Protein 4QMG (pdb70)

InterPro domains:
  IPR002071 Thermonuclease active site [PS01284] (103-113)
  IPR002999 Tudor domain [PF00567] (680-797)
  IPR002999 Tudor domain [PS50304] (729-787)
  IPR002999 Tudor domain [SM00333] (728-785)
  IPR016071 Staphylococcal nuclease (SNase-like), OB-fold [PF00565] (51-166)
  IPR016071 Staphylococcal nuclease (SNase-like), OB-fold [PF00565] (220-327)
  IPR016071 Staphylococcal nuclease (SNase-like), OB-fold [PF00565] (368-495)
  IPR016071 Staphylococcal nuclease (SNase-like), OB-fold [PF00565] (553-659)
  IPR016071 Staphylococcal nuclease (SNase-like), OB-fold [PF00565] (847-894)
  IPR016071 Staphylococcal nuclease (SNase-like), OB-fold [PS50830] (18-166)
  IPR016071 Staphylococcal nuclease (SNase-like), OB-fold [PS50830] (193-328)
  IPR016071 Staphylococcal nuclease (SNase-like), OB-fold [PS50830] (341-496)
  IPR016071 Staphylococcal nuclease (SNase-like), OB-fold [PS50830] (525-660)
  IPR016071 Staphylococcal nuclease (SNase-like), OB-fold [SM00318] (18-166)
  IPR016071 Staphylococcal nuclease (SNase-like), OB-fold [SM00318] (193-328)
  IPR016071 Staphylococcal nuclease (SNase-like), OB-fold [SM00318] (341-496)
  IPR016071 Staphylococcal nuclease (SNase-like), OB-fold [SM00318] (525-660)
  IPR016685 RNA-induced silencing complex, nuclease component Tudor-SN [PIRSF017179] (17-906)
  IPR035437 SNase-like, OB-fold superfamily [G3DSA:2.40.50.90] (15-183)
  IPR035437 SNase-like, OB-fold superfamily [G3DSA:2.40.50.90] (184-339)

Sequence (1596 aa):
PTVQRGIIKVLSGCAIIVRGQPRGGPPPERQINLSNIRAGNLARRAAATQPDAKDTPDEPWAFPAREFLRKKLIGKEVCFTIENKTPQGREYGIYLGKDTNGENIAESLVAEGLATRREGRANNPEQNRLSECEEQAKAAKKGWSEGNGSHTIRDLKYTIENPRHFVDSHHQKPVNAIIEHHVRDGSVVRALLLPDYYLVTVLSGIKCPTFRRTPEPFAAEAKFFTESRLLQRDVQIILESCHNQNILGTILHPNGNITELLLKEGFARCVDWSIAVYTRGAEKLRAAERFAKERRLRIWRDYVAPTSDWNAPAEEWGNWPTVQRGIIKVLSGCAIIVRGQPRGGPPPERQINLSNIRAGNLARRAAATQPDAKDTPDEPWAFPAREFLRKKLIGKEVCFTIENKTPQGREYGIYLGKDTNGENIAESLVAEGLATRRNNPEQNRLSECEEQAKAAKKGWSEGNGSHTIRDLKYTIENPRHFVDSHHQKPVNAIIEHHVRDGSVVRALLLPDYYLVTVLSGIKCPTFRDGSETPEPFAAEAKFFTESRLLQRDVQIILESCHNQNILGTILHPNGNITELLLKEGFARCVDWSIAVYTRGAEKLRAAERFAKERRLRIWRDYVAPTPNSDWNAPAEEWGNWPTVQRGIIKVLSGCAIIVRGQPRGGPPPERQINLSNIRAGNLARRADTPDEPWAFPAREFLRKKLIGKEVCFTIENKTPQGREYGIYLGKDTNGENIAESLVAEGLATRREGRANNPEQNRLSECEEQAKAAKKGWSEGNGSHTIRDLKYTIENPRHFVDSHHQKPVNAIIEHHVRDGSVVRALLLPDYYLVTVLSGIKCPTFRREAETPEPFAAEAKFFTESRLLQRDVQIILESCHNQNILGTILHPNGNITELLLKEGFARCVDWSIAVYTRGAEKLRAAERFAKERRLRIWRDYVAPTADPNSDWNAPAEEWGNWPTVQRGIIKVLSGCAIIVRGQPRGGPPPERQINLSNIRAGNLARRAAATQPDAKDTPDEPWAFPAREFLRKKLIGKEVCFTIENKTPQGREYGIYLGKDTNGENIAESLVAEGLATRREGRANNPEQNRLSECEEQAKAAKKGWSEGNGSHTIRDLKYTIENPRHFVDSHHQKPVNAIIEHHVRDGSVVRALLLPDYYLVTVLSGIKCPTFRRETPEPFAAEAKFFTESRLLQRDVQIILESCHNQNILGTILHPNGNITELLLKEGFARCVDWSIAVYTRGAEKLRAAERFAKERRLRIWRDYVAPNSDWNAPAEEWGNWVPTVQRGIIKVLSGCAIIVRGQPRGGPPPERQINLSNIRAGNLARRAAATQPDAKDTPDEPWAFPAREFLRKKLIGKEVCFTIENKTPQGREYGIYLGKDTNGENIAESLVAEGLATRRNNPEQNRLSECEEQAKAAKKGWSEGNGSHTIRDLKYTIENPRHFVDSHHQKPVNAIIEHVRDGSVVRALLLPDYYLVTVLSGIKCPTFRRGSETPEPFAAEAKFFTESRLLQRDVQIILESCHNQNILGTILHPNGNITELLLKEGFARCVDWSIAVYTRGAEKLRAAERFAKERRLRIWRDYVAPTSDWNAPAEEWGNW

Structure (mmCIF, N/CA/C/O backbone):
data_4QMG
#
_entry.id   4QMG
#
_cell.length_a   121.830
_cell.length_b   65.715
_cell.length_c   135.841
_cell.angle_alpha   90.00
_cell.angle_beta   96.31
_cell.angle_gamma   90.00
#
_symmetry.space_group_name_H-M   'P 1 21 1'
#
loop_
_entity.id
_entity.type
_entity.pdbx_description
1 polymer 'Staphylococcal nuclease domain-containing protein 1'
2 polymer 'Protein LYRIC'
3 non-polymer 'SULFATE ION'
4 non-polymer 'CESIUM ION'
5 non-polymer GLYCEROL
6 water water
#
loop_
_atom_site.group_PDB
_atom_site.id
_atom_site.type_symbol
_atom_site.label_atom_id
_atom_site.label_alt_id
_atom_site.label_comp_id
_atom_site.label_asym_id
_atom_site.label_entity_id
_atom_site.label_seq_id
_atom_site.pdbx_PDB_ins_code
_atom_site.Cartn_x
_atom_site.Cartn_y
_atom_site.Cartn_z
_atom_site.occupancy
_atom_site.B_iso_or_equiv
_atom_site.auth_seq_id
_atom_site.auth_comp_id
_atom_site.auth_asym_id
_atom_site.auth_atom_id
_atom_site.pdbx_PDB_model_num
ATOM 1 N N . PRO A 1 3 ? -42.751 -42.256 -54.097 1.00 104.17 17 PRO A N 1
ATOM 2 C CA . PRO A 1 3 ? -41.297 -42.071 -54.145 1.00 100.49 17 PRO A CA 1
ATOM 3 C C . PRO A 1 3 ? -40.670 -42.717 -55.375 1.00 91.75 17 PRO A C 1
ATOM 4 O O . PRO A 1 3 ? -39.600 -43.314 -55.281 1.00 89.31 17 PRO A O 1
ATOM 8 N N . THR A 1 4 ? -41.333 -42.599 -56.518 1.00 86.37 18 THR A N 1
ATOM 9 C CA . THR A 1 4 ? -40.807 -43.157 -57.755 1.00 84.14 18 THR A CA 1
ATOM 10 C C . THR A 1 4 ? -39.903 -42.144 -58.461 1.00 85.45 18 THR A C 1
ATOM 11 O O . THR A 1 4 ? -40.368 -41.113 -58.931 1.00 91.33 18 THR A O 1
ATOM 15 N N . VAL A 1 5 ? -38.608 -42.423 -58.518 1.00 78.60 19 VAL A N 1
ATOM 16 C CA . VAL A 1 5 ? -37.677 -41.580 -59.265 1.00 79.25 19 VAL A CA 1
ATOM 17 C C . VAL A 1 5 ? -37.986 -41.648 -60.779 1.00 85.13 19 VAL A C 1
ATOM 18 O O . VAL A 1 5 ? -37.984 -42.743 -61.309 1.00 86.52 19 VAL A O 1
ATOM 22 N N . GLN A 1 6 ? -38.257 -40.530 -61.472 1.00 81.39 20 GLN A N 1
ATOM 23 C CA . GLN A 1 6 ? -38.475 -40.620 -62.910 1.00 78.71 20 GLN A CA 1
ATOM 24 C C . GLN A 1 6 ? -37.390 -39.679 -63.464 1.00 77.77 20 GLN A C 1
ATOM 25 O O . GLN A 1 6 ? -36.985 -38.735 -62.775 1.00 73.55 20 GLN A O 1
ATOM 31 N N . ARG A 1 7 ? -36.976 -39.855 -64.714 1.00 79.52 21 ARG A N 1
ATOM 32 C CA . ARG A 1 7 ? -36.001 -38.954 -65.328 1.00 81.11 21 ARG A CA 1
ATOM 33 C C . ARG A 1 7 ? -36.629 -37.864 -66.208 1.00 78.63 21 ARG A C 1
ATOM 34 O O . ARG A 1 7 ? -37.839 -37.867 -66.470 1.00 87.30 21 ARG A O 1
ATOM 42 N N . GLY A 1 8 ? -35.788 -36.928 -66.647 1.00 69.66 22 GLY A N 1
ATOM 43 C CA . GLY A 1 8 ? -36.219 -35.839 -67.509 1.00 69.45 22 GLY A CA 1
ATOM 44 C C . GLY A 1 8 ? -35.173 -34.779 -67.827 1.00 64.98 22 GLY A C 1
ATOM 45 O O . GLY A 1 8 ? -34.049 -34.830 -67.328 1.00 61.58 22 GLY A O 1
ATOM 46 N N . ILE A 1 9 ? -35.548 -33.814 -68.665 1.00 57.93 23 ILE A N 1
ATOM 47 C CA . ILE A 1 9 ? -34.648 -32.726 -69.060 1.00 44.74 23 ILE A CA 1
ATOM 48 C C . ILE A 1 9 ? -35.296 -31.354 -68.866 1.00 38.17 23 ILE A C 1
ATOM 49 O O . ILE A 1 9 ? -36.389 -31.100 -69.372 1.00 37.26 23 ILE A O 1
ATOM 54 N N . ILE A 1 10 ? -34.613 -30.476 -68.134 1.00 37.05 24 ILE A N 1
ATOM 55 C CA . ILE A 1 10 ? -35.126 -29.140 -67.832 1.00 35.07 24 ILE A CA 1
ATOM 56 C C . ILE A 1 10 ? -35.373 -28.318 -69.093 1.00 41.07 24 ILE A C 1
ATOM 57 O O . ILE A 1 10 ? -34.440 -28.009 -69.835 1.00 43.58 24 ILE A O 1
ATOM 62 N N . LYS A 1 11 ? -36.631 -27.961 -69.325 1.00 37.22 25 LYS A N 1
ATOM 63 C CA . LYS A 1 11 ? -36.992 -27.156 -70.485 1.00 37.10 25 LYS A CA 1
ATOM 64 C C . LYS A 1 11 ? -36.891 -25.667 -70.168 1.00 43.13 25 LYS A C 1
ATOM 65 O O . LYS A 1 11 ? -36.315 -24.900 -70.940 1.00 53.31 25 LYS A O 1
ATOM 79 N N . VAL A 1 13 ? -37.374 -22.556 -66.567 1.00 42.84 27 VAL A N 1
ATOM 80 C CA . VAL A 1 13 ? -37.674 -22.240 -65.176 1.00 29.56 27 VAL A CA 1
ATOM 81 C C . VAL A 1 13 ? -38.763 -21.173 -65.113 1.00 34.90 27 VAL A C 1
ATOM 82 O O . VAL A 1 13 ? -38.646 -20.120 -65.739 1.00 43.86 27 VAL A O 1
ATOM 86 N N . LEU A 1 14 ? -39.822 -21.451 -64.359 1.00 43.66 28 LEU A N 1
ATOM 87 C CA . LEU A 1 14 ? -40.976 -20.558 -64.300 1.00 46.67 28 LEU A CA 1
ATOM 88 C C . LEU A 1 14 ? -40.935 -19.623 -63.097 1.00 56.12 28 LEU A C 1
ATOM 89 O O . LEU A 1 14 ? -40.003 -19.665 -62.293 1.00 65.51 28 LEU A O 1
ATOM 94 N N . SER A 1 15 ? -41.957 -18.779 -62.987 1.00 62.76 29 SER A N 1
ATOM 95 C CA . SER A 1 15 ? -42.106 -17.885 -61.845 1.00 67.12 29 SER A CA 1
ATOM 96 C C . SER A 1 15 ? -42.327 -18.687 -60.568 1.00 66.97 29 SER A C 1
ATOM 97 O O . SER A 1 15 ? -42.907 -19.772 -60.601 1.00 65.03 29 SER A O 1
ATOM 100 N N . GLY A 1 16 ? -41.856 -18.154 -59.445 1.00 67.83 30 GLY A N 1
ATOM 101 C CA . GLY A 1 16 ? -41.941 -18.856 -58.178 1.00 71.45 30 GLY A CA 1
ATOM 102 C C . GLY A 1 16 ? -41.059 -20.090 -58.179 1.00 81.35 30 GLY A C 1
ATOM 103 O O . GLY A 1 16 ? -41.233 -20.991 -57.358 1.00 88.67 30 GLY A O 1
ATOM 104 N N . CYS A 1 17 ? -40.110 -20.115 -59.111 1.00 79.21 31 CYS A N 1
ATOM 105 C CA . CYS A 1 17 ? -39.197 -21.239 -59.298 1.00 69.30 31 CYS A CA 1
ATOM 106 C C . CYS A 1 17 ? -39.929 -22.561 -59.511 1.00 64.37 31 CYS A C 1
ATOM 107 O O . CYS A 1 17 ? -39.606 -23.570 -58.884 1.00 60.83 31 CYS A O 1
ATOM 110 N N . ALA A 1 18 ? -40.920 -22.543 -60.396 1.00 62.49 32 ALA A N 1
ATOM 111 C CA . ALA A 1 18 ? -41.540 -23.772 -60.873 1.00 50.55 32 ALA A CA 1
ATOM 112 C C . ALA A 1 18 ? -40.746 -24.270 -62.074 1.00 49.77 32 ALA A C 1
ATOM 113 O O . ALA A 1 18 ? -40.077 -23.484 -62.746 1.00 59.29 32 ALA A O 1
ATOM 115 N N . ILE A 1 19 ? -40.809 -25.569 -62.343 1.00 44.74 33 ILE A N 1
ATOM 116 C CA . ILE A 1 19 ? -39.968 -26.158 -63.380 1.00 44.11 33 ILE A CA 1
ATOM 117 C C . ILE A 1 19 ? -40.752 -26.986 -64.396 1.00 45.45 33 ILE A C 1
ATOM 118 O O . ILE A 1 19 ? -41.571 -27.827 -64.028 1.00 65.43 33 ILE A O 1
ATOM 123 N N . ILE A 1 20 ? -40.492 -26.740 -65.677 1.00 44.95 34 ILE A N 1
ATOM 124 C CA . ILE A 1 20 ? -41.048 -27.566 -66.742 1.00 49.44 34 ILE A CA 1
ATOM 125 C C . ILE A 1 20 ? -40.014 -28.584 -67.214 1.00 49.53 34 ILE A C 1
ATOM 126 O O . ILE A 1 20 ? -38.915 -28.220 -67.635 1.00 45.69 34 ILE A O 1
ATOM 131 N N . VAL A 1 21 ? -40.373 -29.861 -67.134 1.00 48.92 35 VAL A N 1
ATOM 132 C CA . VAL A 1 21 ? -39.471 -30.945 -67.502 1.00 46.40 35 VAL A CA 1
ATOM 133 C C . VAL A 1 21 ? -40.018 -31.706 -68.706 1.00 55.94 35 VAL A C 1
ATOM 134 O O . VAL A 1 21 ? -41.228 -31.897 -68.826 1.00 67.44 35 VAL A O 1
ATOM 138 N N . ARG A 1 22 ? -39.131 -32.135 -69.599 1.00 46.12 36 ARG A N 1
ATOM 139 C CA . ARG A 1 22 ? -39.560 -32.857 -70.789 1.00 45.83 36 ARG A CA 1
ATOM 140 C C . ARG A 1 22 ? -38.789 -34.154 -71.003 1.00 54.44 36 ARG A C 1
ATOM 141 O O . ARG A 1 22 ? -37.664 -34.311 -70.530 1.00 70.19 36 ARG A O 1
ATOM 149 N N . GLY A 1 23 ? -39.415 -35.085 -71.716 1.00 57.99 37 GLY A N 1
ATOM 150 C CA . GLY A 1 23 ? -38.737 -36.280 -72.177 1.00 64.59 37 GLY A CA 1
ATOM 151 C C . GLY A 1 23 ? -38.126 -35.995 -73.534 1.00 69.96 37 GLY A C 1
ATOM 152 O O . GLY A 1 23 ? -38.167 -34.859 -74.007 1.00 72.46 37 GLY A O 1
ATOM 153 N N . GLN A 1 24 ? -37.562 -37.015 -74.169 1.00 79.95 38 GLN A N 1
ATOM 154 C CA . GLN A 1 24 ? -36.934 -36.831 -75.472 1.00 92.43 38 GLN A CA 1
ATOM 155 C C . GLN A 1 24 ? -37.861 -37.272 -76.603 1.00 101.77 38 GLN A C 1
ATOM 156 O O . GLN A 1 24 ? -38.692 -38.160 -76.414 1.00 105.52 38 GLN A O 1
ATOM 162 N N . PRO A 1 25 ? -37.729 -36.634 -77.781 1.00 116.36 39 PRO A N 1
ATOM 163 C CA . PRO A 1 25 ? -38.578 -36.903 -78.947 1.00 117.46 39 PRO A CA 1
ATOM 164 C C . PRO A 1 25 ? -38.652 -38.377 -79.337 1.00 117.26 39 PRO A C 1
ATOM 165 O O . PRO A 1 25 ? -37.735 -38.900 -79.971 1.00 123.41 39 PRO A O 1
ATOM 169 N N . ARG A 1 26 ? -39.742 -39.032 -78.952 1.00 111.90 40 ARG A N 1
ATOM 170 C CA . ARG A 1 26 ? -40.007 -40.399 -79.378 1.00 113.72 40 ARG A CA 1
ATOM 171 C C . ARG A 1 26 ? -41.289 -40.426 -80.201 1.00 113.05 40 ARG A C 1
ATOM 172 O O . ARG A 1 26 ? -42.303 -40.984 -79.781 1.00 110.65 40 ARG A O 1
ATOM 180 N N . GLY A 1 27 ? -41.228 -39.814 -81.379 1.00 113.61 41 GLY A N 1
ATOM 181 C CA . GLY A 1 27 ? -42.389 -39.674 -82.237 1.00 110.48 41 GLY A CA 1
ATOM 182 C C . GLY A 1 27 ? -42.594 -38.225 -82.632 1.00 107.18 41 GLY A C 1
ATOM 183 O O . GLY A 1 27 ? -41.909 -37.711 -83.517 1.00 112.12 41 GLY A O 1
ATOM 184 N N . GLY A 1 28 ? -43.535 -37.562 -81.969 1.00 94.58 42 GLY A N 1
ATOM 185 C CA . GLY A 1 28 ? -43.808 -36.160 -82.226 1.00 79.00 42 GLY A CA 1
ATOM 186 C C . GLY A 1 28 ? -43.280 -35.263 -81.123 1.00 71.99 42 GLY A C 1
ATOM 187 O O . GLY A 1 28 ? -42.116 -35.369 -80.738 1.00 76.93 42 GLY A O 1
ATOM 188 N N . PRO A 1 29 ? -44.139 -34.371 -80.606 1.00 62.84 43 PRO A N 1
ATOM 189 C CA . PRO A 1 29 ? -43.772 -33.451 -79.523 1.00 58.50 43 PRO A CA 1
ATOM 190 C C . PRO A 1 29 ? -43.420 -34.188 -78.235 1.00 66.28 43 PRO A C 1
ATOM 191 O O . PRO A 1 29 ? -44.177 -35.059 -77.807 1.00 65.18 43 PRO A O 1
ATOM 195 N N . PRO A 1 30 ? -42.277 -33.843 -77.622 1.00 70.28 44 PRO A N 1
ATOM 196 C CA . PRO A 1 30 ? -41.886 -34.437 -76.341 1.00 64.19 44 PRO A CA 1
ATOM 197 C C . PRO A 1 30 ? -42.840 -34.034 -75.221 1.00 61.57 44 PRO A C 1
ATOM 198 O O . PRO A 1 30 ? -43.310 -32.896 -75.203 1.00 65.15 44 PRO A O 1
ATOM 202 N N . PRO A 1 31 ? -43.128 -34.962 -74.297 1.00 55.12 45 PRO A N 1
ATOM 203 C CA . PRO A 1 31 ? -44.060 -34.719 -73.190 1.00 53.06 45 PRO A CA 1
ATOM 204 C C . PRO A 1 31 ? -43.551 -33.642 -72.239 1.00 54.00 45 PRO A C 1
ATOM 205 O O . PRO A 1 31 ? -42.350 -33.571 -71.995 1.00 56.91 45 PRO A O 1
ATOM 209 N N . GLU A 1 32 ? -44.451 -32.816 -71.714 1.00 56.61 46 GLU A N 1
ATOM 210 C CA . GLU A 1 32 ? -44.061 -31.777 -70.767 1.00 45.96 46 GLU A CA 1
ATOM 211 C C . GLU A 1 32 ? -44.663 -32.012 -69.388 1.00 50.81 46 GLU A C 1
ATOM 212 O O . GLU A 1 32 ? -45.729 -32.611 -69.254 1.00 58.94 46 GLU A O 1
ATOM 218 N N . ARG A 1 33 ? -43.963 -31.529 -68.367 1.00 56.93 47 ARG A N 1
ATOM 219 C CA . ARG A 1 33 ? -44.382 -31.690 -66.981 1.00 60.29 47 ARG A CA 1
ATOM 220 C C . ARG A 1 33 ? -44.031 -30.462 -66.159 1.00 60.53 47 ARG A C 1
ATOM 221 O O . ARG A 1 33 ? -42.855 -30.154 -65.980 1.00 69.22 47 ARG A O 1
ATOM 229 N N . GLN A 1 34 ? -45.040 -29.757 -65.658 1.00 48.03 48 GLN A N 1
ATOM 230 C CA . GLN A 1 34 ? -44.776 -28.666 -64.730 1.00 34.21 48 GLN A CA 1
ATOM 231 C C . GLN A 1 34 ? -44.658 -29.209 -63.314 1.00 50.33 48 GLN A C 1
ATOM 232 O O . GLN A 1 34 ? -45.590 -29.819 -62.790 1.00 58.98 48 GLN A O 1
ATOM 238 N N . ILE A 1 35 ? -43.502 -28.987 -62.701 1.00 52.88 49 ILE A N 1
ATOM 239 C CA . ILE A 1 35 ? -43.250 -29.475 -61.355 1.00 39.94 49 ILE A CA 1
ATOM 240 C C . ILE A 1 35 ? -42.961 -28.331 -60.397 1.00 46.13 49 ILE A C 1
ATOM 241 O O . ILE A 1 35 ? -41.950 -27.640 -60.526 1.00 56.63 49 ILE A O 1
ATOM 246 N N . ASN A 1 36 ? -43.860 -28.129 -59.442 1.00 45.04 50 ASN A N 1
ATOM 247 C CA . ASN A 1 36 ? -43.627 -27.169 -58.375 1.00 50.08 50 ASN A CA 1
ATOM 248 C C . ASN A 1 36 ? -42.778 -27.803 -57.284 1.00 57.59 50 ASN A C 1
ATOM 249 O O . ASN A 1 36 ? -42.939 -28.983 -56.969 1.00 63.84 50 ASN A O 1
ATOM 254 N N . LEU A 1 37 ? -41.867 -27.023 -56.715 1.00 54.44 51 LEU A N 1
ATOM 255 C CA . LEU A 1 37 ? -40.977 -27.533 -55.682 1.00 51.70 51 LEU A CA 1
ATOM 256 C C . LEU A 1 37 ? -41.685 -27.594 -54.335 1.00 50.49 51 LEU A C 1
ATOM 257 O O . LEU A 1 37 ? -42.219 -26.593 -53.856 1.00 49.57 51 LEU A O 1
ATOM 262 N N . SER A 1 38 ? -41.687 -28.777 -53.732 1.00 41.93 52 SER A N 1
ATOM 263 C CA . SER A 1 38 ? -42.360 -28.986 -52.458 1.00 40.53 52 SER A CA 1
ATOM 264 C C . SER A 1 38 ? -41.626 -28.303 -51.309 1.00 39.67 52 SER A C 1
ATOM 265 O O . SER A 1 38 ? -40.416 -28.084 -51.375 1.00 57.24 52 SER A O 1
ATOM 268 N N . ASN A 1 39 ? -42.387 -27.950 -50.275 1.00 36.17 53 ASN A N 1
ATOM 269 C CA . ASN A 1 39 ? -41.859 -27.462 -48.998 1.00 47.31 53 ASN A CA 1
ATOM 270 C C . ASN A 1 39 ? -41.193 -26.083 -49.027 1.00 46.60 53 ASN A C 1
ATOM 271 O O . ASN A 1 39 ? -40.780 -25.580 -47.982 1.00 51.92 53 ASN A O 1
ATOM 276 N N . ILE A 1 40 ? -41.084 -25.467 -50.201 1.00 38.68 54 ILE A N 1
ATOM 277 C CA . ILE A 1 40 ? -40.478 -24.139 -50.284 1.00 41.99 54 ILE A CA 1
ATOM 278 C C . ILE A 1 40 ? -41.372 -23.140 -51.013 1.00 43.36 54 ILE A C 1
ATOM 279 O O . ILE A 1 40 ? -42.282 -23.523 -51.746 1.00 48.45 54 ILE A O 1
ATOM 284 N N . ARG A 1 41 ? -41.102 -21.855 -50.800 1.00 45.39 55 ARG A N 1
ATOM 285 C CA . ARG A 1 41 ? -41.839 -20.791 -51.473 1.00 54.04 55 ARG A CA 1
ATOM 286 C C . ARG A 1 41 ? -40.886 -19.705 -51.962 1.00 54.56 55 ARG A C 1
ATOM 287 O O . ARG A 1 41 ? -40.287 -18.984 -51.162 1.00 41.84 55 ARG A O 1
ATOM 295 N N . ALA A 1 42 ? -40.749 -19.595 -53.279 1.00 55.00 56 ALA A N 1
ATOM 296 C CA . ALA A 1 42 ? -39.903 -18.572 -53.880 1.00 50.05 56 ALA A CA 1
ATOM 297 C C . ALA A 1 42 ? -40.739 -17.375 -54.318 1.00 50.25 56 ALA A C 1
ATOM 298 O O . ALA A 1 42 ? -41.958 -17.479 -54.459 1.00 61.24 56 ALA A O 1
ATOM 300 N N . GLY A 1 43 ? -40.080 -16.241 -54.531 1.00 44.04 57 GLY A N 1
ATOM 301 C CA . GLY A 1 43 ? -40.762 -15.024 -54.934 1.00 43.14 57 GLY A CA 1
ATOM 302 C C . GLY A 1 43 ? -41.395 -15.130 -56.308 1.00 51.28 57 GLY A C 1
ATOM 303 O O . GLY A 1 43 ? -40.982 -15.946 -57.131 1.00 58.73 57 GLY A O 1
ATOM 304 N N . ASN A 1 44 ? -42.401 -14.298 -56.557 1.00 45.22 58 ASN A N 1
ATOM 305 C CA . ASN A 1 44 ? -43.100 -14.305 -57.837 1.00 46.23 58 ASN A CA 1
ATOM 306 C C . ASN A 1 44 ? -42.508 -13.313 -58.830 1.00 45.59 58 ASN A C 1
ATOM 307 O O . ASN A 1 44 ? -42.243 -12.160 -58.490 1.00 42.37 58 ASN A O 1
ATOM 312 N N . LEU A 1 45 ? -42.306 -13.771 -60.061 1.00 43.48 59 LEU A N 1
ATOM 313 C CA . LEU A 1 45 ? -41.786 -12.916 -61.119 1.00 44.69 59 LEU A CA 1
ATOM 314 C C . LEU A 1 45 ? -42.814 -11.879 -61.544 1.00 48.82 59 LEU A C 1
ATOM 315 O O . LEU A 1 45 ? -44.000 -12.001 -61.231 1.00 52.85 59 LEU A O 1
ATOM 320 N N . ALA A 1 46 ? -42.352 -10.857 -62.258 1.00 47.69 60 ALA A N 1
ATOM 321 C CA . ALA A 1 46 ? -43.244 -9.849 -62.811 1.00 39.91 60 ALA A CA 1
ATOM 322 C C . ALA A 1 46 ? -44.203 -10.497 -63.798 1.00 44.99 60 ALA A C 1
ATOM 323 O O . ALA A 1 46 ? -43.826 -11.408 -64.535 1.00 59.23 60 ALA A O 1
ATOM 325 N N . ARG A 1 47 ? -45.448 -10.037 -63.801 1.00 53.22 61 ARG A N 1
ATOM 326 C CA . ARG A 1 47 ? -46.439 -10.570 -64.723 1.00 61.31 61 ARG A CA 1
ATOM 327 C C . ARG A 1 47 ? -47.079 -9.435 -65.509 1.00 67.41 61 ARG A C 1
ATOM 328 O O . ARG A 1 47 ? -47.273 -8.334 -64.988 1.00 78.95 61 ARG A O 1
ATOM 336 N N . ARG A 1 48 ? -47.396 -9.702 -66.769 1.00 66.13 62 ARG A N 1
ATOM 337 C CA . ARG A 1 48 ? -48.153 -8.752 -67.567 1.00 74.14 62 ARG A CA 1
ATOM 338 C C . ARG A 1 48 ? -49.581 -9.260 -67.699 1.00 83.64 62 ARG A C 1
ATOM 339 O O . ARG A 1 48 ? -49.803 -10.429 -68.015 1.00 84.96 62 ARG A O 1
ATOM 347 N N . ALA A 1 49 ? -50.542 -8.380 -67.437 1.00 80.42 63 ALA A N 1
ATOM 348 C CA . ALA A 1 49 ? -51.952 -8.748 -67.450 1.00 83.90 63 ALA A CA 1
ATOM 349 C C . ALA A 1 49 ? -52.371 -9.317 -68.800 1.00 89.68 63 ALA A C 1
ATOM 350 O O . ALA A 1 49 ? -52.036 -8.767 -69.849 1.00 86.64 63 ALA A O 1
ATOM 352 N N . ALA A 1 50 ? -53.096 -10.430 -68.763 1.00 93.24 64 ALA A N 1
ATOM 353 C CA . ALA A 1 50 ? -53.573 -11.069 -69.980 1.00 91.35 64 ALA A CA 1
ATOM 354 C C . ALA A 1 50 ? -54.703 -10.260 -70.601 1.00 95.85 64 ALA A C 1
ATOM 355 O O . ALA A 1 50 ? -55.456 -9.588 -69.897 1.00 101.09 64 ALA A O 1
ATOM 357 N N . ALA A 1 51 ? -54.817 -10.327 -71.924 1.00 98.27 65 ALA A N 1
ATOM 358 C CA . ALA A 1 51 ? -55.901 -9.656 -72.632 1.00 97.28 65 ALA A CA 1
ATOM 359 C C . ALA A 1 51 ? -57.239 -10.294 -72.275 1.00 94.62 65 ALA A C 1
ATOM 360 O O . ALA A 1 51 ? -58.293 -9.674 -72.416 1.00 91.80 65 ALA A O 1
ATOM 362 N N . THR A 1 52 ? -57.182 -11.540 -71.814 1.00 103.97 66 THR A N 1
ATOM 363 C CA . THR A 1 52 ? -58.364 -12.257 -71.354 1.00 108.22 66 THR A CA 1
ATOM 364 C C . THR A 1 52 ? -58.974 -11.563 -70.140 1.00 116.51 66 THR A C 1
ATOM 365 O O . THR A 1 52 ? -60.195 -11.486 -70.004 1.00 124.02 66 THR A O 1
ATOM 369 N N . GLN A 1 53 ? -58.111 -11.058 -69.262 1.00 109.39 67 GLN A N 1
ATOM 370 C CA . GLN A 1 53 ? -58.546 -10.317 -68.083 1.00 100.31 67 GLN A CA 1
ATOM 371 C C . GLN A 1 53 ? -58.143 -8.850 -68.204 1.00 89.76 67 GLN A C 1
ATOM 372 O O . GLN A 1 53 ? -57.057 -8.461 -67.774 1.00 85.11 67 GLN A O 1
ATOM 378 N N . PRO A 1 54 ? -59.029 -8.031 -68.787 1.00 91.46 68 PRO A N 1
ATOM 379 C CA . PRO A 1 54 ? -58.752 -6.631 -69.129 1.00 92.55 68 PRO A CA 1
ATOM 380 C C . PRO A 1 54 ? -58.721 -5.684 -67.931 1.00 87.84 68 PRO A C 1
ATOM 381 O O . PRO A 1 54 ? -58.095 -4.627 -68.014 1.00 78.25 68 PRO A O 1
ATOM 385 N N . ASP A 1 55 ? -59.385 -6.050 -66.839 1.00 97.17 69 ASP A N 1
ATOM 386 C CA . ASP A 1 55 ? -59.399 -5.199 -65.653 1.00 100.15 69 ASP A CA 1
ATOM 387 C C . ASP A 1 55 ? -58.188 -5.453 -64.761 1.00 98.23 69 ASP A C 1
ATOM 388 O O . ASP A 1 55 ? -57.886 -4.656 -63.873 1.00 100.42 69 ASP A O 1
ATOM 393 N N . ALA A 1 56 ? -57.484 -6.550 -65.013 1.00 91.31 70 ALA A N 1
ATOM 394 C CA . ALA A 1 56 ? -56.264 -6.854 -64.276 1.00 91.61 70 ALA A CA 1
ATOM 395 C C . ALA A 1 56 ? -55.110 -6.005 -64.802 1.00 92.87 70 ALA A C 1
ATOM 396 O O . ALA A 1 56 ? -55.130 -5.561 -65.951 1.00 89.95 70 ALA A O 1
ATOM 398 N N . LYS A 1 57 ? -54.104 -5.784 -63.962 1.00 91.42 71 LYS A N 1
ATOM 399 C CA . LYS A 1 57 ? -52.982 -4.926 -64.327 1.00 90.72 71 LYS A CA 1
ATOM 400 C C . LYS A 1 57 ? -51.649 -5.624 -64.032 1.00 83.38 71 LYS A C 1
ATOM 401 O O . LYS A 1 57 ? -51.594 -6.567 -63.240 1.00 84.02 71 LYS A O 1
ATOM 407 N N . ASP A 1 58 ? -50.587 -5.167 -64.691 1.00 73.99 72 ASP A N 1
ATOM 408 C CA . ASP A 1 58 ? -49.246 -5.728 -64.538 1.00 65.26 72 ASP A CA 1
ATOM 409 C C . ASP A 1 58 ? -48.699 -5.563 -63.120 1.00 60.71 72 ASP A C 1
ATOM 410 O O . ASP A 1 58 ? -48.586 -4.440 -62.628 1.00 58.08 72 ASP A O 1
ATOM 415 N N . THR A 1 59 ? -48.346 -6.667 -62.465 1.00 56.77 73 THR A N 1
ATOM 416 C CA . THR A 1 59 ? -47.697 -6.570 -61.161 1.00 57.62 73 THR A CA 1
ATOM 417 C C . THR A 1 59 ? -46.199 -6.770 -61.355 1.00 54.82 73 THR A C 1
ATOM 418 O O . THR A 1 59 ? -45.784 -7.521 -62.238 1.00 62.35 73 THR A O 1
ATOM 422 N N . PRO A 1 60 ? -45.381 -6.098 -60.532 1.00 54.97 74 PRO A N 1
ATOM 423 C CA . PRO A 1 60 ? -43.921 -6.162 -60.654 1.00 56.13 74 PRO A CA 1
ATOM 424 C C . PRO A 1 60 ? -43.308 -7.420 -60.044 1.00 63.12 74 PRO A C 1
ATOM 425 O O . PRO A 1 60 ? -44.024 -8.346 -59.662 1.00 56.22 74 PRO A O 1
ATOM 429 N N . ASP A 1 61 ? -41.981 -7.439 -59.964 1.00 65.73 75 ASP A N 1
ATOM 430 C CA . ASP A 1 61 ? -41.254 -8.528 -59.324 1.00 59.55 75 ASP A CA 1
ATOM 431 C C . ASP A 1 61 ? -41.340 -8.437 -57.808 1.00 52.83 75 ASP A C 1
ATOM 432 O O . ASP A 1 61 ? -41.268 -7.347 -57.241 1.00 58.69 75 ASP A O 1
ATOM 437 N N . GLU A 1 62 ? -41.494 -9.582 -57.155 1.00 44.25 76 GLU A N 1
ATOM 438 C CA . GLU A 1 62 ? -41.269 -9.654 -55.720 1.00 44.36 76 GLU A CA 1
ATOM 439 C C . GLU A 1 62 ? -39.762 -9.654 -55.503 1.00 46.27 76 GLU A C 1
ATOM 440 O O . GLU A 1 62 ? -39.018 -10.114 -56.367 1.00 55.62 76 GLU A O 1
ATOM 446 N N . PRO A 1 63 ? -39.302 -9.110 -54.367 1.00 43.74 77 PRO A N 1
ATOM 447 C CA . PRO A 1 63 ? -37.864 -9.095 -54.078 1.00 41.68 77 PRO A CA 1
ATOM 448 C C . PRO A 1 63 ? -37.238 -10.487 -54.143 1.00 43.34 77 PRO A C 1
ATOM 449 O O . PRO A 1 63 ? -37.808 -11.440 -53.608 1.00 45.04 77 PRO A O 1
ATOM 453 N N . TRP A 1 64 ? -36.095 -10.586 -54.819 1.00 37.21 78 TRP A N 1
ATOM 454 C CA . TRP A 1 64 ? -35.336 -11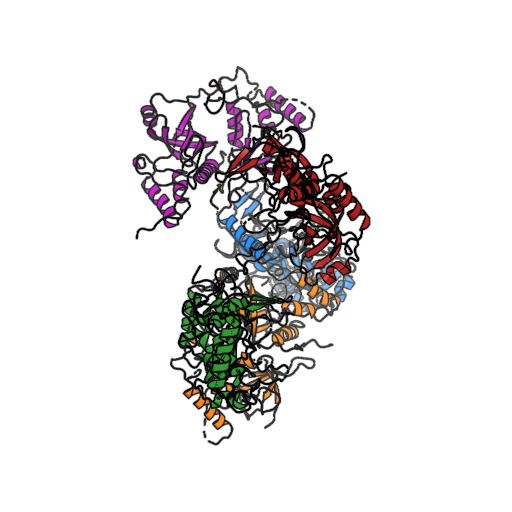.831 -54.955 1.00 40.87 78 TRP A CA 1
ATOM 455 C C . TRP A 1 64 ? -36.084 -12.914 -55.729 1.00 39.98 78 TRP A C 1
ATOM 456 O O . TRP A 1 64 ? -35.770 -14.098 -55.606 1.00 54.19 78 TRP A O 1
ATOM 467 N N . ALA A 1 65 ? -37.062 -12.511 -56.532 1.00 31.71 79 ALA A N 1
ATOM 468 C CA . ALA A 1 65 ? -37.779 -13.456 -57.380 1.00 34.97 79 ALA A CA 1
ATOM 469 C C . ALA A 1 65 ? -36.995 -13.720 -58.658 1.00 40.14 79 ALA A C 1
ATOM 470 O O . ALA A 1 65 ? -36.846 -14.866 -59.083 1.00 42.74 79 ALA A O 1
ATOM 472 N N . PHE A 1 66 ? -36.497 -12.649 -59.267 1.00 36.87 80 PHE A N 1
ATOM 473 C CA . PHE A 1 66 ? -35.702 -12.763 -60.485 1.00 37.29 80 PHE A CA 1
ATOM 474 C C . PHE A 1 66 ? -34.321 -13.386 -60.240 1.00 29.18 80 PHE A C 1
ATOM 475 O O . PHE A 1 66 ? -33.883 -14.215 -61.038 1.00 33.75 80 PHE A O 1
ATOM 483 N N . PRO A 1 67 ? -33.623 -12.991 -59.153 1.00 31.48 81 PRO A N 1
ATOM 484 C CA . PRO A 1 67 ? -32.385 -13.724 -58.859 1.00 27.24 81 PRO A CA 1
ATOM 485 C C . PRO A 1 67 ? -32.624 -15.213 -58.618 1.00 27.15 81 PRO A C 1
ATOM 486 O O . PRO A 1 67 ? -31.765 -16.033 -58.942 1.00 44.88 81 PRO A O 1
ATOM 490 N N . ALA A 1 68 ? -33.781 -15.550 -58.057 1.00 32.86 82 ALA A N 1
ATOM 491 C CA . ALA A 1 68 ? -34.139 -16.943 -57.820 1.00 40.46 82 ALA A CA 1
ATOM 492 C C . ALA A 1 68 ? -34.312 -17.692 -59.139 1.00 41.08 82 ALA A C 1
ATOM 493 O O . ALA A 1 68 ? -33.849 -18.824 -59.285 1.00 31.22 82 ALA A O 1
ATOM 495 N N . ARG A 1 69 ? -34.979 -17.053 -60.095 1.00 37.10 83 ARG A N 1
ATOM 496 C CA . ARG A 1 69 ? -35.179 -17.640 -61.415 1.00 40.12 83 ARG A CA 1
ATOM 497 C C . ARG A 1 69 ? -33.838 -17.788 -62.128 1.00 45.68 83 ARG A C 1
ATOM 498 O O . ARG A 1 69 ? -33.551 -18.825 -62.724 1.00 37.65 83 ARG A O 1
ATOM 506 N N . GLU A 1 70 ? -33.023 -16.740 -62.055 1.00 51.21 84 GLU A N 1
ATOM 507 C CA . GLU A 1 70 ? -31.719 -16.727 -62.709 1.00 47.24 84 GLU A CA 1
ATOM 508 C C . GLU A 1 70 ? -30.774 -17.763 -62.116 1.00 50.74 84 GLU A C 1
ATOM 509 O O . GLU A 1 70 ? -29.928 -18.317 -62.818 1.00 48.85 84 GLU A O 1
ATOM 515 N N . PHE A 1 71 ? -30.923 -18.015 -60.820 1.00 51.81 85 PHE A N 1
ATOM 516 C CA . PHE A 1 71 ? -30.121 -19.017 -60.131 1.00 42.43 85 PHE A CA 1
ATOM 517 C C . PHE A 1 71 ? -30.341 -20.394 -60.745 1.00 42.93 85 PHE A C 1
ATOM 518 O O . PHE A 1 71 ? -29.389 -21.077 -61.124 1.00 42.44 85 PHE A O 1
ATOM 526 N N . LEU A 1 72 ? -31.605 -20.789 -60.850 1.00 40.21 86 LEU A N 1
ATOM 527 C CA . LEU A 1 72 ? -31.959 -22.088 -61.405 1.00 41.58 86 LEU A CA 1
ATOM 528 C C . LEU A 1 72 ? -31.673 -22.154 -62.900 1.00 46.44 86 LEU A C 1
ATOM 529 O O . LEU A 1 72 ? -31.269 -23.195 -63.415 1.00 42.33 86 LEU A O 1
ATOM 534 N N . ARG A 1 73 ? -31.881 -21.037 -63.591 1.00 48.24 87 ARG A N 1
ATOM 535 C CA . ARG A 1 73 ? -31.674 -20.977 -65.034 1.00 39.42 87 ARG A CA 1
ATOM 536 C C . ARG A 1 73 ? -30.220 -21.265 -65.399 1.00 35.28 87 ARG A C 1
ATOM 537 O O . ARG A 1 73 ? -29.939 -21.942 -66.386 1.00 41.19 87 ARG A O 1
ATOM 545 N N . LYS A 1 74 ? -29.301 -20.751 -64.590 1.00 31.41 88 LYS A N 1
ATOM 546 C CA . LYS A 1 74 ? -27.876 -20.939 -64.830 1.00 35.61 88 LYS A CA 1
ATOM 547 C C . LYS A 1 74 ? -27.446 -22.373 -64.536 1.00 39.90 88 LYS A C 1
ATOM 548 O O . LYS A 1 74 ? -26.487 -22.875 -65.122 1.00 45.21 88 LYS A O 1
ATOM 554 N N . LYS A 1 75 ? -28.166 -23.031 -63.633 1.00 38.18 89 LYS A N 1
ATOM 555 C CA . LYS A 1 75 ? -27.756 -24.338 -63.133 1.00 40.09 89 LYS A CA 1
ATOM 556 C C . LYS A 1 75 ? -28.537 -25.505 -63.737 1.00 47.87 89 LYS A C 1
ATOM 557 O O . LYS A 1 75 ? -28.050 -26.635 -63.752 1.00 52.95 89 LYS A O 1
ATOM 563 N N . LEU A 1 76 ? -29.741 -25.238 -64.238 1.00 49.29 90 LEU A N 1
ATOM 564 C CA . LEU A 1 76 ? -30.631 -26.318 -64.662 1.00 42.99 90 LEU A CA 1
ATOM 565 C C . LEU A 1 76 ? -30.865 -26.411 -66.168 1.00 33.32 90 LEU A C 1
ATOM 566 O O . LEU A 1 76 ? -31.048 -27.507 -66.694 1.00 37.57 90 LEU A O 1
ATOM 571 N N . ILE A 1 77 ? -30.872 -25.271 -66.854 1.00 31.09 91 ILE A N 1
ATOM 572 C CA . ILE A 1 77 ? -31.245 -25.229 -68.269 1.00 37.38 91 ILE A CA 1
ATOM 573 C C . ILE A 1 77 ? -30.407 -26.164 -69.140 1.00 45.26 91 ILE A C 1
ATOM 574 O O . ILE A 1 77 ? -29.184 -26.037 -69.218 1.00 53.06 91 ILE A O 1
ATOM 579 N N . GLY A 1 78 ? -31.083 -27.112 -69.783 1.00 46.96 92 GLY A N 1
ATOM 580 C CA . GLY A 1 78 ? -30.434 -28.054 -70.677 1.00 42.56 92 GLY A CA 1
ATOM 581 C C . GLY A 1 78 ? -29.885 -29.277 -69.969 1.00 48.20 92 GLY A C 1
ATOM 582 O O . GLY A 1 78 ? -29.419 -30.218 -70.611 1.00 51.83 92 GLY A O 1
ATOM 583 N N . LYS A 1 79 ? -29.942 -29.267 -68.641 1.00 49.73 93 LYS A N 1
ATOM 584 C CA . LYS A 1 79 ? -29.378 -30.350 -67.843 1.00 49.25 93 LYS A CA 1
ATOM 585 C C . LYS A 1 79 ? -30.363 -31.494 -67.635 1.00 57.45 93 LYS A C 1
ATOM 586 O O . LYS A 1 79 ? -31.578 -31.290 -67.615 1.00 54.42 93 LYS A O 1
ATOM 592 N N . GLU A 1 80 ? -29.825 -32.699 -67.478 1.00 62.65 94 GLU A N 1
ATOM 593 C CA . GLU A 1 80 ? -30.629 -33.862 -67.131 1.00 56.79 94 GLU A CA 1
ATOM 594 C C . GLU A 1 80 ? -30.856 -33.909 -65.625 1.00 52.40 94 GLU A C 1
ATOM 595 O O . GLU A 1 80 ? -29.916 -33.768 -64.842 1.00 48.36 94 GLU A O 1
ATOM 601 N N . VAL A 1 81 ? -32.107 -34.098 -65.222 1.00 52.10 95 VAL A N 1
ATOM 602 C CA . VAL A 1 81 ? -32.447 -34.184 -63.808 1.00 48.17 95 VAL A CA 1
ATOM 603 C C . VAL A 1 81 ? -33.306 -35.408 -63.522 1.00 51.53 95 VAL A C 1
ATOM 604 O O . VAL A 1 81 ? -33.927 -35.970 -64.423 1.00 62.76 95 VAL A O 1
ATOM 608 N N . CYS A 1 82 ? -33.332 -35.820 -62.260 1.00 51.24 96 CYS A N 1
ATOM 609 C CA . CYS A 1 82 ? -34.274 -36.835 -61.815 1.00 58.36 96 CYS A CA 1
ATOM 610 C C . CYS A 1 82 ? -35.207 -36.204 -60.793 1.00 49.54 96 CYS A C 1
ATOM 611 O O . CYS A 1 82 ? -34.827 -35.263 -60.094 1.00 43.55 96 CYS A O 1
ATOM 614 N N . PHE A 1 83 ? -36.431 -36.710 -60.711 1.00 47.66 97 PHE A N 1
ATOM 615 C CA . PHE A 1 83 ? -37.426 -36.109 -59.836 1.00 47.68 97 PHE A CA 1
ATOM 616 C C . PHE A 1 83 ? -38.441 -37.120 -59.323 1.00 49.28 97 PHE A C 1
ATOM 617 O O . PHE A 1 83 ? -38.703 -38.139 -59.963 1.00 45.79 97 PHE A O 1
ATOM 625 N N . THR A 1 84 ? -39.005 -36.827 -58.157 1.00 45.21 98 THR A N 1
ATOM 626 C CA . THR A 1 84 ? -40.062 -37.643 -57.578 1.00 46.85 98 THR A CA 1
ATOM 627 C C . THR A 1 84 ? -41.254 -36.761 -57.230 1.00 47.53 98 THR A C 1
ATOM 628 O O . THR A 1 84 ? -41.086 -35.666 -56.694 1.00 40.42 98 THR A O 1
ATOM 632 N N . ILE A 1 85 ? -42.455 -37.235 -57.538 1.00 52.87 99 ILE A N 1
ATOM 633 C CA . ILE A 1 85 ? -43.663 -36.475 -57.244 1.00 55.36 99 ILE A CA 1
ATOM 634 C C . ILE A 1 85 ? -44.200 -36.826 -55.862 1.00 59.07 99 ILE A C 1
ATOM 635 O O . ILE A 1 85 ? -44.457 -37.991 -55.560 1.00 53.85 99 ILE A O 1
ATOM 640 N N . GLU A 1 86 ? -44.363 -35.806 -55.025 1.00 65.07 100 GLU A N 1
ATOM 641 C CA . GLU A 1 86 ? -44.827 -35.999 -53.658 1.00 70.30 100 GLU A CA 1
ATOM 642 C C . GLU A 1 86 ? -46.344 -35.867 -53.558 1.00 76.83 100 GLU A C 1
ATOM 643 O O . GLU A 1 86 ? -46.992 -36.606 -52.818 1.00 82.71 100 GLU A O 1
ATOM 649 N N . ASN A 1 87 ? -46.905 -34.922 -54.307 1.00 77.29 101 ASN A N 1
ATOM 650 C CA . ASN A 1 87 ? -48.339 -34.664 -54.260 1.00 74.33 101 ASN A CA 1
ATOM 651 C C . ASN A 1 87 ? -48.862 -34.159 -55.605 1.00 84.64 101 ASN A C 1
ATOM 652 O O . ASN A 1 87 ? -48.125 -33.557 -56.388 1.00 84.80 101 ASN A O 1
ATOM 657 N N . LYS A 1 88 ? -50.141 -34.416 -55.859 1.00 88.28 102 LYS A N 1
ATOM 658 C CA . LYS A 1 88 ? -50.794 -34.007 -57.095 1.00 84.29 102 LYS A CA 1
ATOM 659 C C . LYS A 1 88 ? -52.210 -33.514 -56.804 1.00 91.44 102 LYS A C 1
ATOM 660 O O . LYS A 1 88 ? -53.136 -34.315 -56.679 1.00 101.40 102 LYS A O 1
ATOM 666 N N . THR A 1 89 ? -52.366 -32.197 -56.684 1.00 96.47 103 THR A N 1
ATOM 667 C CA . THR A 1 89 ? -53.659 -31.586 -56.376 1.00 97.00 103 THR A CA 1
ATOM 668 C C . THR A 1 89 ? -54.718 -31.985 -57.403 1.00 103.83 103 THR A C 1
ATOM 669 O O . THR A 1 89 ? -54.393 -32.231 -58.564 1.00 109.87 103 THR A O 1
ATOM 673 N N . PRO A 1 90 ? -55.992 -32.057 -56.975 1.00 103.67 104 PRO A N 1
ATOM 674 C CA . PRO A 1 90 ? -57.086 -32.456 -57.871 1.00 99.92 104 PRO A CA 1
ATOM 675 C C . PRO A 1 90 ? -57.231 -31.563 -59.104 1.00 92.95 104 PRO A C 1
ATOM 676 O O . PRO A 1 90 ? -57.838 -31.988 -60.087 1.00 85.58 104 PRO A O 1
ATOM 680 N N . GLN A 1 91 ? -56.682 -30.352 -59.058 1.00 95.90 105 GLN A N 1
ATOM 681 C CA . GLN A 1 91 ? -56.725 -29.461 -60.212 1.00 100.14 105 GLN A CA 1
ATOM 682 C C . GLN A 1 91 ? -55.523 -29.668 -61.134 1.00 100.29 105 GLN A C 1
ATOM 683 O O . GLN A 1 91 ? -55.235 -28.830 -61.988 1.00 96.57 105 GLN A O 1
ATOM 689 N N . GLY A 1 92 ? -54.824 -30.785 -6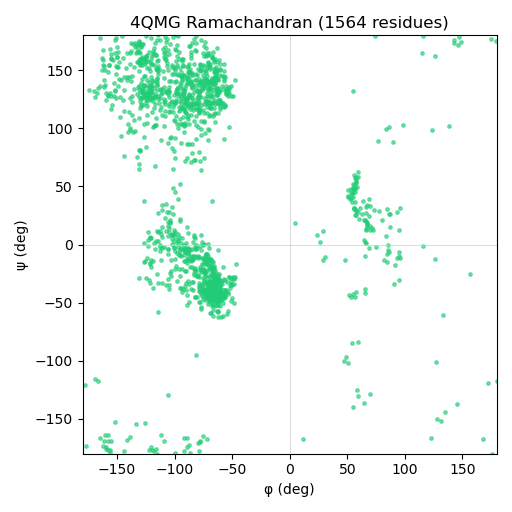0.952 1.00 97.42 106 GLY A N 1
ATOM 690 C CA . GLY A 1 92 ? -53.778 -31.190 -61.876 1.00 92.03 106 GLY A CA 1
ATOM 691 C C . GLY A 1 92 ? -52.366 -30.748 -61.540 1.00 76.80 106 GLY A C 1
ATOM 692 O O . GLY A 1 92 ? -51.407 -31.224 -62.149 1.00 66.57 106 GLY A O 1
ATOM 693 N N . ARG A 1 93 ? -52.226 -29.842 -60.578 1.00 68.01 107 ARG A N 1
ATOM 694 C CA . ARG A 1 93 ? -50.909 -29.327 -60.214 1.00 62.55 107 ARG A CA 1
ATOM 695 C C . ARG A 1 93 ? -50.079 -30.371 -59.474 1.00 62.99 107 ARG A C 1
ATOM 696 O O . ARG A 1 93 ? -50.543 -30.983 -58.513 1.00 65.67 107 ARG A O 1
ATOM 704 N N . GLU A 1 94 ? -48.845 -30.565 -59.928 1.00 63.97 108 GLU A N 1
ATOM 705 C CA . GLU A 1 94 ? -47.949 -31.537 -59.314 1.00 64.06 108 GLU A CA 1
ATOM 706 C C . GLU A 1 94 ? -46.901 -30.863 -58.434 1.00 59.78 108 GLU A C 1
ATOM 707 O O . GLU A 1 94 ? -46.375 -29.804 -58.774 1.00 48.84 108 GLU A O 1
ATOM 713 N N . TYR A 1 95 ? -46.609 -31.490 -57.299 1.00 60.51 109 TYR A N 1
ATOM 714 C CA . TYR A 1 95 ? -45.579 -31.009 -56.386 1.00 50.42 109 TYR A CA 1
ATOM 715 C C . TYR A 1 95 ? -44.575 -32.122 -56.109 1.00 54.89 109 TYR A C 1
ATOM 716 O O . TYR A 1 95 ? -44.960 -33.272 -55.897 1.00 55.18 109 TYR A O 1
ATOM 725 N N . GLY A 1 96 ? -43.289 -31.786 -56.112 1.00 55.99 110 GLY A N 1
ATOM 726 C CA . GLY A 1 96 ? -42.261 -32.788 -55.899 1.00 50.95 110 GLY A CA 1
ATOM 727 C C . GLY A 1 96 ? -40.872 -32.251 -55.616 1.00 46.43 110 GLY A C 1
ATOM 728 O O . GLY A 1 96 ? -40.696 -31.084 -55.264 1.00 36.67 110 GLY A O 1
ATOM 737 N N . ILE A 1 98 ? -36.741 -32.072 -57.057 1.00 50.84 112 ILE A N 1
ATOM 738 C CA . ILE A 1 98 ? -35.910 -32.156 -58.255 1.00 44.04 112 ILE A CA 1
ATOM 739 C C . ILE A 1 98 ? -34.430 -32.281 -57.902 1.00 36.59 112 ILE A C 1
ATOM 740 O O . ILE A 1 98 ? -33.906 -31.511 -57.097 1.00 37.94 112 ILE A O 1
ATOM 745 N N . TYR A 1 99 ? -33.761 -33.258 -58.509 1.00 41.00 113 TYR A N 1
ATOM 746 C CA . TYR A 1 99 ? -32.355 -33.519 -58.220 1.00 52.89 113 TYR A CA 1
ATOM 747 C C . TYR A 1 99 ? -31.480 -33.392 -59.464 1.00 50.46 113 TYR A C 1
ATOM 748 O O . TYR A 1 99 ? -31.844 -33.860 -60.542 1.00 45.81 113 TYR A O 1
ATOM 757 N N . LEU A 1 100 ? -30.319 -32.764 -59.303 1.00 50.68 114 LEU A N 1
ATOM 758 C CA . LEU A 1 100 ? -29.351 -32.644 -60.387 1.00 48.58 114 LEU A CA 1
ATOM 759 C C . LEU A 1 100 ? -28.524 -33.919 -60.524 1.00 53.95 114 LEU A C 1
ATOM 760 O O . LEU A 1 100 ? -27.704 -34.231 -59.660 1.00 65.45 114 LEU A O 1
ATOM 765 N N . GLY A 1 101 ? -28.744 -34.654 -61.609 1.00 56.11 115 GLY A N 1
ATOM 766 C CA . GLY A 1 101 ? -28.000 -35.875 -61.857 1.00 67.85 115 GLY A CA 1
ATOM 767 C C . GLY A 1 101 ? -28.869 -37.029 -62.317 1.00 75.88 115 GLY A C 1
ATOM 768 O O . GLY A 1 101 ? -29.842 -36.834 -63.046 1.00 76.52 115 GLY A O 1
ATOM 769 N N . LYS A 1 102 ? -28.514 -38.236 -61.888 1.00 86.30 116 LYS A N 1
ATOM 770 C CA . LYS A 1 102 ? -29.241 -39.435 -62.289 1.00 92.69 116 LYS A CA 1
ATOM 771 C C . LYS A 1 102 ? -29.812 -40.186 -61.088 1.00 92.87 116 LYS A C 1
ATOM 772 O O . LYS A 1 102 ? -30.647 -41.075 -61.246 1.00 97.02 116 LYS A O 1
ATOM 778 N N . ASP A 1 103 ? -29.358 -39.830 -59.891 1.00 82.61 117 ASP A N 1
ATOM 779 C CA . ASP A 1 103 ? -29.865 -40.454 -58.673 1.00 73.25 117 ASP A CA 1
ATOM 780 C C . ASP A 1 103 ? -30.396 -39.407 -57.699 1.00 71.35 117 ASP A C 1
ATOM 781 O O . ASP A 1 103 ? -30.071 -38.224 -57.805 1.00 68.14 117 ASP A O 1
ATOM 786 N N . THR A 1 104 ? -31.210 -39.851 -56.747 1.00 69.24 118 THR A N 1
ATOM 787 C CA . THR A 1 104 ? -31.902 -38.945 -55.836 1.00 61.83 118 THR A CA 1
ATOM 788 C C . THR A 1 104 ? -31.007 -38.402 -54.724 1.00 65.58 118 THR A C 1
ATOM 789 O O . THR A 1 104 ? -31.453 -37.612 -53.892 1.00 66.58 118 THR A O 1
ATOM 793 N N . ASN A 1 105 ? -29.747 -38.824 -54.706 1.00 75.03 119 ASN A N 1
ATOM 794 C CA . ASN A 1 105 ? -28.802 -38.322 -53.715 1.00 86.61 119 ASN A CA 1
ATOM 795 C C . ASN A 1 105 ? -27.944 -37.195 -54.276 1.00 83.80 119 ASN A C 1
ATOM 796 O O . ASN A 1 105 ? -26.990 -36.749 -53.638 1.00 73.00 119 ASN A O 1
ATOM 801 N N . GLY A 1 106 ? -28.298 -36.734 -55.472 1.00 86.29 120 GLY A N 1
ATOM 802 C CA . GLY A 1 106 ? -27.616 -35.613 -56.090 1.00 74.28 120 GLY A CA 1
ATOM 803 C C . GLY A 1 106 ? -28.012 -34.299 -55.445 1.00 69.37 120 GLY A C 1
ATOM 804 O O . GLY A 1 106 ? -28.590 -34.282 -54.358 1.00 67.63 120 GLY A O 1
ATOM 805 N N . GLU A 1 107 ? -27.707 -33.193 -56.115 1.00 63.97 121 GLU A N 1
ATOM 806 C CA . GLU A 1 107 ? -28.010 -31.875 -55.572 1.00 50.11 121 GLU A CA 1
ATOM 807 C C . GLU A 1 107 ? -29.512 -31.609 -55.538 1.00 55.61 121 GLU A C 1
ATOM 808 O O . GLU A 1 107 ? -30.173 -31.586 -56.576 1.00 53.55 121 GLU A O 1
ATOM 814 N N . ASN A 1 108 ? -30.041 -31.412 -54.335 1.00 51.21 122 ASN A N 1
ATOM 815 C CA . ASN A 1 108 ? -31.449 -31.081 -54.158 1.00 36.50 122 ASN A CA 1
ATOM 816 C C . ASN A 1 108 ? -31.699 -29.612 -54.480 1.00 36.52 122 ASN A C 1
ATOM 817 O O . ASN A 1 108 ? -31.185 -28.723 -53.800 1.00 48.10 122 ASN A O 1
ATOM 822 N N . ILE A 1 109 ? -32.491 -29.366 -55.520 1.00 38.42 123 ILE A N 1
ATOM 823 C CA . ILE A 1 109 ? -32.736 -28.013 -56.011 1.00 34.72 123 ILE A CA 1
ATOM 824 C C . ILE A 1 109 ? -33.393 -27.116 -54.964 1.00 38.77 123 ILE A C 1
ATOM 825 O O . ILE A 1 109 ? -32.994 -25.963 -54.786 1.00 42.15 123 ILE A O 1
ATOM 830 N N . ALA A 1 110 ? -34.392 -27.651 -54.268 1.00 37.09 124 ALA A N 1
ATOM 831 C CA . ALA A 1 110 ? -35.083 -26.905 -53.223 1.00 36.07 124 ALA A CA 1
ATOM 832 C C . ALA A 1 110 ? -34.115 -26.476 -52.126 1.00 40.95 124 ALA A C 1
ATOM 833 O O . ALA A 1 110 ? -34.179 -25.349 -51.635 1.00 38.37 124 ALA A O 1
ATOM 835 N N . GLU A 1 111 ? -33.214 -27.379 -51.751 1.00 38.53 125 GLU A N 1
ATOM 836 C CA . GLU A 1 111 ? -32.216 -27.086 -50.730 1.00 40.86 125 GLU A CA 1
ATOM 837 C C . GLU A 1 111 ? -31.249 -26.003 -51.196 1.00 44.78 125 GLU A C 1
ATOM 838 O O . GLU A 1 111 ? -30.865 -25.131 -50.418 1.00 34.78 125 GLU A O 1
ATOM 844 N N . SER A 1 112 ? -30.862 -26.064 -52.468 1.00 38.85 126 SER A N 1
ATOM 845 C CA . SER A 1 112 ? -29.942 -25.086 -53.042 1.00 26.18 126 SER A CA 1
ATOM 846 C C . SER A 1 112 ? -30.527 -23.678 -52.998 1.00 37.88 126 SER A C 1
ATOM 847 O O . SER A 1 112 ? -29.820 -22.714 -52.704 1.00 42.27 126 SER A O 1
ATOM 850 N N . LEU A 1 113 ? -31.819 -23.566 -53.290 1.00 28.46 127 LEU A N 1
ATOM 851 C CA . LEU A 1 113 ? -32.508 -22.281 -53.243 1.00 26.55 127 LEU A CA 1
ATOM 852 C C . LEU A 1 113 ? -32.527 -21.712 -51.829 1.00 37.40 127 LEU A C 1
ATOM 853 O O . LEU A 1 113 ? -32.142 -20.564 -51.605 1.00 40.77 127 LEU A O 1
ATOM 858 N N . VAL A 1 114 ? -32.977 -22.526 -50.879 1.00 35.26 128 VAL A N 1
ATOM 859 C CA . VAL A 1 114 ? -33.077 -22.109 -49.486 1.00 43.76 128 VAL A CA 1
ATOM 860 C C . VAL A 1 114 ? -31.703 -21.790 -48.898 1.00 40.67 128 VAL A C 1
ATOM 861 O O . VAL A 1 114 ? -31.562 -20.875 -48.085 1.00 33.96 128 VAL A O 1
ATOM 865 N N . ALA A 1 115 ? -30.689 -22.536 -49.327 1.00 41.28 129 ALA A N 1
ATOM 866 C CA . ALA A 1 115 ? -29.333 -22.350 -48.816 1.00 31.97 129 ALA A CA 1
ATOM 867 C C . ALA A 1 115 ? -28.742 -21.003 -49.226 1.00 29.90 129 ALA A C 1
ATOM 868 O O . ALA A 1 115 ? -27.810 -20.513 -48.590 1.00 37.72 129 ALA A O 1
ATOM 870 N N . GLU A 1 116 ? -29.282 -20.407 -50.285 1.00 31.68 130 GLU A N 1
ATOM 871 C CA . GLU A 1 116 ? -28.756 -19.139 -50.781 1.00 33.98 130 GLU A CA 1
ATOM 872 C C . GLU A 1 116 ? -29.730 -17.984 -50.560 1.00 36.09 130 GLU A C 1
ATOM 873 O O . GLU A 1 116 ? -29.574 -16.912 -51.145 1.00 53.76 130 GLU A O 1
ATOM 879 N N . GLY A 1 117 ? -30.730 -18.208 -49.713 1.00 39.97 131 GLY A N 1
ATOM 880 C CA . GLY A 1 117 ? -31.694 -17.176 -49.375 1.00 30.56 131 GLY A CA 1
ATOM 881 C C . GLY A 1 117 ? -32.529 -16.718 -50.556 1.00 37.80 131 GLY A C 1
ATOM 882 O O . GLY A 1 117 ? -32.845 -15.535 -50.683 1.00 31.52 131 GLY A O 1
ATOM 883 N N . LEU A 1 118 ? -32.888 -17.660 -51.422 1.00 42.26 132 LEU A N 1
ATOM 884 C CA . LEU A 1 118 ? -33.681 -17.353 -52.607 1.00 56.31 132 LEU A CA 1
ATOM 885 C C . LEU A 1 118 ? -35.068 -17.975 -52.519 1.00 54.26 132 LEU A C 1
ATOM 886 O O . LEU A 1 118 ? -35.899 -17.800 -53.411 1.00 50.66 132 LEU A O 1
ATOM 891 N N . ALA A 1 119 ? -35.305 -18.703 -51.434 1.00 46.86 133 ALA A N 1
ATOM 892 C CA . ALA A 1 119 ? -36.598 -19.323 -51.175 1.00 46.94 133 ALA A CA 1
ATOM 893 C C . ALA A 1 119 ? -36.708 -19.671 -49.697 1.00 55.86 133 ALA A C 1
ATOM 894 O O . ALA A 1 119 ? -35.733 -20.098 -49.079 1.00 55.80 133 ALA A O 1
ATOM 896 N N . THR A 1 120 ? -37.894 -19.485 -49.130 1.00 64.51 134 THR A N 1
ATOM 897 C CA . THR A 1 120 ? -38.097 -19.744 -47.711 1.00 61.27 134 THR A CA 1
ATOM 898 C C . THR A 1 120 ? -38.940 -20.991 -47.476 1.00 56.03 134 THR A C 1
ATOM 899 O O . THR A 1 120 ? -39.663 -21.445 -48.364 1.00 54.13 134 THR A O 1
ATOM 903 N N . ARG A 1 121 ? -38.833 -21.543 -46.272 1.00 57.49 135 ARG A N 1
ATOM 904 C CA . ARG A 1 121 ? -39.633 -22.693 -45.873 1.00 56.32 135 ARG A CA 1
ATOM 905 C C . ARG A 1 121 ? -41.109 -22.339 -45.775 1.00 52.59 135 ARG A C 1
ATOM 906 O O . ARG A 1 121 ? -41.467 -21.267 -45.287 1.00 55.50 135 ARG A O 1
ATOM 914 N N . ARG A 1 122 ? -41.966 -23.242 -46.239 1.00 58.52 136 ARG A N 1
ATOM 915 C CA . ARG A 1 122 ? -43.399 -23.087 -46.036 1.00 66.55 136 ARG A CA 1
ATOM 916 C C . ARG A 1 122 ? -43.745 -23.434 -44.594 1.00 75.23 136 ARG A C 1
ATOM 917 O O . ARG A 1 122 ? -43.253 -24.425 -44.052 1.00 57.03 136 ARG A O 1
ATOM 925 N N . GLU A 1 123 ? -44.584 -22.611 -43.974 1.00 94.71 137 GLU A N 1
ATOM 926 C CA . GLU A 1 123 ? -44.966 -22.819 -42.583 1.00 98.43 137 GLU A CA 1
ATOM 927 C C . GLU A 1 123 ? -45.763 -24.106 -42.409 1.00 87.20 137 GLU A C 1
ATOM 928 O O . GLU A 1 123 ? -46.933 -24.181 -42.784 1.00 80.91 137 GLU A O 1
ATOM 934 N N . GLY A 1 124 ? -45.118 -25.120 -41.842 1.00 85.02 138 GLY A N 1
ATOM 935 C CA . GLY A 1 124 ? -45.778 -26.379 -41.557 1.00 85.43 138 GLY A CA 1
ATOM 936 C C . GLY A 1 124 ? -46.345 -26.391 -40.151 1.00 83.50 138 GLY A C 1
ATOM 937 O O . GLY A 1 124 ? -45.718 -25.891 -39.217 1.00 84.51 138 GLY A O 1
ATOM 946 N N . ARG A 1 126 ? -47.391 -29.296 -38.666 1.00 52.19 140 ARG A N 1
ATOM 947 C CA . ARG A 1 126 ? -46.965 -30.548 -38.054 1.00 46.04 140 ARG A CA 1
ATOM 948 C C . ARG A 1 126 ? -45.465 -30.540 -37.787 1.00 46.72 140 ARG A C 1
ATOM 949 O O . ARG A 1 126 ? -44.818 -29.495 -37.858 1.00 56.37 140 ARG A O 1
ATOM 957 N N . ALA A 1 127 ? -44.916 -31.709 -37.475 1.00 53.05 141 ALA A N 1
ATOM 958 C CA . ALA A 1 127 ? -43.487 -31.835 -37.220 1.00 62.60 141 ALA A CA 1
ATOM 959 C C . ALA A 1 127 ? -42.732 -32.089 -38.518 1.00 65.49 141 ALA A C 1
ATOM 960 O O . ALA A 1 127 ? -43.253 -32.720 -39.437 1.00 78.26 141 ALA A O 1
ATOM 962 N N . ASN A 1 128 ? -41.501 -31.595 -38.584 1.00 59.61 142 ASN A N 1
ATOM 963 C CA . ASN A 1 128 ? -40.691 -31.726 -39.787 1.00 59.07 142 ASN A CA 1
ATOM 964 C C . ASN A 1 128 ? -40.274 -33.165 -40.070 1.00 57.80 142 ASN A C 1
ATOM 965 O O . ASN A 1 128 ? -39.790 -33.870 -39.185 1.00 54.56 142 ASN A O 1
ATOM 970 N N . ASN A 1 129 ? -40.474 -33.591 -41.312 1.00 52.83 143 ASN A N 1
ATOM 971 C CA . ASN A 1 129 ? -39.960 -34.869 -41.785 1.00 44.95 143 ASN A CA 1
ATOM 972 C C . ASN A 1 129 ? -38.443 -34.753 -41.976 1.00 47.40 143 ASN A C 1
ATOM 973 O O . ASN A 1 129 ? -37.892 -33.664 -41.808 1.00 47.92 143 ASN A O 1
ATOM 978 N N . PRO A 1 130 ? -37.756 -35.867 -42.296 1.00 54.25 144 PRO A N 1
ATOM 979 C CA . PRO A 1 130 ? -36.320 -35.755 -42.583 1.00 66.26 144 PRO A CA 1
ATOM 980 C C . PRO A 1 130 ? -35.969 -34.690 -43.626 1.00 71.14 144 PRO A C 1
ATOM 981 O O . PRO A 1 130 ? -34.951 -34.015 -43.483 1.00 68.93 144 PRO A O 1
ATOM 985 N N . GLU A 1 131 ? -36.807 -34.536 -44.647 1.00 70.69 145 GLU A N 1
ATOM 986 C CA . GLU A 1 131 ? -36.536 -33.582 -45.718 1.00 66.25 145 GLU A CA 1
ATOM 987 C C . GLU A 1 131 ? -36.744 -32.136 -45.272 1.00 61.97 145 GLU A C 1
ATOM 988 O O . GLU A 1 131 ? -35.967 -31.251 -45.630 1.00 68.49 145 GLU A O 1
ATOM 994 N N . GLN A 1 132 ? -37.793 -31.899 -44.491 1.00 57.32 146 GLN A N 1
ATOM 995 C CA . GLN A 1 132 ? -38.103 -30.553 -44.020 1.00 55.13 146 GLN A CA 1
ATOM 996 C C . GLN A 1 132 ? -37.087 -30.058 -42.994 1.00 53.47 146 GLN A C 1
ATOM 997 O O . GLN A 1 132 ? -36.948 -28.853 -42.780 1.00 57.79 146 GLN A O 1
ATOM 1003 N N . ASN A 1 133 ? -36.376 -30.989 -42.365 1.00 51.16 147 ASN A N 1
ATOM 1004 C CA . ASN A 1 133 ? -35.370 -30.632 -41.369 1.00 53.58 147 ASN A CA 1
ATOM 1005 C C . ASN A 1 133 ? -34.122 -29.995 -41.975 1.00 52.04 147 ASN A C 1
ATOM 1006 O O . ASN A 1 133 ? -33.578 -29.042 -41.420 1.00 51.70 147 ASN A O 1
ATOM 1011 N N . ARG A 1 134 ? -33.668 -30.521 -43.107 1.00 52.44 148 ARG A N 1
ATOM 1012 C CA . ARG A 1 134 ? -32.479 -29.984 -43.763 1.00 62.89 148 ARG A CA 1
ATOM 1013 C C . ARG A 1 134 ? -32.751 -28.623 -44.390 1.00 54.59 148 ARG A C 1
ATOM 1014 O O . ARG A 1 134 ? -31.858 -27.771 -44.438 1.00 57.47 148 ARG A O 1
ATOM 1022 N N . LEU A 1 135 ? -33.982 -28.415 -44.850 1.00 31.69 149 LEU A N 1
ATOM 1023 C CA . LEU A 1 135 ? -34.390 -27.111 -45.355 1.00 36.89 149 LEU A CA 1
ATOM 1024 C C . LEU A 1 135 ? -34.301 -26.064 -44.250 1.00 49.56 149 LEU A C 1
ATOM 1025 O O . LEU A 1 135 ? -34.055 -24.888 -44.515 1.00 50.13 149 LEU A O 1
ATOM 1030 N N . SER A 1 136 ? -34.504 -26.504 -43.011 1.00 53.25 150 SER A N 1
ATOM 1031 C CA . SER A 1 136 ? -34.354 -25.630 -41.854 1.00 51.37 150 SER A CA 1
ATOM 1032 C C . SER A 1 136 ? -32.886 -25.284 -41.631 1.00 41.77 150 SER A C 1
ATOM 1033 O O . SER A 1 136 ? -32.547 -24.133 -41.351 1.00 32.84 150 SER A O 1
ATOM 1036 N N . GLU A 1 137 ? -32.021 -26.286 -41.760 1.00 38.87 151 GLU A N 1
ATOM 1037 C CA . GLU A 1 137 ? -30.583 -26.082 -41.619 1.00 40.55 151 GLU A CA 1
ATOM 1038 C C . GLU A 1 137 ? -30.051 -25.158 -42.709 1.00 43.45 151 GLU A C 1
ATOM 1039 O O . GLU A 1 137 ? -29.251 -24.262 -42.437 1.00 49.25 151 GLU A O 1
ATOM 1045 N N . CYS A 1 138 ? -30.499 -25.385 -43.940 1.00 36.15 152 CYS A N 1
ATOM 1046 C CA . CYS A 1 138 ? -30.114 -24.542 -45.066 1.00 35.59 152 CYS A CA 1
ATOM 1047 C C . CYS A 1 138 ? -30.574 -23.106 -44.846 1.00 42.15 152 CYS A C 1
ATOM 1048 O O . CYS A 1 138 ? -29.861 -22.157 -45.174 1.00 48.76 152 CYS A O 1
ATOM 1051 N N . GLU A 1 139 ? -31.768 -22.957 -44.282 1.00 39.57 153 GLU A N 1
ATOM 1052 C CA . GLU A 1 139 ? -32.346 -21.640 -44.044 1.00 44.23 153 GLU A CA 1
ATOM 1053 C C . GLU A 1 139 ? -31.597 -20.887 -42.950 1.00 39.47 153 GLU A C 1
ATOM 1054 O O . GLU A 1 139 ? -31.362 -19.686 -43.067 1.00 34.63 153 GLU A O 1
ATOM 1060 N N . GLU A 1 140 ? -31.220 -21.595 -41.890 1.00 43.40 154 GLU A N 1
ATOM 1061 C CA . GLU A 1 140 ? -30.487 -20.978 -40.791 1.00 48.19 154 GLU A CA 1
ATOM 1062 C C . GLU A 1 140 ? -29.076 -20.594 -41.219 1.00 40.67 154 GLU A C 1
ATOM 1063 O O . GLU A 1 140 ? -28.563 -19.546 -40.827 1.00 48.50 154 GLU A O 1
ATOM 1069 N N . GLN A 1 141 ? -28.453 -21.445 -42.028 1.00 35.50 155 GLN A N 1
ATOM 1070 C CA . GLN A 1 141 ? -27.121 -21.164 -42.549 1.00 42.46 155 GLN A CA 1
ATOM 1071 C C . GLN A 1 141 ? -27.159 -19.940 -43.457 1.00 41.94 155 GLN A C 1
ATOM 1072 O O . GLN A 1 141 ? -26.214 -19.151 -43.495 1.00 36.63 155 GLN A O 1
ATOM 1078 N N . ALA A 1 142 ? -28.265 -19.784 -44.179 1.00 38.70 156 ALA A N 1
ATOM 1079 C CA . ALA A 1 142 ? -28.449 -18.645 -45.070 1.00 42.72 156 ALA A CA 1
ATOM 1080 C C . ALA A 1 142 ? -28.715 -17.363 -44.285 1.00 48.55 156 ALA A C 1
ATOM 1081 O O . ALA A 1 142 ? -28.229 -16.292 -44.651 1.00 39.19 156 ALA A O 1
ATOM 1083 N N . LYS A 1 143 ? -29.489 -17.474 -43.208 1.00 53.36 157 LYS A N 1
ATOM 1084 C CA . LYS A 1 143 ? -29.772 -16.321 -42.359 1.00 43.98 157 LYS A CA 1
ATOM 1085 C C . LYS A 1 143 ? -28.511 -15.858 -41.640 1.00 35.17 157 LYS A C 1
ATOM 1086 O O . LYS A 1 143 ? -28.279 -14.659 -41.483 1.00 41.96 157 LYS A O 1
ATOM 1092 N N . ALA A 1 144 ? -27.702 -16.817 -41.203 1.00 35.68 158 ALA A N 1
ATOM 1093 C CA . ALA A 1 144 ? -26.448 -16.515 -40.525 1.00 39.15 158 ALA A CA 1
ATOM 1094 C C . ALA A 1 144 ? -25.472 -15.824 -41.471 1.00 45.07 158 ALA A C 1
ATOM 1095 O O . ALA A 1 144 ? -24.798 -14.865 -41.092 1.00 48.43 158 ALA A O 1
ATOM 1097 N N . ALA A 1 145 ? -25.405 -16.313 -42.705 1.00 40.84 159 ALA A N 1
ATOM 1098 C CA . ALA A 1 145 ? -24.521 -15.740 -43.713 1.00 41.24 159 ALA A CA 1
ATOM 1099 C C . ALA A 1 145 ? -25.128 -14.481 -44.325 1.00 34.81 159 ALA A C 1
ATOM 1100 O O . ALA A 1 145 ? -24.457 -13.756 -45.060 1.00 34.12 159 ALA A O 1
ATOM 1102 N N . LYS A 1 146 ? -26.399 -14.239 -44.012 1.00 40.00 160 LYS A N 1
ATOM 1103 C CA . LYS A 1 146 ? -27.138 -13.081 -44.512 1.00 48.65 160 LYS A CA 1
ATOM 1104 C C . LYS A 1 146 ? -27.160 -13.056 -46.040 1.00 51.83 160 LYS A C 1
ATOM 1105 O O . LYS A 1 146 ? -26.796 -12.059 -46.664 1.00 44.33 160 LYS A O 1
ATOM 1111 N N . LYS A 1 147 ? -27.594 -14.167 -46.630 1.00 52.59 161 LYS A N 1
ATOM 1112 C CA . LYS A 1 147 ? -27.676 -14.297 -48.080 1.00 42.38 161 LYS A CA 1
ATOM 1113 C C . LYS A 1 147 ? -29.061 -13.938 -48.606 1.00 52.83 161 LYS A C 1
ATOM 1114 O O . LYS A 1 147 ? -30.070 -14.225 -47.962 1.00 55.15 161 LYS A O 1
ATOM 1120 N N . GLY A 1 148 ? -29.095 -13.318 -49.782 1.00 53.86 162 GLY A N 1
ATOM 1121 C CA . GLY A 1 148 ? -30.337 -13.035 -50.481 1.00 43.21 162 GLY A CA 1
ATOM 1122 C C . GLY A 1 148 ? -31.365 -12.258 -49.683 1.00 44.36 162 GLY A C 1
ATOM 1123 O O . GLY A 1 148 ? -31.139 -11.107 -49.312 1.00 45.02 162 GLY A O 1
ATOM 1132 N N . TRP A 1 150 ? -32.176 -12.603 -46.761 1.00 56.30 164 TRP A N 1
ATOM 1133 C CA . TRP A 1 150 ? -31.734 -12.405 -45.386 1.00 44.68 164 TRP A CA 1
ATOM 1134 C C . TRP A 1 150 ? -30.666 -11.321 -45.300 1.00 50.19 164 TRP A C 1
ATOM 1135 O O . TRP A 1 150 ? -30.061 -11.114 -44.248 1.00 39.71 164 TRP A O 1
ATOM 1146 N N . SER A 1 151 ? -30.437 -10.633 -46.414 1.00 67.41 165 SER A N 1
ATOM 1147 C CA . SER A 1 151 ? -29.523 -9.499 -46.431 1.00 77.33 165 SER A CA 1
ATOM 1148 C C . SER A 1 151 ? -30.176 -8.302 -45.753 1.00 79.35 165 SER A C 1
ATOM 1149 O O . SER A 1 151 ? -31.369 -8.326 -45.448 1.00 85.19 165 SER A O 1
ATOM 1152 N N . GLU A 1 152 ? -29.394 -7.256 -45.519 1.00 83.65 166 GLU A N 1
ATOM 1153 C CA . GLU A 1 152 ? -29.902 -6.067 -44.848 1.00 84.25 166 GLU A CA 1
ATOM 1154 C C . GLU A 1 152 ? -30.593 -5.127 -45.830 1.00 74.66 166 GLU A C 1
ATOM 1155 O O . GLU A 1 152 ? -29.960 -4.596 -46.742 1.00 77.21 166 GLU A O 1
ATOM 1161 N N . GLY A 1 153 ? -31.893 -4.928 -45.642 1.00 62.17 167 GLY A N 1
ATOM 1162 C CA . GLY A 1 153 ? -32.635 -3.980 -46.451 1.00 53.22 167 GLY A CA 1
ATOM 1163 C C . GLY A 1 153 ? -33.823 -4.560 -47.194 1.00 59.25 167 GLY A C 1
ATOM 1164 O O . GLY A 1 153 ? -34.262 -5.678 -46.920 1.00 54.10 167 GLY A O 1
ATOM 1165 N N . ASN A 1 154 ? -34.338 -3.785 -48.144 1.00 64.70 168 ASN A N 1
ATOM 1166 C CA . ASN A 1 154 ? -35.512 -4.167 -48.919 1.00 72.51 168 ASN A CA 1
ATOM 1167 C C . ASN A 1 154 ? -35.281 -5.388 -49.799 1.00 77.42 168 ASN A C 1
ATOM 1168 O O . ASN A 1 154 ? -36.039 -6.357 -49.750 1.00 75.89 168 ASN A O 1
ATOM 1173 N N . GLY A 1 155 ? -34.227 -5.329 -50.605 1.00 73.79 169 GLY A N 1
ATOM 1174 C CA . GLY A 1 155 ? -34.035 -6.292 -51.670 1.00 74.30 169 GLY A CA 1
ATOM 1175 C C . GLY A 1 155 ? -34.772 -5.779 -52.890 1.00 65.90 169 GLY A C 1
ATOM 1176 O O . GLY A 1 155 ? -35.021 -6.515 -53.845 1.00 64.33 169 GLY A O 1
ATOM 1177 N N . SER A 1 156 ? -35.125 -4.497 -52.845 1.00 59.60 170 SER A N 1
ATOM 1178 C CA . SER A 1 156 ? -35.859 -3.848 -53.924 1.00 64.88 170 SER A CA 1
ATOM 1179 C C . SER A 1 156 ? -34.967 -3.616 -55.138 1.00 60.20 170 SER A C 1
ATOM 1180 O O . SER A 1 156 ? -35.454 -3.342 -56.234 1.00 59.33 170 SER A O 1
ATOM 1183 N N . HIS A 1 157 ? -33.659 -3.727 -54.934 1.00 50.54 171 HIS A N 1
ATOM 1184 C CA . HIS A 1 157 ? -32.700 -3.583 -56.021 1.00 42.45 171 HIS A CA 1
ATOM 1185 C C . HIS A 1 157 ? -32.714 -4.815 -56.921 1.00 45.31 171 HIS A C 1
ATOM 1186 O O . HIS A 1 157 ? -32.151 -4.802 -58.016 1.00 50.20 171 HIS A O 1
ATOM 1193 N N . THR A 1 158 ? -33.359 -5.878 -56.449 1.00 37.46 172 THR A N 1
ATOM 1194 C CA . THR A 1 158 ? -33.487 -7.106 -57.224 1.00 43.75 172 THR A CA 1
ATOM 1195 C C . THR A 1 158 ? -34.773 -7.102 -58.045 1.00 45.59 172 THR A C 1
ATOM 1196 O O . THR A 1 158 ? -35.063 -8.056 -58.767 1.00 41.65 172 THR A O 1
ATOM 1200 N N . ILE A 1 159 ? -35.544 -6.026 -57.925 1.00 52.28 173 ILE A N 1
ATOM 1201 C CA . ILE A 1 159 ? -36.768 -5.873 -58.703 1.00 54.40 173 ILE A CA 1
ATOM 1202 C C . ILE A 1 159 ? -36.480 -5.147 -60.011 1.00 44.80 173 ILE A C 1
ATOM 1203 O O . ILE A 1 159 ? -36.109 -3.973 -60.011 1.00 46.91 173 ILE A O 1
ATOM 1208 N N . ARG A 1 160 ? -36.650 -5.852 -61.124 1.00 37.94 174 ARG A N 1
ATOM 1209 C CA . ARG A 1 160 ? -36.376 -5.286 -62.439 1.00 38.44 174 ARG A CA 1
ATOM 1210 C C . ARG A 1 160 ? -37.348 -4.171 -62.800 1.00 44.03 174 ARG A C 1
ATOM 1211 O O . ARG A 1 160 ? -38.547 -4.271 -62.539 1.00 41.92 174 ARG A O 1
ATOM 1219 N N . ASP A 1 161 ? -36.824 -3.108 -63.398 1.00 42.60 175 ASP A N 1
ATOM 1220 C CA . ASP A 1 161 ? -37.667 -2.093 -64.010 1.00 42.55 175 ASP A CA 1
ATOM 1221 C C . ASP A 1 161 ? -38.056 -2.578 -65.399 1.00 47.58 175 ASP A C 1
ATOM 1222 O O . ASP A 1 161 ? -37.553 -2.076 -66.405 1.00 53.48 175 ASP A O 1
ATOM 1227 N N . LEU A 1 162 ? -38.942 -3.568 -65.444 1.00 49.69 176 LEU A N 1
ATOM 1228 C CA . LEU A 1 162 ? -39.309 -4.217 -66.698 1.00 46.50 176 LEU A CA 1
ATOM 1229 C C . LEU A 1 162 ? -39.976 -3.253 -67.669 1.00 51.73 176 LEU A C 1
ATOM 1230 O O . LEU A 1 162 ? -40.870 -2.492 -67.299 1.00 66.44 176 LEU A O 1
ATOM 1235 N N . LYS A 1 163 ? -39.524 -3.296 -68.916 1.00 52.52 177 LYS A N 1
ATOM 1236 C CA . LYS A 1 163 ? -40.042 -2.429 -69.962 1.00 46.96 177 LYS A CA 1
ATOM 1237 C C . LYS A 1 163 ? -40.534 -3.274 -71.129 1.00 51.05 177 LYS A C 1
ATOM 1238 O O . LYS A 1 163 ? -39.742 -3.906 -71.827 1.00 66.86 177 LYS A O 1
ATOM 1244 N N . TYR A 1 164 ? -41.847 -3.290 -71.332 1.00 43.59 178 TYR A N 1
ATOM 1245 C CA . TYR A 1 164 ? -42.447 -4.135 -72.357 1.00 44.65 178 TYR A CA 1
ATOM 1246 C C . TYR A 1 164 ? -42.511 -3.434 -73.713 1.00 47.77 178 TYR A C 1
ATOM 1247 O O . TYR A 1 164 ? -42.887 -4.043 -74.715 1.00 49.14 178 TYR A O 1
ATOM 1256 N N . THR A 1 165 ? -42.148 -2.154 -73.738 1.00 46.43 179 THR A N 1
ATOM 1257 C CA . THR A 1 165 ? -42.093 -1.389 -74.983 1.00 56.14 179 THR A CA 1
ATOM 1258 C C . THR A 1 165 ? -40.843 -0.515 -75.036 1.00 62.60 179 THR A C 1
ATOM 1259 O O . THR A 1 165 ? -40.168 -0.316 -74.026 1.00 59.74 179 THR A O 1
ATOM 1263 N N . ILE A 1 166 ? -40.540 0.003 -76.223 1.00 66.09 180 ILE A N 1
ATOM 1264 C CA . ILE A 1 166 ? -39.422 0.922 -76.400 1.00 69.08 180 ILE A CA 1
ATOM 1265 C C . ILE A 1 166 ? -39.922 2.256 -76.945 1.00 79.40 180 ILE A C 1
ATOM 1266 O O . ILE A 1 166 ? -40.770 2.285 -77.839 1.00 75.41 180 ILE A O 1
ATOM 1271 N N . GLU A 1 167 ? -39.406 3.351 -76.391 1.00 83.74 181 GLU A N 1
ATOM 1272 C CA . GLU A 1 167 ? -39.782 4.697 -76.816 1.00 87.23 181 GLU A CA 1
ATOM 1273 C C . GLU A 1 167 ? -39.598 4.892 -78.319 1.00 81.31 181 GLU A C 1
ATOM 1274 O O . GLU A 1 167 ? -40.548 5.205 -79.041 1.00 80.97 181 GLU A O 1
ATOM 1280 N N . ASN A 1 168 ? -38.364 4.714 -78.779 1.00 75.40 182 ASN A N 1
ATOM 1281 C CA . ASN A 1 168 ? -38.042 4.847 -80.193 1.00 65.05 182 ASN A CA 1
ATOM 1282 C C . ASN A 1 168 ? -37.127 3.715 -80.645 1.00 61.43 182 ASN A C 1
ATOM 1283 O O . ASN A 1 168 ? -35.913 3.780 -80.455 1.00 66.73 182 ASN A O 1
ATOM 1288 N N . PRO A 1 169 ? -37.719 2.665 -81.235 1.00 50.74 183 PRO A N 1
ATOM 1289 C CA . PRO A 1 169 ? -37.009 1.456 -81.671 1.00 45.55 183 PRO A CA 1
ATOM 1290 C C . PRO A 1 169 ? -35.831 1.746 -82.595 1.00 53.51 183 PRO A C 1
ATOM 1291 O O . PRO A 1 169 ? -34.772 1.142 -82.434 1.00 57.76 183 PRO A O 1
ATOM 1295 N N . ARG A 1 170 ? -36.017 2.657 -83.545 1.00 61.37 184 ARG A N 1
ATOM 1296 C CA . ARG A 1 170 ? -34.968 2.977 -84.506 1.00 65.08 184 ARG A CA 1
ATOM 1297 C C . ARG A 1 170 ? -33.740 3.553 -83.809 1.00 63.91 184 ARG A C 1
ATOM 1298 O O . ARG A 1 170 ? -32.610 3.167 -84.108 1.00 64.03 184 ARG A O 1
ATOM 1306 N N . HIS A 1 171 ? -33.966 4.471 -82.874 1.00 62.05 185 HIS A N 1
ATOM 1307 C CA . HIS A 1 171 ? -32.871 5.081 -82.129 1.00 64.43 185 HIS A CA 1
ATOM 1308 C C . HIS A 1 171 ? -32.196 4.072 -81.209 1.00 61.42 185 HIS A C 1
ATOM 1309 O O . HIS A 1 171 ? -30.971 4.048 -81.098 1.00 63.40 185 HIS A O 1
ATOM 1316 N N . PHE A 1 172 ? -33.001 3.241 -80.553 1.00 51.28 186 PHE A N 1
ATOM 1317 C CA . PHE A 1 172 ? -32.481 2.249 -79.618 1.00 53.45 186 PHE A CA 1
ATOM 1318 C C . PHE A 1 172 ? -31.569 1.247 -80.318 1.00 56.41 186 PHE A C 1
ATOM 1319 O O . PHE A 1 172 ? -30.544 0.840 -79.771 1.00 62.40 186 PHE A O 1
ATOM 1327 N N . VAL A 1 173 ? -31.945 0.856 -81.531 1.00 52.75 187 VAL A N 1
ATOM 1328 C CA . VAL A 1 173 ? -31.155 -0.092 -82.306 1.00 45.66 187 VAL A CA 1
ATOM 1329 C C . VAL A 1 173 ? -29.900 0.570 -82.870 1.00 52.75 187 VAL A C 1
ATOM 1330 O O . VAL A 1 173 ? -28.806 0.006 -82.801 1.00 57.95 187 VAL A O 1
ATOM 1334 N N . ASP A 1 174 ? -30.060 1.771 -83.415 1.00 53.09 188 ASP A N 1
ATOM 1335 C CA . ASP A 1 174 ? -28.945 2.499 -84.013 1.00 54.12 188 ASP A CA 1
ATOM 1336 C C . ASP A 1 174 ? -27.907 2.922 -82.975 1.00 49.61 188 ASP A C 1
ATOM 1337 O O . ASP A 1 174 ? -26.727 3.067 -83.293 1.00 59.43 188 ASP A O 1
ATOM 1342 N N . SER A 1 175 ? -28.348 3.115 -81.736 1.00 53.92 189 SER A N 1
ATOM 1343 C CA . SER A 1 175 ? -27.458 3.571 -80.671 1.00 56.95 189 SER A CA 1
ATOM 1344 C C . SER A 1 175 ? -26.479 2.486 -80.233 1.00 61.33 189 SER A C 1
ATOM 1345 O O . SER A 1 175 ? -25.477 2.775 -79.579 1.00 72.27 189 SER A O 1
ATOM 1348 N N . HIS A 1 176 ? -26.771 1.240 -80.589 1.00 60.80 190 HIS A N 1
ATOM 1349 C CA . HIS A 1 176 ? -25.907 0.127 -80.219 1.00 53.18 190 HIS A CA 1
ATOM 1350 C C . HIS A 1 176 ? -24.867 -0.160 -81.298 1.00 55.89 190 HIS A C 1
ATOM 1351 O O . HIS A 1 176 ? -23.904 -0.886 -81.057 1.00 56.50 190 HIS A O 1
ATOM 1358 N N . HIS A 1 177 ? -25.075 0.415 -82.481 1.00 54.64 191 HIS A N 1
ATOM 1359 C CA . HIS A 1 177 ? -24.128 0.313 -83.592 1.00 54.41 191 HIS A CA 1
ATOM 1360 C C . HIS A 1 177 ? -23.763 -1.133 -83.922 1.00 51.95 191 HIS A C 1
ATOM 1361 O O . HIS A 1 177 ? -22.605 -1.441 -84.208 1.00 41.47 191 HIS A O 1
ATOM 1368 N N . GLN A 1 178 ? -24.764 -2.008 -83.866 1.00 53.22 192 GLN A N 1
ATOM 1369 C CA . GLN A 1 178 ? -24.613 -3.428 -84.186 1.00 43.03 192 GLN A CA 1
ATOM 1370 C C . GLN A 1 178 ? -23.601 -4.139 -83.289 1.00 42.87 192 GLN A C 1
ATOM 1371 O O . GLN A 1 178 ? -23.066 -5.185 -83.655 1.00 48.38 192 GLN A O 1
ATOM 1377 N N . LYS A 1 179 ? -23.342 -3.569 -82.116 1.00 43.81 193 LYS A N 1
ATOM 1378 C CA . LYS A 1 179 ? -22.555 -4.256 -81.100 1.00 51.22 193 LYS A CA 1
ATOM 1379 C C . LYS A 1 179 ? -23.454 -5.248 -80.374 1.00 59.60 193 LYS A C 1
ATOM 1380 O O . LYS A 1 179 ? -24.561 -4.894 -79.967 1.00 73.79 193 LYS A O 1
ATOM 1386 N N . PRO A 1 180 ? -22.985 -6.496 -80.220 1.00 48.41 194 PRO A N 1
ATOM 1387 C CA . PRO A 1 180 ? -23.760 -7.568 -79.584 1.00 48.86 194 PRO A CA 1
ATOM 1388 C C . PRO A 1 180 ? -24.292 -7.178 -78.207 1.00 54.21 194 PRO A C 1
ATOM 1389 O O . PRO A 1 180 ? -23.567 -6.593 -77.403 1.00 64.74 194 PRO A O 1
ATOM 1393 N N . VAL A 1 181 ? -25.556 -7.501 -77.951 1.00 50.55 195 VAL A N 1
ATOM 1394 C CA . VAL A 1 181 ? -26.198 -7.164 -76.688 1.00 39.68 195 VAL A CA 1
ATOM 1395 C C . VAL A 1 181 ? -26.478 -8.418 -75.868 1.00 33.64 195 VAL A C 1
ATOM 1396 O O . VAL A 1 181 ? -27.035 -9.389 -76.379 1.00 41.59 195 VAL A O 1
ATOM 1400 N N . ASN A 1 182 ? -26.082 -8.397 -74.599 1.00 31.18 196 ASN A N 1
ATOM 1401 C CA . ASN A 1 182 ? -26.388 -9.493 -73.688 1.00 28.01 196 ASN A CA 1
ATOM 1402 C C . ASN A 1 182 ? -27.893 -9.631 -73.504 1.00 32.15 196 ASN A C 1
ATOM 1403 O O . ASN A 1 182 ? -28.581 -8.654 -73.210 1.00 38.93 196 ASN A O 1
ATOM 1408 N N . ALA A 1 183 ? -28.404 -10.845 -73.682 1.00 35.58 197 ALA A N 1
ATOM 1409 C CA . ALA A 1 183 ? -29.842 -11.066 -73.619 1.00 41.92 197 ALA A CA 1
ATOM 1410 C C . ALA A 1 183 ? -30.200 -12.475 -73.163 1.00 42.95 197 ALA A C 1
ATOM 1411 O O . ALA A 1 183 ? -29.357 -13.373 -73.148 1.00 36.84 197 ALA A O 1
ATOM 1413 N N . ILE A 1 184 ? -31.462 -12.651 -72.785 1.00 28.12 198 ILE A N 1
ATOM 1414 C CA . ILE A 1 184 ? -31.997 -13.958 -72.429 1.00 28.51 198 ILE A CA 1
ATOM 1415 C C . ILE A 1 184 ? -33.225 -14.258 -73.283 1.00 28.19 198 ILE A C 1
ATOM 1416 O O . ILE A 1 184 ? -34.154 -13.454 -73.345 1.00 39.86 198 ILE A O 1
ATOM 1421 N N . ILE A 1 185 ? -33.226 -15.411 -73.945 1.00 28.14 199 ILE A N 1
ATOM 1422 C CA . ILE A 1 185 ? -34.369 -15.813 -74.756 1.00 32.89 199 ILE A CA 1
ATOM 1423 C C . ILE A 1 185 ? -35.469 -16.387 -73.869 1.00 47.44 199 ILE A C 1
ATOM 1424 O O . ILE A 1 185 ? -35.405 -17.543 -73.454 1.00 54.37 199 ILE A O 1
ATOM 1429 N N . GLU A 1 186 ? -36.481 -15.574 -73.586 1.00 46.62 200 GLU A N 1
ATOM 1430 C CA . GLU A 1 186 ? -37.526 -15.952 -72.640 1.00 39.86 200 GLU A CA 1
ATOM 1431 C C . GLU A 1 186 ? -38.592 -16.858 -73.250 1.00 37.77 200 GLU A C 1
ATOM 1432 O O . GLU A 1 186 ? -39.116 -17.747 -72.578 1.00 39.27 200 GLU A O 1
ATOM 1438 N N A HIS A 1 187 ? -38.918 -16.625 -74.516 0.57 37.38 201 HIS A N 1
ATOM 1439 N N B HIS A 1 187 ? -38.905 -16.634 -74.523 0.43 37.46 201 HIS A N 1
ATOM 1440 C CA A HIS A 1 187 ? -39.945 -17.410 -75.189 0.57 38.14 201 HIS A CA 1
ATOM 1441 C CA B HIS A 1 187 ? -39.967 -17.381 -75.190 0.43 38.77 201 HIS A CA 1
ATOM 1442 C C A HIS A 1 187 ? -39.624 -17.618 -76.663 0.57 35.42 201 HIS A C 1
ATOM 1443 C C B HIS A 1 187 ? -39.674 -17.580 -76.676 0.43 35.30 201 HIS A C 1
ATOM 1444 O O A HIS A 1 187 ? -38.840 -16.874 -77.252 0.57 28.84 201 HIS A O 1
ATOM 1445 O O B HIS A 1 187 ? -38.950 -16.793 -77.286 0.43 28.86 201 HIS A O 1
ATOM 1458 N N . VAL A 1 188 ? -40.238 -18.638 -77.250 1.00 36.51 202 VAL A N 1
ATOM 1459 C CA . VAL A 1 188 ? -40.081 -18.921 -78.671 1.00 34.56 202 VAL A CA 1
ATOM 1460 C C . VAL A 1 188 ? -41.452 -19.006 -79.337 1.00 36.98 202 VAL A C 1
ATOM 1461 O O . VAL A 1 188 ? -42.180 -19.981 -79.151 1.00 48.69 202 VAL A O 1
ATOM 1465 N N . ARG A 1 189 ? -41.811 -17.975 -80.097 1.00 45.36 203 ARG A N 1
ATOM 1466 C CA . ARG A 1 189 ? -43.095 -17.953 -80.792 1.00 39.76 203 ARG A CA 1
ATOM 1467 C C . ARG A 1 189 ? -43.101 -18.997 -81.904 1.00 46.59 203 ARG A C 1
ATOM 1468 O O . ARG A 1 189 ? -43.939 -19.899 -81.917 1.00 55.13 203 ARG A O 1
ATOM 1476 N N . ASP A 1 190 ? -42.166 -18.866 -82.838 1.00 51.02 204 ASP A N 1
ATOM 1477 C CA . ASP A 1 190 ? -41.858 -19.951 -83.761 1.00 52.21 204 ASP A CA 1
ATOM 1478 C C . ASP A 1 190 ? -40.350 -19.988 -83.985 1.00 44.52 204 ASP A C 1
ATOM 1479 O O . ASP A 1 190 ? -39.600 -19.320 -83.273 1.00 42.00 204 ASP A O 1
ATOM 1484 N N . GLY A 1 191 ? -39.916 -20.758 -84.976 1.00 33.66 205 GLY A N 1
ATOM 1485 C CA . GLY A 1 191 ? -38.502 -20.998 -85.205 1.00 29.07 205 GLY A CA 1
ATOM 1486 C C . GLY A 1 191 ? -37.618 -19.772 -85.363 1.00 36.79 205 GLY A C 1
ATOM 1487 O O . GLY A 1 191 ? -36.452 -19.797 -84.970 1.00 28.97 205 GLY A O 1
ATOM 1488 N N . SER A 1 192 ? -38.164 -18.699 -85.927 1.00 31.37 206 SER A N 1
ATOM 1489 C CA . SER A 1 192 ? -37.351 -17.530 -86.253 1.00 37.88 206 SER A CA 1
ATOM 1490 C C . SER A 1 192 ? -37.759 -16.258 -85.510 1.00 43.08 206 SER A C 1
ATOM 1491 O O . SER A 1 192 ? -37.165 -15.201 -85.722 1.00 45.67 206 SER A O 1
ATOM 1494 N N . VAL A 1 193 ? -38.766 -16.350 -84.648 1.00 29.55 207 VAL A N 1
ATOM 1495 C CA . VAL A 1 193 ? -39.155 -15.200 -83.835 1.00 29.64 207 VAL A CA 1
ATOM 1496 C C . VAL A 1 193 ? -39.223 -15.575 -82.357 1.00 32.71 207 VAL A C 1
ATOM 1497 O O . VAL A 1 193 ? -39.882 -16.542 -81.970 1.00 33.41 207 VAL A O 1
ATOM 1501 N N . VAL A 1 194 ? -38.515 -14.807 -81.535 1.00 39.77 208 VAL A N 1
ATOM 1502 C CA . VAL A 1 194 ? -38.421 -15.089 -80.110 1.00 29.22 208 VAL A CA 1
ATOM 1503 C C . VAL A 1 194 ? -38.715 -13.854 -79.268 1.00 31.97 208 VAL A C 1
ATOM 1504 O O . VAL A 1 194 ? -38.727 -12.731 -79.773 1.00 38.35 208 VAL A O 1
ATOM 1508 N N . ARG A 1 195 ? -38.958 -14.074 -77.981 1.00 29.19 209 ARG A N 1
ATOM 1509 C CA . ARG A 1 195 ? -39.072 -12.985 -77.020 1.00 35.11 209 ARG A CA 1
ATOM 1510 C C . ARG A 1 195 ? -37.803 -12.929 -76.183 1.00 30.54 209 ARG A C 1
ATOM 1511 O O . ARG A 1 195 ? -37.466 -13.888 -75.488 1.00 49.00 209 ARG A O 1
ATOM 1519 N N . ALA A 1 196 ? -37.094 -11.808 -76.256 1.00 31.79 210 ALA A N 1
ATOM 1520 C CA . ALA A 1 196 ? -35.808 -11.686 -75.583 1.00 36.34 210 ALA A CA 1
ATOM 1521 C C . ALA A 1 196 ? -35.827 -10.635 -74.480 1.00 35.72 210 ALA A C 1
ATOM 1522 O O . ALA A 1 196 ? -36.470 -9.593 -74.607 1.00 38.01 210 ALA A O 1
ATOM 1524 N N . LEU A 1 197 ? -35.118 -10.924 -73.394 1.00 35.44 211 LEU A N 1
ATOM 1525 C CA . LEU A 1 197 ? -34.929 -9.959 -72.321 1.00 28.69 211 LEU A CA 1
ATOM 1526 C C . LEU A 1 197 ? -33.565 -9.298 -72.473 1.00 33.61 211 LEU A C 1
ATOM 1527 O O . LEU A 1 197 ? -32.533 -9.938 -72.280 1.00 28.44 211 LEU A O 1
ATOM 1532 N N . LEU A 1 198 ? -33.564 -8.017 -72.825 1.00 40.55 212 LEU A N 1
ATOM 1533 C CA . LEU A 1 198 ? -32.323 -7.302 -73.101 1.00 40.62 212 LEU A CA 1
ATOM 1534 C C . LEU A 1 198 ? -31.680 -6.748 -71.835 1.00 47.24 212 LEU A C 1
ATOM 1535 O O . LEU A 1 198 ? -32.352 -6.165 -70.990 1.00 48.67 212 LEU A O 1
ATOM 1540 N N . LEU A 1 199 ? -30.371 -6.932 -71.717 1.00 47.36 213 LEU A N 1
ATOM 1541 C CA . LEU A 1 199 ? -29.610 -6.387 -70.601 1.00 45.74 213 LEU A CA 1
ATOM 1542 C C . LEU A 1 199 ? -28.854 -5.144 -71.069 1.00 46.35 213 LEU A C 1
ATOM 1543 O O . LEU A 1 199 ? -28.553 -5.020 -72.256 1.00 46.11 213 LEU A O 1
ATOM 1548 N N . PRO A 1 200 ? -28.529 -4.221 -70.146 1.00 44.67 214 PRO A N 1
ATOM 1549 C CA . PRO A 1 200 ? -28.724 -4.260 -68.693 1.00 40.21 214 PRO A CA 1
ATOM 1550 C C . PRO A 1 200 ? -29.975 -3.548 -68.170 1.00 48.82 214 PRO A C 1
ATOM 1551 O O . PRO A 1 200 ? -30.147 -3.483 -66.953 1.00 65.34 214 PRO A O 1
ATOM 1555 N N . ASP A 1 201 ? -30.825 -3.023 -69.047 1.00 50.48 215 ASP A N 1
ATOM 1556 C CA . ASP A 1 201 ? -31.977 -2.248 -68.587 1.00 53.18 215 ASP A CA 1
ATOM 1557 C C . ASP A 1 201 ? -33.299 -3.007 -68.694 1.00 47.43 215 ASP A C 1
ATOM 1558 O O . ASP A 1 201 ? -34.373 -2.410 -68.592 1.00 58.17 215 ASP A O 1
ATOM 1563 N N . TYR A 1 202 ? -33.207 -4.318 -68.898 1.00 33.82 216 TYR A N 1
ATOM 1564 C CA . TYR A 1 202 ? -34.360 -5.217 -68.841 1.00 39.42 216 TYR A CA 1
ATOM 1565 C C . TYR A 1 202 ? -35.483 -4.843 -69.808 1.00 43.39 216 TYR A C 1
ATOM 1566 O O . TYR A 1 202 ? -36.619 -4.607 -69.398 1.00 42.44 216 TYR A O 1
ATOM 1575 N N . TYR A 1 203 ? -35.151 -4.798 -71.095 1.00 48.15 217 TYR A N 1
ATOM 1576 C CA . TYR A 1 203 ? -36.148 -4.618 -72.144 1.00 41.73 217 TYR A CA 1
ATOM 1577 C C . TYR A 1 203 ? -36.670 -5.969 -72.620 1.00 42.12 217 TYR A C 1
ATOM 1578 O O . TYR A 1 203 ? -35.896 -6.816 -73.067 1.00 43.26 217 TYR A O 1
ATOM 1587 N N . LEU A 1 204 ? -37.979 -6.174 -72.522 1.00 33.83 218 LEU A N 1
ATOM 1588 C CA . LEU A 1 204 ? -38.591 -7.388 -73.048 1.00 33.00 218 LEU A CA 1
ATOM 1589 C C . LEU A 1 204 ? -39.116 -7.122 -74.454 1.00 44.22 218 LEU A C 1
ATOM 1590 O O . LEU A 1 204 ? -40.154 -6.485 -74.629 1.00 58.20 218 LEU A O 1
ATOM 1595 N N . VAL A 1 205 ? -38.391 -7.610 -75.455 1.00 39.93 219 VAL A N 1
ATOM 1596 C CA . VAL A 1 205 ? -38.703 -7.290 -76.843 1.00 41.50 219 VAL A CA 1
ATOM 1597 C C . VAL A 1 205 ? -38.926 -8.526 -77.708 1.00 39.01 219 VAL A C 1
ATOM 1598 O O . VAL A 1 205 ? -38.546 -9.639 -77.341 1.00 38.59 219 VAL A O 1
ATOM 1602 N N . THR A 1 206 ? -39.548 -8.312 -78.862 1.00 29.96 220 THR A N 1
ATOM 1603 C CA . THR A 1 206 ? -39.729 -9.364 -79.852 1.00 32.60 220 THR A CA 1
ATOM 1604 C C . THR A 1 206 ? -38.618 -9.290 -80.893 1.00 29.95 220 THR A C 1
ATOM 1605 O O . THR A 1 206 ? -38.419 -8.254 -81.526 1.00 33.81 220 THR A O 1
ATOM 1609 N N . VAL A 1 207 ? -37.891 -10.389 -81.063 1.00 29.76 221 VAL A N 1
ATOM 1610 C CA . VAL A 1 207 ? -36.789 -10.427 -82.015 1.00 29.74 221 VAL A CA 1
ATOM 1611 C C . VAL A 1 207 ? -37.054 -11.417 -83.143 1.00 38.40 221 VAL A C 1
ATOM 1612 O O . VAL A 1 207 ? -37.320 -12.595 -82.902 1.00 29.64 221 VAL A O 1
ATOM 1624 N N . LEU A 1 209 ? -35.425 -13.191 -86.575 1.00 34.18 223 LEU A N 1
ATOM 1625 C CA . LEU A 1 209 ? -34.156 -13.479 -87.229 1.00 38.81 223 LEU A CA 1
ATOM 1626 C C . LEU A 1 209 ? -34.093 -12.826 -88.605 1.00 51.43 223 LEU A C 1
ATOM 1627 O O . LEU A 1 209 ? -35.036 -12.914 -89.391 1.00 58.83 223 LEU A O 1
ATOM 1632 N N . SER A 1 210 ? -32.976 -12.165 -88.885 1.00 49.72 224 SER A N 1
ATOM 1633 C CA . SER A 1 210 ? -32.799 -11.458 -90.145 1.00 34.58 224 SER A CA 1
ATOM 1634 C C . SER A 1 210 ? -32.536 -12.411 -91.303 1.00 37.27 224 SER A C 1
ATOM 1635 O O . SER A 1 210 ? -31.770 -13.365 -91.173 1.00 44.63 224 SER A O 1
ATOM 1638 N N . GLY A 1 211 ? -33.182 -12.146 -92.433 1.00 32.45 225 GLY A N 1
ATOM 1639 C CA . GLY A 1 211 ? -32.896 -12.862 -93.662 1.00 30.35 225 GLY A CA 1
ATOM 1640 C C . GLY A 1 211 ? -33.606 -14.189 -93.842 1.00 33.15 225 GLY A C 1
ATOM 1641 O O . GLY A 1 211 ? -33.521 -14.793 -94.910 1.00 33.64 225 GLY A O 1
ATOM 1642 N N . ILE A 1 212 ? -34.297 -14.657 -92.807 1.00 32.78 226 ILE A N 1
ATOM 1643 C CA . ILE A 1 212 ? -34.993 -15.939 -92.894 1.00 41.79 226 ILE A CA 1
ATOM 1644 C C . ILE A 1 212 ? -36.422 -15.880 -92.363 1.00 44.55 226 ILE A C 1
ATOM 1645 O O . ILE A 1 212 ? -36.844 -14.884 -91.776 1.00 45.22 226 ILE A O 1
ATOM 1650 N N . LYS A 1 213 ? -37.159 -16.965 -92.582 1.00 48.98 227 LYS A N 1
ATOM 1651 C CA . LYS A 1 213 ? -38.506 -17.114 -92.045 1.00 46.41 227 LYS A CA 1
ATOM 1652 C C . LYS A 1 213 ? -38.838 -18.588 -91.854 1.00 42.48 227 LYS A C 1
ATOM 1653 O O . LYS A 1 213 ? -38.694 -19.393 -92.774 1.00 50.07 227 LYS A O 1
ATOM 1659 N N . CYS A 1 214 ? -39.278 -18.937 -90.650 1.00 35.94 228 CYS A N 1
ATOM 1660 C CA . CYS A 1 214 ? -39.708 -20.297 -90.358 1.00 36.34 228 CYS A CA 1
ATOM 1661 C C . CYS A 1 214 ? -41.212 -20.414 -90.569 1.00 36.93 228 CYS A C 1
ATOM 1662 O O . CYS A 1 214 ? -41.920 -19.407 -90.543 1.00 43.01 228 CYS A O 1
ATOM 1665 N N . PRO A 1 215 ? -41.706 -21.642 -90.801 1.00 35.83 229 PRO A N 1
ATOM 1666 C CA . PRO A 1 215 ? -43.156 -21.854 -90.846 1.00 38.02 229 PRO A CA 1
ATOM 1667 C C . PRO A 1 215 ? -43.803 -21.434 -89.533 1.00 42.63 229 PRO A C 1
ATOM 1668 O O . PRO A 1 215 ? -43.277 -21.745 -88.464 1.00 46.62 229 PRO A O 1
ATOM 1672 N N . THR A 1 216 ? -44.925 -20.731 -89.615 1.00 47.74 230 THR A N 1
ATOM 1673 C CA . THR A 1 216 ? -45.534 -20.161 -88.425 1.00 46.25 230 THR A CA 1
ATOM 1674 C C . THR A 1 216 ? -46.926 -20.710 -88.158 1.00 46.03 230 THR A C 1
ATOM 1675 O O . THR A 1 216 ? -47.425 -21.591 -88.864 1.00 41.35 230 THR A O 1
ATOM 1679 N N . PHE A 1 217 ? -47.532 -20.178 -87.105 1.00 50.31 231 PHE A N 1
ATOM 1680 C CA . PHE A 1 217 ? -48.906 -20.488 -86.738 1.00 53.44 231 PHE A CA 1
ATOM 1681 C C . PHE A 1 217 ? -49.746 -19.248 -87.021 1.00 73.32 231 PHE A C 1
ATOM 1682 O O . PHE A 1 217 ? -49.279 -18.135 -86.808 1.00 83.63 231 PHE A O 1
ATOM 1690 N N . ARG A 1 218 ? -50.978 -19.416 -87.485 1.00 80.33 232 ARG A N 1
ATOM 1691 C CA . ARG A 1 218 ? -51.885 -18.279 -87.568 1.00 97.86 232 ARG A CA 1
ATOM 1692 C C . ARG A 1 218 ? -53.305 -18.656 -87.126 1.00 110.35 232 ARG A C 1
ATOM 1693 O O . ARG A 1 218 ? -54.104 -19.183 -87.883 1.00 114.78 232 ARG A O 1
ATOM 1701 N N . ARG A 1 219 ? -53.601 -18.280 -85.886 1.00 118.45 233 ARG A N 1
ATOM 1702 C CA . ARG A 1 219 ? -54.816 -18.631 -85.160 1.00 123.13 233 ARG A CA 1
ATOM 1703 C C . ARG A 1 219 ? -55.027 -20.124 -85.308 1.00 126.54 233 ARG A C 1
ATOM 1704 O O . ARG A 1 219 ? -54.954 -20.852 -84.320 1.00 126.89 233 ARG A O 1
ATOM 1712 N N . THR A 1 226 ? -54.069 -25.020 -87.531 1.00 65.90 240 THR A N 1
ATOM 1713 C CA . THR A 1 226 ? -53.374 -23.737 -87.489 1.00 78.74 240 THR A CA 1
ATOM 1714 C C . THR A 1 226 ? -51.851 -23.755 -87.713 1.00 78.72 240 THR A C 1
ATOM 1715 O O . THR A 1 226 ? -51.292 -22.741 -88.135 1.00 71.98 240 THR A O 1
ATOM 1719 N N . PRO A 1 227 ? -51.163 -24.881 -87.431 1.00 69.31 241 PRO A N 1
ATOM 1720 C CA . PRO A 1 227 ? -49.739 -24.774 -87.759 1.00 63.45 241 PRO A CA 1
ATOM 1721 C C . PRO A 1 227 ? -49.462 -25.094 -89.222 1.00 57.51 241 PRO A C 1
ATOM 1722 O O . PRO A 1 227 ? -50.161 -25.912 -89.816 1.00 65.94 241 PRO A O 1
ATOM 1726 N N . GLU A 1 228 ? -48.451 -24.445 -89.789 1.00 47.90 242 GLU A N 1
ATOM 1727 C CA . GLU A 1 228 ? -47.996 -24.755 -91.138 1.00 50.84 242 GLU A CA 1
ATOM 1728 C C . GLU A 1 228 ? -47.082 -25.979 -91.091 1.00 57.40 242 GLU A C 1
ATOM 1729 O O . GLU A 1 228 ? -46.664 -26.389 -90.009 1.00 75.74 242 GLU A O 1
ATOM 1735 N N . PRO A 1 229 ? -46.793 -26.588 -92.256 1.00 55.57 243 PRO A N 1
ATOM 1736 C CA . PRO A 1 229 ? -45.849 -27.712 -92.282 1.00 61.34 243 PRO A CA 1
ATOM 1737 C C . PRO A 1 229 ? -44.503 -27.386 -91.635 1.00 66.82 243 PRO A C 1
ATOM 1738 O O . PRO A 1 229 ? -43.886 -26.377 -91.976 1.00 73.56 243 PRO A O 1
ATOM 1742 N N . PHE A 1 230 ? -44.079 -28.238 -90.703 1.00 65.20 244 PHE A N 1
ATOM 1743 C CA . PHE A 1 230 ? -42.801 -28.105 -90.000 1.00 51.64 244 PHE A CA 1
ATOM 1744 C C . PHE A 1 230 ? -42.702 -26.834 -89.159 1.00 48.31 244 PHE A C 1
ATOM 1745 O O . PHE A 1 230 ? -41.606 -26.336 -88.907 1.00 48.45 244 PHE A O 1
ATOM 1753 N N . ALA A 1 231 ? -43.844 -26.316 -88.719 1.00 42.20 245 ALA A N 1
ATOM 1754 C CA . ALA A 1 231 ? -43.856 -25.151 -87.842 1.00 46.99 245 ALA A CA 1
ATOM 1755 C C . ALA A 1 231 ? -43.530 -25.554 -86.408 1.00 54.09 245 ALA A C 1
ATOM 1756 O O . ALA A 1 231 ? -42.673 -24.951 -85.762 1.00 58.14 245 ALA A O 1
ATOM 1758 N N . ALA A 1 232 ? -44.218 -26.582 -85.921 1.00 49.90 246 ALA A N 1
ATOM 1759 C CA . ALA A 1 232 ? -44.026 -27.065 -84.558 1.00 46.31 246 ALA A CA 1
ATOM 1760 C C . ALA A 1 232 ? -42.639 -27.672 -84.370 1.00 45.31 246 ALA A C 1
ATOM 1761 O O . ALA A 1 232 ? -42.054 -27.584 -83.291 1.00 46.48 246 ALA A O 1
ATOM 1763 N N . GLU A 1 233 ? -42.119 -28.291 -85.426 1.00 47.11 247 GLU A N 1
ATOM 1764 C CA . GLU A 1 233 ? -40.790 -28.888 -85.385 1.00 46.54 247 GLU A CA 1
ATOM 1765 C C . GLU A 1 233 ? -39.708 -27.815 -85.326 1.00 52.89 247 GLU A C 1
ATOM 1766 O O . GLU A 1 233 ? -38.771 -27.909 -84.531 1.00 56.94 247 GLU A O 1
ATOM 1772 N N . ALA A 1 234 ? -39.844 -26.797 -86.171 1.00 49.62 248 ALA A N 1
ATOM 1773 C CA . ALA A 1 234 ? -38.882 -25.701 -86.220 1.00 50.09 248 ALA A CA 1
ATOM 1774 C C . ALA A 1 234 ? -38.867 -24.926 -84.908 1.00 48.18 248 ALA A C 1
ATOM 1775 O O . ALA A 1 234 ? -37.810 -24.499 -84.441 1.00 43.85 248 ALA A O 1
ATOM 1777 N N . LYS A 1 235 ? -40.045 -24.747 -84.320 1.00 41.02 249 LYS A N 1
ATOM 1778 C CA . LYS A 1 235 ? -40.166 -24.079 -83.030 1.00 35.34 249 LYS A CA 1
ATOM 1779 C C . LYS A 1 235 ? -39.417 -24.856 -81.956 1.00 43.74 249 LYS A C 1
ATOM 1780 O O . LYS A 1 235 ? -38.727 -24.272 -81.122 1.00 47.15 249 LYS A O 1
ATOM 1786 N N . PHE A 1 236 ? -39.552 -26.178 -81.988 1.00 40.43 250 PHE A N 1
ATOM 1787 C CA . PHE A 1 236 ? -38.859 -27.039 -81.039 1.00 41.13 250 PHE A CA 1
ATOM 1788 C C . PHE A 1 236 ? -37.355 -27.029 -81.285 1.00 48.06 250 PHE A C 1
ATOM 1789 O O . PHE A 1 236 ? -36.566 -27.131 -80.347 1.00 49.22 250 PHE A O 1
ATOM 1797 N N . PHE A 1 237 ? -36.967 -26.906 -82.551 1.00 46.94 251 PHE A N 1
ATOM 1798 C CA . PHE A 1 237 ? -35.557 -26.855 -82.922 1.00 42.23 251 PHE A CA 1
ATOM 1799 C C . PHE A 1 237 ? -34.876 -25.649 -82.286 1.00 47.12 251 PHE A C 1
ATOM 1800 O O . PHE A 1 237 ? -33.749 -25.743 -81.801 1.00 50.26 251 PHE A O 1
ATOM 1808 N N . THR A 1 238 ? -35.569 -24.515 -82.294 1.00 45.34 252 THR A N 1
ATOM 1809 C CA . THR A 1 238 ? -35.048 -23.295 -81.693 1.00 47.43 252 THR A CA 1
ATOM 1810 C C . THR A 1 238 ? -35.191 -23.345 -80.175 1.00 41.81 252 THR A C 1
ATOM 1811 O O . THR A 1 238 ? -34.298 -22.917 -79.443 1.00 40.77 252 THR A O 1
ATOM 1815 N N . GLU A 1 239 ? -36.317 -23.881 -79.711 1.00 48.31 253 GLU A N 1
ATOM 1816 C CA . GLU A 1 239 ? -36.601 -23.987 -78.283 1.00 35.02 253 GLU A CA 1
ATOM 1817 C C . GLU A 1 239 ? -35.591 -24.867 -77.554 1.00 33.01 253 GLU A C 1
ATOM 1818 O O . GLU A 1 239 ? -35.128 -24.524 -76.468 1.00 31.03 253 GLU A O 1
ATOM 1824 N N . SER A 1 240 ? -35.250 -26.000 -78.158 1.00 36.90 254 SER A N 1
ATOM 1825 C CA . SER A 1 240 ? -34.375 -26.976 -77.515 1.00 42.17 254 SER A CA 1
ATOM 1826 C C . SER A 1 240 ? -32.915 -26.532 -77.484 1.00 53.15 254 SER A C 1
ATOM 1827 O O . SER A 1 240 ? -32.055 -27.249 -76.973 1.00 62.01 254 SER A O 1
ATOM 1830 N N . ARG A 1 241 ? -32.636 -25.350 -78.024 1.00 47.15 255 ARG A N 1
ATOM 1831 C CA . ARG A 1 241 ? -31.267 -24.853 -78.088 1.00 44.62 255 ARG A CA 1
ATOM 1832 C C . ARG A 1 241 ? -31.095 -23.479 -77.447 1.00 45.44 255 ARG A C 1
ATOM 1833 O O . ARG A 1 241 ? -30.019 -23.159 -76.943 1.00 51.04 255 ARG A O 1
ATOM 1841 N N . LEU A 1 242 ? -32.149 -22.668 -77.459 1.00 30.55 256 LEU A N 1
ATOM 1842 C CA . LEU A 1 242 ? -32.008 -21.272 -77.058 1.00 33.82 256 LEU A CA 1
ATOM 1843 C C . LEU A 1 242 ? -32.960 -20.814 -75.953 1.00 38.07 256 LEU A C 1
ATOM 1844 O O . LEU A 1 242 ? -32.751 -19.752 -75.368 1.00 51.70 256 LEU A O 1
ATOM 1849 N N . LEU A 1 243 ? -33.995 -21.598 -75.664 1.00 36.37 257 LEU A N 1
ATOM 1850 C CA . LEU A 1 243 ? -34.978 -21.202 -74.654 1.00 44.10 257 LEU A CA 1
ATOM 1851 C C . LEU A 1 243 ? -34.341 -21.034 -73.274 1.00 45.88 257 LEU A C 1
ATOM 1852 O O . LEU A 1 243 ? -33.758 -21.972 -72.729 1.00 33.91 257 LEU A O 1
ATOM 1857 N N . GLN A 1 244 ? -34.469 -19.827 -72.727 1.00 45.46 258 GLN A N 1
ATOM 1858 C CA . GLN A 1 244 ? -33.866 -19.445 -71.449 1.00 44.90 258 GLN A CA 1
ATOM 1859 C C . GLN A 1 244 ? -32.354 -19.656 -71.434 1.00 36.94 258 GLN A C 1
ATOM 1860 O O . GLN A 1 244 ? -31.767 -19.935 -70.389 1.00 35.10 258 GLN A O 1
ATOM 1866 N N . ARG A 1 245 ? -31.730 -19.513 -72.599 1.00 38.55 259 ARG A N 1
ATOM 1867 C CA . ARG A 1 245 ? -30.277 -19.541 -72.694 1.00 31.70 259 ARG A CA 1
ATOM 1868 C C . ARG A 1 245 ? -29.705 -18.130 -72.705 1.00 30.07 259 ARG A C 1
ATOM 1869 O O . ARG A 1 245 ? -30.322 -17.206 -73.235 1.00 31.33 259 ARG A O 1
ATOM 1877 N N . ASP A 1 246 ? -28.527 -17.968 -72.113 1.00 33.63 260 ASP A N 1
ATOM 1878 C CA . ASP A 1 246 ? -27.790 -16.720 -72.240 1.00 38.68 260 ASP A CA 1
ATOM 1879 C C . ASP A 1 246 ? -27.245 -16.610 -73.656 1.00 35.97 260 ASP A C 1
ATOM 1880 O O . ASP A 1 246 ? -26.540 -17.502 -74.129 1.00 46.10 260 ASP A O 1
ATOM 1885 N N . VAL A 1 247 ? -27.587 -15.523 -74.335 1.00 34.34 261 VAL A N 1
ATOM 1886 C CA . VAL A 1 247 ? -27.130 -15.304 -75.700 1.00 37.64 261 VAL A CA 1
ATOM 1887 C C . VAL A 1 247 ? -26.677 -13.867 -75.895 1.00 39.07 261 VAL A C 1
ATOM 1888 O O . VAL A 1 247 ? -26.841 -13.026 -75.012 1.00 27.83 261 VAL A O 1
ATOM 1892 N N . GLN A 1 248 ? -26.100 -13.596 -77.059 1.00 40.27 262 GLN A N 1
ATOM 1893 C CA . GLN A 1 248 ? -25.821 -12.231 -77.475 1.00 37.03 262 GLN A CA 1
ATOM 1894 C C . GLN A 1 248 ? -26.602 -11.935 -78.747 1.00 28.24 262 GLN A C 1
ATOM 1895 O O . GLN A 1 248 ? -26.634 -12.751 -79.668 1.00 33.65 262 GLN A O 1
ATOM 1901 N N . ILE A 1 249 ? -27.244 -10.775 -78.791 1.00 31.89 263 ILE A N 1
ATOM 1902 C CA . ILE A 1 249 ? -28.065 -10.413 -79.936 1.00 36.70 263 ILE A CA 1
ATOM 1903 C C . ILE A 1 249 ? -27.549 -9.158 -80.623 1.00 40.73 263 ILE A C 1
ATOM 1904 O O . ILE A 1 249 ? -27.337 -8.128 -79.982 1.00 34.93 263 ILE A O 1
ATOM 1909 N N . ILE A 1 250 ? -27.339 -9.256 -81.931 1.00 33.49 264 ILE A N 1
ATOM 1910 C CA . ILE A 1 250 ? -26.995 -8.093 -82.733 1.00 42.13 264 ILE A CA 1
ATOM 1911 C C . ILE A 1 250 ? -28.270 -7.382 -83.164 1.00 42.43 264 ILE A C 1
ATOM 1912 O O . ILE A 1 250 ? -29.043 -7.913 -83.960 1.00 47.32 264 ILE A O 1
ATOM 1917 N N . LEU A 1 251 ? -28.499 -6.190 -82.625 1.00 42.52 265 LEU A N 1
ATOM 1918 C CA . LEU A 1 251 ? -29.659 -5.400 -83.016 1.00 38.81 265 LEU A CA 1
ATOM 1919 C C . LEU A 1 251 ? -29.396 -4.761 -84.374 1.00 41.68 265 LEU A C 1
ATOM 1920 O O . LEU A 1 251 ? -28.716 -3.740 -84.472 1.00 38.06 265 LEU A O 1
ATOM 1925 N N . GLU A 1 252 ? -29.939 -5.374 -85.421 1.00 39.17 266 GLU A N 1
ATOM 1926 C CA . GLU A 1 252 ? -29.620 -4.991 -86.790 1.00 47.38 266 GLU A CA 1
ATOM 1927 C C . GLU A 1 252 ? -30.617 -3.995 -87.375 1.00 54.00 266 GLU A C 1
ATOM 1928 O O . GLU A 1 252 ? -30.232 -3.086 -88.111 1.00 60.51 266 GLU A O 1
ATOM 1934 N N . SER A 1 253 ? -31.894 -4.166 -87.048 1.00 43.48 267 SER A N 1
ATOM 1935 C CA . SER A 1 253 ? -32.930 -3.248 -87.512 1.00 42.79 267 SER A CA 1
ATOM 1936 C C . SER A 1 253 ? -34.218 -3.422 -86.720 1.00 42.87 267 SER A C 1
ATOM 1937 O O . SER A 1 253 ? -34.231 -4.072 -85.674 1.00 41.68 267 SER A O 1
ATOM 1940 N N . CYS A 1 254 ? -35.300 -2.840 -87.228 1.00 45.37 268 CYS A N 1
ATOM 1941 C CA . CYS A 1 254 ? -36.595 -2.931 -86.568 1.00 56.03 268 CYS A CA 1
ATOM 1942 C C . CYS A 1 254 ? -37.741 -2.558 -87.501 1.00 51.15 268 CYS A C 1
ATOM 1943 O O . CYS A 1 254 ? -37.576 -1.755 -88.417 1.00 53.75 268 CYS A O 1
ATOM 1946 N N . HIS A 1 255 ? -38.901 -3.158 -87.260 1.00 50.75 269 HIS A N 1
ATOM 1947 C CA . HIS A 1 255 ? -40.139 -2.734 -87.899 1.00 57.11 269 HIS A CA 1
ATOM 1948 C C . HIS A 1 255 ? -41.200 -2.588 -86.819 1.00 54.16 269 HIS A C 1
ATOM 1949 O O . HIS A 1 255 ? -41.671 -3.585 -86.267 1.00 59.17 269 HIS A O 1
ATOM 1956 N N . ASN A 1 256 ? -41.564 -1.341 -86.527 1.00 62.75 270 ASN A N 1
ATOM 1957 C CA . ASN A 1 256 ? -42.381 -1.002 -85.364 1.00 59.70 270 ASN A CA 1
ATOM 1958 C C . ASN A 1 256 ? -41.694 -1.465 -84.083 1.00 60.15 270 ASN A C 1
ATOM 1959 O O . ASN A 1 256 ? -40.540 -1.116 -83.834 1.00 65.43 270 ASN A O 1
ATOM 1964 N N . GLN A 1 257 ? -42.395 -2.255 -83.278 1.00 62.14 271 GLN A N 1
ATOM 1965 C CA . GLN A 1 257 ? -41.833 -2.744 -82.024 1.00 61.89 271 GLN A CA 1
ATOM 1966 C C . GLN A 1 257 ? -40.999 -4.005 -82.227 1.00 60.60 271 GLN A C 1
ATOM 1967 O O . GLN A 1 257 ? -40.170 -4.352 -81.385 1.00 71.19 271 GLN A O 1
ATOM 1973 N N . ASN A 1 258 ? -41.219 -4.689 -83.345 1.00 50.56 272 ASN A N 1
ATOM 1974 C CA . ASN A 1 258 ? -40.440 -5.877 -83.671 1.00 44.15 272 ASN A CA 1
ATOM 1975 C C . ASN A 1 258 ? -39.011 -5.513 -84.056 1.00 45.40 272 ASN A C 1
ATOM 1976 O O . ASN A 1 258 ? -38.788 -4.601 -84.850 1.00 48.55 272 ASN A O 1
ATOM 1981 N N . ILE A 1 259 ? -38.047 -6.228 -83.485 1.00 36.75 273 ILE A N 1
ATOM 1982 C CA . ILE A 1 259 ? -36.638 -5.965 -83.756 1.00 33.93 273 ILE A CA 1
ATOM 1983 C C . ILE A 1 259 ? -36.017 -7.060 -84.616 1.00 38.75 273 ILE A C 1
ATOM 1984 O O . ILE A 1 259 ? -36.055 -8.237 -84.262 1.00 38.61 273 ILE A O 1
ATOM 1989 N N . LEU A 1 260 ? -35.448 -6.666 -85.750 1.00 40.45 274 LEU A N 1
ATOM 1990 C CA . LEU A 1 260 ? -34.736 -7.605 -86.608 1.00 41.36 274 LEU A CA 1
ATOM 1991 C C . LEU A 1 260 ? -33.301 -7.749 -86.126 1.00 40.10 274 LEU A C 1
ATOM 1992 O O . LEU A 1 260 ? -32.604 -6.753 -85.932 1.00 55.81 274 LEU A O 1
ATOM 1997 N N . GLY A 1 261 ? -32.858 -8.986 -85.930 1.00 35.01 275 GLY A N 1
ATOM 1998 C CA . GLY A 1 261 ? -31.520 -9.216 -85.423 1.00 31.00 275 GLY A CA 1
ATOM 1999 C C . GLY A 1 261 ? -30.962 -10.605 -85.651 1.00 35.87 275 GLY A C 1
ATOM 2000 O O . GLY A 1 261 ? -31.526 -11.408 -86.396 1.00 34.71 275 GLY A O 1
ATOM 2001 N N . THR A 1 262 ? -29.838 -10.878 -84.998 1.00 37.41 276 THR A N 1
ATOM 2002 C CA . THR A 1 262 ? -29.152 -12.158 -85.110 1.00 39.68 276 THR A CA 1
ATOM 2003 C C . THR A 1 262 ? -28.719 -12.638 -83.729 1.00 47.22 276 THR A C 1
ATOM 2004 O O . THR A 1 262 ? -28.165 -11.870 -82.942 1.00 50.51 276 THR A O 1
ATOM 2008 N N . ILE A 1 263 ? -28.978 -13.907 -83.435 1.00 42.21 277 ILE A N 1
ATOM 2009 C CA . ILE A 1 263 ? -28.671 -14.461 -82.122 1.00 35.33 277 ILE A CA 1
ATOM 2010 C C . ILE A 1 263 ? -27.350 -15.223 -82.135 1.00 38.14 277 ILE A C 1
ATOM 2011 O O . ILE A 1 263 ? -27.157 -16.141 -82.932 1.00 37.97 277 ILE A O 1
ATOM 2016 N N . LEU A 1 264 ? -26.443 -14.830 -81.246 1.00 28.17 278 LEU A N 1
ATOM 2017 C CA . LEU A 1 264 ? -25.122 -15.441 -81.170 1.00 41.21 278 LEU A CA 1
ATOM 2018 C C . LEU A 1 264 ? -24.996 -16.374 -79.970 1.00 41.75 278 LEU A C 1
ATOM 2019 O O . LEU A 1 264 ? -25.409 -16.037 -78.860 1.00 49.43 278 LEU A O 1
ATOM 2024 N N . HIS A 1 265 ? -24.419 -17.547 -80.204 1.00 41.40 279 HIS A N 1
ATOM 2025 C CA . HIS A 1 265 ? -24.211 -18.531 -79.149 1.00 40.16 279 HIS A CA 1
ATOM 2026 C C . HIS A 1 265 ? -23.001 -19.396 -79.491 1.00 49.17 279 HIS A C 1
ATOM 2027 O O . HIS A 1 265 ? -22.816 -19.769 -80.650 1.00 67.59 279 HIS A O 1
ATOM 2034 N N . PRO A 1 266 ? -22.167 -19.707 -78.484 1.00 51.82 280 PRO A N 1
ATOM 2035 C CA . PRO A 1 266 ? -20.942 -20.502 -78.647 1.00 43.85 280 PRO A CA 1
ATOM 2036 C C . PRO A 1 266 ? -21.133 -21.810 -79.417 1.00 42.56 280 PRO A C 1
ATOM 2037 O O . PRO A 1 266 ? -20.188 -22.284 -80.047 1.00 45.91 280 PRO A O 1
ATOM 2041 N N . ASN A 1 267 ? -22.333 -22.381 -79.369 1.00 43.17 281 ASN A N 1
ATOM 2042 C CA . ASN A 1 267 ? -22.597 -23.643 -80.051 1.00 35.68 281 ASN A CA 1
ATOM 2043 C C . ASN A 1 267 ? -22.982 -23.463 -81.517 1.00 47.37 281 ASN A C 1
ATOM 2044 O O . ASN A 1 267 ? -23.060 -24.438 -82.265 1.00 62.23 281 ASN A O 1
ATOM 2049 N N . GLY A 1 268 ? -23.225 -22.222 -81.929 1.00 43.89 282 GLY A N 1
ATOM 2050 C CA . GLY A 1 268 ? -23.493 -21.942 -83.328 1.00 51.83 282 GLY A CA 1
ATOM 2051 C C . GLY A 1 268 ? -24.538 -20.879 -83.612 1.00 51.98 282 GLY A C 1
ATOM 2052 O O . GLY A 1 268 ? -25.173 -20.346 -82.701 1.00 43.82 282 GLY A O 1
ATOM 2053 N N . ASN A 1 269 ? -24.704 -20.573 -84.896 1.00 46.24 283 ASN A N 1
ATOM 2054 C CA . ASN A 1 269 ? -25.694 -19.607 -85.355 1.00 45.03 283 ASN A CA 1
ATOM 2055 C C . ASN A 1 269 ? -27.008 -20.306 -85.685 1.00 49.60 283 ASN A C 1
ATOM 2056 O O . ASN A 1 269 ? -27.067 -21.128 -86.599 1.00 43.51 283 ASN A O 1
ATOM 2061 N N . ILE A 1 270 ? -28.060 -19.973 -84.943 1.00 49.51 284 ILE A N 1
ATOM 2062 C CA . ILE A 1 270 ? -29.354 -20.623 -85.120 1.00 49.17 284 ILE A CA 1
ATOM 2063 C C . ILE A 1 270 ? -29.957 -20.300 -86.489 1.00 39.17 284 ILE A C 1
ATOM 2064 O O . ILE A 1 270 ? -30.734 -21.083 -87.033 1.00 38.55 284 ILE A O 1
ATOM 2069 N N . THR A 1 271 ? -29.578 -19.156 -87.051 1.00 36.48 285 THR A N 1
ATOM 2070 C CA . THR A 1 271 ? -30.076 -18.742 -88.358 1.00 35.03 285 THR A CA 1
ATOM 2071 C C . THR A 1 271 ? -29.550 -19.662 -89.457 1.00 33.57 285 THR A C 1
ATOM 2072 O O . THR A 1 271 ? -30.305 -20.102 -90.324 1.00 40.72 285 THR A O 1
ATOM 2076 N N . GLU A 1 272 ? -28.254 -19.953 -89.412 1.00 35.91 286 GLU A N 1
ATOM 2077 C CA . GLU A 1 272 ? -27.647 -20.877 -90.364 1.00 33.92 286 GLU A CA 1
ATOM 2078 C C . GLU A 1 272 ? -28.146 -22.300 -90.137 1.00 40.07 286 GLU A C 1
ATOM 2079 O O . GLU A 1 272 ? -28.406 -23.035 -91.091 1.00 43.32 286 GLU A O 1
ATOM 2085 N N . LEU A 1 273 ? -28.276 -22.680 -88.869 1.00 35.15 287 LEU A N 1
ATOM 2086 C CA . LEU A 1 273 ? -28.714 -24.023 -88.504 1.00 28.12 287 LEU A CA 1
ATOM 2087 C C . LEU A 1 273 ? -30.124 -24.314 -89.008 1.00 39.70 287 LEU A C 1
ATOM 2088 O O . LEU A 1 273 ? -30.374 -25.372 -89.583 1.00 40.80 287 LEU A O 1
ATOM 2093 N N . LEU A 1 274 ? -31.038 -23.373 -88.789 1.00 37.95 288 LEU A N 1
ATOM 2094 C CA . LEU A 1 274 ? -32.414 -23.510 -89.260 1.00 39.21 288 LEU A CA 1
ATOM 2095 C C . LEU A 1 274 ? -32.471 -23.712 -90.771 1.00 48.42 288 LEU A C 1
ATOM 2096 O O . LEU A 1 274 ? -33.221 -24.555 -91.265 1.00 52.95 288 LEU A O 1
ATOM 2101 N N . LEU A 1 275 ? -31.672 -22.937 -91.496 1.00 44.74 289 LEU A N 1
ATOM 2102 C CA . LEU A 1 275 ? -31.615 -23.038 -92.950 1.00 44.84 289 LEU A CA 1
ATOM 2103 C C . LEU A 1 275 ? -31.047 -24.379 -93.397 1.00 50.75 289 LEU A C 1
ATOM 2104 O O . LEU A 1 275 ? -31.572 -25.011 -94.314 1.00 54.37 289 LEU A O 1
ATOM 2109 N N . LYS A 1 276 ? -29.972 -24.808 -92.744 1.00 48.61 290 LYS A N 1
ATOM 2110 C CA . LYS A 1 276 ? -29.284 -26.035 -93.123 1.00 39.18 290 LYS A CA 1
ATOM 2111 C C . LYS A 1 276 ? -30.122 -27.267 -92.799 1.00 37.03 290 LYS A C 1
ATOM 2112 O O . LYS A 1 276 ? -29.986 -28.307 -93.442 1.00 43.03 290 LYS A O 1
ATOM 2118 N N . GLU A 1 277 ? -30.988 -27.144 -91.799 1.00 39.18 291 GLU A N 1
ATOM 2119 C CA . GLU A 1 277 ? -31.878 -28.236 -91.426 1.00 44.70 291 GLU A CA 1
ATOM 2120 C C . GLU A 1 277 ? -33.123 -28.240 -92.301 1.00 51.38 291 GLU A C 1
ATOM 2121 O O . GLU A 1 277 ? -33.881 -29.207 -92.310 1.00 62.21 291 GLU A O 1
ATOM 2127 N N . GLY A 1 278 ? -33.326 -27.155 -93.040 1.00 50.94 292 GLY A N 1
ATOM 2128 C CA . GLY A 1 278 ? -34.494 -27.025 -93.889 1.00 40.03 292 GLY A CA 1
ATOM 2129 C C . GLY A 1 278 ? -35.719 -26.601 -93.102 1.00 36.84 292 GLY A C 1
ATOM 2130 O O . GLY A 1 278 ? -36.849 -26.806 -93.539 1.00 36.80 292 GLY A O 1
ATOM 2131 N N . PHE A 1 279 ? -35.491 -26.011 -91.934 1.00 38.97 293 PHE A N 1
ATOM 2132 C CA . PHE A 1 279 ? -36.581 -25.528 -91.094 1.00 38.52 293 PHE A CA 1
ATOM 2133 C C . PHE A 1 279 ? -36.933 -24.082 -91.423 1.00 35.94 293 PHE A C 1
ATOM 2134 O O . PHE A 1 279 ? -37.864 -23.517 -90.852 1.00 42.23 293 PHE A O 1
ATOM 2142 N N . ALA A 1 280 ? -36.181 -23.488 -92.343 1.00 37.48 294 ALA A N 1
ATOM 2143 C CA . ALA A 1 280 ? -36.406 -22.103 -92.733 1.00 36.45 294 ALA A CA 1
ATOM 2144 C C . ALA A 1 280 ? -35.880 -21.833 -94.136 1.00 44.30 294 ALA A C 1
ATOM 2145 O O . ALA A 1 280 ? -35.055 -22.583 -94.657 1.00 47.66 294 ALA A O 1
ATOM 2147 N N . ARG A 1 281 ? -36.366 -20.756 -94.744 1.00 39.10 295 ARG A N 1
ATOM 2148 C CA . ARG A 1 281 ? -35.897 -20.345 -96.059 1.00 43.74 295 ARG A CA 1
ATOM 2149 C C . ARG A 1 281 ? -35.409 -18.904 -96.019 1.00 41.13 295 ARG A C 1
ATOM 2150 O O . ARG A 1 281 ? -35.781 -18.140 -95.130 1.00 42.11 295 ARG A O 1
ATOM 2158 N N . CYS A 1 282 ? -34.568 -18.539 -96.981 1.00 46.09 296 CYS A N 1
ATOM 2159 C CA . CYS A 1 282 ? -34.088 -17.168 -97.086 1.00 36.31 296 CYS A CA 1
ATOM 2160 C C . CYS A 1 282 ? -35.191 -16.256 -97.605 1.00 34.15 296 CYS A C 1
ATOM 2161 O O . CYS A 1 282 ? -35.924 -16.618 -98.525 1.00 40.85 296 CYS A O 1
ATOM 2164 N N . VAL A 1 283 ? -35.312 -15.077 -97.005 1.00 30.73 297 VAL A N 1
ATOM 2165 C CA . VAL A 1 283 ? -36.262 -14.079 -97.479 1.00 42.34 297 VAL A CA 1
ATOM 2166 C C . VAL A 1 283 ? -35.511 -12.804 -97.845 1.00 31.16 297 VAL A C 1
ATOM 2167 O O . VAL A 1 283 ? -34.628 -12.362 -97.110 1.00 46.08 297 VAL A O 1
ATOM 2171 N N . ASP A 1 284 ? -35.866 -12.216 -98.982 1.00 36.05 298 ASP A N 1
ATOM 2172 C CA . ASP A 1 284 ? -35.085 -11.123 -99.552 1.00 44.74 298 ASP A CA 1
ATOM 2173 C C . ASP A 1 284 ? -35.440 -9.742 -99.006 1.00 48.41 298 ASP A C 1
ATOM 2174 O O . ASP A 1 284 ? -34.699 -8.784 -99.221 1.00 58.66 298 ASP A O 1
ATOM 2179 N N . TRP A 1 285 ? -36.562 -9.629 -98.303 1.00 43.56 299 TRP A N 1
ATOM 2180 C CA . TRP A 1 285 ? -36.987 -8.325 -97.802 1.00 31.93 299 TRP A CA 1
ATOM 2181 C C . TRP A 1 285 ? -36.127 -7.869 -96.627 1.00 37.46 299 TRP A C 1
ATOM 2182 O O . TRP A 1 285 ? -36.017 -6.673 -96.359 1.00 39.17 299 TRP A O 1
ATOM 2193 N N . SER A 1 286 ? -35.508 -8.820 -95.934 1.00 31.45 300 SER A N 1
ATOM 2194 C CA . SER A 1 286 ? -34.745 -8.502 -94.732 1.00 42.46 300 SER A CA 1
ATOM 2195 C C . SER A 1 286 ? -33.314 -9.032 -94.767 1.00 42.63 300 SER A C 1
ATOM 2196 O O . SER A 1 286 ? -32.564 -8.858 -93.809 1.00 45.13 300 SER A O 1
ATOM 2199 N N . ILE A 1 287 ? -32.933 -9.671 -95.867 1.00 40.11 301 ILE A N 1
ATOM 2200 C CA . ILE A 1 287 ? -31.617 -10.299 -95.956 1.00 48.67 301 ILE A CA 1
ATOM 2201 C C . ILE A 1 287 ? -30.489 -9.264 -95.993 1.00 51.48 301 ILE A C 1
ATOM 2202 O O . ILE A 1 287 ? -29.331 -9.582 -95.717 1.00 59.03 301 ILE A O 1
ATOM 2207 N N . ALA A 1 288 ? -30.832 -8.021 -96.315 1.00 43.92 302 ALA A N 1
ATOM 2208 C CA . ALA A 1 288 ? -29.839 -6.956 -96.396 1.00 38.13 302 ALA A CA 1
ATOM 2209 C C . ALA A 1 288 ? -29.366 -6.513 -95.014 1.00 46.85 302 ALA A C 1
ATOM 2210 O O . ALA A 1 288 ? -28.275 -5.961 -94.874 1.00 50.49 302 ALA A O 1
ATOM 2212 N N . VAL A 1 289 ? -30.184 -6.755 -93.995 1.00 40.54 303 VAL A N 1
ATOM 2213 C CA . VAL A 1 289 ? -29.852 -6.308 -92.648 1.00 50.91 303 VAL A CA 1
ATOM 2214 C C . VAL A 1 289 ? -29.077 -7.375 -91.877 1.00 49.04 303 VAL A C 1
ATOM 2215 O O . VAL A 1 289 ? -28.611 -7.129 -90.764 1.00 52.73 303 VAL A O 1
ATOM 2219 N N . TYR A 1 290 ? -28.936 -8.557 -92.471 1.00 43.49 304 TYR A N 1
ATOM 2220 C CA . TYR A 1 290 ? -28.119 -9.608 -91.873 1.00 37.62 304 TYR A CA 1
ATOM 2221 C C . TYR A 1 290 ? -26.645 -9.238 -92.003 1.00 43.06 304 TYR A C 1
ATOM 2222 O O . TYR A 1 290 ? -26.101 -9.188 -93.106 1.00 48.53 304 TYR A O 1
ATOM 2231 N N . THR A 1 291 ? -26.005 -8.982 -90.867 1.00 49.17 305 THR A N 1
ATOM 2232 C CA . THR A 1 291 ? -24.664 -8.407 -90.850 1.00 39.21 305 THR A CA 1
ATOM 2233 C C . THR A 1 291 ? -23.543 -9.444 -90.821 1.00 44.87 305 THR A C 1
ATOM 2234 O O . THR A 1 291 ? -22.366 -9.089 -90.884 1.00 53.82 305 THR A O 1
ATOM 2238 N N . ARG A 1 292 ? -23.901 -10.721 -90.730 1.00 44.49 306 ARG A N 1
ATOM 2239 C CA . ARG A 1 292 ? -22.899 -11.778 -90.631 1.00 44.60 306 ARG A CA 1
ATOM 2240 C C . ARG A 1 292 ? -22.679 -12.513 -91.953 1.00 50.19 306 ARG A C 1
ATOM 2241 O O . ARG A 1 292 ? -22.368 -13.704 -91.964 1.00 50.51 306 ARG A O 1
ATOM 2249 N N . GLY A 1 293 ? -22.835 -11.797 -93.062 1.00 51.74 307 GLY A N 1
ATOM 2250 C CA . GLY A 1 293 ? -22.602 -12.370 -94.376 1.00 43.80 307 GLY A CA 1
ATOM 2251 C C . GLY A 1 293 ? -23.797 -13.132 -94.916 1.00 40.57 307 GLY A C 1
ATOM 2252 O O . GLY A 1 293 ? -24.019 -14.289 -94.561 1.00 44.41 307 GLY A O 1
ATOM 2253 N N . ALA A 1 294 ? -24.561 -12.480 -95.787 1.00 43.33 308 ALA A N 1
ATOM 2254 C CA . ALA A 1 294 ? -25.777 -13.067 -96.342 1.00 41.02 308 ALA A CA 1
ATOM 2255 C C . ALA A 1 294 ? -25.486 -14.260 -97.249 1.00 46.36 308 ALA A C 1
ATOM 2256 O O . ALA A 1 294 ? -26.337 -15.131 -97.427 1.00 48.73 308 ALA A O 1
ATOM 2258 N N . GLU A 1 295 ? -24.285 -14.297 -97.817 1.00 52.19 309 GLU A N 1
ATOM 2259 C CA . GLU A 1 295 ? -23.913 -15.355 -98.752 1.00 60.41 309 GLU A CA 1
ATOM 2260 C C . GLU A 1 295 ? -23.854 -16.725 -98.078 1.00 59.42 309 GLU A C 1
ATOM 2261 O O . GLU A 1 295 ? -24.047 -17.752 -98.729 1.00 59.61 309 GLU A O 1
ATOM 2267 N N . LYS A 1 296 ? -23.588 -16.736 -96.776 1.00 56.17 310 LYS A N 1
ATOM 2268 C CA . LYS A 1 296 ? -23.536 -17.985 -96.024 1.00 47.51 310 LYS A CA 1
ATOM 2269 C C . LYS A 1 296 ? -24.937 -18.526 -95.762 1.00 45.19 310 LYS A C 1
ATOM 2270 O O . LYS A 1 296 ? -25.130 -19.736 -95.635 1.00 45.18 310 LYS A O 1
ATOM 2276 N N . LEU A 1 297 ? -25.910 -17.625 -95.679 1.00 38.83 311 LEU A N 1
ATOM 2277 C CA . LEU A 1 297 ? -27.303 -18.027 -95.526 1.00 36.31 311 LEU A CA 1
ATOM 2278 C C . LEU A 1 297 ? -27.789 -18.695 -96.806 1.00 39.83 311 LEU A C 1
ATOM 2279 O O . LEU A 1 297 ? -28.574 -19.642 -96.765 1.00 44.23 311 LEU A O 1
ATOM 2284 N N . ARG A 1 298 ? -27.311 -18.192 -97.940 1.00 37.54 312 ARG A N 1
ATOM 2285 C CA . ARG A 1 298 ? -27.632 -18.770 -99.238 1.00 39.62 312 ARG A CA 1
ATOM 2286 C C . ARG A 1 298 ? -27.074 -20.184 -99.348 1.00 40.36 312 ARG A C 1
ATOM 2287 O O . ARG A 1 298 ? -27.734 -21.084 -99.865 1.00 39.00 312 ARG A O 1
ATOM 2295 N N . ALA A 1 299 ? -25.852 -20.367 -98.856 1.00 43.52 313 ALA A N 1
ATOM 2296 C CA . ALA A 1 299 ? -25.182 -21.662 -98.911 1.00 43.57 313 ALA A CA 1
ATOM 2297 C C . ALA A 1 299 ? -25.870 -22.681 -98.010 1.00 46.47 313 ALA A C 1
ATOM 2298 O O . ALA A 1 299 ? -26.000 -23.852 -98.369 1.00 40.86 313 ALA A O 1
ATOM 2300 N N . ALA A 1 300 ? -26.307 -22.228 -96.840 1.00 43.77 314 ALA A N 1
ATOM 2301 C CA . ALA A 1 300 ? -26.997 -23.095 -95.893 1.00 42.64 314 ALA A CA 1
ATOM 2302 C C . ALA A 1 300 ? -28.343 -23.543 -96.450 1.00 44.15 314 ALA A C 1
ATOM 2303 O O . ALA A 1 300 ? -28.727 -24.705 -96.312 1.00 54.21 314 ALA A O 1
ATOM 2305 N N . GLU A 1 301 ? -29.055 -22.615 -97.082 1.00 41.48 315 GLU A N 1
ATOM 2306 C CA . GLU A 1 301 ? -30.344 -22.922 -97.690 1.00 38.67 315 GLU A CA 1
ATOM 2307 C C . GLU A 1 301 ? -30.169 -23.833 -98.899 1.00 49.12 315 GLU A C 1
ATOM 2308 O O . GLU A 1 301 ? -30.921 -24.791 -99.082 1.00 44.13 315 GLU A O 1
ATOM 2314 N N . ARG A 1 302 ? -29.172 -23.521 -99.723 1.00 56.78 316 ARG A N 1
ATOM 2315 C CA . ARG A 1 302 ? -28.865 -24.313 -100.908 1.00 60.14 316 ARG A CA 1
ATOM 2316 C C . ARG A 1 302 ? -28.500 -25.744 -100.525 1.00 61.73 316 ARG A C 1
ATOM 2317 O O . ARG A 1 302 ? -28.846 -26.692 -101.228 1.00 56.19 316 ARG A O 1
ATOM 2325 N N . PHE A 1 303 ? -27.808 -25.886 -99.398 1.00 61.22 317 PHE A N 1
ATOM 2326 C CA . PHE A 1 303 ? -27.440 -27.194 -98.866 1.00 55.39 317 PHE A CA 1
ATOM 2327 C C . PHE A 1 303 ? -28.677 -28.050 -98.608 1.00 63.04 317 PHE A C 1
ATOM 2328 O O . PHE A 1 303 ? -28.713 -29.229 -98.959 1.00 70.96 317 PHE A O 1
ATOM 2336 N N . ALA A 1 304 ? -29.690 -27.446 -97.995 1.00 52.40 318 ALA A N 1
ATOM 2337 C CA . ALA A 1 304 ? -30.904 -28.163 -97.623 1.00 49.49 318 ALA A CA 1
ATOM 2338 C C . ALA A 1 304 ? -31.786 -28.463 -98.832 1.00 53.47 318 ALA A C 1
ATOM 2339 O O . ALA A 1 304 ? -32.367 -29.545 -98.930 1.00 65.26 318 ALA A O 1
ATOM 2341 N N . LYS A 1 305 ? -31.887 -27.503 -99.747 1.00 52.93 319 LYS A N 1
ATOM 2342 C CA . LYS A 1 305 ? -32.723 -27.665 -100.935 1.00 52.41 319 LYS A CA 1
ATOM 2343 C C . LYS A 1 305 ? -32.235 -28.796 -101.836 1.00 50.43 319 LYS A C 1
ATOM 2344 O O . LYS A 1 305 ? -33.038 -29.545 -102.390 1.00 56.87 319 LYS A O 1
ATOM 2350 N N . GLU A 1 306 ? -30.919 -28.922 -101.969 1.00 49.06 320 GLU A N 1
ATOM 2351 C CA . GLU A 1 306 ? -30.327 -29.998 -102.757 1.00 61.48 320 GLU A CA 1
ATOM 2352 C C . GLU A 1 306 ? -30.676 -31.368 -102.181 1.00 77.20 320 GLU A C 1
ATOM 2353 O O . GLU A 1 306 ? -30.732 -32.361 -102.906 1.00 88.70 320 GLU A O 1
ATOM 2359 N N . ARG A 1 307 ? -30.912 -31.411 -100.873 1.00 77.08 321 ARG A N 1
ATOM 2360 C CA . ARG A 1 307 ? -31.203 -32.663 -100.185 1.00 72.42 321 ARG A CA 1
ATOM 2361 C C . ARG A 1 307 ? -32.683 -32.800 -99.837 1.00 63.91 321 ARG A C 1
ATOM 2362 O O . ARG A 1 307 ? -33.068 -33.697 -99.085 1.00 62.59 321 ARG A O 1
ATOM 2370 N N . ARG A 1 308 ? -33.498 -31.902 -100.387 1.00 53.77 322 ARG A N 1
ATOM 2371 C CA . ARG A 1 308 ? -34.954 -31.963 -100.252 1.00 66.32 322 ARG A CA 1
ATOM 2372 C C . ARG A 1 308 ? -35.422 -32.049 -98.798 1.00 71.06 322 ARG A C 1
ATOM 2373 O O . ARG A 1 308 ? -36.407 -32.723 -98.496 1.00 75.50 322 ARG A O 1
ATOM 2381 N N . LEU A 1 309 ? -34.719 -31.358 -97.906 1.00 67.61 323 LEU A N 1
ATOM 2382 C CA . LEU A 1 309 ? -34.979 -31.461 -96.472 1.00 57.46 323 LEU A CA 1
ATOM 2383 C C . LEU A 1 309 ? -36.209 -30.679 -96.017 1.00 57.36 323 LEU A C 1
ATOM 2384 O O . LEU A 1 309 ? -36.404 -29.527 -96.406 1.00 59.28 323 LEU A O 1
ATOM 2389 N N . ARG A 1 310 ? -37.023 -31.327 -95.185 1.00 59.72 324 ARG A N 1
ATOM 2390 C CA . ARG A 1 310 ? -38.180 -30.712 -94.527 1.00 57.91 324 ARG A CA 1
ATOM 2391 C C . ARG A 1 310 ? -39.074 -29.892 -95.456 1.00 56.21 324 ARG A C 1
ATOM 2392 O O . ARG A 1 310 ? -39.891 -30.448 -96.184 1.00 72.33 324 ARG A O 1
ATOM 2400 N N . ILE A 1 311 ? -38.920 -28.571 -95.424 1.00 45.86 325 ILE A N 1
ATOM 2401 C CA . ILE A 1 311 ? -39.768 -27.686 -96.221 1.00 44.80 325 ILE A CA 1
ATOM 2402 C C . ILE A 1 311 ? -39.506 -27.841 -97.715 1.00 54.05 325 ILE A C 1
ATOM 2403 O O . ILE A 1 311 ? -40.292 -27.379 -98.543 1.00 61.37 325 ILE A O 1
ATOM 2408 N N . TRP A 1 312 ? -38.401 -28.496 -98.054 1.00 47.56 326 TRP A N 1
ATOM 2409 C CA . TRP A 1 312 ? -38.031 -28.690 -99.449 1.00 60.10 326 TRP A CA 1
ATOM 2410 C C . TRP A 1 312 ? -38.316 -30.116 -99.909 1.00 71.21 326 TRP A C 1
ATOM 2411 O O . TRP A 1 312 ? -37.765 -30.574 -100.910 1.00 75.47 326 TRP A O 1
ATOM 2422 N N . ARG A 1 313 ? -39.181 -30.811 -99.177 1.00 74.66 327 ARG A N 1
ATOM 2423 C CA . ARG A 1 313 ? -39.531 -32.189 -99.506 1.00 79.29 327 ARG A CA 1
ATOM 2424 C C . ARG A 1 313 ? -40.238 -32.274 -100.856 1.00 88.47 327 ARG A C 1
ATOM 2425 O O . ARG A 1 313 ? -40.030 -33.218 -101.617 1.00 93.54 327 ARG A O 1
ATOM 2433 N N . ASP A 1 314 ? -41.067 -31.278 -101.149 1.00 81.85 328 ASP A N 1
ATOM 2434 C CA . ASP A 1 314 ? -41.827 -31.252 -102.390 1.00 71.15 328 ASP A CA 1
ATOM 2435 C C . ASP A 1 314 ? -41.226 -30.257 -103.371 1.00 68.17 328 ASP A C 1
ATOM 2436 O O . ASP A 1 314 ? -41.930 -29.697 -104.211 1.00 70.53 328 ASP A O 1
ATOM 2441 N N . TYR A 1 315 ? -39.921 -30.037 -103.258 1.00 59.76 329 TYR A N 1
ATOM 2442 C CA . TYR A 1 315 ? -39.235 -29.116 -104.152 1.00 48.06 329 TYR A CA 1
ATOM 2443 C C . TYR A 1 315 ? -38.950 -29.765 -105.500 1.00 53.29 329 TYR A C 1
ATOM 2444 O O . TYR A 1 315 ? -38.437 -30.882 -105.568 1.00 60.53 329 TYR A O 1
ATOM 2453 N N . VAL A 1 316 ? -39.285 -29.053 -106.571 1.00 54.62 330 VAL A N 1
ATOM 2454 C CA . VAL A 1 316 ? -39.047 -29.544 -107.921 1.00 61.77 330 VAL A CA 1
ATOM 2455 C C . VAL A 1 316 ? -37.916 -28.771 -108.591 1.00 66.16 330 VAL A C 1
ATOM 2456 O O . VAL A 1 316 ? -38.060 -27.589 -108.903 1.00 61.35 330 VAL A O 1
ATOM 2460 N N . ALA A 1 317 ? -36.790 -29.446 -108.802 1.00 74.97 331 ALA A N 1
ATOM 2461 C CA . ALA A 1 317 ? -35.635 -28.838 -109.454 1.00 68.87 331 ALA A CA 1
ATOM 2462 C C . ALA A 1 317 ? -35.953 -28.488 -110.906 1.00 71.29 331 ALA A C 1
ATOM 2463 O O . ALA A 1 317 ? -36.671 -29.226 -111.582 1.00 62.34 331 ALA A O 1
ATOM 2465 N N . PRO A 1 318 ? -35.419 -27.353 -111.387 1.00 77.05 332 PRO A N 1
ATOM 2466 C CA . PRO A 1 318 ? -35.688 -26.862 -112.745 1.00 81.16 332 PRO A CA 1
ATOM 2467 C C . PRO A 1 318 ? -35.203 -27.803 -113.846 1.00 84.01 332 PRO A C 1
ATOM 2468 O O . PRO A 1 318 ? -33.995 -27.989 -114.000 1.00 90.72 332 PRO A O 1
ATOM 2472 N N . THR A 1 319 ? -36.144 -28.378 -114.593 1.00 94.70 333 THR A N 1
ATOM 2473 C CA . THR A 1 319 ? -35.843 -29.181 -115.779 1.00 103.64 333 THR A CA 1
ATOM 2474 C C . THR A 1 319 ? -37.128 -29.571 -116.506 1.00 110.37 333 THR A C 1
ATOM 2475 O O . THR A 1 319 ? -37.475 -28.990 -117.535 1.00 109.03 333 THR A O 1
ATOM 2479 N N . SER B 2 28 ? -37.763 -38.080 -87.707 1.00 117.45 392 SER F N 1
ATOM 2480 C CA . SER B 2 28 ? -36.521 -37.490 -87.221 1.00 117.31 392 SER F CA 1
ATOM 2481 C C . SER B 2 28 ? -36.547 -35.968 -87.307 1.00 116.12 392 SER F C 1
ATOM 2482 O O . SER B 2 28 ? -35.534 -35.310 -87.076 1.00 118.86 392 SER F O 1
ATOM 2485 N N . ASP B 2 29 ? -37.710 -35.415 -87.631 1.00 102.45 393 ASP F N 1
ATOM 2486 C CA . ASP B 2 29 ? -37.851 -33.972 -87.795 1.00 94.14 393 ASP F CA 1
ATOM 2487 C C . ASP B 2 29 ? -38.028 -33.258 -86.459 1.00 83.52 393 ASP F C 1
ATOM 2488 O O . ASP B 2 29 ? -38.143 -32.033 -86.410 1.00 87.75 393 ASP F O 1
ATOM 2493 N N . TRP B 2 30 ? -38.040 -34.031 -85.378 1.00 71.85 394 TRP F N 1
ATOM 2494 C CA . TRP B 2 30 ? -38.001 -33.467 -84.036 1.00 61.29 394 TRP F CA 1
ATOM 2495 C C . TRP B 2 30 ? -36.580 -33.579 -83.500 1.00 69.63 394 TRP F C 1
ATOM 2496 O O . TRP B 2 30 ? -36.259 -34.482 -82.725 1.00 70.53 394 TRP F O 1
ATOM 2507 N N . ASN B 2 31 ? -35.733 -32.650 -83.929 1.00 75.97 395 ASN F N 1
ATOM 2508 C CA . ASN B 2 31 ? -34.303 -32.726 -83.670 1.00 75.91 395 ASN F CA 1
ATOM 2509 C C . ASN B 2 31 ? -33.881 -32.025 -82.383 1.00 69.75 395 ASN F C 1
ATOM 2510 O O . ASN B 2 31 ? -33.794 -30.798 -82.331 1.00 57.03 395 ASN F O 1
ATOM 2515 N N . ALA B 2 32 ? -33.622 -32.815 -81.347 1.00 68.54 396 ALA F N 1
ATOM 2516 C CA . ALA B 2 32 ? -33.036 -32.301 -80.118 1.00 61.22 396 ALA F CA 1
ATOM 2517 C C . ALA B 2 32 ? -31.517 -32.360 -80.233 1.00 59.05 396 ALA F C 1
ATOM 2518 O O . ALA B 2 32 ? -30.972 -33.334 -80.753 1.00 61.91 396 ALA F O 1
ATOM 2520 N N . PRO B 2 33 ? -30.826 -31.316 -79.752 1.00 58.21 397 PRO F N 1
ATOM 2521 C CA . PRO B 2 33 ? -29.372 -31.220 -79.921 1.00 66.94 397 PRO F CA 1
ATOM 2522 C C . PRO B 2 33 ? -28.609 -32.320 -79.187 1.00 70.93 397 PRO F C 1
ATOM 2523 O O . PRO B 2 33 ? -28.960 -32.669 -78.060 1.00 68.90 397 PRO F O 1
ATOM 2527 N N . ALA B 2 34 ? -27.580 -32.861 -79.834 1.00 62.14 398 ALA F N 1
ATOM 2528 C CA . ALA B 2 34 ? -26.716 -33.853 -79.206 1.00 56.66 398 ALA F CA 1
ATOM 2529 C C . ALA B 2 34 ? -25.940 -33.206 -78.066 1.00 56.37 398 ALA F C 1
ATOM 2530 O O . ALA B 2 34 ? -26.078 -33.594 -76.906 1.00 61.74 398 ALA F O 1
ATOM 2532 N N . GLU B 2 35 ? -25.125 -32.214 -78.407 1.00 50.92 399 GLU F N 1
ATOM 2533 C CA . GLU B 2 35 ? -24.451 -31.406 -77.402 1.00 56.12 399 GLU F CA 1
ATOM 2534 C C . GLU B 2 35 ? -25.481 -30.507 -76.726 1.00 57.95 399 GLU F C 1
ATOM 2535 O O . GLU B 2 35 ? -26.405 -30.013 -77.374 1.00 61.52 399 GLU F O 1
ATOM 2541 N N . GLU B 2 36 ? -25.342 -30.313 -75.420 1.00 59.32 400 GLU F N 1
ATOM 2542 C CA . GLU B 2 36 ? -26.281 -29.469 -74.696 1.00 61.04 400 GLU F CA 1
ATOM 2543 C C . GLU B 2 36 ? -25.880 -28.003 -74.811 1.00 65.20 400 GLU F C 1
ATOM 2544 O O . GLU B 2 36 ? -24.702 -27.659 -74.712 1.00 59.41 400 GLU F O 1
ATOM 2550 N N . TRP B 2 37 ? -26.867 -27.145 -75.041 1.00 58.95 401 TRP F N 1
ATOM 2551 C CA . TRP B 2 37 ? -26.627 -25.710 -75.098 1.00 51.33 401 TRP F CA 1
ATOM 2552 C C . TRP B 2 37 ? -26.895 -25.108 -73.726 1.00 53.09 401 TRP F C 1
ATOM 2553 O O . TRP B 2 37 ? -28.007 -24.664 -73.438 1.00 63.28 401 TRP F O 1
ATOM 2564 N N . GLY B 2 38 ? -25.872 -25.104 -72.878 1.00 50.17 402 GLY F N 1
ATOM 2565 C CA . GLY B 2 38 ? -26.021 -24.644 -71.510 1.00 47.54 402 GLY F CA 1
ATOM 2566 C C . GLY B 2 38 ? -25.539 -23.225 -71.286 1.00 58.60 402 GLY F C 1
ATOM 2567 O O . GLY B 2 38 ? -24.882 -22.635 -72.144 1.00 66.37 402 GLY F O 1
ATOM 2568 N N . ASN B 2 39 ? -25.872 -22.679 -70.122 1.00 70.76 403 ASN F N 1
ATOM 2569 C CA 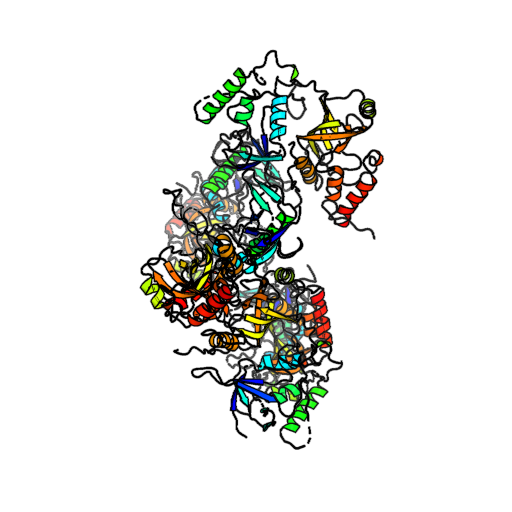. ASN B 2 39 ? -25.463 -21.329 -69.758 1.00 77.46 403 ASN F CA 1
ATOM 2570 C C . ASN B 2 39 ? -24.120 -21.320 -69.040 1.00 83.49 403 ASN F C 1
ATOM 2571 O O . ASN B 2 39 ? -23.628 -20.267 -68.635 1.00 84.80 403 ASN F O 1
ATOM 2576 N N . TRP B 2 40 ? -23.533 -22.501 -68.885 1.00 89.04 404 TRP F N 1
ATOM 2577 C CA . TRP B 2 40 ? -22.244 -22.630 -68.221 1.00 87.98 404 TRP F CA 1
ATOM 2578 C C . TRP B 2 40 ? -21.246 -23.370 -69.106 1.00 72.51 404 TRP F C 1
ATOM 2579 O O . TRP B 2 40 ? -20.341 -22.764 -69.679 1.00 67.22 404 TRP F O 1
ATOM 2590 N N . PRO C 1 3 ? 26.142 -5.325 -66.800 1.00 124.11 17 PRO B N 1
ATOM 2591 C CA . PRO C 1 3 ? 26.726 -4.141 -66.163 1.00 125.53 17 PRO B CA 1
ATOM 2592 C C . PRO C 1 3 ? 25.640 -3.127 -65.806 1.00 115.01 17 PRO B C 1
ATOM 2593 O O . PRO C 1 3 ? 25.793 -2.375 -64.852 1.00 117.55 17 PRO B O 1
ATOM 2597 N N . THR C 1 4 ? 24.565 -3.091 -66.591 1.00 91.92 18 THR B N 1
ATOM 2598 C CA . THR C 1 4 ? 23.545 -2.043 -66.463 1.00 80.19 18 THR B CA 1
ATOM 2599 C C . THR C 1 4 ? 22.456 -2.363 -65.440 1.00 70.00 18 THR B C 1
ATOM 2600 O O . THR C 1 4 ? 21.841 -3.433 -65.471 1.00 66.47 18 THR B O 1
ATOM 2604 N N . VAL C 1 5 ? 22.219 -1.402 -64.552 1.00 57.11 19 VAL B N 1
ATOM 2605 C CA . VAL C 1 5 ? 21.202 -1.516 -63.521 1.00 54.23 19 VAL B CA 1
ATOM 2606 C C . VAL C 1 5 ? 19.811 -1.190 -64.059 1.00 58.45 19 VAL B C 1
ATOM 2607 O O . VAL C 1 5 ? 19.624 -0.199 -64.766 1.00 65.87 19 VAL B O 1
ATOM 2611 N N . GLN C 1 6 ? 18.838 -2.031 -63.725 1.00 55.62 20 GLN B N 1
ATOM 2612 C CA . GLN C 1 6 ? 17.450 -1.775 -64.085 1.00 49.21 20 GLN B CA 1
ATOM 2613 C C . GLN C 1 6 ? 16.572 -1.808 -62.840 1.00 40.39 20 GLN B C 1
ATOM 2614 O O . GLN C 1 6 ? 16.974 -2.329 -61.800 1.00 45.64 20 GLN B O 1
ATOM 2620 N N . ARG C 1 7 ? 15.375 -1.244 -62.949 1.00 30.01 21 ARG B N 1
ATOM 2621 C CA . ARG C 1 7 ? 14.396 -1.323 -61.874 1.00 31.74 21 ARG B CA 1
ATOM 2622 C C . ARG C 1 7 ? 13.065 -1.826 -62.406 1.00 44.20 21 ARG B C 1
ATOM 2623 O O . ARG C 1 7 ? 12.754 -1.658 -63.584 1.00 47.09 21 ARG B O 1
ATOM 2631 N N . GLY C 1 8 ? 12.280 -2.438 -61.529 1.00 42.97 22 GLY B N 1
ATOM 2632 C CA . GLY C 1 8 ? 10.974 -2.941 -61.901 1.00 32.69 22 GLY B CA 1
ATOM 2633 C C . GLY C 1 8 ? 10.131 -3.248 -60.683 1.00 34.01 22 GLY B C 1
ATOM 2634 O O . GLY C 1 8 ? 10.583 -3.097 -59.547 1.00 41.16 22 GLY B O 1
ATOM 2635 N N . ILE C 1 9 ? 8.899 -3.679 -60.920 1.00 35.89 23 ILE B N 1
ATOM 2636 C CA . ILE C 1 9 ? 7.998 -4.043 -59.837 1.00 35.38 23 ILE B CA 1
ATOM 2637 C C . ILE C 1 9 ? 7.689 -5.533 -59.890 1.00 31.81 23 ILE B C 1
ATOM 2638 O O . ILE C 1 9 ? 7.256 -6.047 -60.922 1.00 42.84 23 ILE B O 1
ATOM 2643 N N . ILE C 1 10 ? 7.927 -6.221 -58.777 1.00 27.84 24 ILE B N 1
ATOM 2644 C CA . ILE C 1 10 ? 7.683 -7.656 -58.681 1.00 27.47 24 ILE B CA 1
ATOM 2645 C C . ILE C 1 10 ? 6.239 -8.006 -59.017 1.00 33.01 24 ILE B C 1
ATOM 2646 O O . ILE C 1 10 ? 5.310 -7.532 -58.364 1.00 34.80 24 ILE B O 1
ATOM 2651 N N . LYS C 1 11 ? 6.055 -8.833 -60.039 1.00 31.54 25 LYS B N 1
ATOM 2652 C CA . LYS C 1 11 ? 4.722 -9.294 -60.398 1.00 30.32 25 LYS B CA 1
ATOM 2653 C C . LYS C 1 11 ? 4.390 -10.580 -59.654 1.00 28.84 25 LYS B C 1
ATOM 2654 O O . LYS C 1 11 ? 3.321 -10.702 -59.055 1.00 26.71 25 LYS B O 1
ATOM 2668 N N . VAL C 1 13 ? 6.385 -14.572 -57.942 1.00 35.99 27 VAL B N 1
ATOM 2669 C CA . VAL C 1 13 ? 7.542 -15.413 -57.662 1.00 30.39 27 VAL B CA 1
ATOM 2670 C C . VAL C 1 13 ? 7.298 -16.826 -58.185 1.00 35.94 27 VAL B C 1
ATOM 2671 O O . VAL C 1 13 ? 6.297 -17.456 -57.847 1.00 41.00 27 VAL B O 1
ATOM 2675 N N . LEU C 1 14 ? 8.217 -17.320 -59.010 1.00 40.81 28 LEU B N 1
ATOM 2676 C CA . LEU C 1 14 ? 8.037 -18.609 -59.672 1.00 35.21 28 LEU B CA 1
ATOM 2677 C C . LEU C 1 14 ? 8.795 -19.743 -58.990 1.00 36.35 28 LEU B C 1
ATOM 2678 O O . LEU C 1 14 ? 9.469 -19.542 -57.979 1.00 38.53 28 LEU B O 1
ATOM 2683 N N . SER C 1 15 ? 8.673 -20.938 -59.562 1.00 45.84 29 SER B N 1
ATOM 2684 C CA . SER C 1 15 ? 9.396 -22.109 -59.083 1.00 42.77 29 SER B CA 1
ATOM 2685 C C . SER C 1 15 ? 10.895 -21.938 -59.295 1.00 48.18 29 SER B C 1
ATOM 2686 O O . SER C 1 15 ? 11.323 -21.248 -60.220 1.00 61.09 29 SER B O 1
ATOM 2689 N N . GLY C 1 16 ? 11.689 -22.566 -58.433 1.00 45.77 30 GLY B N 1
ATOM 2690 C CA . GLY C 1 16 ? 13.135 -22.456 -58.506 1.00 58.63 30 GLY B CA 1
ATOM 2691 C C . GLY C 1 16 ? 13.611 -21.051 -58.191 1.00 70.15 30 GLY B C 1
ATOM 2692 O O . GLY C 1 16 ? 14.751 -20.689 -58.488 1.00 68.69 30 GLY B O 1
ATOM 2693 N N . CYS C 1 17 ? 12.723 -20.266 -57.585 1.00 67.40 31 CYS B N 1
ATOM 2694 C CA . CYS C 1 17 ? 12.986 -18.870 -57.248 1.00 65.72 31 CYS B CA 1
ATOM 2695 C C . CYS C 1 17 ? 13.419 -18.047 -58.458 1.00 64.06 31 CYS B C 1
ATOM 2696 O O . CYS C 1 17 ? 14.446 -17.369 -58.433 1.00 66.83 31 CYS B O 1
ATOM 2699 N N . ALA C 1 18 ? 12.627 -18.126 -59.522 1.00 52.54 32 ALA B N 1
ATOM 2700 C CA . ALA C 1 18 ? 12.735 -17.189 -60.628 1.00 35.49 32 ALA B CA 1
ATOM 2701 C C . ALA C 1 18 ? 11.729 -16.074 -60.385 1.00 33.74 32 ALA B C 1
ATOM 2702 O O . ALA C 1 18 ? 10.673 -16.305 -59.796 1.00 38.81 32 ALA B O 1
ATOM 2704 N N . ILE C 1 19 ? 12.054 -14.868 -60.828 1.00 32.57 33 ILE B N 1
ATOM 2705 C CA . ILE C 1 19 ? 11.209 -13.716 -60.550 1.00 35.73 33 ILE B CA 1
ATOM 2706 C C . ILE C 1 19 ? 10.699 -13.076 -61.836 1.00 33.23 33 ILE B C 1
ATOM 2707 O O . ILE C 1 19 ? 11.416 -13.013 -62.833 1.00 31.96 33 ILE B O 1
ATOM 2712 N N . ILE C 1 20 ? 9.450 -12.621 -61.816 1.00 30.76 34 ILE B N 1
ATOM 2713 C CA . ILE C 1 20 ? 8.917 -11.826 -62.911 1.00 29.26 34 ILE B CA 1
ATOM 2714 C C . ILE C 1 20 ? 8.676 -10.394 -62.450 1.00 28.01 34 ILE B C 1
ATOM 2715 O O . ILE C 1 20 ? 7.895 -10.149 -61.529 1.00 26.84 34 ILE B O 1
ATOM 2720 N N . VAL C 1 21 ? 9.366 -9.453 -63.085 1.00 27.36 35 VAL B N 1
ATOM 2721 C CA . VAL C 1 21 ? 9.171 -8.041 -62.795 1.00 28.88 35 VAL B CA 1
ATOM 2722 C C . VAL C 1 21 ? 8.410 -7.382 -63.936 1.00 29.30 35 VAL B C 1
ATOM 2723 O O . VAL C 1 21 ? 8.449 -7.851 -65.075 1.00 38.44 35 VAL B O 1
ATOM 2727 N N . ARG C 1 22 ? 7.703 -6.303 -63.625 1.00 28.80 36 ARG B N 1
ATOM 2728 C CA . ARG C 1 22 ? 6.991 -5.551 -64.646 1.00 27.71 36 ARG B CA 1
ATOM 2729 C C . ARG C 1 22 ? 7.321 -4.072 -64.535 1.00 32.48 36 ARG B C 1
ATOM 2730 O O . ARG C 1 22 ? 7.730 -3.595 -63.477 1.00 37.64 36 ARG B O 1
ATOM 2738 N N . GLY C 1 23 ? 7.151 -3.350 -65.635 1.00 37.81 37 GLY B N 1
ATOM 2739 C CA . GLY C 1 23 ? 7.268 -1.907 -65.609 1.00 43.27 37 GLY B CA 1
ATOM 2740 C C . GLY C 1 23 ? 5.927 -1.320 -65.228 1.00 45.33 37 GLY B C 1
ATOM 2741 O O . GLY C 1 23 ? 4.972 -2.057 -64.979 1.00 44.74 37 GLY B O 1
ATOM 2742 N N . GLN C 1 24 ? 5.848 0.003 -65.171 1.00 56.93 38 GLN B N 1
ATOM 2743 C CA . GLN C 1 24 ? 4.577 0.664 -64.917 1.00 59.05 38 GLN B CA 1
ATOM 2744 C C . GLN C 1 24 ? 3.802 0.804 -66.222 1.00 51.18 38 GLN B C 1
ATOM 2745 O O . GLN C 1 24 ? 4.399 0.990 -67.282 1.00 47.71 38 GLN B O 1
ATOM 2751 N N . PRO C 1 25 ? 2.465 0.705 -66.151 1.00 61.09 39 PRO B N 1
ATOM 2752 C CA . PRO C 1 25 ? 1.640 0.798 -67.359 1.00 68.76 39 PRO B CA 1
ATOM 2753 C C . PRO C 1 25 ? 1.652 2.203 -67.950 1.00 75.93 39 PRO B C 1
ATOM 2754 O O . PRO C 1 25 ? 1.412 3.175 -67.233 1.00 81.83 39 PRO B O 1
ATOM 2758 N N . ARG C 1 26 ? 1.935 2.304 -69.244 1.00 74.44 40 ARG B N 1
ATOM 2759 C CA . ARG C 1 26 ? 1.924 3.591 -69.926 1.00 73.48 40 ARG B CA 1
ATOM 2760 C C . ARG C 1 26 ? 1.095 3.520 -71.202 1.00 69.51 40 ARG B C 1
ATOM 2761 O O . ARG C 1 26 ? 1.632 3.356 -72.297 1.00 64.56 40 ARG B O 1
ATOM 2769 N N . GLY C 1 27 ? -0.220 3.641 -71.050 1.00 65.85 41 GLY B N 1
ATOM 2770 C CA . GLY C 1 27 ? -1.126 3.617 -72.184 1.00 63.33 41 GLY B CA 1
ATOM 2771 C C . GLY C 1 27 ? -1.695 2.239 -72.462 1.00 61.28 41 GLY B C 1
ATOM 2772 O O . GLY C 1 27 ? -2.818 2.110 -72.948 1.00 65.75 41 GLY B O 1
ATOM 2773 N N . GLY C 1 28 ? -0.917 1.206 -72.155 1.00 54.89 42 GLY B N 1
ATOM 2774 C CA . GLY C 1 28 ? -1.343 -0.161 -72.394 1.00 48.90 42 GLY B CA 1
ATOM 2775 C C . GLY C 1 28 ? -0.713 -1.152 -71.436 1.00 52.77 42 GLY B C 1
ATOM 2776 O O . GLY C 1 28 ? -0.354 -0.793 -70.314 1.00 59.87 42 GLY B O 1
ATOM 2777 N N . PRO C 1 29 ? -0.577 -2.413 -71.876 1.00 43.50 43 PRO B N 1
ATOM 2778 C CA . PRO C 1 29 ? 0.025 -3.483 -71.072 1.00 38.37 43 PRO B CA 1
ATOM 2779 C C . PRO C 1 29 ? 1.472 -3.177 -70.700 1.00 50.75 43 PRO B C 1
ATOM 2780 O O . PRO C 1 29 ? 2.254 -2.795 -71.570 1.00 58.26 43 PRO B O 1
ATOM 2784 N N . PRO C 1 30 ? 1.823 -3.341 -69.416 1.00 53.29 44 PRO B N 1
ATOM 2785 C CA . PRO C 1 30 ? 3.196 -3.124 -68.949 1.00 43.80 44 PRO B CA 1
ATOM 2786 C C . PRO C 1 30 ? 4.130 -4.231 -69.422 1.00 38.07 44 PRO B C 1
ATOM 2787 O O . PRO C 1 30 ? 3.708 -5.384 -69.508 1.00 49.22 44 PRO B O 1
ATOM 2791 N N . PRO C 1 31 ? 5.389 -3.886 -69.726 1.00 36.10 45 PRO B N 1
ATOM 2792 C CA . PRO C 1 31 ? 6.366 -4.899 -70.135 1.00 36.20 45 PRO B CA 1
ATOM 2793 C C . PRO C 1 31 ? 6.712 -5.835 -68.982 1.00 41.63 45 PRO B C 1
ATOM 2794 O O . PRO C 1 31 ? 6.789 -5.391 -67.837 1.00 33.44 45 PRO B O 1
ATOM 2798 N N . GLU C 1 32 ? 6.906 -7.114 -69.283 1.00 38.07 46 GLU B N 1
ATOM 2799 C CA . GLU C 1 32 ? 7.252 -8.092 -68.259 1.00 32.10 46 GLU B CA 1
ATOM 2800 C C . GLU C 1 32 ? 8.599 -8.733 -68.565 1.00 32.83 46 GLU B C 1
ATOM 2801 O O . GLU C 1 32 ? 9.029 -8.775 -69.718 1.00 45.52 46 GLU B O 1
ATOM 2807 N N . ARG C 1 33 ? 9.263 -9.234 -67.529 1.00 33.29 47 ARG B N 1
ATOM 2808 C CA . ARG C 1 33 ? 10.610 -9.766 -67.680 1.00 29.29 47 ARG B CA 1
ATOM 2809 C C . ARG C 1 33 ? 10.931 -10.797 -66.604 1.00 39.08 47 ARG B C 1
ATOM 2810 O O . ARG C 1 33 ? 10.963 -10.477 -65.416 1.00 44.00 47 ARG B O 1
ATOM 2818 N N . GLN C 1 34 ? 11.167 -12.036 -67.025 1.00 35.10 48 GLN B N 1
ATOM 2819 C CA . GLN C 1 34 ? 11.526 -13.096 -66.091 1.00 31.91 48 GLN B CA 1
ATOM 2820 C C . GLN C 1 34 ? 13.024 -13.099 -65.811 1.00 34.08 48 GLN B C 1
ATOM 2821 O O . GLN C 1 34 ? 13.837 -13.245 -66.723 1.00 42.20 48 GLN B O 1
ATOM 2827 N N . ILE C 1 35 ? 13.380 -12.941 -64.541 1.00 32.45 49 ILE B N 1
ATOM 2828 C CA . ILE C 1 35 ? 14.778 -12.938 -64.134 1.00 28.11 49 ILE B CA 1
ATOM 2829 C C . ILE C 1 35 ? 15.102 -14.152 -63.277 1.00 32.57 49 ILE B C 1
ATOM 2830 O O . ILE C 1 35 ? 14.563 -14.310 -62.182 1.00 44.15 49 ILE B O 1
ATOM 2835 N N . ASN C 1 36 ? 15.979 -15.013 -63.781 1.00 35.67 50 ASN B N 1
ATOM 2836 C CA . ASN C 1 36 ? 16.437 -16.162 -63.014 1.00 31.58 50 ASN B CA 1
ATOM 2837 C C . ASN C 1 36 ? 17.643 -15.789 -62.161 1.00 42.12 50 ASN B C 1
ATOM 2838 O O . ASN C 1 36 ? 18.513 -15.037 -62.597 1.00 48.01 50 ASN B O 1
ATOM 2843 N N . LEU C 1 37 ? 17.687 -16.312 -60.941 1.00 35.18 51 LEU B N 1
ATOM 2844 C CA . LEU C 1 37 ? 18.737 -15.947 -59.998 1.00 34.83 51 LEU B CA 1
ATOM 2845 C C . LEU C 1 37 ? 20.051 -16.650 -60.319 1.00 34.79 51 LEU B C 1
ATOM 2846 O O . LEU C 1 37 ? 20.101 -17.872 -60.452 1.00 36.32 51 LEU B O 1
ATOM 2851 N N . SER C 1 38 ? 21.113 -15.862 -60.441 1.00 32.53 52 SER B N 1
ATOM 2852 C CA . SER C 1 38 ? 22.428 -16.386 -60.786 1.00 33.35 52 SER B CA 1
ATOM 2853 C C . SER C 1 38 ? 23.098 -17.088 -59.609 1.00 43.93 52 SER B C 1
ATOM 2854 O O . SER C 1 38 ? 22.795 -16.805 -58.449 1.00 38.76 52 SER B O 1
ATOM 2857 N N . ASN C 1 39 ? 23.992 -18.020 -59.931 1.00 52.26 53 ASN B N 1
ATOM 2858 C CA . ASN C 1 39 ? 24.899 -18.642 -58.966 1.00 47.94 53 ASN B CA 1
ATOM 2859 C C . ASN C 1 39 ? 24.246 -19.499 -57.881 1.00 48.14 53 ASN B C 1
ATOM 2860 O O . ASN C 1 39 ? 24.942 -20.024 -57.012 1.00 58.79 53 ASN B O 1
ATOM 2865 N N . ILE C 1 40 ? 22.925 -19.649 -57.917 1.00 43.61 54 ILE B N 1
ATOM 2866 C CA . ILE C 1 40 ? 22.241 -20.433 -56.889 1.00 43.35 54 ILE B CA 1
ATOM 2867 C C . ILE C 1 40 ? 21.234 -21.421 -57.469 1.00 42.48 54 ILE B C 1
ATOM 2868 O O . ILE C 1 40 ? 20.869 -21.336 -58.641 1.00 51.46 54 ILE B O 1
ATOM 2873 N N . ARG C 1 41 ? 20.789 -22.357 -56.635 1.00 41.45 55 ARG B N 1
ATOM 2874 C CA . ARG C 1 41 ? 19.777 -23.325 -57.042 1.00 40.72 55 ARG B CA 1
ATOM 2875 C C . ARG C 1 41 ? 18.748 -23.587 -55.948 1.00 40.61 55 ARG B C 1
ATOM 2876 O O . ARG C 1 41 ? 19.071 -24.139 -54.896 1.00 56.29 55 ARG B O 1
ATOM 2884 N N . ALA C 1 42 ? 17.505 -23.196 -56.207 1.00 35.31 56 ALA B N 1
ATOM 2885 C CA . ALA C 1 42 ? 16.407 -23.485 -55.294 1.00 34.76 56 ALA B CA 1
ATOM 2886 C C . ALA C 1 42 ? 15.667 -24.738 -55.746 1.00 41.27 56 ALA B C 1
ATOM 2887 O O . ALA C 1 42 ? 15.851 -25.204 -56.870 1.00 54.91 56 ALA B O 1
ATOM 2889 N N . GLY C 1 43 ? 14.833 -25.283 -54.866 1.00 30.28 57 GLY B N 1
ATOM 2890 C CA . GLY C 1 43 ? 14.077 -26.480 -55.180 1.00 30.63 57 GLY B CA 1
ATOM 2891 C C . GLY C 1 43 ? 12.978 -26.226 -56.193 1.00 31.47 57 GLY B C 1
ATOM 2892 O O . GLY C 1 43 ? 12.598 -25.081 -56.436 1.00 52.58 57 GLY B O 1
ATOM 2893 N N . ASN C 1 44 ? 12.466 -27.298 -56.789 1.00 28.49 58 ASN B N 1
ATOM 2894 C CA . ASN C 1 44 ? 11.393 -27.184 -57.770 1.00 37.41 58 ASN B CA 1
ATOM 2895 C C . ASN C 1 44 ? 10.017 -27.333 -57.135 1.00 34.53 58 ASN B C 1
ATOM 2896 O O . ASN C 1 44 ? 9.765 -28.283 -56.394 1.00 42.74 58 ASN B O 1
ATOM 2901 N N . LEU C 1 45 ? 9.131 -26.388 -57.429 1.00 34.17 59 LEU B N 1
ATOM 2902 C CA . LEU C 1 45 ? 7.761 -26.442 -56.933 1.00 32.51 59 LEU B CA 1
ATOM 2903 C C . LEU C 1 45 ? 6.994 -27.592 -57.567 1.00 36.73 59 LEU B C 1
ATOM 2904 O O . LEU C 1 45 ? 7.391 -28.118 -58.608 1.00 34.99 59 LEU B O 1
ATOM 2909 N N . ALA C 1 46 ? 5.891 -27.976 -56.935 1.00 36.60 60 ALA B N 1
ATOM 2910 C CA . ALA C 1 46 ? 5.008 -28.977 -57.509 1.00 32.39 60 ALA B CA 1
ATOM 2911 C C . ALA C 1 46 ? 4.400 -28.435 -58.795 1.00 35.84 60 ALA B C 1
ATOM 2912 O O . ALA C 1 46 ? 4.232 -27.226 -58.951 1.00 44.44 60 ALA B O 1
ATOM 2914 N N . ARG C 1 47 ? 4.076 -29.333 -59.716 1.00 36.38 61 ARG B N 1
ATOM 2915 C CA . ARG C 1 47 ? 3.569 -28.927 -61.017 1.00 25.46 61 ARG B CA 1
ATOM 2916 C C . ARG C 1 47 ? 2.394 -29.797 -61.436 1.00 25.29 61 ARG B C 1
ATOM 2917 O O . ARG C 1 47 ? 2.486 -31.023 -61.419 1.00 28.80 61 ARG B O 1
ATOM 2925 N N . ARG C 1 48 ? 1.286 -29.162 -61.804 1.00 24.19 62 ARG B N 1
ATOM 2926 C CA . ARG C 1 48 ? 0.137 -29.903 -62.304 1.00 34.07 62 ARG B CA 1
ATOM 2927 C C . ARG C 1 48 ? 0.228 -30.045 -63.818 1.00 34.14 62 ARG B C 1
ATOM 2928 O O . ARG C 1 48 ? 0.381 -29.055 -64.535 1.00 45.53 62 ARG B O 1
ATOM 2936 N N . ALA C 1 49 ? 0.141 -31.282 -64.296 1.00 38.90 63 ALA B N 1
ATOM 2937 C CA . ALA C 1 49 ? 0.244 -31.564 -65.723 1.00 48.93 63 ALA B CA 1
ATOM 2938 C C . ALA C 1 49 ? -0.925 -30.957 -66.492 1.00 52.39 63 ALA B C 1
ATOM 2939 O O . ALA C 1 49 ? -2.080 -31.320 -66.275 1.00 50.95 63 ALA B O 1
ATOM 2941 N N . ALA C 1 50 ? -0.614 -30.028 -67.390 1.00 56.10 64 ALA B N 1
ATOM 2942 C CA . ALA C 1 50 ? -1.637 -29.360 -68.184 1.00 67.13 64 ALA B CA 1
ATOM 2943 C C . ALA C 1 50 ? -1.751 -29.978 -69.572 1.00 61.91 64 ALA B C 1
ATOM 2944 O O . ALA C 1 50 ? -1.033 -30.922 -69.905 1.00 67.30 64 ALA B O 1
ATOM 2946 N N . ALA C 1 51 ? -2.660 -29.440 -70.378 1.00 54.94 65 ALA B N 1
ATOM 2947 C CA . ALA C 1 51 ? -2.844 -29.908 -71.745 1.00 55.29 65 ALA B CA 1
ATOM 2948 C C . ALA C 1 51 ? -2.148 -28.975 -72.728 1.00 58.75 65 ALA B C 1
ATOM 2949 O O . ALA C 1 51 ? -2.152 -29.216 -73.935 1.00 69.15 65 ALA B O 1
ATOM 2951 N N . THR C 1 52 ? -1.552 -27.909 -72.201 1.00 59.07 66 THR B N 1
ATOM 2952 C CA . THR C 1 52 ? -0.830 -26.944 -73.024 1.00 63.09 66 THR B CA 1
ATOM 2953 C C . THR C 1 52 ? 0.677 -27.185 -72.957 1.00 66.19 66 THR B C 1
ATOM 2954 O O . THR C 1 52 ? 1.454 -26.513 -73.636 1.00 65.43 66 THR B O 1
ATOM 2958 N N . GLN C 1 53 ? 1.080 -28.151 -72.138 1.00 70.26 67 GLN B N 1
ATOM 2959 C CA . GLN C 1 53 ? 2.492 -28.464 -71.944 1.00 61.58 67 GLN B CA 1
ATOM 2960 C C . GLN C 1 53 ? 2.735 -29.970 -71.929 1.00 61.16 67 GLN B C 1
ATOM 2961 O O . GLN C 1 53 ? 1.900 -30.732 -71.441 1.00 64.86 67 GLN B O 1
ATOM 2967 N N . PRO C 1 54 ? 3.883 -30.407 -72.469 1.00 54.71 68 PRO B N 1
ATOM 2968 C CA . PRO C 1 54 ? 4.287 -31.812 -72.364 1.00 44.63 68 PRO B CA 1
ATOM 2969 C C . PRO C 1 54 ? 4.862 -32.130 -70.983 1.00 42.32 68 PRO B C 1
ATOM 2970 O O . PRO C 1 54 ? 6.069 -32.334 -70.849 1.00 37.43 68 PRO B O 1
ATOM 2974 N N . ASP C 1 55 ? 4.000 -32.165 -69.971 1.00 42.35 69 ASP B N 1
ATOM 2975 C CA . ASP C 1 55 ? 4.431 -32.421 -68.600 1.00 43.62 69 ASP B CA 1
ATOM 2976 C C . ASP C 1 55 ? 4.206 -33.876 -68.200 1.00 39.84 69 ASP B C 1
ATOM 2977 O O . ASP C 1 55 ? 4.780 -34.351 -67.218 1.00 43.41 69 ASP B O 1
ATOM 2982 N N . ALA C 1 56 ? 3.346 -34.561 -68.952 1.00 34.89 70 ALA B N 1
ATOM 2983 C CA . ALA C 1 56 ? 3.090 -35.997 -68.799 1.00 30.76 70 ALA B CA 1
ATOM 2984 C C . ALA C 1 56 ? 2.444 -36.395 -67.468 1.00 36.34 70 ALA B C 1
ATOM 2985 O O . ALA C 1 56 ? 1.550 -37.241 -67.445 1.00 42.51 70 ALA B O 1
ATOM 2987 N N . LYS C 1 57 ? 2.889 -35.798 -66.367 1.00 34.53 71 LYS B N 1
ATOM 2988 C CA . LYS C 1 57 ? 2.440 -36.230 -65.048 1.00 30.72 71 LYS B CA 1
ATOM 2989 C C . LYS C 1 57 ? 2.603 -35.140 -63.990 1.00 33.05 71 LYS B C 1
ATOM 2990 O O . LYS C 1 57 ? 3.514 -34.316 -64.071 1.00 38.66 71 LYS B O 1
ATOM 2996 N N . ASP C 1 58 ? 1.708 -35.138 -63.005 1.00 33.97 72 ASP B N 1
ATOM 2997 C CA . ASP C 1 58 ? 1.839 -34.251 -61.855 1.00 29.70 72 ASP B CA 1
ATOM 2998 C C . ASP C 1 58 ? 3.101 -34.588 -61.072 1.00 27.05 72 ASP B C 1
ATOM 2999 O O . ASP C 1 58 ? 3.391 -35.758 -60.820 1.00 36.42 72 ASP B O 1
ATOM 3004 N N . THR C 1 59 ? 3.851 -33.560 -60.692 1.00 24.21 73 THR B N 1
ATOM 3005 C CA . THR C 1 59 ? 5.062 -33.748 -59.904 1.00 30.03 73 THR B CA 1
ATOM 3006 C C . THR C 1 59 ? 4.944 -33.005 -58.577 1.00 31.87 73 THR B C 1
ATOM 3007 O O . THR C 1 59 ? 4.346 -31.932 -58.517 1.00 23.91 73 THR B O 1
ATOM 3011 N N . PRO C 1 60 ? 5.502 -33.582 -57.503 1.00 33.62 74 PRO B N 1
ATOM 3012 C CA . PRO C 1 60 ? 5.392 -32.986 -56.169 1.00 31.64 74 PRO B CA 1
ATOM 3013 C C . PRO C 1 60 ? 6.482 -31.961 -55.878 1.00 35.90 74 PRO B C 1
ATOM 3014 O O . PRO C 1 60 ? 7.433 -31.831 -56.648 1.00 33.94 74 PRO B O 1
ATOM 3018 N N . ASP C 1 61 ? 6.332 -31.243 -54.770 1.00 45.19 75 ASP B N 1
ATOM 3019 C CA . ASP C 1 61 ? 7.358 -30.320 -54.305 1.00 39.01 75 ASP B CA 1
ATOM 3020 C C . ASP C 1 61 ? 8.658 -31.050 -54.007 1.00 32.91 75 ASP B C 1
ATOM 3021 O O . ASP C 1 61 ? 8.648 -32.196 -53.557 1.00 40.99 75 ASP B O 1
ATOM 3026 N N . GLU C 1 62 ? 9.776 -30.385 -54.265 1.00 31.81 76 GLU B N 1
ATOM 3027 C CA . GLU C 1 62 ? 11.044 -30.818 -53.703 1.00 25.90 76 GLU B CA 1
ATOM 3028 C C . GLU C 1 62 ? 11.114 -30.255 -52.291 1.00 31.70 76 GLU B C 1
ATOM 3029 O O . GLU C 1 62 ? 10.443 -29.266 -51.992 1.00 30.30 76 GLU B O 1
ATOM 3035 N N . PRO C 1 63 ? 11.894 -30.896 -51.409 1.00 30.44 77 PRO B N 1
ATOM 3036 C CA . PRO C 1 63 ? 12.067 -30.350 -50.060 1.00 30.50 77 PRO B CA 1
ATOM 3037 C C . PRO C 1 63 ? 12.512 -28.890 -50.080 1.00 29.04 77 PRO B C 1
ATOM 3038 O O . PRO C 1 63 ? 13.437 -28.544 -50.817 1.00 31.12 77 PRO B O 1
ATOM 3042 N N . TRP C 1 64 ? 11.820 -28.057 -49.305 1.00 27.55 78 TRP B N 1
ATOM 3043 C CA . TRP C 1 64 ? 12.155 -26.643 -49.115 1.00 26.21 78 TRP B CA 1
ATOM 3044 C C . TRP C 1 64 ? 11.923 -25.773 -50.349 1.00 27.78 78 TRP B C 1
ATOM 3045 O O . TRP C 1 64 ? 12.362 -24.625 -50.392 1.00 31.78 78 TRP B O 1
ATOM 3056 N N . ALA C 1 65 ? 11.221 -26.310 -51.341 1.00 32.40 79 ALA B N 1
ATOM 3057 C CA . ALA C 1 65 ? 10.889 -25.538 -52.533 1.00 29.44 79 ALA B CA 1
ATOM 3058 C C . ALA C 1 65 ? 9.803 -24.509 -52.228 1.00 33.31 79 ALA B C 1
ATOM 3059 O O . ALA C 1 65 ? 9.925 -23.338 -52.586 1.00 36.64 79 ALA B O 1
ATOM 3061 N N . PHE C 1 66 ? 8.743 -24.954 -51.560 1.00 23.82 80 PHE B N 1
ATOM 3062 C CA . PHE C 1 66 ? 7.634 -24.071 -51.207 1.00 23.87 80 PHE B CA 1
ATOM 3063 C C . PHE C 1 66 ? 7.995 -23.034 -50.131 1.00 32.20 80 PHE B C 1
ATOM 3064 O O . PHE C 1 66 ? 7.577 -21.881 -50.236 1.00 36.74 80 PHE B O 1
ATOM 3072 N N . PRO C 1 67 ? 8.753 -23.431 -49.086 1.00 30.63 81 PRO B N 1
ATOM 3073 C CA . PRO C 1 67 ? 9.210 -22.381 -48.168 1.00 27.68 81 PRO B CA 1
ATOM 3074 C C . PRO C 1 67 ? 10.073 -21.324 -48.856 1.00 29.42 81 PRO B C 1
ATOM 3075 O O . PRO C 1 67 ? 10.010 -20.151 -48.487 1.00 34.46 81 PRO B O 1
ATOM 3079 N N . ALA C 1 68 ? 10.865 -21.738 -49.840 1.00 30.30 82 ALA B N 1
ATOM 3080 C CA . ALA C 1 68 ? 11.688 -20.805 -50.602 1.00 23.80 82 ALA B CA 1
ATOM 3081 C C . ALA C 1 68 ? 10.812 -19.830 -51.380 1.00 23.87 82 ALA B C 1
ATOM 3082 O O . ALA C 1 68 ? 11.078 -18.628 -51.409 1.00 23.89 82 ALA B O 1
ATOM 3084 N N . ARG C 1 69 ? 9.765 -20.358 -52.006 1.00 23.90 83 ARG B N 1
ATOM 3085 C CA . ARG C 1 69 ? 8.816 -19.539 -52.750 1.00 26.33 83 ARG B CA 1
ATOM 3086 C C . ARG C 1 69 ? 8.120 -18.563 -51.807 1.00 29.34 83 ARG B C 1
ATOM 3087 O O . ARG C 1 69 ? 8.005 -17.373 -52.105 1.00 34.63 83 ARG B O 1
ATOM 3095 N N . GLU C 1 70 ? 7.662 -19.075 -50.669 1.00 30.05 84 GLU B N 1
ATOM 3096 C CA . GLU C 1 70 ? 6.948 -18.263 -49.690 1.00 33.24 84 GLU B CA 1
ATOM 3097 C C . GLU C 1 70 ? 7.841 -17.192 -49.077 1.00 31.64 84 GLU B C 1
ATOM 3098 O O . GLU C 1 70 ? 7.370 -16.117 -48.709 1.00 27.42 84 GLU B O 1
ATOM 3104 N N . PHE C 1 71 ? 9.129 -17.496 -48.970 1.00 37.42 85 PHE B N 1
ATOM 3105 C CA . PHE C 1 71 ? 10.102 -16.555 -48.433 1.00 23.91 85 PHE B CA 1
ATOM 3106 C C . PHE C 1 71 ? 10.192 -15.312 -49.310 1.00 28.48 85 PHE B C 1
ATOM 3107 O O . PHE C 1 71 ? 10.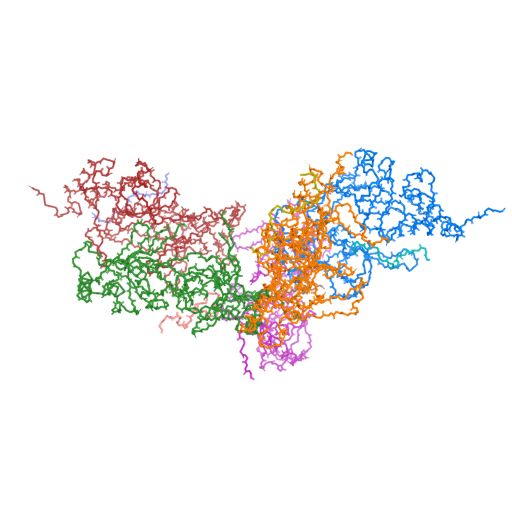177 -14.185 -48.814 1.00 34.67 85 PHE B O 1
ATOM 3115 N N . LEU C 1 72 ? 10.275 -15.526 -50.619 1.00 36.93 86 LEU B N 1
ATOM 3116 C CA . LEU C 1 72 ? 10.361 -14.424 -51.568 1.00 37.20 86 LEU B CA 1
ATOM 3117 C C . LEU C 1 72 ? 9.022 -13.711 -51.708 1.00 24.12 86 LEU B C 1
ATOM 3118 O O . LEU C 1 72 ? 8.969 -12.483 -51.766 1.00 24.16 86 LEU B O 1
ATOM 3123 N N . ARG C 1 73 ? 7.945 -14.488 -51.758 1.00 27.17 87 ARG B N 1
ATOM 3124 C CA . ARG C 1 73 ? 6.600 -13.934 -51.881 1.00 24.21 87 ARG B CA 1
ATOM 3125 C C . ARG C 1 73 ? 6.290 -12.997 -50.719 1.00 28.92 87 ARG B C 1
ATOM 3126 O O . ARG C 1 73 ? 5.583 -12.002 -50.878 1.00 36.64 87 ARG B O 1
ATOM 3134 N N . LYS C 1 74 ? 6.834 -13.321 -49.551 1.00 37.15 88 LYS B N 1
ATOM 3135 C CA . LYS C 1 74 ? 6.645 -12.508 -48.357 1.00 34.85 88 LYS B CA 1
ATOM 3136 C C . LYS C 1 74 ? 7.404 -11.187 -48.452 1.00 37.75 88 LYS B C 1
ATOM 3137 O O . LYS C 1 74 ? 6.910 -10.143 -48.026 1.00 32.95 88 LYS B O 1
ATOM 3143 N N . LYS C 1 75 ? 8.603 -11.240 -49.024 1.00 36.05 89 LYS B N 1
ATOM 3144 C CA . LYS C 1 75 ? 9.498 -10.088 -49.041 1.00 31.29 89 LYS B CA 1
ATOM 3145 C C . LYS C 1 75 ? 9.403 -9.247 -50.314 1.00 33.90 89 LYS B C 1
ATOM 3146 O O . LYS C 1 75 ? 9.677 -8.047 -50.285 1.00 34.02 89 LYS B O 1
ATOM 3152 N N . LEU C 1 76 ? 9.015 -9.868 -51.425 1.00 31.12 90 LEU B N 1
ATOM 3153 C CA . LEU C 1 76 ? 9.127 -9.213 -52.728 1.00 24.32 90 LEU B CA 1
ATOM 3154 C C . LEU C 1 76 ? 7.810 -8.729 -53.336 1.00 30.22 90 LEU B C 1
ATOM 3155 O O . LEU C 1 76 ? 7.803 -7.759 -54.091 1.00 36.65 90 LEU B O 1
ATOM 3160 N N . ILE C 1 77 ? 6.705 -9.398 -53.024 1.00 24.42 91 ILE B N 1
ATOM 3161 C CA . ILE C 1 77 ? 5.432 -9.091 -53.676 1.00 33.24 91 ILE B CA 1
ATOM 3162 C C . ILE C 1 77 ? 4.952 -7.666 -53.405 1.00 44.54 91 ILE B C 1
ATOM 3163 O O . ILE C 1 77 ? 4.809 -7.251 -52.254 1.00 37.34 91 ILE B O 1
ATOM 3168 N N . GLY C 1 78 ? 4.711 -6.923 -54.482 1.00 46.47 92 GLY B N 1
ATOM 3169 C CA . GLY C 1 78 ? 4.239 -5.555 -54.384 1.00 52.14 92 GLY B CA 1
ATOM 3170 C C . GLY C 1 78 ? 5.368 -4.568 -54.163 1.00 57.14 92 GLY B C 1
ATOM 3171 O O . GLY C 1 78 ? 5.134 -3.382 -53.935 1.00 64.97 92 GLY B O 1
ATOM 3172 N N . LYS C 1 79 ? 6.600 -5.061 -54.235 1.00 52.45 93 LYS B N 1
ATOM 3173 C CA . LYS C 1 79 ? 7.770 -4.228 -53.990 1.00 49.39 93 LYS B CA 1
ATOM 3174 C C . LYS C 1 79 ? 8.460 -3.810 -55.282 1.00 50.11 93 LYS B C 1
ATOM 3175 O O . LYS C 1 79 ? 8.389 -4.505 -56.296 1.00 44.57 93 LYS B O 1
ATOM 3181 N N . GLU C 1 80 ? 9.125 -2.662 -55.230 1.00 45.95 94 GLU B N 1
ATOM 3182 C CA . GLU C 1 80 ? 9.963 -2.204 -56.326 1.00 37.89 94 GLU B CA 1
ATOM 3183 C C . GLU C 1 80 ? 11.386 -2.693 -56.099 1.00 42.49 94 GLU B C 1
ATOM 3184 O O . GLU C 1 80 ? 11.978 -2.429 -55.052 1.00 56.66 94 GLU B O 1
ATOM 3190 N N . VAL C 1 81 ? 11.932 -3.418 -57.068 1.00 40.64 95 VAL B N 1
ATOM 3191 C CA . VAL C 1 81 ? 13.267 -3.978 -56.913 1.00 34.90 95 VAL B CA 1
ATOM 3192 C C . VAL C 1 81 ? 14.272 -3.399 -57.895 1.00 38.33 95 VAL B C 1
ATOM 3193 O O . VAL C 1 81 ? 13.933 -2.599 -58.767 1.00 42.31 95 VAL B O 1
ATOM 3197 N N . CYS C 1 82 ? 15.517 -3.827 -57.733 1.00 38.21 96 CYS B N 1
ATOM 3198 C CA . CYS C 1 82 ? 16.623 -3.386 -58.563 1.00 34.06 96 CYS B CA 1
ATOM 3199 C C . CYS C 1 82 ? 17.406 -4.606 -59.026 1.00 28.21 96 CYS B C 1
ATOM 3200 O O . CYS C 1 82 ? 17.673 -5.508 -58.232 1.00 35.15 96 CYS B O 1
ATOM 3203 N N . PHE C 1 83 ? 17.768 -4.651 -60.304 1.00 24.62 97 PHE B N 1
ATOM 3204 C CA . PHE C 1 83 ? 18.458 -5.828 -60.815 1.00 34.60 97 PHE B CA 1
ATOM 3205 C C . PHE C 1 83 ? 19.458 -5.548 -61.931 1.00 39.83 97 PHE B C 1
ATOM 3206 O O . PHE C 1 83 ? 19.372 -4.541 -62.634 1.00 40.94 97 PHE B O 1
ATOM 3214 N N . THR C 1 84 ? 20.410 -6.465 -62.074 1.00 24.56 98 THR B N 1
ATOM 3215 C CA . THR C 1 84 ? 21.367 -6.446 -63.171 1.00 47.22 98 THR B CA 1
ATOM 3216 C C . THR C 1 84 ? 21.375 -7.807 -63.857 1.00 51.61 98 THR B C 1
ATOM 3217 O O . THR C 1 84 ? 21.259 -8.836 -63.197 1.00 48.14 98 THR B O 1
ATOM 3221 N N . ILE C 1 85 ? 21.506 -7.811 -65.179 1.00 55.15 99 ILE B N 1
ATOM 3222 C CA . ILE C 1 85 ? 21.567 -9.057 -65.934 1.00 49.80 99 ILE B CA 1
ATOM 3223 C C . ILE C 1 85 ? 23.020 -9.452 -66.187 1.00 57.59 99 ILE B C 1
ATOM 3224 O O . ILE C 1 85 ? 23.814 -8.643 -66.667 1.00 60.46 99 ILE B O 1
ATOM 3229 N N . GLU C 1 86 ? 23.367 -10.694 -65.864 1.00 58.62 100 GLU B N 1
ATOM 3230 C CA . GLU C 1 86 ? 24.738 -11.159 -66.047 1.00 64.83 100 GLU B CA 1
ATOM 3231 C C . GLU C 1 86 ? 24.869 -12.085 -67.255 1.00 68.85 100 GLU B C 1
ATOM 3232 O O . GLU C 1 86 ? 25.857 -12.018 -67.990 1.00 70.46 100 GLU B O 1
ATOM 3238 N N . ASN C 1 87 ? 23.869 -12.932 -67.476 1.00 71.70 101 ASN B N 1
ATOM 3239 C CA . ASN C 1 87 ? 23.914 -13.865 -68.597 1.00 70.80 101 ASN B CA 1
ATOM 3240 C C . ASN C 1 87 ? 22.570 -14.005 -69.310 1.00 70.09 101 ASN B C 1
ATOM 3241 O O . ASN C 1 87 ? 21.515 -13.759 -68.727 1.00 74.97 101 ASN B O 1
ATOM 3246 N N . LYS C 1 88 ? 22.623 -14.396 -70.581 1.00 64.30 102 LYS B N 1
ATOM 3247 C CA . LYS C 1 88 ? 21.420 -14.626 -71.373 1.00 51.76 102 LYS B CA 1
ATOM 3248 C C . LYS C 1 88 ? 21.589 -15.850 -72.269 1.00 54.90 102 LYS B C 1
ATOM 3249 O O . LYS C 1 88 ? 22.273 -15.792 -73.290 1.00 75.73 102 LYS B O 1
ATOM 3255 N N . THR C 1 89 ? 20.964 -16.955 -71.872 1.00 50.70 103 THR B N 1
ATOM 3256 C CA . THR C 1 89 ? 21.024 -18.204 -72.626 1.00 55.02 103 THR B CA 1
ATOM 3257 C C . THR C 1 89 ? 20.440 -18.027 -74.027 1.00 75.56 103 THR B C 1
ATOM 3258 O O . THR C 1 89 ? 19.623 -17.132 -74.245 1.00 84.32 103 THR B O 1
ATOM 3262 N N . PRO C 1 90 ? 20.863 -18.873 -74.985 1.00 86.71 104 PRO B N 1
ATOM 3263 C CA . PRO C 1 90 ? 20.324 -18.803 -76.350 1.00 85.66 104 PRO B CA 1
ATOM 3264 C C . PRO C 1 90 ? 18.805 -18.947 -76.397 1.00 85.09 104 PRO B C 1
ATOM 3265 O O . PRO C 1 90 ? 18.165 -18.395 -77.293 1.00 87.22 104 PRO B O 1
ATOM 3269 N N . GLN C 1 91 ? 18.239 -19.676 -75.440 1.00 86.55 105 GLN B N 1
ATOM 3270 C CA . GLN C 1 91 ? 16.792 -19.836 -75.353 1.00 85.50 105 GLN B CA 1
ATOM 3271 C C . GLN C 1 91 ? 16.120 -18.514 -74.995 1.00 86.90 105 GLN B C 1
ATOM 3272 O O . GLN C 1 91 ? 14.953 -18.293 -75.320 1.00 92.36 105 GLN B O 1
ATOM 3278 N N . GLY C 1 92 ? 16.861 -17.640 -74.322 1.00 84.92 106 GLY B N 1
ATOM 3279 C CA . GLY C 1 92 ? 16.348 -16.336 -73.948 1.00 82.81 106 GLY B CA 1
ATOM 3280 C C . GLY C 1 92 ? 16.247 -16.138 -72.448 1.00 69.53 106 GLY B C 1
ATOM 3281 O O . GLY C 1 92 ? 15.843 -15.072 -71.983 1.00 75.65 106 GLY B O 1
ATOM 3282 N N . ARG C 1 93 ? 16.609 -17.167 -71.689 1.00 40.84 107 ARG B N 1
ATOM 3283 C CA . ARG C 1 93 ? 16.571 -17.089 -70.233 1.00 37.88 107 ARG B CA 1
ATOM 3284 C C . ARG C 1 93 ? 17.638 -16.143 -69.695 1.00 31.02 107 ARG B C 1
ATOM 3285 O O . ARG C 1 93 ? 18.834 -16.378 -69.867 1.00 41.34 107 ARG B O 1
ATOM 3293 N N . GLU C 1 94 ? 17.196 -15.075 -69.040 1.00 27.48 108 GLU B N 1
ATOM 3294 C CA . GLU C 1 94 ? 18.113 -14.100 -68.462 1.00 35.29 108 GLU B CA 1
ATOM 3295 C C . GLU C 1 94 ? 18.437 -14.437 -67.011 1.00 36.71 108 GLU B C 1
ATOM 3296 O O . GLU C 1 94 ? 17.544 -14.738 -66.218 1.00 40.59 108 GLU B O 1
ATOM 3302 N N . TYR C 1 95 ? 19.721 -14.389 -66.673 1.00 35.98 109 TYR B N 1
ATOM 3303 C CA . TYR C 1 95 ? 20.168 -14.630 -65.307 1.00 24.36 109 TYR B CA 1
ATOM 3304 C C . TYR C 1 95 ? 20.799 -13.372 -64.726 1.00 34.65 109 TYR B C 1
ATOM 3305 O O . TYR C 1 95 ? 21.521 -12.657 -65.419 1.00 40.67 109 TYR B O 1
ATOM 3314 N N . GLY C 1 96 ? 20.523 -13.101 -63.454 1.00 30.38 110 GLY B N 1
ATOM 3315 C CA . GLY C 1 96 ? 21.053 -11.912 -62.814 1.00 32.08 110 GLY B CA 1
ATOM 3316 C C . GLY C 1 96 ? 20.871 -11.853 -61.310 1.00 38.79 110 GLY B C 1
ATOM 3317 O O . GLY C 1 96 ? 20.534 -12.848 -60.667 1.00 29.50 110 GLY B O 1
ATOM 3326 N N . ILE C 1 98 ? 19.061 -9.831 -57.976 1.00 48.31 112 ILE B N 1
ATOM 3327 C CA . ILE C 1 98 ? 17.939 -8.992 -57.566 1.00 30.15 112 ILE B CA 1
ATOM 3328 C C . ILE C 1 98 ? 18.238 -8.286 -56.244 1.00 32.85 112 ILE B C 1
ATOM 3329 O O . ILE C 1 98 ? 18.774 -8.894 -55.317 1.00 40.62 112 ILE B O 1
ATOM 3334 N N . TYR C 1 99 ? 17.893 -7.005 -56.163 1.00 30.17 113 TYR B N 1
ATOM 3335 C CA . TYR C 1 99 ? 18.111 -6.232 -54.944 1.00 25.04 113 TYR B CA 1
ATOM 3336 C C . TYR C 1 99 ? 16.842 -5.524 -54.483 1.00 29.23 113 TYR B C 1
ATOM 3337 O O . TYR C 1 99 ? 16.144 -4.901 -55.284 1.00 29.89 113 TYR B O 1
ATOM 3346 N N . LEU C 1 100 ? 16.549 -5.623 -53.190 1.00 40.29 114 LEU B N 1
ATOM 3347 C CA . LEU C 1 100 ? 15.472 -4.842 -52.591 1.00 31.45 114 LEU B CA 1
ATOM 3348 C C . LEU C 1 100 ? 15.940 -3.409 -52.374 1.00 27.79 114 LEU B C 1
ATOM 3349 O O . LEU C 1 100 ? 16.915 -3.167 -51.662 1.00 52.83 114 LEU B O 1
ATOM 3354 N N . GLY C 1 101 ? 15.246 -2.462 -52.995 1.00 40.03 115 GLY B N 1
ATOM 3355 C CA . GLY C 1 101 ? 15.630 -1.066 -52.916 1.00 65.46 115 GLY B CA 1
ATOM 3356 C C . GLY C 1 101 ? 15.657 -0.424 -54.286 1.00 88.71 115 GLY B C 1
ATOM 3357 O O . GLY C 1 101 ? 14.934 -0.844 -55.190 1.00 91.16 115 GLY B O 1
ATOM 3358 N N . LYS C 1 102 ? 16.497 0.591 -54.452 1.00 108.04 116 LYS B N 1
ATOM 3359 C CA . LYS C 1 102 ? 16.559 1.299 -55.722 1.00 105.55 116 LYS B CA 1
ATOM 3360 C C . LYS C 1 102 ? 17.959 1.214 -56.334 1.00 94.93 116 LYS B C 1
ATOM 3361 O O . LYS C 1 102 ? 18.136 1.405 -57.538 1.00 108.11 116 LYS B O 1
ATOM 3367 N N . ASP C 1 103 ? 18.949 0.900 -55.505 1.00 63.77 117 ASP B N 1
ATOM 3368 C CA . ASP C 1 103 ? 20.308 0.696 -55.997 1.00 57.78 117 ASP B CA 1
ATOM 3369 C C . ASP C 1 103 ? 20.799 -0.714 -55.671 1.00 48.78 117 ASP B C 1
ATOM 3370 O O . ASP C 1 103 ? 20.096 -1.489 -55.023 1.00 41.44 117 ASP B O 1
ATOM 3375 N N . THR C 1 104 ? 22.008 -1.038 -56.118 1.00 47.72 118 THR B N 1
ATOM 3376 C CA . THR C 1 104 ? 22.554 -2.383 -55.956 1.00 44.86 118 THR B CA 1
ATOM 3377 C C . THR C 1 104 ? 23.182 -2.610 -54.584 1.00 56.46 118 THR B C 1
ATOM 3378 O O . THR C 1 104 ? 23.797 -3.649 -54.342 1.00 66.32 118 THR B O 1
ATOM 3382 N N . ASN C 1 105 ? 23.032 -1.639 -53.690 1.00 54.66 119 ASN B N 1
ATOM 3383 C CA . ASN C 1 105 ? 23.560 -1.769 -52.337 1.00 60.84 119 ASN B CA 1
ATOM 3384 C C . ASN C 1 105 ? 22.525 -2.354 -51.385 1.00 54.46 119 ASN B C 1
ATOM 3385 O O . ASN C 1 105 ? 22.813 -2.604 -50.215 1.00 50.13 119 ASN B O 1
ATOM 3390 N N . GLY C 1 106 ? 21.318 -2.575 -51.898 1.00 54.69 120 GLY B N 1
ATOM 3391 C CA . GLY C 1 106 ? 20.241 -3.133 -51.103 1.00 56.55 120 GLY B CA 1
ATOM 3392 C C . GLY C 1 106 ? 20.444 -4.601 -50.782 1.00 54.59 120 GLY B C 1
ATOM 3393 O O . GLY C 1 106 ? 21.529 -5.150 -50.981 1.00 51.47 120 GLY B O 1
ATOM 3394 N N . GLU C 1 107 ? 19.392 -5.240 -50.283 1.00 45.22 121 GLU B N 1
ATOM 3395 C CA . GLU C 1 107 ? 19.456 -6.647 -49.906 1.00 34.78 121 GLU B CA 1
ATOM 3396 C C . GLU C 1 107 ? 19.547 -7.557 -51.128 1.00 37.29 121 GLU B C 1
ATOM 3397 O O . GLU C 1 107 ? 18.681 -7.528 -52.002 1.00 44.03 121 GLU B O 1
ATOM 3403 N N . ASN C 1 108 ? 20.603 -8.363 -51.183 1.00 40.02 122 ASN B N 1
ATOM 3404 C CA . ASN C 1 108 ? 20.780 -9.324 -52.266 1.00 30.33 122 ASN B CA 1
ATOM 3405 C C . ASN C 1 108 ? 19.904 -10.550 -52.036 1.00 35.18 122 ASN B C 1
ATOM 3406 O O . ASN C 1 108 ? 20.117 -11.309 -51.090 1.00 41.43 122 ASN B O 1
ATOM 3411 N N . ILE C 1 109 ? 18.923 -10.735 -52.914 1.00 37.34 123 ILE B N 1
ATOM 3412 C CA . ILE C 1 109 ? 17.928 -11.794 -52.772 1.00 37.40 123 ILE B CA 1
ATOM 3413 C C . ILE C 1 109 ? 18.542 -13.193 -52.743 1.00 35.61 123 ILE B C 1
ATOM 3414 O O . ILE C 1 109 ? 18.181 -14.017 -51.902 1.00 31.30 123 ILE B O 1
ATOM 3419 N N . ALA C 1 110 ? 19.470 -13.453 -53.660 1.00 36.72 124 ALA B N 1
ATOM 3420 C CA . ALA C 1 110 ? 20.133 -14.751 -53.729 1.00 40.03 124 ALA B CA 1
ATOM 3421 C C . ALA C 1 110 ? 20.867 -15.060 -52.429 1.00 44.48 124 ALA B C 1
ATOM 3422 O O . ALA C 1 110 ? 20.830 -16.188 -51.940 1.00 34.84 124 ALA B O 1
ATOM 3424 N N . GLU C 1 111 ? 21.528 -14.048 -51.874 1.00 37.26 125 GLU B N 1
ATOM 3425 C CA . GLU C 1 111 ? 22.242 -14.199 -50.613 1.00 31.00 125 GLU B CA 1
ATOM 3426 C C . GLU C 1 111 ? 21.282 -14.529 -49.477 1.00 34.91 125 GLU B C 1
ATOM 3427 O O . GLU C 1 111 ? 21.577 -15.371 -48.631 1.00 27.39 125 GLU B O 1
ATOM 3433 N N . SER C 1 112 ? 20.131 -13.862 -49.468 1.00 31.71 126 SER B N 1
ATOM 3434 C CA . SER C 1 112 ? 19.124 -14.078 -48.436 1.00 23.70 126 SER B CA 1
ATOM 3435 C C . SER C 1 112 ? 18.578 -15.502 -48.474 1.00 27.22 126 SER B C 1
ATOM 3436 O O . SER C 1 112 ? 18.296 -16.094 -47.434 1.00 41.22 126 SER B O 1
ATOM 3439 N N . LEU C 1 113 ? 18.433 -16.046 -49.678 1.00 31.94 127 LEU B N 1
ATOM 3440 C CA . LEU C 1 113 ? 17.955 -17.414 -49.848 1.00 30.09 127 LEU B CA 1
ATOM 3441 C C . LEU C 1 113 ? 18.960 -18.424 -49.307 1.00 38.11 127 LEU B C 1
ATOM 3442 O O . LEU C 1 113 ? 18.602 -19.335 -48.561 1.00 51.33 127 LEU B O 1
ATOM 3447 N N . VAL C 1 114 ? 20.221 -18.253 -49.691 1.00 33.83 128 VAL B N 1
ATOM 3448 C CA . VAL C 1 114 ? 21.281 -19.165 -49.283 1.00 39.66 128 VAL B CA 1
ATOM 3449 C C . VAL C 1 114 ? 21.572 -19.039 -47.787 1.00 35.46 128 VAL B C 1
ATOM 3450 O O . VAL C 1 114 ? 21.907 -20.022 -47.124 1.00 35.66 128 VAL B O 1
ATOM 3454 N N . ALA C 1 115 ? 21.421 -17.830 -47.257 1.00 25.32 129 ALA B N 1
ATOM 3455 C CA . ALA C 1 115 ? 21.685 -17.573 -45.845 1.00 29.68 129 ALA B CA 1
ATOM 3456 C C . ALA C 1 115 ? 20.689 -18.281 -44.928 1.00 42.33 129 ALA B C 1
ATOM 3457 O O . ALA C 1 115 ? 20.961 -18.474 -43.743 1.00 47.17 129 ALA B O 1
ATOM 3459 N N . GLU C 1 116 ? 19.539 -18.665 -45.473 1.00 33.00 130 GLU B N 1
ATOM 3460 C CA . GLU C 1 116 ? 18.510 -19.319 -44.671 1.00 32.81 130 GLU B CA 1
ATOM 3461 C C . GLU C 1 116 ? 18.306 -20.775 -45.080 1.00 28.88 130 GLU B C 1
ATOM 3462 O O . GLU C 1 116 ? 17.338 -21.413 -44.669 1.00 35.75 130 GLU B O 1
ATOM 3468 N N . GLY C 1 117 ? 19.223 -21.294 -45.890 1.00 32.48 131 GLY B N 1
ATOM 3469 C CA . GLY C 1 117 ? 19.162 -22.678 -46.322 1.00 35.93 131 GLY B CA 1
ATOM 3470 C C . GLY C 1 117 ? 17.978 -22.979 -47.220 1.00 31.73 131 GLY B C 1
ATOM 3471 O O . GLY C 1 117 ? 17.434 -24.083 -47.196 1.00 31.00 131 GLY B O 1
ATOM 3472 N N . LEU C 1 118 ? 17.576 -21.993 -48.014 1.00 37.17 132 LEU B N 1
ATOM 3473 C CA . LEU C 1 118 ? 16.461 -22.158 -48.940 1.00 39.59 132 LEU B CA 1
ATOM 3474 C C . LEU C 1 118 ? 16.960 -22.347 -50.366 1.00 29.43 132 LEU B C 1
ATOM 3475 O O . LEU C 1 118 ? 16.206 -22.736 -51.258 1.00 31.81 132 LEU B O 1
ATOM 3480 N N . ALA C 1 119 ? 18.241 -22.064 -50.568 1.00 26.21 133 ALA B N 1
ATOM 3481 C CA . ALA C 1 119 ? 18.885 -22.269 -51.855 1.00 34.65 133 ALA B CA 1
ATOM 3482 C C . ALA C 1 119 ? 20.361 -22.564 -51.639 1.00 47.44 133 ALA B C 1
ATOM 3483 O O . ALA C 1 119 ? 20.973 -22.053 -50.702 1.00 37.00 133 ALA B O 1
ATOM 3485 N N . THR C 1 120 ? 20.930 -23.397 -52.501 1.00 51.01 134 THR B N 1
ATOM 3486 C CA . THR C 1 120 ? 22.346 -23.713 -52.407 1.00 38.79 134 THR B CA 1
ATOM 3487 C C . THR C 1 120 ? 23.118 -23.040 -53.531 1.00 45.87 134 THR B C 1
ATOM 3488 O O . THR C 1 120 ? 22.538 -22.610 -54.528 1.00 51.18 134 THR B O 1
ATOM 3492 N N . ARG C 1 121 ? 24.430 -22.947 -53.357 1.00 46.44 135 ARG B N 1
ATOM 3493 C CA . ARG C 1 121 ? 25.302 -22.383 -54.375 1.00 47.39 135 ARG B CA 1
ATOM 3494 C C . ARG C 1 121 ? 25.534 -23.422 -55.467 1.00 44.03 135 ARG B C 1
ATOM 3495 O O . ARG C 1 121 ? 25.495 -24.623 -55.198 1.00 45.53 135 ARG B O 1
ATOM 3503 N N . ARG C 1 122 ? 25.761 -22.963 -56.696 1.00 46.70 136 ARG B N 1
ATOM 3504 C CA . ARG C 1 122 ? 25.977 -23.864 -57.827 1.00 46.85 136 ARG B CA 1
ATOM 3505 C C . ARG C 1 122 ? 27.160 -24.799 -57.589 1.00 50.53 136 ARG B C 1
ATOM 3506 O O . ARG C 1 122 ? 28.264 -24.557 -58.075 1.00 54.91 136 ARG B O 1
ATOM 3514 N N . ASN C 1 128 ? 37.738 -17.215 -56.288 1.00 90.64 142 ASN B N 1
ATOM 3515 C CA . ASN C 1 128 ? 37.795 -15.998 -55.513 1.00 97.02 142 ASN B CA 1
ATOM 3516 C C . ASN C 1 128 ? 37.096 -14.957 -56.365 1.00 103.24 142 ASN B C 1
ATOM 3517 O O . ASN C 1 128 ? 37.692 -13.969 -56.780 1.00 104.77 142 ASN B O 1
ATOM 3522 N N . ASN C 1 129 ? 35.800 -15.186 -56.584 1.00 112.13 143 ASN B N 1
ATOM 3523 C CA . ASN C 1 129 ? 34.890 -14.170 -57.124 1.00 112.45 143 ASN B CA 1
ATOM 3524 C C . ASN C 1 129 ? 34.220 -13.488 -55.962 1.00 114.72 143 ASN B C 1
ATOM 3525 O O . ASN C 1 129 ? 33.578 -14.147 -55.149 1.00 119.83 143 ASN B O 1
ATOM 3530 N N . PRO C 1 130 ? 34.387 -12.167 -55.871 1.00 109.69 144 PRO B N 1
ATOM 3531 C CA . PRO C 1 130 ? 33.987 -11.344 -54.724 1.00 111.35 144 PRO B CA 1
ATOM 3532 C C . PRO C 1 130 ? 32.570 -11.580 -54.209 1.00 113.67 144 PRO B C 1
ATOM 3533 O O . PRO C 1 130 ? 32.330 -11.398 -53.015 1.00 107.80 144 PRO B O 1
ATOM 3537 N N . GLU C 1 131 ? 31.656 -11.971 -55.090 1.00 114.43 145 GLU B N 1
ATOM 3538 C CA . GLU C 1 131 ? 30.256 -12.095 -54.723 1.00 110.26 145 GLU B CA 1
ATOM 3539 C C . GLU C 1 131 ? 29.861 -13.539 -54.548 1.00 103.84 145 GLU B C 1
ATOM 3540 O O . GLU C 1 131 ? 28.909 -13.845 -53.817 1.00 110.34 145 GLU B O 1
ATOM 3546 N N . GLN C 1 132 ? 30.586 -14.440 -55.197 1.00 87.60 146 GLN B N 1
ATOM 3547 C CA . GLN C 1 132 ? 30.297 -15.839 -54.955 1.00 78.99 146 GLN B CA 1
ATOM 3548 C C . GLN C 1 132 ? 31.043 -16.347 -53.723 1.00 84.01 146 GLN B C 1
ATOM 3549 O O . GLN C 1 132 ? 30.822 -17.458 -53.300 1.00 88.88 146 GLN B O 1
ATOM 3555 N N . ASN C 1 133 ? 31.886 -15.553 -53.068 1.00 78.35 147 ASN B N 1
ATOM 3556 C CA . ASN C 1 133 ? 32.380 -16.088 -51.775 1.00 71.23 147 ASN B CA 1
ATOM 3557 C C . ASN C 1 133 ? 31.474 -15.565 -50.691 1.00 67.83 147 ASN B C 1
ATOM 3558 O O . ASN C 1 133 ? 31.448 -16.102 -49.596 1.00 72.98 147 ASN B O 1
ATOM 3563 N N . ARG C 1 134 ? 30.774 -14.479 -51.007 1.00 62.20 148 ARG B N 1
ATOM 3564 C CA . ARG C 1 134 ? 29.824 -13.963 -50.038 1.00 48.03 148 ARG B CA 1
ATOM 3565 C C . ARG C 1 134 ? 28.714 -14.987 -49.897 1.00 48.95 148 ARG B C 1
ATOM 3566 O O . ARG C 1 134 ? 28.202 -15.235 -48.808 1.00 54.36 148 ARG B O 1
ATOM 3574 N N . LEU C 1 135 ? 28.403 -15.633 -51.010 1.00 33.74 149 LEU B N 1
ATOM 3575 C CA . LEU C 1 135 ? 27.431 -16.716 -51.032 1.00 40.60 149 LEU B CA 1
ATOM 3576 C C . LEU C 1 135 ? 27.927 -17.910 -50.218 1.00 50.10 149 LEU B C 1
ATOM 3577 O O . LEU C 1 135 ? 27.137 -18.597 -49.569 1.00 67.59 149 LEU B O 1
ATOM 3582 N N . SER C 1 136 ? 29.234 -18.154 -50.254 1.00 40.66 150 SER B N 1
ATOM 3583 C CA . SER C 1 136 ? 29.821 -19.243 -49.481 1.00 38.93 150 SER B CA 1
ATOM 3584 C C . SER C 1 136 ? 29.752 -18.920 -47.995 1.00 38.99 150 SER B C 1
ATOM 3585 O O . SER C 1 136 ? 29.496 -19.798 -47.172 1.00 42.01 150 SER B O 1
ATOM 3588 N N . GLU C 1 137 ? 29.980 -17.654 -47.657 1.00 28.94 151 GLU B N 1
ATOM 3589 C CA . GLU C 1 137 ? 29.836 -17.195 -46.281 1.00 45.18 151 GLU B CA 1
ATOM 3590 C C . GLU C 1 137 ? 28.403 -17.406 -45.810 1.00 60.88 151 GLU B C 1
ATOM 3591 O O . GLU C 1 137 ? 28.166 -17.805 -44.671 1.00 74.38 151 GLU B O 1
ATOM 3597 N N . CYS C 1 138 ? 27.452 -17.143 -46.702 1.00 54.56 152 CYS B N 1
ATOM 3598 C CA . CYS C 1 138 ? 26.039 -17.330 -46.400 1.00 47.14 152 CYS B CA 1
ATOM 3599 C C . CYS C 1 138 ? 25.690 -18.807 -46.252 1.00 45.97 152 CYS B C 1
ATOM 3600 O O . CYS C 1 138 ? 24.950 -19.190 -45.345 1.00 53.52 152 CYS B O 1
ATOM 3603 N N . GLU C 1 139 ? 26.227 -19.631 -47.146 1.00 43.21 153 GLU B N 1
ATOM 3604 C CA . GLU C 1 139 ? 25.915 -21.056 -47.157 1.00 42.12 153 GLU B CA 1
ATOM 3605 C C . GLU C 1 139 ? 26.460 -21.760 -45.919 1.00 54.22 153 GLU B C 1
ATOM 3606 O O . GLU C 1 139 ? 25.759 -22.550 -45.289 1.00 62.95 153 GLU B O 1
ATOM 3612 N N . GLU C 1 140 ? 27.710 -21.467 -45.574 1.00 59.03 154 GLU B N 1
ATOM 3613 C CA . GLU C 1 140 ? 28.332 -22.052 -44.391 1.00 67.52 154 GLU B CA 1
ATOM 3614 C C . GLU C 1 140 ? 27.625 -21.587 -43.121 1.00 58.29 154 GLU B C 1
ATOM 3615 O O . GLU C 1 140 ? 27.454 -22.358 -42.176 1.00 65.08 154 GLU B O 1
ATOM 3621 N N . GLN C 1 141 ? 27.215 -20.322 -43.110 1.00 44.81 155 GLN B N 1
ATOM 3622 C CA . GLN C 1 141 ? 26.488 -19.752 -41.980 1.00 36.24 155 GLN B CA 1
ATOM 3623 C C . GLN C 1 141 ? 25.160 -20.474 -41.768 1.00 38.85 155 GLN B C 1
ATOM 3624 O O . GLN C 1 141 ? 24.698 -20.632 -40.638 1.00 46.25 155 GLN B O 1
ATOM 3630 N N . ALA C 1 142 ? 24.555 -20.916 -42.867 1.00 37.62 156 ALA B N 1
ATOM 3631 C CA . ALA C 1 142 ? 23.280 -21.622 -42.815 1.00 40.42 156 ALA B CA 1
ATOM 3632 C C . ALA C 1 142 ? 23.466 -23.080 -42.403 1.00 42.99 156 ALA B C 1
ATOM 3633 O O . ALA C 1 142 ? 22.627 -23.644 -41.700 1.00 36.96 156 ALA B O 1
ATOM 3635 N N . LYS C 1 143 ? 24.562 -23.687 -42.850 1.00 52.44 157 LYS B N 1
ATOM 3636 C CA . LYS C 1 143 ? 24.881 -25.062 -42.475 1.00 54.31 157 LYS B CA 1
ATOM 3637 C C . LYS C 1 143 ? 25.132 -25.170 -40.977 1.00 45.40 157 LYS B C 1
ATOM 3638 O O . LYS C 1 143 ? 24.628 -26.078 -40.315 1.00 37.64 157 LYS B O 1
ATOM 3644 N N . ALA C 1 144 ? 25.916 -24.235 -40.452 1.00 34.01 158 ALA B N 1
ATOM 3645 C CA . ALA C 1 144 ? 26.264 -24.223 -39.037 1.00 41.15 158 ALA B CA 1
ATOM 3646 C C . ALA C 1 144 ? 25.038 -23.963 -38.167 1.00 51.03 158 ALA B C 1
ATOM 3647 O O . ALA C 1 144 ? 24.960 -24.435 -37.032 1.00 55.91 158 ALA B O 1
ATOM 3649 N N . ALA C 1 145 ? 24.082 -23.214 -38.707 1.00 42.99 159 ALA B N 1
ATOM 3650 C CA . ALA C 1 145 ? 22.880 -22.855 -37.964 1.00 39.07 159 ALA B CA 1
ATOM 3651 C C . ALA C 1 145 ? 21.793 -23.917 -38.100 1.00 45.99 159 ALA B C 1
ATOM 3652 O O . ALA C 1 145 ? 20.734 -23.807 -37.481 1.00 52.92 159 ALA B O 1
ATOM 3654 N N . LYS C 1 146 ? 22.070 -24.938 -38.909 1.00 45.61 160 LYS B N 1
ATOM 3655 C CA . LYS C 1 146 ? 21.112 -26.006 -39.191 1.00 52.04 160 LYS B CA 1
ATOM 3656 C C . LYS C 1 146 ? 19.810 -25.439 -39.752 1.00 49.27 160 LYS B C 1
ATOM 3657 O O . LYS C 1 146 ? 18.721 -25.827 -39.330 1.00 59.51 160 LYS B O 1
ATOM 3663 N N . LYS C 1 147 ? 19.932 -24.517 -40.702 1.00 34.12 161 LYS B N 1
ATOM 3664 C CA . LYS C 1 147 ? 18.771 -23.857 -41.291 1.00 30.92 161 LYS B CA 1
ATOM 3665 C C . LYS C 1 147 ? 18.292 -24.541 -42.566 1.00 37.12 161 LYS B C 1
ATOM 3666 O O . LYS C 1 147 ? 19.099 -25.008 -43.371 1.00 40.20 161 LYS B O 1
ATOM 3672 N N . GLY C 1 148 ? 16.974 -24.581 -42.742 1.00 41.06 162 GLY B N 1
ATOM 3673 C CA . GLY C 1 148 ? 16.360 -25.081 -43.960 1.00 43.13 162 GLY B CA 1
ATOM 3674 C C . GLY C 1 148 ? 16.805 -26.468 -44.375 1.00 44.85 162 GLY B C 1
ATOM 3675 O O . GLY C 1 148 ? 16.625 -27.438 -43.639 1.00 41.23 162 GLY B O 1
ATOM 3684 N N . TRP C 1 150 ? 19.622 -27.599 -44.465 1.00 49.35 164 TRP B N 1
ATOM 3685 C CA . TRP C 1 150 ? 20.769 -28.038 -43.680 1.00 51.15 164 TRP B CA 1
ATOM 3686 C C . TRP C 1 150 ? 20.339 -28.599 -42.329 1.00 48.10 164 TRP B C 1
ATOM 3687 O O . TRP C 1 150 ? 21.144 -29.191 -41.610 1.00 43.46 164 TRP B O 1
ATOM 3698 N N . SER C 1 151 ? 19.068 -28.412 -41.988 1.00 48.82 165 SER B N 1
ATOM 3699 C CA . SER C 1 151 ? 18.514 -29.004 -40.776 1.00 39.49 165 SER B CA 1
ATOM 3700 C C . SER C 1 151 ? 18.428 -30.516 -40.940 1.00 43.89 165 SER B C 1
ATOM 3701 O O . SER C 1 151 ? 18.357 -31.022 -42.059 1.00 59.42 165 SER B O 1
ATOM 3704 N N . GLU C 1 152 ? 18.437 -31.235 -39.823 1.00 50.18 166 GLU B N 1
ATOM 3705 C CA . GLU C 1 152 ? 18.424 -32.691 -39.863 1.00 52.87 166 GLU B CA 1
ATOM 3706 C C . GLU C 1 152 ? 17.050 -33.224 -40.258 1.00 49.02 166 GLU B C 1
ATOM 3707 O O . GLU C 1 152 ? 16.020 -32.723 -39.806 1.00 59.58 166 GLU B O 1
ATOM 3713 N N . GLY C 1 153 ? 17.050 -34.247 -41.107 1.00 39.60 167 GLY B N 1
ATOM 3714 C CA . GLY C 1 153 ? 15.827 -34.769 -41.688 1.00 47.75 167 GLY B CA 1
ATOM 3715 C C . GLY C 1 153 ? 15.838 -34.536 -43.185 1.00 56.27 167 GLY B C 1
ATOM 3716 O O . GLY C 1 153 ? 16.639 -33.748 -43.687 1.00 59.58 167 GLY B O 1
ATOM 3717 N N . ASN C 1 154 ? 14.953 -35.217 -43.905 1.00 57.89 168 ASN B N 1
ATOM 3718 C CA . ASN C 1 154 ? 14.899 -35.084 -45.356 1.00 57.00 168 ASN B CA 1
ATOM 3719 C C . ASN C 1 154 ? 14.107 -33.857 -45.799 1.00 56.41 168 ASN B C 1
ATOM 3720 O O . ASN C 1 154 ? 14.289 -33.360 -46.910 1.00 64.84 168 ASN B O 1
ATOM 3725 N N . GLY C 1 155 ? 13.234 -33.370 -44.924 1.00 52.85 169 GLY B N 1
ATOM 3726 C CA . GLY C 1 155 ? 12.430 -32.198 -45.220 1.00 43.02 169 GLY B CA 1
ATOM 3727 C C . GLY C 1 155 ? 11.078 -32.553 -45.807 1.00 37.70 169 GLY B C 1
ATOM 3728 O O . GLY C 1 155 ? 10.490 -31.770 -46.553 1.00 44.07 169 GLY B O 1
ATOM 3729 N N . SER C 1 156 ? 10.584 -33.738 -45.460 1.00 42.03 170 SER B N 1
ATOM 3730 C CA . SER C 1 156 ? 9.318 -34.241 -45.985 1.00 42.61 170 SER B CA 1
ATOM 3731 C C . SER C 1 156 ? 8.135 -33.351 -45.613 1.00 43.57 170 SER B C 1
ATOM 3732 O O . SER C 1 156 ? 7.150 -33.278 -46.347 1.00 45.39 170 SER B O 1
ATOM 3735 N N . HIS C 1 157 ? 8.238 -32.677 -44.473 1.00 43.03 171 HIS B N 1
ATOM 3736 C CA . HIS C 1 157 ? 7.141 -31.858 -43.970 1.00 42.13 171 HIS B CA 1
ATOM 3737 C C . HIS C 1 157 ? 6.962 -30.574 -44.779 1.00 46.22 171 HIS B C 1
ATOM 3738 O O . HIS C 1 157 ? 5.919 -29.925 -44.699 1.00 55.85 171 HIS B O 1
ATOM 3745 N N . THR C 1 158 ? 7.978 -30.211 -45.555 1.00 23.76 172 THR B N 1
ATOM 3746 C CA . THR C 1 158 ? 7.909 -29.013 -46.384 1.00 23.77 172 THR B CA 1
ATOM 3747 C C . THR C 1 158 ? 7.265 -29.317 -47.731 1.00 27.49 172 THR B C 1
ATOM 3748 O O . THR C 1 158 ? 7.039 -28.416 -48.539 1.00 35.66 172 THR B O 1
ATOM 3752 N N . ILE C 1 159 ? 6.976 -30.592 -47.968 1.00 23.78 173 ILE B N 1
ATOM 3753 C CA . ILE C 1 159 ? 6.333 -31.012 -49.207 1.00 29.95 173 ILE B CA 1
ATOM 3754 C C . ILE C 1 159 ? 4.816 -30.963 -49.069 1.00 26.32 173 ILE B C 1
ATOM 3755 O O . ILE C 1 159 ? 4.223 -31.770 -48.353 1.00 32.87 173 ILE B O 1
ATOM 3760 N N . ARG C 1 160 ? 4.197 -30.010 -49.758 1.00 27.11 174 ARG B N 1
ATOM 3761 C CA . ARG C 1 160 ? 2.750 -29.839 -49.710 1.00 23.93 174 ARG B CA 1
ATOM 3762 C C . ARG C 1 160 ? 2.008 -31.058 -50.240 1.00 32.87 174 ARG B C 1
ATOM 3763 O O . ARG C 1 160 ? 2.318 -31.564 -51.319 1.00 34.15 174 ARG B O 1
ATOM 3771 N N . ASP C 1 161 ? 1.027 -31.526 -49.477 1.00 33.14 175 ASP B N 1
ATOM 3772 C CA . ASP C 1 161 ? 0.108 -32.539 -49.970 1.00 32.49 175 ASP B CA 1
ATOM 3773 C C . ASP C 1 161 ? -0.984 -31.843 -50.773 1.00 32.61 175 ASP B C 1
ATOM 3774 O O . ASP C 1 161 ? -2.123 -31.726 -50.322 1.00 33.37 175 ASP B O 1
ATOM 3779 N N . LEU C 1 162 ? -0.617 -31.370 -51.961 1.00 31.38 176 LEU B N 1
ATOM 3780 C CA . LEU C 1 162 ? -1.519 -30.582 -52.792 1.00 39.49 176 LEU B CA 1
ATOM 3781 C C . LEU C 1 162 ? -2.757 -31.360 -53.215 1.00 33.80 176 LEU B C 1
ATOM 3782 O O . LEU C 1 162 ? -2.671 -32.512 -53.639 1.00 42.03 176 LEU B O 1
ATOM 3787 N N . LYS C 1 163 ? -3.909 -30.711 -53.093 1.00 25.52 177 LYS B N 1
ATOM 3788 C CA . LYS C 1 163 ? -5.177 -31.305 -53.490 1.00 29.79 177 LYS B CA 1
ATOM 3789 C C . LYS C 1 163 ? -5.816 -30.475 -54.595 1.00 36.49 177 LYS B C 1
ATOM 3790 O O . LYS C 1 163 ? -6.413 -29.431 -54.335 1.00 47.93 177 LYS B O 1
ATOM 3796 N N . TYR C 1 164 ? -5.679 -30.943 -55.832 1.00 34.77 178 TYR B N 1
ATOM 3797 C CA . TYR C 1 164 ? -6.202 -30.225 -56.988 1.00 31.52 178 TYR B CA 1
ATOM 3798 C C . TYR C 1 164 ? -7.698 -30.461 -57.171 1.00 28.56 178 TYR B C 1
ATOM 3799 O O . TYR C 1 164 ? -8.317 -29.891 -58.069 1.00 35.29 178 TYR B O 1
ATOM 3808 N N . THR C 1 165 ? -8.275 -31.299 -56.315 1.00 27.84 179 THR B N 1
ATOM 3809 C CA . THR C 1 165 ? -9.677 -31.678 -56.450 1.00 35.99 179 THR B CA 1
ATOM 3810 C C . THR C 1 165 ? -10.373 -31.846 -55.101 1.00 47.45 179 THR B C 1
ATOM 3811 O O . THR C 1 165 ? -9.843 -32.485 -54.191 1.00 47.41 179 THR B O 1
ATOM 3815 N N . ILE C 1 166 ? -11.559 -31.257 -54.981 1.00 51.67 180 ILE B N 1
ATOM 3816 C CA . ILE C 1 166 ? -12.415 -31.476 -53.822 1.00 44.02 180 ILE B CA 1
ATOM 3817 C C . ILE C 1 166 ? -13.509 -32.482 -54.171 1.00 49.22 180 ILE B C 1
ATOM 3818 O O . ILE C 1 166 ? -14.298 -32.262 -55.091 1.00 59.13 180 ILE B O 1
ATOM 3823 N N . GLU C 1 167 ? -13.543 -33.588 -53.434 1.00 55.43 181 GLU B N 1
ATOM 3824 C CA . GLU C 1 167 ? -14.480 -34.675 -53.703 1.00 72.31 181 GLU B CA 1
ATOM 3825 C C . GLU C 1 167 ? -15.933 -34.242 -53.519 1.00 74.14 181 GLU B C 1
ATOM 3826 O O . GLU C 1 167 ? -16.807 -34.614 -54.303 1.00 66.29 181 GLU B O 1
ATOM 3832 N N . ASN C 1 168 ? -16.183 -33.451 -52.481 1.00 74.20 182 ASN B N 1
ATOM 3833 C CA . ASN C 1 168 ? -17.533 -32.995 -52.175 1.00 67.23 182 ASN B CA 1
ATOM 3834 C C . ASN C 1 168 ? -17.563 -31.486 -51.937 1.00 57.36 182 ASN B C 1
ATOM 3835 O O . ASN C 1 168 ? -17.553 -31.037 -50.791 1.00 55.58 182 ASN B O 1
ATOM 3840 N N . PRO C 1 169 ? -17.601 -30.702 -53.027 1.00 42.98 183 PRO B N 1
ATOM 3841 C CA . PRO C 1 169 ? -17.541 -29.235 -52.982 1.00 39.58 183 PRO B CA 1
ATOM 3842 C C . PRO C 1 169 ? -18.634 -28.599 -52.125 1.00 40.34 183 PRO B C 1
ATOM 3843 O O . PRO C 1 169 ? -18.343 -27.673 -51.370 1.00 48.04 183 PRO B O 1
ATOM 3847 N N . ARG C 1 170 ? -19.866 -29.085 -52.242 1.00 44.85 184 ARG B N 1
ATOM 3848 C CA . ARG C 1 170 ? -20.974 -28.519 -51.478 1.00 46.07 184 ARG B CA 1
ATOM 3849 C C . ARG C 1 170 ? -20.790 -28.749 -49.982 1.00 35.38 184 ARG B C 1
ATOM 3850 O O . ARG C 1 170 ? -21.114 -27.884 -49.170 1.00 34.31 184 ARG B O 1
ATOM 3858 N N . HIS C 1 171 ? -20.262 -29.915 -49.623 1.00 37.16 185 HIS B N 1
ATOM 3859 C CA . HIS C 1 171 ? -19.987 -30.228 -48.225 1.00 33.12 185 HIS B CA 1
ATOM 3860 C C . HIS C 1 171 ? -18.796 -29.426 -47.714 1.00 39.46 185 HIS B C 1
ATOM 3861 O O . HIS C 1 171 ? -18.799 -28.945 -46.581 1.00 44.56 185 HIS B O 1
ATOM 3868 N N . PHE C 1 172 ? -17.780 -29.287 -48.561 1.00 44.92 186 PHE B N 1
ATOM 3869 C CA . PHE C 1 172 ? -16.572 -28.545 -48.215 1.00 44.64 186 PHE B CA 1
ATOM 3870 C C . PHE C 1 172 ? -16.884 -27.085 -47.904 1.00 42.61 186 PHE B C 1
ATOM 3871 O O . PHE C 1 172 ? -16.402 -26.534 -46.914 1.00 45.83 186 PHE B O 1
ATOM 3879 N N . VAL C 1 173 ? -17.694 -26.466 -48.756 1.00 35.93 187 VAL B N 1
ATOM 3880 C CA . VAL C 1 173 ? -18.067 -25.067 -48.586 1.00 42.55 187 VAL B CA 1
ATOM 3881 C C . VAL C 1 173 ? -18.942 -24.867 -47.349 1.00 43.95 187 VAL B C 1
ATOM 3882 O O . VAL C 1 173 ? -18.739 -23.924 -46.582 1.00 39.47 187 VAL B O 1
ATOM 3886 N N . ASP C 1 174 ? -19.906 -25.762 -47.152 1.00 48.79 188 ASP B N 1
ATOM 3887 C CA . ASP C 1 174 ? -20.826 -25.662 -46.022 1.00 56.51 188 ASP B CA 1
ATOM 3888 C C . ASP C 1 174 ? -20.126 -25.875 -44.682 1.00 47.87 188 ASP B C 1
ATOM 3889 O O . ASP C 1 174 ? -20.509 -25.282 -43.674 1.00 41.41 188 ASP B O 1
ATOM 3894 N N . SER C 1 175 ? -19.100 -26.721 -44.678 1.00 41.51 189 SER B N 1
ATOM 3895 C CA . SER C 1 175 ? -18.376 -27.046 -43.452 1.00 43.29 189 SER B CA 1
ATOM 3896 C C . SER C 1 175 ? -17.652 -25.837 -42.864 1.00 49.30 189 SER B C 1
ATOM 3897 O O . SER C 1 175 ? -17.344 -25.809 -41.672 1.00 51.87 189 SER B O 1
ATOM 3900 N N . HIS C 1 176 ? -17.380 -24.840 -43.700 1.00 44.22 190 HIS B N 1
ATOM 3901 C CA . HIS C 1 176 ? -16.685 -23.640 -43.251 1.00 34.82 190 HIS B CA 1
ATOM 3902 C C . HIS C 1 176 ? -17.661 -22.585 -42.737 1.00 34.97 190 HIS B C 1
ATOM 3903 O O . HIS C 1 176 ? -17.252 -21.611 -42.104 1.00 41.20 190 HIS B O 1
ATOM 3910 N N . HIS C 1 177 ? -18.946 -22.794 -43.016 1.00 39.89 191 HIS B N 1
ATOM 3911 C CA . HIS C 1 177 ? -20.019 -21.924 -42.533 1.00 48.18 191 HIS B CA 1
ATOM 3912 C C . HIS C 1 177 ? -19.765 -20.446 -42.817 1.00 52.15 191 HIS B C 1
ATOM 3913 O O . HIS C 1 177 ? -20.020 -19.589 -41.969 1.00 46.61 191 HIS B O 1
ATOM 3920 N N . GLN C 1 178 ? -19.250 -20.169 -44.013 1.00 50.57 192 GLN B N 1
ATOM 3921 C CA . GLN C 1 178 ? -19.010 -18.807 -44.487 1.00 33.64 192 GLN B CA 1
ATOM 3922 C C . GLN C 1 178 ? -18.061 -18.029 -43.579 1.00 31.36 192 GLN B C 1
ATOM 3923 O O . GLN C 1 178 ? -18.132 -16.803 -43.494 1.00 33.15 192 GLN B O 1
ATOM 3929 N N . LYS C 1 179 ? -17.172 -18.751 -42.905 1.00 36.86 193 LYS B N 1
ATOM 3930 C CA . LYS C 1 179 ? -16.117 -18.125 -42.120 1.00 33.49 193 LYS B CA 1
ATOM 3931 C C . LYS C 1 179 ? -14.855 -18.020 -42.970 1.00 36.47 193 LYS B C 1
ATOM 3932 O O . LYS C 1 179 ? -14.510 -18.961 -43.686 1.00 37.38 193 LYS B O 1
ATOM 3938 N N . PRO C 1 180 ? -14.171 -16.866 -42.900 1.00 38.05 194 PRO B N 1
ATOM 3939 C CA . PRO C 1 180 ? -13.008 -16.548 -43.738 1.00 37.50 194 PRO B CA 1
ATOM 3940 C C . PRO C 1 180 ? -11.931 -17.629 -43.729 1.00 34.13 194 PRO B C 1
ATOM 3941 O O . PRO C 1 180 ? -11.603 -18.175 -42.676 1.00 28.31 194 PRO B O 1
ATOM 3945 N N . VAL C 1 181 ? -11.396 -17.930 -44.907 1.00 33.94 195 VAL B N 1
ATOM 3946 C CA . VAL C 1 181 ? -10.344 -18.928 -45.047 1.00 25.55 195 VAL B CA 1
ATOM 3947 C C . VAL C 1 181 ? -9.070 -18.290 -45.588 1.00 31.37 195 VAL B C 1
ATOM 3948 O O . VAL C 1 181 ? -9.095 -17.619 -46.619 1.00 43.14 195 VAL B O 1
ATOM 3952 N N . ASN C 1 182 ? -7.961 -18.494 -44.883 1.00 24.67 196 ASN B N 1
ATOM 3953 C CA . ASN C 1 182 ? -6.667 -17.999 -45.338 1.00 31.62 196 ASN B CA 1
ATOM 3954 C C . ASN C 1 182 ? -6.270 -18.637 -46.662 1.00 32.86 196 ASN B C 1
ATOM 3955 O O . ASN C 1 182 ? -6.324 -19.857 -46.815 1.00 38.53 196 ASN B O 1
ATOM 3960 N N . ALA C 1 183 ? -5.873 -17.808 -47.621 1.00 25.39 197 ALA B N 1
ATOM 3961 C CA . ALA C 1 183 ? -5.536 -18.306 -48.946 1.00 33.70 197 ALA B CA 1
ATOM 3962 C C . ALA C 1 183 ? -4.470 -17.463 -49.633 1.00 32.01 197 ALA B C 1
ATOM 3963 O O . ALA C 1 183 ? -4.165 -16.348 -49.209 1.00 24.59 197 ALA B O 1
ATOM 3965 N N . ILE C 1 184 ? -3.902 -18.018 -50.697 1.00 37.19 198 ILE B N 1
ATOM 3966 C CA . ILE C 1 184 ? -2.974 -17.291 -51.550 1.00 24.54 198 ILE B CA 1
ATOM 3967 C C . ILE C 1 184 ? -3.507 -17.276 -52.976 1.00 24.61 198 ILE B C 1
ATOM 3968 O O . ILE C 1 184 ? -3.817 -18.327 -53.536 1.00 36.34 198 ILE B O 1
ATOM 3973 N N . ILE C 1 185 ? -3.627 -16.089 -53.559 1.00 26.47 199 ILE B N 1
ATOM 3974 C CA . ILE C 1 185 ? -4.034 -15.981 -54.954 1.00 24.76 199 ILE B CA 1
ATOM 3975 C C . ILE C 1 185 ? -2.870 -16.381 -55.851 1.00 24.71 199 ILE B C 1
ATOM 3976 O O . ILE C 1 185 ? -1.913 -15.628 -56.010 1.00 41.44 199 ILE B O 1
ATOM 3981 N N . GLU C 1 186 ? -2.955 -17.570 -56.434 1.00 24.68 200 GLU B N 1
ATOM 3982 C CA . GLU C 1 186 ? -1.848 -18.112 -57.213 1.00 36.38 200 GLU B CA 1
ATOM 3983 C C . GLU C 1 186 ? -1.870 -17.663 -58.671 1.00 32.96 200 GLU B C 1
ATOM 3984 O O . GLU C 1 186 ? -0.820 -17.457 -59.278 1.00 28.96 200 GLU B O 1
ATOM 3990 N N A HIS C 1 187 ? -3.066 -17.531 -59.235 0.55 29.04 201 HIS B N 1
ATOM 3991 N N B HIS C 1 187 ? -3.071 -17.496 -59.219 0.45 29.04 201 HIS B N 1
ATOM 3992 C CA A HIS C 1 187 ? -3.207 -17.114 -60.625 0.55 24.89 201 HIS B CA 1
ATOM 3993 C CA B HIS C 1 187 ? -3.239 -17.168 -60.631 0.45 27.26 201 HIS B CA 1
ATOM 3994 C C A HIS C 1 187 ? -4.484 -16.312 -60.836 0.55 28.18 201 HIS B C 1
ATOM 3995 C C B HIS C 1 187 ? -4.514 -16.360 -60.871 0.45 28.11 201 HIS B C 1
ATOM 3996 O O A HIS C 1 187 ? -5.435 -16.419 -60.062 0.55 27.16 201 HIS B O 1
ATOM 3997 O O B HIS C 1 187 ? -5.495 -16.504 -60.142 0.45 27.35 201 HIS B O 1
ATOM 4010 N N . VAL C 1 188 ? -4.494 -15.506 -61.891 1.00 28.89 202 VAL B N 1
ATOM 4011 C CA . VAL C 1 188 ? -5.671 -14.727 -62.259 1.00 25.24 202 VAL B CA 1
ATOM 4012 C C . VAL C 1 188 ? -6.067 -15.028 -63.702 1.00 36.83 202 VAL B C 1
ATOM 4013 O O . VAL C 1 188 ? -5.371 -14.633 -64.635 1.00 51.74 202 VAL B O 1
ATOM 4017 N N . ARG C 1 189 ? -7.178 -15.736 -63.882 1.00 25.36 203 ARG B N 1
ATOM 4018 C CA . ARG C 1 189 ? -7.645 -16.079 -65.222 1.00 37.88 203 ARG B CA 1
ATOM 4019 C C . ARG C 1 189 ? -8.325 -14.880 -65.878 1.00 37.28 203 ARG B C 1
ATOM 4020 O O . ARG C 1 189 ? -8.018 -14.529 -67.017 1.00 47.80 203 ARG B O 1
ATOM 4028 N N . ASP C 1 190 ? -9.249 -14.256 -65.155 1.00 36.79 204 ASP B N 1
ATOM 4029 C CA . ASP C 1 190 ? -9.770 -12.952 -65.547 1.00 33.06 204 ASP B CA 1
ATOM 4030 C C . ASP C 1 190 ? -10.080 -12.144 -64.291 1.00 34.57 204 ASP B C 1
ATOM 4031 O O . ASP C 1 190 ? -9.884 -12.628 -63.177 1.00 29.58 204 ASP B O 1
ATOM 4036 N N . GLY C 1 191 ? -10.558 -10.917 -64.479 1.00 25.92 205 GLY B N 1
ATOM 4037 C CA . GLY C 1 191 ? -10.763 -9.984 -63.384 1.00 36.01 205 GLY B CA 1
ATOM 4038 C C . GLY C 1 191 ? -11.554 -10.498 -62.194 1.00 31.66 205 GLY B C 1
ATOM 4039 O O . GLY C 1 191 ? -11.308 -10.089 -61.060 1.00 25.82 205 GLY B O 1
ATOM 4040 N N . SER C 1 192 ? -12.498 -11.399 -62.446 1.00 25.90 206 SER B N 1
ATOM 4041 C CA . SER C 1 192 ? -13.359 -11.905 -61.382 1.00 26.54 206 SER B CA 1
ATOM 4042 C C . SER C 1 192 ? -13.174 -13.401 -61.133 1.00 29.58 206 SER B C 1
ATOM 4043 O O . SER C 1 192 ? -13.873 -13.987 -60.308 1.00 41.09 206 SER B O 1
ATOM 4046 N N . VAL C 1 193 ? -12.233 -14.016 -61.843 1.00 35.46 207 VAL B N 1
ATOM 4047 C CA . VAL C 1 193 ? -11.960 -15.441 -61.672 1.00 36.79 207 VAL B CA 1
ATOM 4048 C C . VAL C 1 193 ? -10.489 -15.684 -61.354 1.00 36.00 207 VAL B C 1
ATOM 4049 O O . VAL C 1 193 ? -9.609 -15.308 -62.127 1.00 44.85 207 VAL B O 1
ATOM 4053 N N . VAL C 1 194 ? -10.227 -16.313 -60.211 1.00 30.90 208 VAL B N 1
ATOM 4054 C CA . VAL C 1 194 ? -8.857 -16.545 -59.764 1.00 28.59 208 VAL B CA 1
ATOM 4055 C C . VAL C 1 194 ? -8.605 -17.992 -59.344 1.00 29.25 208 VAL B C 1
ATOM 4056 O O . VAL C 1 194 ? -9.538 -18.771 -59.147 1.00 25.11 208 VAL B O 1
ATOM 4060 N N . ARG C 1 195 ? -7.328 -18.338 -59.218 1.00 27.50 209 ARG B N 1
ATOM 4061 C CA . ARG C 1 195 ? -6.916 -19.620 -58.660 1.00 24.90 209 ARG B CA 1
ATOM 4062 C C . ARG C 1 195 ? -6.309 -19.386 -57.283 1.00 32.20 209 ARG B C 1
ATOM 4063 O O . ARG C 1 195 ? -5.331 -18.651 -57.147 1.00 33.23 209 ARG B O 1
ATOM 4071 N N . ALA C 1 196 ? -6.890 -20.005 -56.263 1.00 24.79 210 ALA B N 1
ATOM 4072 C CA . ALA C 1 196 ? -6.458 -19.760 -54.893 1.00 24.74 210 ALA B CA 1
ATOM 4073 C C . ALA C 1 196 ? -5.989 -21.030 -54.195 1.00 24.64 210 ALA B C 1
ATOM 4074 O O . ALA C 1 196 ? -6.623 -22.081 -54.296 1.00 32.38 210 ALA B O 1
ATOM 4076 N N . LEU C 1 197 ? -4.870 -20.922 -53.488 1.00 24.57 211 LEU B N 1
ATOM 4077 C CA . LEU C 1 197 ? -4.385 -22.012 -52.654 1.00 24.48 211 LEU B CA 1
ATOM 4078 C C . LEU C 1 197 ? -4.968 -21.867 -51.254 1.00 29.19 211 LEU B C 1
ATOM 4079 O O . LEU C 1 197 ? -4.651 -20.919 -50.539 1.00 24.49 211 LEU B O 1
ATOM 4084 N N . LEU C 1 198 ? -5.825 -22.806 -50.870 1.00 31.57 212 LEU B N 1
ATOM 4085 C CA . LEU C 1 198 ? -6.530 -22.722 -49.595 1.00 24.53 212 LEU B CA 1
ATOM 4086 C C . LEU C 1 198 ? -5.739 -23.353 -48.454 1.00 29.62 212 LEU B C 1
ATOM 4087 O O . LEU C 1 198 ? -5.320 -24.505 -48.537 1.00 29.53 212 LEU B O 1
ATOM 4092 N N . LEU C 1 199 ? -5.542 -22.585 -47.387 1.00 37.67 213 LEU B N 1
ATOM 4093 C CA . LEU C 1 199 ? -4.827 -23.061 -46.209 1.00 33.26 213 LEU B CA 1
ATOM 4094 C C . LEU C 1 199 ? -5.814 -23.636 -45.192 1.00 30.32 213 LEU B C 1
ATOM 4095 O O . LEU C 1 199 ? -6.977 -23.234 -45.165 1.00 27.36 213 LEU B O 1
ATOM 4100 N N . PRO C 1 200 ? -5.358 -24.572 -44.340 1.00 31.85 214 PRO B N 1
ATOM 4101 C CA . PRO C 1 200 ? -3.995 -25.099 -44.211 1.00 34.46 214 PRO B CA 1
ATOM 4102 C C . PRO C 1 200 ? -3.737 -26.420 -44.938 1.00 34.61 214 PRO B C 1
ATOM 4103 O O . PRO C 1 200 ? -2.625 -26.939 -44.847 1.00 35.89 214 PRO B O 1
ATOM 4107 N N . ASP C 1 201 ? -4.731 -26.956 -45.641 1.00 36.17 215 ASP B N 1
ATOM 4108 C CA . ASP C 1 201 ? -4.587 -28.273 -46.260 1.00 44.49 215 ASP B CA 1
ATOM 4109 C C . ASP C 1 201 ? -4.180 -28.203 -47.732 1.00 38.28 215 ASP B C 1
ATOM 4110 O O . ASP C 1 201 ? -4.143 -29.224 -48.421 1.00 43.02 215 ASP B O 1
ATOM 4115 N N . TYR C 1 202 ? -3.881 -26.994 -48.198 1.00 30.31 216 TYR B N 1
ATOM 4116 C CA . TYR C 1 202 ? -3.358 -26.764 -49.544 1.00 24.26 216 TYR B CA 1
ATOM 4117 C C . TYR C 1 202 ? -4.291 -27.255 -50.650 1.00 32.55 216 TYR B C 1
ATOM 4118 O O . TYR C 1 202 ? -3.913 -28.084 -51.480 1.00 24.27 216 TYR B O 1
ATOM 4127 N N . TYR C 1 203 ? -5.513 -26.732 -50.650 1.00 39.45 217 TYR B N 1
ATOM 4128 C CA . TYR C 1 203 ? -6.448 -26.949 -51.746 1.00 37.86 217 TYR B CA 1
ATOM 4129 C C . TYR C 1 203 ? -6.234 -25.903 -52.832 1.00 35.47 217 TYR B C 1
ATOM 4130 O O . TYR C 1 203 ? -6.373 -24.707 -52.579 1.00 45.21 217 TYR B O 1
ATOM 4139 N N . LEU C 1 204 ? -5.892 -26.347 -54.037 1.00 29.16 218 LEU B N 1
ATOM 4140 C CA . LEU C 1 204 ? -5.793 -25.433 -55.169 1.00 24.50 218 LEU B CA 1
ATOM 4141 C C . LEU C 1 204 ? -7.123 -25.403 -55.910 1.00 29.98 218 LEU B C 1
ATOM 4142 O O . LEU C 1 204 ? -7.457 -26.330 -56.647 1.00 34.93 218 LEU B O 1
ATOM 4147 N N . VAL C 1 205 ? -7.883 -24.333 -55.705 1.00 28.63 219 VAL B N 1
ATOM 4148 C CA . VAL C 1 205 ? -9.240 -24.252 -56.229 1.00 33.82 219 VAL B CA 1
ATOM 4149 C C . VAL C 1 205 ? -9.447 -23.048 -57.138 1.00 30.46 219 VAL B C 1
ATOM 4150 O O . VAL C 1 205 ? -8.632 -22.124 -57.165 1.00 24.83 219 VAL B O 1
ATOM 4154 N N . THR C 1 206 ? -10.549 -23.068 -57.880 1.00 29.01 220 THR B N 1
ATOM 4155 C CA . THR C 1 206 ? -10.948 -21.930 -58.696 1.00 29.63 220 THR B CA 1
ATOM 4156 C C . THR C 1 206 ? -12.026 -21.131 -57.976 1.00 25.12 220 THR B C 1
ATOM 4157 O O . THR C 1 206 ? -13.083 -21.663 -57.636 1.00 30.17 220 THR B O 1
ATOM 4161 N N . VAL C 1 207 ? -11.752 -19.854 -57.738 1.00 25.15 221 VAL B N 1
ATOM 4162 C CA . VAL C 1 207 ? -12.716 -18.979 -57.087 1.00 25.23 221 VAL B CA 1
ATOM 4163 C C . VAL C 1 207 ? -13.181 -17.884 -58.038 1.00 33.23 221 VAL B C 1
ATOM 4164 O O . VAL C 1 207 ? -12.366 -17.152 -58.600 1.00 25.36 221 VAL B O 1
ATOM 4176 N N . LEU C 1 209 ? -15.770 -14.491 -58.264 1.00 34.70 223 LEU B N 1
ATOM 4177 C CA . LEU C 1 209 ? -16.390 -13.519 -57.372 1.00 25.79 223 LEU B CA 1
ATOM 4178 C C . LEU C 1 209 ? -17.913 -13.521 -57.464 1.00 27.62 223 LEU B C 1
ATOM 4179 O O . LEU C 1 209 ? -18.484 -13.500 -58.554 1.00 36.69 223 LEU B O 1
ATOM 4184 N N . SER C 1 210 ? -18.559 -13.541 -56.304 1.00 29.66 224 SER B N 1
ATOM 4185 C CA . SER C 1 210 ? -20.014 -13.577 -56.224 1.00 26.02 224 SER B CA 1
ATOM 4186 C C . SER C 1 210 ? -20.652 -12.267 -56.669 1.00 26.17 224 SER B C 1
ATOM 4187 O O . SER C 1 210 ? -20.161 -11.184 -56.349 1.00 29.96 224 SER B O 1
ATOM 4190 N N . GLY C 1 211 ? -21.750 -12.375 -57.410 1.00 26.29 225 GLY B N 1
ATOM 4191 C CA . GLY C 1 211 ? -22.557 -11.220 -57.755 1.00 30.74 225 GLY B CA 1
ATOM 4192 C C . GLY C 1 211 ? -22.078 -10.397 -58.935 1.00 35.62 225 GLY B C 1
ATOM 4193 O O . GLY C 1 211 ? -22.818 -9.554 -59.440 1.00 37.24 225 GLY B O 1
ATOM 4194 N N . ILE C 1 212 ? -20.844 -10.626 -59.374 1.00 34.10 226 ILE B N 1
ATOM 4195 C CA . ILE C 1 212 ? -20.294 -9.863 -60.492 1.00 34.26 226 ILE B CA 1
ATOM 4196 C C . ILE C 1 212 ? -19.675 -10.753 -61.563 1.00 26.44 226 ILE B C 1
ATOM 4197 O O . ILE C 1 212 ? -19.544 -11.964 -61.387 1.00 33.24 226 ILE B O 1
ATOM 4202 N N . LYS C 1 213 ? -19.297 -10.132 -62.675 1.00 36.70 227 LYS B N 1
ATOM 4203 C CA . LYS C 1 213 ? -18.576 -10.818 -63.739 1.00 31.94 227 LYS B CA 1
ATOM 4204 C C . LYS C 1 213 ? -17.774 -9.826 -64.570 1.00 26.54 227 LYS B C 1
ATOM 4205 O O . LYS C 1 213 ? -18.295 -8.799 -65.004 1.00 39.86 227 LYS B O 1
ATOM 4211 N N . CYS C 1 214 ? -16.501 -10.139 -64.779 1.00 35.50 228 CYS B N 1
ATOM 4212 C CA . CYS C 1 214 ? -15.634 -9.321 -65.616 1.00 33.47 228 CYS B CA 1
ATOM 4213 C C . CYS C 1 214 ? -15.659 -9.846 -67.048 1.00 32.40 228 CYS B C 1
ATOM 4214 O O . CYS C 1 214 ? -16.039 -10.994 -67.277 1.00 40.62 228 CYS B O 1
ATOM 4217 N N . PRO C 1 215 ? -15.277 -9.000 -68.019 1.00 32.31 229 PRO B N 1
ATOM 4218 C CA . PRO C 1 215 ? -15.116 -9.478 -69.396 1.00 30.56 229 PRO B CA 1
ATOM 4219 C C . PRO C 1 215 ? -14.124 -10.634 -69.466 1.00 38.17 229 PRO B C 1
ATOM 4220 O O . PRO C 1 215 ? -13.108 -10.610 -68.771 1.00 40.24 229 PRO B O 1
ATOM 4224 N N . THR C 1 216 ? -14.419 -11.633 -70.290 1.00 46.01 230 THR B N 1
ATOM 4225 C CA . THR C 1 216 ? -13.631 -12.860 -70.303 1.00 50.36 230 THR B CA 1
ATOM 4226 C C . THR C 1 216 ? -12.851 -13.064 -71.597 1.00 54.67 230 THR B C 1
ATOM 4227 O O . THR C 1 216 ? -12.963 -12.280 -72.540 1.00 37.18 230 THR B O 1
ATOM 4231 N N . PHE C 1 217 ? -12.054 -14.128 -71.620 1.00 62.57 231 PHE B N 1
ATOM 4232 C CA . PHE C 1 217 ? -11.335 -14.548 -72.816 1.00 55.78 231 PHE B CA 1
ATOM 4233 C C . PHE C 1 217 ? -12.038 -15.769 -73.399 1.00 63.06 231 PHE B C 1
ATOM 4234 O O . PHE C 1 217 ? -12.500 -16.634 -72.655 1.00 65.21 231 PHE B O 1
ATOM 4242 N N . ARG C 1 218 ? -12.131 -15.842 -74.723 1.00 64.03 232 ARG B N 1
ATOM 4243 C CA . ARG C 1 218 ? -12.893 -16.913 -75.361 1.00 69.51 232 ARG B CA 1
ATOM 4244 C C . ARG C 1 218 ? -12.081 -17.699 -76.383 1.00 67.59 232 ARG B C 1
ATOM 4245 O O . ARG C 1 218 ? -10.947 -17.349 -76.696 1.00 72.69 232 ARG B O 1
ATOM 4253 N N . ASP C 1 222 ? -13.359 -21.641 -82.464 1.00 94.67 236 ASP B N 1
ATOM 4254 C CA . ASP C 1 222 ? -12.668 -20.359 -82.552 1.00 96.13 236 ASP B CA 1
ATOM 4255 C C . ASP C 1 222 ? -12.416 -19.760 -81.170 1.00 102.61 236 ASP B C 1
ATOM 4256 O O . ASP C 1 222 ? -12.165 -18.560 -81.042 1.00 106.87 236 ASP B O 1
ATOM 4258 N N . GLY C 1 223 ? -12.482 -20.600 -80.141 1.00 106.26 237 GLY B N 1
ATOM 4259 C CA . GLY C 1 223 ? -12.331 -20.145 -78.771 1.00 105.63 237 GLY B CA 1
ATOM 4260 C C . GLY C 1 223 ? -10.950 -20.367 -78.185 1.00 107.68 237 GLY B C 1
ATOM 4261 O O . GLY C 1 223 ? -10.765 -21.263 -77.373 1.00 103.13 237 GLY B O 1
ATOM 4262 N N . SER C 1 224 ? -9.978 -19.555 -78.593 1.00 118.10 238 SER B N 1
ATOM 4263 C CA . SER C 1 224 ? -8.626 -19.637 -78.042 1.00 118.28 238 SER B CA 1
ATOM 4264 C C . SER C 1 224 ? -8.099 -18.251 -77.667 1.00 117.82 238 SER B C 1
ATOM 4265 O O . SER C 1 224 ? -7.280 -17.686 -78.386 1.00 116.75 238 SER B O 1
ATOM 4268 N N . GLU C 1 225 ? -8.601 -17.718 -76.552 1.00 112.21 239 GLU B N 1
ATOM 4269 C CA . GLU C 1 225 ? -8.090 -16.508 -75.900 1.00 109.68 239 GLU B CA 1
ATOM 4270 C C . GLU C 1 225 ? -8.083 -15.261 -76.784 1.00 110.67 239 GLU B C 1
ATOM 4271 O O . GLU C 1 225 ? -7.059 -14.593 -76.929 1.00 106.10 239 GLU B O 1
ATOM 4277 N N . THR C 1 226 ? -9.244 -14.956 -77.358 1.00 102.05 240 THR B N 1
ATOM 4278 C CA . THR C 1 226 ? -9.510 -13.642 -77.940 1.00 93.43 240 THR B CA 1
ATOM 4279 C C . THR C 1 226 ? -10.363 -12.854 -76.946 1.00 76.49 240 THR B C 1
ATOM 4280 O O . THR C 1 226 ? -11.503 -13.228 -76.669 1.00 71.88 240 THR B O 1
ATOM 4284 N N . PRO C 1 227 ? -9.806 -11.770 -76.389 1.00 56.88 241 PRO B N 1
ATOM 4285 C CA . PRO C 1 227 ? -10.436 -11.060 -75.269 1.00 44.89 241 PRO B CA 1
ATOM 4286 C C . PRO C 1 227 ? -11.597 -10.144 -75.651 1.00 41.60 241 PRO B C 1
ATOM 4287 O O . PRO C 1 227 ? -11.536 -9.438 -76.657 1.00 56.24 241 PRO B O 1
ATOM 4291 N N . GLU C 1 228 ? -12.645 -10.164 -74.832 1.00 37.15 242 GLU B N 1
ATOM 4292 C CA . GLU C 1 228 ? -13.717 -9.179 -74.914 1.00 29.47 242 GLU B CA 1
ATOM 4293 C C . GLU C 1 228 ? -13.154 -7.814 -74.522 1.00 43.01 242 GLU B C 1
ATOM 4294 O O . GLU C 1 228 ? -12.054 -7.739 -73.974 1.00 59.19 242 GLU B O 1
ATOM 4300 N N . PRO C 1 229 ? -13.891 -6.727 -74.812 1.00 38.18 243 PRO B N 1
ATOM 4301 C CA . PRO C 1 229 ? -13.424 -5.409 -74.364 1.00 43.95 243 PRO B CA 1
ATOM 4302 C C . PRO C 1 229 ? -13.177 -5.347 -72.856 1.00 44.86 243 PRO B C 1
ATOM 4303 O O . PRO C 1 229 ? -14.015 -5.805 -72.082 1.00 48.98 243 PRO B O 1
ATOM 4307 N N . PHE C 1 230 ? -12.023 -4.803 -72.472 1.00 37.76 244 PHE B N 1
ATOM 4308 C CA . PHE C 1 230 ? -11.635 -4.603 -71.073 1.00 37.55 244 PHE B CA 1
ATOM 4309 C C . PHE C 1 230 ? -11.396 -5.902 -70.307 1.00 39.67 244 PHE B C 1
ATOM 4310 O O . PHE C 1 230 ? -11.328 -5.893 -69.080 1.00 30.18 244 PHE B O 1
ATOM 4318 N N . ALA C 1 231 ? -11.257 -7.013 -71.022 1.00 34.54 245 ALA B N 1
ATOM 4319 C CA . ALA C 1 231 ? -10.955 -8.287 -70.376 1.00 30.88 245 ALA B CA 1
ATOM 4320 C C . ALA C 1 231 ? -9.535 -8.280 -69.825 1.00 40.03 245 ALA B C 1
ATOM 4321 O O . ALA C 1 231 ? -9.300 -8.660 -68.678 1.00 37.48 245 ALA B O 1
ATOM 4323 N N . ALA C 1 232 ? -8.592 -7.839 -70.651 1.00 41.79 246 ALA B N 1
ATOM 4324 C CA . ALA C 1 232 ? -7.193 -7.763 -70.251 1.00 37.87 246 ALA B CA 1
ATOM 4325 C C . ALA C 1 232 ? -6.980 -6.672 -69.206 1.00 35.43 246 ALA B C 1
ATOM 4326 O O . ALA C 1 232 ? -6.187 -6.835 -68.278 1.00 40.82 246 ALA B O 1
ATOM 4328 N N . GLU C 1 233 ? -7.694 -5.562 -69.363 1.00 32.57 247 GLU B N 1
ATOM 4329 C CA . GLU C 1 233 ? -7.581 -4.436 -68.444 1.00 37.86 247 GLU B CA 1
ATOM 4330 C C . GLU C 1 233 ? -8.124 -4.784 -67.060 1.00 45.79 247 GLU B C 1
ATOM 4331 O O . GLU C 1 233 ? -7.527 -4.425 -66.044 1.00 47.86 247 GLU B O 1
ATOM 4337 N N . ALA C 1 234 ? -9.256 -5.481 -67.026 1.00 26.41 248 ALA B N 1
ATOM 4338 C CA . ALA C 1 234 ? -9.844 -5.916 -65.763 1.00 38.01 248 ALA B CA 1
ATOM 4339 C C . ALA C 1 234 ? -8.955 -6.953 -65.093 1.00 41.58 248 ALA B C 1
ATOM 4340 O O . ALA C 1 234 ? -8.810 -6.966 -63.870 1.00 49.30 248 ALA B O 1
ATOM 4342 N N . LYS C 1 235 ? -8.366 -7.824 -65.905 1.00 36.57 249 LYS B N 1
ATOM 4343 C CA . LYS C 1 235 ? -7.453 -8.844 -65.407 1.00 32.96 249 LYS B CA 1
ATOM 4344 C C . LYS C 1 235 ? -6.259 -8.205 -64.710 1.00 36.47 249 LYS B C 1
ATOM 4345 O O . LYS C 1 235 ? -5.864 -8.633 -63.627 1.00 30.48 249 LYS B O 1
ATOM 4351 N N . PHE C 1 236 ? -5.697 -7.173 -65.332 1.00 34.43 250 PHE B N 1
ATOM 4352 C CA . PHE C 1 236 ? -4.550 -6.472 -64.766 1.00 35.77 250 PHE B CA 1
ATOM 4353 C C . PHE C 1 236 ? -4.919 -5.751 -63.474 1.00 33.85 250 PHE B C 1
ATOM 4354 O O . PHE C 1 236 ? -4.092 -5.616 -62.571 1.00 28.12 250 PHE B O 1
ATOM 4362 N N . PHE C 1 237 ? -6.163 -5.288 -63.393 1.00 34.96 251 PHE B N 1
ATOM 4363 C CA . PHE C 1 237 ? -6.643 -4.568 -62.219 1.00 33.61 251 PHE B CA 1
ATOM 4364 C C . PHE C 1 237 ? -6.614 -5.458 -60.980 1.00 34.97 251 PHE B C 1
ATOM 4365 O O . PHE C 1 237 ? -6.099 -5.066 -59.933 1.00 31.93 251 PHE B O 1
ATOM 4373 N N . THR C 1 238 ? -7.174 -6.655 -61.108 1.00 37.03 252 THR B N 1
ATOM 4374 C CA . THR C 1 238 ? -7.171 -7.628 -60.022 1.00 35.24 252 THR B CA 1
ATOM 4375 C C . THR C 1 238 ? -5.755 -8.124 -59.755 1.00 41.15 252 THR B C 1
ATOM 4376 O O . THR C 1 238 ? -5.327 -8.241 -58.606 1.00 52.43 252 THR B O 1
ATOM 4380 N N . GLU C 1 239 ? -5.034 -8.395 -60.837 1.00 28.27 253 GLU B N 1
ATOM 4381 C CA . GLU C 1 239 ? -3.697 -8.975 -60.777 1.00 28.21 253 GLU B CA 1
ATOM 4382 C C . GLU C 1 239 ? -2.701 -8.099 -60.027 1.00 36.79 253 GLU B C 1
ATOM 4383 O O . GLU C 1 239 ? -1.970 -8.576 -59.161 1.00 48.13 253 GLU B O 1
ATOM 4389 N N . SER C 1 240 ? -2.680 -6.814 -60.361 1.00 34.46 254 SER B N 1
ATOM 4390 C CA . SER C 1 240 ? -1.724 -5.887 -59.769 1.00 33.22 254 SER B CA 1
ATOM 4391 C C . SER C 1 240 ? -2.041 -5.584 -58.306 1.00 31.22 254 SER B C 1
ATOM 4392 O O . SER C 1 240 ? -1.329 -4.820 -57.656 1.00 37.53 254 SER B O 1
ATOM 4395 N N . ARG C 1 241 ? -3.107 -6.190 -57.791 1.00 39.59 255 ARG B N 1
ATOM 4396 C CA . ARG C 1 241 ? -3.519 -5.973 -56.410 1.00 30.85 255 ARG B CA 1
ATOM 4397 C C . ARG C 1 241 ? -3.499 -7.252 -55.576 1.00 25.18 255 ARG B C 1
ATOM 4398 O O . ARG C 1 241 ? -3.143 -7.220 -54.400 1.00 43.69 255 ARG B O 1
ATOM 4406 N N . LEU C 1 242 ? -3.877 -8.374 -56.180 1.00 34.16 256 LEU B N 1
ATOM 4407 C CA . LEU C 1 242 ? -4.093 -9.595 -55.408 1.00 25.08 256 LEU B CA 1
ATOM 4408 C C . LEU C 1 242 ? -3.195 -10.778 -55.775 1.00 35.03 256 LEU B C 1
ATOM 4409 O O . LEU C 1 242 ? -3.130 -11.747 -55.022 1.00 24.90 256 LEU B O 1
ATOM 4414 N N . LEU C 1 243 ? -2.511 -10.714 -56.914 1.00 25.01 257 LEU B N 1
ATOM 4415 C CA . LEU C 1 243 ? -1.685 -11.840 -57.352 1.00 24.92 257 LEU B CA 1
ATOM 4416 C C . LEU C 1 243 ? -0.570 -12.149 -56.353 1.00 33.00 257 LEU B C 1
ATOM 4417 O O . LEU C 1 243 ? 0.236 -11.281 -56.018 1.00 40.27 257 LEU B O 1
ATOM 4422 N N . GLN C 1 244 ? -0.545 -13.397 -55.890 1.00 35.79 258 GLN B N 1
ATOM 4423 C CA . GLN C 1 244 ? 0.398 -13.867 -54.873 1.00 37.08 258 GLN B CA 1
ATOM 4424 C C . GLN C 1 244 ? 0.339 -13.027 -53.601 1.00 25.78 258 GLN B C 1
ATOM 4425 O O . GLN C 1 244 ? 1.338 -12.866 -52.902 1.00 29.91 258 GLN B O 1
ATOM 4431 N N . ARG C 1 245 ? -0.846 -12.501 -53.308 1.00 33.03 259 ARG B N 1
ATOM 4432 C CA . ARG C 1 245 ? -1.096 -11.808 -52.052 1.00 30.67 259 ARG B CA 1
ATOM 4433 C C . ARG C 1 245 ? -1.701 -12.758 -51.031 1.00 31.23 259 ARG B C 1
ATOM 4434 O O . ARG C 1 245 ? -2.376 -13.721 -51.393 1.00 32.22 259 ARG B O 1
ATOM 4442 N N . ASP C 1 246 ? -1.456 -12.486 -49.754 1.00 31.55 260 ASP B N 1
ATOM 4443 C CA . ASP C 1 246 ? -2.157 -13.189 -48.689 1.00 27.03 260 ASP B CA 1
ATOM 4444 C C . ASP C 1 246 ? -3.542 -12.582 -48.519 1.00 28.54 260 ASP B C 1
ATOM 4445 O O . ASP C 1 246 ? -3.678 -11.386 -48.264 1.00 39.98 260 ASP B O 1
ATOM 4450 N N . VAL C 1 247 ? -4.569 -13.408 -48.681 1.00 24.70 261 VAL B N 1
ATOM 4451 C CA . VAL C 1 247 ? -5.944 -12.943 -48.561 1.00 24.79 261 VAL B CA 1
ATOM 4452 C C . VAL C 1 247 ? -6.759 -13.852 -47.652 1.00 28.26 261 VAL B C 1
ATOM 4453 O O . VAL C 1 247 ? -6.279 -14.889 -47.195 1.00 25.07 261 VAL B O 1
ATOM 4457 N N . GLN C 1 248 ? -7.994 -13.444 -47.388 1.00 24.87 262 GLN B N 1
ATOM 4458 C CA . GLN C 1 248 ? -8.975 -14.322 -46.769 1.00 29.20 262 GLN B CA 1
ATOM 4459 C C . GLN C 1 248 ? -10.166 -14.450 -47.708 1.00 31.56 262 GLN B C 1
ATOM 4460 O O . GLN C 1 248 ? -10.658 -13.452 -48.236 1.00 35.73 262 GLN B O 1
ATOM 4466 N N . ILE C 1 249 ? -10.620 -15.678 -47.927 1.00 31.76 263 ILE B N 1
ATOM 4467 C CA . ILE C 1 249 ? -11.708 -15.919 -48.864 1.00 25.06 263 ILE B CA 1
ATOM 4468 C C . ILE C 1 249 ? -12.921 -16.540 -48.186 1.00 33.33 263 ILE B C 1
ATOM 4469 O O . ILE C 1 249 ? -12.823 -17.591 -47.552 1.00 39.70 263 ILE B O 1
ATOM 4474 N N . ILE C 1 250 ? -14.065 -15.880 -48.324 1.00 30.05 264 ILE B N 1
ATOM 4475 C CA . ILE C 1 250 ? -15.322 -16.420 -47.829 1.00 32.80 264 ILE B CA 1
ATOM 4476 C C . ILE C 1 250 ? -15.915 -17.384 -48.848 1.00 34.64 264 ILE B C 1
ATOM 4477 O O . ILE C 1 250 ? -16.415 -16.963 -49.889 1.00 40.15 264 ILE B O 1
ATOM 4482 N N . LEU C 1 251 ? -15.850 -18.677 -48.551 1.00 34.14 265 LEU B N 1
ATOM 4483 C CA . LEU C 1 251 ? -16.426 -19.686 -49.431 1.00 36.06 265 LEU B CA 1
ATOM 4484 C C . LEU C 1 251 ? -17.947 -19.659 -49.311 1.00 31.54 265 LEU B C 1
ATOM 4485 O O . LEU C 1 251 ? -18.521 -20.267 -48.409 1.00 38.32 265 LEU B O 1
ATOM 4490 N N . GLU C 1 252 ? -18.592 -18.948 -50.228 1.00 32.52 266 GLU B N 1
ATOM 4491 C CA . GLU C 1 252 ? -20.016 -18.653 -50.111 1.00 35.28 266 GLU B CA 1
ATOM 4492 C C . GLU C 1 252 ? -20.909 -19.716 -50.750 1.00 36.68 266 GLU B C 1
ATOM 4493 O O . GLU C 1 252 ? -21.921 -20.112 -50.172 1.00 37.10 266 GLU B O 1
ATOM 4499 N N . SER C 1 253 ? -20.536 -20.175 -51.939 1.00 40.98 267 SER B N 1
ATOM 4500 C CA . SER C 1 253 ? -21.282 -21.229 -52.619 1.00 40.80 267 SER B CA 1
ATOM 4501 C C . SER C 1 253 ? -20.386 -21.926 -53.632 1.00 36.55 267 SER B C 1
ATOM 4502 O O . SER C 1 253 ? -19.173 -21.711 -53.643 1.00 41.52 267 SER B O 1
ATOM 4505 N N . CYS C 1 254 ? -20.977 -22.759 -54.484 1.00 38.52 268 CYS B N 1
ATOM 4506 C CA . CYS C 1 254 ? -20.187 -23.488 -55.468 1.00 51.55 268 CYS B CA 1
ATOM 4507 C C . CYS C 1 254 ? -20.994 -24.068 -56.626 1.00 57.46 268 CYS B C 1
ATOM 4508 O O . CYS C 1 254 ? -22.222 -24.116 -56.600 1.00 57.04 268 CYS B O 1
ATOM 4511 N N . HIS C 1 255 ? -20.253 -24.502 -57.640 1.00 77.50 269 HIS B N 1
ATOM 4512 C CA . HIS C 1 255 ? -20.754 -25.242 -58.789 1.00 91.11 269 HIS B CA 1
ATOM 4513 C C . HIS C 1 255 ? -19.508 -25.820 -59.445 1.00 90.42 269 HIS B C 1
ATOM 4514 O O . HIS C 1 255 ? -18.511 -25.111 -59.545 1.00 99.27 269 HIS B O 1
ATOM 4521 N N . ASN C 1 256 ? -19.546 -27.087 -59.865 1.00 86.79 270 ASN B N 1
ATOM 4522 C CA . ASN C 1 256 ? -18.360 -27.762 -60.398 1.00 92.65 270 ASN B CA 1
ATOM 4523 C C . ASN C 1 256 ? -17.327 -27.855 -59.257 1.00 91.28 270 ASN B C 1
ATOM 4524 O O . ASN C 1 256 ? -17.675 -28.195 -58.124 1.00 87.21 270 ASN B O 1
ATOM 4529 N N . GLN C 1 257 ? -16.068 -27.566 -59.554 1.00 80.68 271 GLN B N 1
ATOM 4530 C CA . GLN C 1 257 ? -15.023 -27.437 -58.556 1.00 73.17 271 GLN B CA 1
ATOM 4531 C C . GLN C 1 257 ? -14.775 -25.948 -58.381 1.00 63.51 271 GLN B C 1
ATOM 4532 O O . GLN C 1 257 ? -13.826 -25.525 -57.718 1.00 77.48 271 GLN B O 1
ATOM 4538 N N . ASN C 1 258 ? -15.641 -25.160 -59.012 1.00 44.57 272 ASN B N 1
ATOM 4539 C CA . ASN C 1 258 ? -15.593 -23.710 -58.913 1.00 40.43 272 ASN B CA 1
ATOM 4540 C C . ASN C 1 258 ? -16.317 -23.233 -57.663 1.00 44.13 272 ASN B C 1
ATOM 4541 O O . ASN C 1 258 ? -17.490 -23.542 -57.454 1.00 43.05 272 ASN B O 1
ATOM 4546 N N . ILE C 1 259 ? -15.612 -22.479 -56.832 1.00 40.92 273 ILE B N 1
ATOM 4547 C CA . ILE C 1 259 ? -16.189 -21.981 -55.594 1.00 30.19 273 ILE B CA 1
ATOM 4548 C C . ILE C 1 259 ? -16.574 -20.512 -55.721 1.00 32.05 273 ILE B C 1
ATOM 4549 O O . ILE C 1 259 ? -15.743 -19.668 -56.055 1.00 41.98 273 ILE B O 1
ATOM 4554 N N . LEU C 1 260 ? -17.845 -20.219 -55.470 1.00 33.96 274 LEU B N 1
ATOM 4555 C CA . LEU C 1 260 ? -18.327 -18.845 -55.448 1.00 37.08 274 LEU B CA 1
ATOM 4556 C C . LEU C 1 260 ? -17.944 -18.198 -54.124 1.00 41.93 274 LEU B C 1
ATOM 4557 O O . LEU C 1 260 ? -18.304 -18.698 -53.059 1.00 54.87 274 LEU B O 1
ATOM 4562 N N . GLY C 1 261 ? -17.211 -17.091 -54.185 1.00 35.04 275 GLY B N 1
ATOM 4563 C CA . GLY C 1 261 ? -16.738 -16.464 -52.966 1.00 35.87 275 GLY B CA 1
ATOM 4564 C C . GLY C 1 261 ? -16.385 -14.993 -53.052 1.00 37.35 275 GLY B C 1
ATOM 4565 O O . GLY C 1 261 ? -16.553 -14.350 -54.089 1.00 38.89 275 GLY B O 1
ATOM 4566 N N . THR C 1 262 ? -15.891 -14.467 -51.936 1.00 30.16 276 THR B N 1
ATOM 4567 C CA . THR C 1 262 ? -15.483 -13.073 -51.836 1.00 26.36 276 THR B CA 1
ATOM 4568 C C . THR C 1 262 ? -14.086 -12.989 -51.231 1.00 26.97 276 THR B C 1
ATOM 4569 O O . THR C 1 262 ? -13.805 -13.615 -50.210 1.00 30.95 276 THR B O 1
ATOM 4573 N N . ILE C 1 263 ? -13.211 -12.220 -51.870 1.00 25.41 277 ILE B N 1
ATOM 4574 C CA . ILE C 1 263 ? -11.828 -12.098 -51.424 1.00 25.30 277 ILE B CA 1
ATOM 4575 C C . ILE C 1 263 ? -11.646 -10.890 -50.508 1.00 35.89 277 ILE B C 1
ATOM 4576 O O . ILE C 1 263 ? -12.001 -9.768 -50.869 1.00 49.16 277 ILE B O 1
ATOM 4581 N N . LEU C 1 264 ? -11.093 -11.127 -49.323 1.00 37.97 278 LEU B N 1
ATOM 4582 C CA . LEU C 1 264 ? -10.910 -10.070 -48.334 1.00 29.07 278 LEU B CA 1
ATOM 4583 C C . LEU C 1 264 ? -9.452 -9.636 -48.222 1.00 28.40 278 LEU B C 1
ATOM 4584 O O . LEU C 1 264 ? -8.550 -10.468 -48.126 1.00 35.41 278 LEU B O 1
ATOM 4589 N N . HIS C 1 265 ? -9.234 -8.326 -48.228 1.00 25.18 279 HIS B N 1
ATOM 4590 C CA . HIS C 1 265 ? -7.896 -7.762 -48.098 1.00 28.57 279 HIS B CA 1
ATOM 4591 C C . HIS C 1 265 ? -7.973 -6.418 -47.379 1.00 35.62 279 HIS B C 1
ATOM 4592 O O . HIS C 1 265 ? -8.924 -5.662 -47.582 1.00 39.32 279 HIS B O 1
ATOM 4599 N N . PRO C 1 266 ? -6.980 -6.125 -46.523 1.00 40.21 280 PRO B N 1
ATOM 4600 C CA . PRO C 1 266 ? -6.907 -4.862 -45.778 1.00 36.03 280 PRO B CA 1
ATOM 4601 C C . PRO C 1 266 ? -7.059 -3.613 -46.648 1.00 38.82 280 PRO B C 1
ATOM 4602 O O . PRO C 1 266 ? -7.627 -2.622 -46.191 1.00 51.48 280 PRO B O 1
ATOM 4606 N N . ASN C 1 267 ? -6.566 -3.662 -47.881 1.00 34.54 281 ASN B N 1
ATOM 4607 C CA . ASN C 1 267 ? -6.610 -2.494 -48.755 1.00 37.53 281 ASN B CA 1
ATOM 4608 C C . ASN C 1 267 ? -7.951 -2.316 -49.465 1.00 38.00 281 ASN B C 1
ATOM 4609 O O . ASN C 1 267 ? -8.198 -1.275 -50.073 1.00 48.56 281 ASN B O 1
ATOM 4614 N N . GLY C 1 268 ? -8.816 -3.324 -49.390 1.00 39.53 282 GLY B N 1
ATOM 4615 C CA . GLY C 1 268 ? -10.153 -3.194 -49.944 1.00 41.50 282 GLY B CA 1
ATOM 4616 C C . GLY C 1 268 ? -10.794 -4.462 -50.478 1.00 38.97 282 GLY B C 1
ATOM 4617 O O . GLY C 1 268 ? -10.170 -5.522 -50.534 1.00 41.25 282 GLY B O 1
ATOM 4618 N N . ASN C 1 269 ? -12.060 -4.338 -50.866 1.00 33.99 283 ASN B N 1
ATOM 4619 C CA . ASN C 1 269 ? -12.812 -5.432 -51.468 1.00 32.97 283 ASN B CA 1
ATOM 4620 C C . ASN C 1 269 ? -12.696 -5.365 -52.987 1.00 42.45 283 ASN B C 1
ATOM 4621 O O . ASN C 1 269 ? -13.139 -4.398 -53.607 1.00 46.15 283 ASN B O 1
ATOM 4626 N N . ILE C 1 270 ? -12.104 -6.396 -53.583 1.00 43.35 284 ILE B N 1
ATOM 4627 C CA . ILE C 1 270 ? -11.853 -6.401 -55.020 1.00 45.57 284 ILE B CA 1
ATOM 4628 C C . ILE C 1 270 ? -13.157 -6.431 -55.821 1.00 40.11 284 ILE B C 1
ATOM 4629 O O . ILE C 1 270 ? -13.219 -5.911 -56.933 1.00 27.49 284 ILE B O 1
ATOM 4634 N N . THR C 1 271 ? -14.203 -7.017 -55.244 1.00 39.83 285 THR B N 1
ATOM 4635 C CA . THR C 1 271 ? -15.497 -7.093 -55.913 1.00 37.81 285 THR B CA 1
ATOM 4636 C C . THR C 1 271 ? -16.101 -5.700 -56.077 1.00 46.24 285 THR B C 1
ATOM 4637 O O . THR C 1 271 ? -16.586 -5.347 -57.152 1.00 52.26 285 THR B O 1
ATOM 4641 N N . GLU C 1 272 ? -16.057 -4.912 -55.007 1.00 38.74 286 GLU B N 1
ATOM 4642 C CA . GLU C 1 272 ? -16.550 -3.539 -55.042 1.00 36.08 286 GLU B CA 1
ATOM 4643 C C . GLU C 1 272 ? -15.717 -2.660 -55.970 1.00 38.91 286 GLU B C 1
ATOM 4644 O O . GLU C 1 272 ? -16.258 -1.872 -56.744 1.00 41.86 286 GLU B O 1
ATOM 4650 N N . LEU C 1 273 ? -14.398 -2.802 -55.880 1.00 36.75 287 LEU B N 1
ATOM 4651 C CA . LEU C 1 273 ? -13.476 -1.968 -56.644 1.00 37.16 287 LEU B CA 1
ATOM 4652 C C . LEU C 1 273 ? -13.603 -2.189 -58.149 1.00 38.43 287 LEU B C 1
ATOM 4653 O O . LEU C 1 273 ? -13.472 -1.249 -58.932 1.00 35.76 287 LEU B O 1
ATOM 4658 N N . LEU C 1 274 ? -13.857 -3.431 -58.549 1.00 46.99 288 LEU B N 1
ATOM 4659 C CA . LEU C 1 274 ? -14.058 -3.751 -59.959 1.00 40.17 288 LEU B CA 1
ATOM 4660 C C . LEU C 1 274 ? -15.334 -3.103 -60.488 1.00 44.59 288 LEU B C 1
ATOM 4661 O O . LEU C 1 274 ? -15.387 -2.662 -61.636 1.00 40.15 288 LEU B O 1
ATOM 4666 N N . LEU C 1 275 ? -16.358 -3.047 -59.642 1.00 47.33 289 LEU B N 1
ATOM 4667 C CA . LEU C 1 275 ? -17.631 -2.439 -60.012 1.00 43.15 289 LEU B CA 1
ATOM 4668 C C . LEU C 1 275 ? -17.523 -0.922 -60.103 1.00 44.44 289 LEU B C 1
ATOM 4669 O O . LEU C 1 275 ? -18.013 -0.311 -61.052 1.00 51.26 289 LEU B O 1
ATOM 4674 N N . LYS C 1 276 ? -16.880 -0.323 -59.104 1.00 47.98 290 LYS B N 1
ATOM 4675 C CA . LYS C 1 276 ? -16.719 1.126 -59.039 1.00 51.69 290 LYS B CA 1
ATOM 4676 C C . LYS C 1 276 ? -15.908 1.655 -60.217 1.00 53.74 290 LYS B C 1
ATOM 4677 O O . LYS C 1 276 ? -16.186 2.733 -60.740 1.00 57.52 290 LYS B O 1
ATOM 4683 N N . GLU C 1 277 ? -14.905 0.887 -60.629 1.00 54.54 291 GLU B N 1
ATOM 4684 C CA . GLU C 1 277 ? -14.050 1.280 -61.741 1.00 52.56 291 GLU B CA 1
ATOM 4685 C C . GLU C 1 277 ? -14.724 1.019 -63.082 1.00 48.49 291 GLU B C 1
ATOM 4686 O O . GLU C 1 277 ? -14.453 1.706 -64.065 1.00 55.93 291 GLU B O 1
ATOM 4692 N N . GLY C 1 278 ? -15.605 0.026 -63.117 1.00 50.29 292 GLY B N 1
ATOM 4693 C CA . GLY C 1 278 ? -16.318 -0.312 -64.335 1.00 42.98 292 GLY B CA 1
ATOM 4694 C C . GLY C 1 278 ? -15.664 -1.443 -65.104 1.00 37.37 292 GLY B C 1
ATOM 4695 O O . GLY C 1 278 ? -15.729 -1.489 -66.331 1.00 35.87 292 GLY B O 1
ATOM 4696 N N . PHE C 1 279 ? -15.028 -2.357 -64.379 1.00 33.59 293 PHE B N 1
ATOM 4697 C CA . PHE C 1 279 ? -14.395 -3.517 -64.993 1.00 26.79 293 PHE B CA 1
ATOM 4698 C C . PHE C 1 279 ? -15.266 -4.759 -64.860 1.00 30.41 293 PHE B C 1
ATOM 4699 O O . PHE C 1 279 ? -14.871 -5.850 -65.267 1.00 33.66 293 PHE B O 1
ATOM 4707 N N . ALA C 1 280 ? -16.450 -4.589 -64.283 1.00 34.13 294 ALA B N 1
ATOM 4708 C CA . ALA C 1 280 ? -17.362 -5.707 -64.075 1.00 26.78 294 ALA B CA 1
ATOM 4709 C C . ALA C 1 280 ? -18.800 -5.228 -63.942 1.00 36.16 294 ALA B C 1
ATOM 4710 O O . ALA C 1 280 ? -19.054 -4.090 -63.551 1.00 37.16 294 ALA B O 1
ATOM 4712 N N . ARG C 1 281 ? -19.737 -6.108 -64.274 1.00 27.13 295 ARG B N 1
ATOM 4713 C CA . ARG C 1 281 ? -21.153 -5.808 -64.133 1.00 31.78 295 ARG B CA 1
ATOM 4714 C C . ARG C 1 281 ? -21.771 -6.713 -63.078 1.00 40.18 295 ARG B C 1
ATOM 4715 O O . ARG C 1 281 ? -21.322 -7.842 -62.880 1.00 34.61 295 ARG B O 1
ATOM 4723 N N . CYS C 1 282 ? -22.793 -6.213 -62.391 1.00 52.21 296 CYS B N 1
ATOM 4724 C CA . CYS C 1 282 ? -23.515 -7.031 -61.427 1.00 44.14 296 CYS B CA 1
ATOM 4725 C C . CYS C 1 282 ? -24.226 -8.168 -62.144 1.00 37.91 296 CYS B C 1
ATOM 4726 O O . CYS C 1 282 ? -24.724 -8.002 -63.257 1.00 43.62 296 CYS B O 1
ATOM 4729 N N . VAL C 1 283 ? -24.258 -9.326 -61.500 1.00 38.36 297 VAL B N 1
ATOM 4730 C CA . VAL C 1 283 ? -24.850 -10.514 -62.092 1.00 38.25 297 VAL B CA 1
ATOM 4731 C C . VAL C 1 283 ? -25.899 -11.091 -61.144 1.00 45.86 297 VAL B C 1
ATOM 4732 O O . VAL C 1 283 ? -25.630 -11.308 -59.962 1.00 67.19 297 VAL B O 1
ATOM 4736 N N . ASP C 1 284 ? -27.095 -11.335 -61.671 1.00 38.25 298 ASP B N 1
ATOM 4737 C CA . ASP C 1 284 ? -28.263 -11.602 -60.837 1.00 51.24 298 ASP B CA 1
ATOM 4738 C C . ASP C 1 284 ? -28.389 -13.039 -60.323 1.00 48.71 298 ASP B C 1
ATOM 4739 O O . ASP C 1 284 ? -29.060 -13.273 -59.318 1.00 41.92 298 ASP B O 1
ATOM 4744 N N . TRP C 1 285 ? -27.761 -14.000 -60.995 1.00 37.41 299 TRP B N 1
ATOM 4745 C CA . TRP C 1 285 ? -27.921 -15.394 -60.584 1.00 26.79 299 TRP B CA 1
ATOM 4746 C C . TRP C 1 285 ? -27.084 -15.713 -59.348 1.00 30.75 299 TRP B C 1
ATOM 4747 O O . TRP C 1 285 ? -27.382 -16.660 -58.621 1.00 26.57 299 TRP B O 1
ATOM 4758 N N . SER C 1 286 ? -26.046 -14.918 -59.103 1.00 35.00 300 SER B N 1
ATOM 4759 C CA . SER C 1 286 ? -25.130 -15.197 -58.002 1.00 39.85 300 SER B CA 1
ATOM 4760 C C . SER C 1 286 ? -25.038 -14.055 -56.992 1.00 45.83 300 SER B C 1
ATOM 4761 O O . SER C 1 286 ? -24.218 -14.100 -56.075 1.00 47.85 300 SER B O 1
ATOM 4764 N N . ILE C 1 287 ? -25.877 -13.038 -57.153 1.00 26.59 301 ILE B N 1
ATOM 4765 C CA . ILE C 1 287 ? -25.827 -11.876 -56.272 1.00 38.68 301 ILE B CA 1
ATOM 4766 C C . ILE C 1 287 ? -26.390 -12.201 -54.888 1.00 40.74 301 ILE B C 1
ATOM 4767 O O . ILE C 1 287 ? -26.186 -11.454 -53.931 1.00 38.30 301 ILE B O 1
ATOM 4772 N N . ALA C 1 288 ? -27.088 -13.328 -54.783 1.00 38.35 302 ALA B N 1
ATOM 4773 C CA . ALA C 1 288 ? -27.674 -13.746 -53.515 1.00 39.61 302 ALA B CA 1
ATOM 4774 C C . ALA C 1 288 ? -26.634 -14.383 -52.601 1.00 44.57 302 ALA B C 1
ATOM 4775 O O . ALA C 1 288 ? -26.666 -14.192 -51.386 1.00 57.57 302 ALA B O 1
ATOM 4777 N N . VAL C 1 289 ? -25.712 -15.138 -53.190 1.00 34.37 303 VAL B N 1
ATOM 4778 C CA . VAL C 1 289 ? -24.704 -15.853 -52.414 1.00 29.88 303 VAL B CA 1
ATOM 4779 C C . VAL C 1 289 ? -23.647 -14.898 -51.860 1.00 30.73 303 VAL B C 1
ATOM 4780 O O . VAL C 1 289 ? -22.820 -15.287 -51.036 1.00 40.99 303 VAL B O 1
ATOM 4784 N N . TYR C 1 290 ? -23.682 -13.649 -52.313 1.00 29.72 304 TYR B N 1
ATOM 4785 C CA . TYR C 1 290 ? -22.788 -12.616 -51.802 1.00 38.00 304 TYR B CA 1
ATOM 4786 C C . TYR C 1 290 ? -23.183 -12.245 -50.374 1.00 46.37 304 TYR B C 1
ATOM 4787 O O . TYR C 1 290 ? -24.314 -11.829 -50.125 1.00 63.89 304 TYR B O 1
ATOM 4796 N N . THR C 1 291 ? -22.248 -12.396 -49.441 1.00 37.54 305 THR B N 1
ATOM 4797 C CA . THR C 1 291 ? -22.557 -12.256 -48.020 1.00 34.68 305 THR B CA 1
ATOM 4798 C C . THR C 1 291 ? -22.042 -10.961 -47.396 1.00 40.84 305 THR B C 1
ATOM 4799 O O . THR C 1 291 ? -21.926 -10.866 -46.174 1.00 47.53 305 THR B O 1
ATOM 4803 N N . ARG C 1 292 ? -21.740 -9.964 -48.221 1.00 45.69 306 ARG B N 1
ATOM 4804 C CA . ARG C 1 292 ? -21.181 -8.716 -47.707 1.00 42.87 306 ARG B CA 1
ATOM 4805 C C . ARG C 1 292 ? -21.965 -7.482 -48.151 1.00 42.16 306 ARG B C 1
ATOM 4806 O O . ARG C 1 292 ? -21.382 -6.431 -48.414 1.00 45.92 306 ARG B O 1
ATOM 4814 N N . GLY C 1 293 ? -23.286 -7.611 -48.222 1.00 44.83 307 GLY B N 1
ATOM 4815 C CA . GLY C 1 293 ? -24.138 -6.498 -48.602 1.00 40.71 307 GLY B CA 1
ATOM 4816 C C . GLY C 1 293 ? -24.368 -6.431 -50.098 1.00 41.48 307 GLY B C 1
ATOM 4817 O O . GLY C 1 293 ? -23.637 -5.753 -50.819 1.00 45.16 307 GLY B O 1
ATOM 4818 N N . ALA C 1 294 ? -25.399 -7.131 -50.560 1.00 50.23 308 ALA B N 1
ATOM 4819 C CA . ALA C 1 294 ? -25.674 -7.264 -51.987 1.00 51.52 308 ALA B CA 1
ATOM 4820 C C . ALA C 1 294 ? -26.009 -5.935 -52.662 1.00 49.64 308 ALA B C 1
ATOM 4821 O O . ALA C 1 294 ? -25.695 -5.737 -53.835 1.00 61.63 308 ALA B O 1
ATOM 4823 N N . GLU C 1 295 ? -26.647 -5.027 -51.930 1.00 57.07 309 GLU B N 1
ATOM 4824 C CA . GLU C 1 295 ? -27.055 -3.753 -52.513 1.00 65.79 309 GLU B CA 1
ATOM 4825 C C . GLU C 1 295 ? -25.920 -2.734 -52.494 1.00 60.77 309 GLU B C 1
ATOM 4826 O O . GLU C 1 295 ? -26.020 -1.671 -53.107 1.00 73.62 309 GLU B O 1
ATOM 4832 N N . LYS C 1 296 ? -24.842 -3.061 -51.789 1.00 49.73 310 LYS B N 1
ATOM 4833 C CA . LYS C 1 296 ? -23.646 -2.231 -51.816 1.00 47.33 310 LYS B CA 1
ATOM 4834 C C . LYS C 1 296 ? -22.941 -2.426 -53.153 1.00 47.95 310 LYS B C 1
ATOM 4835 O O . LYS C 1 296 ? -22.247 -1.535 -53.643 1.00 46.14 310 LYS B O 1
ATOM 4841 N N . LEU C 1 297 ? -23.136 -3.604 -53.740 1.00 44.24 311 LEU B N 1
ATOM 4842 C CA . LEU C 1 297 ? -22.604 -3.907 -55.062 1.00 43.64 311 LEU B CA 1
ATOM 4843 C C . LEU C 1 297 ? -23.358 -3.133 -56.136 1.00 45.67 311 LEU B C 1
ATOM 4844 O O . LEU C 1 297 ? -22.759 -2.623 -57.083 1.00 50.34 311 LEU B O 1
ATOM 4849 N N . ARG C 1 298 ? -24.677 -3.056 -55.982 1.00 40.30 312 ARG B N 1
ATOM 4850 C CA . ARG C 1 298 ? -25.524 -2.327 -56.919 1.00 37.20 312 ARG B CA 1
ATOM 4851 C C . ARG C 1 298 ? -25.135 -0.855 -56.975 1.00 47.27 312 ARG B C 1
ATOM 4852 O O . ARG C 1 298 ? -25.087 -0.259 -58.050 1.00 65.25 312 ARG B O 1
ATOM 4860 N N . ALA C 1 299 ? -24.858 -0.278 -55.811 1.00 43.76 313 ALA B N 1
ATOM 4861 C CA . ALA C 1 299 ? -24.458 1.122 -55.722 1.00 51.07 313 ALA B CA 1
ATOM 4862 C C . ALA C 1 299 ? -23.108 1.349 -56.393 1.00 53.75 313 ALA B C 1
ATOM 4863 O O . ALA C 1 299 ? -22.902 2.359 -57.066 1.00 58.09 313 ALA B O 1
ATOM 4865 N N . ALA C 1 300 ? -22.194 0.402 -56.205 1.00 56.26 314 ALA B N 1
ATOM 4866 C CA . ALA C 1 300 ? -20.865 0.486 -56.801 1.00 49.50 314 ALA B CA 1
ATOM 4867 C C . ALA C 1 300 ? -20.943 0.420 -58.323 1.00 44.97 314 ALA B C 1
ATOM 4868 O O . ALA C 1 300 ? -20.255 1.166 -59.020 1.00 44.42 314 ALA B O 1
ATOM 4870 N N . GLU C 1 301 ? -21.780 -0.478 -58.831 1.00 42.28 315 GLU B N 1
ATOM 4871 C CA . GLU C 1 301 ? -21.995 -0.598 -60.268 1.00 45.58 315 GLU B CA 1
ATOM 4872 C C . GLU C 1 301 ? -22.689 0.645 -60.805 1.00 47.87 315 GLU B C 1
ATOM 4873 O O . GLU C 1 301 ? -22.356 1.143 -61.881 1.00 51.49 315 GLU B O 1
ATOM 4879 N N . ARG C 1 302 ? -23.657 1.137 -60.039 1.00 49.96 316 ARG B N 1
ATOM 4880 C CA . ARG C 1 302 ? -24.415 2.330 -60.395 1.00 57.31 316 ARG B CA 1
ATOM 4881 C C . ARG C 1 302 ? -23.497 3.542 -60.510 1.00 56.03 316 ARG B C 1
ATOM 4882 O O . ARG C 1 302 ? -23.713 4.422 -61.343 1.00 57.19 316 ARG B O 1
ATOM 4890 N N . PHE C 1 303 ? -22.472 3.570 -59.663 1.00 54.92 317 PHE B N 1
ATOM 4891 C CA . PHE C 1 303 ? -21.474 4.633 -59.672 1.00 61.92 317 PHE B CA 1
ATOM 4892 C C . PHE C 1 303 ? -20.794 4.731 -61.034 1.00 58.76 317 PHE B C 1
ATOM 4893 O O . PHE C 1 303 ? -20.709 5.809 -61.621 1.00 61.45 317 PHE B O 1
ATOM 4901 N N . ALA C 1 304 ? -20.315 3.595 -61.530 1.00 47.77 318 ALA B N 1
ATOM 4902 C CA . ALA C 1 304 ? -19.626 3.545 -62.813 1.00 44.10 318 ALA B CA 1
ATOM 4903 C C . ALA C 1 304 ? -20.606 3.677 -63.974 1.00 55.20 318 ALA B C 1
ATOM 4904 O O . ALA C 1 304 ? -20.264 4.208 -65.031 1.00 60.24 318 ALA B O 1
ATOM 4906 N N . LYS C 1 305 ? -21.824 3.190 -63.765 1.00 55.62 319 LYS B N 1
ATOM 4907 C CA . LYS C 1 305 ? -22.860 3.213 -64.792 1.00 58.18 319 LYS B CA 1
ATOM 4908 C C . LYS C 1 305 ? -23.279 4.640 -65.133 1.00 61.78 319 LYS B C 1
ATOM 4909 O O . LYS C 1 305 ? -23.501 4.970 -66.298 1.00 65.70 319 LYS B O 1
ATOM 4915 N N . GLU C 1 306 ? -23.379 5.483 -64.111 1.00 55.10 320 GLU B N 1
ATOM 4916 C CA . GLU C 1 306 ? -23.808 6.866 -64.293 1.00 57.95 320 GLU B CA 1
ATOM 4917 C C . GLU C 1 306 ? -22.650 7.774 -64.697 1.00 68.58 320 GLU B C 1
ATOM 4918 O O . GLU C 1 306 ? -22.823 8.984 -64.847 1.00 70.65 320 GLU B O 1
ATOM 4924 N N . ARG C 1 307 ? -21.471 7.188 -64.871 1.00 72.71 321 ARG B N 1
ATOM 4925 C CA . ARG C 1 307 ? -20.290 7.949 -65.263 1.00 62.88 321 ARG B CA 1
ATOM 4926 C C . ARG C 1 307 ? -19.700 7.436 -66.571 1.00 57.17 321 ARG B C 1
ATOM 4927 O O . ARG C 1 307 ? -18.637 7.890 -66.997 1.00 60.15 321 ARG B O 1
ATOM 4935 N N . ARG C 1 308 ? -20.399 6.491 -67.196 1.00 54.53 322 ARG B N 1
ATOM 4936 C CA . ARG C 1 308 ? -19.992 5.924 -68.480 1.00 58.87 322 ARG B CA 1
ATOM 4937 C C . ARG C 1 308 ? -18.556 5.400 -68.449 1.00 66.82 322 ARG B C 1
ATOM 4938 O O . ARG C 1 308 ? -17.784 5.638 -69.377 1.00 74.47 322 ARG B O 1
ATOM 4946 N N . LEU C 1 309 ? -18.203 4.688 -67.383 1.00 62.61 323 LEU B N 1
ATOM 4947 C CA . LEU C 1 309 ? -16.833 4.219 -67.196 1.00 54.43 323 LEU B CA 1
ATOM 4948 C C . LEU C 1 309 ? -16.570 2.867 -67.856 1.00 54.31 323 LEU B C 1
ATOM 4949 O O . LEU C 1 309 ? -17.309 1.905 -67.642 1.00 49.21 323 LEU B O 1
ATOM 4954 N N . ARG C 1 310 ? -15.504 2.816 -68.653 1.00 54.78 324 ARG B N 1
ATOM 4955 C CA . ARG C 1 310 ? -15.043 1.596 -69.317 1.00 51.22 324 ARG B CA 1
ATOM 4956 C C . ARG C 1 310 ? -16.144 0.834 -70.050 1.00 51.63 324 ARG B C 1
ATOM 4957 O O . ARG C 1 310 ? -16.479 1.154 -71.190 1.00 57.99 324 ARG B O 1
ATOM 4965 N N . ILE C 1 311 ? -16.701 -0.177 -69.390 1.00 42.60 325 ILE B N 1
ATOM 4966 C CA . ILE C 1 311 ? -17.720 -1.019 -70.007 1.00 40.37 325 ILE B CA 1
ATOM 4967 C C . ILE C 1 311 ? -19.033 -0.268 -70.195 1.00 45.88 325 ILE B C 1
ATOM 4968 O O . ILE C 1 311 ? -19.922 -0.731 -70.910 1.00 63.29 325 ILE B O 1
ATOM 4973 N N . TRP C 1 312 ? -19.153 0.890 -69.555 1.00 43.42 326 TRP B N 1
ATOM 4974 C CA . TRP C 1 312 ? -20.360 1.698 -69.672 1.00 50.59 326 TRP B CA 1
ATOM 4975 C C . TRP C 1 312 ? -20.167 2.880 -70.618 1.00 53.02 326 TRP B C 1
ATOM 4976 O O . TRP C 1 312 ? -21.035 3.743 -70.717 1.00 58.13 326 TRP B O 1
ATOM 4987 N N . ARG C 1 313 ? -19.034 2.917 -71.314 1.00 54.80 327 ARG B N 1
ATOM 4988 C CA . ARG C 1 313 ? -18.735 4.025 -72.220 1.00 61.42 327 ARG B CA 1
ATOM 4989 C C . ARG C 1 313 ? -19.746 4.137 -73.357 1.00 59.86 327 ARG B C 1
ATOM 4990 O O . ARG C 1 313 ? -20.072 5.239 -73.798 1.00 62.72 327 ARG B O 1
ATOM 4998 N N . ASP C 1 314 ? -20.239 2.997 -73.828 1.00 63.89 328 ASP B N 1
ATOM 4999 C CA . ASP C 1 314 ? -21.217 2.981 -74.909 1.00 69.96 328 ASP B CA 1
ATOM 5000 C C . ASP C 1 314 ? -22.608 2.630 -74.393 1.00 70.70 328 ASP B C 1
ATOM 5001 O O . ASP C 1 314 ? -23.428 2.075 -75.126 1.00 62.54 328 ASP B O 1
ATOM 5006 N N . TYR C 1 315 ? -22.871 2.955 -73.132 1.00 70.19 329 TYR B N 1
ATOM 5007 C CA . TYR C 1 315 ? -24.153 2.630 -72.516 1.00 62.75 329 TYR B CA 1
ATOM 5008 C C . TYR C 1 315 ? -25.286 3.473 -73.091 1.00 69.41 329 TYR B C 1
ATOM 5009 O O . TYR C 1 315 ? -25.241 4.703 -73.061 1.00 65.24 329 TYR B O 1
ATOM 5018 N N . VAL C 1 316 ? -26.306 2.794 -73.607 1.00 75.87 330 VAL B N 1
ATOM 5019 C CA . VAL C 1 316 ? -27.455 3.461 -74.207 1.00 71.56 330 VAL B CA 1
ATOM 5020 C C . VAL C 1 316 ? -28.528 3.768 -73.166 1.00 69.57 330 VAL B C 1
ATOM 5021 O O . VAL C 1 316 ? -29.207 2.865 -72.676 1.00 71.36 330 VAL B O 1
ATOM 5025 N N . ALA C 1 317 ? -28.672 5.048 -72.836 1.00 73.09 331 ALA B N 1
ATOM 5026 C CA . ALA C 1 317 ? -29.668 5.498 -71.868 1.00 84.58 331 ALA B CA 1
ATOM 5027 C C . ALA C 1 317 ? -31.088 5.230 -72.370 1.00 91.10 331 ALA B C 1
ATOM 5028 O O . ALA C 1 317 ? -31.317 5.175 -73.579 1.00 95.31 331 ALA B O 1
ATOM 5030 N N . PRO C 1 318 ? -32.043 5.049 -71.441 1.00 90.75 332 PRO B N 1
ATOM 5031 C CA . PRO C 1 318 ? -33.446 4.791 -71.789 1.00 91.18 332 PRO B CA 1
ATOM 5032 C C . PRO C 1 318 ? -34.077 5.865 -72.674 1.00 105.44 332 PRO B C 1
ATOM 5033 O O . PRO C 1 318 ? -34.639 6.833 -72.161 1.00 109.80 332 PRO B O 1
ATOM 5037 N N . THR C 1 319 ? -33.979 5.677 -73.987 1.00 118.30 333 THR B N 1
ATOM 5038 C CA . THR C 1 319 ? -34.627 6.549 -74.962 1.00 120.95 333 THR B CA 1
ATOM 5039 C C . THR C 1 319 ? -34.534 5.944 -76.359 1.00 123.10 333 THR B C 1
ATOM 5040 O O . THR C 1 319 ? -35.048 4.854 -76.609 1.00 123.00 333 THR B O 1
ATOM 5044 N N . PRO D 2 26 ? -8.515 9.285 -64.894 1.00 103.70 390 PRO G N 1
ATOM 5045 C CA . PRO D 2 26 ? -7.105 9.494 -65.237 1.00 110.61 390 PRO G CA 1
ATOM 5046 C C . PRO D 2 26 ? -6.783 9.182 -66.699 1.00 119.78 390 PRO G C 1
ATOM 5047 O O . PRO D 2 26 ? -5.608 9.159 -67.068 1.00 119.10 390 PRO G O 1
ATOM 5051 N N . ASN D 2 27 ? -7.816 8.954 -67.507 1.00 112.06 391 ASN G N 1
ATOM 5052 C CA . ASN D 2 27 ? -7.679 8.739 -68.948 1.00 108.46 391 ASN G CA 1
ATOM 5053 C C . ASN D 2 27 ? -6.839 7.516 -69.323 1.00 108.49 391 ASN G C 1
ATOM 5054 O O . ASN D 2 27 ? -6.181 7.504 -70.367 1.00 107.17 391 ASN G O 1
ATOM 5059 N N . SER D 2 28 ? -6.869 6.489 -68.479 1.00 108.50 392 SER G N 1
ATOM 5060 C CA . SER D 2 28 ? -6.170 5.242 -68.774 1.00 103.79 392 SER G CA 1
ATOM 5061 C C . SER D 2 28 ? -6.898 4.053 -68.154 1.00 90.58 392 SER G C 1
ATOM 5062 O O . SER D 2 28 ? -7.335 4.111 -67.004 1.00 80.28 392 SER G O 1
ATOM 5065 N N . ASP D 2 29 ? -7.017 2.973 -68.920 1.00 81.01 393 ASP G N 1
ATOM 5066 C CA . ASP D 2 29 ? -7.785 1.806 -68.496 1.00 67.48 393 ASP G CA 1
ATOM 5067 C C . ASP D 2 29 ? -6.910 0.736 -67.847 1.00 52.94 393 ASP G C 1
ATOM 5068 O O . ASP D 2 29 ? -7.413 -0.285 -67.377 1.00 64.99 393 ASP G O 1
ATOM 5073 N N . TRP D 2 30 ? -5.603 0.972 -67.827 1.00 40.51 394 TRP G N 1
ATOM 5074 C CA . TRP D 2 30 ? -4.669 0.060 -67.176 1.00 48.17 394 TRP G CA 1
ATOM 5075 C C . TRP D 2 30 ? -4.244 0.614 -65.830 1.00 55.49 394 TRP G C 1
ATOM 5076 O O . TRP D 2 30 ? -3.180 1.225 -65.708 1.00 51.33 394 TRP G O 1
ATOM 5087 N N . ASN D 2 31 ? -5.068 0.392 -64.812 1.00 55.11 395 ASN G N 1
ATOM 5088 C CA . ASN D 2 31 ? -4.807 1.002 -63.510 1.00 70.81 395 ASN G CA 1
ATOM 5089 C C . ASN D 2 31 ? -4.011 0.118 -62.558 1.00 64.32 395 ASN G C 1
ATOM 5090 O O . ASN D 2 31 ? -4.456 -0.965 -62.169 1.00 58.61 395 ASN G O 1
ATOM 5095 N N . ALA D 2 32 ? -2.831 0.599 -62.188 1.00 55.30 396 ALA G N 1
ATOM 5096 C CA . ALA D 2 32 ? -2.035 -0.003 -61.143 1.00 54.75 396 ALA G CA 1
ATOM 5097 C C . ALA D 2 32 ? -2.333 0.722 -59.838 1.00 55.97 396 ALA G C 1
ATOM 5098 O O . ALA D 2 32 ? -2.545 1.940 -59.837 1.00 54.23 396 ALA G O 1
ATOM 5100 N N . PRO D 2 33 ? -2.328 -0.017 -58.721 1.00 51.18 397 PRO G N 1
ATOM 5101 C CA . PRO D 2 33 ? -2.661 0.576 -57.424 1.00 44.70 397 PRO G CA 1
ATOM 5102 C C . PRO D 2 33 ? -1.647 1.624 -56.970 1.00 51.78 397 PRO G C 1
ATOM 5103 O O . PRO D 2 33 ? -0.440 1.401 -57.078 1.00 58.14 397 PRO G O 1
ATOM 5107 N N . ALA D 2 34 ? -2.141 2.754 -56.471 1.00 52.67 398 ALA G N 1
ATOM 5108 C CA . ALA D 2 34 ? -1.278 3.805 -55.943 1.00 50.62 398 ALA G CA 1
ATOM 5109 C C . ALA D 2 34 ? -0.512 3.290 -54.732 1.00 59.15 398 ALA G C 1
ATOM 5110 O O . ALA D 2 34 ? 0.718 3.315 -54.703 1.00 71.48 398 ALA G O 1
ATOM 5112 N N . GLU D 2 35 ? -1.252 2.821 -53.733 1.00 63.52 399 GLU G N 1
ATOM 5113 C CA . GLU D 2 35 ? -0.650 2.156 -52.586 1.00 67.15 399 GLU G CA 1
ATOM 5114 C C . GLU D 2 35 ? -0.346 0.708 -52.943 1.00 67.35 399 GLU G C 1
ATOM 5115 O O . GLU D 2 35 ? -1.122 0.062 -53.647 1.00 73.92 399 GLU G O 1
ATOM 5121 N N . GLU D 2 36 ? 0.785 0.201 -52.468 1.00 72.48 400 GLU G N 1
ATOM 5122 C CA . GLU D 2 36 ? 1.151 -1.183 -52.735 1.00 71.32 400 GLU G CA 1
ATOM 5123 C C . GLU D 2 36 ? 0.292 -2.128 -51.902 1.00 64.98 400 GLU G C 1
ATOM 5124 O O . GLU D 2 36 ? -0.042 -1.832 -50.753 1.00 69.94 400 GLU G O 1
ATOM 5130 N N . TRP D 2 37 ? -0.081 -3.257 -52.492 1.00 51.52 401 TRP G N 1
ATOM 5131 C CA . TRP D 2 37 ? -0.818 -4.281 -51.766 1.00 46.03 401 TRP G CA 1
ATOM 5132 C C . TRP D 2 37 ? 0.142 -5.394 -51.364 1.00 51.62 401 TRP G C 1
ATOM 5133 O O . TRP D 2 37 ? 0.032 -6.522 -51.837 1.00 58.33 401 TRP G O 1
ATOM 5144 N N . GLY D 2 38 ? 1.090 -5.062 -50.493 1.00 51.29 402 GLY G N 1
ATOM 5145 C CA . GLY D 2 38 ? 2.120 -6.000 -50.085 1.00 44.86 402 GLY G CA 1
ATOM 5146 C C . GLY D 2 38 ? 1.647 -7.003 -49.053 1.00 47.69 402 GLY G C 1
ATOM 5147 O O . GLY D 2 38 ? 0.480 -6.999 -48.659 1.00 48.74 402 GLY G O 1
ATOM 5148 N N . ASN D 2 39 ? 2.559 -7.864 -48.611 1.00 55.35 403 ASN G N 1
ATOM 5149 C CA . ASN D 2 39 ? 2.222 -8.903 -47.645 1.00 58.27 403 ASN G CA 1
ATOM 5150 C C . ASN D 2 39 ? 2.783 -8.639 -46.250 1.00 75.80 403 ASN G C 1
ATOM 5151 O O . ASN D 2 39 ? 2.767 -9.522 -45.392 1.00 78.50 403 ASN G O 1
ATOM 5156 N N . TRP D 2 40 ? 3.282 -7.427 -46.024 1.00 105.10 404 TRP G N 1
ATOM 5157 C CA . TRP D 2 40 ? 3.645 -7.009 -44.675 1.00 108.27 404 TRP G CA 1
ATOM 5158 C C . TRP D 2 40 ? 3.018 -5.662 -44.336 1.00 98.61 404 TRP G C 1
ATOM 5159 O O . TRP D 2 40 ? 2.223 -5.558 -43.402 1.00 92.76 404 TRP G O 1
ATOM 5170 N N . PRO E 1 3 ? -8.147 -1.526 6.309 1.00 93.30 17 PRO C N 1
ATOM 5171 C CA . PRO E 1 3 ? -7.139 -1.916 5.323 1.00 89.33 17 PRO C CA 1
ATOM 5172 C C . PRO E 1 3 ? -7.267 -3.381 4.920 1.00 81.27 17 PRO C C 1
ATOM 5173 O O . PRO E 1 3 ? -6.687 -4.251 5.569 1.00 75.07 17 PRO C O 1
ATOM 5177 N N . THR E 1 4 ? -8.023 -3.646 3.859 1.00 77.68 18 THR C N 1
ATOM 5178 C CA . THR E 1 4 ? -8.230 -5.012 3.396 1.00 82.33 18 THR C CA 1
ATOM 5179 C C . THR E 1 4 ? -6.982 -5.560 2.714 1.00 83.38 18 THR C C 1
ATOM 5180 O O . THR E 1 4 ? -6.480 -4.975 1.754 1.00 93.96 18 THR C O 1
ATOM 5184 N N . VAL E 1 5 ? -6.481 -6.684 3.217 1.00 69.25 19 VAL C N 1
ATOM 5185 C CA . VAL E 1 5 ? -5.338 -7.346 2.603 1.00 64.80 19 VAL C CA 1
ATOM 5186 C C . VAL E 1 5 ? -5.793 -8.158 1.392 1.00 65.45 19 VAL C C 1
ATOM 5187 O O . VAL E 1 5 ? -6.571 -9.104 1.516 1.00 62.94 19 VAL C O 1
ATOM 5191 N N . GLN E 1 6 ? -5.312 -7.770 0.215 1.00 70.09 20 GLN C N 1
ATOM 5192 C CA . GLN E 1 6 ? -5.724 -8.409 -1.029 1.00 65.99 20 GLN C CA 1
ATOM 5193 C C . GLN E 1 6 ? -4.556 -9.137 -1.683 1.00 58.47 20 GLN C C 1
ATOM 5194 O O . GLN E 1 6 ? -3.413 -8.700 -1.585 1.00 66.60 20 GLN C O 1
ATOM 5200 N N . ARG E 1 7 ? -4.853 -10.245 -2.353 1.00 55.50 21 ARG C N 1
ATOM 5201 C CA . ARG E 1 7 ? -3.822 -11.094 -2.942 1.00 58.53 21 ARG C CA 1
ATOM 5202 C C . ARG E 1 7 ? -3.750 -10.922 -4.457 1.00 49.21 21 ARG C C 1
ATOM 5203 O O . ARG E 1 7 ? -4.673 -10.387 -5.071 1.00 53.66 21 ARG C O 1
ATOM 5211 N N . GLY E 1 8 ? -2.653 -11.376 -5.058 1.00 50.53 22 GLY C N 1
ATOM 5212 C CA . GLY E 1 8 ? -2.488 -11.274 -6.497 1.00 48.05 22 GLY C CA 1
ATOM 5213 C C . GLY E 1 8 ? -1.145 -11.749 -7.023 1.00 44.95 22 GLY C C 1
ATOM 5214 O O . GLY E 1 8 ? -0.283 -12.186 -6.261 1.00 47.08 22 GLY C O 1
ATOM 5215 N N . ILE E 1 9 ? -0.974 -11.660 -8.339 1.00 42.81 23 ILE C N 1
ATOM 5216 C CA . ILE E 1 9 ? 0.262 -12.074 -8.995 1.00 38.85 23 ILE C CA 1
ATOM 5217 C C . ILE E 1 9 ? 0.912 -10.900 -9.723 1.00 34.81 23 ILE C C 1
ATOM 5218 O O . ILE E 1 9 ? 0.233 -10.129 -10.400 1.00 36.50 23 ILE C O 1
ATOM 5223 N N . ILE E 1 10 ? 2.227 -10.770 -9.583 1.00 33.37 24 ILE C N 1
ATOM 5224 C CA . ILE E 1 10 ? 2.958 -9.682 -10.222 1.00 33.45 24 ILE C CA 1
ATOM 5225 C C . ILE E 1 10 ? 3.049 -9.881 -11.731 1.00 39.84 24 ILE C C 1
ATOM 5226 O O . ILE E 1 10 ? 3.631 -10.858 -12.204 1.00 50.86 24 ILE C O 1
ATOM 5231 N N . LYS E 1 11 ? 2.473 -8.949 -12.483 1.00 34.18 25 LYS C N 1
ATOM 5232 C CA . LYS E 1 11 ? 2.501 -9.021 -13.938 1.00 39.09 25 LYS C CA 1
ATOM 5233 C C . LYS E 1 11 ? 3.795 -8.428 -14.485 1.00 35.82 25 LYS C C 1
ATOM 5234 O O . LYS E 1 11 ? 4.448 -9.029 -15.338 1.00 39.12 25 LYS C O 1
ATOM 5248 N N . VAL E 1 13 ? 7.053 -5.037 -13.568 1.00 46.63 27 VAL C N 1
ATOM 5249 C CA . VAL E 1 13 ? 7.570 -3.943 -12.755 1.00 32.36 27 VAL C CA 1
ATOM 5250 C C . VAL E 1 13 ? 7.768 -2.698 -13.618 1.00 34.92 27 VAL C C 1
ATOM 5251 O O . VAL E 1 13 ? 8.371 -2.766 -14.689 1.00 43.07 27 VAL C O 1
ATOM 5255 N N . LEU E 1 14 ? 7.257 -1.564 -13.149 1.00 34.07 28 LEU C N 1
ATOM 5256 C CA . LEU E 1 14 ? 7.294 -0.328 -13.925 1.00 37.03 28 LEU C CA 1
ATOM 5257 C C . LEU E 1 14 ? 8.358 0.647 -13.432 1.00 55.86 28 LEU C C 1
ATOM 5258 O O . LEU E 1 14 ? 8.991 0.427 -12.398 1.00 53.07 28 LEU C O 1
ATOM 5263 N N . SER E 1 15 ? 8.543 1.727 -14.187 1.00 68.48 29 SER C N 1
ATOM 5264 C CA . SER E 1 15 ? 9.466 2.792 -13.810 1.00 75.92 29 SER C CA 1
ATOM 5265 C C . SER E 1 15 ? 9.021 3.449 -12.509 1.00 83.56 29 SER C C 1
ATOM 5266 O O . SER E 1 15 ? 7.829 3.498 -12.206 1.00 88.76 29 SER C O 1
ATOM 5269 N N . GLY E 1 16 ? 9.983 3.948 -11.739 1.00 85.90 30 GLY C N 1
ATOM 5270 C CA . GLY E 1 16 ? 9.693 4.510 -10.433 1.00 83.82 30 GLY C CA 1
ATOM 5271 C C . GLY E 1 16 ? 9.322 3.415 -9.453 1.00 83.11 30 GLY C C 1
ATOM 5272 O O . GLY E 1 16 ? 8.796 3.683 -8.372 1.00 79.53 30 GLY C O 1
ATOM 5273 N N . CYS E 1 17 ? 9.606 2.176 -9.848 1.00 81.00 31 CYS C N 1
ATOM 5274 C CA . CYS E 1 17 ? 9.299 0.987 -9.059 1.00 74.09 31 CYS C CA 1
ATOM 5275 C C . CYS E 1 17 ? 7.827 0.901 -8.665 1.00 76.49 31 CYS C C 1
ATOM 5276 O O . CYS E 1 17 ? 7.496 0.601 -7.518 1.00 82.57 31 CYS C O 1
ATOM 5279 N N . ALA E 1 18 ? 6.950 1.171 -9.626 1.00 71.87 32 ALA C N 1
ATOM 5280 C CA . ALA E 1 18 ? 5.531 0.888 -9.466 1.00 53.20 32 ALA C CA 1
ATOM 5281 C C . ALA E 1 18 ? 5.275 -0.529 -9.961 1.00 49.26 32 ALA C C 1
ATOM 5282 O O . ALA E 1 18 ? 6.010 -1.033 -10.809 1.00 53.74 32 ALA C O 1
ATOM 5284 N N . ILE E 1 19 ? 4.246 -1.176 -9.429 1.00 44.47 33 ILE C N 1
ATOM 5285 C CA . ILE E 1 19 ? 4.000 -2.577 -9.748 1.00 47.61 33 ILE C CA 1
ATOM 5286 C C . ILE E 1 19 ? 2.574 -2.811 -10.248 1.00 49.32 33 ILE C C 1
ATOM 5287 O O . ILE E 1 19 ? 1.614 -2.264 -9.703 1.00 59.62 33 ILE C O 1
ATOM 5292 N N . ILE E 1 20 ? 2.450 -3.613 -11.302 1.00 33.53 34 ILE C N 1
ATOM 5293 C CA . ILE E 1 20 ? 1.146 -4.049 -11.787 1.00 33.92 34 ILE C CA 1
ATOM 5294 C C . ILE E 1 20 ? 0.838 -5.456 -11.284 1.00 32.18 34 ILE C C 1
ATOM 5295 O O . ILE E 1 20 ? 1.601 -6.391 -11.526 1.00 36.84 34 ILE C O 1
ATOM 5300 N N . VAL E 1 21 ? -0.278 -5.598 -10.576 1.00 36.24 35 VAL C N 1
ATOM 5301 C CA . VAL E 1 21 ? -0.702 -6.897 -10.070 1.00 37.14 35 VAL C CA 1
ATOM 5302 C C . VAL E 1 21 ? -1.954 -7.373 -10.792 1.00 40.28 35 VAL C C 1
ATOM 5303 O O . VAL E 1 21 ? -2.905 -6.612 -10.967 1.00 55.83 35 VAL C O 1
ATOM 5307 N N . ARG E 1 22 ? -1.951 -8.634 -11.212 1.00 36.07 36 ARG C N 1
ATOM 5308 C CA . ARG E 1 22 ? -3.113 -9.211 -11.874 1.00 39.06 36 ARG C CA 1
ATOM 5309 C C . ARG E 1 22 ? -3.736 -10.315 -11.031 1.00 47.15 36 ARG C C 1
ATOM 5310 O O . ARG E 1 22 ? -3.086 -10.885 -10.154 1.00 43.76 36 ARG C O 1
ATOM 5318 N N . GLY E 1 23 ? -5.003 -10.608 -11.300 1.00 51.02 37 GLY C N 1
ATOM 5319 C CA . GLY E 1 23 ? -5.652 -11.762 -10.712 1.00 43.39 37 GLY C CA 1
ATOM 5320 C C . GLY E 1 23 ? -5.399 -12.960 -11.603 1.00 55.56 37 GLY C C 1
ATOM 5321 O O . GLY E 1 23 ? -4.627 -12.875 -12.559 1.00 62.12 37 GLY C O 1
ATOM 5322 N N . GLN E 1 24 ? -6.042 -14.080 -11.298 1.00 60.44 38 GLN C N 1
ATOM 5323 C CA . GLN E 1 24 ? -5.915 -15.267 -12.131 1.00 59.71 38 GLN C CA 1
ATOM 5324 C C . GLN E 1 24 ? -7.118 -15.374 -13.062 1.00 66.97 38 GLN C C 1
ATOM 5325 O O . GLN E 1 24 ? -8.258 -15.219 -12.624 1.00 72.61 38 GLN C O 1
ATOM 5331 N N . PRO E 1 25 ? -6.869 -15.624 -14.357 1.00 78.08 39 PRO C N 1
ATOM 5332 C CA . PRO E 1 25 ? -7.959 -15.743 -15.331 1.00 81.65 39 PRO C CA 1
ATOM 5333 C C . PRO E 1 25 ? -8.829 -16.968 -15.073 1.00 82.69 39 PRO C C 1
ATOM 5334 O O . PRO E 1 25 ? -8.382 -18.101 -15.255 1.00 99.61 39 PRO C O 1
ATOM 5338 N N . ARG E 1 26 ? -10.062 -16.734 -14.639 1.00 64.67 40 ARG C N 1
ATOM 5339 C CA . ARG E 1 26 ? -10.987 -17.818 -14.336 1.00 72.85 40 ARG C CA 1
ATOM 5340 C C . ARG E 1 26 ? -12.333 -17.562 -15.004 1.00 81.15 40 ARG C C 1
ATOM 5341 O O . ARG E 1 26 ? -13.332 -17.293 -14.337 1.00 78.16 40 ARG C O 1
ATOM 5349 N N . GLY E 1 27 ? -12.343 -17.648 -16.330 1.00 81.57 41 GLY C N 1
ATOM 5350 C CA . GLY E 1 27 ? -13.529 -17.366 -17.116 1.00 77.86 41 GLY C CA 1
ATOM 5351 C C . GLY E 1 27 ? -13.197 -16.469 -18.292 1.00 86.21 41 GLY C C 1
ATOM 5352 O O . GLY E 1 27 ? -13.386 -16.845 -19.448 1.00 91.50 41 GLY C O 1
ATOM 5353 N N . GLY E 1 28 ? -12.695 -15.276 -17.989 1.00 87.03 42 GLY C N 1
ATOM 5354 C CA . GLY E 1 28 ? -12.281 -14.334 -19.013 1.00 81.02 42 GLY C CA 1
ATOM 5355 C C . GLY E 1 28 ? -10.923 -13.739 -18.696 1.00 73.28 42 GLY C C 1
ATOM 5356 O O . GLY E 1 28 ? -10.121 -14.360 -17.997 1.00 70.42 42 GLY C O 1
ATOM 5357 N N . PRO E 1 29 ? -10.655 -12.528 -19.207 1.00 60.50 43 PRO C N 1
ATOM 5358 C CA . PRO E 1 29 ? -9.388 -11.839 -18.940 1.00 61.95 43 PRO C CA 1
ATOM 5359 C C . PRO E 1 29 ? -9.234 -11.477 -17.465 1.00 74.29 43 PRO C C 1
ATOM 5360 O O . PRO E 1 29 ? -10.199 -11.031 -16.844 1.00 83.47 43 PRO C O 1
ATOM 5364 N N . PRO E 1 30 ? -8.030 -11.673 -16.909 1.00 66.48 44 PRO C N 1
ATOM 5365 C CA . PRO E 1 30 ? -7.764 -11.379 -15.497 1.00 54.06 44 PRO C CA 1
ATOM 5366 C C . PRO E 1 30 ? -7.709 -9.881 -15.216 1.00 57.09 44 PRO C C 1
ATOM 5367 O O . PRO E 1 30 ? -7.182 -9.125 -16.033 1.00 60.80 44 PRO C O 1
ATOM 5371 N N . PRO E 1 31 ? -8.256 -9.454 -14.068 1.00 54.71 45 PRO C N 1
ATOM 5372 C CA . PRO E 1 31 ? -8.238 -8.045 -13.663 1.00 57.06 45 PRO C CA 1
ATOM 5373 C C . PRO E 1 31 ? -6.819 -7.542 -13.414 1.00 58.89 45 PRO C C 1
ATOM 5374 O O . PRO E 1 31 ? -5.979 -8.302 -12.934 1.00 47.50 45 PRO C O 1
ATOM 5378 N N . GLU E 1 32 ? -6.559 -6.281 -13.742 1.00 55.11 46 GLU C N 1
ATOM 5379 C CA . GLU E 1 32 ? -5.250 -5.684 -13.502 1.00 53.63 46 GLU C CA 1
ATOM 5380 C C . GLU E 1 32 ? -5.356 -4.499 -12.553 1.00 66.13 46 GLU C C 1
ATOM 5381 O O . GLU E 1 32 ? -6.450 -3.997 -12.296 1.00 75.56 46 GLU C O 1
ATOM 5387 N N . ARG E 1 33 ? -4.211 -4.051 -12.046 1.00 61.64 47 ARG C N 1
ATOM 5388 C CA . ARG E 1 33 ? -4.175 -2.959 -11.082 1.00 51.52 47 ARG C CA 1
ATOM 5389 C C . ARG E 1 33 ? -2.747 -2.471 -10.874 1.00 46.68 47 ARG C C 1
ATOM 5390 O O . ARG E 1 33 ? -1.850 -3.261 -10.581 1.00 45.55 47 ARG C O 1
ATOM 5398 N N . GLN E 1 34 ? -2.541 -1.167 -11.027 1.00 38.00 48 GLN C N 1
ATOM 5399 C CA . GLN E 1 34 ? -1.225 -0.577 -10.814 1.00 37.21 48 GLN C CA 1
ATOM 5400 C C . GLN E 1 34 ? -1.096 -0.030 -9.398 1.00 39.84 48 GLN C C 1
ATOM 5401 O O . GLN E 1 34 ? -1.807 0.899 -9.014 1.00 39.11 48 GLN C O 1
ATOM 5407 N N . ILE E 1 35 ? -0.186 -0.614 -8.626 1.00 40.72 49 ILE C N 1
ATOM 5408 C CA . ILE E 1 35 ? 0.048 -0.179 -7.255 1.00 38.87 49 ILE C CA 1
ATOM 5409 C C . ILE E 1 35 ? 1.390 0.527 -7.123 1.00 41.36 49 ILE C C 1
ATOM 5410 O O . ILE E 1 35 ? 2.435 -0.041 -7.442 1.00 43.23 49 ILE C O 1
ATOM 5415 N N . ASN E 1 36 ? 1.356 1.769 -6.654 1.00 41.28 50 ASN C N 1
ATOM 5416 C CA . ASN E 1 36 ? 2.578 2.509 -6.381 1.00 40.88 50 ASN C CA 1
ATOM 5417 C C . ASN E 1 36 ? 3.002 2.316 -4.930 1.00 48.24 50 ASN C C 1
ATOM 5418 O O . ASN E 1 36 ? 2.160 2.176 -4.043 1.00 54.29 50 ASN C O 1
ATOM 5423 N N . LEU E 1 37 ? 4.308 2.297 -4.692 1.00 45.41 51 LEU C N 1
ATOM 5424 C CA . LEU E 1 37 ? 4.825 2.051 -3.353 1.00 42.04 51 LEU C CA 1
ATOM 5425 C C . LEU E 1 37 ? 4.845 3.325 -2.518 1.00 45.73 51 LEU C C 1
ATOM 5426 O O . LEU E 1 37 ? 5.482 4.312 -2.883 1.00 49.86 51 LEU C O 1
ATOM 5431 N N . SER E 1 38 ? 4.139 3.290 -1.393 1.00 46.84 52 SER C N 1
ATOM 5432 C CA . SER E 1 38 ? 4.036 4.445 -0.511 1.00 46.58 52 SER C CA 1
ATOM 5433 C C . SER E 1 38 ? 5.344 4.727 0.218 1.00 44.12 52 SER C C 1
ATOM 5434 O O . SER E 1 38 ? 6.185 3.840 0.375 1.00 47.38 52 SER C O 1
ATOM 5437 N N . ASN E 1 39 ? 5.506 5.979 0.636 1.00 40.76 53 ASN C N 1
ATOM 5438 C CA . ASN E 1 39 ? 6.577 6.396 1.539 1.00 44.46 53 ASN C CA 1
ATOM 5439 C C . ASN E 1 39 ? 7.995 6.255 0.989 1.00 41.94 53 ASN C C 1
ATOM 5440 O O . ASN E 1 39 ? 8.962 6.500 1.709 1.00 34.73 53 ASN C O 1
ATOM 5445 N N . ILE E 1 40 ? 8.128 5.856 -0.273 1.00 48.91 54 ILE C N 1
ATOM 5446 C CA . ILE E 1 40 ? 9.446 5.772 -0.899 1.00 40.85 54 ILE C CA 1
ATOM 5447 C C . ILE E 1 40 ? 9.449 6.406 -2.285 1.00 44.27 54 ILE C C 1
ATOM 5448 O O . ILE E 1 40 ? 8.394 6.657 -2.868 1.00 39.64 54 ILE C O 1
ATOM 5453 N N . ARG E 1 41 ? 10.645 6.668 -2.801 1.00 50.98 55 ARG C N 1
ATOM 5454 C CA . ARG E 1 41 ? 10.809 7.110 -4.181 1.00 52.32 55 ARG C CA 1
ATOM 5455 C C . ARG E 1 41 ? 12.000 6.422 -4.835 1.00 51.14 55 ARG C C 1
ATOM 5456 O O . ARG E 1 41 ? 13.114 6.453 -4.310 1.00 45.94 55 ARG C O 1
ATOM 5464 N N . ALA E 1 42 ? 11.756 5.799 -5.982 1.00 57.85 56 ALA C N 1
ATOM 5465 C CA . ALA E 1 42 ? 12.827 5.205 -6.767 1.00 48.81 56 ALA C CA 1
ATOM 5466 C C . ALA E 1 42 ? 13.070 6.039 -8.018 1.00 48.35 56 ALA C C 1
ATOM 5467 O O . ALA E 1 42 ? 12.198 6.795 -8.446 1.00 60.60 56 ALA C O 1
ATOM 5469 N N . GLY E 1 43 ? 14.258 5.902 -8.598 1.00 43.79 57 GLY C N 1
ATOM 5470 C CA . GLY E 1 43 ? 14.619 6.658 -9.783 1.00 43.05 57 GLY C CA 1
ATOM 5471 C C . GLY E 1 43 ? 13.745 6.331 -10.978 1.00 47.67 57 GLY C C 1
ATOM 5472 O O . GLY E 1 43 ? 13.142 5.260 -11.045 1.00 57.29 57 GLY C O 1
ATOM 5473 N N . ASN E 1 44 ? 13.674 7.261 -11.923 1.00 48.92 58 ASN C N 1
ATOM 5474 C CA . ASN E 1 44 ? 12.885 7.062 -13.132 1.00 49.95 58 ASN C CA 1
ATOM 5475 C C . ASN E 1 44 ? 13.689 6.379 -14.230 1.00 48.19 58 ASN C C 1
ATOM 5476 O O . ASN E 1 44 ? 14.861 6.690 -14.440 1.00 43.36 58 ASN C O 1
ATOM 5481 N N . LEU E 1 45 ? 13.052 5.444 -14.928 1.00 47.26 59 LEU C N 1
ATOM 5482 C CA . LEU E 1 45 ? 13.693 4.763 -16.045 1.00 37.34 59 LEU C CA 1
ATOM 5483 C C . LEU E 1 45 ? 13.814 5.694 -17.244 1.00 38.22 59 LEU C C 1
ATOM 5484 O O . LEU E 1 45 ? 13.132 6.716 -17.320 1.00 46.26 59 LEU C O 1
ATOM 5489 N N . ALA E 1 46 ? 14.691 5.338 -18.176 1.00 41.80 60 ALA C N 1
ATOM 5490 C CA . ALA E 1 46 ? 14.866 6.113 -19.397 1.00 44.80 60 ALA C CA 1
ATOM 5491 C C . ALA E 1 46 ? 13.611 6.041 -20.254 1.00 47.74 60 ALA C C 1
ATOM 5492 O O . ALA E 1 46 ? 13.113 4.954 -20.545 1.00 58.36 60 ALA C O 1
ATOM 5494 N N . ARG E 1 47 ? 13.100 7.197 -20.662 1.00 56.01 61 ARG C N 1
ATOM 5495 C CA . ARG E 1 47 ? 11.940 7.223 -21.540 1.00 71.46 61 ARG C CA 1
ATOM 5496 C C . ARG E 1 47 ? 12.342 7.918 -22.837 1.00 77.46 61 ARG C C 1
ATOM 5497 O O . ARG E 1 47 ? 13.079 8.901 -22.823 1.00 82.67 61 ARG C O 1
ATOM 5505 N N . ARG E 1 48 ? 11.842 7.399 -23.952 1.00 81.37 62 ARG C N 1
ATOM 5506 C CA . ARG E 1 48 ? 12.110 7.942 -25.275 1.00 93.65 62 ARG C CA 1
ATOM 5507 C C . ARG E 1 48 ? 10.866 8.655 -25.803 1.00 95.13 62 ARG C C 1
ATOM 5508 O O . ARG E 1 48 ? 9.751 8.357 -25.391 1.00 93.63 62 ARG C O 1
ATOM 5516 N N . ALA E 1 49 ? 11.057 9.594 -26.720 1.00 102.34 63 ALA C N 1
ATOM 5517 C CA . ALA E 1 49 ? 9.938 10.319 -27.312 1.00 94.06 63 ALA C CA 1
ATOM 5518 C C . ALA E 1 49 ? 9.790 10.018 -28.807 1.00 97.21 63 ALA C C 1
ATOM 5519 O O . ALA E 1 49 ? 9.888 8.865 -29.235 1.00 94.63 63 ALA C O 1
ATOM 5521 N N . ASP E 1 58 ? 14.737 12.372 -25.792 1.00 60.13 72 ASP C N 1
ATOM 5522 C CA . ASP E 1 58 ? 15.140 11.123 -25.157 1.00 65.96 72 ASP C CA 1
ATOM 5523 C C . ASP E 1 58 ? 15.773 11.380 -23.796 1.00 75.85 72 ASP C C 1
ATOM 5524 O O . ASP E 1 58 ? 16.884 11.904 -23.709 1.00 77.00 72 ASP C O 1
ATOM 5529 N N . THR E 1 59 ? 15.065 11.007 -22.736 1.00 77.16 73 THR C N 1
ATOM 5530 C CA . THR E 1 59 ? 15.588 11.143 -21.382 1.00 65.11 73 THR C CA 1
ATOM 5531 C C . THR E 1 59 ? 16.222 9.834 -20.928 1.00 57.56 73 THR C C 1
ATOM 5532 O O . THR E 1 59 ? 15.650 8.763 -21.128 1.00 58.03 73 THR C O 1
ATOM 5536 N N . PRO E 1 60 ? 17.415 9.916 -20.323 1.00 54.35 74 PRO C N 1
ATOM 5537 C CA . PRO E 1 60 ? 18.152 8.731 -19.876 1.00 52.89 74 PRO C CA 1
ATOM 5538 C C . PRO E 1 60 ? 17.703 8.225 -18.509 1.00 46.87 74 PRO C C 1
ATOM 5539 O O . PRO E 1 60 ? 16.848 8.836 -17.868 1.00 45.68 74 PRO C O 1
ATOM 5543 N N . ASP E 1 61 ? 18.282 7.109 -18.078 1.00 49.66 75 ASP C N 1
ATOM 5544 C CA . ASP E 1 61 ? 18.041 6.578 -16.743 1.00 46.30 75 ASP C CA 1
ATOM 5545 C C . ASP E 1 61 ? 18.655 7.470 -15.676 1.00 41.90 75 ASP C C 1
ATOM 5546 O O . ASP E 1 61 ? 19.795 7.911 -15.810 1.00 51.53 75 ASP C O 1
ATOM 5551 N N . GLU E 1 62 ? 17.898 7.738 -14.619 1.00 38.68 76 GLU C N 1
ATOM 5552 C CA . GLU E 1 62 ? 18.489 8.302 -13.416 1.00 38.59 76 GLU C CA 1
ATOM 5553 C C . GLU E 1 62 ? 19.352 7.215 -12.790 1.00 49.08 76 GLU C C 1
ATOM 5554 O O . GLU E 1 62 ? 19.098 6.030 -13.006 1.00 51.10 76 GLU C O 1
ATOM 5560 N N . PRO E 1 63 ? 20.390 7.607 -12.038 1.00 53.54 77 PRO C N 1
ATOM 5561 C CA . PRO E 1 63 ? 21.242 6.607 -11.387 1.00 46.60 77 PRO C CA 1
ATOM 5562 C C . PRO E 1 63 ? 20.448 5.648 -10.501 1.00 35.69 77 PRO C C 1
ATOM 5563 O O . PRO E 1 63 ? 19.551 6.084 -9.778 1.00 34.14 77 PRO C O 1
ATOM 5567 N N . TRP E 1 64 ? 20.767 4.358 -10.600 1.00 34.90 78 TRP C N 1
ATOM 5568 C CA . TRP E 1 64 ? 20.169 3.306 -9.775 1.00 40.51 78 TRP C CA 1
ATOM 5569 C C . TRP E 1 64 ? 18.679 3.091 -10.033 1.00 37.52 78 TRP C C 1
ATOM 5570 O O . TRP E 1 64 ? 18.007 2.404 -9.266 1.00 47.35 78 TRP C O 1
ATOM 5581 N N . ALA E 1 65 ? 18.168 3.665 -11.118 1.00 32.87 79 ALA C N 1
ATOM 5582 C CA . ALA E 1 65 ? 16.769 3.476 -11.485 1.00 34.42 79 ALA C CA 1
ATOM 5583 C C . ALA E 1 65 ? 16.551 2.091 -12.083 1.00 39.42 79 ALA C C 1
ATOM 5584 O O . ALA E 1 65 ? 15.616 1.382 -11.711 1.00 43.28 79 ALA C O 1
ATOM 5586 N N . PHE E 1 66 ? 17.421 1.712 -13.014 1.00 33.61 80 PHE C N 1
ATOM 5587 C CA . PHE E 1 66 ? 17.340 0.402 -13.653 1.00 31.89 80 PHE C CA 1
ATOM 5588 C C . PHE E 1 66 ? 17.732 -0.752 -12.718 1.00 28.76 80 PHE C C 1
ATOM 5589 O O . PHE E 1 66 ? 17.083 -1.799 -12.743 1.00 33.79 80 PHE C O 1
ATOM 5597 N N . PRO E 1 67 ? 18.795 -0.584 -11.901 1.00 34.12 81 PRO C N 1
ATOM 5598 C CA . PRO E 1 67 ? 19.047 -1.635 -10.907 1.00 39.48 81 PRO C CA 1
ATOM 5599 C C . PRO E 1 67 ? 17.875 -1.852 -9.948 1.00 31.85 81 PRO C C 1
ATOM 5600 O O . PRO E 1 67 ? 17.668 -2.972 -9.480 1.00 31.12 81 PRO C O 1
ATOM 5604 N N . ALA E 1 68 ? 17.124 -0.793 -9.665 1.00 36.64 82 ALA C N 1
ATOM 5605 C CA . ALA E 1 68 ? 15.949 -0.899 -8.806 1.00 33.39 82 ALA C CA 1
ATOM 5606 C C . ALA E 1 68 ? 14.857 -1.716 -9.490 1.00 37.48 82 ALA C C 1
ATOM 5607 O O . ALA E 1 68 ? 14.223 -2.566 -8.865 1.00 35.36 82 ALA C O 1
ATOM 5609 N N . ARG E 1 69 ? 14.645 -1.447 -10.776 1.00 30.82 83 ARG C N 1
ATOM 5610 C CA . ARG E 1 69 ? 13.701 -2.211 -11.585 1.00 28.53 83 ARG C CA 1
ATOM 5611 C C . ARG E 1 69 ? 14.107 -3.680 -11.599 1.00 35.59 83 ARG C C 1
ATOM 5612 O O . ARG E 1 69 ? 13.280 -4.567 -11.391 1.00 39.21 83 ARG C O 1
ATOM 5620 N N . GLU E 1 70 ? 15.392 -3.923 -11.840 1.00 30.31 84 GLU C N 1
ATOM 5621 C CA . GLU E 1 70 ? 15.922 -5.278 -11.930 1.00 35.37 84 GLU C CA 1
ATOM 5622 C C . GLU E 1 70 ? 15.784 -6.034 -10.616 1.00 35.82 84 GLU C C 1
ATOM 5623 O O . GLU E 1 70 ? 15.479 -7.227 -10.607 1.00 41.25 84 GLU C O 1
ATOM 5629 N N . PHE E 1 71 ? 16.016 -5.332 -9.511 1.00 38.40 85 PHE C N 1
ATOM 5630 C CA . PHE E 1 71 ? 15.902 -5.919 -8.181 1.00 34.13 85 PHE C CA 1
ATOM 5631 C C . PHE E 1 71 ? 14.495 -6.453 -7.943 1.00 36.55 85 PHE C C 1
ATOM 5632 O O . PHE E 1 71 ? 14.318 -7.575 -7.467 1.00 46.40 85 PHE C O 1
ATOM 5640 N N . LEU E 1 72 ? 13.497 -5.646 -8.287 1.00 28.37 86 LEU C N 1
ATOM 5641 C CA . LEU E 1 72 ? 12.105 -6.049 -8.136 1.00 37.67 86 LEU C CA 1
ATOM 5642 C C . LEU E 1 72 ? 11.726 -7.114 -9.158 1.00 51.28 86 LEU C C 1
ATOM 5643 O O . LEU E 1 72 ? 10.997 -8.053 -8.845 1.00 53.77 86 LEU C O 1
ATOM 5648 N N . ARG E 1 73 ? 12.231 -6.966 -10.379 1.00 41.67 87 ARG C N 1
ATOM 5649 C CA . ARG E 1 73 ? 11.915 -7.895 -11.458 1.00 37.01 87 ARG C CA 1
ATOM 5650 C C . ARG E 1 73 ? 12.446 -9.297 -11.163 1.00 37.47 87 ARG C C 1
ATOM 5651 O O . ARG E 1 73 ? 11.892 -10.292 -11.627 1.00 49.92 87 ARG C O 1
ATOM 5659 N N . LYS E 1 74 ? 13.519 -9.366 -10.383 1.00 35.24 88 LYS C N 1
ATOM 5660 C CA . LYS E 1 74 ? 14.130 -10.642 -10.032 1.00 37.46 88 LYS C CA 1
ATOM 5661 C C . LYS E 1 74 ? 13.340 -11.365 -8.944 1.00 39.18 88 LYS C C 1
ATOM 5662 O O . LYS E 1 74 ? 13.247 -12.592 -8.946 1.00 44.78 88 LYS C O 1
ATOM 5668 N N . LYS E 1 75 ? 12.762 -10.598 -8.025 1.00 43.76 89 LYS C N 1
ATOM 5669 C CA . LYS E 1 75 ? 12.125 -11.166 -6.840 1.00 41.04 89 LYS C CA 1
ATOM 5670 C C . LYS E 1 75 ? 10.604 -11.276 -6.947 1.00 42.86 89 LYS C C 1
ATOM 5671 O O . LYS E 1 75 ? 9.988 -12.067 -6.233 1.00 44.91 89 LYS C O 1
ATOM 5677 N N . LEU E 1 76 ? 9.999 -10.490 -7.833 1.00 45.49 90 LEU C N 1
ATOM 5678 C CA . LEU E 1 76 ? 8.541 -10.368 -7.858 1.00 36.78 90 LEU C CA 1
ATOM 5679 C C . LEU E 1 76 ? 7.848 -11.046 -9.038 1.00 38.07 90 LEU C C 1
ATOM 5680 O O . LEU E 1 76 ? 6.741 -11.559 -8.887 1.00 46.24 90 LEU C O 1
ATOM 5685 N N . ILE E 1 77 ? 8.485 -11.039 -10.205 1.00 31.38 91 ILE C N 1
ATOM 5686 C CA . ILE E 1 77 ? 7.834 -11.495 -11.434 1.00 34.28 91 ILE C CA 1
ATOM 5687 C C . ILE E 1 77 ? 7.311 -12.929 -11.348 1.00 28.95 91 ILE C C 1
ATOM 5688 O O . ILE E 1 77 ? 8.075 -13.874 -11.153 1.00 34.57 91 ILE C O 1
ATOM 5693 N N . GLY E 1 78 ? 5.996 -13.071 -11.489 1.00 35.46 92 GLY C N 1
ATOM 5694 C CA . GLY E 1 78 ? 5.352 -14.372 -11.464 1.00 41.95 92 GLY C CA 1
ATOM 5695 C C . GLY E 1 78 ? 5.030 -14.856 -10.064 1.00 41.75 92 GLY C C 1
ATOM 5696 O O . GLY E 1 78 ? 4.404 -15.901 -9.889 1.00 44.22 92 GLY C O 1
ATOM 5697 N N . LYS E 1 79 ? 5.452 -14.090 -9.063 1.00 42.37 93 LYS C N 1
ATOM 5698 C CA . LYS E 1 79 ? 5.285 -14.487 -7.668 1.00 40.18 93 LYS C CA 1
ATOM 5699 C C . LYS E 1 79 ? 3.922 -14.093 -7.107 1.00 37.69 93 LYS C C 1
ATOM 5700 O O . LYS E 1 79 ? 3.349 -13.072 -7.488 1.00 32.77 93 LYS C O 1
ATOM 5706 N N . GLU E 1 80 ? 3.413 -14.915 -6.195 1.00 41.06 94 GLU C N 1
ATOM 5707 C CA . GLU E 1 80 ? 2.180 -14.607 -5.485 1.00 43.80 94 GLU C CA 1
ATOM 5708 C C . GLU E 1 80 ? 2.457 -13.610 -4.366 1.00 40.69 94 GLU C C 1
ATOM 5709 O O . GLU E 1 80 ? 3.338 -13.827 -3.534 1.00 36.85 94 GLU C O 1
ATOM 5715 N N . VAL E 1 81 ? 1.709 -12.512 -4.354 1.00 43.08 95 VAL C N 1
ATOM 5716 C CA . VAL E 1 81 ? 1.884 -11.485 -3.336 1.00 39.09 95 VAL C CA 1
ATOM 5717 C C . VAL E 1 81 ? 0.561 -11.109 -2.682 1.00 32.51 95 VAL C C 1
ATOM 5718 O O . VAL E 1 81 ? -0.509 -11.515 -3.136 1.00 43.15 95 VAL C O 1
ATOM 5722 N N . CYS E 1 82 ? 0.647 -10.335 -1.607 1.00 34.38 96 CYS C N 1
ATOM 5723 C CA . CYS E 1 82 ? -0.529 -9.722 -1.005 1.00 46.10 96 CYS C CA 1
ATOM 5724 C C . CYS E 1 82 ? -0.234 -8.246 -0.776 1.00 44.86 96 CYS C C 1
ATOM 5725 O O . CYS E 1 82 ? 0.929 -7.849 -0.694 1.00 41.09 96 CYS C O 1
ATOM 5728 N N . PHE E 1 83 ? -1.279 -7.430 -0.679 1.00 41.57 97 PHE C N 1
ATOM 5729 C CA . PHE E 1 83 ? -1.084 -5.988 -0.593 1.00 42.16 97 PHE C CA 1
ATOM 5730 C C . PHE E 1 83 ? -2.233 -5.256 0.094 1.00 53.44 97 PHE C C 1
ATOM 5731 O O . PHE E 1 83 ? -3.328 -5.796 0.252 1.00 56.12 97 PHE C O 1
ATOM 5739 N N . THR E 1 84 ? -1.964 -4.018 0.501 1.00 50.82 98 THR C N 1
ATOM 5740 C CA . THR E 1 84 ? -2.985 -3.138 1.059 1.00 45.77 98 THR C CA 1
ATOM 5741 C C . THR E 1 84 ? -2.919 -1.776 0.378 1.00 48.58 98 THR C C 1
ATOM 5742 O O . THR E 1 84 ? -1.849 -1.337 -0.040 1.00 49.42 98 THR C O 1
ATOM 5746 N N . ILE E 1 85 ? -4.063 -1.110 0.264 1.00 49.58 99 ILE C N 1
ATOM 5747 C CA . ILE E 1 85 ? -4.111 0.213 -0.347 1.00 48.63 99 ILE C CA 1
ATOM 5748 C C . ILE E 1 85 ? -4.285 1.291 0.715 1.00 56.95 99 ILE C C 1
ATOM 5749 O O . ILE E 1 85 ? -5.319 1.362 1.378 1.00 59.06 99 ILE C O 1
ATOM 5754 N N . GLU E 1 86 ? -3.263 2.125 0.877 1.00 65.06 100 GLU C N 1
ATOM 5755 C CA . GLU E 1 86 ? -3.291 3.180 1.883 1.00 79.41 100 GLU C CA 1
ATOM 5756 C C . GLU E 1 86 ? -3.868 4.475 1.323 1.00 79.28 100 GLU C C 1
ATOM 5757 O O . GLU E 1 86 ? -4.606 5.182 2.007 1.00 86.26 100 GLU C O 1
ATOM 5763 N N . ASN E 1 87 ? -3.525 4.781 0.077 1.00 71.81 101 ASN C N 1
ATOM 5764 C CA . ASN E 1 87 ? -3.960 6.024 -0.546 1.00 70.79 101 ASN C CA 1
ATOM 5765 C C . ASN E 1 87 ? -4.572 5.802 -1.925 1.00 85.80 101 ASN C C 1
ATOM 5766 O O . ASN E 1 87 ? -4.267 4.823 -2.607 1.00 96.40 101 ASN C O 1
ATOM 5771 N N . LYS E 1 88 ? -5.441 6.725 -2.320 1.00 82.96 102 LYS C N 1
ATOM 5772 C CA . LYS E 1 88 ? -6.092 6.689 -3.621 1.00 80.01 102 LYS C CA 1
ATOM 5773 C C . LYS E 1 88 ? -6.310 8.126 -4.086 1.00 79.64 102 LYS C C 1
ATOM 5774 O O . LYS E 1 88 ? -7.302 8.762 -3.728 1.00 97.71 102 LYS C O 1
ATOM 5780 N N . THR E 1 89 ? -5.357 8.641 -4.858 1.00 70.55 103 THR C N 1
ATOM 5781 C CA . THR E 1 89 ? -5.413 10.017 -5.340 1.00 78.95 103 THR C CA 1
ATOM 5782 C C . THR E 1 89 ? -6.655 10.231 -6.201 1.00 97.74 103 THR C C 1
ATOM 5783 O O . THR E 1 89 ? -7.128 9.298 -6.849 1.00 100.34 103 THR C O 1
ATOM 5787 N N . PRO E 1 90 ? -7.194 11.463 -6.211 1.00 118.09 104 PRO C N 1
ATOM 5788 C CA . PRO E 1 90 ? -8.399 11.768 -6.997 1.00 126.91 104 PRO C CA 1
ATOM 5789 C C . PRO E 1 90 ? -8.187 11.700 -8.512 1.00 131.03 104 PRO C C 1
ATOM 5790 O O . PRO E 1 90 ? -8.755 12.508 -9.248 1.00 132.20 104 PRO C O 1
ATOM 5794 N N . GLN E 1 91 ? -7.377 10.748 -8.964 1.00 126.32 105 GLN C N 1
ATOM 5795 C CA . GLN E 1 91 ? -7.174 10.501 -10.386 1.00 120.14 105 GLN C CA 1
ATOM 5796 C C . GLN E 1 91 ? -7.336 9.015 -10.680 1.00 114.15 105 GLN C C 1
ATOM 5797 O O . GLN E 1 91 ? -7.725 8.625 -11.781 1.00 122.51 105 GLN C O 1
ATOM 5803 N N . GLY E 1 92 ? -7.035 8.191 -9.682 1.00 101.02 106 GLY C N 1
ATOM 5804 C CA . GLY E 1 92 ? -7.096 6.750 -9.831 1.00 91.60 106 GLY C CA 1
ATOM 5805 C C . GLY E 1 92 ? -5.791 6.093 -9.426 1.00 74.81 106 GLY C C 1
ATOM 5806 O O . GLY E 1 92 ? -5.720 4.875 -9.261 1.00 65.18 106 GLY C O 1
ATOM 5807 N N . ARG E 1 93 ? -4.757 6.911 -9.263 1.00 68.86 107 ARG C N 1
ATOM 5808 C CA . ARG E 1 93 ? -3.429 6.424 -8.911 1.00 65.67 107 ARG C CA 1
ATOM 5809 C C . ARG E 1 93 ? -3.402 5.892 -7.479 1.00 62.23 107 ARG C C 1
ATOM 5810 O O . ARG E 1 93 ? -3.518 6.656 -6.520 1.00 66.20 107 ARG C O 1
ATOM 5818 N N . GLU E 1 94 ? -3.248 4.579 -7.341 1.00 46.99 108 GLU C N 1
ATOM 5819 C CA . GLU E 1 94 ? -3.314 3.936 -6.034 1.00 45.85 108 GLU C CA 1
ATOM 5820 C C . GLU E 1 94 ? -1.932 3.687 -5.431 1.00 58.29 108 GLU C C 1
ATOM 5821 O O . GLU E 1 94 ? -1.022 3.205 -6.107 1.00 62.74 108 GLU C O 1
ATOM 5827 N N . TYR E 1 95 ? -1.791 4.020 -4.152 1.00 49.53 109 TYR C N 1
ATOM 5828 C CA . TYR E 1 95 ? -0.557 3.779 -3.412 1.00 36.62 109 TYR C CA 1
ATOM 5829 C C . TYR E 1 95 ? -0.795 2.747 -2.316 1.00 43.10 109 TYR C C 1
ATOM 5830 O O . TYR E 1 95 ? -1.908 2.627 -1.803 1.00 62.16 109 TYR C O 1
ATOM 5839 N N . GLY E 1 96 ? 0.244 1.999 -1.958 1.00 44.69 110 GLY C N 1
ATOM 5840 C CA . GLY E 1 96 ? 0.112 0.992 -0.921 1.00 38.52 110 GLY C CA 1
ATOM 5841 C C . GLY E 1 96 ? 1.371 0.203 -0.615 1.00 35.14 110 GLY C C 1
ATOM 5842 O O . GLY E 1 96 ? 2.473 0.587 -1.009 1.00 40.07 110 GLY C O 1
ATOM 5851 N N . ILE E 1 98 ? 3.319 -3.718 -0.571 1.00 44.60 112 ILE C N 1
ATOM 5852 C CA . ILE E 1 98 ? 3.324 -5.022 -1.227 1.00 35.10 112 ILE C CA 1
ATOM 5853 C C . ILE E 1 98 ? 4.184 -6.018 -0.452 1.00 33.74 112 ILE C C 1
ATOM 5854 O O . ILE E 1 98 ? 5.315 -5.712 -0.076 1.00 43.11 112 ILE C O 1
ATOM 5859 N N . TYR E 1 99 ? 3.640 -7.208 -0.211 1.00 28.42 113 TYR C N 1
ATOM 5860 C CA . TYR E 1 99 ? 4.345 -8.230 0.557 1.00 34.95 113 TYR C CA 1
ATOM 5861 C C . TYR E 1 99 ? 4.493 -9.535 -0.219 1.00 47.97 113 TYR C C 1
ATOM 5862 O O . TYR E 1 99 ? 3.546 -10.005 -0.849 1.00 42.44 113 TYR C O 1
ATOM 5871 N N . LEU E 1 100 ? 5.686 -10.120 -0.164 1.00 43.54 114 LEU C N 1
ATOM 5872 C CA . LEU E 1 100 ? 5.934 -11.416 -0.784 1.00 37.04 114 LEU C CA 1
ATOM 5873 C C . LEU E 1 100 ? 5.401 -12.546 0.088 1.00 42.70 114 LEU C C 1
ATOM 5874 O O . LEU E 1 100 ? 5.885 -12.763 1.198 1.00 58.57 114 LEU C O 1
ATOM 5879 N N . GLY E 1 101 ? 4.403 -13.262 -0.417 1.00 52.35 115 GLY C N 1
ATOM 5880 C CA . GLY E 1 101 ? 3.839 -14.386 0.306 1.00 60.91 115 GLY C CA 1
ATOM 5881 C C . GLY E 1 101 ? 2.331 -14.323 0.447 1.00 64.12 115 GLY C C 1
ATOM 5882 O O . GLY E 1 101 ? 1.638 -13.767 -0.405 1.00 59.20 115 GLY C O 1
ATOM 5883 N N . LYS E 1 102 ? 1.824 -14.897 1.533 1.00 69.72 116 LYS C N 1
ATOM 5884 C CA . LYS E 1 102 ? 0.387 -14.973 1.763 1.00 65.37 116 LYS C CA 1
ATOM 5885 C C . LYS E 1 102 ? -0.070 -13.967 2.815 1.00 62.65 116 LYS C C 1
ATOM 5886 O O . LYS E 1 102 ? -1.170 -13.420 2.728 1.00 65.10 116 LYS C O 1
ATOM 5892 N N . ASP E 1 103 ? 0.780 -13.728 3.810 1.00 68.21 117 ASP C N 1
ATOM 5893 C CA . ASP E 1 103 ? 0.442 -12.832 4.911 1.00 74.38 117 ASP C CA 1
ATOM 5894 C C . ASP E 1 103 ? 1.221 -11.522 4.840 1.00 71.81 117 ASP C C 1
ATOM 5895 O O . ASP E 1 103 ? 2.206 -11.413 4.110 1.00 78.26 117 ASP C O 1
ATOM 5900 N N . THR E 1 104 ? 0.776 -10.532 5.610 1.00 67.81 118 THR C N 1
ATOM 5901 C CA . THR E 1 104 ? 1.405 -9.215 5.610 1.00 62.03 118 THR C CA 1
ATOM 5902 C C . THR E 1 104 ? 2.622 -9.160 6.529 1.00 54.90 118 THR C C 1
ATOM 5903 O O . THR E 1 104 ? 3.176 -8.087 6.775 1.00 43.61 118 THR C O 1
ATOM 5907 N N . ASN E 1 105 ? 3.031 -10.316 7.040 1.00 55.16 119 ASN C N 1
ATOM 5908 C CA . ASN E 1 105 ? 4.248 -10.406 7.838 1.00 74.09 119 ASN C CA 1
ATOM 5909 C C . ASN E 1 105 ? 5.407 -10.933 7.003 1.00 77.01 119 ASN C C 1
ATOM 5910 O O . ASN E 1 105 ? 6.496 -11.188 7.519 1.00 70.61 119 ASN C O 1
ATOM 5915 N N . GLY E 1 106 ? 5.161 -11.088 5.707 1.00 74.55 120 GLY C N 1
ATOM 5916 C CA . GLY E 1 106 ? 6.197 -11.488 4.775 1.00 68.92 120 GLY C CA 1
ATOM 5917 C C . GLY E 1 106 ? 7.097 -10.318 4.431 1.00 61.51 120 GLY C C 1
ATOM 5918 O O . GLY E 1 106 ? 7.023 -9.261 5.059 1.00 65.13 120 GLY C O 1
ATOM 5919 N N . GLU E 1 107 ? 7.945 -10.506 3.427 1.00 47.96 121 GLU C N 1
ATOM 5920 C CA . GLU E 1 107 ? 8.903 -9.480 3.030 1.00 48.07 121 GLU C CA 1
ATOM 5921 C C . GLU E 1 107 ? 8.217 -8.228 2.489 1.00 49.31 121 GLU C C 1
ATOM 5922 O O . GLU E 1 107 ? 7.471 -8.290 1.513 1.00 49.63 121 GLU C O 1
ATOM 5928 N N . ASN E 1 108 ? 8.471 -7.094 3.135 1.00 51.48 122 ASN C N 1
ATOM 5929 C CA . ASN E 1 108 ? 7.954 -5.813 2.668 1.00 49.40 122 ASN C CA 1
ATOM 5930 C C . ASN E 1 108 ? 8.790 -5.291 1.505 1.00 47.18 122 ASN C C 1
ATOM 5931 O O . ASN E 1 108 ? 9.983 -5.027 1.656 1.00 48.36 122 ASN C O 1
ATOM 5936 N N . ILE E 1 109 ? 8.154 -5.144 0.347 1.00 36.05 123 ILE C N 1
ATOM 5937 C CA . ILE E 1 109 ? 8.845 -4.752 -0.877 1.00 35.59 123 ILE C CA 1
ATOM 5938 C C . ILE E 1 109 ? 9.494 -3.372 -0.769 1.00 37.29 123 ILE C C 1
ATOM 5939 O O . ILE E 1 109 ? 10.627 -3.175 -1.213 1.00 34.48 123 ILE C O 1
ATOM 5944 N N . ALA E 1 110 ? 8.780 -2.426 -0.167 1.00 42.58 124 ALA C N 1
ATOM 5945 C CA . ALA E 1 110 ? 9.298 -1.073 0.003 1.00 35.93 124 ALA C CA 1
ATOM 5946 C C . ALA E 1 110 ? 10.526 -1.061 0.907 1.00 37.65 124 ALA C C 1
ATOM 5947 O O . ALA E 1 110 ? 11.510 -0.377 0.623 1.00 31.60 124 ALA C O 1
ATOM 5949 N N . GLU E 1 111 ? 10.464 -1.825 1.994 1.00 44.40 125 GLU C N 1
ATOM 5950 C CA . GLU E 1 111 ? 11.573 -1.912 2.938 1.00 38.71 125 GLU C CA 1
ATOM 5951 C C . GLU E 1 111 ? 12.801 -2.546 2.293 1.00 44.36 125 GLU C C 1
ATOM 5952 O O . GLU E 1 111 ? 13.931 -2.127 2.546 1.00 31.91 125 GLU C O 1
ATOM 5958 N N . SER E 1 112 ? 12.571 -3.554 1.458 1.00 50.41 126 SER C N 1
ATOM 5959 C CA . SER E 1 112 ? 13.653 -4.242 0.762 1.00 32.17 126 SER C CA 1
ATOM 5960 C C . SER E 1 112 ? 14.402 -3.294 -0.166 1.00 38.91 126 SER C C 1
ATOM 5961 O O . SER E 1 112 ? 15.627 -3.349 -0.267 1.00 37.72 126 SER C O 1
ATOM 5964 N N . LEU E 1 113 ? 13.655 -2.424 -0.840 1.00 30.68 127 LEU C N 1
ATOM 5965 C CA . LEU E 1 113 ? 14.242 -1.447 -1.749 1.00 29.28 127 LEU C CA 1
ATOM 5966 C C . LEU E 1 113 ? 15.128 -0.453 -1.004 1.00 42.40 127 LEU C C 1
ATOM 5967 O O . LEU E 1 113 ? 16.269 -0.208 -1.396 1.00 45.31 127 LEU C O 1
ATOM 5972 N N . VAL E 1 114 ? 14.591 0.112 0.072 1.00 44.72 128 VAL C N 1
ATOM 5973 C CA . VAL E 1 114 ? 15.304 1.108 0.863 1.00 41.10 128 VAL C CA 1
ATOM 5974 C C . VAL E 1 114 ? 16.538 0.507 1.536 1.00 38.95 128 VAL C C 1
ATOM 5975 O O . VAL E 1 114 ? 17.568 1.169 1.676 1.00 29.51 128 VAL C O 1
ATOM 5979 N N . ALA E 1 115 ? 16.435 -0.758 1.930 1.00 32.46 129 ALA C N 1
ATOM 5980 C CA . ALA E 1 115 ? 17.519 -1.436 2.634 1.00 30.31 129 ALA C CA 1
ATOM 5981 C C . ALA E 1 115 ? 18.765 -1.611 1.769 1.00 40.66 129 ALA C C 1
ATOM 5982 O O . ALA E 1 115 ? 19.862 -1.818 2.289 1.00 51.05 129 ALA C O 1
ATOM 5984 N N . GLU E 1 116 ? 18.600 -1.527 0.452 1.00 40.06 130 GLU C N 1
ATOM 5985 C CA . GLU E 1 116 ? 19.711 -1.768 -0.463 1.00 34.05 130 GLU C CA 1
ATOM 5986 C C . GLU E 1 116 ? 20.112 -0.516 -1.239 1.00 36.26 130 GLU C C 1
ATOM 5987 O O . GLU E 1 116 ? 20.893 -0.589 -2.186 1.00 38.29 130 GLU C O 1
ATOM 5993 N N . GLY E 1 117 ? 19.577 0.631 -0.833 1.00 38.95 131 GLY C N 1
ATOM 5994 C CA . GLY E 1 117 ? 19.918 1.893 -1.465 1.00 41.49 131 GLY C CA 1
ATOM 5995 C C . GLY E 1 117 ? 19.383 2.018 -2.878 1.00 48.30 131 GLY C C 1
ATOM 5996 O O . GLY E 1 117 ? 20.053 2.552 -3.763 1.00 40.78 131 GLY C O 1
ATOM 5997 N N . LEU E 1 118 ? 18.169 1.522 -3.090 1.00 40.80 132 LEU C N 1
ATOM 5998 C CA . LEU E 1 118 ? 17.519 1.611 -4.391 1.00 42.90 132 LEU C CA 1
ATOM 5999 C C . LEU E 1 118 ? 16.333 2.562 -4.335 1.00 43.09 132 LEU C C 1
ATOM 6000 O O . LEU E 1 118 ? 15.679 2.819 -5.346 1.00 43.67 132 LEU C O 1
ATOM 6005 N N . ALA E 1 119 ? 16.066 3.083 -3.142 1.00 47.21 133 ALA C N 1
ATOM 6006 C CA . ALA E 1 119 ? 14.977 4.028 -2.939 1.00 42.20 133 ALA C CA 1
ATOM 6007 C C . ALA E 1 119 ? 15.163 4.806 -1.643 1.00 58.38 133 ALA C C 1
ATOM 6008 O O . ALA E 1 119 ? 15.511 4.235 -0.609 1.00 62.80 133 ALA C O 1
ATOM 6010 N N . THR E 1 120 ? 14.940 6.114 -1.707 1.00 64.69 134 THR C N 1
ATOM 6011 C CA . THR E 1 120 ? 14.915 6.944 -0.510 1.00 58.80 134 THR C CA 1
ATOM 6012 C C . THR E 1 120 ? 13.515 6.937 0.082 1.00 56.01 134 THR C C 1
ATOM 6013 O O . THR E 1 120 ? 12.528 6.883 -0.652 1.00 58.55 134 THR C O 1
ATOM 6017 N N . ARG E 1 121 ? 13.423 6.987 1.405 1.00 60.32 135 ARG C N 1
ATOM 6018 C CA . ARG E 1 121 ? 12.120 7.053 2.048 1.00 60.58 135 ARG C CA 1
ATOM 6019 C C . ARG E 1 121 ? 11.540 8.452 1.874 1.00 54.52 135 ARG C C 1
ATOM 6020 O O . ARG E 1 121 ? 12.270 9.444 1.891 1.00 48.24 135 ARG C O 1
ATOM 6028 N N . ARG E 1 122 ? 10.229 8.525 1.678 1.00 61.20 136 ARG C N 1
ATOM 6029 C CA . ARG E 1 122 ? 9.557 9.807 1.515 1.00 71.17 136 ARG C CA 1
ATOM 6030 C C . ARG E 1 122 ? 8.898 10.230 2.820 1.00 89.17 136 ARG C C 1
ATOM 6031 O O . ARG E 1 122 ? 7.751 9.875 3.092 1.00 97.89 136 ARG C O 1
ATOM 6039 N N . GLU E 1 123 ? 9.632 10.987 3.628 1.00 93.26 137 GLU C N 1
ATOM 6040 C CA . GLU E 1 123 ? 9.118 11.457 4.906 1.00 95.04 137 GLU C CA 1
ATOM 6041 C C . GLU E 1 123 ? 8.158 12.622 4.698 1.00 90.49 137 GLU C C 1
ATOM 6042 O O . GLU E 1 123 ? 8.577 13.776 4.608 1.00 102.45 137 GLU C O 1
ATOM 6048 N N . GLY E 1 124 ? 6.869 12.312 4.617 1.00 73.85 138 GLY C N 1
ATOM 6049 C CA . GLY E 1 124 ? 5.854 13.325 4.400 1.00 67.82 138 GLY C CA 1
ATOM 6050 C C . GLY E 1 124 ? 5.467 14.044 5.677 1.00 70.55 138 GLY C C 1
ATOM 6051 O O . GLY E 1 124 ? 6.208 14.028 6.660 1.00 70.08 138 GLY C O 1
ATOM 6060 N N . ARG E 1 126 ? 3.018 13.191 7.408 1.00 92.61 140 ARG C N 1
ATOM 6061 C CA . ARG E 1 126 ? 2.446 12.164 8.262 1.00 93.82 140 ARG C CA 1
ATOM 6062 C C . ARG E 1 126 ? 3.392 11.831 9.411 1.00 90.04 140 ARG C C 1
ATOM 6063 O O . ARG E 1 126 ? 4.587 11.626 9.200 1.00 90.26 140 ARG C O 1
ATOM 6071 N N . ALA E 1 127 ? 2.847 11.792 10.626 1.00 84.46 141 ALA C N 1
ATOM 6072 C CA . ALA E 1 127 ? 3.651 11.620 11.835 1.00 75.19 141 ALA C CA 1
ATOM 6073 C C . ALA E 1 127 ? 4.373 10.278 11.856 1.00 59.45 141 ALA C C 1
ATOM 6074 O O . ALA E 1 127 ? 4.093 9.401 11.041 1.00 68.38 141 ALA C O 1
ATOM 6076 N N . ASN E 1 128 ? 5.298 10.131 12.799 1.00 52.26 142 ASN C N 1
ATOM 6077 C CA . ASN E 1 128 ? 6.168 8.960 12.872 1.00 64.33 142 ASN C CA 1
ATOM 6078 C C . ASN E 1 128 ? 5.419 7.648 12.990 1.00 70.51 142 ASN C C 1
ATOM 6079 O O . ASN E 1 128 ? 4.646 7.446 13.922 1.00 70.68 142 ASN C O 1
ATOM 6084 N N . ASN E 1 129 ? 5.657 6.748 12.046 1.00 82.20 143 ASN C N 1
ATOM 6085 C CA . ASN E 1 129 ? 4.950 5.479 12.048 1.00 90.13 143 ASN C CA 1
ATOM 6086 C C . ASN E 1 129 ? 5.868 4.332 12.424 1.00 87.70 143 ASN C C 1
ATOM 6087 O O . ASN E 1 129 ? 7.082 4.494 12.424 1.00 84.19 143 ASN C O 1
ATOM 6092 N N . PRO E 1 130 ? 5.292 3.172 12.771 1.00 85.14 144 PRO C N 1
ATOM 6093 C CA . PRO E 1 130 ? 6.134 1.979 12.859 1.00 79.87 144 PRO C CA 1
ATOM 6094 C C . PRO E 1 130 ? 6.661 1.630 11.470 1.00 73.59 144 PRO C C 1
ATOM 6095 O O . PRO E 1 130 ? 7.791 1.164 11.338 1.00 71.72 144 PRO C O 1
ATOM 6099 N N . GLU E 1 131 ? 5.853 1.890 10.445 1.00 67.98 145 GLU C N 1
ATOM 6100 C CA . GLU E 1 131 ? 6.266 1.659 9.063 1.00 65.14 145 GLU C CA 1
ATOM 6101 C C . GLU E 1 131 ? 7.355 2.637 8.631 1.00 56.73 145 GLU C C 1
ATOM 6102 O O . GLU E 1 131 ? 8.350 2.239 8.024 1.00 58.99 145 GLU C O 1
ATOM 6108 N N . GLN E 1 132 ? 7.159 3.914 8.942 1.00 51.25 146 GLN C N 1
ATOM 6109 C CA . GLN E 1 132 ? 8.113 4.951 8.562 1.00 46.46 146 GLN C CA 1
ATOM 6110 C C . GLN E 1 132 ? 9.426 4.797 9.322 1.00 56.38 146 GLN C C 1
ATOM 6111 O O . GLN E 1 132 ? 10.498 5.090 8.791 1.00 59.11 146 GLN C O 1
ATOM 6117 N N . ASN E 1 133 ? 9.338 4.338 10.566 1.00 58.79 147 ASN C N 1
ATOM 6118 C CA . ASN E 1 133 ? 10.528 4.123 11.378 1.00 58.08 147 ASN C CA 1
ATOM 6119 C C . ASN E 1 133 ? 11.335 2.935 10.870 1.00 49.75 147 ASN C C 1
ATOM 6120 O O . ASN E 1 133 ? 12.565 2.969 10.868 1.00 48.00 147 ASN C O 1
ATOM 6125 N N . ARG E 1 134 ? 10.638 1.886 10.441 1.00 44.97 148 ARG C N 1
ATOM 6126 C CA . ARG E 1 134 ? 11.298 0.727 9.849 1.00 47.61 148 ARG C CA 1
ATOM 6127 C C . ARG E 1 134 ? 12.001 1.125 8.558 1.00 47.64 148 ARG C C 1
ATOM 6128 O O . ARG E 1 134 ? 13.115 0.681 8.283 1.00 51.74 148 ARG C O 1
ATOM 6136 N N . LEU E 1 135 ? 11.341 1.971 7.773 1.00 34.83 149 LEU C N 1
ATOM 6137 C CA . LEU E 1 135 ? 11.939 2.509 6.558 1.00 37.52 149 LEU C CA 1
ATOM 6138 C C . LEU E 1 135 ? 13.117 3.409 6.890 1.00 42.84 149 LEU C C 1
ATOM 6139 O O . LEU E 1 135 ? 14.089 3.482 6.135 1.00 48.35 149 LEU C O 1
ATOM 6144 N N . SER E 1 136 ? 13.022 4.100 8.020 1.00 46.99 150 SER C N 1
ATOM 6145 C CA . SER E 1 136 ? 14.119 4.935 8.472 1.00 53.83 150 SER C CA 1
ATOM 6146 C C . SER E 1 136 ? 15.321 4.034 8.722 1.00 51.21 150 SER C C 1
ATOM 6147 O O . SER E 1 136 ? 16.363 4.207 8.099 1.00 65.04 150 SER C O 1
ATOM 6150 N N . GLU E 1 137 ? 15.147 3.048 9.602 1.00 47.98 151 GLU C N 1
ATOM 6151 C CA . GLU E 1 137 ? 16.204 2.091 9.949 1.00 55.39 151 GLU C CA 1
ATOM 6152 C C . GLU E 1 137 ? 16.869 1.473 8.720 1.00 58.33 151 GLU C C 1
ATOM 6153 O O . GLU E 1 137 ? 18.097 1.390 8.646 1.00 47.73 151 GLU C O 1
ATOM 6159 N N . CYS E 1 138 ? 16.054 1.045 7.761 1.00 53.64 152 CYS C N 1
ATOM 6160 C CA . CYS E 1 138 ? 16.566 0.439 6.537 1.00 46.34 152 CYS C CA 1
ATOM 6161 C C . CYS E 1 138 ? 17.471 1.401 5.772 1.00 48.24 152 CYS C C 1
ATOM 6162 O O . CYS E 1 138 ? 18.487 0.991 5.213 1.00 53.95 152 CYS C O 1
ATOM 6165 N N . GLU E 1 139 ? 17.104 2.679 5.759 1.00 38.40 153 GLU C N 1
ATOM 6166 C CA . GLU E 1 139 ? 17.891 3.679 5.046 1.00 43.72 153 GLU C CA 1
ATOM 6167 C C . GLU E 1 139 ? 19.212 3.981 5.756 1.00 55.51 153 GLU C C 1
ATOM 6168 O O . GLU E 1 139 ? 20.247 4.087 5.108 1.00 62.22 153 GLU C O 1
ATOM 6174 N N . GLU E 1 140 ? 19.180 4.120 7.079 1.00 62.82 154 GLU C N 1
ATOM 6175 C CA . GLU E 1 140 ? 20.406 4.341 7.843 1.00 60.36 154 GLU C CA 1
ATOM 6176 C C . GLU E 1 140 ? 21.337 3.139 7.750 1.00 50.78 154 GLU C C 1
ATOM 6177 O O . GLU E 1 140 ? 22.556 3.307 7.691 1.00 48.66 154 GLU C O 1
ATOM 6183 N N . GLN E 1 141 ? 20.770 1.936 7.713 1.00 54.82 155 GLN C N 1
ATOM 6184 C CA . GLN E 1 141 ? 21.584 0.736 7.570 1.00 56.60 155 GLN C CA 1
ATOM 6185 C C . GLN E 1 141 ? 22.183 0.669 6.168 1.00 57.13 155 GLN C C 1
ATOM 6186 O O . GLN E 1 141 ? 23.297 0.178 5.979 1.00 46.02 155 GLN C O 1
ATOM 6192 N N . ALA E 1 142 ? 21.437 1.172 5.189 1.00 57.45 156 ALA C N 1
ATOM 6193 C CA . ALA E 1 142 ? 21.912 1.217 3.812 1.00 53.75 156 ALA C CA 1
ATOM 6194 C C . ALA E 1 142 ? 23.005 2.269 3.649 1.00 54.26 156 ALA C C 1
ATOM 6195 O O . ALA E 1 142 ? 23.978 2.057 2.925 1.00 54.24 156 ALA C O 1
ATOM 6197 N N . LYS E 1 143 ? 22.839 3.402 4.326 1.00 49.69 157 LYS C N 1
ATOM 6198 C CA . LYS E 1 143 ? 23.842 4.461 4.296 1.00 48.81 157 LYS C CA 1
ATOM 6199 C C . LYS E 1 143 ? 25.121 4.016 4.995 1.00 52.30 157 LYS C C 1
ATOM 6200 O O . LYS E 1 143 ? 26.224 4.370 4.579 1.00 55.79 157 LYS C O 1
ATOM 6206 N N . ALA E 1 144 ? 24.962 3.237 6.060 1.00 56.66 158 ALA C N 1
ATOM 6207 C CA . ALA E 1 144 ? 26.099 2.746 6.829 1.00 56.12 158 ALA C CA 1
ATOM 6208 C C . ALA E 1 144 ? 26.892 1.715 6.034 1.00 53.06 158 ALA C C 1
ATOM 6209 O O . ALA E 1 144 ? 28.113 1.626 6.159 1.00 56.18 158 ALA C O 1
ATOM 6211 N N . ALA E 1 145 ? 26.189 0.939 5.215 1.00 52.90 159 ALA C N 1
ATOM 6212 C CA . ALA E 1 145 ? 26.828 -0.082 4.394 1.00 49.26 159 ALA C CA 1
ATOM 6213 C C . ALA E 1 145 ? 27.273 0.493 3.055 1.00 49.64 159 ALA C C 1
ATOM 6214 O O . ALA E 1 145 ? 27.967 -0.174 2.285 1.00 62.45 159 ALA C O 1
ATOM 6216 N N . LYS E 1 146 ? 26.869 1.734 2.793 1.00 55.77 160 LYS C N 1
ATOM 6217 C CA . LYS E 1 146 ? 27.169 2.423 1.539 1.00 68.41 160 LYS C CA 1
ATOM 6218 C C . LYS E 1 146 ? 26.672 1.630 0.332 1.00 64.69 160 LYS C C 1
ATOM 6219 O O . LYS E 1 146 ? 27.402 1.429 -0.638 1.00 60.05 160 LYS C O 1
ATOM 6225 N N . LYS E 1 147 ? 25.424 1.179 0.407 1.00 60.76 161 LYS C N 1
ATOM 6226 C CA . LYS E 1 147 ? 24.810 0.428 -0.681 1.00 47.06 161 LYS C CA 1
ATOM 6227 C C . LYS E 1 147 ? 24.150 1.353 -1.695 1.00 48.71 161 LYS C C 1
ATOM 6228 O O . LYS E 1 147 ? 23.664 2.428 -1.339 1.00 42.46 161 LYS C O 1
ATOM 6234 N N . GLY E 1 148 ? 24.136 0.921 -2.953 1.00 52.09 162 GLY C N 1
ATOM 6235 C CA . GLY E 1 148 ? 23.423 1.611 -4.014 1.00 40.22 162 GLY C CA 1
ATOM 6236 C C . GLY E 1 148 ? 23.711 3.094 -4.146 1.00 44.32 162 GLY C C 1
ATOM 6237 O O . GLY E 1 148 ? 24.838 3.499 -4.433 1.00 44.99 162 GLY C O 1
ATOM 6246 N N . TRP E 1 150 ? 23.977 5.231 -1.972 1.00 62.76 164 TRP C N 1
ATOM 6247 C CA . TRP E 1 150 ? 24.760 5.757 -0.860 1.00 56.43 164 TRP C CA 1
ATOM 6248 C C . TRP E 1 150 ? 26.243 5.449 -1.035 1.00 66.82 164 TRP C C 1
ATOM 6249 O O . TRP E 1 150 ? 27.085 6.011 -0.337 1.00 72.45 164 TRP C O 1
ATOM 6260 N N . SER E 1 151 ? 26.564 4.551 -1.962 1.00 77.07 165 SER C N 1
ATOM 6261 C CA . SER E 1 151 ? 27.959 4.318 -2.331 1.00 85.53 165 SER C CA 1
ATOM 6262 C C . SER E 1 151 ? 28.555 5.597 -2.898 1.00 93.63 165 SER C C 1
ATOM 6263 O O . SER E 1 151 ? 27.815 6.466 -3.353 1.00 101.78 165 SER C O 1
ATOM 6266 N N . GLU E 1 152 ? 29.882 5.721 -2.886 1.00 98.56 166 GLU C N 1
ATOM 6267 C CA . GLU E 1 152 ? 30.499 6.944 -3.395 1.00 98.84 166 GLU C CA 1
ATOM 6268 C C . GLU E 1 152 ? 30.707 6.869 -4.904 1.00 96.85 166 GLU C C 1
ATOM 6269 O O . GLU E 1 152 ? 31.153 5.861 -5.457 1.00 99.30 166 GLU C O 1
ATOM 6275 N N . GLY E 1 153 ? 30.408 7.987 -5.548 1.00 89.55 167 GLY C N 1
ATOM 6276 C CA . GLY E 1 153 ? 30.360 8.080 -6.989 1.00 76.75 167 GLY C CA 1
ATOM 6277 C C . GLY E 1 153 ? 29.010 8.643 -7.373 1.00 75.03 167 GLY C C 1
ATOM 6278 O O . GLY E 1 153 ? 28.083 8.650 -6.566 1.00 71.71 167 GLY C O 1
ATOM 6279 N N . ASN E 1 154 ? 28.906 9.134 -8.599 1.00 78.76 168 ASN C N 1
ATOM 6280 C CA . ASN E 1 154 ? 27.650 9.654 -9.103 1.00 78.30 168 ASN C CA 1
ATOM 6281 C C . ASN E 1 154 ? 26.673 8.530 -9.421 1.00 84.27 168 ASN C C 1
ATOM 6282 O O . ASN E 1 154 ? 25.456 8.722 -9.403 1.00 91.03 168 ASN C O 1
ATOM 6287 N N . GLY E 1 155 ? 27.219 7.352 -9.706 1.00 76.41 169 GLY C N 1
ATOM 6288 C CA . GLY E 1 155 ? 26.415 6.200 -10.062 1.00 72.03 169 GLY C CA 1
ATOM 6289 C C . GLY E 1 155 ? 26.080 6.191 -11.540 1.00 71.30 169 GLY C C 1
ATOM 6290 O O . GLY E 1 155 ? 25.032 5.690 -11.945 1.00 76.98 169 GLY C O 1
ATOM 6291 N N . SER E 1 156 ? 26.977 6.749 -12.348 1.00 67.61 170 SER C N 1
ATOM 6292 C CA . SER E 1 156 ? 26.772 6.828 -13.790 1.00 60.80 170 SER C CA 1
ATOM 6293 C C . SER E 1 156 ? 26.821 5.451 -14.442 1.00 54.26 170 SER C C 1
ATOM 6294 O O . SER E 1 156 ? 26.231 5.235 -15.500 1.00 60.95 170 SER C O 1
ATOM 6297 N N . HIS E 1 157 ? 27.521 4.521 -13.801 1.00 39.04 171 HIS C N 1
ATOM 6298 C CA . HIS E 1 157 ? 27.677 3.172 -14.334 1.00 39.52 171 HIS C CA 1
ATOM 6299 C C . HIS E 1 157 ? 26.365 2.391 -14.304 1.00 50.09 171 HIS C C 1
ATOM 6300 O O . HIS E 1 157 ? 26.248 1.335 -14.926 1.00 54.96 171 HIS C O 1
ATOM 6307 N N . THR E 1 158 ? 25.382 2.912 -13.575 1.00 42.85 172 THR C N 1
ATOM 6308 C CA . THR E 1 158 ? 24.071 2.279 -13.492 1.00 41.80 172 THR C CA 1
ATOM 6309 C C . THR E 1 158 ? 23.150 2.789 -14.596 1.00 46.82 172 THR C C 1
ATOM 6310 O O . THR E 1 158 ? 22.116 2.187 -14.883 1.00 43.43 172 THR C O 1
ATOM 6314 N N . ILE E 1 159 ? 23.530 3.906 -15.207 1.00 49.72 173 ILE C N 1
ATOM 6315 C CA . ILE E 1 159 ? 22.799 4.442 -16.349 1.00 49.01 173 ILE C CA 1
ATOM 6316 C C . ILE E 1 159 ? 23.166 3.659 -17.602 1.00 50.88 173 ILE C C 1
ATOM 6317 O O . ILE E 1 159 ? 24.304 3.722 -18.067 1.00 56.10 173 ILE C O 1
ATOM 6322 N N . ARG E 1 160 ? 22.207 2.917 -18.148 1.00 49.60 174 ARG C N 1
ATOM 6323 C CA . ARG E 1 160 ? 22.491 2.068 -19.298 1.00 47.99 174 ARG C CA 1
ATOM 6324 C C . ARG E 1 160 ? 22.378 2.840 -20.609 1.00 44.05 174 ARG C C 1
ATOM 6325 O O . ARG E 1 160 ? 21.487 3.671 -20.786 1.00 42.61 174 ARG C O 1
ATOM 6333 N N . ASP E 1 161 ? 23.306 2.562 -21.519 1.00 48.04 175 ASP C N 1
ATOM 6334 C CA . ASP E 1 161 ? 23.340 3.216 -22.820 1.00 48.61 175 ASP C CA 1
ATOM 6335 C C . ASP E 1 161 ? 22.309 2.595 -23.755 1.00 45.98 175 ASP C C 1
ATOM 6336 O O . ASP E 1 161 ? 22.644 1.766 -24.602 1.00 42.88 175 ASP C O 1
ATOM 6341 N N . LEU E 1 162 ? 21.053 2.999 -23.594 1.00 43.81 176 LEU C N 1
ATOM 6342 C CA . LEU E 1 162 ? 19.960 2.429 -24.373 1.00 41.63 176 LEU C CA 1
ATOM 6343 C C . LEU E 1 162 ? 20.049 2.789 -25.851 1.00 45.34 176 LEU C C 1
ATOM 6344 O O . LEU E 1 162 ? 20.068 3.964 -26.220 1.00 46.45 176 LEU C O 1
ATOM 6349 N N . LYS E 1 163 ? 20.104 1.760 -26.690 1.00 38.20 177 LYS C N 1
ATOM 6350 C CA . LYS E 1 163 ? 20.100 1.935 -28.134 1.00 37.37 177 LYS C CA 1
ATOM 6351 C C . LYS E 1 163 ? 18.784 1.413 -28.696 1.00 44.96 177 LYS C C 1
ATOM 6352 O O . LYS E 1 163 ? 18.526 0.209 -28.675 1.00 38.17 177 LYS C O 1
ATOM 6358 N N . TYR E 1 164 ? 17.950 2.321 -29.190 1.00 49.51 178 TYR C N 1
ATOM 6359 C CA . TYR E 1 164 ? 16.620 1.951 -29.659 1.00 50.69 178 TYR C CA 1
ATOM 6360 C C . TYR E 1 164 ? 16.634 1.451 -31.099 1.00 49.06 178 TYR C C 1
ATOM 6361 O O . TYR E 1 164 ? 15.635 0.923 -31.589 1.00 54.84 178 TYR C O 1
ATOM 6370 N N . THR E 1 165 ? 17.765 1.620 -31.777 1.00 36.90 179 THR C N 1
ATOM 6371 C CA . THR E 1 165 ? 17.902 1.152 -33.152 1.00 48.75 179 THR C CA 1
ATOM 6372 C C . THR E 1 165 ? 19.233 0.447 -33.382 1.00 48.42 179 THR C C 1
ATOM 6373 O O . THR E 1 165 ? 20.220 0.718 -32.698 1.00 50.27 179 THR C O 1
ATOM 6377 N N . ILE E 1 166 ? 19.243 -0.466 -34.348 1.00 51.81 180 ILE C N 1
ATOM 6378 C CA . ILE E 1 166 ? 20.466 -1.120 -34.794 1.00 58.92 180 ILE C CA 1
ATOM 6379 C C . ILE E 1 166 ? 20.765 -0.651 -36.215 1.00 65.30 180 ILE C C 1
ATOM 6380 O O . ILE E 1 166 ? 19.890 -0.689 -37.083 1.00 69.97 180 ILE C O 1
ATOM 6385 N N . GLU E 1 167 ? 21.994 -0.207 -36.455 1.00 62.39 181 GLU C N 1
ATOM 6386 C CA . GLU E 1 167 ? 22.335 0.382 -37.747 1.00 70.19 181 GLU C CA 1
ATOM 6387 C C . GLU E 1 167 ? 22.291 -0.651 -38.872 1.00 72.09 181 GLU C C 1
ATOM 6388 O O . GLU E 1 167 ? 21.644 -0.428 -39.894 1.00 71.99 181 GLU C O 1
ATOM 6394 N N . ASN E 1 168 ? 22.961 -1.783 -38.686 1.00 65.93 182 ASN C N 1
ATOM 6395 C CA . ASN E 1 168 ? 22.856 -2.872 -39.648 1.00 61.99 182 ASN C CA 1
ATOM 6396 C C . ASN E 1 168 ? 22.469 -4.182 -38.969 1.00 52.81 182 ASN C C 1
ATOM 6397 O O . ASN E 1 168 ? 23.336 -4.931 -38.511 1.00 50.73 182 ASN C O 1
ATOM 6402 N N . PRO E 1 169 ? 21.156 -4.458 -38.908 1.00 42.22 183 PRO C N 1
ATOM 6403 C CA . PRO E 1 169 ? 20.576 -5.638 -38.257 1.00 34.60 183 PRO C CA 1
ATOM 6404 C C . PRO E 1 169 ? 21.173 -6.956 -38.738 1.00 38.43 183 PRO C C 1
ATOM 6405 O O . PRO E 1 169 ? 21.413 -7.844 -37.920 1.00 51.04 183 PRO C O 1
ATOM 6409 N N . ARG E 1 170 ? 21.411 -7.078 -40.041 1.00 41.87 184 ARG C N 1
ATOM 6410 C CA . ARG E 1 170 ? 21.876 -8.341 -40.597 1.00 50.37 184 ARG C CA 1
ATOM 6411 C C . ARG E 1 170 ? 23.252 -8.707 -40.043 1.00 54.28 184 ARG C C 1
ATOM 6412 O O . ARG E 1 170 ? 23.456 -9.834 -39.595 1.00 56.99 184 ARG C O 1
ATOM 6420 N N . HIS E 1 171 ? 24.184 -7.756 -40.048 1.00 56.63 185 HIS C N 1
ATOM 6421 C CA . HIS E 1 171 ? 25.507 -8.009 -39.480 1.00 58.13 185 HIS C CA 1
ATOM 6422 C C . HIS E 1 171 ? 25.395 -8.313 -37.992 1.00 63.15 185 HIS C C 1
ATOM 6423 O O . HIS E 1 171 ? 26.104 -9.173 -37.475 1.00 59.97 185 HIS C O 1
ATOM 6430 N N . PHE E 1 172 ? 24.497 -7.607 -37.311 1.00 56.77 186 PHE C N 1
ATOM 6431 C CA . PHE E 1 172 ? 24.263 -7.826 -35.886 1.00 54.79 186 PHE C CA 1
ATOM 6432 C C . PHE E 1 172 ? 23.777 -9.248 -35.623 1.00 47.67 186 PHE C C 1
ATOM 6433 O O . PHE E 1 172 ? 24.277 -9.929 -34.727 1.00 52.15 186 PHE C O 1
ATOM 6441 N N . VAL E 1 173 ? 22.800 -9.688 -36.410 1.00 40.74 187 VAL C N 1
ATOM 6442 C CA . VAL E 1 173 ? 22.248 -11.029 -36.268 1.00 47.07 187 VAL C CA 1
ATOM 6443 C C . VAL E 1 173 ? 23.277 -12.096 -36.638 1.00 54.14 187 VAL C C 1
ATOM 6444 O O . VAL E 1 173 ? 23.445 -13.080 -35.917 1.00 48.39 187 VAL C O 1
ATOM 6448 N N . ASP E 1 174 ? 23.972 -11.893 -37.754 1.00 58.67 188 ASP C N 1
ATOM 6449 C CA . ASP E 1 174 ? 24.944 -12.876 -38.224 1.00 67.61 188 ASP C CA 1
ATOM 6450 C C . ASP E 1 174 ? 26.177 -12.982 -37.327 1.00 57.39 188 ASP C C 1
ATOM 6451 O O . ASP E 1 174 ? 26.741 -14.065 -37.178 1.00 45.72 188 ASP C O 1
ATOM 6456 N N . SER E 1 175 ? 26.594 -11.867 -36.734 1.00 54.20 189 SER C N 1
ATOM 6457 C CA . SER E 1 175 ? 27.809 -11.850 -35.921 1.00 53.47 189 SER C CA 1
ATOM 6458 C C . SER E 1 175 ? 27.666 -12.639 -34.620 1.00 61.13 189 SER C C 1
ATOM 6459 O O . SER E 1 175 ? 28.664 -13.030 -34.014 1.00 65.70 189 SER C O 1
ATOM 6462 N N . HIS E 1 176 ? 26.429 -12.865 -34.188 1.00 57.40 190 HIS C N 1
ATOM 6463 C CA . HIS E 1 176 ? 26.183 -13.657 -32.988 1.00 41.82 190 HIS C CA 1
ATOM 6464 C C . HIS E 1 176 ? 26.163 -15.146 -33.320 1.00 37.95 190 HIS C C 1
ATOM 6465 O O . HIS E 1 176 ? 26.208 -15.990 -32.424 1.00 44.46 190 HIS C O 1
ATOM 6472 N N . HIS E 1 177 ? 26.093 -15.450 -34.614 1.00 38.49 191 HIS C N 1
ATOM 6473 C CA . HIS E 1 177 ? 26.192 -16.819 -35.123 1.00 39.41 191 HIS C CA 1
ATOM 6474 C C . HIS E 1 177 ? 25.197 -17.781 -34.479 1.00 49.54 191 HIS C C 1
ATOM 6475 O O . HIS E 1 177 ? 25.551 -18.907 -34.129 1.00 54.65 191 HIS C O 1
ATOM 6482 N N . GLN E 1 178 ? 23.957 -17.321 -34.326 1.00 51.15 192 GLN C N 1
ATOM 6483 C CA . GLN E 1 178 ? 22.864 -18.132 -33.787 1.00 52.70 192 GLN C CA 1
ATOM 6484 C C . GLN E 1 178 ? 23.172 -18.701 -32.402 1.00 50.30 192 GLN C C 1
ATOM 6485 O O . GLN E 1 178 ? 22.625 -19.733 -32.011 1.00 50.33 192 GLN C O 1
ATOM 6491 N N . LYS E 1 179 ? 24.049 -18.026 -31.667 1.00 42.06 193 LYS C N 1
ATOM 6492 C CA . LYS E 1 179 ? 24.339 -18.401 -30.290 1.00 41.76 193 LYS C CA 1
ATOM 6493 C C . LYS E 1 179 ? 23.423 -17.622 -29.354 1.00 39.08 193 LYS C C 1
ATOM 6494 O O . LYS E 1 179 ? 23.277 -16.408 -29.499 1.00 43.21 193 LYS C O 1
ATOM 6500 N N . PRO E 1 180 ? 22.796 -18.324 -28.396 1.00 34.95 194 PRO C N 1
ATOM 6501 C CA . PRO E 1 180 ? 21.789 -17.760 -27.488 1.00 36.93 194 PRO C CA 1
ATOM 6502 C C . PRO E 1 180 ? 22.240 -16.477 -26.794 1.00 42.84 194 PRO C C 1
ATOM 6503 O O . PRO E 1 180 ? 23.312 -16.435 -26.191 1.00 39.81 194 PRO C O 1
ATOM 6507 N N . VAL E 1 181 ? 21.415 -15.441 -26.891 1.00 43.00 195 VAL C N 1
ATOM 6508 C CA . VAL E 1 181 ? 21.715 -14.149 -26.290 1.00 32.37 195 VAL C CA 1
ATOM 6509 C C . VAL E 1 181 ? 20.862 -13.916 -25.048 1.00 35.04 195 VAL C C 1
ATOM 6510 O O . VAL E 1 181 ? 19.644 -14.089 -25.086 1.00 36.70 195 VAL C O 1
ATOM 6514 N N . ASN E 1 182 ? 21.504 -13.534 -23.947 1.00 32.43 196 ASN C N 1
ATOM 6515 C CA . ASN E 1 182 ? 20.781 -13.167 -22.735 1.00 28.40 196 ASN C CA 1
ATOM 6516 C C . ASN E 1 182 ? 19.900 -11.953 -22.990 1.00 26.44 196 ASN C C 1
ATOM 6517 O O . ASN E 1 182 ? 20.356 -10.959 -23.556 1.00 27.69 196 ASN C O 1
ATOM 6522 N N . ALA E 1 183 ? 18.639 -12.031 -22.579 1.00 23.75 197 ALA C N 1
ATOM 6523 C CA . ALA E 1 183 ? 17.703 -10.949 -22.853 1.00 34.51 197 ALA C CA 1
ATOM 6524 C C . ALA E 1 183 ? 16.549 -10.889 -21.859 1.00 28.47 197 ALA C C 1
ATOM 6525 O O . ALA E 1 183 ? 16.236 -11.871 -21.185 1.00 23.85 197 ALA C O 1
ATOM 6527 N N . ILE E 1 184 ? 15.922 -9.719 -21.780 1.00 23.81 198 ILE C N 1
ATOM 6528 C CA . ILE E 1 184 ? 14.730 -9.523 -20.967 1.00 23.86 198 ILE C CA 1
ATOM 6529 C C . ILE E 1 184 ? 13.547 -9.165 -21.859 1.00 32.92 198 ILE C C 1
ATOM 6530 O O . ILE E 1 184 ? 13.635 -8.245 -22.672 1.00 38.90 198 ILE C O 1
ATOM 6535 N N . ILE E 1 185 ? 12.445 -9.892 -21.713 1.00 38.86 199 ILE C N 1
ATOM 6536 C CA . ILE E 1 185 ? 11.231 -9.579 -22.459 1.00 41.97 199 ILE C CA 1
ATOM 6537 C C . ILE E 1 185 ? 10.530 -8.383 -21.825 1.00 38.44 199 ILE C C 1
ATOM 6538 O O . ILE E 1 185 ? 9.925 -8.504 -20.763 1.00 35.72 199 ILE C O 1
ATOM 6543 N N . GLU E 1 186 ? 10.609 -7.229 -22.478 1.00 23.94 200 GLU C N 1
ATOM 6544 C CA . GLU E 1 186 ? 10.085 -5.997 -21.897 1.00 30.74 200 GLU C CA 1
ATOM 6545 C C . GLU E 1 186 ? 8.605 -5.767 -22.203 1.00 32.37 200 GLU C C 1
ATOM 6546 O O . GLU E 1 186 ? 7.873 -5.228 -21.373 1.00 35.11 200 GLU C O 1
ATOM 6552 N N A HIS E 1 187 ? 8.175 -6.163 -23.396 0.56 31.09 201 HIS C N 1
ATOM 6553 N N B HIS E 1 187 ? 8.170 -6.186 -23.388 0.44 30.93 201 HIS C N 1
ATOM 6554 C CA A HIS E 1 187 ? 6.782 -5.995 -23.797 0.56 26.35 201 HIS C CA 1
ATOM 6555 C CA B HIS E 1 187 ? 6.790 -5.971 -23.816 0.44 27.53 201 HIS C CA 1
ATOM 6556 C C A HIS E 1 187 ? 6.322 -7.131 -24.702 0.56 31.04 201 HIS C C 1
ATOM 6557 C C B HIS E 1 187 ? 6.316 -7.073 -24.763 0.44 31.06 201 HIS C C 1
ATOM 6558 O O A HIS E 1 187 ? 7.135 -7.823 -25.314 0.56 33.03 201 HIS C O 1
ATOM 6559 O O B HIS E 1 187 ? 7.120 -7.692 -25.460 0.44 34.02 201 HIS C O 1
ATOM 6572 N N . VAL E 1 188 ? 5.009 -7.317 -24.779 1.00 37.17 202 VAL C N 1
ATOM 6573 C CA . VAL E 1 188 ? 4.422 -8.318 -25.661 1.00 30.29 202 VAL C CA 1
ATOM 6574 C C . VAL E 1 188 ? 3.351 -7.677 -26.543 1.00 34.08 202 VAL C C 1
ATOM 6575 O O . VAL E 1 188 ? 2.256 -7.370 -26.076 1.00 36.61 202 VAL C O 1
ATOM 6579 N N . ARG E 1 189 ? 3.676 -7.464 -27.814 1.00 38.61 203 ARG C N 1
ATOM 6580 C CA . ARG E 1 189 ? 2.736 -6.850 -28.748 1.00 35.70 203 ARG C CA 1
ATOM 6581 C C . ARG E 1 189 ? 1.621 -7.826 -29.107 1.00 38.96 203 ARG C C 1
ATOM 6582 O O . ARG E 1 189 ? 0.449 -7.453 -29.165 1.00 43.32 203 ARG C O 1
ATOM 6590 N N . ASP E 1 190 ? 1.997 -9.076 -29.354 1.00 35.41 204 ASP C N 1
ATOM 6591 C CA . ASP E 1 190 ? 1.036 -10.164 -29.479 1.00 37.22 204 ASP C CA 1
ATOM 6592 C C . ASP E 1 190 ? 1.744 -11.479 -29.174 1.00 39.82 204 ASP C C 1
ATOM 6593 O O . ASP E 1 190 ? 2.928 -11.483 -28.835 1.00 36.84 204 ASP C O 1
ATOM 6598 N N . GLY E 1 191 ? 1.023 -12.588 -29.302 1.00 24.28 205 GLY C N 1
ATOM 6599 C CA . GLY E 1 191 ? 1.554 -13.895 -28.956 1.00 26.22 205 GLY C CA 1
ATOM 6600 C C . GLY E 1 191 ? 2.877 -14.266 -29.603 1.00 29.03 205 GLY C C 1
ATOM 6601 O O . GLY E 1 191 ? 3.650 -15.037 -29.037 1.00 28.35 205 GLY C O 1
ATOM 6602 N N . SER E 1 192 ? 3.146 -13.711 -30.782 1.00 40.78 206 SER C N 1
ATOM 6603 C CA . SER E 1 192 ? 4.337 -14.082 -31.542 1.00 31.19 206 SER C CA 1
ATOM 6604 C C . SER E 1 192 ? 5.380 -12.970 -31.634 1.00 24.05 206 SER C C 1
ATOM 6605 O O . SER E 1 192 ? 6.515 -13.217 -32.037 1.00 32.47 206 SER C O 1
ATOM 6608 N N . VAL E 1 193 ? 4.998 -11.750 -31.268 1.00 26.10 207 VAL C N 1
ATOM 6609 C CA . VAL E 1 193 ? 5.909 -10.611 -31.368 1.00 27.21 207 VAL C CA 1
ATOM 6610 C C . VAL E 1 193 ? 6.132 -9.946 -30.013 1.00 30.69 207 VAL C C 1
ATOM 6611 O O . VAL E 1 193 ? 5.181 -9.529 -29.352 1.00 39.30 207 VAL C O 1
ATOM 6615 N N . VAL E 1 194 ? 7.394 -9.847 -29.609 1.00 34.82 208 VAL C N 1
ATOM 6616 C CA . VAL E 1 194 ? 7.742 -9.257 -28.321 1.00 31.46 208 VAL C CA 1
ATOM 6617 C C . VAL E 1 194 ? 8.805 -8.170 -28.448 1.00 33.35 208 VAL C C 1
ATOM 6618 O O . VAL E 1 194 ? 9.539 -8.111 -29.434 1.00 32.58 208 VAL C O 1
ATOM 6622 N N . ARG E 1 195 ? 8.872 -7.306 -27.440 1.00 46.15 209 ARG C N 1
ATOM 6623 C CA . ARG E 1 195 ? 9.955 -6.338 -27.319 1.00 37.77 209 ARG C CA 1
ATOM 6624 C C . ARG E 1 195 ? 10.966 -6.867 -26.310 1.00 28.76 209 ARG C C 1
ATOM 6625 O O . ARG E 1 195 ? 10.597 -7.250 -25.200 1.00 42.94 209 ARG C O 1
ATOM 6633 N N . ALA E 1 196 ? 12.237 -6.895 -26.694 1.00 23.82 210 ALA C N 1
ATOM 6634 C CA . ALA E 1 196 ? 13.256 -7.513 -25.855 1.00 23.80 210 ALA C CA 1
ATOM 6635 C C . ALA E 1 196 ? 14.480 -6.628 -25.655 1.00 29.34 210 ALA C C 1
ATOM 6636 O O . ALA E 1 196 ? 14.977 -6.008 -26.596 1.00 34.66 210 ALA C O 1
ATOM 6638 N N . LEU E 1 197 ? 14.960 -6.578 -24.417 1.00 33.97 211 LEU C N 1
ATOM 6639 C CA . LEU E 1 197 ? 16.202 -5.890 -24.096 1.00 23.71 211 LEU C CA 1
ATOM 6640 C C . LEU E 1 197 ? 17.363 -6.872 -24.181 1.00 32.88 211 LEU C C 1
ATOM 6641 O O . LEU E 1 197 ? 17.416 -7.844 -23.431 1.00 38.65 211 LEU C O 1
ATOM 6646 N N . LEU E 1 198 ? 18.289 -6.619 -25.100 1.00 40.40 212 LEU C N 1
ATOM 6647 C CA . LEU E 1 198 ? 19.395 -7.540 -25.348 1.00 39.67 212 LEU C CA 1
ATOM 6648 C C . LEU E 1 198 ? 20.628 -7.187 -24.520 1.00 36.07 212 LEU C C 1
ATOM 6649 O O . LEU E 1 198 ? 21.073 -6.042 -24.512 1.00 38.18 212 LEU C O 1
ATOM 6654 N N . LEU E 1 199 ? 21.180 -8.181 -23.833 1.00 32.21 213 LEU C N 1
ATOM 6655 C CA . LEU E 1 199 ? 22.344 -7.974 -22.977 1.00 28.05 213 LEU C CA 1
ATOM 6656 C C . LEU E 1 199 ? 23.630 -8.383 -23.697 1.00 31.49 213 LEU C C 1
ATOM 6657 O O . LEU E 1 199 ? 23.602 -9.259 -24.561 1.00 35.38 213 LEU C O 1
ATOM 6662 N N . PRO E 1 200 ? 24.770 -7.767 -23.332 1.00 35.89 214 PRO C N 1
ATOM 6663 C CA . PRO E 1 200 ? 24.955 -6.784 -22.259 1.00 37.00 214 PRO C CA 1
ATOM 6664 C C . PRO E 1 200 ? 25.007 -5.325 -22.717 1.00 46.29 214 PRO C C 1
ATOM 6665 O O . PRO E 1 200 ? 25.363 -4.463 -21.912 1.00 55.57 214 PRO C O 1
ATOM 6669 N N . ASP E 1 201 ? 24.666 -5.047 -23.971 1.00 46.75 215 ASP C N 1
ATOM 6670 C CA . ASP E 1 201 ? 24.790 -3.689 -24.497 1.00 47.77 215 ASP C CA 1
ATOM 6671 C C . ASP E 1 201 ? 23.451 -2.958 -24.573 1.00 42.64 215 ASP C C 1
ATOM 6672 O O . ASP E 1 201 ? 23.376 -1.839 -25.084 1.00 55.47 215 ASP C O 1
ATOM 6677 N N . TYR E 1 202 ? 22.405 -3.603 -24.067 1.00 36.73 216 TYR C N 1
ATOM 6678 C CA . TYR E 1 202 ? 21.084 -2.991 -23.919 1.00 45.45 216 TYR C CA 1
ATOM 6679 C C . TYR E 1 202 ? 20.480 -2.500 -25.236 1.00 39.27 216 TYR C C 1
ATOM 6680 O O . TYR E 1 202 ? 20.229 -1.308 -25.410 1.00 42.26 216 TYR C O 1
ATOM 6689 N N . TYR E 1 203 ? 20.249 -3.433 -26.156 1.00 37.22 217 TYR C N 1
ATOM 6690 C CA . TYR E 1 203 ? 19.506 -3.150 -27.380 1.00 36.17 217 TYR C CA 1
ATOM 6691 C C . TYR E 1 203 ? 18.024 -3.445 -27.179 1.00 36.00 217 TYR C C 1
ATOM 6692 O O . TYR E 1 203 ? 17.650 -4.579 -26.881 1.00 41.01 217 TYR C O 1
ATOM 6701 N N . LEU E 1 204 ? 17.179 -2.433 -27.342 1.00 35.81 218 LEU C N 1
ATOM 6702 C CA . LEU E 1 204 ? 15.737 -2.642 -27.261 1.00 36.71 218 LEU C CA 1
ATOM 6703 C C . LEU E 1 204 ? 15.177 -2.923 -28.651 1.00 39.19 218 LEU C C 1
ATOM 6704 O O . LEU E 1 204 ? 14.906 -2.000 -29.420 1.00 45.79 218 LEU C O 1
ATOM 6709 N N . VAL E 1 205 ? 15.010 -4.202 -28.970 1.00 36.31 219 VAL C N 1
ATOM 6710 C CA . VAL E 1 205 ? 14.622 -4.609 -30.315 1.00 33.64 219 VAL C CA 1
ATOM 6711 C C . VAL E 1 205 ? 13.297 -5.362 -30.347 1.00 36.09 219 VAL C C 1
ATOM 6712 O O . VAL E 1 2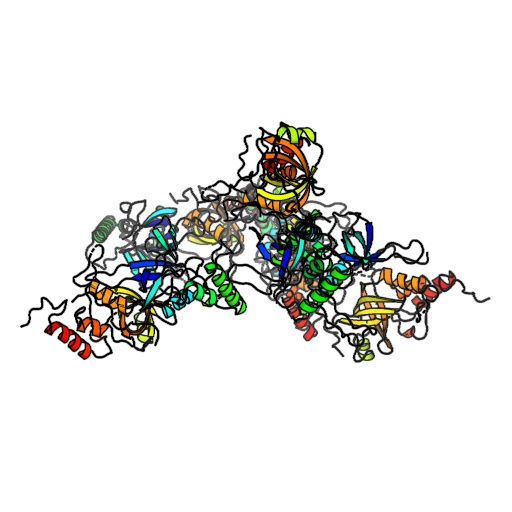05 ? 12.825 -5.860 -29.326 1.00 43.02 219 VAL C O 1
ATOM 6716 N N . THR E 1 206 ? 12.706 -5.439 -31.535 1.00 37.30 220 THR C N 1
ATOM 6717 C CA . THR E 1 206 ? 11.478 -6.194 -31.740 1.00 27.64 220 THR C CA 1
ATOM 6718 C C . THR E 1 206 ? 11.803 -7.597 -32.239 1.00 29.78 220 THR C C 1
ATOM 6719 O O . THR E 1 206 ? 12.575 -7.765 -33.183 1.00 36.69 220 THR C O 1
ATOM 6723 N N . VAL E 1 207 ? 11.217 -8.602 -31.598 1.00 30.63 221 VAL C N 1
ATOM 6724 C CA . VAL E 1 207 ? 11.486 -9.990 -31.951 1.00 23.81 221 VAL C CA 1
ATOM 6725 C C . VAL E 1 207 ? 10.201 -10.743 -32.278 1.00 27.45 221 VAL C C 1
ATOM 6726 O O . VAL E 1 207 ? 9.292 -10.826 -31.452 1.00 29.44 221 VAL C O 1
ATOM 6738 N N . LEU E 1 209 ? 8.613 -14.463 -33.486 1.00 30.04 223 LEU C N 1
ATOM 6739 C CA . LEU E 1 209 ? 8.959 -15.879 -33.441 1.00 30.17 223 LEU C CA 1
ATOM 6740 C C . LEU E 1 209 ? 9.038 -16.505 -34.828 1.00 34.00 223 LEU C C 1
ATOM 6741 O O . LEU E 1 209 ? 8.132 -16.355 -35.648 1.00 51.03 223 LEU C O 1
ATOM 6746 N N . SER E 1 210 ? 10.135 -17.210 -35.075 1.00 32.80 224 SER C N 1
ATOM 6747 C CA . SER E 1 210 ? 10.372 -17.858 -36.357 1.00 26.48 224 SER C CA 1
ATOM 6748 C C . SER E 1 210 ? 9.447 -19.047 -36.579 1.00 29.52 224 SER C C 1
ATOM 6749 O O . SER E 1 210 ? 9.180 -19.818 -35.658 1.00 36.63 224 SER C O 1
ATOM 6752 N N . GLY E 1 211 ? 8.958 -19.187 -37.807 1.00 23.84 225 GLY C N 1
ATOM 6753 C CA . GLY E 1 211 ? 8.201 -20.361 -38.199 1.00 23.86 225 GLY C CA 1
ATOM 6754 C C . GLY E 1 211 ? 6.720 -20.349 -37.868 1.00 23.91 225 GLY C C 1
ATOM 6755 O O . GLY E 1 211 ? 5.965 -21.168 -38.389 1.00 30.76 225 GLY C O 1
ATOM 6756 N N . ILE E 1 212 ? 6.296 -19.436 -37.000 1.00 23.94 226 ILE C N 1
ATOM 6757 C CA . ILE E 1 212 ? 4.896 -19.396 -36.583 1.00 29.72 226 ILE C CA 1
ATOM 6758 C C . ILE E 1 212 ? 4.289 -18.001 -36.667 1.00 24.03 226 ILE C C 1
ATOM 6759 O O . ILE E 1 212 ? 4.985 -17.017 -36.918 1.00 32.79 226 ILE C O 1
ATOM 6764 N N . LYS E 1 213 ? 2.980 -17.933 -36.449 1.00 24.09 227 LYS C N 1
ATOM 6765 C CA . LYS E 1 213 ? 2.265 -16.666 -36.391 1.00 24.13 227 LYS C CA 1
ATOM 6766 C C . LYS E 1 213 ? 1.033 -16.784 -35.501 1.00 34.61 227 LYS C C 1
ATOM 6767 O O . LYS E 1 213 ? 0.258 -17.733 -35.620 1.00 40.29 227 LYS C O 1
ATOM 6773 N N . CYS E 1 214 ? 0.866 -15.821 -34.601 1.00 35.27 228 CYS C N 1
ATOM 6774 C CA . CYS E 1 214 ? -0.319 -15.755 -33.756 1.00 42.58 228 CYS C CA 1
ATOM 6775 C C . CYS E 1 214 ? -1.308 -14.755 -34.342 1.00 31.61 228 CYS C C 1
ATOM 6776 O O . CYS E 1 214 ? -0.916 -13.884 -35.118 1.00 41.39 228 CYS C O 1
ATOM 6779 N N . PRO E 1 215 ? -2.598 -14.889 -33.993 1.00 29.63 229 PRO C N 1
ATOM 6780 C CA . PRO E 1 215 ? -3.575 -13.861 -34.366 1.00 28.77 229 PRO C CA 1
ATOM 6781 C C . PRO E 1 215 ? -3.150 -12.496 -33.832 1.00 33.34 229 PRO C C 1
ATOM 6782 O O . PRO E 1 215 ? -2.606 -12.419 -32.731 1.00 37.58 229 PRO C O 1
ATOM 6786 N N . THR E 1 216 ? -3.385 -11.441 -34.603 1.00 37.34 230 THR C N 1
ATOM 6787 C CA . THR E 1 216 ? -2.837 -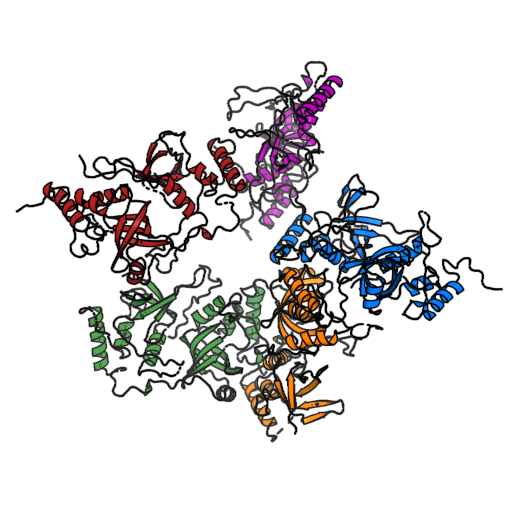10.131 -34.269 1.00 44.33 230 THR C CA 1
ATOM 6788 C C . THR E 1 216 ? -3.900 -9.063 -34.035 1.00 40.73 230 THR C C 1
ATOM 6789 O O . THR E 1 216 ? -5.100 -9.338 -34.061 1.00 42.21 230 THR C O 1
ATOM 6793 N N . PHE E 1 217 ? -3.435 -7.839 -33.802 1.00 42.94 231 PHE C N 1
ATOM 6794 C CA . PHE E 1 217 ? -4.308 -6.683 -33.649 1.00 49.77 231 PHE C CA 1
ATOM 6795 C C . PHE E 1 217 ? -4.119 -5.737 -34.825 1.00 55.60 231 PHE C C 1
ATOM 6796 O O . PHE E 1 217 ? -2.985 -5.427 -35.199 1.00 58.45 231 PHE C O 1
ATOM 6804 N N . ARG E 1 218 ? -5.220 -5.276 -35.409 1.00 67.10 232 ARG C N 1
ATOM 6805 C CA . ARG E 1 218 ? -5.131 -4.369 -36.551 1.00 87.96 232 ARG C CA 1
ATOM 6806 C C . ARG E 1 218 ? -5.562 -2.945 -36.204 1.00 105.60 232 ARG C C 1
ATOM 6807 O O . ARG E 1 218 ? -6.582 -2.726 -35.548 1.00 112.62 232 ARG C O 1
ATOM 6815 N N . ARG E 1 219 ? -4.769 -1.983 -36.665 1.00 110.72 233 ARG C N 1
ATOM 6816 C CA . ARG E 1 219 ? -4.958 -0.571 -36.351 1.00 118.04 233 ARG C CA 1
ATOM 6817 C C . ARG E 1 219 ? -6.239 0.022 -36.922 1.00 124.12 233 ARG C C 1
ATOM 6818 O O . ARG E 1 219 ? -6.369 0.160 -38.130 1.00 123.82 233 ARG C O 1
ATOM 6826 N N . GLU E 1 220 ? -7.176 0.370 -36.047 1.00 129.07 234 GLU C N 1
ATOM 6827 C CA . GLU E 1 220 ? -8.385 1.070 -36.451 1.00 123.54 234 GLU C CA 1
ATOM 6828 C C . GLU E 1 220 ? -8.674 2.223 -35.495 1.00 118.72 234 GLU C C 1
ATOM 6829 O O . GLU E 1 220 ? -9.255 2.024 -34.423 1.00 118.68 234 GLU C O 1
ATOM 6831 N N . ALA E 1 221 ? -8.271 3.428 -35.889 1.00 109.20 235 ALA C N 1
ATOM 6832 C CA . ALA E 1 221 ? -8.447 4.610 -35.050 1.00 97.42 235 ALA C CA 1
ATOM 6833 C C . ALA E 1 221 ? -8.773 5.843 -35.887 1.00 87.85 235 ALA C C 1
ATOM 6834 O O . ALA E 1 221 ? -9.357 5.741 -36.967 1.00 81.74 235 ALA C O 1
ATOM 6836 N N . GLU E 1 225 ? -8.122 -0.066 -32.185 1.00 88.34 239 GLU C N 1
ATOM 6837 C CA . GLU E 1 225 ? -7.705 -1.342 -32.754 1.00 86.23 239 GLU C CA 1
ATOM 6838 C C . GLU E 1 225 ? -8.865 -2.328 -32.824 1.00 91.04 239 GLU C C 1
ATOM 6839 O O . GLU E 1 225 ? -9.986 -2.015 -32.420 1.00 90.70 239 GLU C O 1
ATOM 6841 N N . THR E 1 226 ? -8.584 -3.514 -33.352 1.00 95.76 240 THR C N 1
ATOM 6842 C CA . THR E 1 226 ? -9.530 -4.622 -33.330 1.00 90.38 240 THR C CA 1
ATOM 6843 C C . THR E 1 226 ? -8.758 -5.932 -33.490 1.00 87.70 240 THR C C 1
ATOM 6844 O O . THR E 1 226 ? -7.921 -6.073 -34.385 1.00 92.15 240 THR C O 1
ATOM 6848 N N . PRO E 1 227 ? -9.005 -6.887 -32.584 1.00 76.12 241 PRO C N 1
ATOM 6849 C CA . PRO E 1 227 ? -8.237 -8.133 -32.602 1.00 72.47 241 PRO C CA 1
ATOM 6850 C C . PRO E 1 227 ? -8.807 -9.173 -33.555 1.00 66.02 241 PRO C C 1
ATOM 6851 O O . PRO E 1 227 ? -9.968 -9.087 -33.956 1.00 68.19 241 PRO C O 1
ATOM 6855 N N . GLU E 1 228 ? -7.977 -10.142 -33.920 1.00 61.10 242 GLU C N 1
ATOM 6856 C CA . GLU E 1 228 ? -8.446 -11.335 -34.603 1.00 54.39 242 GLU C CA 1
ATOM 6857 C C . GLU E 1 228 ? -8.894 -12.317 -33.526 1.00 48.76 242 GLU C C 1
ATOM 6858 O O . GLU E 1 228 ? -8.593 -12.110 -32.351 1.00 55.13 242 GLU C O 1
ATOM 6864 N N . PRO E 1 229 ? -9.640 -13.366 -33.907 1.00 40.37 243 PRO C N 1
ATOM 6865 C CA . PRO E 1 229 ? -9.994 -14.388 -32.915 1.00 35.22 243 PRO C CA 1
ATOM 6866 C C . PRO E 1 229 ? -8.772 -14.955 -32.192 1.00 40.38 243 PRO C C 1
ATOM 6867 O O . PRO E 1 229 ? -7.786 -15.302 -32.841 1.00 42.51 243 PRO C O 1
ATOM 6871 N N . PHE E 1 230 ? -8.850 -15.016 -30.864 1.00 46.21 244 PHE C N 1
ATOM 6872 C CA . PHE E 1 230 ? -7.793 -15.559 -30.006 1.00 32.52 244 PHE C CA 1
ATOM 6873 C C . PHE E 1 230 ? -6.508 -14.734 -30.021 1.00 36.25 244 PHE C C 1
ATOM 6874 O O . PHE E 1 230 ? -5.447 -15.234 -29.655 1.00 47.11 244 PHE C O 1
ATOM 6882 N N . ALA E 1 231 ? -6.601 -13.473 -30.432 1.00 29.78 245 ALA C N 1
ATOM 6883 C CA . ALA E 1 231 ? -5.437 -12.593 -30.423 1.00 31.14 245 ALA C CA 1
ATOM 6884 C C . ALA E 1 231 ? -5.030 -12.254 -28.993 1.00 43.68 245 ALA C C 1
ATOM 6885 O O . ALA E 1 231 ? -3.906 -12.536 -28.574 1.00 45.10 245 ALA C O 1
ATOM 6887 N N . ALA E 1 232 ? -5.953 -11.652 -28.250 1.00 50.52 246 ALA C N 1
ATOM 6888 C CA . ALA E 1 232 ? -5.709 -11.279 -26.861 1.00 36.04 246 ALA C CA 1
ATOM 6889 C C . ALA E 1 232 ? -5.417 -12.505 -26.001 1.00 32.06 246 ALA C C 1
ATOM 6890 O O . ALA E 1 232 ? -4.576 -12.458 -25.102 1.00 34.35 246 ALA C O 1
ATOM 6892 N N . GLU E 1 233 ? -6.118 -13.599 -26.284 1.00 30.14 247 GLU C N 1
ATOM 6893 C CA . GLU E 1 233 ? -5.899 -14.859 -25.580 1.00 38.05 247 GLU C CA 1
ATOM 6894 C C . GLU E 1 233 ? -4.469 -15.359 -25.770 1.00 49.15 247 GLU C C 1
ATOM 6895 O O . GLU E 1 233 ? -3.818 -15.776 -24.813 1.00 55.48 247 GLU C O 1
ATOM 6901 N N . ALA E 1 234 ? -3.987 -15.311 -27.009 1.00 47.70 248 ALA C N 1
ATOM 6902 C CA . ALA E 1 234 ? -2.632 -15.755 -27.319 1.00 38.40 248 ALA C CA 1
ATOM 6903 C C . ALA E 1 234 ? -1.598 -14.806 -26.731 1.00 36.99 248 ALA C C 1
ATOM 6904 O O . ALA E 1 234 ? -0.516 -15.228 -26.323 1.00 29.89 248 ALA C O 1
ATOM 6906 N N . LYS E 1 235 ? -1.937 -13.521 -26.693 1.00 31.13 249 LYS C N 1
ATOM 6907 C CA . LYS E 1 235 ? -1.050 -12.517 -26.122 1.00 31.02 249 LYS C CA 1
ATOM 6908 C C . LYS E 1 235 ? -0.835 -12.774 -24.635 1.00 41.25 249 LYS C C 1
ATOM 6909 O O . LYS E 1 235 ? 0.292 -12.717 -24.147 1.00 51.49 249 LYS C O 1
ATOM 6915 N N . PHE E 1 236 ? -1.920 -13.067 -23.924 1.00 35.75 250 PHE C N 1
ATOM 6916 C CA . PHE E 1 236 ? -1.845 -13.355 -22.496 1.00 33.55 250 PHE C CA 1
ATOM 6917 C C . PHE E 1 236 ? -1.032 -14.616 -22.222 1.00 35.60 250 PHE C C 1
ATOM 6918 O O . PHE E 1 236 ? -0.284 -14.680 -21.245 1.00 34.50 250 PHE C O 1
ATOM 6926 N N . PHE E 1 237 ? -1.188 -15.613 -23.088 1.00 32.58 251 PHE C N 1
ATOM 6927 C CA . PHE E 1 237 ? -0.496 -16.889 -22.943 1.00 24.52 251 PHE C CA 1
ATOM 6928 C C . PHE E 1 237 ? 1.018 -16.700 -22.901 1.00 45.19 251 PHE C C 1
ATOM 6929 O O . PHE E 1 237 ? 1.709 -17.322 -22.093 1.00 50.00 251 PHE C O 1
ATOM 6937 N N . THR E 1 238 ? 1.525 -15.837 -23.774 1.00 41.59 252 THR C N 1
ATOM 6938 C CA . THR E 1 238 ? 2.950 -15.532 -23.810 1.00 42.70 252 THR C CA 1
ATOM 6939 C C . THR E 1 238 ? 3.308 -14.546 -22.703 1.00 40.64 252 THR C C 1
ATOM 6940 O O . THR E 1 238 ? 4.350 -14.669 -22.057 1.00 34.85 252 THR C O 1
ATOM 6944 N N . GLU E 1 239 ? 2.426 -13.574 -22.488 1.00 36.91 253 GLU C N 1
ATOM 6945 C CA . GLU E 1 239 ? 2.636 -12.529 -21.492 1.00 37.99 253 GLU C CA 1
ATOM 6946 C C . GLU E 1 239 ? 2.775 -13.103 -20.085 1.00 34.13 253 GLU C C 1
ATOM 6947 O O . GLU E 1 239 ? 3.683 -12.737 -19.342 1.00 34.23 253 GLU C O 1
ATOM 6953 N N . SER E 1 240 ? 1.878 -14.015 -19.728 1.00 30.53 254 SER C N 1
ATOM 6954 C CA . SER E 1 240 ? 1.853 -14.573 -18.380 1.00 30.76 254 SER C CA 1
ATOM 6955 C C . SER E 1 240 ? 3.015 -15.529 -18.120 1.00 33.93 254 SER C C 1
ATOM 6956 O O . SER E 1 240 ? 3.220 -15.968 -16.988 1.00 43.40 254 SER C O 1
ATOM 6959 N N . ARG E 1 241 ? 3.774 -15.848 -19.163 1.00 34.07 255 ARG C N 1
ATOM 6960 C CA . ARG E 1 241 ? 4.878 -16.793 -19.034 1.00 28.35 255 ARG C CA 1
ATOM 6961 C C . ARG E 1 241 ? 6.248 -16.165 -19.284 1.00 30.78 255 ARG C C 1
ATOM 6962 O O . ARG E 1 241 ? 7.256 -16.662 -18.784 1.00 39.51 255 ARG C O 1
ATOM 6970 N N . LEU E 1 242 ? 6.291 -15.079 -20.050 1.00 29.01 256 LEU C N 1
ATOM 6971 C CA . LEU E 1 242 ? 7.576 -14.536 -20.483 1.00 24.21 256 LEU C CA 1
ATOM 6972 C C . LEU E 1 242 ? 7.798 -13.053 -20.182 1.00 31.16 256 LEU C C 1
ATOM 6973 O O . LEU E 1 242 ? 8.930 -12.580 -20.254 1.00 41.24 256 LEU C O 1
ATOM 6978 N N . LEU E 1 243 ? 6.738 -12.321 -19.852 1.00 24.23 257 LEU C N 1
ATOM 6979 C CA . LEU E 1 243 ? 6.869 -10.882 -19.621 1.00 33.46 257 LEU C CA 1
ATOM 6980 C C . LEU E 1 243 ? 7.807 -10.573 -18.455 1.00 39.13 257 LEU C C 1
ATOM 6981 O O . LEU E 1 243 ? 7.590 -11.025 -17.330 1.00 40.86 257 LEU C O 1
ATOM 6986 N N . GLN E 1 244 ? 8.849 -9.800 -18.751 1.00 30.41 258 GLN C N 1
ATOM 6987 C CA . GLN E 1 244 ? 9.888 -9.430 -17.789 1.00 34.72 258 GLN C CA 1
ATOM 6988 C C . GLN E 1 244 ? 10.572 -10.648 -17.172 1.00 30.73 258 GLN C C 1
ATOM 6989 O O . GLN E 1 244 ? 11.055 -10.596 -16.041 1.00 30.17 258 GLN C O 1
ATOM 6995 N N . ARG E 1 245 ? 10.616 -11.738 -17.931 1.00 36.67 259 ARG C N 1
ATOM 6996 C CA . ARG E 1 245 ? 11.382 -12.916 -17.545 1.00 32.79 259 ARG C CA 1
ATOM 6997 C C . ARG E 1 245 ? 12.785 -12.861 -18.135 1.00 27.04 259 ARG C C 1
ATOM 6998 O O . ARG E 1 245 ? 12.982 -12.348 -19.236 1.00 38.36 259 ARG C O 1
ATOM 7006 N N . ASP E 1 246 ? 13.758 -13.385 -17.398 1.00 32.70 260 ASP C N 1
ATOM 7007 C CA . ASP E 1 246 ? 15.090 -13.589 -17.949 1.00 24.99 260 ASP C CA 1
ATOM 7008 C C . ASP E 1 246 ? 15.024 -14.713 -18.971 1.00 24.23 260 ASP C C 1
ATOM 7009 O O . ASP E 1 246 ? 14.650 -15.838 -18.640 1.00 31.66 260 ASP C O 1
ATOM 7014 N N . VAL E 1 247 ? 15.371 -14.408 -20.216 1.00 23.96 261 VAL C N 1
ATOM 7015 C CA . VAL E 1 247 ? 15.311 -15.404 -21.277 1.00 23.94 261 VAL C CA 1
ATOM 7016 C C . VAL E 1 247 ? 16.586 -15.423 -22.105 1.00 32.68 261 VAL C C 1
ATOM 7017 O O . VAL E 1 247 ? 17.450 -14.558 -21.962 1.00 32.38 261 VAL C O 1
ATOM 7021 N N . GLN E 1 248 ? 16.694 -16.424 -22.969 1.00 31.52 262 GLN C N 1
ATOM 7022 C CA . GLN E 1 248 ? 17.744 -16.460 -23.974 1.00 38.90 262 GLN C CA 1
ATOM 7023 C C . GLN E 1 248 ? 17.110 -16.488 -25.358 1.00 42.69 262 GLN C C 1
ATOM 7024 O O . GLN E 1 248 ? 16.204 -17.278 -25.618 1.00 31.43 262 GLN C O 1
ATOM 7030 N N . ILE E 1 249 ? 17.582 -15.616 -26.240 1.00 42.09 263 ILE C N 1
ATOM 7031 C CA . ILE E 1 249 ? 17.015 -15.510 -27.576 1.00 30.76 263 ILE C CA 1
ATOM 7032 C C . ILE E 1 249 ? 18.035 -15.868 -28.648 1.00 36.69 263 ILE C C 1
ATOM 7033 O O . ILE E 1 249 ? 19.141 -15.327 -28.672 1.00 41.78 263 ILE C O 1
ATOM 7038 N N . ILE E 1 250 ? 17.661 -16.789 -29.529 1.00 31.60 264 ILE C N 1
ATOM 7039 C CA . ILE E 1 250 ? 18.494 -17.118 -30.677 1.00 30.61 264 ILE C CA 1
ATOM 7040 C C . ILE E 1 250 ? 18.163 -16.187 -31.836 1.00 23.63 264 ILE C C 1
ATOM 7041 O O . ILE E 1 250 ? 17.137 -16.345 -32.493 1.00 46.37 264 ILE C O 1
ATOM 7046 N N . LEU E 1 251 ? 19.028 -15.208 -32.073 1.00 29.03 265 LEU C N 1
ATOM 7047 C CA . LEU E 1 251 ? 18.844 -14.285 -33.186 1.00 33.70 265 LEU C CA 1
ATOM 7048 C C . LEU E 1 251 ? 19.098 -15.018 -34.500 1.00 30.32 265 LEU C C 1
ATOM 7049 O O . LEU E 1 251 ? 20.245 -15.212 -34.903 1.00 37.74 265 LEU C O 1
ATOM 7054 N N . GLU E 1 252 ? 18.020 -15.425 -35.161 1.00 26.30 266 GLU C N 1
ATOM 7055 C CA . GLU E 1 252 ? 18.113 -16.330 -36.302 1.00 38.93 266 GLU C CA 1
ATOM 7056 C C . GLU E 1 252 ? 18.137 -15.614 -37.649 1.00 38.49 266 GLU C C 1
ATOM 7057 O O . GLU E 1 252 ? 18.842 -16.031 -38.567 1.00 34.67 266 GLU C O 1
ATOM 7063 N N . SER E 1 253 ? 17.366 -14.541 -37.767 1.00 29.33 267 SER C N 1
ATOM 7064 C CA . SER E 1 253 ? 17.324 -13.779 -39.006 1.00 35.62 267 SER C CA 1
ATOM 7065 C C . SER E 1 253 ? 16.806 -12.374 -38.757 1.00 41.53 267 SER C C 1
ATOM 7066 O O . SER E 1 253 ? 16.551 -11.987 -37.617 1.00 50.44 267 SER C O 1
ATOM 7069 N N . CYS E 1 254 ? 16.651 -11.611 -39.831 1.00 46.73 268 CYS C N 1
ATOM 7070 C CA . CYS E 1 254 ? 16.119 -10.265 -39.712 1.00 51.65 268 CYS C CA 1
ATOM 7071 C C . CYS E 1 254 ? 15.126 -9.951 -40.821 1.00 51.30 268 CYS C C 1
ATOM 7072 O O . CYS E 1 254 ? 15.299 -10.345 -41.972 1.00 54.06 268 CYS C O 1
ATOM 7075 N N . HIS E 1 255 ? 14.072 -9.243 -40.444 1.00 56.97 269 HIS C N 1
ATOM 7076 C CA . HIS E 1 255 ? 13.072 -8.742 -41.370 1.00 54.84 269 HIS C CA 1
ATOM 7077 C C . HIS E 1 255 ? 12.810 -7.298 -40.968 1.00 63.64 269 HIS C C 1
ATOM 7078 O O . HIS E 1 255 ? 12.196 -7.071 -39.934 1.00 79.47 269 HIS C O 1
ATOM 7085 N N . ASN E 1 256 ? 13.288 -6.343 -41.773 1.00 62.58 270 ASN C N 1
ATOM 7086 C CA . ASN E 1 256 ? 13.264 -4.902 -41.468 1.00 74.21 270 ASN C CA 1
ATOM 7087 C C . ASN E 1 256 ? 14.232 -4.573 -40.333 1.00 79.31 270 ASN C C 1
ATOM 7088 O O . ASN E 1 256 ? 15.417 -4.925 -40.365 1.00 80.50 270 ASN C O 1
ATOM 7093 N N . GLN E 1 257 ? 13.706 -3.877 -39.332 1.00 90.76 271 GLN C N 1
ATOM 7094 C CA . GLN E 1 257 ? 14.415 -3.662 -38.077 1.00 90.83 271 GLN C CA 1
ATOM 7095 C C . GLN E 1 257 ? 13.993 -4.724 -37.071 1.00 80.63 271 GLN C C 1
ATOM 7096 O O . GLN E 1 257 ? 14.445 -4.731 -35.922 1.00 87.12 271 GLN C O 1
ATOM 7102 N N . ASN E 1 258 ? 13.117 -5.620 -37.515 1.00 60.40 272 ASN C N 1
ATOM 7103 C CA . ASN E 1 258 ? 12.636 -6.708 -36.672 1.00 52.40 272 ASN C CA 1
ATOM 7104 C C . ASN E 1 258 ? 13.550 -7.922 -36.770 1.00 49.64 272 ASN C C 1
ATOM 7105 O O . ASN E 1 258 ? 14.145 -8.185 -37.816 1.00 41.58 272 ASN C O 1
ATOM 7110 N N . ILE E 1 259 ? 13.652 -8.664 -35.674 1.00 40.24 273 ILE C N 1
ATOM 7111 C CA . ILE E 1 259 ? 14.507 -9.840 -35.625 1.00 30.05 273 ILE C CA 1
ATOM 7112 C C . ILE E 1 259 ? 13.689 -11.118 -35.483 1.00 29.67 273 ILE C C 1
ATOM 7113 O O . ILE E 1 259 ? 12.918 -11.271 -34.537 1.00 38.70 273 ILE C O 1
ATOM 7118 N N . LEU E 1 260 ? 13.851 -12.027 -36.439 1.00 28.68 274 LEU C N 1
ATOM 7119 C CA . LEU E 1 260 ? 13.242 -13.347 -36.350 1.00 23.73 274 LEU C CA 1
ATOM 7120 C C . LEU E 1 260 ? 14.093 -14.236 -35.456 1.00 29.22 274 LEU C C 1
ATOM 7121 O O . LEU E 1 260 ? 15.294 -14.382 -35.682 1.00 40.07 274 LEU C O 1
ATOM 7126 N N . GLY E 1 261 ? 13.477 -14.828 -34.438 1.00 32.23 275 GLY C N 1
ATOM 7127 C CA . GLY E 1 261 ? 14.227 -15.645 -33.504 1.00 32.48 275 GLY C CA 1
ATOM 7128 C C . GLY E 1 261 ? 13.420 -16.642 -32.698 1.00 26.33 275 GLY C C 1
ATOM 7129 O O . GLY E 1 261 ? 12.223 -16.827 -32.916 1.00 23.78 275 GLY C O 1
ATOM 7130 N N . THR E 1 262 ? 14.101 -17.291 -31.759 1.00 31.56 276 THR C N 1
ATOM 7131 C CA . THR E 1 262 ? 13.477 -18.256 -30.867 1.00 29.54 276 THR C CA 1
ATOM 7132 C C . THR E 1 262 ? 13.801 -17.908 -29.419 1.00 33.69 276 THR C C 1
ATOM 7133 O O . THR E 1 262 ? 14.961 -17.685 -29.072 1.00 40.22 276 THR C O 1
ATOM 7137 N N . ILE E 1 263 ? 12.773 -17.854 -28.580 1.00 29.95 277 ILE C N 1
ATOM 7138 C CA . ILE E 1 263 ? 12.960 -17.538 -27.170 1.00 31.72 277 ILE C CA 1
ATOM 7139 C C . ILE E 1 263 ? 13.160 -18.814 -26.357 1.00 36.85 277 ILE C C 1
ATOM 7140 O O . ILE E 1 263 ? 12.358 -19.745 -26.438 1.00 42.67 277 ILE C O 1
ATOM 7145 N N . LEU E 1 264 ? 14.238 -18.854 -25.581 1.00 30.85 278 LEU C N 1
ATOM 7146 C CA . LEU E 1 264 ? 14.559 -20.031 -24.782 1.00 33.53 278 LEU C CA 1
ATOM 7147 C C . LEU E 1 264 ? 14.319 -19.786 -23.297 1.00 35.04 278 LEU C C 1
ATOM 7148 O O . LEU E 1 264 ? 14.757 -18.778 -22.741 1.00 33.60 278 LEU C O 1
ATOM 7153 N N . HIS E 1 265 ? 13.619 -20.720 -22.661 1.00 35.51 279 HIS C N 1
ATOM 7154 C CA . HIS E 1 265 ? 13.309 -20.624 -21.241 1.00 35.57 279 HIS C CA 1
ATOM 7155 C C . HIS E 1 265 ? 13.288 -22.021 -20.626 1.00 38.04 279 HIS C C 1
ATOM 7156 O O . HIS E 1 265 ? 12.829 -22.969 -21.263 1.00 44.89 279 HIS C O 1
ATOM 7163 N N . PRO E 1 266 ? 13.801 -22.154 -19.390 1.00 47.91 280 PRO C N 1
ATOM 7164 C CA . PRO E 1 266 ? 13.856 -23.432 -18.669 1.00 43.90 280 PRO C CA 1
ATOM 7165 C C . PRO E 1 266 ? 12.529 -24.192 -18.642 1.00 34.97 280 PRO C C 1
ATOM 7166 O O . PRO E 1 266 ? 12.534 -25.422 -18.687 1.00 35.38 280 PRO C O 1
ATOM 7170 N N . ASN E 1 267 ? 11.415 -23.472 -18.572 1.00 24.40 281 ASN C N 1
ATOM 7171 C CA . ASN E 1 267 ? 10.104 -24.109 -18.513 1.00 26.97 281 ASN C CA 1
ATOM 7172 C C . ASN E 1 267 ? 9.635 -24.644 -19.865 1.00 43.38 281 ASN C C 1
ATOM 7173 O O . ASN E 1 267 ? 8.719 -25.463 -19.928 1.00 57.52 281 ASN C O 1
ATOM 7178 N N . GLY E 1 268 ? 10.258 -24.182 -20.945 1.00 43.96 282 GLY C N 1
ATOM 7179 C CA . GLY E 1 268 ? 9.938 -24.699 -22.263 1.00 55.31 282 GLY C CA 1
ATOM 7180 C C . GLY E 1 268 ? 10.037 -23.709 -23.408 1.00 53.62 282 GLY C C 1
ATOM 7181 O O . GLY E 1 268 ? 10.347 -22.532 -23.213 1.00 40.22 282 GLY C O 1
ATOM 7182 N N . ASN E 1 269 ? 9.771 -24.204 -24.613 1.00 50.43 283 ASN C N 1
ATOM 7183 C CA . ASN E 1 269 ? 9.807 -23.395 -25.826 1.00 39.48 283 ASN C CA 1
ATOM 7184 C C . ASN E 1 269 ? 8.437 -22.787 -26.111 1.00 31.92 283 ASN C C 1
ATOM 7185 O O . ASN E 1 269 ? 7.481 -23.507 -26.398 1.00 31.95 283 ASN C O 1
ATOM 7190 N N . ILE E 1 270 ? 8.350 -21.462 -26.038 1.00 26.43 284 ILE C N 1
ATOM 7191 C CA . ILE E 1 270 ? 7.078 -20.768 -26.213 1.00 31.98 284 ILE C CA 1
ATOM 7192 C C . ILE E 1 270 ? 6.538 -20.935 -27.635 1.00 40.70 284 ILE C C 1
ATOM 7193 O O . ILE E 1 270 ? 5.330 -20.868 -27.858 1.00 38.77 284 ILE C O 1
ATOM 7198 N N . THR E 1 271 ? 7.434 -21.172 -28.589 1.00 38.72 285 THR C N 1
ATOM 7199 C CA . THR E 1 271 ? 7.032 -21.394 -29.973 1.00 36.10 285 THR C CA 1
ATOM 7200 C C . THR E 1 271 ? 6.294 -22.724 -30.100 1.00 32.89 285 THR C C 1
ATOM 7201 O O . THR E 1 271 ? 5.284 -22.821 -30.797 1.00 29.50 285 THR C O 1
ATOM 7205 N N . GLU E 1 272 ? 6.799 -23.744 -29.411 1.00 36.33 286 GLU C N 1
ATOM 7206 C CA . GLU E 1 272 ? 6.148 -25.050 -29.383 1.00 30.16 286 GLU C CA 1
ATOM 7207 C C . GLU E 1 272 ? 4.818 -24.997 -28.640 1.00 32.57 286 GLU C C 1
ATOM 7208 O O . GLU E 1 272 ? 3.838 -25.612 -29.059 1.00 39.17 286 GLU C O 1
ATOM 7214 N N . LEU E 1 273 ? 4.796 -24.263 -27.532 1.00 36.19 287 LEU C N 1
ATOM 7215 C CA . LEU E 1 273 ? 3.619 -24.208 -26.671 1.00 33.60 287 LEU C CA 1
ATOM 7216 C C . LEU E 1 273 ? 2.448 -23.503 -27.344 1.00 36.61 287 LEU C C 1
ATOM 7217 O O . LEU E 1 273 ? 1.318 -23.986 -27.289 1.00 47.75 287 LEU C O 1
ATOM 7222 N N . LEU E 1 274 ? 2.720 -22.364 -27.975 1.00 32.21 288 LEU C N 1
ATOM 7223 C CA . LEU E 1 274 ? 1.693 -21.631 -28.710 1.00 29.29 288 LEU C CA 1
ATOM 7224 C C . LEU E 1 274 ? 1.035 -22.514 -29.764 1.00 32.29 288 LEU C C 1
ATOM 7225 O O . LEU E 1 274 ? -0.177 -22.457 -29.969 1.00 34.34 288 LEU C O 1
ATOM 7230 N N . LEU E 1 275 ? 1.846 -23.338 -30.422 1.00 33.69 289 LEU C N 1
ATOM 7231 C CA . LEU E 1 275 ? 1.355 -24.240 -31.455 1.00 31.90 289 LEU C CA 1
ATOM 7232 C C . LEU E 1 275 ? 0.447 -25.325 -30.885 1.00 36.73 289 LEU C C 1
ATOM 7233 O O . LEU E 1 275 ? -0.702 -25.464 -31.304 1.00 35.78 289 LEU C O 1
ATOM 7238 N N . LYS E 1 276 ? 0.963 -26.088 -29.925 1.00 44.16 290 LYS C N 1
ATOM 7239 C CA . LYS E 1 276 ? 0.230 -27.226 -29.375 1.00 51.52 290 LYS C CA 1
ATOM 7240 C C . LYS E 1 276 ? -0.952 -26.815 -28.499 1.00 50.23 290 LYS C C 1
ATOM 7241 O O . LYS E 1 276 ? -1.762 -27.658 -28.110 1.00 55.31 290 LYS C O 1
ATOM 7247 N N . GLU E 1 277 ? -1.058 -25.523 -28.206 1.00 43.72 291 GLU C N 1
ATOM 7248 C CA . GLU E 1 277 ? -2.215 -25.002 -27.489 1.00 38.66 291 GLU C CA 1
ATOM 7249 C C . GLU E 1 277 ? -3.229 -24.411 -28.463 1.00 38.78 291 GLU C C 1
ATOM 7250 O O . GLU E 1 277 ? -4.336 -24.037 -28.076 1.00 55.76 291 GLU C O 1
ATOM 7256 N N . GLY E 1 278 ? -2.841 -24.332 -29.732 1.00 43.42 292 GLY C N 1
ATOM 7257 C CA . GLY E 1 278 ? -3.717 -23.813 -30.764 1.00 29.19 292 GLY C CA 1
ATOM 7258 C C . GLY E 1 278 ? -3.806 -22.300 -30.764 1.00 28.65 292 GLY C C 1
ATOM 7259 O O . GLY E 1 278 ? -4.823 -21.731 -31.158 1.00 24.54 292 GLY C O 1
ATOM 7260 N N . PHE E 1 279 ? -2.741 -21.645 -30.315 1.00 34.71 293 PHE C N 1
ATOM 7261 C CA . PHE E 1 279 ? -2.690 -20.187 -30.312 1.00 39.80 293 PHE C CA 1
ATOM 7262 C C . PHE E 1 279 ? -1.903 -19.660 -31.505 1.00 38.35 293 PHE C C 1
ATOM 7263 O O . PHE E 1 279 ? -1.839 -18.452 -31.731 1.00 39.34 293 PHE C O 1
ATOM 7271 N N . ALA E 1 280 ? -1.302 -20.569 -32.263 1.00 34.16 294 ALA C N 1
ATOM 7272 C CA . ALA E 1 280 ? -0.489 -20.183 -33.407 1.00 31.02 294 ALA C CA 1
ATOM 7273 C C . ALA E 1 280 ? -0.510 -21.252 -34.490 1.00 38.17 294 ALA C C 1
ATOM 7274 O O . ALA E 1 280 ? -0.711 -22.433 -34.209 1.00 38.35 294 ALA C O 1
ATOM 7276 N N . ARG E 1 281 ? -0.307 -20.825 -35.732 1.00 33.52 295 ARG C N 1
ATOM 7277 C CA . ARG E 1 281 ? -0.203 -21.750 -36.851 1.00 40.12 295 ARG C CA 1
ATOM 7278 C C . ARG E 1 281 ? 1.197 -21.691 -37.444 1.00 37.90 295 ARG C C 1
ATOM 7279 O O . ARG E 1 281 ? 1.860 -20.654 -37.384 1.00 36.63 295 ARG C O 1
ATOM 7287 N N . CYS E 1 282 ? 1.651 -22.807 -38.003 1.00 37.37 296 CYS C N 1
ATOM 7288 C CA . CYS E 1 282 ? 2.943 -22.838 -38.674 1.00 30.22 296 CYS C CA 1
ATOM 7289 C C . CYS E 1 282 ? 2.922 -21.921 -39.886 1.00 31.00 296 CYS C C 1
ATOM 7290 O O . CYS E 1 282 ? 1.898 -21.775 -40.553 1.00 31.31 296 CYS C O 1
ATOM 7293 N N . VAL E 1 283 ? 4.060 -21.296 -40.159 1.00 31.25 297 VAL C N 1
ATOM 7294 C CA . VAL E 1 283 ? 4.185 -20.390 -41.288 1.00 24.00 297 VAL C CA 1
ATOM 7295 C C . VAL E 1 283 ? 5.410 -20.809 -42.103 1.00 32.11 297 VAL C C 1
ATOM 7296 O O . VAL E 1 283 ? 6.480 -21.069 -41.549 1.00 49.28 297 VAL C O 1
ATOM 7300 N N . ASP E 1 284 ? 5.239 -20.908 -43.416 1.00 34.68 298 ASP C N 1
ATOM 7301 C CA . ASP E 1 284 ? 6.245 -21.545 -44.259 1.00 38.98 298 ASP C CA 1
ATOM 7302 C C . ASP E 1 284 ? 7.295 -20.588 -44.816 1.00 35.35 298 ASP C C 1
ATOM 7303 O O . ASP E 1 284 ? 8.330 -21.031 -45.311 1.00 41.78 298 ASP C O 1
ATOM 7308 N N . TRP E 1 285 ? 7.046 -19.284 -44.740 1.00 28.96 299 TRP C N 1
ATOM 7309 C CA . TRP E 1 285 ? 8.002 -18.335 -45.302 1.00 23.90 299 TRP C CA 1
ATOM 7310 C C . TRP E 1 285 ? 9.204 -18.151 -44.382 1.00 28.92 299 TRP C C 1
ATOM 7311 O O . TRP E 1 285 ? 10.270 -17.729 -44.827 1.00 35.95 299 TRP C O 1
ATOM 7322 N N . SER E 1 286 ? 9.039 -18.481 -43.104 1.00 25.71 300 SER C N 1
ATOM 7323 C CA . SER E 1 286 ? 10.106 -18.270 -42.130 1.00 29.80 300 SER C CA 1
ATOM 7324 C C . SER E 1 286 ? 10.510 -19.544 -41.393 1.00 23.77 300 SER C C 1
ATOM 7325 O O . SER E 1 286 ? 11.420 -19.520 -40.568 1.00 36.11 300 SER C O 1
ATOM 7328 N N . ILE E 1 287 ? 9.845 -20.655 -41.692 1.00 23.79 301 ILE C N 1
ATOM 7329 C CA . ILE E 1 287 ? 10.092 -21.902 -40.969 1.00 37.56 301 ILE C CA 1
ATOM 7330 C C . ILE E 1 287 ? 11.493 -22.457 -41.238 1.00 43.12 301 ILE C C 1
ATOM 7331 O O . ILE E 1 287 ? 11.978 -23.322 -40.508 1.00 37.29 301 ILE C O 1
ATOM 7336 N N . ALA E 1 288 ? 12.146 -21.948 -42.277 1.00 41.09 302 ALA C N 1
ATOM 7337 C CA . ALA E 1 288 ? 13.492 -22.390 -42.620 1.00 40.75 302 ALA C CA 1
ATOM 7338 C C . ALA E 1 288 ? 14.536 -21.775 -41.693 1.00 42.73 302 ALA C C 1
ATOM 7339 O O . ALA E 1 288 ? 15.627 -22.322 -41.527 1.00 40.39 302 ALA C O 1
ATOM 7341 N N . VAL E 1 289 ? 14.202 -20.638 -41.088 1.00 45.46 303 VAL C N 1
ATOM 7342 C CA . VAL E 1 289 ? 15.146 -19.946 -40.217 1.00 48.19 303 VAL C CA 1
ATOM 7343 C C . VAL E 1 289 ? 15.039 -20.451 -38.777 1.00 34.36 303 VAL C C 1
ATOM 7344 O O . VAL E 1 289 ? 15.806 -20.038 -37.907 1.00 36.53 303 VAL C O 1
ATOM 7348 N N . TYR E 1 290 ? 14.094 -21.356 -38.537 1.00 34.27 304 TYR C N 1
ATOM 7349 C CA . TYR E 1 290 ? 13.940 -21.981 -37.226 1.00 29.94 304 TYR C CA 1
ATOM 7350 C C . TYR E 1 290 ? 15.052 -23.004 -36.998 1.00 28.66 304 TYR C C 1
ATOM 7351 O O . TYR E 1 290 ? 15.108 -24.034 -37.670 1.00 41.28 304 TYR C O 1
ATOM 7360 N N . THR E 1 291 ? 15.930 -22.715 -36.043 1.00 36.65 305 THR C N 1
ATOM 7361 C CA . THR E 1 291 ? 17.150 -23.495 -35.854 1.00 37.26 305 THR C CA 1
ATOM 7362 C C . THR E 1 291 ? 16.995 -24.696 -34.923 1.00 34.30 305 THR C C 1
ATOM 7363 O O . THR E 1 291 ? 17.936 -25.469 -34.747 1.00 37.12 305 THR C O 1
ATOM 7367 N N . ARG E 1 292 ? 15.817 -24.859 -34.330 1.00 40.87 306 ARG C N 1
ATOM 7368 C CA . ARG E 1 292 ? 15.630 -25.896 -33.319 1.00 38.05 306 ARG C CA 1
ATOM 7369 C C . ARG E 1 292 ? 14.716 -27.035 -33.766 1.00 41.41 306 ARG C C 1
ATOM 7370 O O . ARG E 1 292 ? 13.986 -27.607 -32.955 1.00 51.48 306 ARG C O 1
ATOM 7378 N N . GLY E 1 293 ? 14.765 -27.369 -35.051 1.00 42.11 307 GLY C N 1
ATOM 7379 C CA . GLY E 1 293 ? 14.001 -28.488 -35.575 1.00 41.19 307 GLY C CA 1
ATOM 7380 C C . GLY E 1 293 ? 12.581 -28.126 -35.963 1.00 39.90 307 GLY C C 1
ATOM 7381 O O . GLY E 1 293 ? 11.698 -28.029 -35.111 1.00 39.73 307 GLY C O 1
ATOM 7382 N N . ALA E 1 294 ? 12.360 -27.936 -37.260 1.00 43.34 308 ALA C N 1
ATOM 7383 C CA . ALA E 1 294 ? 11.051 -27.540 -37.768 1.00 39.66 308 ALA C CA 1
ATOM 7384 C C . ALA E 1 294 ? 10.016 -28.651 -37.613 1.00 43.70 308 ALA C C 1
ATOM 7385 O O . ALA E 1 294 ? 8.822 -28.380 -37.489 1.00 48.24 308 ALA C O 1
ATOM 7387 N N . GLU E 1 295 ? 10.477 -29.899 -37.619 1.00 44.23 309 GLU C N 1
ATOM 7388 C CA . GLU E 1 295 ? 9.580 -31.047 -37.522 1.00 42.68 309 GLU C CA 1
ATOM 7389 C C . GLU E 1 295 ? 8.851 -31.084 -36.181 1.00 47.15 309 GLU C C 1
ATOM 7390 O O . GLU E 1 295 ? 7.731 -31.586 -36.090 1.00 44.71 309 GLU C O 1
ATOM 7396 N N . LYS E 1 296 ? 9.490 -30.550 -35.145 1.00 53.23 310 LYS C N 1
ATOM 7397 C CA . LYS E 1 296 ? 8.857 -30.445 -33.835 1.00 53.22 310 LYS C CA 1
ATOM 7398 C C . LYS E 1 296 ? 7.676 -29.486 -33.896 1.00 46.41 310 LYS C C 1
ATOM 7399 O O . LYS E 1 296 ? 6.637 -29.724 -33.279 1.00 41.77 310 LYS C O 1
ATOM 7405 N N . LEU E 1 297 ? 7.845 -28.401 -34.646 1.00 44.81 311 LEU C N 1
ATOM 7406 C CA . LEU E 1 297 ? 6.793 -27.406 -34.811 1.00 30.85 311 LEU C CA 1
ATOM 7407 C C . LEU E 1 297 ? 5.604 -27.994 -35.558 1.00 32.29 311 LEU C C 1
ATOM 7408 O O . LEU E 1 297 ? 4.451 -27.734 -35.211 1.00 32.75 311 LEU C O 1
ATOM 7413 N N . ARG E 1 298 ? 5.896 -28.784 -36.588 1.00 37.39 312 ARG C N 1
ATOM 7414 C CA . ARG E 1 298 ? 4.861 -29.455 -37.366 1.00 43.33 312 ARG C CA 1
ATOM 7415 C C . ARG E 1 298 ? 4.040 -30.386 -36.484 1.00 43.72 312 ARG C C 1
ATOM 7416 O O . ARG E 1 298 ? 2.810 -30.364 -36.519 1.00 33.93 312 ARG C O 1
ATOM 7424 N N . ALA E 1 299 ? 4.734 -31.201 -35.694 1.00 35.12 313 ALA C N 1
ATOM 7425 C CA . ALA E 1 299 ? 4.084 -32.147 -34.797 1.00 36.22 313 ALA C CA 1
ATOM 7426 C C . ALA E 1 299 ? 3.229 -31.421 -33.769 1.00 42.63 313 ALA C C 1
ATOM 7427 O O . ALA E 1 299 ? 2.138 -31.876 -33.420 1.00 55.00 313 ALA C O 1
ATOM 7429 N N . ALA E 1 300 ? 3.731 -30.287 -33.293 1.00 37.76 314 ALA C N 1
ATOM 7430 C CA . ALA E 1 300 ? 3.012 -29.484 -32.314 1.00 42.13 314 ALA C CA 1
ATOM 7431 C C . ALA E 1 300 ? 1.739 -28.905 -32.911 1.00 43.16 314 ALA C C 1
ATOM 7432 O O . ALA E 1 300 ? 0.725 -28.769 -32.229 1.00 47.54 314 ALA C O 1
ATOM 7434 N N . GLU E 1 301 ? 1.798 -28.571 -34.193 1.00 32.67 315 GLU C N 1
ATOM 7435 C CA . GLU E 1 301 ? 0.655 -27.984 -34.872 1.00 30.02 315 GLU C CA 1
ATOM 7436 C C . GLU E 1 301 ? -0.415 -29.035 -35.157 1.00 31.76 315 GLU C C 1
ATOM 7437 O O . GLU E 1 301 ? -1.606 -28.756 -35.037 1.00 33.37 315 GLU C O 1
ATOM 7443 N N . ARG E 1 302 ? 0.014 -30.240 -35.529 1.00 34.29 316 ARG C N 1
ATOM 7444 C CA . ARG E 1 302 ? -0.915 -31.339 -35.793 1.00 46.42 316 ARG C CA 1
ATOM 7445 C C . ARG E 1 302 ? -1.737 -31.670 -34.553 1.00 47.91 316 ARG C C 1
ATOM 7446 O O . ARG E 1 302 ? -2.932 -31.954 -34.642 1.00 43.45 316 ARG C O 1
ATOM 7454 N N . PHE E 1 303 ? -1.072 -31.638 -33.403 1.00 33.59 317 PHE C N 1
ATOM 7455 C CA . PHE E 1 303 ? -1.694 -31.910 -32.113 1.00 40.93 317 PHE C CA 1
ATOM 7456 C C . PHE E 1 303 ? -2.926 -31.034 -31.886 1.00 42.40 317 PHE C C 1
ATOM 7457 O O . PHE E 1 303 ? -4.024 -31.543 -31.664 1.00 47.59 317 PHE C O 1
ATOM 7465 N N . ALA E 1 304 ? -2.740 -29.719 -31.949 1.00 38.64 318 ALA C N 1
ATOM 7466 C CA . ALA E 1 304 ? -3.848 -28.784 -31.778 1.00 46.31 318 ALA C CA 1
ATOM 7467 C C . ALA E 1 304 ? -4.843 -28.907 -32.928 1.00 60.52 318 ALA C C 1
ATOM 7468 O O . ALA E 1 304 ? -6.044 -28.706 -32.748 1.00 67.24 318 ALA C O 1
ATOM 7470 N N . LYS E 1 305 ? -4.328 -29.241 -34.107 1.00 65.71 319 LYS C N 1
ATOM 7471 C CA . LYS E 1 305 ? -5.154 -29.439 -35.293 1.00 60.76 319 LYS C CA 1
ATOM 7472 C C . LYS E 1 305 ? -6.135 -30.590 -35.102 1.00 48.14 319 LYS C C 1
ATOM 7473 O O . LYS E 1 305 ? -7.348 -30.413 -35.217 1.00 34.24 319 LYS C O 1
ATOM 7479 N N . GLU E 1 306 ? -5.593 -31.767 -34.803 1.00 44.34 320 GLU C N 1
ATOM 7480 C CA . GLU E 1 306 ? -6.387 -32.985 -34.668 1.00 52.03 320 GLU C CA 1
ATOM 7481 C C . GLU E 1 306 ? -7.411 -32.903 -33.540 1.00 59.88 320 GLU C C 1
ATOM 7482 O O . GLU E 1 306 ? -8.436 -33.583 -33.575 1.00 73.65 320 GLU C O 1
ATOM 7488 N N . ARG E 1 307 ? -7.135 -32.070 -32.542 1.00 58.35 321 ARG C N 1
ATOM 7489 C CA . ARG E 1 307 ? -8.022 -31.952 -31.391 1.00 50.64 321 ARG C CA 1
ATOM 7490 C C . ARG E 1 307 ? -8.823 -30.655 -31.440 1.00 54.47 321 ARG C C 1
ATOM 7491 O O . ARG E 1 307 ? -9.398 -30.233 -30.436 1.00 61.40 321 ARG C O 1
ATOM 7499 N N . ARG E 1 308 ? -8.850 -30.038 -32.619 1.00 54.20 322 ARG C N 1
ATOM 7500 C CA . ARG E 1 308 ? -9.689 -28.871 -32.897 1.00 61.97 322 ARG C CA 1
ATOM 7501 C C . ARG E 1 308 ? -9.542 -27.760 -31.861 1.00 55.40 322 ARG C C 1
ATOM 7502 O O . ARG E 1 308 ? -10.537 -27.215 -31.386 1.00 56.76 322 ARG C O 1
ATOM 7510 N N . LEU E 1 309 ? -8.303 -27.422 -31.519 1.00 46.14 323 LEU C N 1
ATOM 7511 C CA . LEU E 1 309 ? -8.053 -26.475 -30.438 1.00 40.81 323 LEU C CA 1
ATOM 7512 C C . LEU E 1 309 ? -8.030 -25.015 -30.887 1.00 49.63 323 LEU C C 1
ATOM 7513 O O . LEU E 1 309 ? -7.209 -24.614 -31.713 1.00 55.52 323 LEU C O 1
ATOM 7518 N N . ARG E 1 310 ? -8.956 -24.239 -30.332 1.00 52.74 324 ARG C N 1
ATOM 7519 C CA . ARG E 1 310 ? -8.943 -22.778 -30.402 1.00 59.02 324 ARG C CA 1
ATOM 7520 C C . ARG E 1 310 ? -8.980 -22.204 -31.822 1.00 60.64 324 ARG C C 1
ATOM 7521 O O . ARG E 1 310 ? -10.049 -21.841 -32.301 1.00 69.52 324 ARG C O 1
ATOM 7529 N N . ILE E 1 311 ? -7.838 -22.099 -32.495 1.00 55.77 325 ILE C N 1
ATOM 7530 C CA . ILE E 1 311 ? -7.855 -21.567 -33.858 1.00 47.74 325 ILE C CA 1
ATOM 7531 C C . ILE E 1 311 ? -8.239 -22.657 -34.851 1.00 46.98 325 ILE C C 1
ATOM 7532 O O . ILE E 1 311 ? -8.667 -22.368 -35.968 1.00 50.20 325 ILE C O 1
ATOM 7537 N N . TRP E 1 312 ? -8.089 -23.910 -34.434 1.00 45.28 326 TRP C N 1
ATOM 7538 C CA . TRP E 1 312 ? -8.520 -25.038 -35.246 1.00 47.40 326 TRP C CA 1
ATOM 7539 C C . TRP E 1 312 ? -9.923 -25.469 -34.829 1.00 62.06 326 TRP C C 1
ATOM 7540 O O . TRP E 1 312 ? -10.333 -26.603 -35.073 1.00 56.52 326 TRP C O 1
ATOM 7551 N N . ARG E 1 313 ? -10.650 -24.549 -34.197 1.00 81.34 327 ARG C N 1
ATOM 7552 C CA . ARG E 1 313 ? -12.012 -24.808 -33.738 1.00 89.20 327 ARG C CA 1
ATOM 7553 C C . ARG E 1 313 ? -12.942 -25.161 -34.897 1.00 88.76 327 ARG C C 1
ATOM 7554 O O . ARG E 1 313 ? -13.697 -26.129 -34.821 1.00 72.25 327 ARG C O 1
ATOM 7562 N N . ASP E 1 314 ? -12.869 -24.385 -35.973 1.00 88.66 328 ASP C N 1
ATOM 7563 C CA . ASP E 1 314 ? -13.723 -24.583 -37.132 1.00 83.02 328 ASP C CA 1
ATOM 7564 C C . ASP E 1 314 ? -12.903 -25.159 -38.274 1.00 77.52 328 ASP C C 1
ATOM 7565 O O . ASP E 1 314 ? -13.122 -24.833 -39.441 1.00 69.41 328 ASP C O 1
ATOM 7570 N N . TYR E 1 315 ? -11.942 -26.008 -37.925 1.00 72.83 329 TYR C N 1
ATOM 7571 C CA . TYR E 1 315 ? -11.094 -26.644 -38.921 1.00 59.64 329 TYR C CA 1
ATOM 7572 C C . TYR E 1 315 ? -11.815 -27.808 -39.588 1.00 64.57 329 TYR C C 1
ATOM 7573 O O . TYR E 1 315 ? -12.390 -28.666 -38.917 1.00 57.91 329 TYR C O 1
ATOM 7582 N N . VAL E 1 316 ? -11.774 -27.829 -40.915 1.00 70.78 330 VAL C N 1
ATOM 7583 C CA . VAL E 1 316 ? -12.440 -28.864 -41.692 1.00 66.15 330 VAL C CA 1
ATOM 7584 C C . VAL E 1 316 ? -11.450 -29.938 -42.129 1.00 68.38 330 VAL C C 1
ATOM 7585 O O . VAL E 1 316 ? -10.630 -29.712 -43.019 1.00 74.16 330 VAL C O 1
ATOM 7589 N N . ALA E 1 317 ? -11.529 -31.104 -41.496 1.00 68.73 331 ALA C N 1
ATOM 7590 C CA . ALA E 1 317 ? -10.635 -32.210 -41.818 1.00 70.84 331 ALA C CA 1
ATOM 7591 C C . ALA E 1 317 ? -11.079 -32.926 -43.088 1.00 72.25 331 ALA C C 1
ATOM 7592 O O . ALA E 1 317 ? -12.270 -33.168 -43.285 1.00 80.11 331 ALA C O 1
ATOM 7594 N N . PRO E 1 318 ? -10.115 -33.268 -43.956 1.00 71.93 332 PRO C N 1
ATOM 7595 C CA . PRO E 1 318 ? -10.400 -33.942 -45.227 1.00 76.85 332 PRO C CA 1
ATOM 7596 C C . PRO E 1 318 ? -10.658 -35.438 -45.065 1.00 91.40 332 PRO C C 1
ATOM 7597 O O . PRO E 1 318 ? -9.987 -36.099 -44.272 1.00 98.12 332 PRO C O 1
ATOM 7601 N N . THR E 1 319 ? -11.629 -35.957 -45.811 1.00 99.04 333 THR C N 1
ATOM 7602 C CA . THR E 1 319 ? -11.923 -37.387 -45.821 1.00 101.24 333 THR C CA 1
ATOM 7603 C C . THR E 1 319 ? -12.700 -37.768 -47.076 1.00 100.72 333 THR C C 1
ATOM 7604 O O . THR E 1 319 ? -13.577 -37.028 -47.523 1.00 98.91 333 THR C O 1
ATOM 7608 N N . ALA F 2 24 ? -12.775 -22.278 -13.927 1.00 81.91 388 ALA H N 1
ATOM 7609 C CA . ALA F 2 24 ? -12.016 -23.302 -13.220 1.00 86.31 388 ALA H CA 1
ATOM 7610 C C . ALA F 2 24 ? -11.475 -24.350 -14.187 1.00 89.76 388 ALA H C 1
ATOM 7611 O O . ALA F 2 24 ? -10.852 -25.328 -13.775 1.00 86.82 388 ALA H O 1
ATOM 7613 N N . ASP F 2 25 ? -11.716 -24.135 -15.476 1.00 99.44 389 ASP H N 1
ATOM 7614 C CA . ASP F 2 25 ? -11.272 -25.066 -16.507 1.00 102.90 389 ASP H CA 1
ATOM 7615 C C . ASP F 2 25 ? -9.806 -24.834 -16.862 1.00 107.53 389 ASP H C 1
ATOM 7616 O O . ASP F 2 25 ? -9.430 -23.735 -17.271 1.00 110.06 389 ASP H O 1
ATOM 7621 N N . PRO F 2 26 ? -8.972 -25.873 -16.702 1.00 109.46 390 PRO H N 1
ATOM 7622 C CA . PRO F 2 26 ? -7.540 -25.798 -17.016 1.00 104.23 390 PRO H CA 1
ATOM 7623 C C . PRO F 2 26 ? -7.295 -25.560 -18.501 1.00 110.45 390 PRO H C 1
ATOM 7624 O O . PRO F 2 26 ? -6.315 -24.910 -18.876 1.00 106.91 390 PRO H O 1
ATOM 7628 N N . ASN F 2 27 ? -8.184 -26.091 -19.335 1.00 112.51 391 ASN H N 1
ATOM 7629 C CA . ASN F 2 27 ? -8.053 -25.966 -20.782 1.00 110.24 391 ASN H CA 1
ATOM 7630 C C . ASN F 2 27 ? -8.881 -24.817 -21.349 1.00 103.71 391 ASN H C 1
ATOM 7631 O O . ASN F 2 27 ? -9.479 -24.941 -22.418 1.00 100.75 391 ASN H O 1
ATOM 7636 N N . SER F 2 28 ? -8.914 -23.698 -20.631 1.00 93.99 392 SER H N 1
ATOM 7637 C CA . SER F 2 28 ? -9.689 -22.542 -21.064 1.00 91.47 392 SER H CA 1
ATOM 7638 C C . SER F 2 28 ? -8.883 -21.670 -22.022 1.00 87.00 392 SER H C 1
ATOM 7639 O O . SER F 2 28 ? -7.660 -21.787 -22.104 1.00 88.24 392 SER H O 1
ATOM 7642 N N . ASP F 2 29 ? -9.578 -20.797 -22.746 1.00 73.92 393 ASP H N 1
ATOM 7643 C CA . ASP F 2 29 ? -8.936 -19.926 -23.726 1.00 68.14 393 ASP H CA 1
ATOM 7644 C C . ASP F 2 29 ? -8.028 -18.895 -23.060 1.00 65.76 393 ASP H C 1
ATOM 7645 O O . ASP F 2 29 ? -7.150 -18.318 -23.704 1.00 70.50 393 ASP H O 1
ATOM 7650 N N . TRP F 2 30 ? -8.248 -18.662 -21.771 1.00 60.95 394 TRP H N 1
ATOM 7651 C CA . TRP F 2 30 ? -7.360 -17.811 -20.989 1.00 53.24 394 TRP H CA 1
ATOM 7652 C C . TRP F 2 30 ? -6.468 -18.687 -20.120 1.00 48.59 394 TRP H C 1
ATOM 7653 O O . TRP F 2 30 ? -6.830 -19.057 -19.003 1.00 52.23 394 TRP H O 1
ATOM 7664 N N . ASN F 2 31 ? -5.295 -19.012 -20.653 1.00 53.40 395 ASN H N 1
ATOM 7665 C CA . ASN F 2 31 ? -4.430 -20.029 -20.071 1.00 44.74 395 ASN H CA 1
ATOM 7666 C C . ASN F 2 31 ? -3.234 -19.447 -19.323 1.00 51.91 395 ASN H C 1
ATOM 7667 O O . ASN F 2 31 ? -2.178 -19.211 -19.910 1.00 49.56 395 ASN H O 1
ATOM 7672 N N . ALA F 2 32 ? -3.405 -19.223 -18.024 1.00 55.94 396 ALA H N 1
ATOM 7673 C CA . ALA F 2 32 ? -2.287 -18.857 -17.165 1.00 44.34 396 ALA H CA 1
ATOM 7674 C C . ALA F 2 32 ? -1.519 -20.118 -16.792 1.00 35.14 396 ALA H C 1
ATOM 7675 O O . ALA F 2 32 ? -2.113 -21.186 -16.644 1.00 51.32 396 ALA H O 1
ATOM 7677 N N . PRO F 2 33 ? -0.192 -20.006 -16.646 1.00 24.83 397 PRO H N 1
ATOM 7678 C CA . PRO F 2 33 ? 0.598 -21.197 -16.324 1.00 38.45 397 PRO H CA 1
ATOM 7679 C C . PRO F 2 33 ? 0.387 -21.660 -14.885 1.00 59.09 397 PRO H C 1
ATOM 7680 O O . PRO F 2 33 ? 0.507 -20.861 -13.955 1.00 56.62 397 PRO H O 1
ATOM 7684 N N . ALA F 2 34 ? 0.058 -22.937 -14.713 1.00 65.52 398 ALA H N 1
ATOM 7685 C CA . ALA F 2 34 ? -0.048 -23.519 -13.382 1.00 65.56 398 ALA H CA 1
ATOM 7686 C C . ALA F 2 34 ? 1.310 -23.456 -12.702 1.00 61.24 398 ALA H C 1
ATOM 7687 O O . ALA F 2 34 ? 1.430 -22.996 -11.566 1.00 63.50 398 ALA H O 1
ATOM 7689 N N . GLU F 2 35 ? 2.332 -23.910 -13.421 1.00 65.32 399 GLU H N 1
ATOM 7690 C CA . GLU F 2 35 ? 3.705 -23.824 -12.949 1.00 51.43 399 GLU H CA 1
ATOM 7691 C C . GLU F 2 35 ? 4.163 -22.368 -12.981 1.00 45.04 399 GLU H C 1
ATOM 7692 O O . GLU F 2 35 ? 3.620 -21.547 -13.723 1.00 43.96 399 GLU H O 1
ATOM 7698 N N . GLU F 2 36 ? 5.163 -22.052 -12.168 1.00 57.46 400 GLU H N 1
ATOM 7699 C CA . GLU F 2 36 ? 5.632 -20.682 -12.022 1.00 65.29 400 GLU H CA 1
ATOM 7700 C C . GLU F 2 36 ? 6.805 -20.377 -12.948 1.00 74.89 400 GLU H C 1
ATOM 7701 O O . GLU F 2 36 ? 7.863 -21.000 -12.852 1.00 85.31 400 GLU H O 1
ATOM 7707 N N . TRP F 2 37 ? 6.611 -19.418 -13.848 1.00 71.71 401 TRP H N 1
ATOM 7708 C CA . TRP F 2 37 ? 7.677 -18.981 -14.741 1.00 67.97 401 TRP H CA 1
ATOM 7709 C C . TRP F 2 37 ? 8.441 -17.822 -14.110 1.00 65.18 401 TRP H C 1
ATOM 7710 O O . TRP F 2 37 ? 8.319 -16.675 -14.541 1.00 62.20 401 TRP H O 1
ATOM 7721 N N . GLY F 2 38 ? 9.224 -18.132 -13.081 1.00 61.85 402 GLY H N 1
ATOM 7722 C CA . GLY F 2 38 ? 9.954 -17.118 -12.342 1.00 59.66 402 GLY H CA 1
ATOM 7723 C C . GLY F 2 38 ? 11.405 -17.001 -12.762 1.00 57.15 402 GLY H C 1
ATOM 7724 O O . GLY F 2 38 ? 11.929 -17.860 -13.472 1.00 60.09 402 GLY H O 1
ATOM 7725 N N . ASN F 2 39 ? 12.058 -15.934 -12.313 1.00 58.72 403 ASN H N 1
ATOM 7726 C CA . ASN F 2 39 ? 13.444 -15.669 -12.681 1.00 65.67 403 ASN H CA 1
ATOM 7727 C C . ASN F 2 39 ? 14.444 -16.333 -11.739 1.00 78.87 403 ASN H C 1
ATOM 7728 O O . ASN F 2 39 ? 15.640 -16.380 -12.027 1.00 84.41 403 ASN H O 1
ATOM 7733 N N . TRP F 2 40 ? 13.952 -16.845 -10.615 1.00 79.63 404 TRP H N 1
ATOM 7734 C CA . TRP F 2 40 ? 14.796 -17.585 -9.683 1.00 79.87 404 TRP H CA 1
ATOM 7735 C C . TRP F 2 40 ? 14.815 -19.072 -10.024 1.00 77.98 404 TRP H C 1
ATOM 7736 O O . TRP F 2 40 ? 15.831 -19.745 -9.850 1.00 75.65 404 TRP H O 1
ATOM 7747 N N . PRO G 1 3 ? -57.101 -14.400 0.062 1.00 96.70 17 PRO D N 1
ATOM 7748 C CA . PRO G 1 3 ? -57.239 -14.899 1.435 1.00 99.42 17 PRO D CA 1
ATOM 7749 C C . PRO G 1 3 ? -57.426 -13.774 2.450 1.00 103.99 17 PRO D C 1
ATOM 7750 O O . PRO G 1 3 ? -58.487 -13.151 2.486 1.00 107.63 17 PRO D O 1
ATOM 7754 N N . THR G 1 4 ? -56.405 -13.521 3.263 1.00 89.01 18 THR D N 1
ATOM 7755 C CA . THR G 1 4 ? -56.479 -12.486 4.288 1.00 72.84 18 THR D CA 1
ATOM 7756 C C . THR G 1 4 ? -55.993 -11.139 3.762 1.00 63.43 18 THR D C 1
ATOM 7757 O O . THR G 1 4 ? -54.853 -11.013 3.313 1.00 66.04 18 THR D O 1
ATOM 7761 N N . VAL G 1 5 ? -56.862 -10.136 3.823 1.00 57.57 19 VAL D N 1
ATOM 7762 C CA . VAL G 1 5 ? -56.525 -8.800 3.345 1.00 58.48 19 VAL D CA 1
ATOM 7763 C C . VAL G 1 5 ? -55.867 -7.964 4.437 1.00 52.93 19 VAL D C 1
ATOM 7764 O O . VAL G 1 5 ? -56.459 -7.720 5.488 1.00 54.25 19 VAL D O 1
ATOM 7768 N N . GLN G 1 6 ? -54.637 -7.530 4.181 1.00 53.02 20 GLN D N 1
ATOM 7769 C CA . GLN G 1 6 ? -53.940 -6.628 5.087 1.00 49.99 20 GLN D CA 1
ATOM 7770 C C . GLN G 1 6 ? -53.860 -5.239 4.463 1.00 51.81 20 GLN D C 1
ATOM 7771 O O . GLN G 1 6 ? -54.171 -5.065 3.285 1.00 45.33 20 GLN D O 1
ATOM 7777 N N . ARG G 1 7 ? -53.445 -4.253 5.251 1.00 45.28 21 ARG D N 1
ATOM 7778 C CA . ARG G 1 7 ? -53.299 -2.892 4.749 1.00 42.20 21 ARG D CA 1
ATOM 7779 C C . ARG G 1 7 ? -52.043 -2.236 5.308 1.00 45.15 21 ARG D C 1
ATOM 7780 O O . ARG G 1 7 ? -51.675 -2.469 6.457 1.00 47.98 21 ARG D O 1
ATOM 7788 N N . GLY G 1 8 ? -51.387 -1.415 4.494 1.00 46.09 22 GLY D N 1
ATOM 7789 C CA . GLY G 1 8 ? -50.171 -0.747 4.917 1.00 44.35 22 GLY D CA 1
ATOM 7790 C C . GLY G 1 8 ? -49.870 0.526 4.149 1.00 40.99 22 GLY D C 1
ATOM 7791 O O . GLY G 1 8 ? -50.636 0.936 3.277 1.00 40.42 22 GLY D O 1
ATOM 7792 N N . ILE G 1 9 ? -48.747 1.152 4.482 1.00 43.02 23 ILE D N 1
ATOM 7793 C CA . ILE G 1 9 ? -48.305 2.366 3.805 1.00 44.86 23 ILE D CA 1
ATOM 7794 C C . ILE G 1 9 ? -47.007 2.112 3.050 1.00 44.56 23 ILE D C 1
ATOM 7795 O O . ILE G 1 9 ? -46.038 1.615 3.622 1.00 48.05 23 ILE D O 1
ATOM 7800 N N . ILE G 1 10 ? -46.993 2.453 1.765 1.00 41.75 24 ILE D N 1
ATOM 7801 C CA . ILE G 1 10 ? -45.810 2.264 0.932 1.00 40.62 24 ILE D CA 1
ATOM 7802 C C . ILE G 1 10 ? -44.614 3.046 1.460 1.00 41.93 24 ILE D C 1
ATOM 7803 O O . ILE G 1 10 ? -44.652 4.273 1.547 1.00 47.85 24 ILE D O 1
ATOM 7808 N N . LYS G 1 11 ? -43.553 2.329 1.816 1.00 43.30 25 LYS D N 1
ATOM 7809 C CA . LYS G 1 11 ? -42.319 2.968 2.253 1.00 39.58 25 LYS D CA 1
ATOM 7810 C C . LYS G 1 11 ? -41.436 3.280 1.052 1.00 34.83 25 LYS D C 1
ATOM 7811 O O . LYS G 1 11 ? -40.958 4.404 0.898 1.00 38.54 25 LYS D O 1
ATOM 7825 N N . VAL G 1 13 ? -40.211 1.608 -3.249 1.00 43.73 27 VAL D N 1
ATOM 7826 C CA . VAL G 1 13 ? -40.299 0.630 -4.329 1.00 42.55 27 VAL D CA 1
ATOM 7827 C C . VAL G 1 13 ? -38.907 0.094 -4.653 1.00 38.41 27 VAL D C 1
ATOM 7828 O O . VAL G 1 13 ? -37.960 0.866 -4.806 1.00 44.14 27 VAL D O 1
ATOM 7832 N N . LEU G 1 14 ? -38.782 -1.226 -4.755 1.00 38.30 28 LEU D N 1
ATOM 7833 C CA . LEU G 1 14 ? -37.479 -1.854 -4.953 1.00 38.84 28 LEU D CA 1
ATOM 7834 C C . LEU G 1 14 ? -37.279 -2.379 -6.372 1.00 41.55 28 LEU D C 1
ATOM 7835 O O . LEU G 1 14 ? -38.178 -2.305 -7.211 1.00 45.51 28 LEU D O 1
ATOM 7840 N N . SER G 1 15 ? -36.086 -2.911 -6.624 1.00 56.96 29 SER D N 1
ATOM 7841 C CA . SER G 1 15 ? -35.769 -3.539 -7.900 1.00 63.59 29 SER D CA 1
ATOM 7842 C C . SER G 1 15 ? -36.632 -4.777 -8.110 1.00 67.49 29 SER D C 1
ATOM 7843 O O . SER G 1 15 ? -36.998 -5.457 -7.151 1.00 68.93 29 SER D O 1
ATOM 7846 N N . GLY G 1 16 ? -36.961 -5.063 -9.365 1.00 70.23 30 GLY D N 1
ATOM 7847 C CA . GLY G 1 16 ? -37.853 -6.162 -9.682 1.00 70.76 30 GLY D CA 1
ATOM 7848 C C . GLY G 1 16 ? -39.277 -5.825 -9.285 1.00 63.52 30 GLY D C 1
ATOM 7849 O O . GLY G 1 16 ? -40.148 -6.695 -9.249 1.00 59.61 30 GLY D O 1
ATOM 7850 N N . CYS G 1 17 ? -39.499 -4.546 -8.990 1.00 60.01 31 CYS D N 1
ATOM 7851 C CA . CYS G 1 17 ? -40.796 -4.032 -8.563 1.00 62.37 31 CYS D CA 1
ATOM 7852 C C . CYS G 1 17 ? -41.350 -4.769 -7.347 1.00 64.15 31 CYS D C 1
ATOM 7853 O O . CYS G 1 17 ? -42.541 -5.070 -7.277 1.00 70.75 31 CYS D O 1
ATOM 7856 N N . ALA G 1 18 ? -40.470 -5.064 -6.397 1.00 59.66 32 ALA D N 1
ATOM 7857 C CA . ALA G 1 18 ? -40.900 -5.476 -5.071 1.00 50.57 32 ALA D CA 1
ATOM 7858 C C . ALA G 1 18 ? -41.094 -4.212 -4.250 1.00 45.83 32 ALA D C 1
ATOM 7859 O O . ALA G 1 18 ? -40.409 -3.216 -4.472 1.00 54.56 32 ALA D O 1
ATOM 7861 N N . ILE G 1 19 ? -42.035 -4.235 -3.317 1.00 33.15 33 ILE D N 1
ATOM 7862 C CA . ILE G 1 19 ? -42.305 -3.045 -2.522 1.00 44.93 33 ILE D CA 1
ATOM 7863 C C . ILE G 1 19 ? -42.217 -3.333 -1.031 1.00 42.61 33 ILE D C 1
ATOM 7864 O O . ILE G 1 19 ? -42.360 -4.474 -0.592 1.00 44.90 33 ILE D O 1
ATOM 7869 N N . ILE G 1 20 ? -41.980 -2.280 -0.259 1.00 33.13 34 ILE D N 1
ATOM 7870 C CA . ILE G 1 20 ? -41.961 -2.381 1.190 1.00 30.11 34 ILE D CA 1
ATOM 7871 C C . ILE G 1 20 ? -43.052 -1.501 1.784 1.00 30.04 34 ILE D C 1
ATOM 7872 O O . ILE G 1 20 ? -43.038 -0.284 1.604 1.00 39.05 34 ILE D O 1
ATOM 7877 N N . VAL G 1 21 ? -44.006 -2.116 2.473 1.00 30.49 35 VAL D N 1
ATOM 7878 C CA . VAL G 1 21 ? -44.994 -1.350 3.222 1.00 42.38 35 VAL D CA 1
ATOM 7879 C C . VAL G 1 21 ? -44.608 -1.256 4.686 1.00 45.62 35 VAL D C 1
ATOM 7880 O O . VAL G 1 21 ? -43.891 -2.109 5.212 1.00 47.68 35 VAL D O 1
ATOM 7884 N N . ARG G 1 22 ? -45.086 -0.205 5.338 1.00 45.86 36 ARG D N 1
ATOM 7885 C CA . ARG G 1 22 ? -44.923 -0.064 6.773 1.00 38.06 36 ARG D CA 1
ATOM 7886 C C . ARG G 1 22 ? -46.278 0.177 7.416 1.00 37.66 36 ARG D C 1
ATOM 7887 O O . ARG G 1 22 ? -47.227 0.587 6.747 1.00 41.32 36 ARG D O 1
ATOM 7895 N N . GLY G 1 23 ? -46.369 -0.091 8.712 1.00 43.43 37 GLY D N 1
ATOM 7896 C CA . GLY G 1 23 ? -47.558 0.245 9.467 1.00 43.63 37 GLY D CA 1
ATOM 7897 C C . GLY G 1 23 ? -47.385 1.624 10.069 1.00 48.34 37 GLY D C 1
ATOM 7898 O O . GLY G 1 23 ? -46.370 2.281 9.841 1.00 37.86 37 GLY D O 1
ATOM 7899 N N . GLN G 1 24 ? -48.375 2.069 10.834 1.00 60.68 38 GLN D N 1
ATOM 7900 C CA . GLN G 1 24 ? -48.276 3.345 11.528 1.00 61.73 38 GLN D CA 1
ATOM 7901 C C . GLN G 1 24 ? -47.409 3.181 12.774 1.00 55.18 38 GLN D C 1
ATOM 7902 O O . GLN G 1 24 ? -47.463 2.144 13.434 1.00 49.20 38 GLN D O 1
ATOM 7908 N N . PRO G 1 25 ? -46.590 4.197 13.089 1.00 57.72 39 PRO D N 1
ATOM 7909 C CA . PRO G 1 25 ? -45.741 4.152 14.285 1.00 57.87 39 PRO D CA 1
ATOM 7910 C C . PRO G 1 25 ? -46.554 4.258 15.570 1.00 63.97 39 PRO D C 1
ATOM 7911 O O . PRO G 1 25 ? -47.463 5.085 15.653 1.00 53.76 39 PRO D O 1
ATOM 7915 N N . ARG G 1 26 ? -46.229 3.430 16.557 1.00 72.76 40 ARG D N 1
ATOM 7916 C CA . ARG G 1 26 ? -46.940 3.447 17.831 1.00 77.29 40 ARG D CA 1
ATOM 7917 C C . ARG G 1 26 ? -45.970 3.485 19.008 1.00 74.11 40 ARG D C 1
ATOM 7918 O O . ARG G 1 26 ? -45.905 2.546 19.801 1.00 75.37 40 ARG D O 1
ATOM 7926 N N . GLY G 1 27 ? -45.219 4.576 19.114 1.00 64.34 41 GLY D N 1
ATOM 7927 C CA . GLY G 1 27 ? -44.278 4.751 20.204 1.00 61.07 41 GLY D CA 1
ATOM 7928 C C . GLY G 1 27 ? -42.871 4.312 19.851 1.00 65.16 41 GLY D C 1
ATOM 7929 O O . GLY G 1 27 ? -41.937 4.505 20.630 1.00 72.36 41 GLY D O 1
ATOM 7930 N N . GLY G 1 28 ? -42.716 3.718 18.672 1.00 58.84 42 GLY D N 1
ATOM 7931 C CA . GLY G 1 28 ? -41.419 3.249 18.223 1.00 51.77 42 GLY D CA 1
ATOM 7932 C C . GLY G 1 28 ? -41.362 3.041 16.723 1.00 58.93 42 GLY D C 1
ATOM 7933 O O . GLY G 1 28 ? -42.219 3.540 15.992 1.00 73.38 42 GLY D O 1
ATOM 7934 N N . PRO G 1 29 ? -40.344 2.305 16.254 1.00 52.40 43 PRO D N 1
ATOM 7935 C CA . PRO G 1 29 ? -40.181 1.999 14.828 1.00 53.66 43 PRO D CA 1
ATOM 7936 C C . PRO G 1 29 ? -41.370 1.222 14.276 1.00 55.71 43 PRO D C 1
ATOM 7937 O O . PRO G 1 29 ? -41.703 0.163 14.808 1.00 54.90 43 PRO D O 1
ATOM 7941 N N . PRO G 1 30 ? -42.007 1.745 13.218 1.00 54.58 44 PRO D N 1
ATOM 7942 C CA . PRO G 1 30 ? -43.157 1.077 12.603 1.00 42.52 44 PRO D CA 1
ATOM 7943 C C . PRO G 1 30 ? -42.768 -0.264 11.994 1.00 42.54 44 PRO D C 1
ATOM 7944 O O . PRO G 1 30 ? -41.628 -0.422 11.555 1.00 46.19 44 PRO D O 1
ATOM 7948 N N . PRO G 1 31 ? -43.704 -1.223 11.973 1.00 35.69 45 PRO D N 1
ATOM 7949 C CA . PRO G 1 31 ? -43.448 -2.536 11.373 1.00 34.02 45 PRO D CA 1
ATOM 7950 C C . PRO G 1 31 ? -43.175 -2.401 9.883 1.00 41.34 45 PRO D C 1
ATOM 7951 O O . PRO G 1 31 ? -43.700 -1.484 9.258 1.00 44.79 45 PRO D O 1
ATOM 7955 N N . GLU G 1 32 ? -42.362 -3.290 9.326 1.00 37.77 46 GLU D N 1
ATOM 7956 C CA . GLU G 1 32 ? -42.088 -3.257 7.895 1.00 35.57 46 GLU D CA 1
ATOM 7957 C C . GLU G 1 32 ? -42.260 -4.639 7.281 1.00 42.67 46 GLU D C 1
ATOM 7958 O O . GLU G 1 32 ? -42.180 -5.653 7.974 1.00 53.52 46 GLU D O 1
ATOM 7964 N N . ARG G 1 33 ? -42.499 -4.670 5.975 1.00 45.46 47 ARG D N 1
ATOM 7965 C CA . ARG G 1 33 ? -42.821 -5.912 5.289 1.00 42.65 47 ARG D CA 1
ATOM 7966 C C . ARG G 1 33 ? -42.570 -5.789 3.791 1.00 48.59 47 ARG D C 1
ATOM 7967 O O . ARG G 1 33 ? -43.104 -4.892 3.138 1.00 64.16 47 ARG D O 1
ATOM 7975 N N . GLN G 1 34 ? -41.752 -6.684 3.248 1.00 38.43 48 GLN D N 1
ATOM 7976 C CA . GLN G 1 34 ? -41.495 -6.690 1.814 1.00 32.17 48 GLN D CA 1
ATOM 7977 C C . GLN G 1 34 ? -42.467 -7.613 1.093 1.00 38.91 48 GLN D C 1
ATOM 7978 O O . GLN G 1 34 ? -42.656 -8.765 1.486 1.00 40.71 48 GLN D O 1
ATOM 7984 N N . ILE G 1 35 ? -43.084 -7.095 0.037 1.00 42.28 49 ILE D N 1
ATOM 7985 C CA . ILE G 1 35 ? -44.034 -7.863 -0.755 1.00 36.30 49 ILE D CA 1
ATOM 7986 C C . ILE G 1 35 ? -43.595 -7.924 -2.211 1.00 35.64 49 ILE D C 1
ATOM 7987 O O . ILE G 1 35 ? -43.348 -6.893 -2.836 1.00 41.92 49 ILE D O 1
ATOM 7992 N N . ASN G 1 36 ? -43.492 -9.135 -2.746 1.00 41.53 50 ASN D N 1
ATOM 7993 C CA . ASN G 1 36 ? -43.172 -9.315 -4.155 1.00 42.59 50 ASN D CA 1
ATOM 7994 C C . ASN G 1 36 ? -44.432 -9.572 -4.970 1.00 48.49 50 ASN D C 1
ATOM 7995 O O . ASN G 1 36 ? -45.336 -10.281 -4.527 1.00 60.81 50 ASN D O 1
ATOM 8000 N N . LEU G 1 37 ? -44.490 -8.986 -6.160 1.00 48.88 51 LEU D N 1
ATOM 8001 C CA . LEU G 1 37 ? -45.658 -9.120 -7.021 1.00 43.87 51 LEU D CA 1
ATOM 8002 C C . LEU G 1 37 ? -45.729 -10.504 -7.656 1.00 38.13 51 LEU D C 1
ATOM 8003 O O . LEU G 1 37 ? -44.814 -10.922 -8.365 1.00 36.13 51 LEU D O 1
ATOM 8008 N N . SER G 1 38 ? -46.826 -11.208 -7.393 1.00 39.69 52 SER D N 1
ATOM 8009 C CA . SER G 1 38 ? -47.022 -12.552 -7.921 1.00 49.25 52 SER D CA 1
ATOM 8010 C C . SER G 1 38 ? -47.363 -12.536 -9.406 1.00 54.74 52 SER D C 1
ATOM 8011 O O . SER G 1 38 ? -47.743 -11.501 -9.956 1.00 46.56 52 SER D O 1
ATOM 8014 N N . ASN G 1 39 ? -47.198 -13.693 -10.044 1.00 59.63 53 ASN D N 1
ATOM 8015 C CA . ASN G 1 39 ? -47.612 -13.926 -11.429 1.00 49.84 53 ASN D CA 1
ATOM 8016 C C . ASN G 1 39 ? -46.872 -13.104 -12.486 1.00 51.98 53 ASN D C 1
ATOM 8017 O O . ASN G 1 39 ? -47.020 -13.360 -13.680 1.00 58.23 53 ASN D O 1
ATOM 8022 N N . ILE G 1 40 ? -46.081 -12.123 -12.060 1.00 46.60 54 ILE D N 1
ATOM 8023 C CA . ILE G 1 40 ? -45.370 -11.271 -13.009 1.00 45.76 54 ILE D CA 1
ATOM 8024 C C . ILE G 1 40 ? -43.879 -11.166 -12.706 1.00 54.05 54 ILE D C 1
ATOM 8025 O O . ILE G 1 40 ? -43.410 -11.627 -11.665 1.00 53.72 54 ILE D O 1
ATOM 8030 N N . ARG G 1 41 ? -43.143 -10.558 -13.631 1.00 52.81 55 ARG D N 1
ATOM 8031 C CA . ARG G 1 41 ? -41.726 -10.277 -13.433 1.00 53.03 55 ARG D CA 1
ATOM 8032 C C . ARG G 1 41 ? -41.304 -8.996 -14.145 1.00 51.89 55 ARG D C 1
ATOM 8033 O O . ARG G 1 41 ? -41.533 -8.835 -15.344 1.00 45.95 55 ARG D O 1
ATOM 8041 N N . ALA G 1 42 ? -40.682 -8.090 -13.399 1.00 54.53 56 ALA D N 1
ATOM 8042 C CA . ALA G 1 42 ? -40.133 -6.869 -13.974 1.00 48.42 56 ALA D CA 1
ATOM 8043 C C . ALA G 1 42 ? -38.613 -6.961 -14.049 1.00 50.54 56 ALA D C 1
ATOM 8044 O O . ALA G 1 42 ? -38.008 -7.851 -13.450 1.00 52.63 56 ALA D O 1
ATOM 8046 N N . GLY G 1 43 ? -38.000 -6.041 -14.785 1.00 56.37 57 GLY D N 1
ATOM 8047 C CA . GLY G 1 43 ? -36.560 -6.045 -14.966 1.00 60.04 57 GLY D CA 1
ATOM 8048 C C . GLY G 1 43 ? -35.796 -5.678 -13.708 1.00 52.96 57 GLY D C 1
ATOM 8049 O O . GLY G 1 43 ? -36.315 -4.985 -12.834 1.00 55.83 57 GLY D O 1
ATOM 8050 N N . ASN G 1 44 ? -34.553 -6.141 -13.621 1.00 54.76 58 ASN D N 1
ATOM 8051 C CA . ASN G 1 44 ? -33.703 -5.848 -12.474 1.00 56.60 58 ASN D CA 1
ATOM 8052 C C . ASN G 1 44 ? -32.967 -4.523 -12.637 1.00 52.68 58 ASN D C 1
ATOM 8053 O O . ASN G 1 44 ? -32.449 -4.218 -13.711 1.00 51.50 58 ASN D O 1
ATOM 8058 N N . LEU G 1 45 ? -32.925 -3.741 -11.564 1.00 50.12 59 LEU D N 1
ATOM 8059 C CA . LEU G 1 45 ? -32.244 -2.452 -11.584 1.00 46.11 59 LEU D CA 1
ATOM 8060 C C . LEU G 1 45 ? -30.732 -2.625 -11.601 1.00 44.96 59 LEU D C 1
ATOM 8061 O O . LEU G 1 45 ? -30.219 -3.726 -11.401 1.00 51.55 59 LEU D O 1
ATOM 8066 N N . ALA G 1 46 ? -30.022 -1.529 -11.843 1.00 40.64 60 ALA D N 1
ATOM 8067 C CA . ALA G 1 46 ? -28.571 -1.533 -11.753 1.00 40.10 60 ALA D CA 1
ATOM 8068 C C . ALA G 1 46 ? -28.152 -1.746 -10.306 1.00 54.74 60 ALA D C 1
ATOM 8069 O O . ALA G 1 46 ? -28.789 -1.227 -9.390 1.00 63.97 60 ALA D O 1
ATOM 8071 N N . ARG G 1 47 ? -27.091 -2.514 -10.093 1.00 49.00 61 ARG D N 1
ATOM 8072 C CA . ARG G 1 47 ? -26.567 -2.677 -8.745 1.00 54.19 61 ARG D CA 1
ATOM 8073 C C . ARG G 1 47 ? -25.061 -2.456 -8.710 1.00 55.42 61 ARG D C 1
ATOM 8074 O O . ARG G 1 47 ? -24.301 -3.071 -9.460 1.00 49.37 61 ARG D O 1
ATOM 8082 N N . ARG G 1 48 ? -24.648 -1.567 -7.816 1.00 61.11 62 ARG D N 1
ATOM 8083 C CA . ARG G 1 48 ? -23.250 -1.214 -7.632 1.00 56.61 62 ARG D CA 1
ATOM 8084 C C . ARG G 1 48 ? -22.462 -2.384 -7.053 1.00 61.17 62 ARG D C 1
ATOM 8085 O O . ARG G 1 48 ? -22.974 -3.129 -6.218 1.00 54.52 62 ARG D O 1
ATOM 8093 N N . ALA G 1 49 ? -21.220 -2.544 -7.499 1.00 73.22 63 ALA D N 1
ATOM 8094 C CA . ALA G 1 49 ? -20.365 -3.619 -7.007 1.00 71.74 63 ALA D CA 1
ATOM 8095 C C . ALA G 1 49 ? -20.050 -3.427 -5.528 1.00 70.93 63 ALA D C 1
ATOM 8096 O O . ALA G 1 49 ? -19.965 -2.298 -5.043 1.00 61.06 63 ALA D O 1
ATOM 8098 N N . ALA G 1 50 ? -19.883 -4.535 -4.816 1.00 71.63 64 ALA D N 1
ATOM 8099 C CA . ALA G 1 50 ? -19.573 -4.486 -3.394 1.00 67.53 64 ALA D CA 1
ATOM 8100 C C . ALA G 1 50 ? -18.128 -4.062 -3.166 1.00 78.16 64 ALA D C 1
ATOM 8101 O O . ALA G 1 50 ? -17.268 -4.269 -4.022 1.00 81.47 64 ALA D O 1
ATOM 8103 N N . ALA G 1 51 ? -17.866 -3.468 -2.006 1.00 85.59 65 ALA D N 1
ATOM 8104 C CA . ALA G 1 51 ? -16.507 -3.106 -1.625 1.00 88.34 65 ALA D CA 1
ATOM 8105 C C . ALA G 1 51 ? -15.736 -4.354 -1.214 1.00 87.13 65 ALA D C 1
ATOM 8106 O O . ALA G 1 51 ? -14.513 -4.326 -1.074 1.00 84.88 65 ALA D O 1
ATOM 8108 N N . THR G 1 52 ? -16.469 -5.447 -1.021 1.00 96.21 66 THR D N 1
ATOM 8109 C CA . THR G 1 52 ? -15.880 -6.737 -0.688 1.00 103.44 66 THR D CA 1
ATOM 8110 C C . THR G 1 52 ? -14.945 -7.204 -1.800 1.00 110.21 66 THR D C 1
ATOM 8111 O O . THR G 1 52 ? -13.864 -7.732 -1.536 1.00 116.16 66 THR D O 1
ATOM 8115 N N . GLN G 1 53 ? -15.371 -7.003 -3.043 1.00 107.29 67 GLN D N 1
ATOM 8116 C CA . GLN G 1 53 ? -14.556 -7.349 -4.203 1.00 102.96 67 GLN D CA 1
ATOM 8117 C C . GLN G 1 53 ? -14.370 -6.131 -5.103 1.00 103.19 67 GLN D C 1
ATOM 8118 O O . GLN G 1 53 ? -15.287 -5.746 -5.828 1.00 97.60 67 GLN D O 1
ATOM 8124 N N . PRO G 1 54 ? -13.176 -5.521 -5.059 1.00 102.00 68 PRO D N 1
ATOM 8125 C CA . PRO G 1 54 ? -12.881 -4.307 -5.827 1.00 98.80 68 PRO D CA 1
ATOM 8126 C C . PRO G 1 54 ? -12.707 -4.576 -7.319 1.00 95.78 68 PRO D C 1
ATOM 8127 O O . PRO G 1 54 ? -12.734 -3.640 -8.119 1.00 85.02 68 PRO D O 1
ATOM 8131 N N . ASP G 1 55 ? -12.525 -5.841 -7.684 1.00 99.87 69 ASP D N 1
ATOM 8132 C CA . ASP G 1 55 ? -12.374 -6.213 -9.086 1.00 102.58 69 ASP D CA 1
ATOM 8133 C C . ASP G 1 55 ? -13.726 -6.541 -9.710 1.00 98.00 69 ASP D C 1
ATOM 8134 O O . ASP G 1 55 ? -13.825 -6.773 -10.915 1.00 82.37 69 ASP D O 1
ATOM 8139 N N . ALA G 1 56 ? -14.765 -6.560 -8.881 1.00 103.43 70 ALA D N 1
ATOM 8140 C CA . ALA G 1 56 ? -16.122 -6.782 -9.363 1.00 97.55 70 ALA D CA 1
ATOM 8141 C C . ALA G 1 56 ? -16.624 -5.548 -10.102 1.00 89.05 70 ALA D C 1
ATOM 8142 O O . ALA G 1 56 ? -16.254 -4.421 -9.769 1.00 82.10 70 ALA D O 1
ATOM 8144 N N . LYS G 1 57 ? -17.466 -5.764 -11.107 1.00 85.86 71 LYS D N 1
ATOM 8145 C CA . LYS G 1 57 ? -17.983 -4.664 -11.913 1.00 84.16 71 LYS D CA 1
ATOM 8146 C C . LYS G 1 57 ? -19.441 -4.352 -11.592 1.00 80.46 71 LYS D C 1
ATOM 8147 O O . LYS G 1 57 ? -20.206 -5.232 -11.196 1.00 73.71 71 LYS D O 1
ATOM 8153 N N . ASP G 1 58 ? -19.815 -3.089 -11.770 1.00 73.85 72 ASP D N 1
ATOM 8154 C CA . ASP G 1 58 ? -21.187 -2.651 -11.548 1.00 64.60 72 ASP D CA 1
ATOM 8155 C C . ASP G 1 58 ? -22.116 -3.214 -12.618 1.00 68.36 72 ASP D C 1
ATOM 8156 O O . ASP G 1 58 ? -21.856 -3.070 -13.813 1.00 69.76 72 ASP D O 1
ATOM 8161 N N . THR G 1 59 ? -23.197 -3.857 -12.188 1.00 62.59 73 THR D N 1
ATOM 8162 C CA . THR G 1 59 ? -24.193 -4.374 -13.118 1.00 58.95 73 THR D CA 1
ATOM 8163 C C . THR G 1 59 ? -25.185 -3.276 -13.487 1.00 52.26 73 THR D C 1
ATOM 8164 O O . THR G 1 59 ? -25.640 -2.531 -12.620 1.00 42.49 73 THR D O 1
ATOM 8168 N N . PRO G 1 60 ? -25.515 -3.166 -14.783 1.00 60.24 74 PRO D N 1
ATOM 8169 C CA . PRO G 1 60 ? -26.391 -2.104 -15.287 1.00 54.70 74 PRO D CA 1
ATOM 8170 C C . PRO G 1 60 ? -27.875 -2.454 -15.219 1.00 44.59 74 PRO D C 1
ATOM 8171 O O . PRO G 1 60 ? -28.231 -3.597 -14.933 1.00 51.52 74 PRO D O 1
ATOM 8175 N N . ASP G 1 61 ? -28.725 -1.465 -15.480 1.00 51.41 75 ASP D N 1
ATOM 8176 C CA . ASP G 1 61 ? -30.162 -1.689 -15.579 1.00 48.60 75 ASP D CA 1
ATOM 8177 C C . ASP G 1 61 ? -30.491 -2.643 -16.718 1.00 50.11 75 ASP D C 1
ATOM 8178 O O . ASP G 1 61 ? -29.866 -2.594 -17.777 1.00 56.23 75 ASP D O 1
ATOM 8183 N N . GLU G 1 62 ? -31.470 -3.511 -16.496 1.00 49.16 76 GLU D N 1
ATOM 8184 C CA . GLU G 1 62 ? -32.078 -4.242 -17.596 1.00 45.08 76 GLU D CA 1
ATOM 8185 C C . GLU G 1 62 ? -33.029 -3.284 -18.300 1.00 49.64 76 GLU D C 1
ATOM 8186 O O . GLU G 1 62 ? -33.518 -2.341 -17.680 1.00 46.79 76 GLU D O 1
ATOM 8192 N N . PRO G 1 63 ? -33.270 -3.499 -19.602 1.00 58.76 77 PRO D N 1
ATOM 8193 C CA . PRO G 1 63 ? -34.231 -2.655 -20.319 1.00 52.21 77 PRO D CA 1
ATOM 8194 C C . PRO G 1 63 ? -35.604 -2.642 -19.648 1.00 41.41 77 PRO D C 1
ATOM 8195 O O . PRO G 1 63 ? -36.131 -3.705 -19.317 1.00 43.66 77 PRO D O 1
ATOM 8199 N N . TRP G 1 64 ? -36.143 -1.443 -19.435 1.00 35.07 78 TRP D N 1
ATOM 8200 C CA . TRP G 1 64 ? -37.461 -1.237 -18.830 1.00 37.85 78 TRP D CA 1
ATOM 8201 C C . TRP G 1 64 ? -37.528 -1.684 -17.371 1.00 42.97 78 TRP D C 1
ATOM 8202 O O . TRP G 1 64 ? -38.596 -2.035 -16.869 1.00 40.20 78 TRP D O 1
ATOM 8213 N N . ALA G 1 65 ? -36.387 -1.658 -16.691 1.00 33.69 79 ALA D N 1
ATOM 8214 C CA . ALA G 1 65 ? -36.351 -1.937 -15.261 1.00 38.71 79 ALA D CA 1
ATOM 8215 C C . ALA G 1 65 ? -36.600 -0.657 -14.475 1.00 42.70 79 ALA D C 1
ATOM 8216 O O . ALA G 1 65 ? -37.440 -0.619 -13.576 1.00 46.75 79 ALA D O 1
ATOM 8218 N N . PHE G 1 66 ? -35.864 0.391 -14.829 1.00 39.96 80 PHE D N 1
ATOM 8219 C CA . PHE G 1 66 ? -35.989 1.684 -14.165 1.00 35.20 80 PHE D CA 1
ATOM 8220 C C . PHE G 1 66 ? -37.321 2.395 -14.445 1.00 38.46 80 PHE D C 1
ATOM 8221 O O . PHE G 1 66 ? -37.903 2.972 -13.525 1.00 38.17 80 PHE D O 1
ATOM 8229 N N . PRO G 1 67 ? -37.807 2.378 -15.706 1.00 43.92 81 PRO D N 1
ATOM 8230 C CA . PRO G 1 67 ? -39.142 2.955 -15.908 1.00 38.78 81 PRO D CA 1
ATOM 8231 C C . PRO G 1 67 ? -40.226 2.233 -15.110 1.00 28.07 81 PRO D C 1
ATOM 8232 O O . PRO G 1 67 ? -41.194 2.863 -14.686 1.00 28.20 81 PRO D O 1
ATOM 8236 N N . ALA G 1 68 ? -40.057 0.930 -14.911 1.00 32.25 82 ALA D N 1
ATOM 8237 C CA . ALA G 1 68 ? -40.995 0.152 -14.112 1.00 28.15 82 ALA D CA 1
ATOM 8238 C C . ALA G 1 68 ? -40.945 0.589 -12.651 1.00 39.79 82 ALA D C 1
ATOM 8239 O O . ALA G 1 68 ? -41.971 0.637 -11.972 1.00 45.47 82 ALA D O 1
ATOM 8241 N N . ARG G 1 69 ? -39.744 0.908 -12.177 1.00 44.00 83 ARG D N 1
ATOM 8242 C CA . ARG G 1 69 ? -39.558 1.405 -10.818 1.00 35.40 83 ARG D CA 1
ATOM 8243 C C . ARG G 1 69 ? -40.222 2.769 -10.676 1.00 34.97 83 ARG D C 1
ATOM 8244 O O . ARG G 1 69 ? -40.954 3.019 -9.719 1.00 37.52 83 ARG D O 1
ATOM 8252 N N . GLU G 1 70 ? -39.958 3.644 -11.641 1.00 29.59 84 GLU D N 1
ATOM 8253 C CA . GLU G 1 70 ? -40.493 5.000 -11.623 1.00 33.21 84 GLU D CA 1
ATOM 8254 C C . GLU G 1 70 ? -42.011 5.012 -11.748 1.00 40.89 84 GLU D C 1
ATOM 8255 O O . GLU G 1 70 ? -42.677 5.895 -11.211 1.00 47.90 84 GLU D O 1
ATOM 8261 N N . PHE G 1 71 ? -42.550 4.028 -12.460 1.00 42.95 85 PHE D N 1
ATOM 8262 C CA . PHE G 1 71 ? -43.991 3.909 -12.642 1.00 37.15 85 PHE D CA 1
ATOM 8263 C C . PHE G 1 71 ? -44.683 3.635 -11.311 1.00 34.23 85 PHE D C 1
ATOM 8264 O O . PHE G 1 71 ? -45.677 4.278 -10.971 1.00 35.96 85 PHE D O 1
ATOM 8272 N N . LEU G 1 72 ? -44.144 2.684 -10.556 1.00 30.85 86 LEU D N 1
ATOM 8273 C CA . LEU G 1 72 ? -44.701 2.335 -9.255 1.00 33.89 86 LEU D CA 1
ATOM 8274 C C . LEU G 1 72 ? -44.408 3.407 -8.212 1.00 39.57 86 LEU D C 1
ATOM 8275 O O . LEU G 1 72 ? -45.223 3.661 -7.326 1.00 40.51 86 LEU D O 1
ATOM 8280 N N . ARG G 1 73 ? -43.240 4.032 -8.319 1.00 35.37 87 ARG D N 1
ATOM 8281 C CA . ARG G 1 73 ? -42.843 5.074 -7.379 1.00 32.18 87 ARG D CA 1
ATOM 8282 C C . ARG G 1 73 ? -43.733 6.300 -7.523 1.00 32.83 87 ARG D C 1
ATOM 8283 O O . ARG G 1 73 ? -44.029 6.991 -6.549 1.00 51.43 87 ARG D O 1
ATOM 8291 N N . LYS G 1 74 ? -44.159 6.556 -8.752 1.00 35.48 88 LYS D N 1
ATOM 8292 C CA . LYS G 1 74 ? -45.000 7.701 -9.054 1.00 41.92 88 LYS D CA 1
ATOM 8293 C C . LYS G 1 74 ? -46.413 7.480 -8.513 1.00 44.61 88 LYS D C 1
ATOM 8294 O O . LYS G 1 74 ? -47.069 8.416 -8.061 1.00 43.25 88 LYS D O 1
ATOM 8300 N N . LYS G 1 75 ? -46.861 6.228 -8.535 1.00 40.01 89 LYS D N 1
ATOM 8301 C CA . LYS G 1 75 ? -48.225 5.884 -8.138 1.00 41.52 89 LYS D CA 1
ATOM 8302 C C . LYS G 1 75 ? -48.387 5.534 -6.657 1.00 41.28 89 LYS D C 1
ATOM 8303 O O . LYS G 1 75 ? -49.414 5.846 -6.054 1.00 42.22 89 LYS D O 1
ATOM 8309 N N . LEU G 1 76 ? -47.382 4.886 -6.074 1.00 36.35 90 LEU D N 1
ATOM 8310 C CA . LEU G 1 76 ? -47.549 4.261 -4.762 1.00 35.26 90 LEU D CA 1
ATOM 8311 C C . LEU G 1 76 ? -46.937 5.017 -3.583 1.00 39.56 90 LEU D C 1
ATOM 8312 O O . LEU G 1 76 ? -47.408 4.880 -2.455 1.00 44.15 90 LEU D O 1
ATOM 8317 N N . ILE G 1 77 ? -45.893 5.800 -3.832 1.00 39.57 91 ILE D N 1
ATOM 8318 C CA . ILE G 1 77 ? -45.180 6.469 -2.745 1.00 44.68 91 ILE D CA 1
ATOM 8319 C C . ILE G 1 77 ? -46.078 7.423 -1.959 1.00 47.28 91 ILE D C 1
ATOM 8320 O O . ILE G 1 77 ? -46.663 8.351 -2.519 1.00 40.86 91 ILE D O 1
ATOM 8325 N N . GLY G 1 78 ? -46.185 7.173 -0.657 1.00 55.86 92 GLY D N 1
ATOM 8326 C CA . GLY G 1 78 ? -46.996 7.996 0.221 1.00 63.36 92 GLY D CA 1
ATOM 8327 C C . GLY G 1 78 ? -48.451 7.571 0.242 1.00 63.05 92 GLY D C 1
ATOM 8328 O O . GLY G 1 78 ? -49.270 8.164 0.945 1.00 63.05 92 GLY D O 1
ATOM 8329 N N . LYS G 1 79 ? -48.774 6.539 -0.531 1.00 64.32 93 LYS D N 1
ATOM 8330 C CA . LYS G 1 79 ? -50.150 6.068 -0.642 1.00 47.97 93 LYS D CA 1
ATOM 8331 C C . LYS G 1 79 ? -50.427 4.877 0.269 1.00 43.73 93 LYS D C 1
ATOM 8332 O O . LYS G 1 79 ? -49.553 4.042 0.507 1.00 44.42 93 LYS D O 1
ATOM 8338 N N . GLU G 1 80 ? -51.653 4.810 0.774 1.00 39.35 94 GLU D N 1
ATOM 8339 C CA . GLU G 1 80 ? -52.099 3.674 1.569 1.00 41.51 94 GLU D CA 1
ATOM 8340 C C . GLU G 1 80 ? -52.641 2.585 0.652 1.00 46.51 94 GLU D C 1
ATOM 8341 O O . GLU G 1 80 ? -53.568 2.819 -0.122 1.00 67.56 94 GLU D O 1
ATOM 8347 N N . VAL G 1 81 ? -52.051 1.397 0.734 1.00 39.19 95 VAL D N 1
ATOM 8348 C CA . VAL G 1 81 ? -52.467 0.283 -0.109 1.00 41.91 95 VAL D CA 1
ATOM 8349 C C . VAL G 1 81 ? -52.923 -0.905 0.727 1.00 42.25 95 VAL D C 1
ATOM 8350 O O . VAL G 1 81 ? -52.590 -1.010 1.907 1.00 51.16 95 VAL D O 1
ATOM 8354 N N . CYS G 1 82 ? -53.692 -1.795 0.110 1.00 38.34 96 CYS D N 1
ATOM 8355 C CA . CYS G 1 82 ? -54.054 -3.056 0.742 1.00 42.94 96 CYS D CA 1
ATOM 8356 C C . CYS G 1 82 ? -53.439 -4.200 -0.054 1.00 36.67 96 CYS D C 1
ATOM 8357 O O . CYS G 1 82 ? -53.124 -4.042 -1.234 1.00 37.26 96 CYS D O 1
ATOM 8360 N N . PHE G 1 83 ? -53.266 -5.350 0.588 1.00 34.99 97 PHE D N 1
ATOM 8361 C CA . PHE G 1 83 ? -52.570 -6.460 -0.048 1.00 34.40 97 PHE D CA 1
ATOM 8362 C C . PHE G 1 83 ? -52.939 -7.813 0.548 1.00 49.15 97 PHE D C 1
ATOM 8363 O O . PHE G 1 83 ? -53.347 -7.907 1.706 1.00 57.41 97 PHE D O 1
ATOM 8371 N N . THR G 1 84 ? -52.789 -8.858 -0.260 1.00 43.07 98 THR D N 1
ATOM 8372 C CA . THR G 1 84 ? -52.999 -10.227 0.192 1.00 50.53 98 THR D CA 1
ATOM 8373 C C . THR G 1 84 ? -51.783 -11.076 -0.148 1.00 55.31 98 THR D C 1
ATOM 8374 O O . THR G 1 84 ? -51.304 -11.057 -1.281 1.00 53.52 98 THR D O 1
ATOM 8378 N N . ILE G 1 85 ? -51.281 -11.816 0.834 1.00 60.03 99 ILE D N 1
ATOM 8379 C CA . ILE G 1 85 ? -50.131 -12.684 0.611 1.00 57.89 99 ILE D CA 1
ATOM 8380 C C . ILE G 1 85 ? -50.572 -14.037 0.061 1.00 63.93 99 ILE D C 1
ATOM 8381 O O . ILE G 1 85 ? -51.353 -14.749 0.693 1.00 70.00 99 ILE D O 1
ATOM 8386 N N . GLU G 1 86 ? -50.072 -14.377 -1.123 1.00 68.47 100 GLU D N 1
ATOM 8387 C CA . GLU G 1 86 ? -50.451 -15.612 -1.804 1.00 78.00 100 GLU D CA 1
ATOM 8388 C C . GLU G 1 86 ? -49.538 -16.770 -1.408 1.00 70.66 100 GLU D C 1
ATOM 8389 O O . GLU G 1 86 ? -50.007 -17.832 -1.001 1.00 69.95 100 GLU D O 1
ATOM 8395 N N . ASN G 1 87 ? -48.233 -16.554 -1.532 1.00 70.38 101 ASN D N 1
ATOM 8396 C CA . ASN G 1 87 ? -47.251 -17.609 -1.325 1.00 75.65 101 ASN D CA 1
ATOM 8397 C C . ASN G 1 87 ? -46.023 -17.079 -0.606 1.00 80.52 101 ASN D C 1
ATOM 8398 O O . ASN G 1 87 ? -45.610 -15.937 -0.813 1.00 79.87 101 ASN D O 1
ATOM 8403 N N . LYS G 1 88 ? -45.448 -17.913 0.248 1.00 81.07 102 LYS D N 1
ATOM 8404 C CA . LYS G 1 88 ? -44.228 -17.552 0.944 1.00 78.35 102 LYS D CA 1
ATOM 8405 C C . LYS G 1 88 ? -43.161 -18.602 0.684 1.00 78.34 102 LYS D C 1
ATOM 8406 O O . LYS G 1 88 ? -43.336 -19.775 1.013 1.00 74.75 102 LYS D O 1
ATOM 8412 N N . THR G 1 89 ? -42.061 -18.169 0.077 1.00 88.42 103 THR D N 1
ATOM 8413 C CA . THR G 1 89 ? -40.948 -19.055 -0.235 1.00 89.11 103 THR D CA 1
ATOM 8414 C C . THR G 1 89 ? -40.429 -19.735 1.028 1.00 102.70 103 THR D C 1
ATOM 8415 O O . THR G 1 89 ? -40.597 -19.209 2.128 1.00 107.21 103 THR D O 1
ATOM 8419 N N . PRO G 1 90 ? -39.787 -20.907 0.880 1.00 107.41 104 PRO D N 1
ATOM 8420 C CA . PRO G 1 90 ? -39.165 -21.567 2.035 1.00 105.67 104 PRO D CA 1
ATOM 8421 C C . PRO G 1 90 ? -38.055 -20.713 2.640 1.00 107.41 104 PRO D C 1
ATOM 8422 O O . PRO G 1 90 ? -37.473 -21.078 3.665 1.00 101.45 104 PRO D O 1
ATOM 8426 N N . GLN G 1 91 ? -37.761 -19.592 1.989 1.00 105.41 105 GLN D N 1
ATOM 8427 C CA . GLN G 1 91 ? -36.691 -18.700 2.404 1.00 102.38 105 GLN D CA 1
ATOM 8428 C C . GLN G 1 91 ? -37.199 -17.418 3.073 1.00 104.49 105 GLN D C 1
ATOM 8429 O O . GLN G 1 91 ? -36.425 -16.490 3.307 1.00 99.71 105 GLN D O 1
ATOM 8435 N N . GLY G 1 92 ? -38.502 -17.341 3.330 1.00 108.02 106 GLY D N 1
ATOM 8436 C CA . GLY G 1 92 ? -39.068 -16.207 4.039 1.00 105.31 106 GLY D CA 1
ATOM 8437 C C . GLY G 1 92 ? -39.623 -15.103 3.161 1.00 96.72 106 GLY D C 1
ATOM 8438 O O . GLY G 1 92 ? -40.268 -14.194 3.668 1.00 96.67 106 GLY D O 1
ATOM 8439 N N . ARG G 1 93 ? -39.368 -15.166 1.856 1.00 82.02 107 ARG D N 1
ATOM 8440 C CA . ARG G 1 93 ? -39.855 -14.139 0.937 1.00 64.52 107 ARG D CA 1
ATOM 8441 C C . ARG G 1 93 ? -41.331 -14.345 0.606 1.00 52.11 107 ARG D C 1
ATOM 8442 O O . ARG G 1 93 ? -41.750 -15.447 0.253 1.00 62.49 107 ARG D O 1
ATOM 8450 N N . GLU G 1 94 ? -42.113 -13.275 0.720 1.00 39.68 108 GLU D N 1
ATOM 8451 C CA . GLU G 1 94 ? -43.558 -13.352 0.528 1.00 45.21 108 GLU D CA 1
ATOM 8452 C C . GLU G 1 94 ? -44.008 -12.759 -0.806 1.00 51.69 108 GLU D C 1
ATOM 8453 O O . GLU G 1 94 ? -43.614 -11.650 -1.171 1.00 54.57 108 GLU D O 1
ATOM 8459 N N . TYR G 1 95 ? -44.841 -13.506 -1.523 1.00 47.27 109 TYR D N 1
ATOM 8460 C CA . TYR G 1 95 ? -45.424 -13.038 -2.776 1.00 42.67 109 TYR D CA 1
ATOM 8461 C C . TYR G 1 95 ? -46.918 -12.787 -2.604 1.00 42.26 109 TYR D C 1
ATOM 8462 O O . TYR G 1 95 ? -47.575 -13.453 -1.805 1.00 50.15 109 TYR D O 1
ATOM 8471 N N . GLY G 1 96 ? -47.456 -11.828 -3.352 1.00 40.26 110 GLY D N 1
ATOM 8472 C CA . GLY G 1 96 ? -48.870 -11.517 -3.256 1.00 33.63 110 GLY D CA 1
ATOM 8473 C C . GLY G 1 96 ? -49.360 -10.433 -4.197 1.00 43.60 110 GLY D C 1
ATOM 8474 O O . GLY G 1 96 ? -48.626 -9.965 -5.068 1.00 49.35 110 GLY D O 1
ATOM 8483 N N . ILE G 1 98 ? -51.237 -6.582 -4.804 1.00 51.08 112 ILE D N 1
ATOM 8484 C CA . ILE G 1 98 ? -51.287 -5.259 -4.189 1.00 44.50 112 ILE D CA 1
ATOM 8485 C C . ILE G 1 98 ? -52.303 -4.363 -4.885 1.00 51.40 112 ILE D C 1
ATOM 8486 O O . ILE G 1 98 ? -52.331 -4.274 -6.112 1.00 54.39 112 ILE D O 1
ATOM 8491 N N . TYR G 1 99 ? -53.134 -3.698 -4.091 1.00 52.29 113 TYR D N 1
ATOM 8492 C CA . TYR G 1 99 ? -54.214 -2.884 -4.627 1.00 43.71 113 TYR D CA 1
ATOM 8493 C C . TYR G 1 99 ? -54.112 -1.435 -4.164 1.00 34.33 113 TYR D C 1
ATOM 8494 O O . TYR G 1 99 ? -53.915 -1.163 -2.980 1.00 42.54 113 TYR D O 1
ATOM 8503 N N . LEU G 1 100 ? -54.242 -0.508 -5.108 1.00 34.20 114 LEU D N 1
ATOM 8504 C CA . LEU G 1 100 ? -54.215 0.914 -4.793 1.00 41.40 114 LEU D CA 1
ATOM 8505 C C . LEU G 1 100 ? -55.606 1.382 -4.380 1.00 66.53 114 LEU D C 1
ATOM 8506 O O . LEU G 1 100 ? -56.391 1.853 -5.202 1.00 87.49 114 LEU D O 1
ATOM 8511 N N . GLY G 1 101 ? -55.898 1.237 -3.092 1.00 65.24 115 GLY D N 1
ATOM 8512 C CA . GLY G 1 101 ? -57.198 1.568 -2.541 1.00 68.46 115 GLY D CA 1
ATOM 8513 C C . GLY G 1 101 ? -57.285 1.007 -1.138 1.00 81.73 115 GLY D C 1
ATOM 8514 O O . GLY G 1 101 ? -56.271 0.598 -0.573 1.00 94.64 115 GLY D O 1
ATOM 8515 N N . LYS G 1 102 ? -58.484 0.975 -0.568 1.00 82.25 116 LYS D N 1
ATOM 8516 C CA . LYS G 1 102 ? -58.639 0.446 0.781 1.00 85.05 116 LYS D CA 1
ATOM 8517 C C . LYS G 1 102 ? -59.297 -0.932 0.790 1.00 81.44 116 LYS D C 1
ATOM 8518 O O . LYS G 1 102 ? -59.344 -1.593 1.826 1.00 78.66 116 LYS D O 1
ATOM 8524 N N . ASP G 1 103 ? -59.783 -1.373 -0.366 1.00 69.15 117 ASP D N 1
ATOM 8525 C CA . ASP G 1 103 ? -60.287 -2.737 -0.496 1.00 63.72 117 ASP D CA 1
ATOM 8526 C C . ASP G 1 103 ? -59.648 -3.436 -1.693 1.00 52.93 117 ASP D C 1
ATOM 8527 O O . ASP G 1 103 ? -58.939 -2.812 -2.482 1.00 48.34 117 ASP D O 1
ATOM 8532 N N . THR G 1 104 ? -59.914 -4.731 -1.828 1.00 62.00 118 THR D N 1
ATOM 8533 C CA . THR G 1 104 ? -59.260 -5.553 -2.843 1.00 69.77 118 THR D CA 1
ATOM 8534 C C . THR G 1 104 ? -59.832 -5.355 -4.247 1.00 74.65 118 THR D C 1
ATOM 8535 O O . THR G 1 104 ? -59.484 -6.089 -5.173 1.00 73.28 118 THR D O 1
ATOM 8539 N N . ASN G 1 105 ? -60.708 -4.368 -4.404 1.00 75.58 119 ASN D N 1
ATOM 8540 C CA . ASN G 1 105 ? -61.283 -4.065 -5.709 1.00 69.22 119 ASN D CA 1
ATOM 8541 C C . ASN G 1 105 ? -60.735 -2.766 -6.286 1.00 65.13 119 ASN D C 1
ATOM 8542 O O . ASN G 1 105 ? -61.367 -2.134 -7.132 1.00 65.27 119 ASN D O 1
ATOM 8547 N N . GLY G 1 106 ? -59.555 -2.372 -5.819 1.00 59.19 120 GLY D N 1
ATOM 8548 C CA . GLY G 1 106 ? -58.894 -1.184 -6.325 1.00 58.44 120 GLY D CA 1
ATOM 8549 C C . GLY G 1 106 ? -58.009 -1.509 -7.513 1.00 52.91 120 GLY D C 1
ATOM 8550 O O . GLY G 1 106 ? -58.102 -2.594 -8.087 1.00 54.10 120 GLY D O 1
ATOM 8551 N N . GLU G 1 107 ? -57.149 -0.566 -7.883 1.00 38.56 121 GLU D N 1
ATOM 8552 C CA . GLU G 1 107 ? -56.230 -0.769 -8.996 1.00 30.21 121 GLU D CA 1
ATOM 8553 C C . GLU G 1 107 ? -55.178 -1.821 -8.659 1.00 40.35 121 GLU D C 1
ATOM 8554 O O . GLU G 1 107 ? -54.386 -1.645 -7.734 1.00 38.98 121 GLU D O 1
ATOM 8560 N N . ASN G 1 108 ? -55.180 -2.916 -9.412 1.00 40.97 122 ASN D N 1
ATOM 8561 C CA . ASN G 1 108 ? -54.190 -3.969 -9.230 1.00 39.20 122 ASN D CA 1
ATOM 8562 C C . ASN G 1 108 ? -52.845 -3.533 -9.803 1.00 38.85 122 ASN D C 1
ATOM 8563 O O . ASN G 1 108 ? -52.713 -3.319 -11.008 1.00 47.31 122 ASN D O 1
ATOM 8568 N N . ILE G 1 109 ? -51.854 -3.405 -8.926 1.00 37.66 123 ILE D N 1
ATOM 8569 C CA . ILE G 1 109 ? -50.532 -2.921 -9.307 1.00 42.51 123 ILE D CA 1
ATOM 8570 C C . ILE G 1 109 ? -49.861 -3.820 -10.344 1.00 43.96 123 ILE D C 1
ATOM 8571 O O . ILE G 1 109 ? -49.268 -3.332 -11.309 1.00 42.65 123 ILE D O 1
ATOM 8576 N N . ALA G 1 110 ? -49.968 -5.130 -10.148 1.00 42.83 124 ALA D N 1
ATOM 8577 C CA . ALA G 1 110 ? -49.398 -6.090 -11.086 1.00 43.00 124 ALA D CA 1
ATOM 8578 C C . ALA G 1 110 ? -50.024 -5.942 -12.470 1.00 47.25 124 ALA D C 1
ATOM 8579 O O . ALA G 1 110 ? -49.335 -6.027 -13.485 1.00 45.10 124 ALA D O 1
ATOM 8581 N N . GLU G 1 111 ? -51.333 -5.711 -12.501 1.00 44.39 125 GLU D N 1
ATOM 8582 C CA . GLU G 1 111 ? -52.055 -5.559 -13.760 1.00 44.92 125 GLU D CA 1
ATOM 8583 C C . GLU G 1 111 ? -51.666 -4.276 -14.487 1.00 49.44 125 GLU D C 1
ATOM 8584 O O . GLU G 1 111 ? -51.647 -4.234 -15.717 1.00 52.87 125 GLU D O 1
ATOM 8590 N N . SER G 1 112 ? -51.357 -3.233 -13.724 1.00 43.77 126 SER D N 1
ATOM 8591 C CA . SER G 1 112 ? -50.997 -1.943 -14.304 1.00 38.56 126 SER D CA 1
ATOM 8592 C C . SER G 1 112 ? -49.636 -1.991 -14.993 1.00 43.91 126 SER D C 1
ATOM 8593 O O . SER G 1 112 ? -49.457 -1.409 -16.063 1.00 45.60 126 SER D O 1
ATOM 8596 N N . LEU G 1 113 ? -48.683 -2.685 -14.378 1.00 41.98 127 LEU D N 1
ATOM 8597 C CA . LEU G 1 113 ? -47.345 -2.822 -14.947 1.00 42.07 127 LEU D CA 1
ATOM 8598 C C . LEU G 1 113 ? -47.374 -3.561 -16.280 1.00 41.03 127 LEU D C 1
ATOM 8599 O O . LEU G 1 113 ? -46.758 -3.130 -17.255 1.00 47.70 127 LEU D O 1
ATOM 8604 N N . VAL G 1 114 ? -48.095 -4.676 -16.310 1.00 40.25 128 VAL D N 1
ATOM 8605 C CA . VAL G 1 114 ? -48.189 -5.504 -17.506 1.00 47.02 128 VAL D CA 1
ATOM 8606 C C . VAL G 1 114 ? -48.916 -4.767 -18.630 1.00 48.11 128 VAL D C 1
ATOM 8607 O O . VAL G 1 114 ? -48.570 -4.906 -19.803 1.00 48.32 128 VAL D O 1
ATOM 8611 N N . ALA G 1 115 ? -49.910 -3.967 -18.260 1.00 47.07 129 ALA D N 1
ATOM 8612 C CA . ALA G 1 115 ? -50.706 -3.228 -19.234 1.00 36.29 129 ALA D CA 1
ATOM 8613 C C . ALA G 1 115 ? -49.910 -2.105 -19.893 1.00 35.52 129 ALA D C 1
ATOM 8614 O O . ALA G 1 115 ? -50.345 -1.534 -20.894 1.00 48.45 129 ALA D O 1
ATOM 8616 N N . GLU G 1 116 ? -48.748 -1.788 -19.332 1.00 40.02 130 GLU D N 1
ATOM 8617 C CA . GLU G 1 116 ? -47.912 -0.722 -19.873 1.00 41.80 130 GLU D CA 1
ATOM 8618 C C . GLU G 1 116 ? -46.582 -1.256 -20.397 1.00 45.65 130 GLU D C 1
ATOM 8619 O O . GLU G 1 116 ? -45.668 -0.485 -20.693 1.00 44.54 130 GLU D O 1
ATOM 8625 N N . GLY G 1 117 ? -46.482 -2.576 -20.512 1.00 42.67 131 GLY D N 1
ATOM 8626 C CA . GLY G 1 117 ? -45.283 -3.210 -21.031 1.00 45.10 131 GLY D CA 1
ATOM 8627 C C . GLY G 1 117 ? -44.084 -3.039 -20.119 1.00 55.53 131 GLY D C 1
ATOM 8628 O O . GLY G 1 117 ? -42.949 -2.928 -20.582 1.00 50.08 131 GLY D O 1
ATOM 8629 N N . LEU G 1 118 ? -44.339 -3.019 -18.815 1.00 51.07 132 LEU D N 1
ATOM 8630 C CA . LEU G 1 118 ? -43.280 -2.842 -17.829 1.00 40.11 132 LEU D CA 1
ATOM 8631 C C . LEU G 1 118 ? -43.015 -4.133 -17.062 1.00 42.58 132 LEU D C 1
ATOM 8632 O O . LEU G 1 118 ? -42.122 -4.191 -16.217 1.00 43.70 132 LEU D O 1
ATOM 8637 N N . ALA G 1 119 ? -43.796 -5.165 -17.367 1.00 45.56 133 ALA D N 1
ATOM 8638 C CA . ALA G 1 119 ? -43.634 -6.471 -16.739 1.00 43.03 133 ALA D CA 1
ATOM 8639 C C . ALA G 1 119 ? -44.316 -7.561 -17.561 1.00 47.66 133 ALA D C 1
ATOM 8640 O O . ALA G 1 119 ? -45.272 -7.296 -18.289 1.00 44.94 133 ALA D O 1
ATOM 8642 N N . THR G 1 120 ? -43.816 -8.787 -17.442 1.00 48.27 134 THR D N 1
ATOM 8643 C CA . THR G 1 120 ? -44.420 -9.935 -18.113 1.00 54.13 134 THR D CA 1
ATOM 8644 C C . THR G 1 120 ? -44.989 -10.942 -17.131 1.00 47.25 134 THR D C 1
ATOM 8645 O O . THR G 1 120 ? -44.528 -11.047 -15.997 1.00 49.65 134 THR D O 1
ATOM 8649 N N . ARG G 1 121 ? -45.987 -11.690 -17.584 1.00 45.81 135 ARG D N 1
ATOM 8650 C CA . ARG G 1 121 ? -46.504 -12.815 -16.824 1.00 39.99 135 ARG D CA 1
ATOM 8651 C C . ARG G 1 121 ? -45.442 -13.901 -16.736 1.00 56.62 135 ARG D C 1
ATOM 8652 O O . ARG G 1 121 ? -44.820 -14.246 -17.740 1.00 73.10 135 ARG D O 1
ATOM 8660 N N . ARG G 1 122 ? -45.225 -14.428 -15.535 1.00 68.97 136 ARG D N 1
ATOM 8661 C CA . ARG G 1 122 ? -44.339 -15.573 -15.369 1.00 82.61 136 ARG D CA 1
ATOM 8662 C C . ARG G 1 122 ? -44.943 -16.773 -16.085 1.00 88.82 136 ARG D C 1
ATOM 8663 O O . ARG G 1 122 ? -46.142 -16.801 -16.352 1.00 83.87 136 ARG D O 1
ATOM 8671 N N . GLU G 1 123 ? -44.119 -17.763 -16.405 1.00 105.20 137 GLU D N 1
ATOM 8672 C CA . GLU G 1 123 ? -44.625 -18.949 -17.080 1.00 108.12 137 GLU D CA 1
ATOM 8673 C C . GLU G 1 123 ? -45.049 -19.980 -16.040 1.00 102.61 137 GLU D C 1
ATOM 8674 O O . GLU G 1 123 ? -44.352 -20.201 -15.049 1.00 107.21 137 GLU D O 1
ATOM 8680 N N . GLY G 1 124 ? -46.194 -20.609 -16.280 1.00 87.93 138 GLY D N 1
ATOM 8681 C CA . GLY G 1 124 ? -46.788 -21.525 -15.326 1.00 84.80 138 GLY D CA 1
ATOM 8682 C C . GLY G 1 124 ? -48.193 -21.068 -14.999 1.00 94.37 138 GLY D C 1
ATOM 8683 O O . GLY G 1 124 ? -48.694 -21.286 -13.895 1.00 93.09 138 GLY D O 1
ATOM 8692 N N . ARG G 1 126 ? -52.221 -20.929 -15.168 1.00 101.15 140 ARG D N 1
ATOM 8693 C CA . ARG G 1 126 ? -53.366 -21.814 -15.317 1.00 96.43 140 ARG D CA 1
ATOM 8694 C C . ARG G 1 126 ? -54.499 -21.051 -15.999 1.00 89.01 140 ARG D C 1
ATOM 8695 O O . ARG G 1 126 ? -54.899 -19.985 -15.535 1.00 87.09 140 ARG D O 1
ATOM 8703 N N . ALA G 1 127 ? -55.016 -21.600 -17.095 1.00 92.33 141 ALA D N 1
ATOM 8704 C CA . ALA G 1 127 ? -55.924 -20.864 -17.970 1.00 90.00 141 ALA D CA 1
ATOM 8705 C C . ALA G 1 127 ? -57.341 -20.705 -17.421 1.00 95.64 141 ALA D C 1
ATOM 8706 O O . ALA G 1 127 ? -58.189 -20.101 -18.076 1.00 92.70 141 ALA D O 1
ATOM 8708 N N . ASN G 1 128 ? -57.603 -21.239 -16.232 1.00 104.67 142 ASN D N 1
ATOM 8709 C CA . ASN G 1 128 ? -58.921 -21.091 -15.626 1.00 110.93 142 ASN D CA 1
ATOM 8710 C C . ASN G 1 128 ? -58.879 -20.250 -14.354 1.00 107.99 142 ASN D C 1
ATOM 8711 O O . ASN G 1 128 ? -59.716 -20.407 -13.464 1.00 105.57 142 ASN D O 1
ATOM 8716 N N . ASN G 1 129 ? -57.900 -19.354 -14.282 1.00 100.42 143 ASN D N 1
ATOM 8717 C CA . ASN G 1 129 ? -57.788 -18.421 -13.171 1.00 89.06 143 ASN D CA 1
ATOM 8718 C C . ASN G 1 129 ? -58.156 -17.016 -13.640 1.00 79.65 143 ASN D C 1
ATOM 8719 O O . ASN G 1 129 ? -57.462 -16.442 -14.480 1.00 84.58 143 ASN D O 1
ATOM 8724 N N . PRO G 1 130 ? -59.257 -16.464 -13.106 1.00 68.57 144 PRO D N 1
ATOM 8725 C CA . PRO G 1 130 ? -59.735 -15.121 -13.453 1.00 67.02 144 PRO D CA 1
ATOM 8726 C C . PRO G 1 130 ? -58.651 -14.080 -13.226 1.00 74.34 144 PRO D C 1
ATOM 8727 O O . PRO G 1 130 ? -58.478 -13.170 -14.045 1.00 76.25 144 PRO D O 1
ATOM 8731 N N . GLU G 1 131 ? -57.934 -14.241 -12.117 1.00 79.56 145 GLU D N 1
ATOM 8732 C CA . GLU G 1 131 ? -56.782 -13.415 -11.780 1.00 87.76 145 GLU D CA 1
ATOM 8733 C C . GLU G 1 131 ? -55.788 -13.349 -12.943 1.00 83.28 145 GLU D C 1
ATOM 8734 O O . GLU G 1 131 ? -55.309 -12.281 -13.322 1.00 75.95 145 GLU D O 1
ATOM 8740 N N . GLN G 1 132 ? -55.467 -14.520 -13.483 1.00 80.04 146 GLN D N 1
ATOM 8741 C CA . GLN G 1 132 ? -54.367 -14.682 -14.426 1.00 73.26 146 GLN D CA 1
ATOM 8742 C C . GLN G 1 132 ? -54.808 -14.416 -15.855 1.00 77.04 146 GLN D C 1
ATOM 8743 O O . GLN G 1 132 ? -53.985 -14.152 -16.731 1.00 81.45 146 GLN D O 1
ATOM 8749 N N . ASN G 1 133 ? -56.116 -14.485 -16.081 1.00 69.74 147 ASN D N 1
ATOM 8750 C CA . ASN G 1 133 ? -56.687 -14.159 -17.380 1.00 68.66 147 ASN D CA 1
ATOM 8751 C C . ASN G 1 133 ? -56.677 -12.655 -17.622 1.00 73.46 147 ASN D C 1
ATOM 8752 O O . ASN G 1 133 ? -56.541 -12.201 -18.758 1.00 83.28 147 ASN D O 1
ATOM 8757 N N . ARG G 1 134 ? -56.820 -11.885 -16.547 1.00 63.24 148 ARG D N 1
ATOM 8758 C CA . ARG G 1 134 ? -56.790 -10.429 -16.641 1.00 55.89 148 ARG D CA 1
ATOM 8759 C C . ARG G 1 134 ? -55.408 -9.938 -17.055 1.00 61.30 148 ARG D C 1
ATOM 8760 O O . ARG G 1 134 ? -55.284 -8.994 -17.836 1.00 64.82 148 ARG D O 1
ATOM 8768 N N . LEU G 1 135 ? -54.373 -10.586 -16.530 1.00 55.61 149 LEU D N 1
ATOM 8769 C CA . LEU G 1 135 ? -52.997 -10.229 -16.854 1.00 57.54 149 LEU D CA 1
ATOM 8770 C C . LEU G 1 135 ? -52.689 -10.486 -18.325 1.00 56.23 149 LEU D C 1
ATOM 8771 O O . LEU G 1 135 ? -51.965 -9.719 -18.960 1.00 58.09 149 LEU D O 1
ATOM 8776 N N . SER G 1 136 ? -53.243 -11.569 -18.861 1.00 55.28 150 SER D N 1
ATOM 8777 C CA . SER G 1 136 ? -53.054 -11.907 -20.266 1.00 55.46 150 SER D CA 1
ATOM 8778 C C . SER G 1 136 ? -53.684 -10.846 -21.160 1.00 57.90 150 SER D C 1
ATOM 8779 O O . SER G 1 136 ? -53.101 -10.451 -22.167 1.00 67.36 150 SER D O 1
ATOM 8782 N N . GLU G 1 137 ? -54.874 -10.387 -20.780 1.00 53.24 151 GLU D N 1
ATOM 8783 C CA . GLU G 1 137 ? -55.556 -9.322 -21.508 1.00 47.97 151 GLU D CA 1
ATOM 8784 C C . GLU G 1 137 ? -54.733 -8.038 -21.485 1.00 55.80 151 GLU D C 1
ATOM 8785 O O . GLU G 1 137 ? -54.606 -7.353 -22.501 1.00 53.56 151 GLU D O 1
ATOM 8791 N N . CYS G 1 138 ? -54.179 -7.720 -20.318 1.00 58.30 152 CYS D N 1
ATOM 8792 C CA . CYS G 1 138 ? -53.314 -6.556 -20.164 1.00 53.25 152 CYS D CA 1
ATOM 8793 C C . CYS G 1 138 ? -52.071 -6.691 -21.035 1.00 51.74 152 CYS D C 1
ATOM 8794 O O . CYS G 1 138 ? -51.691 -5.757 -21.742 1.00 50.60 152 CYS D O 1
ATOM 8797 N N . GLU G 1 139 ? -51.444 -7.863 -20.973 1.00 44.93 153 GLU D N 1
ATOM 8798 C CA . GLU G 1 139 ? -50.266 -8.154 -21.781 1.00 42.21 153 GLU D CA 1
ATOM 8799 C C . GLU G 1 139 ? -50.614 -8.102 -23.262 1.00 48.15 153 GLU D C 1
ATOM 8800 O O . GLU G 1 139 ? -49.837 -7.602 -24.076 1.00 43.53 153 GLU D O 1
ATOM 8806 N N . GLU G 1 140 ? -51.793 -8.618 -23.597 1.00 49.95 154 GLU D N 1
ATOM 8807 C CA . GLU G 1 140 ? -52.277 -8.623 -24.971 1.00 51.55 154 GLU D CA 1
ATOM 8808 C C . GLU G 1 140 ? -52.443 -7.199 -25.490 1.00 48.24 154 GLU D C 1
ATOM 8809 O O . GLU G 1 140 ? -52.037 -6.881 -26.607 1.00 51.11 154 GLU D O 1
ATOM 8815 N N . GLN G 1 141 ? -53.045 -6.346 -24.668 1.00 42.82 155 GLN D N 1
ATOM 8816 C CA . GLN G 1 141 ? -53.313 -4.966 -25.056 1.00 51.34 155 GLN D CA 1
ATOM 8817 C C . GLN G 1 141 ? -52.035 -4.133 -25.008 1.00 50.30 155 GLN D C 1
ATOM 8818 O O . GLN G 1 141 ? -51.966 -3.050 -25.588 1.00 61.83 155 GLN D O 1
ATOM 8824 N N . ALA G 1 142 ? -51.024 -4.649 -24.317 1.00 44.21 156 ALA D N 1
ATOM 8825 C CA . ALA G 1 142 ? -49.725 -3.991 -24.256 1.00 44.77 156 ALA D CA 1
ATOM 8826 C C . ALA G 1 142 ? -48.950 -4.215 -25.551 1.00 46.53 156 ALA D C 1
ATOM 8827 O O . ALA G 1 142 ? -48.323 -3.295 -26.076 1.00 48.40 156 ALA D O 1
ATOM 8829 N N . LYS G 1 143 ? -48.998 -5.444 -26.059 1.00 49.51 157 LYS D N 1
ATOM 8830 C CA . LYS G 1 143 ? -48.333 -5.780 -27.314 1.00 47.05 157 LYS D CA 1
ATOM 8831 C C . LYS G 1 143 ? -48.967 -5.039 -28.485 1.00 39.88 157 LYS D C 1
ATOM 8832 O O . LYS G 1 143 ? -48.267 -4.533 -29.363 1.00 34.89 157 LYS D O 1
ATOM 8838 N N . ALA G 1 144 ? -50.295 -4.983 -28.491 1.00 36.68 158 ALA D N 1
ATOM 8839 C CA . ALA G 1 144 ? -51.040 -4.362 -29.581 1.00 34.56 158 ALA D CA 1
ATOM 8840 C C . ALA G 1 144 ? -50.787 -2.860 -29.653 1.00 45.96 158 ALA D C 1
ATOM 8841 O O . ALA G 1 144 ? -50.774 -2.275 -30.736 1.00 57.37 158 ALA D O 1
ATOM 8843 N N . ALA G 1 145 ? -50.588 -2.240 -28.495 1.00 47.53 159 ALA D N 1
ATOM 8844 C CA . ALA G 1 145 ? -50.309 -0.811 -28.433 1.00 42.00 159 ALA D CA 1
ATOM 8845 C C . ALA G 1 145 ? -48.807 -0.553 -28.476 1.00 42.92 159 ALA D C 1
ATOM 8846 O O . ALA G 1 145 ? -48.369 0.597 -28.518 1.00 43.88 159 ALA D O 1
ATOM 8848 N N . LYS G 1 146 ? -48.033 -1.636 -28.466 1.00 47.60 160 LYS D N 1
ATOM 8849 C CA . LYS G 1 146 ? -46.573 -1.572 -28.494 1.00 57.81 160 LYS D CA 1
ATOM 8850 C C . LYS G 1 146 ? -46.020 -0.708 -27.364 1.00 60.69 160 LYS D C 1
ATOM 8851 O O . LYS G 1 146 ? -45.177 0.161 -27.589 1.00 68.68 160 LYS D O 1
ATOM 8857 N N . LYS G 1 147 ? -46.500 -0.954 -26.149 1.00 51.17 161 LYS D N 1
ATOM 8858 C CA . LYS G 1 147 ? -46.063 -0.195 -24.983 1.00 40.34 161 LYS D CA 1
ATOM 8859 C C . LYS G 1 147 ? -44.841 -0.821 -24.321 1.00 41.51 161 LYS D C 1
ATOM 8860 O O . LYS G 1 147 ? -44.717 -2.044 -24.255 1.00 47.53 161 LYS D O 1
ATOM 8866 N N . GLY G 1 148 ? -43.948 0.032 -23.828 1.00 36.72 162 GLY D N 1
ATOM 8867 C CA . GLY G 1 148 ? -42.788 -0.407 -23.074 1.00 41.98 162 GLY D CA 1
ATOM 8868 C C . GLY G 1 148 ? -41.891 -1.387 -23.804 1.00 48.45 162 GLY D C 1
ATOM 8869 O O . GLY G 1 148 ? -41.315 -1.068 -24.842 1.00 58.37 162 GLY D O 1
ATOM 8878 N N . TRP G 1 150 ? -42.634 -3.888 -25.467 1.00 47.19 164 TRP D N 1
ATOM 8879 C CA . TRP G 1 150 ? -43.203 -4.371 -26.718 1.00 45.63 164 TRP D CA 1
ATOM 8880 C C . TRP G 1 150 ? -43.023 -3.342 -27.830 1.00 49.65 164 TRP D C 1
ATOM 8881 O O . TRP G 1 150 ? -43.468 -3.549 -28.959 1.00 42.06 164 TRP D O 1
ATOM 8892 N N . SER G 1 151 ? -42.367 -2.233 -27.502 1.00 53.79 165 SER D N 1
ATOM 8893 C CA . SER G 1 151 ? -42.061 -1.207 -28.490 1.00 62.28 165 SER D CA 1
ATOM 8894 C C . SER G 1 151 ? -40.905 -1.656 -29.376 1.00 72.55 165 SER D C 1
ATOM 8895 O O . SER G 1 151 ? -40.190 -2.602 -29.044 1.00 78.71 165 SER D O 1
ATOM 8898 N N . GLU G 1 152 ? -40.724 -0.975 -30.503 1.00 77.08 166 GLU D N 1
ATOM 8899 C CA . GLU G 1 152 ? -39.680 -1.337 -31.454 1.00 81.30 1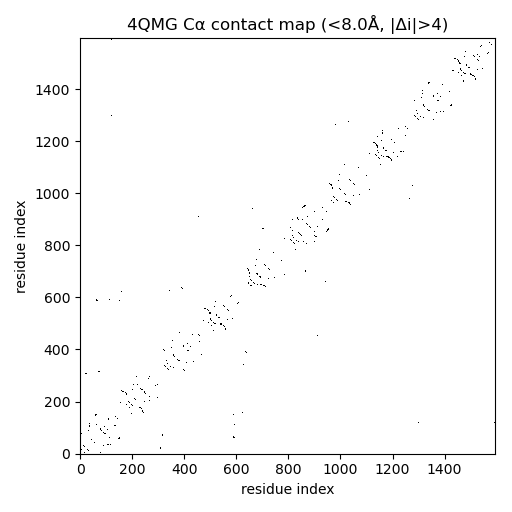66 GLU D CA 1
ATOM 8900 C C . GLU G 1 152 ? -38.285 -1.066 -30.897 1.00 77.08 166 GLU D C 1
ATOM 8901 O O . GLU G 1 152 ? -37.987 0.044 -30.457 1.00 83.01 166 GLU D O 1
ATOM 8907 N N . GLY G 1 153 ? -37.435 -2.087 -30.925 1.00 66.44 167 GLY D N 1
ATOM 8908 C CA . GLY G 1 153 ? -36.061 -1.945 -30.481 1.00 64.49 167 GLY D CA 1
ATOM 8909 C C . GLY G 1 153 ? -35.734 -2.781 -29.259 1.00 70.09 167 GLY D C 1
ATOM 8910 O O . GLY G 1 153 ? -36.590 -3.487 -28.727 1.00 73.41 167 GLY D O 1
ATOM 8911 N N . ASN G 1 154 ? -34.484 -2.699 -28.816 1.00 72.73 168 ASN D N 1
ATOM 8912 C CA . ASN G 1 154 ? -34.036 -3.432 -27.639 1.00 70.72 168 ASN D CA 1
ATOM 8913 C C . ASN G 1 154 ? -34.433 -2.731 -26.343 1.00 72.69 168 ASN D C 1
ATOM 8914 O O . ASN G 1 154 ? -34.606 -3.373 -25.306 1.00 78.56 168 ASN D O 1
ATOM 8919 N N . GLY G 1 155 ? -34.577 -1.412 -26.410 1.00 64.62 169 GLY D N 1
ATOM 8920 C CA . GLY G 1 155 ? -34.955 -0.624 -25.251 1.00 61.25 169 GLY D CA 1
ATOM 8921 C C . GLY G 1 155 ? -33.757 -0.199 -24.425 1.00 60.15 169 GLY D C 1
ATOM 8922 O O . GLY G 1 155 ? -33.873 0.042 -23.224 1.00 62.49 169 GLY D O 1
ATOM 8923 N N . SER G 1 156 ? -32.603 -0.096 -25.076 1.00 60.05 170 SER D N 1
ATOM 8924 C CA . SER G 1 156 ? -31.363 0.260 -24.395 1.00 56.91 170 SER D CA 1
ATOM 8925 C C . SER G 1 156 ? -31.343 1.724 -23.962 1.00 59.41 170 SER D C 1
ATOM 8926 O O . SER G 1 156 ? -30.456 2.148 -23.221 1.00 67.13 170 SER D O 1
ATOM 8929 N N . HIS G 1 157 ? -32.323 2.494 -24.425 1.00 53.41 171 HIS D N 1
ATOM 8930 C CA . HIS G 1 157 ? -32.419 3.904 -24.066 1.00 50.20 171 HIS D CA 1
ATOM 8931 C C . HIS G 1 157 ? -33.019 4.078 -22.674 1.00 51.07 171 HIS D C 1
ATOM 8932 O O . HIS G 1 157 ? -33.000 5.174 -22.113 1.00 49.41 171 HIS D O 1
ATOM 8939 N N . THR G 1 158 ? -33.553 2.993 -22.121 1.00 47.19 172 THR D N 1
ATOM 8940 C CA . THR G 1 158 ? -34.120 3.018 -20.778 1.00 44.95 172 THR D CA 1
ATOM 8941 C C . THR G 1 158 ? -33.070 2.628 -19.744 1.00 43.58 172 THR D C 1
ATOM 8942 O O . THR G 1 158 ? -33.296 2.743 -18.540 1.00 39.39 172 THR D O 1
ATOM 8946 N N . ILE G 1 159 ? -31.921 2.163 -20.225 1.00 43.92 173 ILE D N 1
ATOM 8947 C CA . ILE G 1 159 ? -30.811 1.810 -19.350 1.00 41.92 173 ILE D CA 1
ATOM 8948 C C . ILE G 1 159 ? -30.042 3.057 -18.931 1.00 39.06 173 ILE D C 1
ATOM 8949 O O . ILE G 1 159 ? -29.477 3.758 -19.770 1.00 34.13 173 ILE D O 1
ATOM 8954 N N . ARG G 1 160 ? -30.028 3.329 -17.631 1.00 45.84 174 ARG D N 1
ATOM 8955 C CA . ARG G 1 160 ? -29.319 4.488 -17.103 1.00 43.50 174 ARG D CA 1
ATOM 8956 C C . ARG G 1 160 ? -27.813 4.270 -17.107 1.00 45.59 174 ARG D C 1
ATOM 8957 O O . ARG G 1 160 ? -27.331 3.211 -16.706 1.00 42.61 174 ARG D O 1
ATOM 8965 N N . ASP G 1 161 ? -27.070 5.274 -17.556 1.00 48.13 175 ASP D N 1
ATOM 8966 C CA . ASP G 1 161 ? -25.629 5.268 -17.359 1.00 50.17 175 ASP D CA 1
ATOM 8967 C C . ASP G 1 161 ? -25.347 5.836 -15.976 1.00 50.79 175 ASP D C 1
ATOM 8968 O O . ASP G 1 161 ? -24.985 7.005 -15.832 1.00 46.00 175 ASP D O 1
ATOM 8973 N N . LEU G 1 162 ? -25.535 4.999 -14.960 1.00 52.36 176 LEU D N 1
ATOM 8974 C CA . LEU G 1 162 ? -25.383 5.418 -13.572 1.00 49.50 176 LEU D CA 1
ATOM 8975 C C . LEU G 1 162 ? -23.953 5.836 -13.256 1.00 58.95 176 LEU D C 1
ATOM 8976 O O . LEU G 1 162 ? -23.001 5.119 -13.561 1.00 62.21 176 LEU D O 1
ATOM 8981 N N . LYS G 1 163 ? -23.817 7.005 -12.642 1.00 55.52 177 LYS D N 1
ATOM 8982 C CA . LYS G 1 163 ? -22.512 7.529 -12.268 1.00 47.37 177 LYS D CA 1
ATOM 8983 C C . LYS G 1 163 ? -22.425 7.688 -10.754 1.00 46.29 177 LYS D C 1
ATOM 8984 O O . LYS G 1 163 ? -22.968 8.635 -10.186 1.00 38.61 177 LYS D O 1
ATOM 8990 N N . TYR G 1 164 ? -21.742 6.749 -10.106 1.00 47.86 178 TYR D N 1
ATOM 8991 C CA . TYR G 1 164 ? -21.631 6.741 -8.652 1.00 40.32 178 TYR D CA 1
ATOM 8992 C C . TYR G 1 164 ? -20.536 7.681 -8.155 1.00 41.86 178 TYR D C 1
ATOM 8993 O O . TYR G 1 164 ? -20.239 7.718 -6.961 1.00 44.24 178 TYR D O 1
ATOM 9002 N N . THR G 1 165 ? -19.939 8.440 -9.068 1.00 48.03 179 THR D N 1
ATOM 9003 C CA . THR G 1 165 ? -18.801 9.282 -8.723 1.00 51.43 179 THR D CA 1
ATOM 9004 C C . THR G 1 165 ? -18.699 10.520 -9.613 1.00 48.18 179 THR D C 1
ATOM 9005 O O . THR G 1 165 ? -18.814 10.431 -10.835 1.00 58.11 179 THR D O 1
ATOM 9009 N N . ILE G 1 166 ? -18.495 11.674 -8.984 1.00 49.30 180 ILE D N 1
ATOM 9010 C CA . ILE G 1 166 ? -18.242 12.918 -9.702 1.00 55.89 180 ILE D CA 1
ATOM 9011 C C . ILE G 1 166 ? -16.739 13.186 -9.745 1.00 61.86 180 ILE D C 1
ATOM 9012 O O . ILE G 1 166 ? -16.054 13.056 -8.731 1.00 67.19 180 ILE D O 1
ATOM 9017 N N . GLU G 1 167 ? -16.226 13.554 -10.916 1.00 60.92 181 GLU D N 1
ATOM 9018 C CA . GLU G 1 167 ? -14.790 13.768 -11.072 1.00 71.76 181 GLU D CA 1
ATOM 9019 C C . GLU G 1 167 ? -14.337 15.058 -10.395 1.00 76.41 181 GLU D C 1
ATOM 9020 O O . GLU G 1 167 ? -13.332 15.074 -9.682 1.00 72.12 181 GLU D O 1
ATOM 9026 N N . ASN G 1 168 ? -15.077 16.137 -10.622 1.00 75.27 182 ASN D N 1
ATOM 9027 C CA . ASN G 1 168 ? -14.769 17.415 -9.994 1.00 71.86 182 ASN D CA 1
ATOM 9028 C C . ASN G 1 168 ? -16.006 18.012 -9.331 1.00 72.33 182 ASN D C 1
ATOM 9029 O O . ASN G 1 168 ? -16.660 18.884 -9.904 1.00 72.66 182 ASN D O 1
ATOM 9034 N N . PRO G 1 169 ? -16.328 17.537 -8.115 1.00 65.30 183 PRO D N 1
ATOM 9035 C CA . PRO G 1 169 ? -17.514 17.938 -7.349 1.00 53.05 183 PRO D CA 1
ATOM 9036 C C . PRO G 1 169 ? -17.644 19.450 -7.205 1.00 52.42 183 PRO D C 1
ATOM 9037 O O . PRO G 1 169 ? -18.754 19.978 -7.201 1.00 52.27 183 PRO D O 1
ATOM 9041 N N . ARG G 1 170 ? -16.510 20.131 -7.092 1.00 54.19 184 ARG D N 1
ATOM 9042 C CA . ARG G 1 170 ? -16.492 21.581 -6.961 1.00 54.44 184 ARG D CA 1
ATOM 9043 C C . ARG G 1 170 ? -16.938 22.245 -8.259 1.00 56.00 184 ARG D C 1
ATOM 9044 O O . ARG G 1 170 ? -17.650 23.249 -8.242 1.00 50.18 184 ARG D O 1
ATOM 9052 N N . HIS G 1 171 ? -16.522 21.671 -9.383 1.00 53.32 185 HIS D N 1
ATOM 9053 C CA . HIS G 1 171 ? -16.899 22.188 -10.693 1.00 55.53 185 HIS D CA 1
ATOM 9054 C C . HIS G 1 171 ? -18.339 21.820 -11.034 1.00 49.66 185 HIS D C 1
ATOM 9055 O O . HIS G 1 171 ? -19.054 22.594 -11.670 1.00 43.49 185 HIS D O 1
ATOM 9062 N N . PHE G 1 172 ? -18.758 20.634 -10.603 1.00 50.07 186 PHE D N 1
ATOM 9063 C CA . PHE G 1 172 ? -20.111 20.152 -10.858 1.00 51.88 186 PHE D CA 1
ATOM 9064 C C . PHE G 1 172 ? -21.156 21.018 -10.161 1.00 50.22 186 PHE D C 1
ATOM 9065 O O . PHE G 1 172 ? -22.189 21.349 -10.744 1.00 50.25 186 PHE D O 1
ATOM 9073 N N . VAL G 1 173 ? -20.880 21.382 -8.914 1.00 39.96 187 VAL D N 1
ATOM 9074 C CA . VAL G 1 173 ? -21.805 22.193 -8.130 1.00 41.18 187 VAL D CA 1
ATOM 9075 C C . VAL G 1 173 ? -21.865 23.626 -8.654 1.00 35.79 187 VAL D C 1
ATOM 9076 O O . VAL G 1 173 ? -22.945 24.207 -8.773 1.00 45.76 187 VAL D O 1
ATOM 9080 N N . ASP G 1 174 ? -20.703 24.187 -8.976 1.00 40.72 188 ASP D N 1
ATOM 9081 C CA . ASP G 1 174 ? -20.625 25.559 -9.472 1.00 57.66 188 ASP D CA 1
ATOM 9082 C C . ASP G 1 174 ? -21.345 25.730 -10.806 1.00 53.62 188 ASP D C 1
ATOM 9083 O O . ASP G 1 174 ? -21.950 26.770 -11.065 1.00 49.44 188 ASP D O 1
ATOM 9088 N N . SER G 1 175 ? -21.283 24.701 -11.644 1.00 49.34 189 SER D N 1
ATOM 9089 C CA . SER G 1 175 ? -21.847 24.768 -12.988 1.00 53.47 189 SER D CA 1
ATOM 9090 C C . SER G 1 175 ? -23.374 24.836 -12.989 1.00 56.49 189 SER D C 1
ATOM 9091 O O . SER G 1 175 ? -23.986 25.133 -14.015 1.00 50.11 189 SER D O 1
ATOM 9094 N N . HIS G 1 176 ? -23.986 24.564 -11.840 1.00 46.46 190 HIS D N 1
ATOM 9095 C CA . HIS G 1 176 ? -25.440 24.615 -11.727 1.00 34.42 190 HIS D CA 1
ATOM 9096 C C . HIS G 1 176 ? -25.917 25.953 -11.165 1.00 35.64 190 HIS D C 1
ATOM 9097 O O . HIS G 1 176 ? -27.116 26.233 -11.153 1.00 47.62 190 HIS D O 1
ATOM 9104 N N . HIS G 1 177 ? -24.969 26.766 -10.702 1.00 31.29 191 HIS D N 1
ATOM 9105 C CA . HIS G 1 177 ? -25.241 28.127 -10.233 1.00 30.97 191 HIS D CA 1
ATOM 9106 C C . HIS G 1 177 ? -26.360 28.210 -9.197 1.00 41.68 191 HIS D C 1
ATOM 9107 O O . HIS G 1 177 ? -27.168 29.141 -9.224 1.00 47.14 191 HIS D O 1
ATOM 9114 N N . GLN G 1 178 ? -26.400 27.233 -8.294 1.00 35.96 192 GLN D N 1
ATOM 9115 C CA . GLN G 1 178 ? -27.394 27.183 -7.222 1.00 41.31 192 GLN D CA 1
ATOM 9116 C C . GLN G 1 178 ? -28.822 27.239 -7.759 1.00 49.37 192 GLN D C 1
ATOM 9117 O O . GLN G 1 178 ? -29.722 27.770 -7.107 1.00 44.18 192 GLN D O 1
ATOM 9123 N N . LYS G 1 179 ? -29.019 26.691 -8.953 1.00 53.29 193 LYS D N 1
ATOM 9124 C CA . LYS G 1 179 ? -30.347 26.591 -9.542 1.00 48.04 193 LYS D CA 1
ATOM 9125 C C . LYS G 1 179 ? -30.909 25.199 -9.279 1.00 37.99 193 LYS D C 1
ATOM 9126 O O . LYS G 1 179 ? -30.195 24.207 -9.424 1.00 44.06 193 LYS D O 1
ATOM 9132 N N . PRO G 1 180 ? -32.190 25.128 -8.880 1.00 35.46 194 PRO D N 1
ATOM 9133 C CA . PRO G 1 180 ? -32.857 23.886 -8.469 1.00 39.18 194 PRO D CA 1
ATOM 9134 C C . PRO G 1 180 ? -32.668 22.739 -9.456 1.00 41.69 194 PRO D C 1
ATOM 9135 O O . PRO G 1 180 ? -32.914 22.897 -10.652 1.00 43.09 194 PRO D O 1
ATOM 9139 N N . VAL G 1 181 ? -32.224 21.595 -8.946 1.00 39.16 195 VAL D N 1
ATOM 9140 C CA . VAL G 1 181 ? -31.991 20.419 -9.771 1.00 29.29 195 VAL D CA 1
ATOM 9141 C C . VAL G 1 181 ? -32.981 19.313 -9.425 1.00 39.63 195 VAL D C 1
ATOM 9142 O O . VAL G 1 181 ? -33.116 18.931 -8.261 1.00 54.52 195 VAL D O 1
ATOM 9146 N N . ASN G 1 182 ? -33.678 18.810 -10.438 1.00 33.87 196 ASN D N 1
ATOM 9147 C CA . ASN G 1 182 ? -34.621 17.714 -10.252 1.00 35.30 196 ASN D CA 1
ATOM 9148 C C . ASN G 1 182 ? -33.907 16.453 -9.787 1.00 35.30 196 ASN D C 1
ATOM 9149 O O . ASN G 1 182 ? -32.923 16.029 -10.393 1.00 33.84 196 ASN D O 1
ATOM 9154 N N . ALA G 1 183 ? -34.400 15.856 -8.707 1.00 38.30 197 ALA D N 1
ATOM 9155 C CA . ALA G 1 183 ? -33.739 14.693 -8.131 1.00 36.45 197 ALA D CA 1
ATOM 9156 C C . ALA G 1 183 ? -34.714 13.744 -7.448 1.00 36.39 197 ALA D C 1
ATOM 9157 O O . ALA G 1 183 ? -35.888 14.063 -7.257 1.00 40.82 197 ALA D O 1
ATOM 9159 N N . ILE G 1 184 ? -34.210 12.568 -7.089 1.00 34.16 198 ILE D N 1
ATOM 9160 C CA . ILE G 1 184 ? -34.980 11.581 -6.344 1.00 36.28 198 ILE D CA 1
ATOM 9161 C C . ILE G 1 184 ? -34.211 11.144 -5.102 1.00 42.15 198 ILE D C 1
ATOM 9162 O O . ILE G 1 184 ? -33.098 10.628 -5.206 1.00 36.52 198 ILE D O 1
ATOM 9167 N N . ILE G 1 185 ? -34.800 11.356 -3.930 1.00 39.85 199 ILE D N 1
ATOM 9168 C CA . ILE G 1 185 ? -34.199 10.878 -2.691 1.00 32.61 199 ILE D CA 1
ATOM 9169 C C . ILE G 1 185 ? -34.281 9.357 -2.650 1.00 32.35 199 ILE D C 1
ATOM 9170 O O . ILE G 1 185 ? -35.364 8.793 -2.526 1.00 35.23 199 ILE D O 1
ATOM 9175 N N . GLU G 1 186 ? -33.136 8.694 -2.760 1.00 27.63 200 GLU D N 1
ATOM 9176 C CA . GLU G 1 186 ? -33.116 7.240 -2.872 1.00 36.08 200 GLU D CA 1
ATOM 9177 C C . GLU G 1 186 ? -32.989 6.545 -1.521 1.00 36.74 200 GLU D C 1
ATOM 9178 O O . GLU G 1 186 ? -33.620 5.516 -1.282 1.00 43.06 200 GLU D O 1
ATOM 9184 N N A HIS G 1 187 ? -32.157 7.104 -0.649 0.53 36.82 201 HIS D N 1
ATOM 9185 N N B HIS G 1 187 ? -32.180 7.117 -0.635 0.47 36.62 201 HIS D N 1
ATOM 9186 C CA A HIS G 1 187 ? -31.942 6.540 0.677 0.53 34.19 201 HIS D CA 1
ATOM 9187 C CA B HIS G 1 187 ? -31.948 6.523 0.677 0.47 34.41 201 HIS D CA 1
ATOM 9188 C C A HIS G 1 187 ? -31.729 7.643 1.704 0.53 36.88 201 HIS D C 1
ATOM 9189 C C B HIS G 1 187 ? -31.639 7.595 1.718 0.47 36.86 201 HIS D C 1
ATOM 9190 O O A HIS G 1 187 ? -31.283 8.740 1.366 0.53 39.54 201 HIS D O 1
ATOM 9191 O O B HIS G 1 187 ? -31.042 8.624 1.404 0.47 40.02 201 HIS D O 1
ATOM 9204 N N . VAL G 1 188 ? -32.051 7.348 2.958 1.00 35.02 202 VAL D N 1
ATOM 9205 C CA . VAL G 1 188 ? -31.815 8.289 4.044 1.00 31.90 202 VAL D CA 1
ATOM 9206 C C . VAL G 1 188 ? -30.888 7.672 5.085 1.00 30.71 202 VAL D C 1
ATOM 9207 O O . VAL G 1 188 ? -31.282 6.763 5.812 1.00 34.56 202 VAL D O 1
ATOM 9211 N N . ARG G 1 189 ? -29.653 8.161 5.145 1.00 27.58 203 ARG D N 1
ATOM 9212 C CA . ARG G 1 189 ? -28.693 7.677 6.130 1.00 32.64 203 ARG D CA 1
ATOM 9213 C C . ARG G 1 189 ? -29.085 8.160 7.522 1.00 44.17 203 ARG D C 1
ATOM 9214 O O . ARG G 1 189 ? -29.176 7.372 8.464 1.00 41.60 203 ARG D O 1
ATOM 9222 N N . ASP G 1 190 ? -29.313 9.462 7.640 1.00 37.65 204 ASP D N 1
ATOM 9223 C CA . ASP G 1 190 ? -29.885 10.040 8.848 1.00 39.60 204 ASP D CA 1
ATOM 9224 C C . ASP G 1 190 ? -30.649 11.308 8.482 1.00 32.73 204 ASP D C 1
ATOM 9225 O O . ASP G 1 190 ? -30.642 11.727 7.324 1.00 45.16 204 ASP D O 1
ATOM 9230 N N . GLY G 1 191 ? -31.301 11.911 9.472 1.00 27.92 205 GLY D N 1
ATOM 9231 C CA . GLY G 1 191 ? -32.217 13.019 9.255 1.00 35.50 205 GLY D CA 1
ATOM 9232 C C . GLY G 1 191 ? -31.754 14.154 8.359 1.00 27.89 205 GLY D C 1
ATOM 9233 O O . GLY G 1 191 ? -32.574 14.822 7.730 1.00 44.10 205 GLY D O 1
ATOM 9234 N N . SER G 1 192 ? -30.445 14.373 8.291 1.00 31.95 206 SER D N 1
ATOM 9235 C CA . SER G 1 192 ? -29.906 15.484 7.515 1.00 27.63 206 SER D CA 1
ATOM 9236 C C . SER G 1 192 ? -28.950 15.025 6.417 1.00 31.72 206 SER D C 1
ATOM 9237 O O . SER G 1 192 ? -28.335 15.847 5.740 1.00 32.56 206 SER D O 1
ATOM 9240 N N . VAL G 1 193 ? -28.824 13.712 6.243 1.00 39.82 207 VAL D N 1
ATOM 9241 C CA . VAL G 1 193 ? -27.956 13.159 5.207 1.00 34.33 207 VAL D CA 1
ATOM 9242 C C . VAL G 1 193 ? -28.704 12.140 4.354 1.00 39.81 207 VAL D C 1
ATOM 9243 O O . VAL G 1 193 ? -29.181 11.123 4.861 1.00 41.01 207 VAL D O 1
ATOM 9247 N N . VAL G 1 194 ? -28.804 12.415 3.057 1.00 40.35 208 VAL D N 1
ATOM 9248 C CA . VAL G 1 194 ? -29.547 11.548 2.148 1.00 37.07 208 VAL D CA 1
ATOM 9249 C C . VAL G 1 194 ? -28.739 11.157 0.914 1.00 31.99 208 VAL D C 1
ATOM 9250 O O . VAL G 1 194 ? -27.755 11.810 0.566 1.00 36.52 208 VAL D O 1
ATOM 9254 N N . ARG G 1 195 ? -29.166 10.079 0.264 1.00 29.63 209 ARG D N 1
ATOM 9255 C CA . ARG G 1 195 ? -28.617 9.676 -1.026 1.00 33.41 209 ARG D CA 1
ATOM 9256 C C . ARG G 1 195 ? -29.597 10.069 -2.124 1.00 36.57 209 ARG D C 1
ATOM 9257 O O . ARG G 1 195 ? -30.758 9.661 -2.100 1.00 50.36 209 ARG D O 1
ATOM 9265 N N . ALA G 1 196 ? -29.134 10.862 -3.083 1.00 40.62 210 ALA D N 1
ATOM 9266 C CA . ALA G 1 196 ? -30.023 11.387 -4.112 1.00 27.26 210 ALA D CA 1
ATOM 9267 C C . ALA G 1 196 ? -29.557 11.043 -5.522 1.00 34.53 210 ALA D C 1
ATOM 9268 O O . ALA G 1 196 ? -28.362 11.044 -5.813 1.00 31.85 210 ALA D O 1
ATOM 9270 N N . LEU G 1 197 ? -30.519 10.745 -6.390 1.00 34.80 211 LEU D N 1
ATOM 9271 C CA . LEU G 1 197 ? -30.246 10.537 -7.806 1.00 29.39 211 LEU D CA 1
ATOM 9272 C C . LEU G 1 197 ? -30.506 11.832 -8.564 1.00 27.23 211 LEU D C 1
ATOM 9273 O O . LEU G 1 197 ? -31.641 12.299 -8.630 1.00 33.64 211 LEU D O 1
ATOM 9278 N N . LEU G 1 198 ? -29.454 12.413 -9.131 1.00 35.34 212 LEU D N 1
ATOM 9279 C CA . LEU G 1 198 ? -29.566 13.710 -9.791 1.00 45.95 212 LEU D CA 1
ATOM 9280 C C . LEU G 1 198 ? -29.901 13.589 -11.274 1.00 50.03 212 LEU D C 1
ATOM 9281 O O . LEU G 1 198 ? -29.206 12.907 -12.026 1.00 46.81 212 LEU D O 1
ATOM 9286 N N . LEU G 1 199 ? -30.970 14.262 -11.687 1.00 48.78 213 LEU D N 1
ATOM 9287 C CA . LEU G 1 199 ? -31.352 14.325 -13.092 1.00 34.42 213 LEU D CA 1
ATOM 9288 C C . LEU G 1 199 ? -30.644 15.503 -13.761 1.00 37.02 213 LEU D C 1
ATOM 9289 O O . LEU G 1 199 ? -30.312 16.481 -13.092 1.00 33.68 213 LEU D O 1
ATOM 9294 N N . PRO G 1 200 ? -30.419 15.426 -15.084 1.00 42.25 214 PRO D N 1
ATOM 9295 C CA . PRO G 1 200 ? -30.813 14.360 -16.011 1.00 33.36 214 PRO D CA 1
ATOM 9296 C C . PRO G 1 200 ? -29.750 13.288 -16.260 1.00 34.20 214 PRO D C 1
ATOM 9297 O O . PRO G 1 200 ? -30.063 12.269 -16.873 1.00 46.04 214 PRO D O 1
ATOM 9301 N N . ASP G 1 201 ? -28.522 13.509 -15.799 1.00 48.76 215 ASP D N 1
ATOM 9302 C CA . ASP G 1 201 ? -27.420 12.606 -16.129 1.00 55.08 215 ASP D CA 1
ATOM 9303 C C . ASP G 1 201 ? -27.274 11.443 -15.148 1.00 49.34 215 ASP D C 1
ATOM 9304 O O . ASP G 1 201 ? -26.288 10.705 -15.197 1.00 60.46 215 ASP D O 1
ATOM 9309 N N . TYR G 1 202 ? -28.257 11.290 -14.265 1.00 40.45 216 TYR D N 1
ATOM 9310 C CA . TYR G 1 202 ? -28.328 10.161 -13.336 1.00 37.56 216 TYR D CA 1
ATOM 9311 C C . TYR G 1 202 ? -27.090 10.016 -12.453 1.00 34.55 216 TYR D C 1
ATOM 9312 O O . TYR G 1 202 ? -26.437 8.972 -12.446 1.00 33.56 216 TYR D O 1
ATOM 9321 N N . TYR G 1 203 ? -26.776 11.071 -11.708 1.00 40.22 217 TYR D N 1
ATOM 9322 C CA . TYR G 1 203 ? -25.717 11.020 -10.706 1.00 37.40 217 TYR D CA 1
ATOM 9323 C C . TYR G 1 203 ? -26.272 10.551 -9.367 1.00 37.72 217 TYR D C 1
ATOM 9324 O O . TYR G 1 203 ? -27.237 11.120 -8.858 1.00 47.25 217 TYR D O 1
ATOM 9333 N N . LEU G 1 204 ? -25.663 9.517 -8.797 1.00 35.77 218 LEU D N 1
ATOM 9334 C CA . LEU G 1 204 ? -26.038 9.061 -7.463 1.00 37.29 218 LEU D CA 1
ATOM 9335 C C . LEU G 1 204 ? -25.090 9.665 -6.433 1.00 38.61 218 LEU D C 1
ATOM 9336 O O . LEU G 1 204 ? -23.969 9.189 -6.254 1.00 44.48 218 LEU D O 1
ATOM 9341 N N . VAL G 1 205 ? -25.544 10.719 -5.762 1.00 26.76 219 VAL D N 1
ATOM 9342 C CA . VAL G 1 205 ? -24.685 11.478 -4.860 1.00 38.67 219 VAL D CA 1
ATOM 9343 C C . VAL G 1 205 ? -25.163 11.452 -3.412 1.00 45.85 219 VAL D C 1
ATOM 9344 O O . VAL G 1 205 ? -26.274 11.010 -3.117 1.00 54.98 219 VAL D O 1
ATOM 9348 N N . THR G 1 206 ? -24.306 11.930 -2.515 1.00 29.61 220 THR D N 1
ATOM 9349 C CA . THR G 1 206 ? -24.663 12.095 -1.112 1.00 36.26 220 THR D CA 1
ATOM 9350 C C . THR G 1 206 ? -24.890 13.570 -0.806 1.00 37.13 220 THR D C 1
ATOM 9351 O O . THR G 1 206 ? -23.998 14.396 -0.997 1.00 46.74 220 THR D O 1
ATOM 9355 N N . VAL G 1 207 ? -26.090 13.897 -0.339 1.00 36.18 221 VAL D N 1
ATOM 9356 C CA . VAL G 1 207 ? -26.432 15.276 -0.019 1.00 33.22 221 VAL D CA 1
ATOM 9357 C C . VAL G 1 207 ? -26.694 15.441 1.471 1.00 36.44 221 VAL D C 1
ATOM 9358 O O . VAL G 1 207 ? -27.578 14.791 2.029 1.00 44.37 221 VAL D O 1
ATOM 9370 N N . LEU G 1 209 ? -27.739 18.194 4.450 1.00 27.27 223 LEU D N 1
ATOM 9371 C CA . LEU G 1 209 ? -28.416 19.475 4.605 1.00 33.64 223 LEU D CA 1
ATOM 9372 C C . LEU G 1 209 ? -27.492 20.540 5.185 1.00 35.47 223 LEU D C 1
ATOM 9373 O O . LEU G 1 209 ? -26.882 20.346 6.237 1.00 53.13 223 LEU D O 1
ATOM 9378 N N . SER G 1 210 ? -27.394 21.665 4.486 1.00 34.57 224 SER D N 1
ATOM 9379 C CA . SER G 1 210 ? -26.528 22.757 4.903 1.00 42.55 224 SER D CA 1
ATOM 9380 C C . SER G 1 210 ? -27.144 23.556 6.045 1.00 41.40 224 SER D C 1
ATOM 9381 O O . SER G 1 210 ? -28.352 23.793 6.070 1.00 36.77 224 SER D O 1
ATOM 9384 N N . GLY G 1 211 ? -26.305 23.964 6.991 1.00 39.00 225 GLY D N 1
ATOM 9385 C CA . GLY G 1 211 ? -26.742 24.812 8.083 1.00 36.87 225 GLY D CA 1
ATOM 9386 C C . GLY G 1 211 ? -27.202 24.066 9.321 1.00 37.23 225 GLY D C 1
ATOM 9387 O O . GLY G 1 211 ? -27.300 24.653 10.398 1.00 33.31 225 GLY D O 1
ATOM 9388 N N . ILE G 1 212 ? -27.495 22.776 9.175 1.00 32.66 226 ILE D N 1
ATOM 9389 C CA . ILE G 1 212 ? -27.987 21.983 10.299 1.00 38.53 226 ILE D CA 1
ATOM 9390 C C . ILE G 1 212 ? -27.245 20.661 10.461 1.00 41.03 226 ILE D C 1
ATOM 9391 O O . ILE G 1 212 ? -26.399 20.300 9.642 1.00 35.35 226 ILE D O 1
ATOM 9396 N N . LYS G 1 213 ? -27.578 19.943 11.531 1.00 38.06 227 LYS D N 1
ATOM 9397 C CA . LYS G 1 213 ? -27.011 18.626 11.792 1.00 37.46 227 LYS D CA 1
ATOM 9398 C C . LYS G 1 213 ? -27.949 17.798 12.661 1.00 37.36 227 LYS D C 1
ATOM 9399 O O . LYS G 1 213 ? -28.389 18.244 13.721 1.00 45.96 227 LYS D O 1
ATOM 9405 N N . CYS G 1 214 ? -28.256 16.591 12.201 1.00 39.26 228 CYS D N 1
ATOM 9406 C CA . CYS G 1 214 ? -29.093 15.668 12.956 1.00 38.16 228 CYS D CA 1
ATOM 9407 C C . CYS G 1 214 ? -28.225 14.694 13.744 1.00 34.49 228 CYS D C 1
ATOM 9408 O O . CYS G 1 214 ? -27.050 14.514 13.420 1.00 40.50 228 CYS D O 1
ATOM 9411 N N . PRO G 1 215 ? -28.793 14.076 14.794 1.00 38.44 229 PRO D N 1
ATOM 9412 C CA . PRO G 1 215 ? -28.082 12.997 15.487 1.00 37.96 229 PRO D CA 1
ATOM 9413 C C . PRO G 1 215 ? -27.696 11.890 14.513 1.00 36.05 229 PRO D C 1
ATOM 9414 O O . PRO G 1 215 ? -28.456 11.606 13.587 1.00 38.63 229 PRO D O 1
ATOM 9418 N N . THR G 1 216 ? -26.533 11.281 14.710 1.00 30.75 230 THR D N 1
ATOM 9419 C CA . THR G 1 216 ? -26.033 10.307 13.748 1.00 52.02 230 THR D CA 1
ATOM 9420 C C . THR G 1 216 ? -25.821 8.928 14.359 1.00 53.89 230 THR D C 1
ATOM 9421 O O . THR G 1 216 ? -26.163 8.683 15.516 1.00 49.19 230 THR D O 1
ATOM 9425 N N . PHE G 1 217 ? -25.254 8.031 13.559 1.00 58.93 231 PHE D N 1
ATOM 9426 C CA . PHE G 1 217 ? -24.979 6.666 13.983 1.00 58.26 231 PHE D CA 1
ATOM 9427 C C . PHE G 1 217 ? -23.476 6.412 14.012 1.00 69.45 231 PHE D C 1
ATOM 9428 O O . PHE G 1 217 ? -22.753 6.822 13.104 1.00 77.07 231 PHE D O 1
ATOM 9436 N N . ARG G 1 218 ? -23.007 5.742 15.059 1.00 74.31 232 ARG D N 1
ATOM 9437 C CA . ARG G 1 218 ? -21.618 5.304 15.119 1.00 75.59 232 ARG D CA 1
ATOM 9438 C C . ARG G 1 218 ? -21.530 3.859 14.641 1.00 88.28 232 ARG D C 1
ATOM 9439 O O . ARG G 1 218 ? -22.131 2.967 15.240 1.00 94.40 232 ARG D O 1
ATOM 9441 N N . ARG G 1 219 ? -20.785 3.642 13.560 1.00 93.68 233 ARG D N 1
ATOM 9442 C CA . ARG G 1 219 ? -20.713 2.338 12.901 1.00 101.39 233 ARG D CA 1
ATOM 9443 C C . ARG G 1 219 ? -20.313 1.213 13.853 1.00 114.56 233 ARG D C 1
ATOM 9444 O O . ARG G 1 219 ? -19.322 1.323 14.576 1.00 123.59 233 ARG D O 1
ATOM 9446 N N . GLU G 1 220 ? -21.098 0.138 13.835 1.00 117.94 234 GLU D N 1
ATOM 9447 C CA . GLU G 1 220 ? -20.895 -1.022 14.703 1.00 115.83 234 GLU D CA 1
ATOM 9448 C C . GLU G 1 220 ? -20.859 -0.621 16.176 1.00 106.76 234 GLU D C 1
ATOM 9449 O O . GLU G 1 220 ? -21.430 -1.299 17.032 1.00 103.59 234 GLU D O 1
ATOM 9455 N N . THR G 1 226 ? -24.788 1.860 16.243 1.00 83.11 240 THR D N 1
ATOM 9456 C CA . THR G 1 226 ? -24.907 2.545 17.525 1.00 91.46 240 THR D CA 1
ATOM 9457 C C . THR G 1 226 ? -25.412 3.972 17.324 1.00 87.64 240 THR D C 1
ATOM 9458 O O . THR G 1 226 ? -24.649 4.858 16.937 1.00 84.01 240 THR D O 1
ATOM 9462 N N . PRO G 1 227 ? -26.709 4.192 17.585 1.00 72.15 241 PRO D N 1
ATOM 9463 C CA . PRO G 1 227 ? -27.363 5.483 17.350 1.00 67.86 241 PRO D CA 1
ATOM 9464 C C . PRO G 1 227 ? -27.231 6.471 18.507 1.00 60.67 241 PRO D C 1
ATOM 9465 O O . PRO G 1 227 ? -27.317 6.083 19.673 1.00 64.26 241 PRO D O 1
ATOM 9469 N N . GLU G 1 228 ? -27.021 7.740 18.173 1.00 56.45 242 GLU D N 1
ATOM 9470 C CA . GLU G 1 228 ? -27.091 8.818 19.151 1.00 49.51 242 GLU D CA 1
ATOM 9471 C C . GLU G 1 228 ? -28.552 9.027 19.545 1.00 50.36 242 GLU D C 1
ATOM 9472 O O . GLU G 1 228 ? -29.448 8.525 18.867 1.00 64.41 242 GLU D O 1
ATOM 9478 N N . PRO G 1 229 ? -28.802 9.747 20.652 1.00 48.59 243 PRO D N 1
ATOM 9479 C CA . PRO G 1 229 ? -30.191 10.060 21.010 1.00 49.26 243 PRO D CA 1
ATOM 9480 C C . PRO G 1 229 ? -30.945 10.772 19.887 1.00 47.04 243 PRO D C 1
ATOM 9481 O O . PRO G 1 229 ? -30.432 11.746 19.334 1.00 41.55 243 PRO D O 1
ATOM 9485 N N . PHE G 1 230 ? -32.132 10.261 19.559 1.00 46.67 244 PHE D N 1
ATOM 9486 C CA . PHE G 1 230 ? -33.018 10.813 18.528 1.00 43.02 244 PHE D CA 1
ATOM 9487 C C . PHE G 1 230 ? -32.492 10.647 17.102 1.00 45.37 244 PHE D C 1
ATOM 9488 O O . PHE G 1 230 ? -32.979 11.302 16.181 1.00 47.40 244 PHE D O 1
ATOM 9496 N N . ALA G 1 231 ? -31.514 9.767 16.913 1.00 41.16 245 ALA D N 1
ATOM 9497 C CA . ALA G 1 231 ? -30.976 9.518 15.579 1.00 37.73 245 ALA D CA 1
ATOM 9498 C C . ALA G 1 231 ? -31.979 8.760 14.715 1.00 41.45 245 ALA D C 1
ATOM 9499 O O . ALA G 1 231 ? -32.202 9.109 13.556 1.00 51.32 245 ALA D O 1
ATOM 9501 N N . ALA G 1 232 ? -32.582 7.723 15.286 1.00 44.04 246 ALA D N 1
ATOM 9502 C CA . ALA G 1 232 ? -33.549 6.905 14.564 1.00 35.31 246 ALA D CA 1
ATOM 9503 C C . ALA G 1 232 ? -34.848 7.666 14.324 1.00 34.81 246 ALA D C 1
ATOM 9504 O O . ALA G 1 232 ? -35.529 7.451 13.322 1.00 45.73 246 ALA D O 1
ATOM 9506 N N . GLU G 1 233 ? -35.183 8.558 15.250 1.00 34.69 247 GLU D N 1
ATOM 9507 C CA . GLU G 1 233 ? -36.415 9.332 15.163 1.00 37.48 247 GLU D CA 1
ATOM 9508 C C . GLU G 1 233 ? -36.306 10.434 14.114 1.00 38.96 247 GLU D C 1
ATOM 9509 O O . GLU G 1 233 ? -37.271 10.730 13.410 1.00 49.31 247 GLU D O 1
ATOM 9515 N N . ALA G 1 234 ? -35.127 11.039 14.017 1.00 35.58 248 ALA D N 1
ATOM 9516 C CA . ALA G 1 234 ? -34.883 12.081 13.027 1.00 35.75 248 ALA D CA 1
ATOM 9517 C C . ALA G 1 234 ? -34.825 11.486 11.625 1.00 43.22 248 ALA D C 1
ATOM 9518 O O . ALA G 1 234 ? -35.316 12.081 10.666 1.00 42.25 248 ALA D O 1
ATOM 9520 N N . LYS G 1 235 ? -34.220 10.307 11.517 1.00 39.05 249 LYS D N 1
ATOM 9521 C CA . LYS G 1 235 ? -34.124 9.603 10.244 1.00 39.29 249 LYS D CA 1
ATOM 9522 C C . LYS G 1 235 ? -35.505 9.224 9.723 1.00 41.21 249 LYS D C 1
ATOM 9523 O O . LYS G 1 235 ? -35.779 9.334 8.527 1.00 36.02 249 LYS D O 1
ATOM 9529 N N . PHE G 1 236 ? -36.375 8.782 10.626 1.00 42.04 250 PHE D N 1
ATOM 9530 C CA . PHE G 1 236 ? -37.732 8.412 10.248 1.00 42.17 250 PHE D CA 1
ATOM 9531 C C . PHE G 1 236 ? -38.542 9.643 9.861 1.00 42.55 250 PHE D C 1
ATOM 9532 O O . PHE G 1 236 ? -39.435 9.569 9.017 1.00 43.02 250 PHE D O 1
ATOM 9540 N N . PHE G 1 237 ? -38.227 10.772 10.488 1.00 40.17 251 PHE D N 1
ATOM 9541 C CA . PHE G 1 237 ? -38.890 12.034 10.181 1.00 40.29 251 PHE D CA 1
ATOM 9542 C C . PHE G 1 237 ? -38.620 12.437 8.735 1.00 42.65 251 PHE D C 1
ATOM 9543 O O . PHE G 1 237 ? -39.489 12.987 8.059 1.00 34.57 251 PHE D O 1
ATOM 9551 N N . THR G 1 238 ? -37.408 12.152 8.268 1.00 28.55 252 THR D N 1
ATOM 9552 C CA . THR G 1 238 ? -37.004 12.491 6.909 1.00 35.78 252 THR D CA 1
ATOM 9553 C C . THR G 1 238 ? -37.464 11.424 5.918 1.00 38.33 252 THR D C 1
ATOM 9554 O O . THR G 1 238 ? -37.898 11.741 4.809 1.00 44.15 252 THR D O 1
ATOM 9558 N N . GLU G 1 239 ? -37.373 10.162 6.327 1.00 29.95 253 GLU D N 1
ATOM 9559 C CA . GLU G 1 239 ? -37.792 9.045 5.484 1.00 30.81 253 GLU D CA 1
ATOM 9560 C C . GLU G 1 239 ? -39.279 9.105 5.151 1.00 34.74 253 GLU D C 1
ATOM 9561 O O . GLU G 1 239 ? -39.674 8.939 4.000 1.00 34.15 253 GLU D O 1
ATOM 9567 N N . SER G 1 240 ? -40.101 9.352 6.165 1.00 41.97 254 SER D N 1
ATOM 9568 C CA . SER G 1 240 ? -41.549 9.332 5.994 1.00 35.58 254 SER D CA 1
ATOM 9569 C C . SER G 1 240 ? -42.064 10.510 5.168 1.00 37.64 254 SER D C 1
ATOM 9570 O O . SER G 1 240 ? -43.259 10.600 4.887 1.00 47.17 254 SER D O 1
ATOM 9573 N N . ARG G 1 241 ? -41.164 11.404 4.772 1.00 44.01 255 ARG D N 1
ATOM 9574 C CA . ARG G 1 241 ? -41.557 12.597 4.033 1.00 38.98 255 ARG D CA 1
ATOM 9575 C C . ARG G 1 241 ? -40.884 12.717 2.668 1.00 45.11 255 ARG D C 1
ATOM 9576 O O . ARG G 1 241 ? -41.479 13.240 1.727 1.00 52.79 255 ARG D O 1
ATOM 9584 N N . LEU G 1 242 ? -39.650 12.236 2.553 1.00 40.89 256 LEU D N 1
ATOM 9585 C CA . LEU G 1 242 ? -38.877 12.470 1.336 1.00 32.48 256 LEU D CA 1
ATOM 9586 C C . LEU G 1 242 ? -38.365 11.209 0.641 1.00 36.28 256 LEU D C 1
ATOM 9587 O O . LEU G 1 242 ? -37.894 11.283 -0.492 1.00 38.97 256 LEU D O 1
ATOM 9592 N N . LEU G 1 243 ? -38.450 10.060 1.305 1.00 33.89 257 LEU D N 1
ATOM 9593 C CA . LEU G 1 243 ? -37.914 8.826 0.731 1.00 35.97 257 LEU D CA 1
ATOM 9594 C C . LEU G 1 243 ? -38.625 8.445 -0.565 1.00 36.62 257 LEU D C 1
ATOM 9595 O O . LEU G 1 243 ? -39.842 8.261 -0.589 1.00 33.72 257 LEU D O 1
ATOM 9600 N N . GLN G 1 244 ? -37.840 8.335 -1.635 1.00 32.00 258 GLN D N 1
ATOM 9601 C CA . GLN G 1 244 ? -38.336 8.059 -2.984 1.00 28.21 258 GLN D CA 1
ATOM 9602 C C . GLN G 1 244 ? -39.357 9.096 -3.445 1.00 33.34 258 GLN D C 1
ATOM 9603 O O . GLN G 1 244 ? -40.242 8.798 -4.247 1.00 33.15 258 GLN D O 1
ATOM 9609 N N . ARG G 1 245 ? -39.216 10.316 -2.938 1.00 28.33 259 ARG D N 1
ATOM 9610 C CA . ARG G 1 245 ? -40.025 11.440 -3.394 1.00 36.34 259 ARG D CA 1
ATOM 9611 C C . ARG G 1 245 ? -39.301 12.226 -4.478 1.00 37.81 259 ARG D C 1
ATOM 9612 O O . ARG G 1 245 ? -38.078 12.362 -4.445 1.00 45.80 259 ARG D O 1
ATOM 9620 N N . ASP G 1 246 ? -40.059 12.742 -5.440 1.00 28.39 260 ASP D N 1
ATOM 9621 C CA . ASP G 1 246 ? -39.508 13.683 -6.406 1.00 34.95 260 ASP D CA 1
ATOM 9622 C C . ASP G 1 246 ? -39.278 15.019 -5.715 1.00 37.13 260 ASP D C 1
ATOM 9623 O O . ASP G 1 246 ? -40.207 15.606 -5.159 1.00 37.05 260 ASP D O 1
ATOM 9628 N N . VAL G 1 247 ? -38.036 15.490 -5.734 1.00 28.18 261 VAL D N 1
ATOM 9629 C CA . VAL G 1 247 ? -37.688 16.740 -5.070 1.00 35.71 261 VAL D CA 1
ATOM 9630 C C . VAL G 1 247 ? -36.823 17.622 -5.958 1.00 30.09 261 VAL D C 1
ATOM 9631 O O . VAL G 1 247 ? -36.353 17.193 -7.012 1.00 28.00 261 VAL D O 1
ATOM 9635 N N . GLN G 1 248 ? -36.623 18.861 -5.521 1.00 35.57 262 GLN D N 1
ATOM 9636 C CA . GLN G 1 248 ? -35.655 19.751 -6.147 1.00 40.34 262 GLN D CA 1
ATOM 9637 C C . GLN G 1 248 ? -34.560 20.096 -5.146 1.00 45.30 262 GLN D C 1
ATOM 9638 O O . GLN G 1 248 ? -34.833 20.638 -4.076 1.00 47.99 262 GLN D O 1
ATOM 9644 N N . ILE G 1 249 ? -33.320 19.773 -5.493 1.00 39.54 263 ILE D N 1
ATOM 9645 C CA . ILE G 1 249 ? -32.197 20.019 -4.599 1.00 34.53 263 ILE D CA 1
ATOM 9646 C C . ILE G 1 249 ? -31.342 21.181 -5.087 1.00 35.12 263 ILE D C 1
ATOM 9647 O O . ILE G 1 249 ? -30.978 21.246 -6.261 1.00 40.57 263 ILE D O 1
ATOM 9652 N N . ILE G 1 250 ? -31.033 22.101 -4.181 1.00 41.69 264 ILE D N 1
ATOM 9653 C CA . ILE G 1 250 ? -30.141 23.208 -4.493 1.00 49.28 264 ILE D CA 1
ATOM 9654 C C . ILE G 1 250 ? -28.708 22.851 -4.117 1.00 46.47 264 ILE D C 1
ATOM 9655 O O . ILE G 1 250 ? -28.352 22.850 -2.940 1.00 47.76 264 ILE D O 1
ATOM 9660 N N . LEU G 1 251 ? -27.894 22.534 -5.118 1.00 46.50 265 LEU D N 1
ATOM 9661 C CA . LEU G 1 251 ? -26.488 22.227 -4.887 1.00 43.02 265 LEU D CA 1
ATOM 9662 C C . LEU G 1 251 ? -25.747 23.495 -4.481 1.00 39.43 265 LEU D C 1
ATOM 9663 O O . LEU G 1 251 ? -25.368 24.305 -5.326 1.00 44.97 265 LEU D O 1
ATOM 9668 N N . GLU G 1 252 ? -25.546 23.661 -3.179 1.00 43.81 266 GLU D N 1
ATOM 9669 C CA . GLU G 1 252 ? -25.023 24.910 -2.639 1.00 44.96 266 GLU D CA 1
ATOM 9670 C C . GLU G 1 252 ? -23.503 24.894 -2.482 1.00 37.05 266 GLU D C 1
ATOM 9671 O O . GLU G 1 252 ? -22.834 25.884 -2.778 1.00 35.16 266 GLU D O 1
ATOM 9677 N N . SER G 1 253 ? -22.962 23.772 -2.017 1.00 30.51 267 SER D N 1
ATOM 9678 C CA . SER G 1 253 ? -21.515 23.606 -1.911 1.00 34.61 267 SER D CA 1
ATOM 9679 C C . SER G 1 253 ? -21.146 22.129 -1.889 1.00 40.18 267 SER D C 1
ATOM 9680 O O . SER G 1 253 ? -21.961 21.276 -2.241 1.00 40.63 267 SER D O 1
ATOM 9683 N N . CYS G 1 254 ? -19.920 21.831 -1.471 1.00 38.57 268 CYS D N 1
ATOM 9684 C CA . CYS G 1 254 ? -19.451 20.451 -1.439 1.00 47.76 268 CYS D CA 1
ATOM 9685 C C . CYS G 1 254 ? -18.209 20.262 -0.573 1.00 49.31 268 CYS D C 1
ATOM 9686 O O . CYS G 1 254 ? -17.494 21.215 -0.261 1.00 49.18 268 CYS D O 1
ATOM 9689 N N . HIS G 1 255 ? -17.974 19.013 -0.187 1.00 51.59 269 HIS D N 1
ATOM 9690 C CA . HIS G 1 255 ? -16.751 18.607 0.491 1.00 62.95 269 HIS D CA 1
ATOM 9691 C C . HIS G 1 255 ? -16.537 17.129 0.198 1.00 74.87 269 HIS D C 1
ATOM 9692 O O . HIS G 1 255 ? -17.387 16.302 0.531 1.00 81.43 269 HIS D O 1
ATOM 9699 N N . ASN G 1 256 ? -15.405 16.811 -0.429 1.00 78.16 270 ASN D N 1
ATOM 9700 C CA . ASN G 1 256 ? -15.155 15.483 -0.988 1.00 86.34 270 ASN D CA 1
ATOM 9701 C C . ASN G 1 256 ? -16.218 15.139 -2.029 1.00 86.81 270 ASN D C 1
ATOM 9702 O O . ASN G 1 256 ? -16.501 15.939 -2.922 1.00 80.55 270 ASN D O 1
ATOM 9707 N N . GLN G 1 257 ? -16.805 13.953 -1.912 1.00 84.73 271 GLN D N 1
ATOM 9708 C CA . GLN G 1 257 ? -17.875 13.542 -2.815 1.00 75.62 271 GLN D CA 1
ATOM 9709 C C . GLN G 1 257 ? -19.233 13.993 -2.289 1.00 68.66 271 GLN D C 1
ATOM 9710 O O . GLN G 1 257 ? -20.251 13.856 -2.969 1.00 75.85 271 GLN D O 1
ATOM 9716 N N . ASN G 1 258 ? -19.241 14.530 -1.073 1.00 56.91 272 ASN D N 1
ATOM 9717 C CA . ASN G 1 258 ? -20.472 14.996 -0.448 1.00 49.69 272 ASN D CA 1
ATOM 9718 C C . ASN G 1 258 ? -20.889 16.367 -0.965 1.00 49.03 272 ASN D C 1
ATOM 9719 O O . ASN G 1 258 ? -20.049 17.171 -1.367 1.00 59.99 272 ASN D O 1
ATOM 9724 N N . ILE G 1 259 ? -22.192 16.626 -0.951 1.00 42.09 273 ILE D N 1
ATOM 9725 C CA . ILE G 1 259 ? -22.729 17.888 -1.444 1.00 38.94 273 ILE D CA 1
ATOM 9726 C C . ILE G 1 259 ? -23.571 18.591 -0.384 1.00 38.30 273 ILE D C 1
ATOM 9727 O O . ILE G 1 259 ? -24.515 18.012 0.155 1.00 49.20 273 ILE D O 1
ATOM 9732 N N . LEU G 1 260 ? -23.220 19.837 -0.083 1.00 31.27 274 LEU D N 1
ATOM 9733 C CA . LEU G 1 260 ? -24.026 20.657 0.813 1.00 35.89 274 LEU D CA 1
ATOM 9734 C C . LEU G 1 260 ? -25.203 21.234 0.038 1.00 40.23 274 LEU D C 1
ATOM 9735 O O . LEU G 1 260 ? -25.012 21.941 -0.951 1.00 48.64 274 LEU D O 1
ATOM 9740 N N . GLY G 1 261 ? -26.419 20.933 0.479 1.00 38.80 275 GLY D N 1
ATOM 9741 C CA . GLY G 1 261 ? -27.591 21.365 -0.258 1.00 45.86 275 GLY D CA 1
ATOM 9742 C C . GLY G 1 261 ? -28.847 21.609 0.553 1.00 48.72 275 GLY D C 1
ATOM 9743 O O . GLY G 1 261 ? -28.879 21.410 1.768 1.00 41.08 275 GLY D O 1
ATOM 9744 N N . THR G 1 262 ? -29.890 22.053 -0.142 1.00 47.47 276 THR D N 1
ATOM 9745 C CA . THR G 1 262 ? -31.195 22.280 0.460 1.00 39.97 276 THR D CA 1
ATOM 9746 C C . THR G 1 262 ? -32.276 21.609 -0.379 1.00 41.53 276 THR D C 1
ATOM 9747 O O . THR G 1 262 ? -32.479 21.959 -1.542 1.00 41.00 276 THR D O 1
ATOM 9751 N N . ILE G 1 263 ? -32.962 20.640 0.214 1.00 41.61 277 ILE D N 1
ATOM 9752 C CA . ILE G 1 263 ? -34.003 19.899 -0.487 1.00 32.37 277 ILE D CA 1
ATOM 9753 C C . ILE G 1 263 ? -35.309 20.687 -0.506 1.00 37.24 277 ILE D C 1
ATOM 9754 O O . ILE G 1 263 ? -35.742 21.210 0.521 1.00 38.37 277 ILE D O 1
ATOM 9759 N N . LEU G 1 264 ? -35.929 20.776 -1.678 1.00 33.03 278 LEU D N 1
ATOM 9760 C CA . LEU G 1 264 ? -37.182 21.508 -1.821 1.00 28.23 278 LEU D CA 1
ATOM 9761 C C . LEU G 1 264 ? -38.334 20.586 -2.203 1.00 34.27 278 LEU D C 1
ATOM 9762 O O . LEU G 1 264 ? -38.215 19.760 -3.108 1.00 37.03 278 LEU D O 1
ATOM 9767 N N . HIS G 1 265 ? -39.450 20.739 -1.498 1.00 34.41 279 HIS D N 1
ATOM 9768 C CA . HIS G 1 265 ? -40.658 19.970 -1.766 1.00 32.92 279 HIS D CA 1
ATOM 9769 C C . HIS G 1 265 ? -41.873 20.863 -1.531 1.00 36.40 279 HIS D C 1
ATOM 9770 O O . HIS G 1 265 ? -41.850 21.710 -0.638 1.00 36.10 279 HIS D O 1
ATOM 9777 N N . PRO G 1 266 ? -42.929 20.692 -2.345 1.00 45.00 280 PRO D N 1
ATOM 9778 C CA . PRO G 1 266 ? -44.160 21.483 -2.225 1.00 40.63 280 PRO D CA 1
ATOM 9779 C C . PRO G 1 266 ? -44.749 21.526 -0.813 1.00 37.79 280 PRO D C 1
ATOM 9780 O O . PRO G 1 266 ? -45.394 22.512 -0.458 1.00 40.05 280 PRO D O 1
ATOM 9784 N N . ASN G 1 267 ? -44.525 20.481 -0.022 1.00 43.43 281 ASN D N 1
ATOM 9785 C CA . ASN G 1 267 ? -45.080 20.419 1.328 1.00 44.16 281 ASN D CA 1
ATOM 9786 C C . ASN G 1 267 ? -44.236 21.147 2.372 1.00 44.43 281 ASN D C 1
ATOM 9787 O O . ASN G 1 267 ? -44.693 21.373 3.493 1.00 49.04 281 ASN D O 1
ATOM 9792 N N . GLY G 1 268 ? -43.009 21.510 2.012 1.00 36.64 282 GLY D N 1
ATOM 9793 C CA . GLY G 1 268 ? -42.179 22.299 2.906 1.00 42.07 282 GLY D CA 1
ATOM 9794 C C . GLY G 1 268 ? -40.689 22.023 2.855 1.00 43.67 282 GLY D C 1
ATOM 9795 O O . GLY G 1 268 ? -40.233 21.081 2.206 1.00 39.27 282 GLY D O 1
ATOM 9796 N N . ASN G 1 269 ? -39.930 22.864 3.550 1.00 45.80 283 ASN D N 1
ATOM 9797 C CA . ASN G 1 269 ? -38.484 22.713 3.656 1.00 38.29 283 ASN D CA 1
ATOM 9798 C C . ASN G 1 269 ? -38.128 21.785 4.813 1.00 39.63 283 ASN D C 1
ATOM 9799 O O . ASN G 1 269 ? -38.399 22.097 5.973 1.00 41.26 283 ASN D O 1
ATOM 9804 N N . ILE G 1 270 ? -37.517 20.649 4.491 1.00 32.87 284 ILE D N 1
ATOM 9805 C CA . ILE G 1 270 ? -37.182 19.647 5.497 1.00 36.57 284 ILE D CA 1
ATOM 9806 C C . ILE G 1 270 ? -36.143 20.178 6.487 1.00 41.16 284 ILE D C 1
ATOM 9807 O O . ILE G 1 270 ? -36.085 19.738 7.635 1.00 43.54 284 ILE D O 1
ATOM 9812 N N . THR G 1 271 ? -35.340 21.141 6.044 1.00 37.50 285 THR D N 1
ATOM 9813 C CA . THR G 1 271 ? -34.313 21.738 6.891 1.00 34.94 285 THR D CA 1
ATOM 9814 C C . THR G 1 271 ? -34.939 22.534 8.034 1.00 37.73 285 THR D C 1
ATOM 9815 O O . THR G 1 271 ? -34.501 22.439 9.182 1.00 50.78 285 THR D O 1
ATOM 9819 N N . GLU G 1 272 ? -35.969 23.312 7.716 1.00 39.69 286 GLU D N 1
ATOM 9820 C CA . GLU G 1 272 ? -36.670 24.104 8.722 1.00 43.82 286 GLU D CA 1
ATOM 9821 C C . GLU G 1 272 ? -37.478 23.220 9.666 1.00 39.55 286 GLU D C 1
ATOM 9822 O O . GLU G 1 272 ? -37.521 23.461 10.872 1.00 47.81 286 GLU D O 1
ATOM 9828 N N . LEU G 1 273 ? -38.119 22.198 9.106 1.00 38.20 287 LEU D N 1
ATOM 9829 C CA . LEU G 1 273 ? -38.981 21.309 9.877 1.00 39.81 287 LEU D CA 1
ATOM 9830 C C . LEU G 1 273 ? -38.207 20.527 10.934 1.00 41.73 287 LEU D C 1
ATOM 9831 O O . LEU G 1 273 ? -38.680 20.362 12.058 1.00 49.65 287 LEU D O 1
ATOM 9836 N N . LEU G 1 274 ? -37.022 20.048 10.569 1.00 34.55 288 LEU D N 1
ATOM 9837 C CA . LEU G 1 274 ? -36.172 19.309 11.498 1.00 33.19 288 LEU D CA 1
ATOM 9838 C C . LEU G 1 274 ? -35.805 20.156 12.711 1.00 36.92 288 LEU D C 1
ATOM 9839 O O . LEU G 1 274 ? -35.814 19.674 13.843 1.00 43.52 288 LEU D O 1
ATOM 9844 N N . LEU G 1 275 ? -35.484 21.422 12.464 1.00 35.98 289 LEU D N 1
ATOM 9845 C CA . LEU G 1 275 ? -35.120 22.347 13.531 1.00 29.94 289 LEU D CA 1
ATOM 9846 C C . LEU G 1 275 ? -36.309 22.672 14.425 1.00 38.21 289 LEU D C 1
ATOM 9847 O O . LEU G 1 275 ? -36.201 22.649 15.651 1.00 40.18 289 LEU D O 1
ATOM 9852 N N . LYS G 1 276 ? -37.443 22.974 13.800 1.00 38.99 290 LYS D N 1
ATOM 9853 C CA . LYS G 1 276 ? -38.634 23.389 14.530 1.00 48.03 290 LYS D CA 1
ATOM 9854 C C . LYS G 1 276 ? -39.238 22.216 15.305 1.00 46.77 290 LYS D C 1
ATOM 9855 O O . LYS G 1 276 ? -39.998 22.408 16.255 1.00 49.09 290 LYS D O 1
ATOM 9861 N N . GLU G 1 277 ? -38.881 21.001 14.904 1.00 39.19 291 GLU D N 1
ATOM 9862 C CA . GLU G 1 277 ? -39.316 19.804 15.616 1.00 44.13 291 GLU D CA 1
ATOM 9863 C C . GLU G 1 277 ? -38.258 19.340 16.612 1.00 43.93 291 GLU D C 1
ATOM 9864 O O . GLU G 1 277 ? -38.482 18.403 17.377 1.00 47.34 291 GLU D O 1
ATOM 9870 N N . GLY G 1 278 ? -37.105 19.999 16.596 1.00 39.11 292 GLY D N 1
ATOM 9871 C CA . GLY G 1 278 ? -36.031 19.675 17.517 1.00 39.30 292 GLY D CA 1
ATOM 9872 C C . GLY G 1 278 ? -35.323 18.374 17.190 1.00 44.41 292 GLY D C 1
ATOM 9873 O O . GLY G 1 278 ? -34.823 17.692 18.083 1.00 43.05 292 GLY D O 1
ATOM 9874 N N . PHE G 1 279 ? -35.286 18.025 15.908 1.00 34.61 293 PHE D N 1
ATOM 9875 C CA . PHE G 1 279 ? -34.559 16.842 15.460 1.00 28.53 293 PHE D CA 1
ATOM 9876 C C . PHE G 1 279 ? -33.176 17.222 14.954 1.00 33.28 293 PHE D C 1
ATOM 9877 O O . PHE G 1 279 ? -32.394 16.362 14.554 1.00 28.24 293 PHE D O 1
ATOM 9885 N N . ALA G 1 280 ? -32.885 18.518 14.966 1.00 28.28 294 ALA D N 1
ATOM 9886 C CA . ALA G 1 280 ? -31.621 19.015 14.442 1.00 28.10 294 ALA D CA 1
ATOM 9887 C C . ALA G 1 280 ? -31.228 20.330 15.099 1.00 28.07 294 ALA D C 1
ATOM 9888 O O . ALA G 1 280 ? -32.070 21.041 15.646 1.00 39.93 294 ALA D O 1
ATOM 9890 N N . ARG G 1 281 ? -29.939 20.646 15.040 1.00 36.38 295 ARG D N 1
ATOM 9891 C CA . ARG G 1 281 ? -29.430 21.897 15.583 1.00 43.47 295 ARG D CA 1
ATOM 9892 C C . ARG G 1 281 ? -28.735 22.701 14.492 1.00 47.60 295 ARG D C 1
ATOM 9893 O O . ARG G 1 281 ? -28.176 22.131 13.554 1.00 42.45 295 ARG D O 1
ATOM 9901 N N . CYS G 1 282 ? -28.781 24.024 14.611 1.00 47.20 296 CYS D N 1
ATOM 9902 C CA . CYS G 1 282 ? -28.083 24.886 13.668 1.00 36.68 296 CYS D CA 1
ATOM 9903 C C . CYS G 1 282 ? -26.581 24.667 13.774 1.00 35.65 296 CYS D C 1
ATOM 9904 O O . CYS G 1 282 ? -26.050 24.429 14.859 1.00 37.19 296 CYS D O 1
ATOM 9907 N N . VAL G 1 283 ? -25.907 24.743 12.636 1.00 39.40 297 VAL D N 1
ATOM 9908 C CA . VAL G 1 283 ? -24.474 24.508 12.571 1.00 32.14 297 VAL D CA 1
ATOM 9909 C C . VAL G 1 283 ? -23.795 25.706 11.910 1.00 41.67 297 VAL D C 1
ATOM 9910 O O . VAL G 1 283 ? -24.212 26.158 10.844 1.00 61.87 297 VAL D O 1
ATOM 9914 N N . ASP G 1 284 ? -22.754 26.223 12.555 1.00 37.71 298 ASP D N 1
ATOM 9915 C CA . ASP G 1 284 ? -22.176 27.504 12.160 1.00 44.15 298 ASP D CA 1
ATOM 9916 C C . ASP G 1 284 ? -21.182 27.432 10.999 1.00 37.92 298 ASP D C 1
ATOM 9917 O O . ASP G 1 284 ? -20.986 28.424 10.298 1.00 35.44 298 ASP D O 1
ATOM 9922 N N . TRP G 1 285 ? -20.554 26.279 10.786 1.00 26.68 299 TRP D N 1
ATOM 9923 C CA . TRP G 1 285 ? -19.532 26.195 9.746 1.00 33.34 299 TRP D CA 1
ATOM 9924 C C . TRP G 1 285 ? -20.145 26.152 8.349 1.00 37.42 299 TRP D C 1
ATOM 9925 O O . TRP G 1 285 ? -19.478 26.474 7.366 1.00 40.34 299 TRP D O 1
ATOM 9936 N N . SER G 1 286 ? -21.415 25.768 8.259 1.00 42.55 300 SER D N 1
ATOM 9937 C CA . SER G 1 286 ? -22.079 25.660 6.963 1.00 44.35 300 SER D CA 1
ATOM 9938 C C . SER G 1 286 ? -23.337 26.520 6.877 1.00 37.56 300 SER D C 1
ATOM 9939 O O . SER G 1 286 ? -24.109 26.402 5.927 1.00 40.92 300 SER D O 1
ATOM 9942 N N . ILE G 1 287 ? -23.536 27.388 7.864 1.00 31.80 301 ILE D N 1
ATOM 9943 C CA . ILE G 1 287 ? -24.730 28.227 7.916 1.00 32.31 301 ILE D CA 1
ATOM 9944 C C . ILE G 1 287 ? -24.744 29.252 6.778 1.00 52.77 301 ILE D C 1
ATOM 9945 O O . ILE G 1 287 ? -25.803 29.743 6.386 1.00 56.67 301 ILE D O 1
ATOM 9950 N N . ALA G 1 288 ? -23.567 29.559 6.240 1.00 49.71 302 ALA D N 1
ATOM 9951 C CA . ALA G 1 288 ? -23.451 30.514 5.144 1.00 47.84 302 ALA D CA 1
ATOM 9952 C C . ALA G 1 288 ? -23.793 29.861 3.810 1.00 52.86 302 ALA D C 1
ATOM 9953 O O . ALA G 1 288 ? -24.239 30.525 2.875 1.00 46.97 302 ALA D O 1
ATOM 9955 N N . VAL G 1 289 ? -23.575 28.553 3.738 1.00 48.31 303 VAL D N 1
ATOM 9956 C CA . VAL G 1 289 ? -23.845 27.778 2.533 1.00 38.79 303 VAL D CA 1
ATOM 9957 C C . VAL G 1 289 ? -25.341 27.772 2.213 1.00 38.50 303 VAL D C 1
ATOM 9958 O O . VAL G 1 289 ? -25.740 27.732 1.047 1.00 39.48 303 VAL D O 1
ATOM 9962 N N . TYR G 1 290 ? -26.158 27.828 3.259 1.00 37.02 304 TYR D N 1
ATOM 9963 C CA . TYR G 1 290 ? -27.611 27.874 3.123 1.00 35.50 304 TYR D CA 1
ATOM 9964 C C . TYR G 1 290 ? -28.045 29.132 2.371 1.00 33.91 304 TYR D C 1
ATOM 9965 O O . TYR G 1 290 ? -27.594 30.234 2.681 1.00 33.83 304 TYR D O 1
ATOM 9974 N N . THR G 1 291 ? -28.922 28.963 1.385 1.00 39.74 305 THR D N 1
ATOM 9975 C CA . THR G 1 291 ? -29.290 30.060 0.493 1.00 38.01 305 THR D CA 1
ATOM 9976 C C . THR G 1 291 ? -30.740 30.518 0.642 1.00 49.56 305 THR D C 1
ATOM 9977 O O . THR G 1 291 ? -31.173 31.444 -0.043 1.00 48.08 305 THR D O 1
ATOM 9981 N N . ARG G 1 292 ? -31.486 29.877 1.536 1.00 48.55 306 ARG D N 1
ATOM 9982 C CA . ARG G 1 292 ? -32.909 30.170 1.680 1.00 42.33 306 ARG D CA 1
ATOM 9983 C C . ARG G 1 292 ? -33.215 31.016 2.916 1.00 39.12 306 ARG D C 1
ATOM 9984 O O . ARG G 1 292 ? -34.346 31.028 3.401 1.00 41.54 306 ARG D O 1
ATOM 9992 N N . GLY G 1 293 ? -32.208 31.721 3.420 1.00 36.22 307 GLY D N 1
ATOM 9993 C CA . GLY G 1 293 ? -32.389 32.583 4.576 1.00 48.29 307 GLY D CA 1
ATOM 9994 C C . GLY G 1 293 ? -31.943 31.936 5.874 1.00 54.45 307 GLY D C 1
ATOM 9995 O O . GLY G 1 293 ? -32.647 31.096 6.434 1.00 54.00 307 GLY D O 1
ATOM 9996 N N . ALA G 1 294 ? -30.771 32.339 6.356 1.00 47.78 308 ALA D N 1
ATOM 9997 C CA . ALA G 1 294 ? -30.191 31.756 7.562 1.00 42.14 308 ALA D CA 1
ATOM 9998 C C . ALA G 1 294 ? -30.978 32.125 8.816 1.00 47.07 308 ALA D C 1
ATOM 9999 O O . ALA G 1 294 ? -31.039 31.346 9.767 1.00 50.55 308 ALA D O 1
ATOM 10001 N N . GLU G 1 295 ? -31.578 33.312 8.815 1.00 52.36 309 GLU D N 1
ATOM 10002 C CA . GLU G 1 295 ? -32.369 33.768 9.953 1.00 50.73 309 GLU D CA 1
ATOM 10003 C C . GLU G 1 295 ? -33.580 32.869 10.181 1.00 49.44 309 GLU D C 1
ATOM 10004 O O . GLU G 1 295 ? -34.041 32.709 11.311 1.00 61.97 309 GLU D O 1
ATOM 10010 N N . LYS G 1 296 ? -34.089 32.285 9.101 1.00 48.14 310 LYS D N 1
ATOM 10011 C CA . LYS G 1 296 ? -35.223 31.372 9.186 1.00 42.63 310 LYS D CA 1
ATOM 10012 C C . LYS G 1 296 ? -34.854 30.101 9.944 1.00 45.76 310 LYS D C 1
ATOM 10013 O O . LYS G 1 296 ? -35.696 29.497 10.608 1.00 50.52 310 LYS D O 1
ATOM 10019 N N . LEU G 1 297 ? -33.590 29.701 9.843 1.00 38.08 311 LEU D N 1
ATOM 10020 C CA . LEU G 1 297 ? -33.113 28.505 10.528 1.00 45.03 311 LEU D CA 1
ATOM 10021 C C . LEU G 1 297 ? -32.918 28.767 12.018 1.00 48.63 311 LEU D C 1
ATOM 10022 O O . LEU G 1 297 ? -33.192 27.900 12.849 1.00 53.42 311 LEU D O 1
ATOM 10027 N N . ARG G 1 298 ? -32.444 29.964 12.349 1.00 39.58 312 ARG D N 1
ATOM 10028 C CA . ARG G 1 298 ? -32.268 30.361 13.742 1.00 46.23 312 ARG D CA 1
ATOM 10029 C C . ARG G 1 298 ? -33.609 30.409 14.464 1.00 53.25 312 ARG D C 1
ATOM 10030 O O . ARG G 1 298 ? -33.732 29.943 15.597 1.00 59.23 312 ARG D O 1
ATOM 10038 N N . ALA G 1 299 ? -34.610 30.975 13.797 1.00 47.31 313 ALA D N 1
ATOM 10039 C CA . ALA G 1 299 ? -35.946 31.102 14.367 1.00 42.03 313 ALA D CA 1
ATOM 10040 C C . ALA G 1 299 ? -36.575 29.734 14.608 1.00 42.18 313 ALA D C 1
ATOM 10041 O O . ALA G 1 299 ? -37.258 29.522 15.610 1.00 53.83 313 ALA D O 1
ATOM 10043 N N . ALA G 1 300 ? -36.338 28.810 13.683 1.00 38.18 314 ALA D N 1
ATOM 10044 C CA . ALA G 1 300 ? -36.866 27.457 13.802 1.00 42.55 314 ALA D CA 1
ATOM 10045 C C . ALA G 1 300 ? -36.208 26.713 14.960 1.00 48.69 314 ALA D C 1
ATOM 10046 O O . ALA G 1 300 ? -36.879 26.024 15.729 1.00 35.52 314 ALA D O 1
ATOM 10048 N N . GLU G 1 301 ? -34.892 26.858 15.080 1.00 54.16 315 GLU D N 1
ATOM 10049 C CA . GLU G 1 301 ? -34.141 26.192 16.137 1.00 50.57 315 GLU D CA 1
ATOM 10050 C C . GLU G 1 301 ? -34.458 26.794 17.502 1.00 50.30 315 GLU D C 1
ATOM 10051 O O . GLU G 1 301 ? -34.453 26.097 18.516 1.00 50.00 315 GLU D O 1
ATOM 10057 N N . ARG G 1 302 ? -34.730 28.095 17.517 1.00 49.18 316 ARG D N 1
ATOM 10058 C CA . ARG G 1 302 ? -35.075 28.794 18.749 1.00 53.24 316 ARG D CA 1
ATOM 10059 C C . ARG G 1 302 ? -36.457 28.361 19.223 1.00 56.69 316 ARG D C 1
ATOM 10060 O O . ARG G 1 302 ? -36.701 28.220 20.422 1.00 49.99 316 ARG D O 1
ATOM 10068 N N . PHE G 1 303 ? -37.350 28.153 18.260 1.00 57.15 317 PHE D N 1
ATOM 10069 C CA . PHE G 1 303 ? -38.709 27.690 18.517 1.00 55.07 317 PHE D CA 1
ATOM 10070 C C . PHE G 1 303 ? -38.716 26.391 19.319 1.00 54.46 317 PHE D C 1
ATOM 10071 O O . PHE G 1 303 ? -39.553 26.199 20.200 1.00 68.56 317 PHE D O 1
ATOM 10079 N N . ALA G 1 304 ? -37.778 25.504 19.003 1.00 43.46 318 ALA D N 1
ATOM 10080 C CA . ALA G 1 304 ? -37.698 24.205 19.660 1.00 45.26 318 ALA D CA 1
ATOM 10081 C C . ALA G 1 304 ? -36.914 24.281 20.966 1.00 44.69 318 ALA D C 1
ATOM 10082 O O . ALA G 1 304 ? -37.196 23.545 21.910 1.00 56.15 318 ALA D O 1
ATOM 10084 N N . LYS G 1 305 ? -35.926 25.169 21.012 1.00 45.51 319 LYS D N 1
ATOM 10085 C CA . LYS G 1 305 ? -35.121 25.347 22.215 1.00 52.36 319 LYS D CA 1
ATOM 10086 C C . LYS G 1 305 ? -35.962 25.915 23.353 1.00 51.80 319 LYS D C 1
ATOM 10087 O O . LYS G 1 305 ? -35.865 25.465 24.495 1.00 44.04 319 LYS D O 1
ATOM 10093 N N . GLU G 1 306 ? -36.793 26.900 23.029 1.00 55.39 320 GLU D N 1
ATOM 10094 C CA . GLU G 1 306 ? -37.632 27.563 24.022 1.00 54.91 320 GLU D CA 1
ATOM 10095 C C . GLU G 1 306 ? -38.719 26.638 24.562 1.00 54.72 320 GLU D C 1
ATOM 10096 O O . GLU G 1 306 ? -39.321 26.915 25.600 1.00 52.06 320 GLU D O 1
ATOM 10102 N N . ARG G 1 307 ? -38.967 25.540 23.856 1.00 46.67 321 ARG D N 1
ATOM 10103 C CA . ARG G 1 307 ? -39.982 24.579 24.270 1.00 34.54 321 ARG D CA 1
ATOM 10104 C C . ARG G 1 307 ? -39.359 23.264 24.725 1.00 40.68 321 ARG D C 1
ATOM 10105 O O . ARG G 1 307 ? -40.070 22.297 25.000 1.00 58.14 321 ARG D O 1
ATOM 10113 N N . ARG G 1 308 ? -38.030 23.245 24.804 1.00 41.93 322 ARG D N 1
ATOM 10114 C CA . ARG G 1 308 ? -37.279 22.073 25.252 1.00 54.52 322 ARG D CA 1
ATOM 10115 C C . ARG G 1 308 ? -37.650 20.818 24.466 1.00 54.96 322 ARG D C 1
ATOM 10116 O O . ARG G 1 308 ? -37.901 19.764 25.049 1.00 72.10 322 ARG D O 1
ATOM 10124 N N . LEU G 1 309 ? -37.680 20.936 23.143 1.00 50.61 323 LEU D N 1
ATOM 10125 C CA . LEU G 1 309 ? -38.132 19.839 22.294 1.00 52.46 323 LEU D CA 1
ATOM 10126 C C . LEU G 1 309 ? -37.037 18.822 21.982 1.00 43.44 323 LEU D C 1
ATOM 10127 O O . LEU G 1 309 ? -35.994 19.162 21.425 1.00 40.49 323 LEU D O 1
ATOM 10132 N N . ARG G 1 310 ? -37.298 17.574 22.362 1.00 39.81 324 ARG D N 1
ATOM 10133 C CA . ARG G 1 310 ? -36.498 16.417 21.960 1.00 46.21 324 ARG D CA 1
ATOM 10134 C C . ARG G 1 310 ? -35.003 16.537 22.252 1.00 50.50 324 ARG D C 1
ATOM 10135 O O . ARG G 1 310 ? -34.542 16.043 23.273 1.00 67.33 324 ARG D O 1
ATOM 10143 N N . ILE G 1 311 ? -34.233 17.168 21.372 1.00 44.26 325 ILE D N 1
ATOM 10144 C CA . ILE G 1 311 ? -32.806 17.316 21.649 1.00 37.79 325 ILE D CA 1
ATOM 10145 C C . ILE G 1 311 ? -32.564 18.511 22.564 1.00 48.57 325 ILE D C 1
ATOM 10146 O O . ILE G 1 311 ? -31.429 18.791 22.951 1.00 56.49 325 ILE D O 1
ATOM 10151 N N . TRP G 1 312 ? -33.640 19.207 22.912 1.00 43.72 326 TRP D N 1
ATOM 10152 C CA . TRP G 1 312 ? -33.554 20.353 23.807 1.00 53.56 326 TRP D CA 1
ATOM 10153 C C . TRP G 1 312 ? -34.217 20.058 25.151 1.00 64.27 326 TRP D C 1
ATOM 10154 O O . TRP G 1 312 ? -34.375 20.955 25.977 1.00 74.33 326 TRP D O 1
ATOM 10165 N N . ARG G 1 313 ? -34.592 18.799 25.370 1.00 67.84 327 ARG D N 1
ATOM 10166 C CA . ARG G 1 313 ? -35.280 18.398 26.597 1.00 66.15 327 ARG D CA 1
ATOM 10167 C C . ARG G 1 313 ? -34.411 18.624 27.834 1.00 62.78 327 ARG D C 1
ATOM 10168 O O . ARG G 1 313 ? -34.919 18.882 28.923 1.00 58.14 327 ARG D O 1
ATOM 10176 N N . ASP G 1 314 ? -33.099 18.514 27.658 1.00 61.74 328 ASP D N 1
ATOM 10177 C CA . ASP G 1 314 ? -32.160 18.668 28.760 1.00 62.34 328 ASP D CA 1
ATOM 10178 C C . ASP G 1 314 ? -31.338 19.940 28.600 1.00 57.23 328 ASP D C 1
ATOM 10179 O O . ASP G 1 314 ? -30.191 20.006 29.039 1.00 56.74 328 ASP D O 1
ATOM 10184 N N . TYR G 1 315 ? -31.927 20.944 27.959 1.00 54.96 329 TYR D N 1
ATOM 10185 C CA . TYR G 1 315 ? -31.246 22.216 27.748 1.00 53.90 329 TYR D CA 1
ATOM 10186 C C . TYR G 1 315 ? -31.265 23.065 29.014 1.00 58.54 329 TYR D C 1
ATOM 10187 O O . TYR G 1 315 ? -32.276 23.133 29.713 1.00 57.46 329 TYR D O 1
ATOM 10196 N N . VAL G 1 316 ? -30.138 23.708 29.301 1.00 62.64 330 VAL D N 1
ATOM 10197 C CA . VAL G 1 316 ? -30.014 24.549 30.485 1.00 65.64 330 VAL D CA 1
ATOM 10198 C C . VAL G 1 316 ? -29.947 26.023 30.101 1.00 68.75 330 VAL D C 1
ATOM 10199 O O . VAL G 1 316 ? -28.908 26.514 29.659 1.00 75.70 330 VAL D O 1
ATOM 10203 N N . ALA G 1 317 ? -31.063 26.725 30.269 1.00 71.55 331 ALA D N 1
ATOM 10204 C CA . ALA G 1 317 ? -31.140 28.140 29.926 1.00 70.94 331 ALA D CA 1
ATOM 10205 C C . ALA G 1 317 ? -30.427 29.001 30.964 1.00 79.73 331 ALA D C 1
ATOM 10206 O O . ALA G 1 317 ? -30.427 28.675 32.151 1.00 87.16 331 ALA D O 1
ATOM 10208 N N . PRO G 1 318 ? -29.808 30.104 30.514 1.00 77.03 332 PRO D N 1
ATOM 10209 C CA . PRO G 1 318 ? -29.131 31.050 31.408 1.00 82.52 332 PRO D CA 1
ATOM 10210 C C . PRO G 1 318 ? -30.081 31.667 32.431 1.00 84.51 332 PRO D C 1
ATOM 10211 O O . PRO G 1 318 ? -29.736 32.685 33.031 1.00 85.14 332 PRO D O 1
ATOM 10215 N N . ASN H 2 27 ? -47.923 13.373 23.137 1.00 106.10 391 ASN I N 1
ATOM 10216 C CA . ASN H 2 27 ? -47.713 12.141 22.385 1.00 111.20 391 ASN I CA 1
ATOM 10217 C C . ASN H 2 27 ? -46.232 11.929 22.045 1.00 119.17 391 ASN I C 1
ATOM 10218 O O . ASN H 2 27 ? -45.353 12.319 22.818 1.00 116.76 391 ASN I O 1
ATOM 10223 N N . SER H 2 28 ? -45.961 11.346 20.879 1.00 119.20 392 SER I N 1
ATOM 10224 C CA . SER H 2 28 ? -44.691 10.652 20.648 1.00 107.20 392 SER I CA 1
ATOM 10225 C C . SER H 2 28 ? -43.612 11.378 19.841 1.00 93.80 392 SER I C 1
ATOM 10226 O O . SER H 2 28 ? -43.801 12.496 19.359 1.00 92.36 392 SER I O 1
ATOM 10229 N N . ASP H 2 29 ? -42.475 10.694 19.708 1.00 76.79 393 ASP I N 1
ATOM 10230 C CA . ASP H 2 29 ? -41.295 11.203 19.012 1.00 61.94 393 ASP I CA 1
ATOM 10231 C C . ASP H 2 29 ? -41.137 10.602 17.616 1.00 52.25 393 ASP I C 1
ATOM 10232 O O . ASP H 2 29 ? -40.177 10.908 16.906 1.00 50.06 393 ASP I O 1
ATOM 10237 N N . TRP H 2 30 ? -42.064 9.731 17.235 1.00 51.57 394 TRP I N 1
ATOM 10238 C CA . TRP H 2 30 ? -42.043 9.137 15.903 1.00 53.15 394 TRP I CA 1
ATOM 10239 C C . TRP H 2 30 ? -43.127 9.764 15.038 1.00 53.21 394 TRP I C 1
ATOM 10240 O O . TRP H 2 30 ? -44.249 9.263 14.963 1.00 55.63 394 TRP I O 1
ATOM 10251 N N . ASN H 2 31 ? -42.777 10.867 14.385 1.00 56.07 395 ASN I N 1
ATOM 10252 C CA . ASN H 2 31 ? -43.750 11.661 13.647 1.00 66.06 395 ASN I CA 1
ATOM 10253 C C . ASN H 2 31 ? -43.822 11.327 12.163 1.00 67.86 395 ASN I C 1
ATOM 10254 O O . ASN H 2 31 ? -42.913 11.647 11.396 1.00 74.04 395 ASN I O 1
ATOM 10259 N N . ALA H 2 32 ? -44.911 10.677 11.770 1.00 59.94 396 ALA I N 1
ATOM 10260 C CA . ALA H 2 32 ? -45.245 10.523 10.363 1.00 49.73 396 ALA I CA 1
ATOM 10261 C C . ALA H 2 32 ? -46.116 11.704 9.958 1.00 54.11 396 ALA I C 1
ATOM 10262 O O . ALA H 2 32 ? -46.945 12.159 10.746 1.00 73.01 396 ALA I O 1
ATOM 10264 N N . PRO H 2 33 ? -45.928 12.214 8.733 1.00 51.72 397 PRO I N 1
ATOM 10265 C CA . PRO H 2 33 ? -46.659 13.411 8.304 1.00 54.36 397 PRO I CA 1
ATOM 10266 C C . PRO H 2 33 ? -48.167 13.185 8.223 1.00 58.48 397 PRO I C 1
ATOM 10267 O O . PRO H 2 33 ? -48.609 12.109 7.819 1.00 64.69 397 PRO I O 1
ATOM 10271 N N . ALA H 2 34 ? -48.944 14.189 8.617 1.00 58.55 398 ALA I N 1
ATOM 10272 C CA . ALA H 2 34 ? -50.394 14.127 8.486 1.00 70.56 398 ALA I CA 1
ATOM 10273 C C . ALA H 2 34 ? -50.766 14.146 7.009 1.00 75.70 398 ALA I C 1
ATOM 10274 O O . ALA H 2 34 ? -51.503 13.285 6.525 1.00 79.92 398 ALA I O 1
ATOM 10276 N N . GLU H 2 35 ? -50.248 15.143 6.302 1.00 71.48 399 GLU I N 1
ATOM 10277 C CA . GLU H 2 35 ? -50.359 15.202 4.851 1.00 64.25 399 GLU I CA 1
ATOM 10278 C C . GLU H 2 35 ? -49.481 14.125 4.231 1.00 59.81 399 GLU I C 1
ATOM 10279 O O . GLU H 2 35 ? -48.372 13.888 4.703 1.00 64.87 399 GLU I O 1
ATOM 10285 N N . GLU H 2 36 ? -49.965 13.464 3.185 1.00 60.74 400 GLU I N 1
ATOM 10286 C CA . GLU H 2 36 ? -49.106 12.542 2.457 1.00 62.96 400 GLU I CA 1
ATOM 10287 C C . GLU H 2 36 ? -48.203 13.348 1.530 1.00 56.89 400 GLU I C 1
ATOM 10288 O O . GLU H 2 36 ? -48.671 14.208 0.783 1.00 60.77 400 GLU I O 1
ATOM 10294 N N . TRP H 2 37 ? -46.902 13.092 1.604 1.00 46.25 401 TRP I N 1
ATOM 10295 C CA . TRP H 2 37 ? -45.953 13.769 0.732 1.00 43.07 401 TRP I CA 1
ATOM 10296 C C . TRP H 2 37 ? -45.793 12.972 -0.554 1.00 46.94 401 TRP I C 1
ATOM 10297 O O . TRP H 2 37 ? -44.784 12.298 -0.757 1.00 65.31 401 TRP I O 1
ATOM 10308 N N . GLY H 2 38 ? -46.799 13.048 -1.417 1.00 42.77 402 GLY I N 1
ATOM 10309 C CA . GLY H 2 38 ? -46.810 12.264 -2.636 1.00 54.73 402 GLY I CA 1
ATOM 10310 C C . GLY H 2 38 ? -46.056 12.909 -3.781 1.00 50.17 402 GLY I C 1
ATOM 10311 O O . GLY H 2 38 ? -45.604 14.052 -3.682 1.00 51.75 402 GLY I O 1
ATOM 10312 N N . ASN H 2 39 ? -45.920 12.164 -4.873 1.00 52.78 403 ASN I N 1
ATOM 10313 C CA . ASN H 2 39 ? -45.275 12.664 -6.079 1.00 62.77 403 ASN I CA 1
ATOM 10314 C C . ASN H 2 39 ? -46.314 13.200 -7.058 1.00 84.61 403 ASN I C 1
ATOM 10315 O O . ASN H 2 39 ? -46.053 13.322 -8.258 1.00 86.90 403 ASN I O 1
ATOM 10320 N N . TRP H 2 40 ? -47.493 13.518 -6.529 1.00 117.38 404 TRP I N 1
ATOM 10321 C CA . TRP H 2 40 ? -48.620 13.963 -7.340 1.00 119.59 404 TRP I CA 1
ATOM 10322 C C . TRP H 2 40 ? -49.384 15.105 -6.699 1.00 118.50 404 TRP I C 1
ATOM 10323 O O . TRP H 2 40 ? -49.242 15.366 -5.506 1.00 121.54 404 TRP I O 1
ATOM 10334 N N . VAL H 2 41 ? -50.210 15.771 -7.500 1.00 111.89 405 VAL I N 1
ATOM 10335 C CA . VAL H 2 41 ? -51.080 16.827 -7.000 1.00 98.20 405 VAL I CA 1
ATOM 10336 C C . VAL H 2 41 ? -52.199 17.121 -7.991 1.00 78.25 405 VAL I C 1
ATOM 10337 O O . VAL H 2 41 ? -53.378 17.075 -7.644 1.00 68.35 405 VAL I O 1
ATOM 10341 N N . PRO I 1 3 ? -60.679 -10.238 -35.066 1.00 115.73 17 PRO E N 1
ATOM 10342 C CA . PRO I 1 3 ? -61.222 -11.321 -35.867 1.00 116.11 17 PRO E CA 1
ATOM 10343 C C . PRO I 1 3 ? -60.091 -12.135 -36.484 1.00 117.92 17 PRO E C 1
ATOM 10344 O O . PRO I 1 3 ? -60.274 -12.728 -37.547 1.00 120.78 17 PRO E O 1
ATOM 10348 N N . THR I 1 4 ? -58.961 -12.161 -35.792 1.00 112.87 18 THR E N 1
ATOM 10349 C CA . THR I 1 4 ? -57.776 -12.866 -36.196 1.00 110.13 18 THR E CA 1
ATOM 10350 C C . THR I 1 4 ? -58.010 -14.332 -36.517 1.00 111.33 18 THR E C 1
ATOM 10351 O O . THR I 1 4 ? -58.706 -15.037 -35.783 1.00 112.70 18 THR E O 1
ATOM 10355 N N . VAL I 1 5 ? -57.458 -14.785 -37.635 1.00 101.56 19 VAL E N 1
ATOM 10356 C CA . VAL I 1 5 ? -57.477 -16.202 -37.935 1.00 94.74 19 VAL E CA 1
ATOM 10357 C C . VAL I 1 5 ? -56.259 -16.841 -37.277 1.00 97.25 19 VAL E C 1
ATOM 10358 O O . VAL I 1 5 ? -55.128 -16.377 -37.434 1.00 94.88 19 VAL E O 1
ATOM 10362 N N . GLN I 1 6 ? -56.507 -17.884 -36.496 1.00 94.64 20 GLN E N 1
ATOM 10363 C CA . GLN I 1 6 ? -55.440 -18.608 -35.826 1.00 88.34 20 GLN E CA 1
ATOM 10364 C C . GLN I 1 6 ? -55.487 -20.056 -36.283 1.00 74.36 20 GLN E C 1
ATOM 10365 O O . GLN I 1 6 ? -56.532 -20.539 -36.714 1.00 74.44 20 GLN E O 1
ATOM 10371 N N . ARG I 1 7 ? -54.354 -20.744 -36.208 1.00 67.70 21 ARG E N 1
ATOM 10372 C CA . ARG I 1 7 ? -54.276 -22.107 -36.717 1.00 74.34 21 ARG E CA 1
ATOM 10373 C C . ARG I 1 7 ? -53.718 -23.073 -35.683 1.00 69.99 21 ARG E C 1
ATOM 10374 O O . ARG I 1 7 ? -53.004 -22.675 -34.761 1.00 67.11 21 ARG E O 1
ATOM 10382 N N . GLY I 1 8 ? -54.045 -24.350 -35.849 1.00 67.26 22 GLY E N 1
ATOM 10383 C CA . GLY I 1 8 ? -53.558 -25.385 -34.960 1.00 66.10 22 GLY E CA 1
ATOM 10384 C C . GLY I 1 8 ? -54.005 -26.767 -35.391 1.00 62.42 22 GLY E C 1
ATOM 10385 O O . GLY I 1 8 ? -54.598 -26.937 -36.457 1.00 59.45 22 GLY E O 1
ATOM 10386 N N . ILE I 1 9 ? -53.715 -27.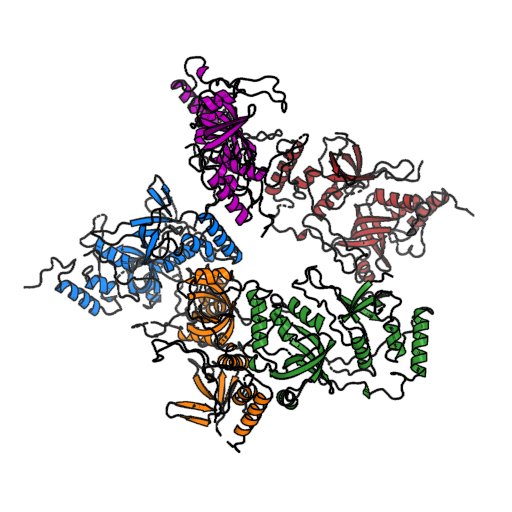758 -34.556 1.00 59.57 23 ILE E N 1
ATOM 10387 C CA . ILE I 1 9 ? -54.093 -29.136 -34.836 1.00 50.60 23 ILE E CA 1
ATOM 10388 C C . ILE I 1 9 ? -55.096 -29.631 -33.800 1.00 53.62 23 ILE E C 1
ATOM 10389 O O . ILE I 1 9 ? -54.942 -29.373 -32.606 1.00 57.79 23 ILE E O 1
ATOM 10394 N N . ILE I 1 10 ? -56.127 -30.333 -34.261 1.00 48.48 24 ILE E N 1
ATOM 10395 C CA . ILE I 1 10 ? -57.131 -30.890 -33.362 1.00 48.75 24 ILE E CA 1
ATOM 10396 C C . ILE I 1 10 ? -56.516 -31.953 -32.461 1.00 46.71 24 ILE E C 1
ATOM 10397 O O . ILE I 1 10 ? -56.106 -33.016 -32.930 1.00 40.45 24 ILE E O 1
ATOM 10402 N N . LYS I 1 11 ? -56.448 -31.660 -31.167 1.00 42.79 25 LYS E N 1
ATOM 10403 C CA . LYS I 1 11 ? -55.900 -32.604 -30.203 1.00 36.90 25 LYS E CA 1
ATOM 10404 C C . LYS I 1 11 ? -56.924 -33.681 -29.865 1.00 32.93 25 LYS E C 1
ATOM 10405 O O . LYS I 1 11 ? -56.623 -34.873 -29.916 1.00 31.69 25 LYS E O 1
ATOM 10419 N N . VAL I 1 13 ? -61.626 -34.328 -29.383 1.00 37.88 27 VAL E N 1
ATOM 10420 C CA . VAL I 1 13 ? -62.996 -33.832 -29.448 1.00 37.64 27 VAL E CA 1
ATOM 10421 C C . VAL I 1 13 ? -63.714 -34.117 -28.131 1.00 40.51 27 VAL E C 1
ATOM 10422 O O . VAL I 1 13 ? -63.621 -35.221 -27.593 1.00 42.70 27 VAL E O 1
ATOM 10426 N N . LEU I 1 14 ? -64.425 -33.120 -27.613 1.00 39.86 28 LEU E N 1
ATOM 10427 C CA . LEU I 1 14 ? -65.068 -33.236 -26.308 1.00 39.91 28 LEU E CA 1
ATOM 10428 C C . LEU I 1 14 ? -66.584 -33.377 -26.398 1.00 49.18 28 LEU E C 1
ATOM 10429 O O . LEU I 1 14 ? -67.171 -33.275 -27.476 1.00 44.27 28 LEU E O 1
ATOM 10434 N N . SER I 1 15 ? -67.207 -33.611 -25.245 1.00 58.89 29 SER E N 1
ATOM 10435 C CA . SER I 1 15 ? -68.660 -33.669 -25.136 1.00 61.88 29 SER E CA 1
ATOM 10436 C C . SER I 1 15 ? -69.285 -32.340 -25.543 1.00 55.69 29 SER E C 1
ATOM 10437 O O . SER I 1 15 ? -68.670 -31.284 -25.392 1.00 57.91 29 SER E O 1
ATOM 10440 N N . GLY I 1 16 ? -70.507 -32.397 -26.063 1.00 48.20 30 GLY E N 1
ATOM 10441 C CA . GLY I 1 16 ? -71.187 -31.205 -26.534 1.00 66.34 30 GLY E CA 1
ATOM 10442 C C . GLY I 1 16 ? -70.499 -30.623 -27.752 1.00 79.72 30 GLY E C 1
ATOM 10443 O O . GLY I 1 16 ? -70.703 -29.457 -28.096 1.00 78.28 30 GLY E O 1
ATOM 10444 N N . CYS I 1 17 ? -69.681 -31.450 -28.399 1.00 81.04 31 CYS E N 1
ATOM 10445 C CA . CYS I 1 17 ? -68.913 -31.061 -29.577 1.00 76.04 31 CYS E CA 1
ATOM 10446 C C . CYS I 1 17 ? -68.012 -29.857 -29.314 1.00 75.20 31 CYS E C 1
ATOM 10447 O O . CYS I 1 17 ? -67.999 -28.895 -30.082 1.00 73.51 31 CYS E O 1
ATOM 10450 N N . ALA I 1 18 ? -67.265 -29.920 -28.216 1.00 76.28 32 ALA E N 1
ATOM 10451 C CA . ALA I 1 18 ? -66.222 -28.942 -27.940 1.00 65.16 32 ALA E CA 1
ATOM 10452 C C . ALA I 1 18 ? -64.902 -29.468 -28.488 1.00 57.39 32 ALA E C 1
ATOM 10453 O O . ALA I 1 18 ? -64.721 -30.678 -28.625 1.00 57.60 32 ALA E O 1
ATOM 10455 N N . ILE I 1 19 ? -63.983 -28.564 -28.805 1.00 55.79 33 ILE E N 1
ATOM 10456 C CA . ILE I 1 19 ? -62.737 -28.953 -29.456 1.00 49.12 33 ILE E CA 1
ATOM 10457 C C . ILE I 1 19 ? -61.510 -28.359 -28.767 1.00 55.14 33 ILE E C 1
ATOM 10458 O O . ILE I 1 19 ? -61.485 -27.175 -28.433 1.00 63.04 33 ILE E O 1
ATOM 10463 N N . ILE I 1 20 ? -60.497 -29.194 -28.551 1.00 51.34 34 ILE E N 1
ATOM 10464 C CA . ILE I 1 20 ? -59.210 -28.725 -28.054 1.00 52.55 34 ILE E CA 1
ATOM 10465 C C . ILE I 1 20 ? -58.201 -28.625 -29.195 1.00 57.40 34 ILE E C 1
ATOM 10466 O O . ILE I 1 20 ? -57.878 -29.621 -29.844 1.00 53.59 34 ILE E O 1
ATOM 10471 N N . VAL I 1 21 ? -57.711 -27.413 -29.436 1.00 57.25 35 VAL E N 1
ATOM 10472 C CA . VAL I 1 21 ? -56.743 -27.167 -30.499 1.00 48.34 35 VAL E CA 1
ATOM 10473 C C . VAL I 1 21 ? -55.356 -26.894 -29.923 1.00 50.50 35 VAL E C 1
ATOM 10474 O O . VAL I 1 21 ? -55.208 -26.095 -28.998 1.00 54.41 35 VAL E O 1
ATOM 10478 N N . ARG I 1 22 ? -54.345 -27.565 -30.466 1.00 46.54 36 ARG E N 1
ATOM 10479 C CA . ARG I 1 22 ? -52.971 -27.346 -30.032 1.00 47.62 36 ARG E CA 1
ATOM 10480 C C . ARG I 1 22 ? -52.117 -26.777 -31.158 1.00 55.25 36 ARG E C 1
ATOM 10481 O O . ARG I 1 22 ? -52.490 -26.845 -32.329 1.00 62.68 36 ARG E O 1
ATOM 10489 N N . GLY I 1 23 ? -50.970 -26.216 -30.794 1.00 56.67 37 GLY E N 1
ATOM 10490 C CA . GLY I 1 23 ? -50.015 -25.724 -31.769 1.00 65.00 37 GLY E CA 1
ATOM 10491 C C . GLY I 1 23 ? -48.763 -26.577 -31.761 1.00 77.44 37 GLY E C 1
ATOM 10492 O O . GLY I 1 23 ? -48.764 -27.686 -31.226 1.00 70.96 37 GLY E O 1
ATOM 10493 N N . GLN I 1 24 ? -47.690 -26.064 -32.354 1.00 83.05 38 GLN E N 1
ATOM 10494 C CA . GLN I 1 24 ? -46.417 -26.773 -32.359 1.00 76.92 38 GLN E CA 1
ATOM 10495 C C . GLN I 1 24 ? -45.677 -26.560 -31.045 1.00 77.08 38 GLN E C 1
ATOM 10496 O O . GLN I 1 24 ? -45.779 -25.494 -30.438 1.00 69.60 38 GLN E O 1
ATOM 10502 N N . PRO I 1 25 ? -44.933 -27.579 -30.596 1.00 93.60 39 PRO E N 1
ATOM 10503 C CA . PRO I 1 25 ? -44.056 -27.398 -29.437 1.00 98.05 39 PRO E CA 1
ATOM 10504 C C . PRO I 1 25 ? -42.829 -26.566 -29.800 1.00 106.05 39 PRO E C 1
ATOM 10505 O O . PRO I 1 25 ? -42.122 -26.897 -30.752 1.00 100.30 39 PRO E O 1
ATOM 10509 N N . ARG I 1 26 ? -42.590 -25.491 -29.057 1.00 114.78 40 ARG E N 1
ATOM 10510 C CA . ARG I 1 26 ? -41.443 -24.628 -29.311 1.00 119.06 40 ARG E CA 1
ATOM 10511 C C . ARG I 1 26 ? -40.304 -24.951 -28.352 1.00 118.52 40 ARG E C 1
ATOM 10512 O O . ARG I 1 26 ? -39.687 -24.054 -27.779 1.00 122.48 40 ARG E O 1
ATOM 10514 N N . GLY I 1 27 ? -40.032 -26.240 -28.182 1.00 112.84 41 GLY E N 1
ATOM 10515 C CA . GLY I 1 27 ? -39.028 -26.687 -27.236 1.00 109.32 41 GLY E CA 1
ATOM 10516 C C . GLY I 1 27 ? -39.662 -27.064 -25.912 1.00 108.91 41 GLY E C 1
ATOM 10517 O O . GLY I 1 27 ? -39.019 -27.657 -25.047 1.00 112.57 41 GLY E O 1
ATOM 10518 N N . GLY I 1 28 ? -40.935 -26.713 -25.760 1.00 105.07 42 GLY E N 1
ATOM 10519 C CA . GLY I 1 28 ? -41.678 -27.021 -24.552 1.00 94.60 42 GLY E CA 1
ATOM 10520 C C . GLY I 1 28 ? -43.092 -27.472 -24.858 1.00 87.04 42 GLY E C 1
ATOM 10521 O O . GLY I 1 28 ? -43.408 -27.791 -26.005 1.00 81.84 42 GLY E O 1
ATOM 10522 N N . PRO I 1 29 ? -43.954 -27.505 -23.830 1.00 75.84 43 PRO E N 1
ATOM 10523 C CA . PRO I 1 29 ? -45.359 -27.905 -23.977 1.00 73.31 43 PRO E CA 1
ATOM 10524 C C . PRO I 1 29 ? -46.111 -27.019 -24.964 1.00 70.54 43 PRO E C 1
ATOM 10525 O O . PRO I 1 29 ? -46.169 -25.805 -24.766 1.00 74.66 43 PRO E O 1
ATOM 10529 N N . PRO I 1 30 ? -46.681 -27.619 -26.018 1.00 61.91 44 PRO E N 1
ATOM 10530 C CA . PRO I 1 30 ? -47.439 -26.857 -27.015 1.00 60.29 44 PRO E CA 1
ATOM 10531 C C . PRO I 1 30 ? -48.694 -26.238 -26.414 1.00 64.49 44 PRO E C 1
ATOM 10532 O O . PRO I 1 30 ? -49.330 -26.862 -25.564 1.00 67.59 44 PRO E O 1
ATOM 10536 N N . PRO I 1 31 ? -49.041 -25.016 -26.843 1.00 64.38 45 PRO E N 1
ATOM 10537 C CA . PRO I 1 31 ? -50.226 -24.309 -26.344 1.00 65.27 45 PRO E CA 1
ATOM 10538 C C . PRO I 1 31 ? -51.509 -25.099 -26.585 1.00 66.70 45 PRO E C 1
ATOM 10539 O O . PRO I 1 31 ? -51.622 -25.782 -27.602 1.00 62.17 45 PRO E O 1
ATOM 10543 N N . GLU I 1 32 ? -52.454 -25.010 -25.657 1.00 63.69 46 GLU E N 1
ATOM 10544 C CA . GLU I 1 32 ? -53.738 -25.685 -25.810 1.00 64.99 46 GLU E CA 1
ATOM 10545 C C . GLU I 1 32 ? -54.896 -24.728 -25.568 1.00 55.99 46 GLU E C 1
ATOM 10546 O O . GLU I 1 32 ? -54.851 -23.897 -24.661 1.00 57.89 46 GLU E O 1
ATOM 10552 N N . ARG I 1 33 ? -55.931 -24.846 -26.393 1.00 60.41 47 ARG E N 1
ATOM 10553 C CA . ARG I 1 33 ? -57.111 -23.996 -26.281 1.00 57.34 47 ARG E CA 1
ATOM 10554 C C . ARG I 1 33 ? -58.387 -24.812 -26.449 1.00 54.03 47 ARG E C 1
ATOM 10555 O O . ARG I 1 33 ? -58.573 -25.472 -27.471 1.00 69.93 47 ARG E O 1
ATOM 10563 N N . GLN I 1 34 ? -59.264 -24.771 -25.452 1.00 46.03 48 GLN E N 1
ATOM 10564 C CA . GLN I 1 34 ? -60.583 -25.369 -25.607 1.00 38.77 48 GLN E CA 1
ATOM 10565 C C . GLN I 1 34 ? -61.493 -24.399 -26.345 1.00 50.88 48 GLN E C 1
ATOM 10566 O O . GLN I 1 34 ? -61.707 -23.272 -25.899 1.00 63.44 48 GLN E O 1
ATOM 10572 N N . ILE I 1 35 ? -62.023 -24.840 -27.480 1.00 51.19 49 ILE E N 1
ATOM 10573 C CA . ILE I 1 35 ? -62.871 -23.989 -28.302 1.00 42.26 49 ILE E CA 1
ATOM 10574 C C . ILE I 1 35 ? -64.284 -24.544 -28.415 1.00 51.50 49 ILE E C 1
ATOM 10575 O O . ILE I 1 35 ? -64.530 -25.496 -29.156 1.00 64.06 49 ILE E O 1
ATOM 10580 N N . ASN I 1 36 ? -65.209 -23.949 -27.671 1.00 51.48 50 ASN E N 1
ATOM 10581 C CA . ASN I 1 36 ? -66.617 -24.292 -27.797 1.00 47.03 50 ASN E CA 1
ATOM 10582 C C . ASN I 1 36 ? -67.197 -23.671 -29.061 1.00 52.54 50 ASN E C 1
ATOM 10583 O O . ASN I 1 36 ? -66.978 -22.491 -29.337 1.00 59.13 50 ASN E O 1
ATOM 10588 N N . LEU I 1 37 ? -67.927 -24.469 -29.831 1.00 56.44 51 LEU E N 1
ATOM 10589 C CA . LEU I 1 37 ? -68.492 -24.000 -31.090 1.00 55.77 51 LEU E CA 1
ATOM 10590 C C . LEU I 1 37 ? -69.618 -23.000 -30.853 1.00 57.95 51 LEU E C 1
ATOM 10591 O O . LEU I 1 37 ? -70.494 -23.221 -30.017 1.00 60.28 51 LEU E O 1
ATOM 10596 N N . SER I 1 38 ? -69.585 -21.900 -31.598 1.00 61.35 52 SER E N 1
ATOM 10597 C CA . SER I 1 38 ? -70.550 -20.822 -31.418 1.00 56.02 52 SER E CA 1
ATOM 10598 C C . SER I 1 38 ? -71.902 -21.126 -32.050 1.00 58.40 52 SER E C 1
ATOM 10599 O O . SER I 1 38 ? -71.992 -21.852 -33.041 1.00 68.80 52 SER E O 1
ATOM 10602 N N . ASN I 1 39 ? -72.948 -20.571 -31.442 1.00 66.86 53 ASN E N 1
ATOM 10603 C CA . ASN I 1 39 ? -74.300 -20.556 -32.000 1.00 62.97 53 ASN E CA 1
ATOM 10604 C C . ASN I 1 39 ? -74.982 -21.916 -32.138 1.00 48.51 53 ASN E C 1
ATOM 10605 O O . ASN I 1 39 ? -76.111 -21.989 -32.620 1.00 49.97 53 ASN E O 1
ATOM 10610 N N . ILE I 1 40 ? -74.320 -22.989 -31.716 1.00 50.17 54 ILE E N 1
ATOM 10611 C CA . ILE I 1 40 ? -74.926 -24.314 -31.823 1.00 57.73 54 ILE E CA 1
ATOM 10612 C C . ILE I 1 40 ? -74.957 -25.059 -30.490 1.00 58.21 54 ILE E C 1
ATOM 10613 O O . ILE I 1 40 ? -74.203 -24.746 -29.569 1.00 59.62 54 ILE E O 1
ATOM 10618 N N . ARG I 1 41 ? -75.843 -26.047 -30.403 1.00 59.02 55 ARG E N 1
ATOM 10619 C CA . ARG I 1 41 ? -75.989 -26.860 -29.201 1.00 49.69 55 ARG E CA 1
ATOM 10620 C C . ARG I 1 41 ? -75.955 -28.346 -29.540 1.00 48.30 55 ARG E C 1
ATOM 10621 O O . ARG I 1 41 ? -76.785 -28.836 -30.306 1.00 49.97 55 ARG E O 1
ATOM 10629 N N . ALA I 1 42 ? -74.994 -29.060 -28.965 1.00 56.47 56 ALA E N 1
ATOM 10630 C CA . ALA I 1 42 ? -74.873 -30.495 -29.189 1.00 57.25 56 ALA E CA 1
ATOM 10631 C C . ALA I 1 42 ? -75.248 -31.276 -27.934 1.00 54.17 56 ALA E C 1
ATOM 10632 O O . ALA I 1 42 ? -75.262 -30.728 -26.832 1.00 55.65 56 ALA E O 1
ATOM 10634 N N . GLY I 1 43 ? -75.551 -32.559 -28.110 1.00 48.12 57 GLY E N 1
ATOM 10635 C CA . GLY I 1 43 ? -75.935 -33.412 -27.001 1.00 47.80 57 GLY E CA 1
ATOM 10636 C C . GLY I 1 43 ? -74.806 -33.638 -26.014 1.00 46.12 57 GLY E C 1
ATOM 10637 O O . GLY I 1 43 ? -73.632 -33.479 -26.349 1.00 39.93 57 GLY E O 1
ATOM 10638 N N . ASN I 1 44 ? -75.164 -34.011 -24.790 1.00 36.91 58 ASN E N 1
ATOM 10639 C CA . ASN I 1 44 ? -74.177 -34.262 -23.749 1.00 47.41 58 ASN E CA 1
ATOM 10640 C C . ASN I 1 44 ? -73.759 -35.726 -23.692 1.00 37.43 58 ASN E C 1
ATOM 10641 O O . ASN I 1 44 ? -74.601 -36.619 -23.588 1.00 31.74 58 ASN E O 1
ATOM 10646 N N . LEU I 1 45 ? -72.454 -35.965 -23.764 1.00 31.43 59 LEU E N 1
ATOM 10647 C CA . LEU I 1 45 ? -71.919 -37.314 -23.636 1.00 31.35 59 LEU E CA 1
ATOM 10648 C C . LEU I 1 45 ? -72.115 -37.840 -22.225 1.00 41.28 59 LEU E C 1
ATOM 10649 O O . LEU I 1 45 ? -72.328 -37.069 -21.289 1.00 56.17 59 LEU E O 1
ATOM 10654 N N . ALA I 1 46 ? -72.040 -39.157 -22.080 1.00 31.46 60 ALA E N 1
ATOM 10655 C CA . ALA I 1 46 ? -72.101 -39.778 -20.768 1.00 31.56 60 ALA E CA 1
ATOM 10656 C C . ALA I 1 46 ? -70.914 -39.325 -19.927 1.00 35.79 60 ALA E C 1
ATOM 10657 O O . ALA I 1 46 ? -69.814 -39.134 -20.445 1.00 44.04 60 ALA E O 1
ATOM 10659 N N . ARG I 1 47 ? -71.144 -39.142 -18.633 1.00 37.32 61 ARG E N 1
ATOM 10660 C CA . ARG I 1 47 ? -70.088 -38.698 -17.732 1.00 41.10 61 ARG E CA 1
ATOM 10661 C C . ARG I 1 47 ? -70.004 -39.590 -16.502 1.00 40.59 61 ARG E C 1
ATOM 10662 O O . ARG I 1 47 ? -70.987 -39.765 -15.781 1.00 45.79 61 ARG E O 1
ATOM 10670 N N . ARG I 1 48 ? -68.826 -40.159 -16.269 1.00 37.39 62 ARG E N 1
ATOM 10671 C CA . ARG I 1 48 ? -68.605 -40.978 -15.087 1.00 38.47 62 ARG E CA 1
ATOM 10672 C C . ARG I 1 48 ? -68.238 -40.092 -13.904 1.00 40.75 62 ARG E C 1
ATOM 10673 O O . ARG I 1 48 ? -67.308 -39.289 -13.985 1.00 40.92 62 ARG E O 1
ATOM 10681 N N . ALA I 1 49 ? -68.977 -40.240 -12.810 1.00 36.68 63 ALA E N 1
ATOM 10682 C CA . ALA I 1 49 ? -68.761 -39.422 -11.623 1.00 34.90 63 ALA E CA 1
ATOM 10683 C C . ALA I 1 49 ? -67.435 -39.754 -10.948 1.00 44.59 63 ALA E C 1
ATOM 10684 O O . ALA I 1 49 ? -67.192 -40.898 -10.564 1.00 60.31 63 ALA E O 1
ATOM 10686 N N . ALA I 1 50 ? -66.580 -38.746 -10.809 1.00 37.01 64 ALA E N 1
ATOM 10687 C CA . ALA I 1 50 ? -65.292 -38.920 -10.148 1.00 47.07 64 ALA E CA 1
ATOM 10688 C C . ALA I 1 50 ? -65.276 -38.211 -8.798 1.00 55.16 64 ALA E C 1
ATOM 10689 O O . ALA I 1 50 ? -66.313 -37.765 -8.309 1.00 71.00 64 ALA E O 1
ATOM 10691 N N . ALA I 1 51 ? -64.093 -38.112 -8.200 1.00 50.80 65 ALA E N 1
ATOM 10692 C CA . ALA I 1 51 ? -63.937 -37.432 -6.920 1.00 54.69 65 ALA E CA 1
ATOM 10693 C C . ALA I 1 51 ? -63.260 -36.081 -7.109 1.00 62.35 65 ALA E C 1
ATOM 10694 O O . ALA I 1 51 ? -63.104 -35.314 -6.159 1.00 70.01 65 ALA E O 1
ATOM 10696 N N . THR I 1 52 ? -62.859 -35.797 -8.344 1.00 65.72 66 THR E N 1
ATOM 10697 C CA . THR I 1 52 ? -62.183 -34.547 -8.664 1.00 57.16 66 THR E CA 1
ATOM 10698 C C . THR I 1 52 ? -63.183 -33.415 -8.881 1.00 60.13 66 THR E C 1
ATOM 10699 O O . THR I 1 52 ? -62.834 -32.239 -8.776 1.00 61.09 66 THR E O 1
ATOM 10703 N N . GLN I 1 53 ? -64.427 -33.777 -9.182 1.00 66.06 67 GLN E N 1
ATOM 10704 C CA . GLN I 1 53 ? -65.485 -32.797 -9.409 1.00 65.24 67 GLN E CA 1
ATOM 10705 C C . GLN I 1 53 ? -66.817 -33.280 -8.834 1.00 58.41 67 GLN E C 1
ATOM 10706 O O . GLN I 1 53 ? -67.050 -34.484 -8.732 1.00 58.66 67 GLN E O 1
ATOM 10712 N N . PRO I 1 54 ? -67.695 -32.338 -8.449 1.00 59.39 68 PRO E N 1
ATOM 10713 C CA . PRO I 1 54 ? -68.996 -32.698 -7.873 1.00 56.46 68 PRO E CA 1
ATOM 10714 C C . PRO I 1 54 ? -69.992 -33.207 -8.914 1.00 49.37 68 PRO E C 1
ATOM 10715 O O . PRO I 1 54 ? -70.923 -32.490 -9.280 1.00 53.71 68 PRO E O 1
ATOM 10719 N N . ASP I 1 55 ? -69.798 -34.439 -9.375 1.00 44.65 69 ASP E N 1
ATOM 10720 C CA . ASP I 1 55 ? -70.678 -35.031 -10.376 1.00 44.41 69 ASP E CA 1
ATOM 10721 C C . ASP I 1 55 ? -71.823 -35.800 -9.726 1.00 45.12 69 ASP E C 1
ATOM 10722 O O . ASP I 1 55 ? -72.856 -36.036 -10.356 1.00 43.66 69 ASP E O 1
ATOM 10727 N N . ALA I 1 56 ? -71.612 -36.209 -8.476 1.00 55.23 70 ALA E N 1
ATOM 10728 C CA . ALA I 1 56 ? -72.623 -36.878 -7.649 1.00 47.85 70 ALA E CA 1
ATOM 10729 C C . ALA I 1 56 ? -73.054 -38.252 -8.165 1.00 44.97 70 ALA E C 1
ATOM 10730 O O . ALA I 1 56 ? -73.275 -39.171 -7.376 1.00 46.52 70 ALA E O 1
ATOM 10732 N N . LYS I 1 57 ? -73.166 -38.395 -9.480 1.00 47.78 71 LYS E N 1
ATOM 10733 C CA . LYS I 1 57 ? -73.785 -39.577 -10.063 1.00 44.45 71 LYS E CA 1
ATOM 10734 C C . LYS I 1 57 ? -73.392 -39.744 -11.528 1.00 46.13 71 LYS E C 1
ATOM 10735 O O . LYS I 1 57 ? -73.132 -38.761 -12.222 1.00 48.27 71 LYS E O 1
ATOM 10741 N N . ASP I 1 58 ? -73.340 -40.988 -11.993 1.00 53.28 72 ASP E N 1
ATOM 10742 C CA . ASP I 1 58 ? -73.056 -41.259 -13.398 1.00 42.40 72 ASP E CA 1
ATOM 10743 C C . ASP I 1 58 ? -74.235 -40.850 -14.272 1.00 41.53 72 ASP E C 1
ATOM 10744 O O . ASP I 1 58 ? -75.388 -41.137 -13.950 1.00 43.39 72 ASP E O 1
ATOM 10749 N N . THR I 1 59 ? -73.937 -40.174 -15.375 1.00 32.25 73 THR E N 1
ATOM 10750 C CA . THR I 1 59 ? -74.964 -39.765 -16.324 1.00 39.66 73 THR E CA 1
ATOM 10751 C C . THR I 1 59 ? -74.753 -40.458 -17.663 1.00 45.14 73 THR E C 1
ATOM 10752 O O . THR I 1 59 ? -73.619 -40.616 -18.109 1.00 41.74 73 THR E O 1
ATOM 10756 N N . PRO I 1 60 ? -75.850 -40.884 -18.305 1.00 45.44 74 PRO E N 1
ATOM 10757 C CA . PRO I 1 60 ? -75.768 -41.572 -19.596 1.00 51.43 74 PRO E CA 1
ATOM 10758 C C . PRO I 1 60 ? -75.619 -40.605 -20.765 1.00 57.25 74 PRO E C 1
ATOM 10759 O O . PRO I 1 60 ? -75.589 -39.390 -20.566 1.00 57.23 74 PRO E O 1
ATOM 10763 N N . ASP I 1 61 ? -75.521 -41.150 -21.972 1.00 47.59 75 ASP E N 1
ATOM 10764 C CA . ASP I 1 61 ? -75.491 -40.337 -23.180 1.00 35.93 75 ASP E CA 1
ATOM 10765 C C . ASP I 1 61 ? -76.865 -39.751 -23.469 1.00 34.18 75 ASP E C 1
ATOM 10766 O O . ASP I 1 61 ? -77.885 -40.405 -23.254 1.00 40.16 75 ASP E O 1
ATOM 10771 N N . GLU I 1 62 ? -76.889 -38.514 -23.950 1.00 35.72 76 GLU E N 1
ATOM 10772 C CA . GLU I 1 62 ? -78.097 -37.971 -24.553 1.00 44.87 76 GLU E CA 1
ATOM 10773 C C . GLU I 1 62 ? -78.200 -38.550 -25.958 1.00 47.12 76 GLU E C 1
ATOM 10774 O O . GLU I 1 62 ? -77.187 -38.947 -26.535 1.00 44.07 76 GLU E O 1
ATOM 10780 N N . PRO I 1 63 ? -79.421 -38.628 -26.506 1.00 43.62 77 PRO E N 1
ATOM 10781 C CA . PRO I 1 63 ? -79.572 -39.107 -27.884 1.00 39.18 77 PRO E CA 1
ATOM 10782 C C . PRO I 1 63 ? -78.725 -38.310 -28.874 1.00 45.10 77 PRO E C 1
ATOM 10783 O O . PRO I 1 63 ? -78.711 -37.079 -28.817 1.00 50.73 77 PRO E O 1
ATOM 10787 N N . TRP I 1 64 ? -78.009 -39.025 -29.740 1.00 44.40 78 TRP E N 1
ATOM 10788 C CA . TRP I 1 64 ? -77.192 -38.437 -30.804 1.00 35.92 78 TRP E CA 1
ATOM 10789 C C . TRP I 1 64 ? -76.001 -37.630 -30.291 1.00 31.56 78 TRP E C 1
ATOM 10790 O O . TRP I 1 64 ? -75.376 -36.891 -31.051 1.00 37.13 78 TRP E O 1
ATOM 10801 N N . ALA I 1 65 ? -75.679 -37.782 -29.011 1.00 35.04 79 ALA E N 1
ATOM 10802 C CA . ALA I 1 65 ? -74.519 -37.108 -28.441 1.00 37.61 79 ALA E CA 1
ATOM 10803 C C . ALA I 1 65 ? -73.233 -37.804 -28.871 1.00 37.46 79 ALA E C 1
ATOM 10804 O O . ALA I 1 65 ? -72.259 -37.154 -29.248 1.00 36.81 79 ALA E O 1
ATOM 10806 N N . PHE I 1 66 ? -73.240 -39.132 -28.813 1.00 31.22 80 PHE E N 1
ATOM 10807 C CA . PHE I 1 66 ? -72.075 -39.924 -29.198 1.00 38.00 80 PHE E CA 1
ATOM 10808 C C . PHE I 1 66 ? -71.834 -39.955 -30.715 1.00 36.08 80 PHE E C 1
ATOM 10809 O O . PHE I 1 66 ? -70.686 -39.855 -31.148 1.00 30.73 80 PHE E O 1
ATOM 10817 N N . PRO I 1 67 ? -72.900 -40.103 -31.531 1.00 35.40 81 PRO E N 1
ATOM 10818 C CA . PRO I 1 67 ? -72.653 -39.955 -32.971 1.00 30.91 81 PRO E CA 1
ATOM 10819 C C . PRO I 1 67 ? -72.113 -38.574 -33.336 1.00 42.93 81 PRO E C 1
ATOM 10820 O O . PRO I 1 67 ? -71.359 -38.445 -34.301 1.00 43.46 81 PRO E O 1
ATOM 10824 N N . ALA I 1 68 ? -72.497 -37.560 -32.566 1.00 40.38 82 ALA E N 1
ATOM 10825 C CA . ALA I 1 68 ? -72.012 -36.203 -32.788 1.00 37.00 82 ALA E CA 1
ATOM 10826 C C . ALA I 1 68 ? -70.505 -36.117 -32.568 1.00 38.17 82 ALA E C 1
ATOM 10827 O O . ALA I 1 68 ? -69.797 -35.454 -33.326 1.00 44.21 82 ALA E O 1
ATOM 10829 N N . ARG I 1 69 ? -70.016 -36.792 -31.532 1.00 31.07 83 ARG E N 1
ATOM 10830 C CA . ARG I 1 69 ? -68.588 -36.791 -31.243 1.00 33.34 83 ARG E CA 1
ATOM 10831 C C . ARG I 1 69 ? -67.826 -37.589 -32.293 1.00 30.32 83 ARG E C 1
ATOM 10832 O O . ARG I 1 69 ? -66.775 -37.160 -32.769 1.00 34.13 83 ARG E O 1
ATOM 10840 N N . GLU I 1 70 ? -68.363 -38.754 -32.646 1.00 37.33 84 GLU E N 1
ATOM 10841 C CA . GLU I 1 70 ? -67.734 -39.627 -33.631 1.00 41.98 84 GLU E CA 1
ATOM 10842 C C . GLU I 1 70 ? -67.633 -38.943 -34.988 1.00 38.08 84 GLU E C 1
ATOM 10843 O O . GLU I 1 70 ? -66.668 -39.143 -35.723 1.00 42.50 84 GLU E O 1
ATOM 10849 N N . PHE I 1 71 ? -68.638 -38.135 -35.307 1.00 39.15 85 PHE E N 1
ATOM 10850 C CA . PHE I 1 71 ? -68.640 -37.337 -36.527 1.00 30.26 85 PHE E CA 1
ATOM 10851 C C . PHE I 1 71 ? -67.445 -36.391 -36.552 1.00 38.13 85 PHE E C 1
ATOM 10852 O O . PHE I 1 71 ? -66.733 -36.294 -37.551 1.00 41.68 85 PHE E O 1
ATOM 10860 N N . LEU I 1 72 ? -67.230 -35.700 -35.437 1.00 40.68 86 LEU E N 1
ATOM 10861 C CA . LEU I 1 72 ? -66.119 -34.765 -35.308 1.00 39.46 86 LEU E CA 1
ATOM 10862 C C . LEU I 1 72 ? -64.785 -35.491 -35.185 1.00 38.61 86 LEU E C 1
ATOM 10863 O O . LEU I 1 72 ? -63.782 -35.058 -35.751 1.00 38.37 86 LEU E O 1
ATOM 10868 N N . ARG I 1 73 ? -64.779 -36.592 -34.442 1.00 36.72 87 ARG E N 1
ATOM 10869 C CA . ARG I 1 73 ? -63.561 -37.367 -34.234 1.00 39.34 87 ARG E CA 1
ATOM 10870 C C . ARG I 1 73 ? -63.056 -37.945 -35.553 1.00 33.79 87 ARG E C 1
ATOM 10871 O O . ARG I 1 73 ? -61.851 -38.033 -35.786 1.00 33.26 87 ARG E O 1
ATOM 10879 N N . LYS I 1 74 ? -63.991 -38.328 -36.414 1.00 32.37 88 LYS E N 1
ATOM 10880 C CA . LYS I 1 74 ? -63.660 -38.918 -37.705 1.00 37.83 88 LYS E CA 1
ATOM 10881 C C . LYS I 1 74 ? -63.071 -37.888 -38.665 1.00 37.36 88 LYS E C 1
ATOM 10882 O O . LYS I 1 74 ? -62.171 -38.197 -39.444 1.00 47.53 88 LYS E O 1
ATOM 10888 N N . LYS I 1 75 ? -63.575 -36.660 -38.596 1.00 33.93 89 LYS E N 1
ATOM 10889 C CA . LYS I 1 75 ? -63.216 -35.631 -39.567 1.00 40.59 89 LYS E CA 1
ATOM 10890 C C . LYS I 1 75 ? -62.092 -34.700 -39.110 1.00 43.65 89 LYS E C 1
ATOM 10891 O O . LYS I 1 75 ? -61.441 -34.065 -39.939 1.00 51.63 89 LYS E O 1
ATOM 10897 N N . LEU I 1 76 ? -61.856 -34.617 -37.804 1.00 44.19 90 LEU E N 1
ATOM 10898 C CA . LEU I 1 76 ? -60.956 -33.591 -37.280 1.00 37.13 90 LEU E CA 1
ATOM 10899 C C . LEU I 1 76 ? -59.666 -34.109 -36.645 1.00 38.05 90 LEU E C 1
ATOM 10900 O O . LEU I 1 76 ? -58.632 -33.446 -36.727 1.00 45.04 90 LEU E O 1
ATOM 10905 N N . ILE I 1 77 ? -59.724 -35.275 -36.009 1.00 32.12 91 ILE E N 1
ATOM 10906 C CA . ILE I 1 77 ? -58.579 -35.789 -35.256 1.00 37.21 91 ILE E CA 1
ATOM 10907 C C . ILE I 1 77 ? -57.328 -35.936 -36.119 1.00 45.07 91 ILE E C 1
ATOM 10908 O O . ILE I 1 77 ? -57.317 -36.678 -37.101 1.00 54.04 91 ILE E O 1
ATOM 10913 N N . GLY I 1 78 ? -56.278 -35.212 -35.743 1.00 49.27 92 GLY E N 1
ATOM 10914 C CA . GLY I 1 78 ? -55.032 -35.221 -36.486 1.00 53.80 92 GLY E CA 1
ATOM 10915 C C . GLY I 1 78 ? -55.002 -34.138 -37.546 1.00 54.42 92 GLY E C 1
ATOM 10916 O O . GLY I 1 78 ? -53.950 -33.569 -37.837 1.00 49.40 92 GLY E O 1
ATOM 10917 N N . LYS I 1 79 ? -56.165 -33.856 -38.125 1.00 67.69 93 LYS E N 1
ATOM 10918 C CA . LYS I 1 79 ? -56.287 -32.834 -39.157 1.00 60.26 93 LYS E CA 1
ATOM 10919 C C . LYS I 1 79 ? -55.997 -31.446 -38.597 1.00 53.93 93 LYS E C 1
ATOM 10920 O O . LYS I 1 79 ? -56.262 -31.170 -37.426 1.00 62.56 93 LYS E O 1
ATOM 10926 N N . GLU I 1 80 ? -55.450 -30.577 -39.440 1.00 51.90 94 GLU E N 1
ATOM 10927 C CA . GLU I 1 80 ? -55.154 -29.207 -39.040 1.00 48.57 94 GLU E CA 1
ATOM 10928 C C . GLU I 1 80 ? -56.296 -28.277 -39.432 1.00 48.75 94 GLU E C 1
ATOM 10929 O O . GLU I 1 80 ? -56.865 -28.403 -40.517 1.00 41.56 94 GLU E O 1
ATOM 10935 N N . VAL I 1 81 ? -56.628 -27.346 -38.545 1.00 54.35 95 VAL E N 1
ATOM 10936 C CA . VAL I 1 81 ? -57.723 -26.415 -38.787 1.00 55.24 95 VAL E CA 1
ATOM 10937 C C . VAL I 1 81 ? -57.298 -24.964 -38.596 1.00 56.44 95 VAL E C 1
ATOM 10938 O O . VAL I 1 81 ? -56.188 -24.681 -38.144 1.00 59.97 95 VAL E O 1
ATOM 10942 N N . CYS I 1 82 ? -58.194 -24.051 -38.954 1.00 56.81 96 CYS E N 1
ATOM 10943 C CA . CYS I 1 82 ? -58.043 -22.643 -38.617 1.00 61.58 96 CYS E CA 1
ATOM 10944 C C . CYS I 1 82 ? -59.291 -22.212 -37.859 1.00 52.68 96 CYS E C 1
ATOM 10945 O O . CYS I 1 82 ? -60.363 -22.787 -38.052 1.00 48.15 96 CYS E O 1
ATOM 10948 N N . PHE I 1 83 ? -59.162 -21.214 -36.992 1.00 51.71 97 PHE E N 1
ATOM 10949 C CA . PHE I 1 83 ? -60.289 -20.827 -36.152 1.00 59.91 97 PHE E CA 1
ATOM 10950 C C . PHE I 1 83 ? -60.302 -19.349 -35.778 1.00 67.05 97 PHE E C 1
ATOM 10951 O O . PHE I 1 83 ? -59.287 -18.658 -35.869 1.00 66.38 97 PHE E O 1
ATOM 10959 N N . THR I 1 84 ? -61.474 -18.882 -35.360 1.00 68.44 98 THR E N 1
ATOM 10960 C CA . THR I 1 84 ? -61.646 -17.525 -34.859 1.00 68.29 98 THR E CA 1
ATOM 10961 C C . THR I 1 84 ? -62.279 -17.571 -33.473 1.00 77.27 98 THR E C 1
ATOM 10962 O O . THR I 1 84 ? -62.959 -18.537 -33.128 1.00 78.89 98 THR E O 1
ATOM 10966 N N . ILE I 1 85 ? -62.052 -16.530 -32.681 1.00 79.88 99 ILE E N 1
ATOM 10967 C CA . ILE I 1 85 ? -62.630 -16.452 -31.344 1.00 70.23 99 ILE E CA 1
ATOM 10968 C C . ILE I 1 85 ? -63.601 -15.281 -31.243 1.00 71.84 99 ILE E C 1
ATOM 10969 O O . ILE I 1 85 ? -63.190 -14.122 -31.240 1.00 79.71 99 ILE E O 1
ATOM 10974 N N . GLU I 1 86 ? -64.891 -15.590 -31.163 1.00 71.13 100 GLU E N 1
ATOM 10975 C CA . GLU I 1 86 ? -65.913 -14.556 -31.054 1.00 73.47 100 GLU E CA 1
ATOM 10976 C C . GLU I 1 86 ? -66.030 -14.046 -29.623 1.00 84.50 100 GLU E C 1
ATOM 10977 O O . GLU I 1 86 ? -66.098 -12.840 -29.387 1.00 88.96 100 GLU E O 1
ATOM 10983 N N . ASN I 1 87 ? -66.048 -14.972 -28.670 1.00 87.64 101 ASN E N 1
ATOM 10984 C CA . ASN I 1 87 ? -66.183 -14.617 -27.265 1.00 81.64 101 ASN E CA 1
ATOM 10985 C C . ASN I 1 87 ? -65.169 -15.324 -26.377 1.00 87.71 101 ASN E C 1
ATOM 10986 O O . ASN I 1 87 ? -65.009 -16.543 -26.448 1.00 93.22 101 ASN E O 1
ATOM 10991 N N . LYS I 1 88 ? -64.473 -14.550 -25.552 1.00 90.29 102 LYS E N 1
ATOM 10992 C CA . LYS I 1 88 ? -63.759 -15.118 -24.417 1.00 90.98 102 LYS E CA 1
ATOM 10993 C C . LYS I 1 88 ? -64.207 -14.390 -23.161 1.00 101.72 102 LYS E C 1
ATOM 10994 O O . LYS I 1 88 ? -64.496 -13.185 -23.190 1.00 114.19 102 LYS E O 1
ATOM 11000 N N . THR I 1 89 ? -64.268 -15.135 -22.063 1.00 108.30 103 THR E N 1
ATOM 11001 C CA . THR I 1 89 ? -64.858 -14.654 -20.827 1.00 113.20 103 THR E CA 1
ATOM 11002 C C . THR I 1 89 ? -64.004 -15.175 -19.658 1.00 111.13 103 THR E C 1
ATOM 11003 O O . THR I 1 89 ? -63.175 -16.059 -19.869 1.00 104.20 103 THR E O 1
ATOM 11007 N N . PRO I 1 90 ? -64.162 -14.605 -18.441 1.00 117.58 104 PRO E N 1
ATOM 11008 C CA . PRO I 1 90 ? -63.221 -14.877 -17.339 1.00 116.69 104 PRO E CA 1
ATOM 11009 C C . PRO I 1 90 ? -62.960 -16.346 -16.997 1.00 115.21 104 PRO E C 1
ATOM 11010 O O . PRO I 1 90 ? -61.875 -16.662 -16.502 1.00 108.56 104 PRO E O 1
ATOM 11014 N N . GLN I 1 91 ? -63.926 -17.221 -17.249 1.00 111.25 105 GLN E N 1
ATOM 11015 C CA . GLN I 1 91 ? -63.782 -18.638 -16.931 1.00 107.42 105 GLN E CA 1
ATOM 11016 C C . GLN I 1 91 ? -62.660 -19.260 -17.765 1.00 106.67 105 GLN E C 1
ATOM 11017 O O . GLN I 1 91 ? -62.096 -20.293 -17.400 1.00 99.61 105 GLN E O 1
ATOM 11023 N N . GLY I 1 92 ? -62.380 -18.650 -18.913 1.00 106.78 106 GLY E N 1
ATOM 11024 C CA . GLY I 1 92 ? -61.412 -19.181 -19.852 1.00 99.26 106 GLY E CA 1
ATOM 11025 C C . GLY I 1 92 ? -62.127 -20.002 -20.899 1.00 100.00 106 GLY E C 1
ATOM 11026 O O . GLY I 1 92 ? -61.497 -20.734 -21.656 1.00 105.49 106 GLY E O 1
ATOM 11027 N N . ARG I 1 93 ? -63.450 -19.871 -20.934 1.00 91.98 107 ARG E N 1
ATOM 11028 C CA . ARG I 1 93 ? -64.282 -20.606 -21.877 1.00 86.77 107 ARG E CA 1
ATOM 11029 C C . ARG I 1 93 ? -64.427 -19.852 -23.193 1.00 79.17 107 ARG E C 1
ATOM 11030 O O . ARG I 1 93 ? -65.385 -19.104 -23.389 1.00 71.31 107 ARG E O 1
ATOM 11038 N N . GLU I 1 94 ? -63.472 -20.056 -24.094 1.00 75.71 108 GLU E N 1
ATOM 11039 C CA . GLU I 1 94 ? -63.494 -19.399 -25.394 1.00 77.60 108 GLU E CA 1
ATOM 11040 C C . GLU I 1 94 ? -64.573 -19.974 -26.306 1.00 68.75 108 GLU E C 1
ATOM 11041 O O . GLU I 1 94 ? -64.783 -21.186 -26.353 1.00 67.74 108 GLU E O 1
ATOM 11047 N N . TYR I 1 95 ? -65.255 -19.090 -27.027 1.00 61.81 109 TYR E N 1
ATOM 11048 C CA . TYR I 1 95 ? -66.211 -19.496 -28.048 1.00 56.06 109 TYR E CA 1
ATOM 11049 C C . TYR I 1 95 ? -65.749 -18.993 -29.409 1.00 65.71 109 TYR E C 1
ATOM 11050 O O . TYR I 1 95 ? -65.017 -18.007 -29.495 1.00 78.51 109 TYR E O 1
ATOM 11059 N N . GLY I 1 96 ? -66.171 -19.670 -30.470 1.00 64.21 110 GLY E N 1
ATOM 11060 C CA . GLY I 1 96 ? -65.789 -19.271 -31.811 1.00 68.67 110 GLY E CA 1
ATOM 11061 C C . GLY I 1 96 ? -66.209 -20.254 -32.883 1.00 63.31 110 GLY E C 1
ATOM 11062 O O . GLY I 1 96 ? -67.120 -21.059 -32.685 1.00 60.74 110 GLY E O 1
ATOM 11071 N N . ILE I 1 98 ? -64.704 -22.971 -36.121 1.00 68.12 112 ILE E N 1
ATOM 11072 C CA . ILE I 1 98 ? -63.568 -23.741 -36.612 1.00 57.92 112 ILE E CA 1
ATOM 11073 C C . ILE I 1 98 ? -63.789 -24.173 -38.058 1.00 52.04 112 ILE E C 1
ATOM 11074 O O . ILE I 1 98 ? -64.870 -24.639 -38.418 1.00 53.48 112 ILE E O 1
ATOM 11079 N N . TYR I 1 99 ? -62.761 -24.010 -38.885 1.00 51.73 113 TYR E N 1
ATOM 11080 C CA . TYR I 1 99 ? -62.848 -24.378 -40.292 1.00 48.18 113 TYR E CA 1
ATOM 11081 C C . TYR I 1 99 ? -61.858 -25.486 -40.631 1.00 48.19 113 TYR E C 1
ATOM 11082 O O . TYR I 1 99 ? -60.675 -25.394 -40.304 1.00 39.34 113 TYR E O 1
ATOM 11091 N N . LEU I 1 100 ? -62.351 -26.534 -41.283 1.00 52.63 114 LEU E N 1
ATOM 11092 C CA . LEU I 1 100 ? -61.506 -27.659 -41.666 1.00 48.33 114 LEU E CA 1
ATOM 11093 C C . LEU I 1 100 ? -60.742 -27.353 -42.947 1.00 54.22 114 LEU E C 1
ATOM 11094 O O . LEU I 1 100 ? -61.298 -27.410 -44.044 1.00 71.57 114 LEU E O 1
ATOM 11099 N N . GLY I 1 101 ? -59.463 -27.027 -42.799 1.00 50.98 115 GLY E N 1
ATOM 11100 C CA . GLY I 1 101 ? -58.622 -26.702 -43.934 1.00 64.88 115 GLY E CA 1
ATOM 11101 C C . GLY I 1 101 ? -57.606 -25.631 -43.595 1.00 81.29 115 GLY E C 1
ATOM 11102 O O . GLY I 1 101 ? -56.991 -25.660 -42.529 1.00 83.08 115 GLY E O 1
ATOM 11103 N N . LYS I 1 102 ? -57.433 -24.678 -44.504 1.00 86.97 116 LYS E N 1
ATOM 11104 C CA . LYS I 1 102 ? -56.468 -23.606 -44.306 1.00 88.69 116 LYS E CA 1
ATOM 11105 C C . LYS I 1 102 ? -57.139 -22.237 -44.349 1.00 84.40 116 LYS E C 1
ATOM 11106 O O . LYS I 1 102 ? -56.562 -21.246 -43.919 1.00 85.27 116 LYS E O 1
ATOM 11112 N N . ASP I 1 103 ? -58.358 -22.183 -44.872 1.00 82.31 117 ASP E N 1
ATOM 11113 C CA . ASP I 1 103 ? -59.052 -20.908 -45.018 1.00 86.88 117 ASP E CA 1
ATOM 11114 C C . ASP I 1 103 ? -60.339 -20.863 -44.202 1.00 78.41 117 ASP E C 1
ATOM 11115 O O . ASP I 1 103 ? -60.833 -21.894 -43.746 1.00 67.28 117 ASP E O 1
ATOM 11120 N N . THR I 1 104 ? -60.878 -19.660 -44.024 1.00 81.17 118 THR E N 1
ATOM 11121 C CA . THR I 1 104 ? -62.162 -19.488 -43.355 1.00 76.25 118 THR E CA 1
ATOM 11122 C C . THR I 1 104 ? -63.299 -19.851 -44.302 1.00 78.42 118 THR E C 1
ATOM 11123 O O . THR I 1 104 ? -64.467 -19.858 -43.916 1.00 74.94 118 THR E O 1
ATOM 11127 N N . ASN I 1 105 ? -62.946 -20.144 -45.550 1.00 91.15 119 ASN E N 1
ATOM 11128 C CA . ASN I 1 105 ? -63.914 -20.600 -46.537 1.00 99.35 119 ASN E CA 1
ATOM 11129 C C . ASN I 1 105 ? -63.846 -22.112 -46.716 1.00 99.57 119 ASN E C 1
ATOM 11130 O O . ASN I 1 105 ? -64.405 -22.664 -47.663 1.00 94.35 119 ASN E O 1
ATOM 11135 N N . GLY I 1 106 ? -63.151 -22.774 -45.796 1.00 94.30 120 GLY E N 1
ATOM 11136 C CA . GLY I 1 106 ? -63.130 -24.224 -45.754 1.00 83.32 120 GLY E CA 1
ATOM 11137 C C . GLY I 1 106 ? -64.412 -24.730 -45.123 1.00 76.95 120 GLY E C 1
ATOM 11138 O O . GLY I 1 106 ? -65.349 -23.960 -44.914 1.00 81.78 120 GLY E O 1
ATOM 11139 N N . GLU I 1 107 ? -64.462 -26.021 -44.814 1.00 64.76 121 GLU E N 1
ATOM 11140 C CA . GLU I 1 107 ? -65.663 -26.598 -44.223 1.00 59.01 121 GLU E CA 1
ATOM 11141 C C . GLU I 1 107 ? -65.897 -26.074 -42.809 1.00 55.07 121 GLU E C 1
ATOM 11142 O O . GLU I 1 107 ? -65.042 -26.213 -41.935 1.00 55.99 121 GLU E O 1
ATOM 11148 N N . ASN I 1 108 ? -67.060 -25.468 -42.597 1.00 55.60 122 ASN E N 1
ATOM 11149 C CA . ASN I 1 108 ? -67.444 -24.988 -41.276 1.00 62.59 122 ASN E CA 1
ATOM 11150 C C . ASN I 1 108 ? -68.002 -26.135 -40.441 1.00 57.95 122 ASN E C 1
ATOM 11151 O O . ASN I 1 108 ? -69.027 -26.722 -40.787 1.00 52.82 122 ASN E O 1
ATOM 11156 N N . ILE I 1 109 ? -67.318 -26.448 -39.345 1.00 53.29 123 ILE E N 1
ATOM 11157 C CA . ILE I 1 109 ? -67.690 -27.573 -38.493 1.00 50.58 123 ILE E CA 1
ATOM 11158 C C . ILE I 1 109 ? -69.084 -27.404 -37.896 1.00 50.23 123 ILE E C 1
ATOM 11159 O O . ILE I 1 109 ? -69.870 -28.352 -37.855 1.00 48.70 123 ILE E O 1
ATOM 11164 N N . ALA I 1 110 ? -69.385 -26.192 -37.441 1.00 47.18 124 ALA E N 1
ATOM 11165 C CA . ALA I 1 110 ? -70.690 -25.891 -36.865 1.00 48.80 124 ALA E CA 1
ATOM 11166 C C . ALA I 1 110 ? -71.804 -26.164 -37.870 1.00 50.60 124 ALA E C 1
ATOM 11167 O O . ALA I 1 110 ? -72.812 -26.784 -37.537 1.00 51.95 124 ALA E O 1
ATOM 11169 N N . GLU I 1 111 ? -71.607 -25.708 -39.103 1.00 57.22 125 GLU E N 1
ATOM 11170 C CA . GLU I 1 111 ? -72.591 -25.903 -40.160 1.00 56.08 125 GLU E CA 1
ATOM 11171 C C . GLU I 1 111 ? -72.741 -27.377 -40.522 1.00 51.67 125 GLU E C 1
ATOM 11172 O O . GLU I 1 111 ? -73.838 -27.837 -40.837 1.00 53.97 125 GLU E O 1
ATOM 11178 N N . SER I 1 112 ? -71.635 -28.114 -40.473 1.00 46.19 126 SER E N 1
ATOM 11179 C CA . SER I 1 112 ? -71.650 -29.540 -40.779 1.00 30.84 126 SER E CA 1
ATOM 11180 C C . SER I 1 112 ? -72.447 -30.324 -39.740 1.00 41.73 126 SER E C 1
ATOM 11181 O O . SER I 1 112 ? -73.234 -31.203 -40.087 1.00 49.87 126 SER E O 1
ATOM 11184 N N . LEU I 1 113 ? -72.236 -29.999 -38.468 1.00 37.80 127 LEU E N 1
ATOM 11185 C CA . LEU I 1 113 ? -72.954 -30.650 -37.375 1.00 38.67 127 LEU E CA 1
ATOM 11186 C C . LEU I 1 113 ? -74.461 -30.459 -37.490 1.00 42.22 127 LEU E C 1
ATOM 11187 O O . LEU I 1 113 ? -75.232 -31.406 -37.332 1.00 46.10 127 LEU E O 1
ATOM 11192 N N . VAL I 1 114 ? -74.871 -29.226 -37.762 1.00 46.89 128 VAL E N 1
ATOM 11193 C CA . VAL I 1 114 ? -76.284 -28.890 -37.871 1.00 45.40 128 VAL E CA 1
ATOM 11194 C C . VAL I 1 114 ? -76.907 -29.539 -39.106 1.00 42.20 128 VAL E C 1
ATOM 11195 O O . VAL I 1 114 ? -78.065 -29.960 -39.082 1.00 33.50 128 VAL E O 1
ATOM 11199 N N . ALA I 1 115 ? -76.124 -29.635 -40.176 1.00 47.56 129 ALA E N 1
ATOM 11200 C CA . ALA I 1 115 ? -76.607 -30.176 -41.442 1.00 43.00 129 ALA E CA 1
ATOM 11201 C C . ALA I 1 115 ? -76.969 -31.657 -41.348 1.00 43.86 129 ALA E C 1
ATOM 11202 O O . ALA I 1 115 ? -77.841 -32.134 -42.074 1.00 47.42 129 ALA E O 1
ATOM 11204 N N . GLU I 1 116 ? -76.300 -32.382 -40.457 1.00 37.54 130 GLU E N 1
ATOM 11205 C CA . GLU I 1 116 ? -76.527 -33.819 -40.337 1.00 36.96 130 GLU E CA 1
ATOM 11206 C C . GLU I 1 116 ? -77.432 -34.157 -39.157 1.00 34.78 130 GLU E C 1
ATOM 11207 O O . GLU I 1 116 ? -77.598 -35.325 -38.806 1.00 31.74 130 GLU E O 1
ATOM 11213 N N . GLY I 1 117 ? -78.019 -33.131 -38.549 1.00 37.31 131 GLY E N 1
ATOM 11214 C CA . GLY I 1 117 ? -78.917 -33.325 -37.426 1.00 39.85 131 GLY E CA 1
ATOM 11215 C C . GLY I 1 117 ? -78.198 -33.798 -36.178 1.00 44.54 131 GLY E C 1
ATOM 11216 O O . GLY I 1 117 ? -78.745 -34.565 -35.386 1.00 44.61 131 GLY E O 1
ATOM 11217 N N . LEU I 1 118 ? -76.963 -33.341 -36.006 1.00 40.87 132 LEU E N 1
ATOM 11218 C CA . LEU I 1 118 ? -76.171 -33.693 -34.834 1.00 43.36 132 LEU E CA 1
ATOM 11219 C C . LEU I 1 118 ? -76.078 -32.515 -33.872 1.00 52.75 132 LEU E C 1
ATOM 11220 O O . LEU I 1 118 ? -75.512 -32.631 -32.785 1.00 58.66 132 LEU E O 1
ATOM 11225 N N . ALA I 1 119 ? -76.643 -31.384 -34.283 1.00 53.92 133 ALA E N 1
ATOM 11226 C CA . ALA I 1 119 ? -76.653 -30.177 -33.465 1.00 43.24 133 ALA E CA 1
ATOM 11227 C C . ALA I 1 119 ? -77.707 -29.194 -33.965 1.00 53.64 133 ALA E C 1
ATOM 11228 O O . ALA I 1 119 ? -78.087 -29.221 -35.136 1.00 51.83 133 ALA E O 1
ATOM 11230 N N . THR I 1 120 ? -78.182 -28.334 -33.070 1.00 57.92 134 THR E N 1
ATOM 11231 C CA . THR I 1 120 ? -79.141 -27.297 -33.434 1.00 54.09 134 THR E CA 1
ATOM 11232 C C . THR I 1 120 ? -78.620 -25.919 -33.050 1.00 62.73 134 THR E C 1
ATOM 11233 O O . THR I 1 120 ? -77.749 -25.791 -32.187 1.00 44.74 134 THR E O 1
ATOM 11237 N N . ARG I 1 121 ? -79.148 -24.892 -33.706 1.00 81.82 135 ARG E N 1
ATOM 11238 C CA . ARG I 1 121 ? -78.795 -23.517 -33.378 1.00 85.58 135 ARG E CA 1
ATOM 11239 C C . ARG I 1 121 ? -79.355 -23.131 -32.020 1.00 76.44 135 ARG E C 1
ATOM 11240 O O . ARG I 1 121 ? -80.382 -23.665 -31.606 1.00 79.16 135 ARG E O 1
ATOM 11248 N N . ARG I 1 122 ? -78.680 -22.212 -31.333 1.00 73.35 136 ARG E N 1
ATOM 11249 C CA . ARG I 1 122 ? -79.146 -21.729 -30.036 1.00 70.46 136 ARG E CA 1
ATOM 11250 C C . ARG I 1 122 ? -80.528 -21.088 -30.142 1.00 75.45 136 ARG E C 1
ATOM 11251 O O . ARG I 1 122 ? -81.062 -20.567 -29.159 1.00 74.65 136 ARG E O 1
ATOM 11259 N N . ASN I 1 128 ? -80.622 -11.612 -37.080 1.00 124.57 142 ASN E N 1
ATOM 11260 C CA . ASN I 1 128 ? -79.468 -12.500 -37.117 1.00 126.60 142 ASN E CA 1
ATOM 11261 C C . ASN I 1 128 ? -78.418 -12.039 -38.128 1.00 134.21 142 ASN E C 1
ATOM 11262 O O . ASN I 1 128 ? -78.632 -11.078 -38.867 1.00 132.43 142 ASN E O 1
ATOM 11267 N N . ASN I 1 129 ? -77.285 -12.734 -38.150 1.00 148.52 143 ASN E N 1
ATOM 11268 C CA . ASN I 1 129 ? -76.156 -12.365 -39.000 1.00 151.94 143 ASN E CA 1
ATOM 11269 C C . ASN I 1 129 ? -75.869 -13.447 -40.052 1.00 154.58 143 ASN E C 1
ATOM 11270 O O . ASN I 1 129 ? -76.347 -14.573 -39.912 1.00 157.95 143 ASN E O 1
ATOM 11275 N N . PRO I 1 130 ? -75.101 -13.111 -41.112 1.00 146.36 144 PRO E N 1
ATOM 11276 C CA . PRO I 1 130 ? -74.830 -14.030 -42.230 1.00 140.76 144 PRO E CA 1
ATOM 11277 C C . PRO I 1 130 ? -74.416 -15.462 -41.866 1.00 132.17 144 PRO E C 1
ATOM 11278 O O . PRO I 1 130 ? -74.483 -16.326 -42.738 1.00 131.28 144 PRO E O 1
ATOM 11282 N N . GLU I 1 131 ? -74.000 -15.717 -40.630 1.00 120.95 145 GLU E N 1
ATOM 11283 C CA . GLU I 1 131 ? -73.652 -17.080 -40.236 1.00 113.06 145 GLU E CA 1
ATOM 11284 C C . GLU I 1 131 ? -74.806 -17.765 -39.507 1.00 104.34 145 GLU E C 1
ATOM 11285 O O . GLU I 1 131 ? -74.979 -18.980 -39.612 1.00 103.83 145 GLU E O 1
ATOM 11291 N N . GLN I 1 132 ? -75.600 -16.986 -38.778 1.00 98.53 146 GLN E N 1
ATOM 11292 C CA . GLN I 1 132 ? -76.795 -17.515 -38.128 1.00 97.10 146 GLN E CA 1
ATOM 11293 C C . GLN I 1 132 ? -77.851 -17.815 -39.188 1.00 96.23 146 GLN E C 1
ATOM 11294 O O . GLN I 1 132 ? -78.747 -18.634 -38.980 1.00 93.68 146 GLN E O 1
ATOM 11300 N N . ASN I 1 133 ? -77.729 -17.146 -40.330 1.00 96.36 147 ASN E N 1
ATOM 11301 C CA . ASN I 1 133 ? -78.609 -17.385 -41.465 1.00 99.92 147 ASN E CA 1
ATOM 11302 C C . ASN I 1 133 ? -78.365 -18.756 -42.085 1.00 94.04 147 ASN E C 1
ATOM 11303 O O . ASN I 1 133 ? -79.306 -19.505 -42.349 1.00 86.28 147 ASN E O 1
ATOM 11308 N N . ARG I 1 134 ? -77.094 -19.077 -42.312 1.00 90.70 148 ARG E N 1
ATOM 11309 C CA . ARG I 1 134 ? -76.717 -20.335 -42.949 1.00 83.98 148 ARG E CA 1
ATOM 11310 C C . ARG I 1 134 ? -76.962 -21.534 -42.040 1.00 81.04 148 ARG E C 1
ATOM 11311 O O . ARG I 1 134 ? -77.295 -22.620 -42.513 1.00 89.33 148 ARG E O 1
ATOM 11319 N N . LEU I 1 135 ? -76.792 -21.338 -40.737 1.00 68.19 149 LEU E N 1
ATOM 11320 C CA . LEU I 1 135 ? -77.084 -22.391 -39.770 1.00 59.24 149 LEU E CA 1
ATOM 11321 C C . LEU I 1 135 ? -78.569 -22.736 -39.794 1.00 62.59 149 LEU E C 1
ATOM 11322 O O . LEU I 1 135 ? -78.956 -23.880 -39.553 1.00 67.78 149 LEU E O 1
ATOM 11327 N N . SER I 1 136 ? -79.392 -21.737 -40.095 1.00 65.47 150 SER E N 1
ATOM 11328 C CA . SER I 1 136 ? -80.838 -21.914 -40.127 1.00 69.27 150 SER E CA 1
ATOM 11329 C C . SER I 1 136 ? -81.282 -22.750 -41.324 1.00 57.12 150 SER E C 1
ATOM 11330 O O . SER I 1 136 ? -82.195 -23.568 -41.211 1.00 55.78 150 SER E O 1
ATOM 11333 N N . GLU I 1 137 ? -80.640 -22.547 -42.471 1.00 57.69 151 GLU E N 1
ATOM 11334 C CA . GLU I 1 137 ? -80.973 -23.326 -43.659 1.00 77.75 151 GLU E CA 1
ATOM 11335 C C . GLU I 1 137 ? -80.322 -24.703 -43.585 1.00 76.21 151 GLU E C 1
ATOM 11336 O O . GLU I 1 137 ? -80.814 -25.663 -44.177 1.00 76.89 151 GLU E O 1
ATOM 11342 N N . CYS I 1 138 ? -79.217 -24.795 -42.850 1.00 69.54 152 CYS E N 1
ATOM 11343 C CA . CYS I 1 138 ? -78.581 -26.082 -42.593 1.00 55.48 152 CYS E CA 1
ATOM 11344 C C . CYS I 1 138 ? -79.482 -26.962 -41.738 1.00 54.93 152 CYS E C 1
ATOM 11345 O O . CYS I 1 138 ? -79.609 -28.163 -41.988 1.00 53.89 152 CYS E O 1
ATOM 11348 N N . GLU I 1 139 ? -80.111 -26.364 -40.731 1.00 57.85 153 GLU E N 1
ATOM 11349 C CA . GLU I 1 139 ? -81.002 -27.120 -39.863 1.00 62.47 153 GLU E CA 1
ATOM 11350 C C . GLU I 1 139 ? -82.221 -27.591 -40.643 1.00 64.72 153 GLU E C 1
ATOM 11351 O O . GLU I 1 139 ? -82.533 -28.779 -40.656 1.00 66.77 153 GLU E O 1
ATOM 11357 N N . GLU I 1 140 ? -82.884 -26.653 -41.314 1.00 64.38 154 GLU E N 1
ATOM 11358 C CA . GLU I 1 140 ? -84.065 -26.958 -42.117 1.00 68.36 154 GLU E CA 1
ATOM 11359 C C . GLU I 1 140 ? -83.761 -28.020 -43.168 1.00 70.29 154 GLU E C 1
ATOM 11360 O O . GLU I 1 140 ? -84.632 -28.805 -43.540 1.00 72.91 154 GLU E O 1
ATOM 11362 N N . GLN I 1 141 ? -82.517 -28.040 -43.638 1.00 62.33 155 GLN E N 1
ATOM 11363 C CA . GLN I 1 141 ? -82.061 -29.078 -44.552 1.00 51.38 155 GLN E CA 1
ATOM 11364 C C . GLN I 1 141 ? -82.100 -30.437 -43.858 1.00 46.29 155 GLN E C 1
ATOM 11365 O O . GLN I 1 141 ? -82.470 -31.444 -44.461 1.00 54.62 155 GLN E O 1
ATOM 11371 N N . ALA I 1 142 ? -81.728 -30.449 -42.581 1.00 44.51 156 ALA E N 1
ATOM 11372 C CA . ALA I 1 142 ? -81.649 -31.684 -41.808 1.00 46.17 156 ALA E CA 1
ATOM 11373 C C . ALA I 1 142 ? -83.024 -32.212 -41.397 1.00 49.72 156 ALA E C 1
ATOM 11374 O O . ALA I 1 142 ? -83.249 -33.422 -41.404 1.00 50.39 156 ALA E O 1
ATOM 11376 N N . LYS I 1 143 ? -83.936 -31.313 -41.032 1.00 48.80 157 LYS E N 1
ATOM 11377 C CA . LYS I 1 143 ? -85.281 -31.726 -40.630 1.00 56.81 157 LYS E CA 1
ATOM 11378 C C . LYS I 1 143 ? -86.033 -32.355 -41.795 1.00 56.67 157 LYS E C 1
ATOM 11379 O O . LYS I 1 143 ? -86.748 -33.342 -41.623 1.00 51.88 157 LYS E O 1
ATOM 11385 N N . ALA I 1 144 ? -85.870 -31.774 -42.979 1.00 52.29 158 ALA E N 1
ATOM 11386 C CA . ALA I 1 144 ? -86.518 -32.284 -44.180 1.00 51.98 158 ALA E CA 1
ATOM 11387 C C . ALA I 1 144 ? -86.029 -33.691 -44.497 1.00 54.52 158 ALA E C 1
ATOM 11388 O O . ALA I 1 144 ? -86.826 -34.598 -44.736 1.00 54.54 158 ALA E O 1
ATOM 11390 N N . ALA I 1 145 ? -84.711 -33.867 -44.484 1.00 39.98 159 ALA E N 1
ATOM 11391 C CA . ALA I 1 145 ? -84.104 -35.165 -44.750 1.00 41.90 159 ALA E CA 1
ATOM 11392 C C . ALA I 1 145 ? -84.286 -36.113 -43.569 1.00 52.95 159 ALA E C 1
ATOM 11393 O O . ALA I 1 145 ? -84.035 -37.314 -43.685 1.00 60.59 159 ALA E O 1
ATOM 11395 N N . LYS I 1 146 ? -84.720 -35.557 -42.439 1.00 48.04 160 LYS E N 1
ATOM 11396 C CA . LYS I 1 146 ? -84.926 -36.311 -41.204 1.00 48.77 160 LYS E CA 1
ATOM 11397 C C . LYS I 1 146 ? -83.643 -37.002 -40.749 1.00 51.40 160 LYS E C 1
ATOM 11398 O O . LYS I 1 146 ? -83.639 -38.195 -40.444 1.00 50.19 160 LYS E O 1
ATOM 11404 N N . LYS I 1 147 ? -82.556 -36.236 -40.706 1.00 49.15 161 LYS E N 1
ATOM 11405 C CA . LYS I 1 147 ? -81.264 -36.748 -40.266 1.00 43.27 161 LYS E CA 1
ATOM 11406 C C . LYS I 1 147 ? -81.090 -36.622 -38.757 1.00 52.70 161 LYS E C 1
ATOM 11407 O O . LYS I 1 147 ? -81.515 -35.635 -38.156 1.00 68.79 161 LYS E O 1
ATOM 11413 N N . GLY I 1 148 ? -80.454 -37.623 -38.156 1.00 50.65 162 GLY E N 1
ATOM 11414 C CA . GLY I 1 148 ? -80.088 -37.579 -36.751 1.00 58.25 162 GLY E CA 1
ATOM 11415 C C . GLY I 1 148 ? -81.243 -37.367 -35.793 1.00 58.18 162 GLY E C 1
ATOM 11416 O O . GLY I 1 148 ? -82.149 -38.194 -35.702 1.00 61.50 162 GLY E O 1
ATOM 11425 N N . TRP I 1 150 ? -83.643 -35.568 -36.002 1.00 51.05 164 TRP E N 1
ATOM 11426 C CA . TRP I 1 150 ? -84.896 -35.295 -36.694 1.00 55.93 164 TRP E CA 1
ATOM 11427 C C . TRP I 1 150 ? -85.512 -36.581 -37.234 1.00 50.94 164 TRP E C 1
ATOM 11428 O O . TRP I 1 150 ? -86.455 -36.548 -38.026 1.00 64.36 164 TRP E O 1
ATOM 11439 N N . SER I 1 151 ? -84.974 -37.714 -36.794 1.00 43.87 165 SER E N 1
ATOM 11440 C CA . SER I 1 151 ? -85.469 -39.018 -37.221 1.00 56.08 165 SER E CA 1
ATOM 11441 C C . SER I 1 151 ? -86.708 -39.418 -36.432 1.00 60.35 165 SER E C 1
ATOM 11442 O O . SER I 1 151 ? -87.104 -38.735 -35.488 1.00 71.64 165 SER E O 1
ATOM 11445 N N . GLU I 1 152 ? -87.320 -40.529 -36.827 1.00 67.87 166 GLU E N 1
ATOM 11446 C CA . GLU I 1 152 ? -88.423 -41.091 -36.065 1.00 76.52 166 GLU E CA 1
ATOM 11447 C C . GLU I 1 152 ? -87.891 -41.707 -34.778 1.00 84.19 166 GLU E C 1
ATOM 11448 O O . GLU I 1 152 ? -86.692 -41.957 -34.655 1.00 89.32 166 GLU E O 1
ATOM 11454 N N . GLY I 1 153 ? -88.780 -41.943 -33.820 1.00 80.49 167 GLY E N 1
ATOM 11455 C CA . GLY I 1 153 ? -88.394 -42.571 -32.570 1.00 72.63 167 GLY E CA 1
ATOM 11456 C C . GLY I 1 153 ? -87.616 -41.655 -31.645 1.00 65.49 167 GLY E C 1
ATOM 11457 O O . GLY I 1 153 ? -87.340 -40.502 -31.979 1.00 62.12 167 GLY E O 1
ATOM 11458 N N . ASN I 1 154 ? -87.256 -42.179 -30.478 1.00 57.62 168 ASN E N 1
ATOM 11459 C CA . ASN I 1 154 ? -86.557 -41.403 -29.461 1.00 53.11 168 ASN E CA 1
ATOM 11460 C C . ASN I 1 154 ? -85.052 -41.324 -29.702 1.00 59.32 168 ASN E C 1
ATOM 11461 O O . ASN I 1 154 ? -84.351 -40.557 -29.042 1.00 62.75 168 ASN E O 1
ATOM 11466 N N . GLY I 1 155 ? -84.560 -42.120 -30.647 1.00 52.27 169 GLY E N 1
ATOM 11467 C CA . GLY I 1 155 ? -83.144 -42.144 -30.965 1.00 48.64 169 GLY E CA 1
ATOM 11468 C C . GLY I 1 155 ? -82.308 -42.740 -29.849 1.00 49.78 169 GLY E C 1
ATOM 11469 O O . GLY I 1 155 ? -81.115 -42.456 -29.732 1.00 46.06 169 GLY E O 1
ATOM 11470 N N . SER I 1 156 ? -82.937 -43.580 -29.033 1.00 51.67 170 SER E N 1
ATOM 11471 C CA . SER I 1 156 ? -82.274 -44.176 -27.878 1.00 42.80 170 SER E CA 1
ATOM 11472 C C . SER I 1 156 ? -81.268 -45.251 -28.279 1.00 38.57 170 SER E C 1
ATOM 11473 O O . SER I 1 156 ? -80.511 -45.745 -27.442 1.00 49.07 170 SER E O 1
ATOM 11476 N N . HIS I 1 157 ? -81.259 -45.611 -29.558 1.00 38.07 171 HIS E N 1
ATOM 11477 C CA . HIS I 1 157 ? -80.321 -46.608 -30.059 1.00 42.05 171 HIS E CA 1
ATOM 11478 C C . HIS I 1 157 ? -78.924 -46.013 -30.202 1.00 41.32 171 HIS E C 1
ATOM 11479 O O . HIS I 1 157 ? -77.948 -46.736 -30.407 1.00 38.17 171 HIS E O 1
ATOM 11486 N N . THR I 1 158 ? -78.837 -44.691 -30.090 1.00 46.60 172 THR E N 1
ATOM 11487 C CA . THR I 1 158 ? -77.563 -43.989 -30.193 1.00 48.84 172 THR E CA 1
ATOM 11488 C C . THR I 1 158 ? -76.897 -43.845 -28.828 1.00 45.78 172 THR E C 1
ATOM 11489 O O . THR I 1 158 ? -75.776 -43.347 -28.724 1.00 44.03 172 THR E O 1
ATOM 11493 N N . ILE I 1 159 ? -77.594 -44.282 -27.784 1.00 49.82 173 ILE E N 1
ATOM 11494 C CA . ILE I 1 159 ? -77.086 -44.172 -26.422 1.00 41.31 173 ILE E CA 1
ATOM 11495 C C . ILE I 1 159 ? -76.265 -45.399 -26.035 1.00 38.52 173 ILE E C 1
ATOM 11496 O O . ILE I 1 159 ? -76.772 -46.521 -26.029 1.00 40.83 173 ILE E O 1
ATOM 11501 N N . ARG I 1 160 ? -74.996 -45.175 -25.709 1.00 39.73 174 ARG E N 1
ATOM 11502 C CA . ARG I 1 160 ? -74.086 -46.262 -25.366 1.00 31.51 174 ARG E CA 1
ATOM 11503 C C . ARG I 1 160 ? -74.415 -46.901 -24.023 1.00 39.24 174 ARG E C 1
ATOM 11504 O O . ARG I 1 160 ? -74.655 -46.208 -23.034 1.00 31.77 174 ARG E O 1
ATOM 11512 N N . ASP I 1 161 ? -74.416 -48.229 -23.995 1.00 34.03 175 ASP E N 1
ATOM 11513 C CA . ASP I 1 161 ? -74.513 -48.963 -22.742 1.00 32.38 175 ASP E CA 1
ATOM 11514 C C . ASP I 1 161 ? -73.112 -49.126 -22.161 1.00 31.65 175 ASP E C 1
ATOM 11515 O O . ASP I 1 161 ? -72.548 -50.221 -22.167 1.00 35.76 175 ASP E O 1
ATOM 11520 N N . LEU I 1 162 ? -72.553 -48.021 -21.675 1.00 31.60 176 LEU E N 1
ATOM 11521 C CA . LEU I 1 162 ? -71.188 -48.005 -21.161 1.00 42.72 176 LEU E CA 1
ATOM 11522 C C . LEU I 1 162 ? -71.003 -48.922 -19.960 1.00 41.62 176 LEU E C 1
ATOM 11523 O O . LEU I 1 162 ? -71.779 -48.884 -19.005 1.00 40.03 176 LEU E O 1
ATOM 11528 N N . LYS I 1 163 ? -69.964 -49.747 -20.022 1.00 37.97 177 LYS E N 1
ATOM 11529 C CA . LYS I 1 163 ? -69.625 -50.649 -18.932 1.00 36.15 177 LYS E CA 1
ATOM 11530 C C . LYS I 1 163 ? -68.265 -50.264 -18.364 1.00 41.06 177 LYS E C 1
ATOM 11531 O O . LYS I 1 163 ? -67.227 -50.565 -18.954 1.00 49.41 177 LYS E O 1
ATOM 11537 N N . TYR I 1 164 ? -68.278 -49.590 -17.219 1.00 43.74 178 TYR E N 1
ATOM 11538 C CA . TYR I 1 164 ? -67.056 -49.051 -16.635 1.00 43.04 178 TYR E CA 1
ATOM 11539 C C . TYR I 1 164 ? -66.249 -50.110 -15.889 1.00 31.35 178 TYR E C 1
ATOM 11540 O O . TYR I 1 164 ? -65.099 -49.875 -15.519 1.00 31.24 178 TYR E O 1
ATOM 11549 N N . THR I 1 165 ? -66.854 -51.272 -15.666 1.00 31.48 179 THR E N 1
ATOM 11550 C CA . THR I 1 165 ? -66.164 -52.375 -15.007 1.00 31.49 179 THR E CA 1
ATOM 11551 C C . THR I 1 165 ? -66.369 -53.683 -15.759 1.00 55.57 179 THR E C 1
ATOM 11552 O O . THR I 1 165 ? -67.331 -53.835 -16.512 1.00 55.33 179 THR E O 1
ATOM 11556 N N . ILE I 1 166 ? -65.453 -54.623 -15.553 1.00 59.27 180 ILE E N 1
ATOM 11557 C CA . ILE I 1 166 ? -65.585 -55.965 -16.107 1.00 62.96 180 ILE E CA 1
ATOM 11558 C C . ILE I 1 166 ? -65.616 -56.977 -14.968 1.00 60.18 180 ILE E C 1
ATOM 11559 O O . ILE I 1 166 ? -64.724 -56.988 -14.119 1.00 61.03 180 ILE E O 1
ATOM 11564 N N . GLU I 1 167 ? -66.645 -57.819 -14.948 1.00 63.78 181 GLU E N 1
ATOM 11565 C CA . GLU I 1 167 ? -66.830 -58.774 -13.859 1.00 83.37 181 GLU E CA 1
ATOM 11566 C C . GLU I 1 167 ? -65.681 -59.772 -13.763 1.00 83.11 181 GLU E C 1
ATOM 11567 O O . GLU I 1 167 ? -65.096 -59.955 -12.695 1.00 73.04 181 GLU E O 1
ATOM 11573 N N . ASN I 1 168 ? -65.360 -60.416 -14.880 1.00 82.20 182 ASN E N 1
ATOM 11574 C CA . ASN I 1 168 ? -64.284 -61.399 -14.906 1.00 73.31 182 ASN E CA 1
ATOM 11575 C C . ASN I 1 168 ? -63.241 -61.060 -15.967 1.00 60.42 182 ASN E C 1
ATOM 11576 O O . ASN I 1 168 ? -63.296 -61.580 -17.082 1.00 61.15 182 ASN E O 1
ATOM 11581 N N . PRO I 1 169 ? -62.289 -60.179 -15.620 1.00 43.86 183 PRO E N 1
ATOM 11582 C CA . PRO I 1 169 ? -61.239 -59.711 -16.534 1.00 44.65 183 PRO E CA 1
ATOM 11583 C C . PRO I 1 169 ? -60.405 -60.843 -17.130 1.00 54.89 183 PRO E C 1
ATOM 11584 O O . PRO I 1 169 ? -60.148 -60.833 -18.333 1.00 58.91 183 PRO E O 1
ATOM 11588 N N . ARG I 1 170 ? -59.992 -61.799 -16.303 1.00 57.17 184 ARG E N 1
ATOM 11589 C CA . ARG I 1 170 ? -59.181 -62.916 -16.780 1.00 53.11 184 ARG E CA 1
ATOM 11590 C C . ARG I 1 170 ? -59.950 -63.766 -17.786 1.00 50.69 184 ARG E C 1
ATOM 11591 O O . ARG I 1 170 ? -59.375 -64.269 -18.751 1.00 57.83 184 ARG E O 1
ATOM 11599 N N . HIS I 1 171 ? -61.250 -63.920 -17.561 1.00 44.32 185 HIS E N 1
ATOM 11600 C CA . HIS I 1 171 ? -62.099 -64.644 -18.499 1.00 55.57 185 HIS E CA 1
ATOM 11601 C C . HIS I 1 171 ? -62.366 -63.802 -19.742 1.00 57.44 185 HIS E C 1
ATOM 11602 O O . HIS I 1 171 ? -62.392 -64.318 -20.859 1.00 52.05 185 HIS E O 1
ATOM 11609 N N . PHE I 1 172 ? -62.565 -62.504 -19.533 1.00 56.10 186 PHE E N 1
ATOM 11610 C CA . PHE I 1 172 ? -62.816 -61.568 -20.623 1.00 48.80 186 PHE E CA 1
ATOM 11611 C C . PHE I 1 172 ? -61.648 -61.534 -21.601 1.00 48.47 186 PHE E C 1
ATOM 11612 O O . PHE I 1 172 ? -61.840 -61.564 -22.817 1.00 52.98 186 PHE E O 1
ATOM 11620 N N . VAL I 1 173 ? -60.436 -61.476 -21.058 1.00 47.25 187 VAL E N 1
ATOM 11621 C CA . VAL I 1 173 ? -59.228 -61.407 -21.871 1.00 49.41 187 VAL E CA 1
ATOM 11622 C C . VAL I 1 173 ? -58.974 -62.717 -22.616 1.00 51.77 187 VAL E C 1
ATOM 11623 O O . VAL I 1 173 ? -58.665 -62.710 -23.808 1.00 49.92 187 VAL E O 1
ATOM 11627 N N . ASP I 1 174 ? -59.116 -63.837 -21.913 1.00 53.81 188 ASP E N 1
ATOM 11628 C CA . ASP I 1 174 ? -58.903 -65.151 -22.516 1.00 60.42 188 ASP E CA 1
ATOM 11629 C C . ASP I 1 174 ? -59.905 -65.440 -23.631 1.00 57.73 188 ASP E C 1
ATOM 11630 O O . ASP I 1 174 ? -59.575 -66.101 -24.617 1.00 52.13 188 ASP E O 1
ATOM 11635 N N . SER I 1 175 ? -61.125 -64.936 -23.472 1.00 54.72 189 SER E N 1
ATOM 11636 C CA . SER I 1 175 ? -62.206 -65.212 -24.415 1.00 54.70 189 SER E CA 1
ATOM 11637 C C . SER I 1 175 ? -61.959 -64.612 -25.798 1.00 56.82 189 SER E C 1
ATOM 11638 O O . SER I 1 175 ? -62.587 -65.018 -26.776 1.00 61.23 189 SER E O 1
ATOM 11641 N N . HIS I 1 176 ? -61.049 -63.647 -25.879 1.00 58.15 190 HIS E N 1
ATOM 11642 C CA . HIS I 1 176 ? -60.722 -63.022 -27.155 1.00 51.82 190 HIS E CA 1
ATOM 11643 C C . HIS I 1 176 ? -59.502 -63.678 -27.795 1.00 48.19 190 HIS E C 1
ATOM 11644 O O . HIS I 1 176 ? -59.171 -63.396 -28.947 1.00 49.36 190 HIS E O 1
ATOM 11651 N N . HIS I 1 177 ? -58.845 -64.552 -27.034 1.00 49.05 191 HIS E N 1
ATOM 11652 C CA . HIS I 1 177 ? -57.725 -65.360 -27.521 1.00 52.50 191 HIS E CA 1
ATOM 11653 C C . HIS I 1 177 ? -56.649 -64.543 -28.232 1.00 52.38 191 HIS E C 1
ATOM 11654 O O . HIS I 1 177 ? -56.125 -64.960 -29.267 1.00 46.81 191 HIS E O 1
ATOM 11661 N N . GLN I 1 178 ? -56.337 -63.379 -27.669 1.00 54.58 192 GLN E N 1
ATOM 11662 C CA . GLN I 1 178 ? -55.299 -62.491 -28.191 1.00 53.18 192 GLN E CA 1
ATOM 11663 C C . GLN I 1 178 ? -55.540 -62.080 -29.643 1.00 49.12 192 GLN E C 1
ATOM 11664 O O . GLN I 1 178 ? -54.599 -61.758 -30.368 1.00 52.63 192 GLN E O 1
ATOM 11670 N N . LYS I 1 179 ? -56.800 -62.096 -30.062 1.00 49.83 193 LYS E N 1
ATOM 11671 C CA . LYS I 1 179 ? -57.168 -61.569 -31.369 1.00 56.77 193 LYS E CA 1
ATOM 11672 C C . LYS I 1 179 ? -57.524 -60.094 -31.226 1.00 55.35 193 LYS E C 1
ATOM 11673 O O . LYS I 1 179 ? -58.240 -59.718 -30.297 1.00 61.69 193 LYS E O 1
ATOM 11679 N N . PRO I 1 180 ? -57.013 -59.255 -32.142 1.00 46.20 194 PRO E N 1
ATOM 11680 C CA . PRO I 1 180 ? -57.187 -57.798 -32.124 1.00 46.43 194 PRO E CA 1
ATOM 11681 C C . PRO I 1 180 ? -58.627 -57.350 -31.886 1.00 43.71 194 PRO E C 1
ATOM 11682 O O . PRO I 1 180 ? -59.565 -57.967 -32.390 1.00 45.96 194 PRO E O 1
ATOM 11686 N N . VAL I 1 181 ? -58.785 -56.282 -31.111 1.00 45.42 195 VAL E N 1
ATOM 11687 C CA . VAL I 1 181 ? -60.098 -55.739 -30.792 1.00 29.38 195 VAL E CA 1
ATOM 11688 C C . VAL I 1 181 ? -60.173 -54.265 -31.178 1.00 40.42 195 VAL E C 1
ATOM 11689 O O . VAL I 1 181 ? -59.342 -53.464 -30.749 1.00 56.93 195 VAL E O 1
ATOM 11693 N N . ASN I 1 182 ? -61.161 -53.914 -31.995 1.00 33.91 196 ASN E N 1
ATOM 11694 C CA . ASN I 1 182 ? -61.372 -52.525 -32.386 1.00 29.39 196 ASN E CA 1
ATOM 11695 C C . ASN I 1 182 ? -61.675 -51.656 -31.174 1.00 37.36 196 ASN E C 1
ATOM 11696 O O . ASN I 1 182 ? -62.497 -52.019 -30.333 1.00 41.83 196 ASN E O 1
ATOM 11701 N N . ALA I 1 183 ? -61.009 -50.510 -31.082 1.00 29.43 197 ALA E N 1
ATOM 11702 C CA . ALA I 1 183 ? -61.170 -49.646 -29.920 1.00 39.35 197 ALA E CA 1
ATOM 11703 C C . ALA I 1 183 ? -60.836 -48.189 -30.216 1.00 35.70 197 ALA E C 1
ATOM 11704 O O . ALA I 1 183 ? -60.278 -47.862 -31.263 1.00 29.33 197 ALA E O 1
ATOM 11706 N N . ILE I 1 184 ? -61.193 -47.321 -29.275 1.00 42.19 198 ILE E N 1
ATOM 11707 C CA . ILE I 1 184 ? -60.855 -45.907 -29.347 1.00 41.57 198 ILE E CA 1
ATOM 11708 C C . ILE I 1 184 ? -60.053 -45.502 -28.116 1.00 47.85 198 ILE E C 1
ATOM 11709 O O . ILE I 1 184 ? -60.469 -45.762 -26.987 1.00 52.06 198 ILE E O 1
ATOM 11714 N N . ILE I 1 185 ? -58.903 -44.873 -28.330 1.00 38.64 199 ILE E N 1
ATOM 11715 C CA . ILE I 1 185 ? -58.121 -44.344 -27.220 1.00 36.66 199 ILE E CA 1
ATOM 11716 C C . ILE I 1 185 ? -58.785 -43.079 -26.689 1.00 37.37 199 ILE E C 1
ATOM 11717 O O . ILE I 1 185 ? -58.728 -42.029 -27.324 1.00 41.24 199 ILE E O 1
ATOM 11722 N N . GLU I 1 186 ? -59.417 -43.182 -25.526 1.00 36.14 200 GLU E N 1
ATOM 11723 C CA . GLU I 1 186 ? -60.171 -42.061 -24.977 1.00 40.67 200 GLU E CA 1
ATOM 11724 C C . GLU I 1 186 ? -59.298 -41.109 -24.164 1.00 38.42 200 GLU E C 1
ATOM 11725 O O . GLU I 1 186 ? -59.490 -39.894 -24.211 1.00 41.26 200 GLU E O 1
ATOM 11731 N N . HIS I 1 187 ? -58.346 -41.660 -23.418 1.00 29.61 201 HIS E N 1
ATOM 11732 C CA . HIS I 1 187 ? -57.455 -40.842 -22.601 1.00 41.39 201 HIS E CA 1
ATOM 11733 C C . HIS I 1 187 ? -56.045 -41.415 -22.546 1.00 37.85 201 HIS E C 1
ATOM 11734 O O . HIS I 1 187 ? -55.829 -42.594 -22.824 1.00 33.58 201 HIS E O 1
ATOM 11741 N N . VAL I 1 188 ? -55.089 -40.566 -22.183 1.00 33.55 202 VAL E N 1
ATOM 11742 C CA . VAL I 1 188 ? -53.713 -40.996 -21.978 1.00 34.17 202 VAL E CA 1
ATOM 11743 C C . VAL I 1 188 ? -53.232 -40.567 -20.594 1.00 43.89 202 VAL E C 1
ATOM 11744 O O . VAL I 1 188 ? -52.943 -39.392 -20.368 1.00 44.04 202 VAL E O 1
ATOM 11748 N N . ARG I 1 189 ? -53.168 -41.521 -19.670 1.00 49.54 203 ARG E N 1
ATOM 11749 C CA . ARG I 1 189 ? -52.667 -41.261 -18.323 1.00 47.16 203 ARG E CA 1
ATOM 11750 C C . ARG I 1 189 ? -51.209 -40.825 -18.388 1.00 38.74 203 ARG E C 1
ATOM 11751 O O . ARG I 1 189 ? -50.858 -39.715 -17.987 1.00 40.54 203 ARG E O 1
ATOM 11759 N N . ASP I 1 190 ? -50.367 -41.719 -18.891 1.00 39.34 204 ASP E N 1
ATOM 11760 C CA . ASP I 1 190 ? -48.989 -41.387 -19.219 1.00 41.14 204 ASP E CA 1
ATOM 11761 C C . ASP I 1 190 ? -48.603 -42.155 -20.479 1.00 38.84 204 ASP E C 1
ATOM 11762 O O . ASP I 1 190 ? -49.433 -42.864 -21.048 1.00 39.66 204 ASP E O 1
ATOM 11767 N N . GLY I 1 191 ? -47.351 -42.018 -20.904 1.00 30.41 205 GLY E N 1
ATOM 11768 C CA . GLY I 1 191 ? -46.890 -42.570 -22.167 1.00 30.81 205 GLY E CA 1
ATOM 11769 C C . GLY I 1 191 ? -47.226 -44.023 -22.464 1.00 35.77 205 GLY E C 1
ATOM 11770 O O . GLY I 1 191 ? -47.373 -44.401 -23.626 1.00 29.60 205 GLY E O 1
ATOM 11771 N N . SER I 1 192 ? -47.357 -44.839 -21.422 1.00 32.36 206 SER E N 1
ATOM 11772 C CA . SER I 1 192 ? -47.569 -46.271 -21.611 1.00 28.63 206 SER E CA 1
ATOM 11773 C C . SER I 1 192 ? -48.911 -46.763 -21.071 1.00 32.45 206 SER E C 1
ATOM 11774 O O . SER I 1 192 ? -49.249 -47.937 -21.218 1.00 35.42 206 SER E O 1
ATOM 11777 N N . VAL I 1 193 ? -49.673 -45.871 -20.445 1.00 28.93 207 VAL E N 1
ATOM 11778 C CA . VAL I 1 193 ? -50.983 -46.236 -19.911 1.00 36.55 207 VAL E CA 1
ATOM 11779 C C . VAL I 1 193 ? -52.078 -45.365 -20.513 1.00 29.17 207 VAL E C 1
ATOM 11780 O O . VAL I 1 193 ? -51.995 -44.137 -20.478 1.00 42.57 207 VAL E O 1
ATOM 11784 N N . VAL I 1 194 ? -53.103 -46.007 -21.066 1.00 29.25 208 VAL E N 1
ATOM 11785 C CA . VAL I 1 194 ? -54.195 -45.289 -21.712 1.00 31.60 208 VAL E CA 1
ATOM 11786 C C . VAL I 1 194 ? -55.563 -45.780 -21.249 1.00 36.20 208 VAL E C 1
ATOM 11787 O O . VAL I 1 194 ? -55.681 -46.819 -20.599 1.00 29.59 208 VAL E O 1
ATOM 11791 N N . ARG I 1 195 ? -56.593 -45.011 -21.589 1.00 29.58 209 ARG E N 1
ATOM 11792 C CA . ARG I 1 195 ? -57.976 -45.427 -21.392 1.00 32.30 209 ARG E CA 1
ATOM 11793 C C . ARG I 1 195 ? -58.596 -45.724 -22.752 1.00 41.07 209 ARG E C 1
ATOM 11794 O O . ARG I 1 195 ? -58.577 -44.878 -23.645 1.00 34.96 209 ARG E O 1
ATOM 11802 N N . ALA I 1 196 ? -59.138 -46.926 -22.912 1.00 41.87 210 ALA E N 1
ATOM 11803 C CA . ALA I 1 196 ? -59.639 -47.353 -24.212 1.00 37.21 210 ALA E CA 1
ATOM 11804 C C . ALA I 1 196 ? -61.111 -47.745 -24.175 1.00 35.82 210 ALA E C 1
ATOM 11805 O O . ALA I 1 196 ? -61.576 -48.377 -23.226 1.00 30.08 210 ALA E O 1
ATOM 11807 N N . LEU I 1 197 ? -61.837 -47.363 -25.221 1.00 35.30 211 LEU E N 1
ATOM 11808 C CA . LEU I 1 197 ? -63.228 -47.764 -25.384 1.00 30.10 211 LEU E CA 1
ATOM 11809 C C . LEU I 1 197 ? -63.313 -48.957 -26.329 1.00 38.94 211 LEU E C 1
ATOM 11810 O O . LEU I 1 197 ? -63.179 -48.808 -27.542 1.00 36.30 211 LEU E O 1
ATOM 11815 N N . LEU I 1 198 ? -63.533 -50.139 -25.765 1.00 47.65 212 LEU E N 1
ATOM 11816 C CA . LEU I 1 198 ? -63.553 -51.372 -26.547 1.00 39.59 212 LEU E CA 1
ATOM 11817 C C . LEU I 1 198 ? -64.863 -51.536 -27.312 1.00 37.36 212 LEU E C 1
ATOM 11818 O O . LEU I 1 198 ? -65.945 -51.381 -26.749 1.00 41.80 212 LEU E O 1
ATOM 11823 N N . LEU I 1 199 ? -64.755 -51.853 -28.598 1.00 39.27 213 LEU E N 1
ATOM 11824 C CA . LEU I 1 199 ? -65.925 -52.028 -29.452 1.00 36.56 213 LEU E CA 1
ATOM 11825 C C . LEU I 1 199 ? -66.237 -53.512 -29.646 1.00 33.87 213 LEU E C 1
ATOM 11826 O O . LEU I 1 199 ? -65.332 -54.346 -29.593 1.00 30.08 213 LEU E O 1
ATOM 11831 N N . PRO I 1 200 ? -67.515 -53.851 -29.886 1.00 34.72 214 PRO E N 1
ATOM 11832 C CA . PRO I 1 200 ? -68.667 -52.956 -30.045 1.00 32.92 214 PRO E CA 1
ATOM 11833 C C . PRO I 1 200 ? -69.514 -52.758 -28.787 1.00 42.49 214 PRO E C 1
ATOM 11834 O O . PRO I 1 200 ? -70.525 -52.061 -28.857 1.00 60.59 214 PRO E O 1
ATOM 11838 N N . ASP I 1 201 ? -69.118 -53.353 -27.666 1.00 45.01 215 ASP E N 1
ATOM 11839 C CA . ASP I 1 201 ? -69.960 -53.337 -26.469 1.00 37.84 215 ASP E CA 1
ATOM 11840 C C . ASP I 1 201 ? -69.637 -52.192 -25.510 1.00 40.16 215 ASP E C 1
ATOM 11841 O O . ASP I 1 201 ? -70.190 -52.123 -24.413 1.00 50.14 215 ASP E O 1
ATOM 11846 N N . TYR I 1 202 ? -68.740 -51.306 -25.932 1.00 45.22 216 TYR E N 1
ATOM 11847 C CA . TYR I 1 202 ? -68.410 -50.092 -25.185 1.00 41.09 216 TYR E CA 1
ATOM 11848 C C . TYR I 1 202 ? -67.919 -50.353 -23.761 1.00 43.35 216 TYR E C 1
ATOM 11849 O O . TYR I 1 202 ? -68.471 -49.824 -22.796 1.00 30.99 216 TYR E O 1
ATOM 11858 N N . TYR I 1 203 ? -66.879 -51.172 -23.640 1.00 45.44 217 TYR E N 1
ATOM 11859 C CA . TYR I 1 203 ? -66.170 -51.326 -22.375 1.00 39.94 217 TYR E CA 1
ATOM 11860 C C . TYR I 1 203 ? -65.128 -50.223 -22.240 1.00 40.71 217 TYR E C 1
ATOM 11861 O O . TYR I 1 203 ? -64.214 -50.128 -23.059 1.00 42.23 217 TYR E O 1
ATOM 11870 N N . LEU I 1 204 ? -65.262 -49.386 -21.217 1.00 42.73 218 LEU E N 1
ATOM 11871 C CA . LEU I 1 204 ? -64.246 -48.375 -20.953 1.00 37.79 218 LEU E CA 1
ATOM 11872 C C . LEU I 1 204 ? -63.215 -48.934 -19.983 1.00 37.93 218 LEU E C 1
ATOM 11873 O O . LEU I 1 204 ? -63.452 -49.004 -18.778 1.00 43.19 218 LEU E O 1
ATOM 11878 N N . VAL I 1 205 ? -62.070 -49.339 -20.521 1.00 39.05 219 VAL E N 1
ATOM 11879 C CA . VAL I 1 205 ? -61.050 -50.014 -19.730 1.00 42.51 219 VAL E CA 1
ATOM 11880 C C . VAL I 1 205 ? -59.737 -49.243 -19.692 1.00 40.30 219 VAL E C 1
ATOM 11881 O O . VAL I 1 205 ? -59.501 -48.345 -20.501 1.00 47.95 219 VAL E O 1
ATOM 11885 N N . THR I 1 206 ? -58.887 -49.604 -18.737 1.00 40.70 220 THR E N 1
ATOM 11886 C CA . THR I 1 206 ? -57.531 -49.082 -18.677 1.00 30.01 220 THR E CA 1
ATOM 11887 C C . THR I 1 206 ? -56.588 -50.101 -19.302 1.00 29.88 220 THR E C 1
ATOM 11888 O O . THR I 1 206 ? -56.642 -51.287 -18.975 1.00 29.94 220 THR E O 1
ATOM 11892 N N . VAL I 1 207 ? -55.734 -49.643 -20.210 1.00 29.69 221 VAL E N 1
ATOM 11893 C CA . VAL I 1 207 ? -54.807 -50.541 -20.886 1.00 29.54 221 VAL E CA 1
ATOM 11894 C C . VAL I 1 207 ? -53.361 -50.109 -20.682 1.00 29.40 221 VAL E C 1
ATOM 11895 O O . VAL I 1 207 ? -52.985 -48.985 -21.011 1.00 38.18 221 VAL E O 1
ATOM 11907 N N . LEU I 1 209 ? -49.380 -50.872 -21.633 1.00 28.92 223 LEU E N 1
ATOM 11908 C CA . LEU I 1 209 ? -48.571 -51.509 -22.663 1.00 28.76 223 LEU E CA 1
ATOM 11909 C C . LEU I 1 209 ? -47.686 -52.598 -22.068 1.00 43.26 223 LEU E C 1
ATOM 11910 O O . LEU I 1 209 ? -46.996 -52.382 -21.071 1.00 44.34 223 LEU E O 1
ATOM 11915 N N . SER I 1 210 ? -47.715 -53.772 -22.689 1.00 44.88 224 SER E N 1
ATOM 11916 C CA . SER I 1 210 ? -46.963 -54.921 -22.204 1.00 28.74 224 SER E CA 1
ATOM 11917 C C . SER I 1 210 ? -45.459 -54.750 -22.378 1.00 37.97 224 SER E C 1
ATOM 11918 O O . SER I 1 210 ? -44.996 -54.220 -23.389 1.00 45.14 224 SER E O 1
ATOM 11921 N N . GLY I 1 211 ? -44.704 -55.201 -21.382 1.00 28.62 225 GLY E N 1
ATOM 11922 C CA . GLY I 1 211 ? -43.260 -55.288 -21.490 1.00 28.48 225 GLY E CA 1
ATOM 11923 C C . GLY I 1 211 ? -42.487 -53.986 -21.402 1.00 35.08 225 GLY E C 1
ATOM 11924 O O . GLY I 1 211 ? -41.258 -53.995 -21.457 1.00 33.04 225 GLY E O 1
ATOM 11925 N N . ILE I 1 212 ? -43.190 -52.863 -21.280 1.00 28.41 226 ILE E N 1
ATOM 11926 C CA . ILE I 1 212 ? -42.519 -51.570 -21.163 1.00 33.18 226 ILE E CA 1
ATOM 11927 C C . ILE I 1 212 ? -43.104 -50.706 -20.055 1.00 32.27 226 ILE E C 1
ATOM 11928 O O . ILE I 1 212 ? -44.122 -51.048 -19.451 1.00 37.15 226 ILE E O 1
ATOM 11933 N N . LYS I 1 213 ? -42.449 -49.578 -19.800 1.00 29.04 227 LYS E N 1
ATOM 11934 C CA . LYS I 1 213 ? -42.922 -48.617 -18.814 1.00 35.17 227 LYS E CA 1
ATOM 11935 C C . LYS I 1 213 ? -42.346 -47.232 -19.086 1.00 34.67 227 LYS E C 1
ATOM 11936 O O . LYS I 1 213 ? -41.134 -47.068 -19.228 1.00 42.93 227 LYS E O 1
ATOM 11942 N N . CYS I 1 214 ? -43.227 -46.241 -19.168 1.00 28.41 228 CYS E N 1
ATOM 11943 C CA . CYS I 1 214 ? -42.819 -44.852 -19.334 1.00 29.15 228 CYS E CA 1
ATOM 11944 C C . CYS I 1 214 ? -42.723 -44.175 -17.969 1.00 39.75 228 CYS E C 1
ATOM 11945 O O . CYS I 1 214 ? -43.301 -44.663 -16.997 1.00 52.61 228 CYS E O 1
ATOM 11948 N N . PRO I 1 215 ? -41.974 -43.061 -17.883 1.00 36.95 229 PRO E N 1
ATOM 11949 C CA . PRO I 1 215 ? -41.949 -42.273 -16.645 1.00 32.76 229 PRO E CA 1
ATOM 11950 C C . PRO I 1 215 ? -43.352 -41.831 -16.239 1.00 41.82 229 PRO E C 1
ATOM 11951 O O . PRO I 1 215 ? -44.176 -41.545 -17.108 1.00 46.89 229 PRO E O 1
ATOM 11955 N N . THR I 1 216 ? -43.619 -41.778 -14.938 1.00 47.34 230 THR E N 1
ATOM 11956 C CA . THR I 1 216 ? -44.979 -41.561 -14.456 1.00 49.68 230 THR E CA 1
ATOM 11957 C C . THR I 1 216 ? -45.157 -40.270 -13.666 1.00 45.62 230 THR E C 1
ATOM 11958 O O . THR I 1 216 ? -44.194 -39.560 -13.376 1.00 44.05 230 THR E O 1
ATOM 11962 N N . PHE I 1 217 ? -46.410 -39.980 -13.328 1.00 49.24 231 PHE E N 1
ATOM 11963 C CA . PHE I 1 217 ? -46.752 -38.856 -12.467 1.00 54.88 231 PHE E CA 1
ATOM 11964 C C . PHE I 1 217 ? -47.091 -39.372 -11.073 1.00 71.04 231 PHE E C 1
ATOM 11965 O O . PHE I 1 217 ? -48.074 -40.092 -10.896 1.00 73.47 231 PHE E O 1
ATOM 11973 N N . ARG I 1 218 ? -46.280 -39.010 -10.084 1.00 77.17 232 ARG E N 1
ATOM 11974 C CA . ARG I 1 218 ? -46.512 -39.470 -8.719 1.00 79.25 232 ARG E CA 1
ATOM 11975 C C . ARG I 1 218 ? -47.429 -38.519 -7.955 1.00 81.32 232 ARG E C 1
ATOM 11976 O O . ARG I 1 218 ? -47.376 -37.303 -8.144 1.00 74.21 232 ARG E O 1
ATOM 11984 N N . ARG I 1 219 ? -48.267 -39.082 -7.090 1.00 96.02 233 ARG E N 1
ATOM 11985 C CA . ARG I 1 219 ? -49.179 -38.289 -6.274 1.00 97.27 233 ARG E CA 1
ATOM 11986 C C . ARG I 1 219 ? -48.764 -38.314 -4.807 1.00 100.73 233 ARG E C 1
ATOM 11987 O O . ARG I 1 219 ? -47.802 -37.654 -4.412 1.00 96.82 233 ARG E O 1
ATOM 11989 N N . GLY I 1 223 ? -52.265 -33.785 -1.851 1.00 75.96 237 GLY E N 1
ATOM 11990 C CA . GLY I 1 223 ? -51.702 -34.654 -2.867 1.00 90.02 237 GLY E CA 1
ATOM 11991 C C . GLY I 1 223 ? -51.411 -33.918 -4.160 1.00 102.08 237 GLY E C 1
ATOM 11992 O O . GLY I 1 223 ? -52.304 -33.706 -4.980 1.00 97.46 237 GLY E O 1
ATOM 11993 N N . SER I 1 224 ? -50.153 -33.527 -4.342 1.00 116.09 238 SER E N 1
ATOM 11994 C CA . SER I 1 224 ? -49.745 -32.790 -5.532 1.00 119.10 238 SER E CA 1
ATOM 11995 C C . SER I 1 224 ? -49.079 -33.706 -6.553 1.00 127.37 238 SER E C 1
ATOM 11996 O O . SER I 1 224 ? -48.302 -34.591 -6.195 1.00 133.62 238 SER E O 1
ATOM 11998 N N . GLU I 1 225 ? -49.388 -33.485 -7.827 1.00 123.92 239 GLU E N 1
ATOM 11999 C CA . GLU I 1 225 ? -48.817 -34.286 -8.903 1.00 118.17 239 GLU E CA 1
ATOM 12000 C C . GLU I 1 225 ? -47.369 -33.894 -9.178 1.00 119.03 239 GLU E C 1
ATOM 12001 O O . GLU I 1 225 ? -47.015 -32.715 -9.138 1.00 117.64 239 GLU E O 1
ATOM 12003 N N . THR I 1 226 ? -46.537 -34.892 -9.453 1.00 112.49 240 THR E N 1
ATOM 12004 C CA . THR I 1 226 ? -45.131 -34.666 -9.768 1.00 100.18 240 THR E CA 1
ATOM 12005 C C . THR I 1 226 ? -44.660 -35.670 -10.814 1.00 92.31 240 THR E C 1
ATOM 12006 O O . THR I 1 226 ? -44.790 -36.878 -10.622 1.00 91.26 240 THR E O 1
ATOM 12010 N N . PRO I 1 227 ? -44.113 -35.171 -11.931 1.00 72.67 241 PRO E N 1
ATOM 12011 C CA . PRO I 1 227 ? -43.680 -36.049 -13.018 1.00 65.05 241 PRO E CA 1
ATOM 12012 C C . PRO I 1 227 ? -42.209 -36.444 -12.938 1.00 56.47 241 PRO E C 1
ATOM 12013 O O . PRO I 1 227 ? -41.359 -35.628 -12.580 1.00 61.87 241 PRO E O 1
ATOM 12017 N N . GLU I 1 228 ? -41.920 -37.698 -13.270 1.00 41.32 242 GLU E N 1
ATOM 12018 C CA . GLU I 1 228 ? -40.547 -38.143 -13.452 1.00 45.91 242 GLU E CA 1
ATOM 12019 C C . GLU I 1 228 ? -39.981 -37.457 -14.692 1.00 51.52 242 GLU E C 1
ATOM 12020 O O . GLU I 1 228 ? -40.741 -36.923 -15.499 1.00 43.67 242 GLU E O 1
ATOM 12026 N N . PRO I 1 229 ? -38.647 -37.443 -14.840 1.00 52.59 243 PRO E N 1
ATOM 12027 C CA . PRO I 1 229 ? -38.067 -36.899 -16.073 1.00 49.89 243 PRO E CA 1
ATOM 12028 C C . PRO I 1 229 ? -38.631 -37.568 -17.326 1.00 47.49 243 PRO E C 1
ATOM 12029 O O . PRO I 1 229 ? -38.743 -38.794 -17.364 1.00 49.81 243 PRO E O 1
ATOM 12033 N N . PHE I 1 230 ? -38.998 -36.754 -18.315 1.00 49.45 244 PHE E N 1
ATOM 12034 C CA . PHE I 1 230 ? -39.546 -37.217 -19.592 1.00 44.63 244 PHE E CA 1
ATOM 12035 C C . PHE I 1 230 ? -40.907 -37.903 -19.461 1.00 43.39 244 PHE E C 1
ATOM 12036 O O . PHE I 1 230 ? -41.308 -38.659 -20.345 1.00 46.72 244 PHE E O 1
ATOM 12044 N N . ALA I 1 231 ? -41.620 -37.636 -18.371 1.00 46.99 245 ALA E N 1
ATOM 12045 C CA . ALA I 1 231 ? -42.955 -38.200 -18.188 1.00 42.62 245 ALA E CA 1
ATOM 12046 C C . ALA I 1 231 ? -43.977 -37.455 -19.037 1.00 42.42 245 ALA E C 1
ATOM 12047 O O . ALA I 1 231 ? -44.711 -38.063 -19.817 1.00 45.96 245 ALA E O 1
ATOM 12049 N N . ALA I 1 232 ? -44.018 -36.136 -18.879 1.00 37.90 246 ALA E N 1
ATOM 12050 C CA . ALA I 1 232 ? -44.927 -35.295 -19.648 1.00 41.26 246 ALA E CA 1
ATOM 12051 C C . ALA I 1 232 ? -44.597 -35.363 -21.135 1.00 46.35 246 ALA E C 1
ATOM 12052 O O . ALA I 1 232 ? -45.477 -35.223 -21.985 1.00 43.18 246 ALA E O 1
ATOM 12054 N N . GLU I 1 233 ? -43.322 -35.581 -21.439 1.00 40.00 247 GLU E N 1
ATOM 12055 C CA . GLU I 1 233 ? -42.866 -35.712 -22.817 1.00 41.54 247 GLU E CA 1
ATOM 12056 C C . GLU I 1 233 ? -43.361 -37.015 -23.440 1.00 51.78 247 GLU E C 1
ATOM 12057 O O . GLU I 1 233 ? -43.885 -37.019 -24.554 1.00 67.84 247 GLU E O 1
ATOM 12063 N N . ALA I 1 234 ? -43.190 -38.117 -22.715 1.00 53.62 248 ALA E N 1
ATOM 12064 C CA . ALA I 1 234 ? -43.624 -39.426 -23.193 1.00 46.64 248 ALA E CA 1
ATOM 12065 C C . ALA I 1 234 ? -45.139 -39.480 -23.342 1.00 43.62 248 ALA E C 1
ATOM 12066 O O . ALA I 1 234 ? -45.658 -40.108 -24.265 1.00 34.94 248 ALA E O 1
ATOM 12068 N N . LYS I 1 235 ? -45.841 -38.820 -22.426 1.00 28.26 249 LYS E N 1
ATOM 12069 C CA . LYS I 1 235 ? -47.295 -38.743 -22.486 1.00 28.41 249 LYS E CA 1
ATOM 12070 C C . LYS I 1 235 ? -47.737 -38.044 -23.764 1.00 41.24 249 LYS E C 1
ATOM 12071 O O . LYS I 1 235 ? -48.638 -38.513 -24.455 1.00 38.24 249 LYS E O 1
ATOM 12077 N N . PHE I 1 236 ? -47.087 -36.927 -24.076 1.00 48.64 250 PHE E N 1
ATOM 12078 C CA . PHE I 1 236 ? -47.398 -36.157 -25.276 1.00 40.98 250 PHE E CA 1
ATOM 12079 C C . PHE I 1 236 ? -47.099 -36.946 -26.546 1.00 40.02 250 PHE E C 1
ATOM 12080 O O . PHE I 1 236 ? -47.860 -36.887 -27.513 1.00 34.82 250 PHE E O 1
ATOM 12088 N N . PHE I 1 237 ? -45.987 -37.675 -26.534 1.00 43.52 251 PHE E N 1
ATOM 12089 C CA . PHE I 1 237 ? -45.570 -38.489 -27.672 1.00 34.68 251 PHE E CA 1
ATOM 12090 C C . PHE I 1 237 ? -46.656 -39.485 -28.067 1.00 43.98 251 PHE E C 1
ATOM 12091 O O . PHE I 1 237 ? -46.951 -39.663 -29.248 1.00 52.49 251 PHE E O 1
ATOM 12099 N N . THR I 1 238 ? -47.247 -40.131 -27.067 1.00 41.68 252 THR E N 1
ATOM 12100 C CA . THR I 1 238 ? -48.323 -41.085 -27.300 1.00 41.43 252 THR E CA 1
ATOM 12101 C C . THR I 1 238 ? -49.636 -40.358 -27.575 1.00 41.08 252 THR E C 1
ATOM 12102 O O . THR I 1 238 ? -50.403 -40.748 -28.456 1.00 45.35 252 THR E O 1
ATOM 12106 N N . GLU I 1 239 ? -49.877 -39.289 -26.821 1.00 40.22 253 GLU E N 1
ATOM 12107 C CA . GLU I 1 239 ? -51.117 -38.526 -26.917 1.00 37.52 253 GLU E CA 1
ATOM 12108 C C . GLU I 1 239 ? -51.310 -37.915 -28.302 1.00 37.76 253 GLU E C 1
ATOM 12109 O O . GLU I 1 239 ? -52.398 -37.974 -28.870 1.00 42.11 253 GLU E O 1
ATOM 12115 N N . SER I 1 240 ? -50.246 -37.339 -28.850 1.00 40.23 254 SER E N 1
ATOM 12116 C CA . SER I 1 240 ? -50.329 -36.654 -30.136 1.00 37.73 254 SER E CA 1
ATOM 12117 C C . SER I 1 240 ? -50.395 -37.624 -31.315 1.00 28.23 254 SER E C 1
ATOM 12118 O O . SER I 1 240 ? -50.439 -37.202 -32.470 1.00 45.03 254 SER E O 1
ATOM 12121 N N . ARG I 1 241 ? -50.407 -38.921 -31.022 1.00 28.28 255 ARG E N 1
ATOM 12122 C CA . ARG I 1 241 ? -50.433 -39.936 -32.070 1.00 35.26 255 ARG E CA 1
ATOM 12123 C C . ARG I 1 241 ? -51.632 -40.874 -31.964 1.00 43.25 255 ARG E C 1
ATOM 12124 O O . ARG I 1 241 ? -52.120 -41.377 -32.976 1.00 57.53 255 ARG E O 1
ATOM 12132 N N . LEU I 1 242 ? -52.110 -41.110 -30.747 1.00 40.02 256 LEU E N 1
ATOM 12133 C CA . LEU I 1 242 ? -53.127 -42.136 -30.537 1.00 31.06 256 LEU E CA 1
ATOM 12134 C C . LEU I 1 242 ? -54.426 -41.634 -29.912 1.00 32.04 256 LEU E C 1
ATOM 12135 O O . LEU I 1 242 ? -55.440 -42.327 -29.969 1.00 34.93 256 LEU E O 1
ATOM 12140 N N . LEU I 1 243 ? -54.405 -40.444 -29.319 1.00 28.77 257 LEU E N 1
ATOM 12141 C CA . LEU I 1 243 ? -55.588 -39.929 -28.631 1.00 40.44 257 LEU E CA 1
ATOM 12142 C C . LEU I 1 243 ? -56.782 -39.780 -29.572 1.00 29.03 257 LEU E C 1
ATOM 12143 O O . LEU I 1 243 ? -56.705 -39.084 -30.585 1.00 28.97 257 LEU E O 1
ATOM 12148 N N . GLN I 1 244 ? -57.878 -40.445 -29.216 1.00 31.85 258 GLN E N 1
ATOM 12149 C CA . GLN I 1 244 ? -59.104 -40.465 -30.014 1.00 37.99 258 GLN E CA 1
ATOM 12150 C C . GLN I 1 244 ? -58.851 -40.960 -31.434 1.00 32.83 258 GLN E C 1
ATOM 12151 O O . GLN I 1 244 ? -59.455 -40.477 -32.392 1.00 33.77 258 GLN E O 1
ATOM 12157 N N . ARG I 1 245 ? -57.954 -41.933 -31.553 1.00 30.19 259 ARG E N 1
ATOM 12158 C CA . ARG I 1 245 ? -57.696 -42.606 -32.818 1.00 30.99 259 ARG E CA 1
ATOM 12159 C C . ARG I 1 245 ? -58.381 -43.963 -32.852 1.00 36.58 259 ARG E C 1
ATOM 12160 O O . ARG I 1 245 ? -58.500 -44.630 -31.825 1.00 37.73 259 ARG E O 1
ATOM 12168 N N . ASP I 1 246 ? -58.829 -44.371 -34.034 1.00 43.65 260 ASP E N 1
ATOM 12169 C CA . ASP I 1 246 ? -59.294 -45.737 -34.222 1.00 38.28 260 ASP E CA 1
ATOM 12170 C C . ASP I 1 246 ? -58.091 -46.668 -34.214 1.00 38.51 260 ASP E C 1
ATOM 12171 O O . ASP I 1 246 ? -57.160 -46.501 -35.002 1.00 47.77 260 ASP E O 1
ATOM 12176 N N . VAL I 1 247 ? -58.105 -47.638 -33.308 1.00 28.95 261 VAL E N 1
ATOM 12177 C CA . VAL I 1 247 ? -56.989 -48.562 -33.161 1.00 28.83 261 VAL E CA 1
ATOM 12178 C C . VAL I 1 247 ? -57.478 -49.988 -32.952 1.00 29.57 261 VAL E C 1
ATOM 12179 O O . VAL I 1 247 ? -58.674 -50.230 -32.799 1.00 29.04 261 VAL E O 1
ATOM 12183 N N . GLN I 1 248 ? -56.541 -50.929 -32.951 1.00 32.76 262 GLN E N 1
ATOM 12184 C CA . GLN I 1 248 ? -56.838 -52.301 -32.568 1.00 39.92 262 GLN E CA 1
ATOM 12185 C C . GLN I 1 248 ? -55.946 -52.704 -31.402 1.00 36.01 262 GLN E C 1
ATOM 12186 O O . GLN I 1 248 ? -54.752 -52.407 -31.391 1.00 42.68 262 GLN E O 1
ATOM 12192 N N . ILE I 1 249 ? -56.534 -53.373 -30.418 1.00 37.54 263 ILE E N 1
ATOM 12193 C CA . ILE I 1 249 ? -55.810 -53.740 -29.209 1.00 29.01 263 ILE E CA 1
ATOM 12194 C C . ILE I 1 249 ? -55.788 -55.249 -29.003 1.00 37.15 263 ILE E C 1
ATOM 12195 O O . ILE I 1 249 ? -56.823 -55.912 -29.069 1.00 38.23 263 ILE E O 1
ATOM 12200 N N . ILE I 1 250 ? -54.598 -55.786 -28.758 1.00 34.03 264 ILE E N 1
ATOM 12201 C CA . ILE I 1 250 ? -54.448 -57.194 -28.423 1.00 34.78 264 ILE E CA 1
ATOM 12202 C C . ILE I 1 250 ? -54.510 -57.379 -26.914 1.00 37.46 264 ILE E C 1
ATOM 12203 O O . ILE I 1 250 ? -53.554 -57.071 -26.209 1.00 42.11 264 ILE E O 1
ATOM 12208 N N . LEU I 1 251 ? -55.639 -57.875 -26.419 1.00 41.39 265 LEU E N 1
ATOM 12209 C CA . LEU I 1 251 ? -55.791 -58.124 -24.990 1.00 35.23 265 LEU E CA 1
ATOM 12210 C C . LEU I 1 251 ? -54.931 -59.315 -24.582 1.00 35.91 265 LEU E C 1
ATOM 12211 O O . LEU I 1 251 ? -55.381 -60.459 -24.609 1.00 48.05 265 LEU E O 1
ATOM 12216 N N . GLU I 1 252 ? -53.687 -59.034 -24.207 1.00 40.69 266 GLU E N 1
ATOM 12217 C CA . GLU I 1 252 ? -52.700 -60.080 -23.961 1.00 40.59 266 GLU E CA 1
ATOM 12218 C C . GLU I 1 252 ? -52.823 -60.695 -22.567 1.00 40.10 266 GLU E C 1
ATOM 12219 O O . GLU I 1 252 ? -52.780 -61.915 -22.415 1.00 41.95 266 GLU E O 1
ATOM 12225 N N . SER I 1 253 ? -52.973 -59.849 -21.553 1.00 36.07 267 SER E N 1
ATOM 12226 C CA . SER I 1 253 ? -53.147 -60.320 -20.186 1.00 43.94 267 SER E CA 1
ATOM 12227 C C . SER I 1 253 ? -53.880 -59.264 -19.372 1.00 44.63 267 SER E C 1
ATOM 12228 O O . SER I 1 253 ? -54.406 -58.301 -19.921 1.00 36.68 267 SER E O 1
ATOM 12231 N N . CYS I 1 254 ? -53.916 -59.439 -18.060 1.00 43.60 268 CYS E N 1
ATOM 12232 C CA . CYS I 1 254 ? -54.604 -58.479 -17.208 1.00 50.56 268 CYS E CA 1
ATOM 12233 C C . CYS I 1 254 ? -54.170 -58.605 -15.777 1.00 51.18 268 CYS E C 1
ATOM 12234 O O . CYS I 1 254 ? -53.667 -59.656 -15.380 1.00 50.56 268 CYS E O 1
ATOM 12237 N N . HIS I 1 255 ? -54.375 -57.536 -15.017 1.00 74.34 269 HIS E N 1
ATOM 12238 C CA . HIS I 1 255 ? -54.372 -57.640 -13.566 1.00 85.08 269 HIS E CA 1
ATOM 12239 C C . HIS I 1 255 ? -55.107 -56.467 -12.925 1.00 83.12 269 HIS E C 1
ATOM 12240 O O . HIS I 1 255 ? -54.902 -55.301 -13.251 1.00 76.11 269 HIS E O 1
ATOM 12247 N N . ASN I 1 256 ? -56.000 -56.884 -12.022 1.00 83.86 270 ASN E N 1
ATOM 12248 C CA . ASN I 1 256 ? -57.186 -56.176 -11.582 1.00 87.80 270 ASN E CA 1
ATOM 12249 C C . ASN I 1 256 ? -58.062 -55.816 -12.767 1.00 81.77 270 ASN E C 1
ATOM 12250 O O . ASN I 1 256 ? -58.221 -56.622 -13.685 1.00 72.10 270 ASN E O 1
ATOM 12255 N N . GLN I 1 257 ? -58.629 -54.614 -12.749 1.00 88.10 271 GLN E N 1
ATOM 12256 C CA . GLN I 1 257 ? -59.426 -54.147 -13.870 1.00 81.56 271 GLN E CA 1
ATOM 12257 C C . GLN I 1 257 ? -58.522 -53.608 -14.972 1.00 71.22 271 GLN E C 1
ATOM 12258 O O . GLN I 1 257 ? -58.996 -53.226 -16.040 1.00 64.08 271 GLN E O 1
ATOM 12264 N N . ASN I 1 258 ? -57.219 -53.584 -14.708 1.00 62.16 272 ASN E N 1
ATOM 12265 C CA . ASN I 1 258 ? -56.248 -53.143 -15.700 1.00 51.43 272 ASN E CA 1
ATOM 12266 C C . ASN I 1 258 ? -55.917 -54.255 -16.687 1.00 45.55 272 ASN E C 1
ATOM 12267 O O . ASN I 1 258 ? -55.735 -55.410 -16.302 1.00 42.82 272 ASN E O 1
ATOM 12272 N N . ILE I 1 259 ? -55.838 -53.895 -17.963 1.00 40.30 273 ILE E N 1
ATOM 12273 C CA . ILE I 1 259 ? -55.540 -54.857 -19.015 1.00 29.92 273 ILE E CA 1
ATOM 12274 C C . ILE I 1 259 ? -54.173 -54.578 -19.629 1.00 29.70 273 ILE E C 1
ATOM 12275 O O . ILE I 1 259 ? -53.838 -53.433 -19.927 1.00 39.25 273 ILE E O 1
ATOM 12280 N N . LEU I 1 260 ? -53.377 -55.628 -19.802 1.00 34.47 274 LEU E N 1
ATOM 12281 C CA . LEU I 1 260 ? -52.094 -55.502 -20.479 1.00 33.69 274 LEU E CA 1
ATOM 12282 C C . LEU I 1 260 ? -52.239 -55.903 -21.940 1.00 32.18 274 LEU E C 1
ATOM 12283 O O . LEU I 1 260 ? -52.746 -56.981 -22.248 1.00 33.92 274 LEU E O 1
ATOM 12288 N N . GLY I 1 261 ? -51.797 -55.032 -22.840 1.00 29.16 275 GLY E N 1
ATOM 12289 C CA . GLY I 1 261 ? -51.923 -55.305 -24.257 1.00 38.69 275 GLY E CA 1
ATOM 12290 C C . GLY I 1 261 ? -51.032 -54.473 -25.154 1.00 42.73 275 GLY E C 1
ATOM 12291 O O . GLY I 1 261 ? -50.177 -53.721 -24.686 1.00 40.65 275 GLY E O 1
ATOM 12292 N N . THR I 1 262 ? -51.239 -54.619 -26.458 1.00 40.27 276 THR E N 1
ATOM 12293 C CA . THR I 1 262 ? -50.470 -53.886 -27.451 1.00 36.62 276 THR E CA 1
ATOM 12294 C C . THR I 1 262 ? -51.405 -53.139 -28.396 1.00 36.35 276 THR E C 1
ATOM 12295 O O . THR I 1 262 ? -52.343 -53.719 -28.942 1.00 34.11 276 THR E O 1
ATOM 12299 N N . ILE I 1 263 ? -51.148 -51.849 -28.579 1.00 32.15 277 ILE E N 1
ATOM 12300 C CA . ILE I 1 263 ? -51.978 -51.021 -29.444 1.00 33.29 277 ILE E CA 1
ATOM 12301 C C . ILE I 1 263 ? -51.477 -51.051 -30.885 1.00 48.03 277 ILE E C 1
ATOM 12302 O O . ILE I 1 263 ? -50.317 -50.741 -31.159 1.00 43.84 277 ILE E O 1
ATOM 12307 N N . LEU I 1 264 ? -52.361 -51.432 -31.803 1.00 55.88 278 LEU E N 1
ATOM 12308 C CA . LEU I 1 264 ? -52.012 -51.526 -33.215 1.00 38.40 278 LEU E CA 1
ATOM 12309 C C . LEU I 1 264 ? -52.595 -50.369 -34.020 1.00 30.47 278 LEU E C 1
ATOM 12310 O O . LEU I 1 264 ? -53.796 -50.104 -33.969 1.00 42.33 278 LEU E O 1
ATOM 12315 N N . HIS I 1 265 ? -51.732 -49.685 -34.762 1.00 30.98 279 HIS E N 1
ATOM 12316 C CA . HIS I 1 265 ? -52.153 -48.600 -35.640 1.00 45.60 279 HIS E CA 1
ATOM 12317 C C . HIS I 1 265 ? -51.335 -48.649 -36.928 1.00 52.10 279 HIS E C 1
ATOM 12318 O O . HIS I 1 265 ? -50.144 -48.959 -36.890 1.00 56.43 279 HIS E O 1
ATOM 12325 N N . PRO I 1 266 ? -51.978 -48.361 -38.073 1.00 48.97 280 PRO E N 1
ATOM 12326 C CA . PRO I 1 266 ? -51.326 -48.376 -39.389 1.00 45.91 280 PRO E CA 1
ATOM 12327 C C . PRO I 1 266 ? -49.999 -47.616 -39.439 1.00 35.84 280 PRO E C 1
ATOM 12328 O O . PRO I 1 266 ? -49.094 -48.025 -40.165 1.00 38.62 280 PRO E O 1
ATOM 12332 N N . ASN I 1 267 ? -49.884 -46.535 -38.675 1.00 35.53 281 ASN E N 1
ATOM 12333 C CA . ASN I 1 267 ? -48.668 -45.730 -38.685 1.00 34.73 281 ASN E CA 1
ATOM 12334 C C . ASN I 1 267 ? -47.568 -46.291 -37.787 1.00 41.19 281 ASN E C 1
ATOM 12335 O O . ASN I 1 267 ? -46.461 -45.754 -37.748 1.00 51.95 281 ASN E O 1
ATOM 12340 N N . GLY I 1 268 ? -47.868 -47.368 -37.065 1.00 42.65 282 GLY E N 1
ATOM 12341 C CA . GLY I 1 268 ? -46.846 -48.050 -36.291 1.00 45.68 282 GLY E CA 1
ATOM 12342 C C . GLY I 1 268 ? -47.263 -48.607 -34.942 1.00 47.38 282 GLY E C 1
ATOM 12343 O O . GLY I 1 268 ? -48.379 -48.387 -34.472 1.00 52.40 282 GLY E O 1
ATOM 12344 N N . ASN I 1 269 ? -46.344 -49.346 -34.327 1.00 49.54 283 ASN E N 1
ATOM 12345 C CA . ASN I 1 269 ? -46.528 -49.890 -32.987 1.00 49.16 283 ASN E CA 1
ATOM 12346 C C . ASN I 1 269 ? -45.956 -48.921 -31.959 1.00 48.03 283 ASN E C 1
ATOM 12347 O O . ASN I 1 269 ? -44.739 -48.767 -31.857 1.00 56.67 283 ASN E O 1
ATOM 12352 N N . ILE I 1 270 ? -46.835 -48.278 -31.196 1.00 27.87 284 ILE E N 1
ATOM 12353 C CA . ILE I 1 270 ? -46.427 -47.224 -30.270 1.00 45.23 284 ILE E CA 1
ATOM 12354 C C . ILE I 1 270 ? -45.460 -47.740 -29.201 1.00 49.86 284 ILE E C 1
ATOM 12355 O O . ILE I 1 270 ? -44.657 -46.978 -28.663 1.00 36.66 284 ILE E O 1
ATOM 12360 N N . THR I 1 271 ? -45.524 -49.036 -28.913 1.00 43.16 285 THR E N 1
ATOM 12361 C CA . THR I 1 271 ? -44.633 -49.648 -27.936 1.00 36.88 285 THR E CA 1
ATOM 12362 C C . THR I 1 271 ? -43.191 -49.637 -28.433 1.00 47.00 285 THR E C 1
ATOM 12363 O O . THR I 1 271 ? -42.279 -49.232 -27.711 1.00 50.54 285 THR E O 1
ATOM 12367 N N . GLU I 1 272 ? -42.995 -50.080 -29.671 1.00 48.94 286 GLU E N 1
ATOM 12368 C CA . GLU I 1 272 ? -41.672 -50.088 -30.285 1.00 42.75 286 GLU E CA 1
ATOM 12369 C C . GLU I 1 272 ? -41.147 -48.669 -30.475 1.00 38.89 286 GLU E C 1
ATOM 12370 O O . GLU I 1 272 ? -39.952 -48.415 -30.324 1.00 46.50 286 GLU E O 1
ATOM 12376 N N . LEU I 1 273 ? -42.048 -47.749 -30.806 1.00 32.03 287 LEU E N 1
ATOM 12377 C CA . LEU I 1 273 ? -41.675 -46.357 -31.034 1.00 37.36 287 LEU E CA 1
ATOM 12378 C C . LEU I 1 273 ? -41.178 -45.694 -29.755 1.00 53.48 287 LEU E C 1
ATOM 12379 O O . LEU I 1 273 ? -40.147 -45.022 -29.760 1.00 56.43 287 LEU E O 1
ATOM 12384 N N . LEU I 1 274 ? -41.916 -45.888 -28.664 1.00 59.09 288 LEU E N 1
ATOM 12385 C CA . LEU I 1 274 ? -41.545 -45.331 -27.366 1.00 46.24 288 LEU E CA 1
ATOM 12386 C C . LEU I 1 274 ? -40.156 -45.789 -26.932 1.00 38.56 288 LEU E C 1
ATOM 12387 O O . LEU I 1 274 ? -39.386 -45.013 -26.366 1.00 44.48 288 LEU E O 1
ATOM 12392 N N . LEU I 1 275 ? -39.841 -47.051 -27.205 1.00 27.47 289 LEU E N 1
ATOM 12393 C CA . LEU I 1 275 ? -38.547 -47.614 -26.837 1.00 37.47 289 LEU E CA 1
ATOM 12394 C C . LEU I 1 275 ? -37.413 -47.028 -27.675 1.00 46.05 289 LEU E C 1
ATOM 12395 O O . LEU I 1 275 ? -36.397 -46.596 -27.134 1.00 38.39 289 LEU E O 1
ATOM 12400 N N . LYS I 1 276 ? -37.594 -47.017 -28.993 1.00 53.74 290 LYS E N 1
ATOM 12401 C CA . LYS I 1 276 ? -36.576 -46.503 -29.908 1.00 52.82 290 LYS E CA 1
ATOM 12402 C C . LYS I 1 276 ? -36.306 -45.019 -29.685 1.00 47.77 290 LYS E C 1
ATOM 12403 O O . LYS I 1 276 ? -35.177 -44.556 -29.840 1.00 47.33 290 LYS E O 1
ATOM 12409 N N . GLU I 1 277 ? -37.348 -44.277 -29.322 1.00 43.92 291 GLU E N 1
ATOM 12410 C CA . GLU I 1 277 ? -37.208 -42.851 -29.054 1.00 35.74 291 GLU E CA 1
ATOM 12411 C C . GLU I 1 277 ? -36.599 -42.611 -27.678 1.00 39.96 291 GLU E C 1
ATOM 12412 O O . GLU I 1 277 ? -36.080 -41.532 -27.402 1.00 56.95 291 GLU E O 1
ATOM 12418 N N . GLY I 1 278 ? -36.664 -43.622 -26.819 1.00 43.37 292 GLY E N 1
ATOM 12419 C CA . GLY I 1 278 ? -36.097 -43.524 -25.486 1.00 47.99 292 GLY E CA 1
ATOM 12420 C C . GLY I 1 278 ? -37.048 -42.921 -24.472 1.00 53.05 292 GLY E C 1
ATOM 12421 O O . GLY I 1 278 ? -36.619 -42.337 -23.478 1.00 53.44 292 GLY E O 1
ATOM 12422 N N . PHE I 1 279 ? -38.346 -43.059 -24.723 1.00 51.74 293 PHE E N 1
ATOM 12423 C CA . PHE I 1 279 ? -39.356 -42.567 -23.794 1.00 40.66 293 PHE E CA 1
ATOM 12424 C C . PHE I 1 279 ? -39.814 -43.666 -22.846 1.00 41.77 293 PHE E C 1
ATOM 12425 O O . PHE I 1 279 ? -40.630 -43.429 -21.957 1.00 48.58 293 PHE E O 1
ATOM 12433 N N . ALA I 1 280 ? -39.288 -44.870 -23.042 1.00 27.69 294 ALA E N 1
ATOM 12434 C CA . ALA I 1 280 ? -39.687 -46.010 -22.229 1.00 34.19 294 ALA E CA 1
ATOM 12435 C C . ALA I 1 280 ? -38.554 -47.016 -22.079 1.00 40.03 294 ALA E C 1
ATOM 12436 O O . ALA I 1 280 ? -37.599 -47.015 -22.857 1.00 50.84 294 ALA E O 1
ATOM 12438 N N . ARG I 1 281 ? -38.670 -47.873 -21.072 1.00 30.39 295 ARG E N 1
ATOM 12439 C CA . ARG I 1 281 ? -37.681 -48.912 -20.825 1.00 31.63 295 ARG E CA 1
ATOM 12440 C C . ARG I 1 281 ? -38.342 -50.282 -20.859 1.00 32.69 295 ARG E C 1
ATOM 12441 O O . ARG I 1 281 ? -39.532 -50.410 -20.574 1.00 41.26 295 ARG E O 1
ATOM 12449 N N . CYS I 1 282 ? -37.572 -51.304 -21.218 1.00 29.86 296 CYS E N 1
ATOM 12450 C CA . CYS I 1 282 ? -38.080 -52.668 -21.193 1.00 32.80 296 CYS E CA 1
ATOM 12451 C C . CYS I 1 282 ? -38.335 -53.098 -19.757 1.00 30.93 296 CYS E C 1
ATOM 12452 O O . CYS I 1 282 ? -37.565 -52.778 -18.853 1.00 40.98 296 CYS E O 1
ATOM 12455 N N . VAL I 1 283 ? -39.429 -53.821 -19.556 1.00 38.41 297 VAL E N 1
ATOM 12456 C CA . VAL I 1 283 ? -39.840 -54.240 -18.226 1.00 28.47 297 VAL E CA 1
ATOM 12457 C C . VAL I 1 283 ? -39.996 -55.759 -18.194 1.00 30.74 297 VAL E C 1
ATOM 12458 O O . VAL I 1 283 ? -40.662 -56.346 -19.047 1.00 54.03 297 VAL E O 1
ATOM 12462 N N . ASP I 1 284 ? -39.366 -56.391 -17.208 1.00 28.63 298 ASP E N 1
ATOM 12463 C CA . ASP I 1 284 ? -39.183 -57.839 -17.217 1.00 46.19 298 ASP E CA 1
ATOM 12464 C C . ASP I 1 284 ? -40.376 -58.649 -16.712 1.00 39.49 298 ASP E C 1
ATOM 12465 O O . ASP I 1 284 ? -40.544 -59.805 -17.103 1.00 35.95 298 ASP E O 1
ATOM 12470 N N . TRP I 1 285 ? -41.202 -58.063 -15.850 1.00 35.59 299 TRP E N 1
ATOM 12471 C CA . TRP I 1 285 ? -42.296 -58.825 -15.252 1.00 33.97 299 TRP E CA 1
ATOM 12472 C C . TRP I 1 285 ? -43.434 -59.074 -16.238 1.00 38.38 299 TRP E C 1
ATOM 12473 O O . TRP I 1 285 ? -44.223 -60.001 -16.057 1.00 41.03 299 TRP E O 1
ATOM 12484 N N . SER I 1 286 ? -43.514 -58.259 -17.285 1.00 41.25 300 SER E N 1
ATOM 12485 C CA . SER I 1 286 ? -44.615 -58.368 -18.238 1.00 38.84 300 SER E CA 1
ATOM 12486 C C . SER I 1 286 ? -44.147 -58.590 -19.674 1.00 50.77 300 SER E C 1
ATOM 12487 O O . SER I 1 286 ? -44.963 -58.632 -20.593 1.00 57.30 300 SER E O 1
ATOM 12490 N N . ILE I 1 287 ? -42.840 -58.736 -19.869 1.00 37.59 301 ILE E N 1
ATOM 12491 C CA . ILE I 1 287 ? -42.290 -58.876 -21.214 1.00 40.89 301 ILE E CA 1
ATOM 12492 C C . ILE I 1 287 ? -42.699 -60.201 -21.860 1.00 40.92 301 ILE E C 1
ATOM 12493 O O . ILE I 1 287 ? -42.680 -60.339 -23.084 1.00 40.20 301 ILE E O 1
ATOM 12498 N N . ALA I 1 288 ? -43.087 -61.168 -21.035 1.00 33.66 302 ALA E N 1
ATOM 12499 C CA . ALA I 1 288 ? -43.463 -62.485 -21.534 1.00 28.77 302 ALA E CA 1
ATOM 12500 C C . ALA I 1 288 ? -44.857 -62.477 -22.151 1.00 38.85 302 ALA E C 1
ATOM 12501 O O . ALA I 1 288 ? -45.188 -63.343 -22.961 1.00 43.70 302 ALA E O 1
ATOM 12503 N N . VAL I 1 289 ? -45.671 -61.498 -21.769 1.00 37.55 303 VAL E N 1
ATOM 12504 C CA . VAL I 1 289 ? -47.050 -61.437 -22.238 1.00 39.85 303 VAL E CA 1
ATOM 12505 C C . VAL I 1 289 ? -47.152 -60.667 -23.555 1.00 44.51 303 VAL E C 1
ATOM 12506 O O . VAL I 1 289 ? -48.179 -60.714 -24.233 1.00 55.59 303 VAL E O 1
ATOM 12510 N N . TYR I 1 290 ? -46.080 -59.965 -23.913 1.00 33.36 304 TYR E N 1
ATOM 12511 C CA . TYR I 1 290 ? -45.999 -59.277 -25.198 1.00 39.39 304 TYR E CA 1
ATOM 12512 C C . TYR I 1 290 ? -45.988 -60.309 -26.323 1.00 51.81 304 TYR E C 1
ATOM 12513 O O . TYR I 1 290 ? -45.143 -61.203 -26.345 1.00 67.54 304 TYR E O 1
ATOM 12522 N N . THR I 1 291 ? -46.930 -60.186 -27.252 1.00 52.24 305 THR E N 1
ATOM 12523 C CA . THR I 1 291 ? -47.148 -61.223 -28.256 1.00 48.11 305 THR E CA 1
ATOM 12524 C C . THR I 1 291 ? -46.505 -60.926 -29.608 1.00 47.59 305 THR E C 1
ATOM 12525 O O . THR I 1 291 ? -46.417 -61.809 -30.461 1.00 64.20 305 THR E O 1
ATOM 12529 N N . ARG I 1 292 ? -46.059 -59.691 -29.808 1.00 40.54 306 ARG E N 1
ATOM 12530 C CA . ARG I 1 292 ? -45.529 -59.287 -31.107 1.00 49.94 306 ARG E CA 1
ATOM 12531 C C . ARG I 1 292 ? -44.003 -59.259 -31.141 1.00 49.27 306 ARG E C 1
ATOM 12532 O O . ARG I 1 292 ? -43.401 -58.287 -31.597 1.00 47.83 306 ARG E O 1
ATOM 12540 N N . GLY I 1 293 ? -43.385 -60.335 -30.665 1.00 48.72 307 GLY E N 1
ATOM 12541 C CA . GLY I 1 293 ? -41.939 -60.454 -30.682 1.00 42.75 307 GLY E CA 1
ATOM 12542 C C . GLY I 1 293 ? -41.267 -59.633 -29.600 1.00 44.42 307 GLY E C 1
ATOM 12543 O O . GLY I 1 293 ? -40.906 -58.476 -29.820 1.00 39.98 307 GLY E O 1
ATOM 12544 N N . ALA I 1 294 ? -41.094 -60.238 -28.429 1.00 51.08 308 ALA E N 1
ATOM 12545 C CA . ALA I 1 294 ? -40.469 -59.564 -27.296 1.00 55.29 308 ALA E CA 1
ATOM 12546 C C . ALA I 1 294 ? -39.019 -59.199 -27.597 1.00 55.46 308 ALA E C 1
ATOM 12547 O O . ALA I 1 294 ? -38.491 -58.223 -27.064 1.00 55.95 308 ALA E O 1
ATOM 12549 N N . GLU I 1 295 ? -38.385 -59.988 -28.458 1.00 52.51 309 GLU E N 1
ATOM 12550 C CA . GLU I 1 295 ? -36.992 -59.770 -28.826 1.00 50.22 309 GLU E CA 1
ATOM 12551 C C . GLU I 1 295 ? -36.811 -58.446 -29.565 1.00 42.26 309 GLU E C 1
ATOM 12552 O O . GLU I 1 295 ? -35.751 -57.823 -29.490 1.00 47.84 309 GLU E O 1
ATOM 12558 N N . LYS I 1 296 ? -37.852 -58.016 -30.270 1.00 44.80 310 LYS E N 1
ATOM 12559 C CA . LYS I 1 296 ? -37.800 -56.766 -31.021 1.00 49.94 310 LYS E CA 1
ATOM 12560 C C . LYS I 1 296 ? -37.875 -55.557 -30.093 1.00 52.86 310 LYS E C 1
ATOM 12561 O O . LYS I 1 296 ? -37.425 -54.466 -30.446 1.00 44.80 310 LYS E O 1
ATOM 12567 N N . LEU I 1 297 ? -38.446 -55.754 -28.908 1.00 53.20 311 LEU E N 1
ATOM 12568 C CA . LEU I 1 297 ? -38.502 -54.696 -27.905 1.00 46.66 311 LEU E CA 1
ATOM 12569 C C . LEU I 1 297 ? -37.106 -54.395 -27.377 1.00 46.25 311 LEU E C 1
ATOM 12570 O O . LEU I 1 297 ? -36.732 -53.234 -27.205 1.00 39.06 311 LEU E O 1
ATOM 12575 N N . ARG I 1 298 ? -36.345 -55.456 -27.118 1.00 48.40 312 ARG E N 1
ATOM 12576 C CA . ARG I 1 298 ? -34.965 -55.334 -26.663 1.00 51.60 312 ARG E CA 1
ATOM 12577 C C . ARG I 1 298 ? -34.134 -54.534 -27.658 1.00 45.40 312 ARG E C 1
ATOM 12578 O O . ARG I 1 298 ? -33.383 -53.636 -27.276 1.00 45.85 312 ARG E O 1
ATOM 12586 N N . ALA I 1 299 ? -34.280 -54.871 -28.936 1.00 40.00 313 ALA E N 1
ATOM 12587 C CA . ALA I 1 299 ? -33.565 -54.184 -30.004 1.00 44.97 313 ALA E CA 1
ATOM 12588 C C . ALA I 1 299 ? -33.967 -52.716 -30.069 1.00 46.40 313 ALA E C 1
ATOM 12589 O O . ALA I 1 299 ? -33.148 -51.848 -30.372 1.00 56.46 313 ALA E O 1
ATOM 12591 N N . ALA I 1 300 ? -35.235 -52.447 -29.777 1.00 38.76 314 ALA E N 1
ATOM 12592 C CA . ALA I 1 300 ? -35.746 -51.084 -29.778 1.00 42.03 314 ALA E CA 1
ATOM 12593 C C . ALA I 1 300 ? -35.175 -50.288 -28.609 1.00 55.49 314 ALA E C 1
ATOM 12594 O O . ALA I 1 300 ? -34.944 -49.084 -28.721 1.00 60.75 314 ALA E O 1
ATOM 12596 N N . GLU I 1 301 ? -34.945 -50.965 -27.489 1.00 54.22 315 GLU E N 1
ATOM 12597 C CA . GLU I 1 301 ? -34.396 -50.312 -26.307 1.00 50.89 315 GLU E CA 1
ATOM 12598 C C . GLU I 1 301 ? -32.904 -50.047 -26.466 1.00 55.12 315 GLU E C 1
ATOM 12599 O O . GLU I 1 301 ? -32.409 -48.993 -26.066 1.00 57.66 315 GLU E O 1
ATOM 12605 N N . ARG I 1 302 ? -32.192 -51.011 -27.044 1.00 58.26 316 ARG E N 1
ATOM 12606 C CA . ARG I 1 302 ? -30.766 -50.855 -27.310 1.00 59.83 316 ARG E CA 1
ATOM 12607 C C . ARG I 1 302 ? -30.517 -49.634 -28.183 1.00 58.19 316 ARG E C 1
ATOM 12608 O O . ARG I 1 302 ? -29.609 -48.847 -27.917 1.00 46.28 316 ARG E O 1
ATOM 12616 N N . PHE I 1 303 ? -31.343 -49.485 -29.217 1.00 58.00 317 PHE E N 1
ATOM 12617 C CA . PHE I 1 303 ? -31.263 -48.366 -30.152 1.00 47.04 317 PHE E CA 1
ATOM 12618 C C . PHE I 1 303 ? -31.160 -47.025 -29.429 1.00 52.91 317 PHE E C 1
ATOM 12619 O O . PHE I 1 303 ? -30.278 -46.218 -29.721 1.00 61.65 317 PHE E O 1
ATOM 12627 N N . ALA I 1 304 ? -32.063 -46.800 -28.481 1.00 57.37 318 ALA E N 1
ATOM 12628 C CA . ALA I 1 304 ? -32.079 -45.557 -27.721 1.00 60.33 318 ALA E CA 1
ATOM 12629 C C . ALA I 1 304 ? -30.935 -45.505 -26.715 1.00 64.01 318 ALA E C 1
ATOM 12630 O O . ALA I 1 304 ? -30.405 -44.434 -26.419 1.00 67.35 318 ALA E O 1
ATOM 12632 N N . LYS I 1 305 ? -30.560 -46.667 -26.191 1.00 65.51 319 LYS E N 1
ATOM 12633 C CA . LYS I 1 305 ? -29.505 -46.746 -25.188 1.00 62.96 319 LYS E CA 1
ATOM 12634 C C . LYS I 1 305 ? -28.127 -46.557 -25.816 1.00 59.23 319 LYS E C 1
ATOM 12635 O O . LYS I 1 305 ? -27.254 -45.916 -25.232 1.00 55.27 319 LYS E O 1
ATOM 12641 N N . GLU I 1 306 ? -27.936 -47.113 -27.010 1.00 61.82 320 GLU E N 1
ATOM 12642 C CA . GLU I 1 306 ? -26.669 -46.981 -27.725 1.00 62.00 320 GLU E CA 1
ATOM 12643 C C . GLU I 1 306 ? -26.464 -45.565 -28.255 1.00 61.62 320 GLU E C 1
ATOM 12644 O O . GLU I 1 306 ? -25.349 -45.182 -28.607 1.00 66.84 320 GLU E O 1
ATOM 12650 N N . ARG I 1 307 ? -27.544 -44.794 -28.313 1.00 53.63 321 ARG E N 1
ATOM 12651 C CA . ARG I 1 307 ? -27.485 -43.438 -28.844 1.00 49.26 321 ARG E CA 1
ATOM 12652 C C . ARG I 1 307 ? -27.787 -42.401 -27.770 1.00 49.54 321 ARG E C 1
ATOM 12653 O O . ARG I 1 307 ? -27.835 -41.203 -28.053 1.00 49.29 321 ARG E O 1
ATOM 12661 N N . ARG I 1 308 ? -27.990 -42.876 -26.543 1.00 45.32 322 ARG E N 1
ATOM 12662 C CA . ARG I 1 308 ? -28.217 -42.008 -25.389 1.00 61.79 322 ARG E CA 1
ATOM 12663 C C . ARG I 1 308 ? -29.391 -41.061 -25.623 1.00 68.97 322 ARG E C 1
ATOM 12664 O O . ARG I 1 308 ? -29.227 -39.843 -25.597 1.00 75.86 322 ARG E O 1
ATOM 12672 N N . LEU I 1 309 ? -30.572 -41.626 -25.857 1.00 61.53 323 LEU E N 1
ATOM 12673 C CA . LEU I 1 309 ? -31.757 -40.826 -26.149 1.00 56.58 323 LEU E CA 1
ATOM 12674 C C . LEU I 1 309 ? -32.642 -40.628 -24.921 1.00 53.99 323 LEU E C 1
ATOM 12675 O O . LEU I 1 309 ? -32.972 -41.586 -24.222 1.00 67.21 323 LEU E O 1
ATOM 12680 N N . ARG I 1 310 ? -33.017 -39.373 -24.678 1.00 44.62 324 ARG E N 1
ATOM 12681 C CA . ARG I 1 310 ? -33.919 -38.995 -23.589 1.00 53.10 324 ARG E CA 1
ATOM 12682 C C . ARG I 1 310 ? -33.513 -39.573 -22.233 1.00 58.26 324 ARG E C 1
ATOM 12683 O O . ARG I 1 310 ? -32.592 -39.072 -21.589 1.00 69.00 324 ARG E O 1
ATOM 12691 N N . ILE I 1 311 ? -34.199 -40.631 -21.808 1.00 57.74 325 ILE E N 1
ATOM 12692 C CA . ILE I 1 311 ? -33.963 -41.210 -20.488 1.00 61.84 325 ILE E CA 1
ATOM 12693 C C . ILE I 1 311 ? -32.617 -41.928 -20.403 1.00 58.90 325 ILE E C 1
ATOM 12694 O O . ILE I 1 311 ? -32.168 -42.287 -19.315 1.00 59.93 325 ILE E O 1
ATOM 12699 N N . TRP I 1 312 ? -31.976 -42.133 -21.550 1.00 50.53 326 TRP E N 1
ATOM 12700 C CA . TRP I 1 312 ? -30.675 -42.794 -21.584 1.00 57.07 326 TRP E CA 1
ATOM 12701 C C . TRP I 1 312 ? -29.533 -41.806 -21.800 1.00 68.72 326 TRP E C 1
ATOM 12702 O O . TRP I 1 312 ? -28.434 -42.200 -22.183 1.00 69.65 326 TRP E O 1
ATOM 12713 N N . ARG I 1 313 ? -29.788 -40.525 -21.554 1.00 77.44 327 ARG E N 1
ATOM 12714 C CA . ARG I 1 313 ? -28.794 -39.492 -21.833 1.00 82.26 327 ARG E CA 1
ATOM 12715 C C . ARG I 1 313 ? -27.666 -39.455 -20.806 1.00 78.66 327 ARG E C 1
ATOM 12716 O O . ARG I 1 313 ? -26.522 -39.150 -21.148 1.00 88.26 327 ARG E O 1
ATOM 12724 N N . ASP I 1 314 ? -27.984 -39.770 -19.555 1.00 72.93 328 ASP E N 1
ATOM 12725 C CA . ASP I 1 314 ? -26.963 -39.843 -18.516 1.00 66.13 328 ASP E CA 1
ATOM 12726 C C . ASP I 1 314 ? -26.592 -41.294 -18.229 1.00 64.91 328 ASP E C 1
ATOM 12727 O O . ASP I 1 314 ? -26.144 -41.625 -17.130 1.00 74.12 328 ASP E O 1
ATOM 12732 N N . TYR I 1 315 ? -26.772 -42.153 -19.228 1.00 54.23 329 TYR E N 1
ATOM 12733 C CA . TYR I 1 315 ? -26.531 -43.583 -19.064 1.00 59.10 329 TYR E CA 1
ATOM 12734 C C . TYR I 1 315 ? -25.053 -43.895 -18.852 1.00 73.30 329 TYR E C 1
ATOM 12735 O O . TYR I 1 315 ? -24.184 -43.331 -19.517 1.00 71.01 329 TYR E O 1
ATOM 12744 N N . VAL I 1 316 ? -24.785 -44.809 -17.925 1.00 93.05 330 VAL E N 1
ATOM 12745 C CA . VAL I 1 316 ? -23.422 -45.149 -17.534 1.00 96.61 330 VAL E CA 1
ATOM 12746 C C . VAL I 1 316 ? -22.945 -46.443 -18.185 1.00 87.51 330 VAL E C 1
ATOM 12747 O O . VAL I 1 316 ? -23.385 -47.532 -17.812 1.00 96.66 330 VAL E O 1
ATOM 12751 N N . ALA I 1 317 ? -22.043 -46.320 -19.154 1.00 72.81 331 ALA E N 1
ATOM 12752 C CA . ALA I 1 317 ? -21.475 -47.484 -19.828 1.00 83.24 331 ALA E CA 1
ATOM 12753 C C . ALA I 1 317 ? -20.670 -48.337 -18.850 1.00 93.84 331 ALA E C 1
ATOM 12754 O O . ALA I 1 317 ? -19.870 -47.812 -18.075 1.00 101.39 331 ALA E O 1
ATOM 12756 N N . PRO I 1 318 ? -20.886 -49.661 -18.884 1.00 94.43 332 PRO E N 1
ATOM 12757 C CA . PRO I 1 318 ? -20.284 -50.598 -17.932 1.00 103.87 332 PRO E CA 1
ATOM 12758 C C . PRO I 1 318 ? -18.932 -51.159 -18.369 1.00 116.00 332 PRO E C 1
ATOM 12759 O O . PRO I 1 318 ? -18.162 -51.597 -17.512 1.00 116.35 332 PRO E O 1
ATOM 12763 N N . THR I 1 319 ? -18.659 -51.149 -19.672 1.00 120.25 333 THR E N 1
ATOM 12764 C CA . THR I 1 319 ? -17.476 -51.807 -20.231 1.00 118.15 333 THR E CA 1
ATOM 12765 C C . THR I 1 319 ? -17.360 -53.246 -19.732 1.00 117.62 333 THR E C 1
ATOM 12766 O O . THR I 1 319 ? -17.378 -54.192 -20.518 1.00 112.45 333 THR E O 1
ATOM 12770 N N . SER J 2 28 ? -35.210 -30.324 -29.481 1.00 101.21 392 SER J N 1
ATOM 12771 C CA . SER J 2 28 ? -35.781 -30.546 -28.159 1.00 105.01 392 SER J CA 1
ATOM 12772 C C . SER J 2 28 ? -36.522 -31.884 -28.097 1.00 108.98 392 SER J C 1
ATOM 12773 O O . SER J 2 28 ? -36.436 -32.694 -29.023 1.00 107.11 392 SER J O 1
ATOM 12776 N N . ASP J 2 29 ? -37.267 -32.104 -27.016 1.00 104.49 393 ASP J N 1
ATOM 12777 C CA . ASP J 2 29 ? -37.748 -33.447 -26.695 1.00 89.99 393 ASP J CA 1
ATOM 12778 C C . ASP J 2 29 ? -39.262 -33.653 -26.788 1.00 77.99 393 ASP J C 1
ATOM 12779 O O . ASP J 2 29 ? -39.740 -34.777 -26.633 1.00 78.81 393 ASP J O 1
ATOM 12784 N N . TRP J 2 30 ? -40.019 -32.589 -27.033 1.00 63.20 394 TRP J N 1
ATOM 12785 C CA . TRP J 2 30 ? -41.453 -32.746 -27.250 1.00 59.96 394 TRP J CA 1
ATOM 12786 C C . TRP J 2 30 ? -41.699 -33.163 -28.696 1.00 52.35 394 TRP J C 1
ATOM 12787 O O . TRP J 2 30 ? -41.846 -32.323 -29.584 1.00 41.04 394 TRP J O 1
ATOM 12798 N N . ASN J 2 31 ? -41.738 -34.474 -28.917 1.00 52.96 395 ASN J N 1
ATOM 12799 C CA . ASN J 2 31 ? -41.745 -35.041 -30.261 1.00 59.74 395 ASN J CA 1
ATOM 12800 C C . ASN J 2 31 ? -43.145 -35.217 -30.844 1.00 71.32 395 ASN J C 1
ATOM 12801 O O . ASN J 2 31 ? -43.744 -36.288 -30.734 1.00 74.39 395 ASN J O 1
ATOM 12806 N N . ALA J 2 32 ? -43.656 -34.163 -31.472 1.00 66.42 396 ALA J N 1
ATOM 12807 C CA . ALA J 2 32 ? -44.921 -34.235 -32.193 1.00 52.01 396 ALA J CA 1
ATOM 12808 C C . ALA J 2 32 ? -44.740 -35.078 -33.455 1.00 54.09 396 ALA J C 1
ATOM 12809 O O . ALA J 2 32 ? -43.631 -35.175 -33.979 1.00 66.22 396 ALA J O 1
ATOM 12811 N N . PRO J 2 33 ? -45.824 -35.704 -33.945 1.00 50.17 397 PRO J N 1
ATOM 12812 C CA . PRO J 2 33 ? -45.700 -36.559 -35.131 1.00 53.37 397 PRO J CA 1
ATOM 12813 C C . PRO J 2 33 ? -45.514 -35.764 -36.420 1.00 53.27 397 PRO J C 1
ATOM 12814 O O . PRO J 2 33 ? -46.014 -34.645 -36.534 1.00 49.90 397 PRO J O 1
ATOM 12818 N N . ALA J 2 34 ? -44.800 -36.346 -37.378 1.00 55.84 398 ALA J N 1
ATOM 12819 C CA . ALA J 2 34 ? -44.593 -35.709 -38.674 1.00 53.05 398 ALA J CA 1
ATOM 12820 C C . ALA J 2 34 ? -45.839 -35.844 -39.540 1.00 44.60 398 ALA J C 1
ATOM 12821 O O . ALA J 2 34 ? -46.387 -34.849 -40.014 1.00 43.47 398 ALA J O 1
ATOM 12823 N N . GLU J 2 35 ? -46.282 -37.080 -39.743 1.00 48.81 399 GLU J N 1
ATOM 12824 C CA . GLU J 2 35 ? -47.493 -37.338 -40.512 1.00 62.58 399 GLU J CA 1
ATOM 12825 C C . GLU J 2 35 ? -48.733 -37.158 -39.649 1.00 58.29 399 GLU J C 1
ATOM 12826 O O . GLU J 2 35 ? -48.644 -37.067 -38.425 1.00 52.73 399 GLU J O 1
ATOM 12832 N N . GLU J 2 36 ? -49.891 -37.104 -40.297 1.00 73.44 400 GLU J N 1
ATOM 12833 C CA . GLU J 2 36 ? -51.158 -37.099 -39.584 1.00 79.64 400 GLU J CA 1
ATOM 12834 C C . GLU J 2 36 ? -51.518 -38.518 -39.170 1.00 72.74 400 GLU J C 1
ATOM 12835 O O . GLU J 2 36 ? -51.516 -39.432 -39.994 1.00 78.80 400 GLU J O 1
ATOM 12841 N N . TRP J 2 37 ? -51.815 -38.702 -37.890 1.00 53.53 401 TRP J N 1
ATOM 12842 C CA . TRP J 2 37 ? -52.331 -39.975 -37.414 1.00 47.96 401 TRP J CA 1
ATOM 12843 C C . TRP J 2 37 ? -53.851 -39.898 -37.382 1.00 47.52 401 TRP J C 1
ATOM 12844 O O . TRP J 2 37 ? -54.478 -40.184 -36.367 1.00 62.59 401 TRP J O 1
ATOM 12855 N N . GLY J 2 38 ? -54.434 -39.498 -38.508 1.00 46.11 402 GLY J N 1
ATOM 12856 C CA . GLY J 2 38 ? -55.864 -39.269 -38.593 1.00 54.34 402 GLY J CA 1
ATOM 12857 C C . GLY J 2 38 ? -56.690 -40.535 -38.695 1.00 49.84 402 GLY J C 1
ATOM 12858 O O . GLY J 2 38 ? -56.154 -41.641 -38.774 1.00 46.17 402 GLY J O 1
ATOM 12859 N N . ASN J 2 39 ? -58.008 -40.365 -38.691 1.00 47.53 403 ASN J N 1
ATOM 12860 C CA . ASN J 2 39 ? -58.931 -41.487 -38.783 1.00 47.63 403 ASN J CA 1
ATOM 12861 C C . ASN J 2 39 ? -59.502 -41.633 -40.189 1.00 59.96 403 ASN J C 1
ATOM 12862 O O . ASN J 2 39 ? -60.418 -42.423 -40.419 1.00 55.13 403 ASN J O 1
ATOM 12867 N N . TRP J 2 40 ? -58.954 -40.865 -41.125 1.00 75.62 404 TRP J N 1
ATOM 12868 C CA . TRP J 2 40 ? -59.374 -40.932 -42.520 1.00 79.64 404 TRP J CA 1
ATOM 12869 C C . TRP J 2 40 ? -58.201 -41.268 -43.434 1.00 78.53 404 TRP J C 1
ATOM 12870 O O . TRP J 2 40 ? -58.065 -42.402 -43.892 1.00 79.68 404 TRP J O 1
#

CATH classification: 2.40.50.90 (+1 more: 2.40.50.90)

B-factor: mean 54.5, std 22.43, range [23.54, 208.28]

Organism: Homo sapiens (NCBI:txid9606)

Secondary structure (DSSP, 8-state):
---EEEEE---GGG-EEEE---SSSSPPEEEEEPTTEEEPPPPB---TTSTT---B-PPTTHHHHHHHHHHHHTT-EEEE---EE-TTS-EE--EESSSTTSEEHHHHHHHTTSEEE-------HHHHHHHHHHHHHHHHT----SS--GGGS---BSS-S-HHHHHHTTTT--EEEEEEEEEETTEEEEEETTTTEEEE--TTEE---B---BPTTHHHHHHHHHHHHTT-EEEEEEEEEETTEEEEEEE-TT--HHHHHHHHTS-EE-TTTGGG--S-HHHHHHHHHHHHHTT-GGGTT-----/--EEEEEE---GGGEEEEE---SSSPPPEEEEEPTTEEEPPPPB---SSS---S-BPPPTTHHHHHHHHHHHHTT-EEEEE--EE-TT--EE--EESSSTTSEEHHHHHHHTTSEEE---TTHHHHHHHHHHHHHTT----SS--GGGS---B---S-HHHHHHHTTT--EEEEEEEEEETTEEEEEETTTTEEEE--TTEE---B---SS-BPTTHHHHHHHHHHHHTT-EEEEEEEEEETTEEEEEEE-TT--HHHHHHHHTS-EE-SSSSSS--S-HHHHHHHHHHHHTTT-GGGTT-----/---EEEEE---GGG-EEEE---SSSSPPEEEEEPTTEE-PPPPB---B-PPTTHHHHHHHHHHHHTT-EEEE---EE-TTS-EE--EESSSTTSEEHHHHHHHTTS-EE-------HHHHHHHHHHHHHHHHT----SS--GGGS---B---S-HHHHHHHTTT--EEEEEEEEEETTEEEEEETTTTEEEE--TTEE---EE----EEPTTHHHHHHHHHHHHTT-EEEEEEEEEETTEEEEEEE-TT--HHHHHHHTTS-EE-TTTGGG-TT-HHHHHHHHHHHHHTT-GGGTT-----/--EEEEEE---GGG-EEEE---SSSPPPEEEEBPTTEE-PPPPBPPPTT-TT--PBPPPTTTHHHHHHHHHHHTT-EEEEE--EE-TTS-EE--EESSSTTSEEHHHHHHHTTS-EEPP--TT-HHHHHHHHHHHHHHHTT----SS--GGGS---B---S-HHHHHHTTTT--EEEEEEEEEETTEEEEEETTTTEEEE--TTEE---B----BPTTHHHHHHHHHHHHTT-EEEEEEEEEETTEEEEEEE-TT--HHHHHHHTTS-EE-SSSTTT--S-HHHHHHHHHHHHTTT-GGGTT----/---EEEEE---GGGEEEEE---SSSPPPEEEEEPTTEEEPPPPB---SSS---S-B-PPTTHHHHHHHHHHHHTT-EEEE--SB--TT--EE--EESSSTTSEEHHHHHHHTTSEEE---HHHHHHHHHHHHHHHHT----SS--GGGS---B---S-HHHHHHTTTT--EEEEEEEEEETTEEEEEETTTTEEEE--TTEE---EE----EEPTTHHHHHHHHHHHHTT-EEEEEEEEEETTEEEEEEEETTEEHHHHHHHHTS-EE-SSSTTT--S-HHHHHHHHHHHHHTT-GGGTT-----/--S---SS-----/---S-PPPSS-----/--TTSSS---SS-----/--S----SS---S--/------SS-----

Foldseek 3Di:
DDKDKFAWLAAFQGWTKTWDDDPDDDTDIDIEAEPQKTFWGAWDADDPVDVVDGTDWTAQLRVVLRVVCLVVGHGAMWIKDWDDADPVGHTYTIAGDDDPVHDDSLLVCLLQLRIAGDDDPDDDPVNVSSVVSNVNNCVVCGSVPPDRSCVRIAPADAFDPDLACVQVVCVQPWWKWFFAAQQWLFKTFIQTPDRGYTAIEEFFKDFFHQDVHGDFLGSVSSVVNSSPGHRDTWIWGQQQADHRYTYIFTGDPVDGSLLVCLLQVRMAGDDVGLVSHPPDSVSSVVSNVNCLVVCHRVNVVPDDDD/DVPDDDPDDDDPD/DDKDKFAWLAAFQGKTKGWHDDDPDDTDIDIEAEPQKTAWGAWDQDDPVDPPVHTGWTAFLRVVLRVVCLVVGHGAMWMWDWDDADPVGHTYITAGDHDPVHDDSLLVCLLQLRMAGPVPVVVVSSVVSNVNNCVVCGSVPPDRRVVRIAPADADDPDQQCVLVVCVQPWWKWFFAAQQWLFWTWIQTPDNGYTAIEEFFKDFWHAKVYDGDTDFLGVVSSVVNSSPGHRHIWIWGQQGDDDSYTYIWTHDPVDTSLLVCLQQVRIDGDDVGLVSDDPDSVSSVVSNVNCCVVCHRVNVVPDPDD/DPDPDDDDPDDPDDD/DDKFKFAWLAAFQGKTKTWHDDDPHDTDIDIEAEAQKTAWGDADDCGRWTQFLRVVLRVVCLVPGHGFMWIWDWDDAPPVGHTYTIAGDDDPVHDDSLLVCLLQLRIQGRPDDDDDPVNVSSVVSNVNNCVVCGSVPDDSRCVRTAPADAADPDVACVLVVCVQDWWKWFFAAQQWLFKTFIFTPDRTYTAIEEFFKDFWHWPDDCTDTDFCTVVSSVVCSSPGHRDTWIWGQQGDDDRYTHIWIHDPVDTSLLVCQLQVRMDTDDVGLVSYPPDSVSSVVSNVNCCVVCHRNSVVPDDDD/DDCPDPDHDDPDDPDPD/DDKAKFAWLAAFQGKTKGWHDDDPDDTDIDIEHEPQKTFWGAWAQDDPVDPVDHTRWTAFLRVVLRVVCLVQGHGAMWMWDWDDADPVGHTYTTARDDDPPHDDSLLVCLLQLRMGGDDDDPPDPVNVSSVVSNVNNCVVCGSVPPDSRCVRMAPADAFDPCLQCVLVVCVQPWWKWFFAAFQWLFKTWIQTPDNGYTAIEEFFKDFWHADVVGTDFLGVVSSVVNSSPGHRHTWIWGQQGDDHRYTHIWIGDPVDTSLLVCLLQVRIDTDDVRLVSDDPDSVSNVVSNVNCCVVCHRNNVPPDDD/DDDDDDDPDDPDPDD/DDKAKFAFLAAFQGWTKGWHDDPVHDTDIAIEHEPQKTAWGAWDQDDPVDPPVHTGWTAFLRVVLRVVCLVQGQGFMWMWDFPDDDPVSHTYTIAGDDDPPHHDSLLVCLLQVRIAGPPDPVNVSSVVSNVNNCVVCGSVPPDRNCVRIAPADAFDPDLQCVQVVCVQDWWKWFFAAQQWLAKTWIQTPDNGYTAIEEFFKDFWHWCDVPTDTDFLTVVSSCVNSSPGHRDTWIWGQQGADDRYTYTWIGDPVDTSLLVCQLQVRMDGDDVGLVSYDPDSVSSVVSNVNCLVVQHRVNVPPDDDD/DPPDDDDDDPDPD

Radius of gyration: 44.29 Å; Cα contacts (8 Å, |Δi|>4): 3590; chains: 10; bounding box: 126×99×147 Å

GO terms:
  GO:0005515 protein binding (F, IPI)
  GO:0005634 nucleus (C, TAS)
  GO:0003712 transcription coregulator activity (F, TAS)
  GO:0005829 cytosol (C, TAS)
  GO:0045296 cadherin binding (F, HDA)
  GO:0005829 cytosol (C, IDA)
  GO:0043066 negative regulation of apoptotic process (P, IDA)
  GO:0006402 mRNA catabolic process (P, IDA)
  GO:0003723 RNA binding (F, IDA)
  GO:0010587 miRNA catabolic process (P, IDA)
  GO:0004519 endonuclease activity (F, IDA)
  GO:0004521 RNA endonuclease activity (F, IDA)
  GO:1905172 RISC complex binding (F, IDA)
  GO:0042470 melanosome (C, EXP)
  GO:0005634 nucleus (C, EXP)
  GO:0005737 cytoplasm (C, EXP)
  GO:1990599 3' overhang single-stranded DNA endonuclease activity (F, EXP)
  GO:0001649 osteoblast differentiation (P, HDA)
  GO:0070062 extracellular exosome (C, HDA)
  GO:0016020 membrane (C, HDA)

Solvent-accessible surface area: 78294 Å² total

Nearest PDB structures (foldseek):
  4qmg-assembly5_J  TM=1.083E+00  e=4.112E+00  Homo sapiens
  4qmg-assembly1_F  TM=1.083E+00  e=2.095E+00  Homo sapiens
  4qmg-assembly2_G  TM=1.071E+00  e=1.526E+00  Homo sapiens
  4qmg-assembly4_D  TM=1.003E+00  e=8.741E-66  Homo sapiens
  4qmg-assembly1_A  TM=9.884E-01  e=2.436E-60  Homo sapiens